Protein AF-0000000074038961 (afdb_homodimer)

Foldseek 3Di:
DLLPDDPVPFDFFQAFDDFPCVVCVVVVNFDAPVNDDDPLEWEKDFQFDQFLKWFWDDKDQPQLVPQPFWQFKDFQVNDPWFFADFWRQHGLADDTMAHAGLATGMMTIGRDPVSRVVRSVRMDIDIGHDAWFADQVQQQDLPHDELGQCLVVIDGDPLAFDADHSGQFNGKFKAWFDDQVVLQVQFQWKWKAKFKEFWFFQQFPFFWKKKWFQAPPRQIEIETLAQFFVQQLVRLCVRVVHDSLRYKYKYTAHRGQQFQRWHHDNGVVQHVNNVSSHRGIYMYGDDLLSSQAHGAIAWIKMKMKMWGAHLVLETREIEIEMETEFESDCHCVRLLQLQCQQCVQFQFFYRTYIYITTYGYTSYGGHGAGQLSNQQRSLLQNQLVLLVSCVVSVHDSLVSDLVGGQDQQGAGSQGDGDHLQQDDQNVQQVVQCVVVVNPDQDPVNVVVCVVVVWFKFKDKTKGKGFQSDDQFFKFKKKWFADLQRAIEIFGSRADNQLSLQVLLLSLLCRLLQADSVSYHYDHMDMPNPGIDGDTNGRLCCQFRSSQNSSQQSVQLVVLQLVLFCVVLVHDSVQWDDHNFFIARNVCRVSTDGSSCPQAFHADPVGDTDRGHGMGMGMGGRPDFDRADRHNRHTRRGSHMKMKMKMWMKIANLQQLDIATAEIEIEIAFQGRRHPVSVVVLLQVLLQQLLFSQEFAHWDADSRNRTDQSDCVRGPGDDPVRDHNYYHYYYRHSFNPSGSSRGGGCNSVSNGCSNSRVQNRLCRGHVQHDRYDHSYSVSSNCSSVPPDDSPTPTDSPDVDDPDPPDDPCPVVPD/DLLPDDPVPFDFFQAFDDFPCPPCVVVVNFDAPVNDDDPQEWEKDFQWDQFLKWFWPDKDQPQLVPQPFWQDKDFQVNDPWFFADFWRQHGLADDTMAHAGLATGMMTIGRDPVSNVVRSVRMDIDIGHDAWFADQVQQQDLPHDELGQCLVVIDGDPLAFDQDHSGQFNGKFKAWFDDQVVLQVQFQWKWKAKFKEFWFFQQFPFFWKKKWFQAPPRQIEIETLAQFFVQQLVRLCVRVVHDSVRYKYKYTAHRGQQFQRWHHDNGVVQHVNNVSSHRGIYMYGDDLLSSQAHGAIAWIKMKMKMWGAHLVLETREIEIEMETEFESDCHCVRLLQLQCQQCVQFQFFYRTYIYITTYGYTSYGGHGAGQLSNQQRSLLQNQLSLLVSCVVSVHDSLVSDLVGGQDQQGAGSQGDGDHLQQDDQNVQQVVQCVVVVNPDQDPVNVVVCVVVVWFKFKDKTKGKGFQSDDQFFKFKKKWFADLQRAIEIFGSRADNQLSLQVLLLSLLCRLLQADSVSYHYDHMDMPNPGIDGDTNGRLCCQFRSSQNSSQQSVQLVVLQLVLFCVVLVHDSVQWDDHNFFIAGNVCRVSTDGSSCPQAWHADPVGDTDRGHGMGMGMGGRPDFDRADRHNRHTRRGSHMKMKMKMWMKIANLQQLDIATAEMEIEIAFQGRRHPVSVVVLLQVLLQQLLFSQEFAHWDADSRNRTDQSDCVRGPGDDPVRDHNYYHYYYDHSFNPSGNSRGGGCNSVSNGCSNSRVQNRLCRGHVQHDRYDHSYSVSSNCSSVDDPDSPTPTDRPDPDDPDDPPDPDDPDPD

Structure (mmCIF, N/CA/C/O backbone):
data_AF-0000000074038961-model_v1
#
loop_
_entity.id
_entity.type
_entity.pdbx_description
1 polymer 'Xanthine dehydrogenase, molybdenum binding subunit apoprotein'
#
loop_
_atom_site.group_PDB
_atom_site.id
_atom_site.type_symbol
_atom_site.label_atom_id
_atom_site.label_alt_id
_atom_site.label_comp_id
_atom_site.label_asym_id
_atom_site.label_entity_id
_atom_site.label_seq_id
_atom_site.pdbx_PDB_ins_code
_atom_site.Cartn_x
_atom_site.Cartn_y
_atom_site.Cartn_z
_atom_site.occupancy
_atom_site.B_iso_or_equiv
_atom_site.auth_seq_id
_atom_site.auth_comp_id
_atom_site.auth_asym_id
_atom_site.auth_atom_id
_atom_site.pdbx_PDB_model_num
ATOM 1 N N . MET A 1 1 ? 8.289 2.66 32.719 1 78 1 MET A N 1
ATOM 2 C CA . MET A 1 1 ? 7.66 3.51 31.719 1 78 1 MET A CA 1
ATOM 3 C C . MET A 1 1 ? 8.703 4.117 30.781 1 78 1 MET A C 1
ATOM 5 O O . MET A 1 1 ? 9.805 4.461 31.234 1 78 1 MET A O 1
ATOM 9 N N . LEU A 1 2 ? 8.438 4.18 29.656 1 80.19 2 LEU A N 1
ATOM 10 C CA . LEU A 1 2 ? 9.422 4.543 28.656 1 80.19 2 LEU A CA 1
ATOM 11 C C . LEU A 1 2 ? 9.938 5.961 28.875 1 80.19 2 LEU A C 1
ATOM 13 O O . LEU A 1 2 ? 11.07 6.281 28.516 1 80.19 2 LEU A O 1
ATOM 17 N N . ASP A 1 3 ? 9.164 6.785 29.484 1 74.69 3 ASP A N 1
ATOM 18 C CA . ASP A 1 3 ? 9.516 8.18 29.734 1 74.69 3 ASP A CA 1
ATOM 19 C C . ASP A 1 3 ? 10.578 8.289 30.828 1 74.69 3 ASP A C 1
ATOM 21 O O . ASP A 1 3 ? 11.203 9.336 31 1 74.69 3 ASP A O 1
ATOM 25 N N . GLN A 1 4 ? 10.852 7.25 31.547 1 74.88 4 GLN A N 1
ATOM 26 C CA . GLN A 1 4 ? 11.766 7.27 32.688 1 74.88 4 GLN A CA 1
ATOM 27 C C . GLN A 1 4 ? 13.117 6.66 32.312 1 74.88 4 GLN A C 1
ATOM 29 O O . GLN A 1 4 ? 14.062 6.699 33.094 1 74.88 4 GLN A O 1
ATOM 34 N N . ILE A 1 5 ? 13.242 6.219 31.094 1 82.38 5 ILE A N 1
ATOM 35 C CA . ILE A 1 5 ? 14.508 5.613 30.688 1 82.38 5 ILE A CA 1
ATOM 36 C C . ILE A 1 5 ? 15.562 6.699 30.516 1 82.38 5 ILE A C 1
ATOM 38 O O . ILE A 1 5 ? 15.367 7.656 29.75 1 82.38 5 ILE A O 1
ATOM 42 N N . PRO A 1 6 ? 16.656 6.574 31.172 1 83.06 6 PRO A N 1
ATOM 43 C CA . PRO A 1 6 ? 17.719 7.578 31.016 1 83.06 6 PRO A CA 1
ATOM 44 C C . PRO A 1 6 ? 18.266 7.645 29.594 1 83.06 6 PRO A C 1
ATOM 46 O O . PRO A 1 6 ? 18.406 6.609 28.938 1 83.06 6 PRO A O 1
ATOM 49 N N . ALA A 1 7 ? 18.547 8.828 29.203 1 83.88 7 ALA A N 1
ATOM 50 C CA . ALA A 1 7 ? 19.031 9.078 27.844 1 83.88 7 ALA A CA 1
ATOM 51 C C . ALA A 1 7 ? 20.234 8.203 27.516 1 83.88 7 ALA A C 1
ATOM 53 O O . ALA A 1 7 ? 20.406 7.754 26.375 1 83.88 7 ALA A O 1
ATOM 54 N N . GLN A 1 8 ? 21.062 7.949 28.484 1 85.56 8 GLN A N 1
ATOM 55 C CA . GLN A 1 8 ? 22.312 7.219 28.266 1 85.56 8 GLN A CA 1
ATOM 56 C C . GLN A 1 8 ? 22.047 5.75 27.953 1 85.56 8 GLN A C 1
ATOM 58 O O . GLN A 1 8 ? 22.875 5.074 27.344 1 85.56 8 GLN A O 1
ATOM 63 N N . ASP A 1 9 ? 20.844 5.297 28.25 1 89.25 9 ASP A N 1
ATOM 64 C CA . ASP A 1 9 ? 20.5 3.893 28.062 1 89.25 9 ASP A CA 1
ATOM 65 C C . ASP A 1 9 ? 19.812 3.676 26.719 1 89.25 9 ASP A C 1
ATOM 67 O O . ASP A 1 9 ? 19.547 2.535 26.328 1 89.25 9 ASP A O 1
ATOM 71 N N . LEU A 1 10 ? 19.547 4.754 26.031 1 93.25 10 LEU A N 1
ATOM 72 C CA . LEU A 1 10 ? 18.891 4.668 24.734 1 93.25 10 LEU A CA 1
ATOM 73 C C . LEU A 1 10 ? 19.922 4.668 23.609 1 93.25 10 LEU A C 1
ATOM 75 O O . LEU A 1 10 ? 20.906 5.41 23.656 1 93.25 10 LEU A O 1
ATOM 79 N N . LYS A 1 11 ? 19.703 3.861 22.656 1 94.25 11 LYS A N 1
ATOM 80 C CA . LYS A 1 11 ? 20.688 3.676 21.609 1 94.25 11 LYS A CA 1
ATOM 81 C C . LYS A 1 11 ? 20.422 4.605 20.438 1 94.25 11 LYS A C 1
ATOM 83 O O . LYS A 1 11 ? 21.359 5.102 19.797 1 94.25 11 LYS A O 1
ATOM 88 N N . TYR A 1 12 ? 19.172 4.77 20.156 1 96 12 TYR A N 1
ATOM 89 C CA . TYR A 1 12 ? 18.844 5.531 18.953 1 96 12 TYR A CA 1
ATOM 90 C C . TYR A 1 12 ? 18.062 6.789 19.312 1 96 12 TYR A C 1
ATOM 92 O O . TYR A 1 12 ? 18.297 7.855 18.734 1 96 12 TYR A O 1
ATOM 100 N N . VAL A 1 13 ? 17.125 6.656 20.234 1 95.94 13 VAL A N 1
ATOM 101 C CA . VAL A 1 13 ? 16.359 7.812 20.688 1 95.94 13 VAL A CA 1
ATOM 102 C C . VAL A 1 13 ? 17.281 8.789 21.406 1 95.94 13 VAL A C 1
ATOM 104 O O . VAL A 1 13 ? 18.062 8.398 22.281 1 95.94 13 VAL A O 1
ATOM 107 N N . GLY A 1 14 ? 17.234 10.039 21.016 1 95.31 14 GLY A N 1
ATOM 108 C CA . GLY A 1 14 ? 18.078 11.047 21.625 1 95.31 14 GLY A CA 1
ATOM 109 C C . GLY A 1 14 ? 19.422 11.203 20.938 1 95.31 14 GLY A C 1
ATOM 110 O O . GLY A 1 14 ? 20.266 11.992 21.359 1 95.31 14 GLY A O 1
ATOM 111 N N . ARG A 1 15 ? 19.562 10.461 19.828 1 96.06 15 ARG A N 1
ATOM 112 C CA . ARG A 1 15 ? 20.812 10.516 19.078 1 96.06 15 ARG A CA 1
ATOM 113 C C . ARG A 1 15 ? 20.609 11.18 17.719 1 96.06 15 ARG A C 1
ATOM 115 O O . ARG A 1 15 ? 19.578 10.961 17.078 1 96.06 15 ARG A O 1
ATOM 122 N N . GLU A 1 16 ? 21.625 11.961 17.375 1 95.44 16 GLU A N 1
ATOM 123 C CA . GLU A 1 16 ? 21.562 12.578 16.047 1 95.44 16 GLU A CA 1
ATOM 124 C C . GLU A 1 16 ? 21.625 11.523 14.945 1 95.44 16 GLU A C 1
ATOM 126 O O . GLU A 1 16 ? 22.516 10.672 14.945 1 95.44 16 GLU A O 1
ATOM 131 N N . THR A 1 17 ? 20.625 11.539 14.164 1 94.44 17 THR A N 1
ATOM 132 C CA . THR A 1 17 ? 20.5 10.594 13.055 1 94.44 17 THR A CA 1
ATOM 133 C C . THR A 1 17 ? 20.141 11.32 11.766 1 94.44 17 THR A C 1
ATOM 135 O O . THR A 1 17 ? 19.266 12.188 11.758 1 94.44 17 THR A O 1
ATOM 138 N N . ALA A 1 18 ? 20.859 10.953 10.719 1 93 18 ALA A N 1
ATOM 139 C CA . ALA A 1 18 ? 20.578 11.555 9.422 1 93 18 ALA A CA 1
ATOM 140 C C . ALA A 1 18 ? 19.172 11.18 8.938 1 93 18 ALA A C 1
ATOM 142 O O . ALA A 1 18 ? 18.703 10.062 9.172 1 93 18 ALA A O 1
ATOM 143 N N . ARG A 1 19 ? 18.625 12.102 8.188 1 93.06 19 ARG A N 1
ATOM 144 C CA . ARG A 1 19 ? 17.297 11.844 7.656 1 93.06 19 ARG A CA 1
ATOM 145 C C . ARG A 1 19 ? 17.312 10.664 6.684 1 93.06 19 ARG A C 1
ATOM 147 O O . ARG A 1 19 ? 18.141 10.617 5.773 1 93.06 19 ARG A O 1
ATOM 154 N N . ILE A 1 20 ? 16.359 9.828 6.828 1 90.75 20 ILE A N 1
ATOM 155 C CA . ILE A 1 20 ? 16.344 8.594 6.047 1 90.75 20 ILE A CA 1
ATOM 156 C C . ILE A 1 20 ? 15.812 8.883 4.645 1 90.75 20 ILE A C 1
ATOM 158 O O . ILE A 1 20 ? 16.094 8.133 3.703 1 90.75 20 ILE A O 1
ATOM 162 N N . ASP A 1 21 ? 15.109 9.977 4.438 1 88.19 21 ASP A N 1
ATOM 163 C CA . ASP A 1 21 ? 14.539 10.312 3.135 1 88.19 21 ASP A CA 1
ATOM 164 C C . ASP A 1 21 ? 15.406 11.352 2.414 1 88.19 21 ASP A C 1
ATOM 166 O O . ASP A 1 21 ? 14.969 11.945 1.426 1 88.19 21 ASP A O 1
ATOM 170 N N . ALA A 1 22 ? 16.562 11.617 2.861 1 89.06 22 ALA A N 1
ATOM 171 C CA . ALA A 1 22 ? 17.406 12.688 2.338 1 89.06 22 ALA A CA 1
ATOM 172 C C . ALA A 1 22 ? 17.984 12.312 0.975 1 89.06 22 ALA A C 1
ATOM 174 O O . ALA A 1 22 ? 18.047 13.148 0.07 1 89.06 22 ALA A O 1
ATOM 175 N N . VAL A 1 23 ? 18.344 11.102 0.801 1 85.12 23 VAL A N 1
ATOM 176 C CA . VAL A 1 23 ? 19.094 10.703 -0.384 1 85.12 23 VAL A CA 1
ATOM 177 C C . VAL A 1 23 ? 18.203 10.836 -1.624 1 85.12 23 VAL A C 1
ATOM 179 O O . VAL A 1 23 ? 18.641 11.383 -2.645 1 85.12 23 VAL A O 1
ATOM 182 N N . GLU A 1 24 ? 17.016 10.367 -1.546 1 86.12 24 GLU A N 1
ATOM 183 C CA . GLU A 1 24 ? 16.125 10.461 -2.691 1 86.12 24 GLU A CA 1
ATOM 184 C C . GLU A 1 24 ? 15.844 11.914 -3.061 1 86.12 24 GLU A C 1
ATOM 186 O O . GLU A 1 24 ? 15.758 12.258 -4.242 1 86.12 24 GLU A O 1
ATOM 191 N N . LYS A 1 25 ? 15.75 12.711 -2.131 1 88.75 25 LYS A N 1
ATOM 192 C CA . LYS A 1 25 ? 15.477 14.125 -2.363 1 88.75 25 LYS A CA 1
ATOM 193 C C . LYS A 1 25 ? 16.688 14.836 -2.955 1 88.75 25 LYS A C 1
ATOM 195 O O . LYS A 1 25 ? 16.562 15.594 -3.918 1 88.75 25 LYS A O 1
ATOM 200 N N . LEU A 1 26 ? 17.875 14.516 -2.457 1 88.94 26 LEU A N 1
ATOM 201 C CA . LEU A 1 26 ? 19.094 15.203 -2.846 1 88.94 26 LEU A CA 1
ATOM 202 C C . LEU A 1 26 ? 19.547 14.766 -4.234 1 88.94 26 LEU A C 1
ATOM 204 O O . LEU A 1 26 ? 20.266 15.5 -4.914 1 88.94 26 LEU A O 1
ATOM 208 N N . THR A 1 27 ? 19.047 13.617 -4.613 1 86 27 THR A N 1
ATOM 209 C CA . THR A 1 27 ? 19.484 13.102 -5.91 1 86 27 THR A CA 1
ATOM 210 C C . THR A 1 27 ? 18.422 13.359 -6.973 1 86 27 THR A C 1
ATOM 212 O O . THR A 1 27 ? 18.578 12.945 -8.125 1 86 27 THR A O 1
ATOM 215 N N . GLY A 1 28 ? 17.359 14 -6.613 1 83.38 28 GLY A N 1
ATOM 216 C CA . GLY A 1 28 ? 16.297 14.336 -7.555 1 83.38 28 GLY A CA 1
ATOM 217 C C . GLY A 1 28 ? 15.398 13.156 -7.879 1 83.38 28 GLY A C 1
ATOM 218 O O . GLY A 1 28 ? 14.617 13.211 -8.828 1 83.38 28 GLY A O 1
ATOM 219 N N . ARG A 1 29 ? 15.43 12.141 -7.066 1 82.62 29 ARG A N 1
ATOM 220 C CA . ARG A 1 29 ? 14.664 10.93 -7.344 1 82.62 29 ARG A CA 1
ATOM 221 C C . ARG A 1 29 ? 13.312 10.961 -6.645 1 82.62 29 ARG A C 1
ATOM 223 O O . ARG A 1 29 ? 12.422 10.164 -6.961 1 82.62 29 ARG A O 1
ATOM 230 N N . ALA A 1 30 ? 13.188 11.766 -5.684 1 88.12 30 ALA A N 1
ATOM 231 C CA . ALA A 1 30 ? 11.891 11.914 -5.031 1 88.12 30 ALA A CA 1
ATOM 232 C C . ALA A 1 30 ? 10.82 12.344 -6.027 1 88.12 30 ALA A C 1
ATOM 234 O O . ALA A 1 30 ? 11.039 13.25 -6.832 1 88.12 30 ALA A O 1
ATOM 235 N N . THR A 1 31 ? 9.742 11.664 -6 1 88.75 31 THR A N 1
ATOM 236 C CA . THR A 1 31 ? 8.664 11.953 -6.934 1 88.75 31 THR A CA 1
ATOM 237 C C . THR A 1 31 ? 7.582 12.797 -6.262 1 88.75 31 THR A C 1
ATOM 239 O O . THR A 1 31 ? 7.117 12.469 -5.168 1 88.75 31 THR A O 1
ATOM 242 N N . TYR A 1 32 ? 7.262 13.836 -6.941 1 94.06 32 TYR A N 1
ATOM 243 C CA . TYR A 1 32 ? 6.16 14.703 -6.547 1 94.06 32 TYR A CA 1
ATOM 244 C C . TYR A 1 32 ? 5.012 14.609 -7.547 1 94.06 32 TYR A C 1
ATOM 246 O O . TYR A 1 32 ? 5.191 14.141 -8.672 1 94.06 32 TYR A O 1
ATOM 254 N N . VAL A 1 33 ? 3.816 14.977 -7.137 1 95.56 33 VAL A N 1
ATOM 255 C CA . VAL A 1 33 ? 2.662 14.883 -8.023 1 95.56 33 VAL A CA 1
ATOM 256 C C . VAL A 1 33 ? 2.91 15.719 -9.281 1 95.56 33 VAL A C 1
ATOM 258 O O . VAL A 1 33 ? 2.484 15.344 -10.375 1 95.56 33 VAL A O 1
ATOM 261 N N . SER A 1 34 ? 3.6 16.797 -9.109 1 93.81 34 SER A N 1
ATOM 262 C CA . SER A 1 34 ? 3.908 17.672 -10.234 1 93.81 34 SER A CA 1
ATOM 263 C C . SER A 1 34 ? 4.699 16.938 -11.312 1 93.81 34 SER A C 1
ATOM 265 O O . SER A 1 34 ? 4.605 17.266 -12.492 1 93.81 34 SER A O 1
ATOM 267 N N . ASP A 1 35 ? 5.422 15.875 -10.945 1 89.19 35 ASP A N 1
ATOM 268 C CA . ASP A 1 35 ? 6.273 15.117 -11.852 1 89.19 35 ASP A CA 1
ATOM 269 C C . ASP A 1 35 ? 5.496 13.977 -12.516 1 89.19 35 ASP A C 1
ATOM 271 O O . ASP A 1 35 ? 5.953 13.398 -13.5 1 89.19 35 ASP A O 1
ATOM 275 N N . MET A 1 36 ? 4.371 13.672 -12.055 1 90 36 MET A N 1
ATOM 276 C CA . MET A 1 36 ? 3.658 12.445 -12.422 1 90 36 MET A CA 1
ATOM 277 C C . MET A 1 36 ? 2.861 12.641 -13.703 1 90 36 MET A C 1
ATOM 279 O O . MET A 1 36 ? 2.436 13.758 -14.016 1 90 36 MET A O 1
ATOM 283 N N . ALA A 1 37 ? 2.736 11.57 -14.43 1 87 37 ALA A N 1
ATOM 284 C CA . ALA A 1 37 ? 1.872 11.469 -15.602 1 87 37 ALA A CA 1
ATOM 285 C C . ALA A 1 37 ? 1.105 10.148 -15.609 1 87 37 ALA A C 1
ATOM 287 O O . ALA A 1 37 ? 1.649 9.109 -15.234 1 87 37 ALA A O 1
ATOM 288 N N . VAL A 1 38 ? -0.115 10.211 -15.852 1 85.94 38 VAL A N 1
ATOM 289 C CA . VAL A 1 38 ? -0.987 9.047 -15.961 1 85.94 38 VAL A CA 1
ATOM 290 C C . VAL A 1 38 ? -1.472 8.898 -17.406 1 85.94 38 VAL A C 1
ATOM 292 O O . VAL A 1 38 ? -1.73 9.891 -18.078 1 85.94 38 VAL A O 1
ATOM 295 N N . PRO A 1 39 ? -1.58 7.676 -17.875 1 83 39 PRO A N 1
ATOM 296 C CA . PRO A 1 39 ? -2.033 7.484 -19.25 1 83 39 PRO A CA 1
ATOM 297 C C . PRO A 1 39 ? -3.373 8.156 -19.531 1 83 39 PRO A C 1
ATOM 299 O O . PRO A 1 39 ? -4.316 8.008 -18.75 1 83 39 PRO A O 1
ATOM 302 N N . GLY A 1 40 ? -3.438 8.922 -20.609 1 88.81 40 GLY A N 1
ATOM 303 C CA . GLY A 1 40 ? -4.676 9.562 -21.016 1 88.81 40 GLY A CA 1
ATOM 304 C C . GLY A 1 40 ? -4.965 10.836 -20.234 1 88.81 40 GLY A C 1
ATOM 305 O O . GLY A 1 40 ? -6.066 11.383 -20.312 1 88.81 40 GLY A O 1
ATOM 306 N N . MET A 1 41 ? -3.979 11.297 -19.594 1 94.25 41 MET A N 1
ATOM 307 C CA . MET A 1 41 ? -4.152 12.422 -18.688 1 94.25 41 MET A CA 1
ATOM 308 C C . MET A 1 41 ? -4.422 13.711 -19.453 1 94.25 41 MET A C 1
ATOM 310 O O . MET A 1 41 ? -3.809 13.953 -20.5 1 94.25 41 MET A O 1
ATOM 314 N N . LEU A 1 42 ? -5.379 14.547 -18.984 1 98.31 42 LEU A N 1
ATOM 315 C CA . LEU A 1 42 ? -5.688 15.891 -19.453 1 98.31 42 LEU A CA 1
ATOM 316 C C . LEU A 1 42 ? -5.102 16.953 -18.531 1 98.31 42 LEU A C 1
ATOM 318 O O . LEU A 1 42 ? -4.648 16.625 -17.422 1 98.31 42 LEU A O 1
ATOM 322 N N . PHE A 1 43 ? -5.117 18.172 -19.047 1 98.56 43 PHE A N 1
ATOM 323 C CA . PHE A 1 43 ? -4.617 19.297 -18.281 1 98.56 43 PHE A CA 1
ATOM 324 C C . PHE A 1 43 ? -5.723 20.312 -18.031 1 98.56 43 PHE A C 1
ATOM 326 O O . PHE A 1 43 ? -6.539 20.578 -18.922 1 98.56 43 PHE A O 1
ATOM 333 N N . ALA A 1 44 ? -5.684 20.844 -16.812 1 98.81 44 ALA A N 1
ATOM 334 C CA . ALA A 1 44 ? -6.762 21.766 -16.438 1 98.81 44 ALA A CA 1
ATOM 335 C C . ALA A 1 44 ? -6.223 23.172 -16.203 1 98.81 44 ALA A C 1
ATOM 337 O O . ALA A 1 44 ? -5.062 23.344 -15.812 1 98.81 44 ALA A O 1
ATOM 338 N N . ARG A 1 45 ? -7.098 24.141 -16.422 1 98.75 45 ARG A N 1
ATOM 339 C CA . ARG A 1 45 ? -6.902 25.547 -16.062 1 98.75 45 ARG A CA 1
ATOM 340 C C . ARG A 1 45 ? -8.195 26.156 -15.531 1 98.75 45 ARG A C 1
ATOM 342 O O . ARG A 1 45 ? -9.281 25.641 -15.805 1 98.75 45 ARG A O 1
ATOM 349 N N . VAL A 1 46 ? -8.016 27.219 -14.758 1 98.62 46 VAL A N 1
ATOM 350 C CA . VAL A 1 46 ? -9.148 27.844 -14.078 1 98.62 46 VAL A CA 1
ATOM 351 C C . VAL A 1 46 ? -9.273 29.297 -14.492 1 98.62 46 VAL A C 1
ATOM 353 O O . VAL A 1 46 ? -8.266 30 -14.625 1 98.62 46 VAL A O 1
ATOM 356 N N . LYS A 1 47 ? -10.5 29.719 -14.797 1 98.5 47 LYS A N 1
ATOM 357 C CA . LYS A 1 47 ? -10.82 31.141 -14.93 1 98.5 47 LYS A CA 1
ATOM 358 C C . LYS A 1 47 ? -11.219 31.75 -13.578 1 98.5 47 LYS A C 1
ATOM 360 O O . LYS A 1 47 ? -12.18 31.281 -12.953 1 98.5 47 LYS A O 1
ATOM 365 N N . THR A 1 48 ? -10.516 32.75 -13.125 1 98.06 48 THR A N 1
ATOM 366 C CA . THR A 1 48 ? -10.734 33.312 -11.805 1 98.06 48 THR A CA 1
ATOM 367 C C . THR A 1 48 ? -11.367 34.719 -11.914 1 98.06 48 THR A C 1
ATOM 369 O O . THR A 1 48 ? -11.289 35.344 -12.961 1 98.06 48 THR A O 1
ATOM 372 N N . SER A 1 49 ? -11.938 35.125 -10.867 1 98.19 49 SER A N 1
ATOM 373 C CA . SER A 1 49 ? -12.578 36.438 -10.82 1 98.19 49 SER A CA 1
ATOM 374 C C . SER A 1 49 ? -11.539 37.562 -10.711 1 98.19 49 SER A C 1
ATOM 376 O O . SER A 1 49 ? -10.609 37.469 -9.906 1 98.19 49 SER A O 1
ATOM 378 N N . PRO A 1 50 ? -11.758 38.625 -11.469 1 97.12 50 PRO A N 1
ATOM 379 C CA . PRO A 1 50 ? -10.914 39.812 -11.281 1 97.12 50 PRO A CA 1
ATOM 380 C C . PRO A 1 50 ? -11.461 40.75 -10.211 1 97.12 50 PRO A C 1
ATOM 382 O O . PRO A 1 50 ? -10.891 41.812 -9.977 1 97.12 50 PRO A O 1
ATOM 385 N N . HIS A 1 51 ? -12.602 40.438 -9.578 1 97.94 51 HIS A N 1
ATOM 386 C CA . HIS A 1 51 ? -13.258 41.281 -8.609 1 97.94 51 HIS A CA 1
ATOM 387 C C . HIS A 1 51 ? -13.32 40.625 -7.234 1 97.94 51 HIS A C 1
ATOM 389 O O . HIS A 1 51 ? -13.406 39.406 -7.133 1 97.94 51 HIS A O 1
ATOM 395 N N . ALA A 1 52 ? -13.312 41.438 -6.207 1 98.19 52 ALA A N 1
ATOM 396 C CA . ALA A 1 52 ? -13.43 40.969 -4.836 1 98.19 52 ALA A CA 1
ATOM 397 C C . ALA A 1 52 ? -14.867 40.562 -4.52 1 98.19 52 ALA A C 1
ATOM 399 O O . ALA A 1 52 ? -15.109 39.688 -3.699 1 98.19 52 ALA A O 1
ATOM 400 N N . ARG A 1 53 ? -15.797 41.281 -5.09 1 98.44 53 ARG A N 1
ATOM 401 C CA . ARG A 1 53 ? -17.219 40.969 -4.926 1 98.44 53 ARG A CA 1
ATOM 402 C C . ARG A 1 53 ? -18 41.375 -6.172 1 98.44 53 ARG A C 1
ATOM 404 O O . ARG A 1 53 ? -17.906 42.5 -6.645 1 98.44 53 ARG A O 1
ATOM 411 N N . ALA A 1 54 ? -18.75 40.438 -6.699 1 98.62 54 ALA A N 1
ATOM 412 C CA . ALA A 1 54 ? -19.562 40.719 -7.875 1 98.62 54 ALA A CA 1
ATOM 413 C C . ALA A 1 54 ? -20.625 39.625 -8.07 1 98.62 54 ALA A C 1
ATOM 415 O O . ALA A 1 54 ? -20.391 38.469 -7.754 1 98.62 54 ALA A O 1
ATOM 416 N N . LYS A 1 55 ? -21.719 40 -8.609 1 98.38 55 LYS A N 1
ATOM 417 C CA . LYS A 1 55 ? -22.688 39 -9.102 1 98.38 55 LYS A CA 1
ATOM 418 C C . LYS A 1 55 ? -22.312 38.531 -10.492 1 98.38 55 LYS A C 1
ATOM 420 O O . LYS A 1 55 ? -21.875 39.312 -11.344 1 98.38 55 LYS A O 1
ATOM 425 N N . ILE A 1 56 ? -22.469 37.281 -10.664 1 98.31 56 ILE A N 1
ATOM 426 C CA . ILE A 1 56 ? -22.281 36.688 -11.984 1 98.31 56 ILE A CA 1
ATOM 427 C C . ILE A 1 56 ? -23.578 36.75 -12.781 1 98.31 56 ILE A C 1
ATOM 429 O O . ILE A 1 56 ? -24.531 36.062 -12.461 1 98.31 56 ILE A O 1
ATOM 433 N N . LEU A 1 57 ? -23.578 37.5 -13.836 1 98.06 57 LEU A N 1
ATOM 434 C CA . LEU A 1 57 ? -24.797 37.656 -14.633 1 98.06 57 LEU A CA 1
ATOM 435 C C . LEU A 1 57 ? -24.906 36.562 -15.688 1 98.06 57 LEU A C 1
ATOM 437 O O . LEU A 1 57 ? -25.984 36.031 -15.906 1 98.06 57 LEU A O 1
ATOM 441 N N . SER A 1 58 ? -23.812 36.344 -16.328 1 97.5 58 SER A N 1
ATOM 442 C CA . SER A 1 58 ? -23.781 35.281 -17.344 1 97.5 58 SER A CA 1
ATOM 443 C C . SER A 1 58 ? -22.359 34.781 -17.594 1 97.5 58 SER A C 1
ATOM 445 O O . SER A 1 58 ? -21.406 35.531 -17.375 1 97.5 58 SER A O 1
ATOM 447 N N . ILE A 1 59 ? -22.281 33.562 -17.969 1 98.25 59 ILE A N 1
ATOM 448 C CA . ILE A 1 59 ? -21.031 32.938 -18.406 1 98.25 59 ILE A CA 1
ATOM 449 C C . ILE A 1 59 ? -21.219 32.312 -19.781 1 98.25 59 ILE A C 1
ATOM 451 O O . ILE A 1 59 ? -22.047 31.422 -19.953 1 98.25 59 ILE A O 1
ATOM 455 N N . ASP A 1 60 ? -20.5 32.781 -20.75 1 98.31 60 ASP A N 1
ATOM 456 C CA . ASP A 1 60 ? -20.516 32.188 -22.094 1 98.31 60 ASP A CA 1
ATOM 457 C C . ASP A 1 60 ? -19.281 31.312 -22.328 1 98.31 60 ASP A C 1
ATOM 459 O O . ASP A 1 60 ? -18.172 31.828 -22.406 1 98.31 60 ASP A O 1
ATOM 463 N N . THR A 1 61 ? -19.531 30.031 -22.453 1 98.44 61 THR A N 1
ATOM 464 C CA . THR A 1 61 ? -18.422 29.094 -22.609 1 98.44 61 THR A CA 1
ATOM 465 C C . THR A 1 61 ? -18.359 28.578 -24.047 1 98.44 61 THR A C 1
ATOM 467 O O . THR A 1 61 ? -17.594 27.656 -24.344 1 98.44 61 THR A O 1
ATOM 470 N N . SER A 1 62 ? -19.078 29.078 -24.953 1 98.31 62 SER A N 1
ATOM 471 C CA . SER A 1 62 ? -19.219 28.547 -26.297 1 98.31 62 SER A CA 1
ATOM 472 C C . SER A 1 62 ? -17.891 28.594 -27.062 1 98.31 62 SER A C 1
ATOM 474 O O . SER A 1 62 ? -17.5 27.609 -27.703 1 98.31 62 SER A O 1
ATOM 476 N N . ALA A 1 63 ? -17.234 29.672 -26.938 1 98.38 63 ALA A N 1
ATOM 477 C CA . ALA A 1 63 ? -15.961 29.828 -27.609 1 98.38 63 ALA A CA 1
ATOM 478 C C . ALA A 1 63 ? -14.938 28.828 -27.078 1 98.38 63 ALA A C 1
ATOM 480 O O . ALA A 1 63 ? -14.117 28.297 -27.844 1 98.38 63 ALA A O 1
ATOM 481 N N . ALA A 1 64 ? -14.922 28.625 -25.797 1 98.62 64 ALA A N 1
ATOM 482 C CA . ALA A 1 64 ? -14 27.672 -25.172 1 98.62 64 ALA A CA 1
ATOM 483 C C . ALA A 1 64 ? -14.289 26.25 -25.641 1 98.62 64 ALA A C 1
ATOM 485 O O . ALA A 1 64 ? -13.367 25.5 -25.969 1 98.62 64 ALA A O 1
ATOM 486 N N . ARG A 1 65 ? -15.523 25.844 -25.688 1 98.25 65 ARG A N 1
ATOM 487 C CA . ARG A 1 65 ? -15.938 24.5 -26.047 1 98.25 65 ARG A CA 1
ATOM 488 C C . ARG A 1 65 ? -15.609 24.203 -27.516 1 98.25 65 ARG A C 1
ATOM 490 O O . ARG A 1 65 ? -15.398 23.047 -27.875 1 98.25 65 ARG A O 1
ATOM 497 N N . ALA A 1 66 ? -15.523 25.234 -28.312 1 98 66 ALA A N 1
ATOM 498 C CA . ALA A 1 66 ? -15.312 25.078 -29.75 1 98 66 ALA A CA 1
ATOM 499 C C . ALA A 1 66 ? -13.836 24.844 -30.062 1 98 66 ALA A C 1
ATOM 501 O O . ALA A 1 66 ? -13.484 24.422 -31.156 1 98 66 ALA A O 1
ATOM 502 N N . ILE A 1 67 ? -13.008 25.031 -29.156 1 98.5 67 ILE A N 1
ATOM 503 C CA . ILE A 1 67 ? -11.57 24.891 -29.375 1 98.5 67 ILE A CA 1
ATOM 504 C C . ILE A 1 67 ? -11.211 23.406 -29.453 1 98.5 67 ILE A C 1
ATOM 506 O O . ILE A 1 67 ? -11.531 22.641 -28.547 1 98.5 67 ILE A O 1
ATOM 510 N N . PRO A 1 68 ? -10.57 23 -30.547 1 98.25 68 PRO A N 1
ATOM 511 C CA . PRO A 1 68 ? -10.156 21.609 -30.656 1 98.25 68 PRO A CA 1
ATOM 512 C C . PRO A 1 68 ? -9.25 21.172 -29.5 1 98.25 68 PRO A C 1
ATOM 514 O O . PRO A 1 68 ? -8.312 21.891 -29.156 1 98.25 68 PRO A O 1
ATOM 517 N N . GLY A 1 69 ? -9.562 20.062 -28.875 1 98.38 69 GLY A N 1
ATOM 518 C CA . GLY A 1 69 ? -8.75 19.531 -27.797 1 98.38 69 GLY A CA 1
ATOM 519 C C . GLY A 1 69 ? -9.359 19.766 -26.422 1 98.38 69 GLY A C 1
ATOM 520 O O . GLY A 1 69 ? -8.945 19.156 -25.438 1 98.38 69 GLY A O 1
ATOM 521 N N . VAL A 1 70 ? -10.336 20.625 -26.391 1 98.81 70 VAL A N 1
ATOM 522 C CA . VAL A 1 70 ? -11.062 20.812 -25.141 1 98.81 70 VAL A CA 1
ATOM 523 C C . VAL A 1 70 ? -11.977 19.609 -24.891 1 98.81 70 VAL A C 1
ATOM 525 O O . VAL A 1 70 ? -12.711 19.188 -25.781 1 98.81 70 VAL A O 1
ATOM 528 N N . ARG A 1 71 ? -11.883 19.062 -23.656 1 98.62 71 ARG A N 1
ATOM 529 C CA . ARG A 1 71 ? -12.633 17.844 -23.359 1 98.62 71 ARG A CA 1
ATOM 530 C C . ARG A 1 71 ? -13.742 18.109 -22.344 1 98.62 71 ARG A C 1
ATOM 532 O O . ARG A 1 71 ? -14.727 17.375 -22.281 1 98.62 71 ARG A O 1
ATOM 539 N N . ALA A 1 72 ? -13.602 19.172 -21.547 1 98.62 72 ALA A N 1
ATOM 540 C CA . ALA A 1 72 ? -14.625 19.516 -20.562 1 98.62 72 ALA A CA 1
ATOM 541 C C . ALA A 1 72 ? -14.555 21 -20.203 1 98.62 72 ALA A C 1
ATOM 543 O O . ALA A 1 72 ? -13.461 21.578 -20.125 1 98.62 72 ALA A O 1
ATOM 544 N N . VAL A 1 73 ? -15.625 21.656 -20.047 1 98.75 73 VAL A N 1
ATOM 545 C CA . VAL A 1 73 ? -15.812 22.984 -19.469 1 98.75 73 VAL A CA 1
ATOM 546 C C . VAL A 1 73 ? -16.875 22.938 -18.391 1 98.75 73 VAL A C 1
ATOM 548 O O . VAL A 1 73 ? -17.984 22.438 -18.609 1 98.75 73 VAL A O 1
ATOM 551 N N . VAL A 1 74 ? -16.5 23.375 -17.188 1 98.38 74 VAL A N 1
ATOM 552 C CA . VAL A 1 74 ? -17.438 23.312 -16.078 1 98.38 74 VAL A CA 1
ATOM 553 C C . VAL A 1 74 ? -17.578 24.703 -15.445 1 98.38 74 VAL A C 1
ATOM 555 O O . VAL A 1 74 ? -16.625 25.469 -15.383 1 98.38 74 VAL A O 1
ATOM 558 N N . THR A 1 75 ? -18.797 25.047 -15.07 1 98.25 75 THR A N 1
ATOM 559 C CA . THR A 1 75 ? -19.109 26.266 -14.328 1 98.25 75 THR A CA 1
ATOM 560 C C . THR A 1 75 ? -19.812 25.938 -13.016 1 98.25 75 THR A C 1
ATOM 562 O O . THR A 1 75 ? -20.141 24.781 -12.75 1 98.25 75 THR A O 1
ATOM 565 N N . GLY A 1 76 ? -19.984 26.984 -12.195 1 96.75 76 GLY A N 1
ATOM 566 C CA . GLY A 1 76 ? -20.609 26.781 -10.898 1 96.75 76 GLY A CA 1
ATOM 567 C C . GLY A 1 76 ? -22.031 26.266 -11 1 96.75 76 GLY A C 1
ATOM 568 O O . GLY A 1 76 ? -22.5 25.531 -10.117 1 96.75 76 GLY A O 1
ATOM 569 N N . LYS A 1 77 ? -22.719 26.531 -11.977 1 93.25 77 LYS A N 1
ATOM 570 C CA . LYS A 1 77 ? -24.109 26.125 -12.164 1 93.25 77 LYS A CA 1
ATOM 571 C C . LYS A 1 77 ? -24.219 24.609 -12.328 1 93.25 77 LYS A C 1
ATOM 573 O O . LYS A 1 77 ? -25.281 24.016 -12.047 1 93.25 77 LYS A O 1
ATOM 578 N N . ASP A 1 78 ? -23.141 24.016 -12.664 1 88.75 78 ASP A N 1
ATOM 579 C CA . ASP A 1 78 ? -23.109 22.578 -12.922 1 88.75 78 ASP A CA 1
ATOM 580 C C . ASP A 1 78 ? -22.859 21.797 -11.641 1 88.75 78 ASP A C 1
ATOM 582 O O . ASP A 1 78 ? -22.953 20.562 -11.633 1 88.75 78 ASP A O 1
ATOM 586 N N . LEU A 1 79 ? -22.578 22.547 -10.648 1 93.5 79 LEU A N 1
ATOM 587 C CA . LEU A 1 79 ? -22.031 21.875 -9.477 1 93.5 79 LEU A CA 1
ATOM 588 C C . LEU A 1 79 ? -22.875 22.156 -8.234 1 93.5 79 LEU A C 1
ATOM 590 O O . LEU A 1 79 ? -22.891 23.281 -7.738 1 93.5 79 LEU A O 1
ATOM 594 N N . GLU A 1 80 ? -23.594 21.219 -7.789 1 89.81 80 GLU A N 1
ATOM 595 C CA . GLU A 1 80 ? -24.359 21.375 -6.547 1 89.81 80 GLU A CA 1
ATOM 596 C C . GLU A 1 80 ? -23.641 20.688 -5.383 1 89.81 80 GLU A C 1
ATOM 598 O O . GLU A 1 80 ? -24.188 19.766 -4.77 1 89.81 80 GLU A O 1
ATOM 603 N N . TYR A 1 81 ? -22.453 21.062 -5.09 1 93.19 81 TYR A N 1
ATOM 604 C CA . TYR A 1 81 ? -21.625 20.547 -4.012 1 93.19 81 TYR A CA 1
ATOM 605 C C . TYR A 1 81 ? -21.047 21.688 -3.182 1 93.19 81 TYR A C 1
ATOM 607 O O . TYR A 1 81 ? -20.719 22.75 -3.717 1 93.19 81 TYR A O 1
ATOM 615 N N . LYS A 1 82 ? -20.953 21.516 -1.909 1 94.38 82 LYS A N 1
ATOM 616 C CA . LYS A 1 82 ? -20.266 22.438 -1.014 1 94.38 82 LYS A CA 1
ATOM 617 C C . LYS A 1 82 ? -19.125 21.734 -0.281 1 94.38 82 LYS A C 1
ATOM 619 O O . LYS A 1 82 ? -19.203 20.547 0.025 1 94.38 82 LYS A O 1
ATOM 624 N N . LEU A 1 83 ? -18.156 22.531 -0.107 1 95.81 83 LEU A N 1
ATOM 625 C CA . LEU A 1 83 ? -16.969 22.031 0.583 1 95.81 83 LEU A CA 1
ATOM 626 C C . LEU A 1 83 ? -16.812 22.703 1.947 1 95.81 83 LEU A C 1
ATOM 628 O O . LEU A 1 83 ? -17.297 23.812 2.16 1 95.81 83 LEU A O 1
ATOM 632 N N . GLY A 1 84 ? -16.125 21.984 2.826 1 94.5 84 GLY A N 1
ATOM 633 C CA . GLY A 1 84 ? -15.758 22.516 4.129 1 94.5 84 GLY A CA 1
ATOM 634 C C . GLY A 1 84 ? -15.523 21.453 5.176 1 94.5 84 GLY A C 1
ATOM 635 O O . GLY A 1 84 ? -16.219 20.422 5.188 1 94.5 84 GLY A O 1
ATOM 636 N N . LEU A 1 85 ? -14.609 21.688 6.051 1 91.06 85 LEU A N 1
ATOM 637 C CA . LEU A 1 85 ? -14.305 20.75 7.133 1 91.06 85 LEU A CA 1
ATOM 638 C C . LEU A 1 85 ? -15.109 21.094 8.383 1 91.06 85 LEU A C 1
ATOM 640 O O . LEU A 1 85 ? -15.82 20.234 8.914 1 91.06 85 LEU A O 1
ATOM 644 N N . TYR A 1 86 ? -15.125 22.344 8.766 1 94.56 86 TYR A N 1
ATOM 645 C CA . TYR A 1 86 ? -15.773 22.766 10.008 1 94.56 86 TYR A CA 1
ATOM 646 C C . TYR A 1 86 ? -17.109 23.438 9.734 1 94.56 86 TYR A C 1
ATOM 648 O O . TYR A 1 86 ? -18.062 23.266 10.484 1 94.56 86 TYR A O 1
ATOM 656 N N . VAL A 1 87 ? -17.125 24.266 8.695 1 96.69 87 VAL A N 1
ATOM 657 C CA . VAL A 1 87 ? -18.312 24.891 8.117 1 96.69 87 VAL A CA 1
ATOM 658 C C . VAL A 1 87 ? -18.344 24.625 6.613 1 96.69 87 VAL A C 1
ATOM 660 O O . VAL A 1 87 ? -17.375 24.891 5.906 1 96.69 87 VAL A O 1
ATOM 663 N N . VAL A 1 88 ? -19.453 24.094 6.152 1 97.25 88 VAL A N 1
ATOM 664 C CA . VAL A 1 88 ? -19.562 23.719 4.746 1 97.25 88 VAL A CA 1
ATOM 665 C C . VAL A 1 88 ? -20.109 24.891 3.938 1 97.25 88 VAL A C 1
ATOM 667 O O . VAL A 1 88 ? -21.281 24.875 3.535 1 97.25 88 VAL A O 1
ATOM 670 N N . ASP A 1 89 ? -19.25 25.828 3.619 1 97.44 89 ASP A N 1
ATOM 671 C CA . ASP A 1 89 ? -19.719 27.094 3.086 1 97.44 89 ASP A CA 1
ATOM 672 C C . ASP A 1 89 ? -19.094 27.391 1.726 1 97.44 89 ASP A C 1
ATOM 674 O O . ASP A 1 89 ? -19.391 28.422 1.109 1 97.44 89 ASP A O 1
ATOM 678 N N . LYS A 1 90 ? -18.297 26.547 1.183 1 97 90 LYS A N 1
ATOM 679 C CA . LYS A 1 90 ? -17.5 26.891 0.003 1 97 90 LYS A CA 1
ATOM 680 C C . LYS A 1 90 ? -18 26.141 -1.229 1 97 90 LYS A C 1
ATOM 682 O O . LYS A 1 90 ? -18.141 24.922 -1.196 1 97 90 LYS A O 1
ATOM 687 N N . ASP A 1 91 ? -18.203 26.891 -2.227 1 96.44 91 ASP A N 1
ATOM 688 C CA . ASP A 1 91 ? -18.5 26.281 -3.52 1 96.44 91 ASP A CA 1
ATOM 689 C C . ASP A 1 91 ? -17.219 25.859 -4.234 1 96.44 91 ASP A C 1
ATOM 691 O O . ASP A 1 91 ? -16.156 26.469 -4.031 1 96.44 91 ASP A O 1
ATOM 695 N N . ILE A 1 92 ? -17.328 24.875 -5.078 1 97.56 92 ILE A N 1
ATOM 696 C CA . ILE A 1 92 ? -16.188 24.469 -5.879 1 97.56 92 ILE A CA 1
ATOM 697 C C . ILE A 1 92 ? -15.852 25.562 -6.895 1 97.56 92 ILE A C 1
ATOM 699 O O . ILE A 1 92 ? -14.688 25.922 -7.066 1 97.56 92 ILE A O 1
ATOM 703 N N . LEU A 1 93 ? -16.844 26 -7.586 1 98.25 93 LEU A N 1
ATOM 704 C CA . LEU A 1 93 ? -16.844 27.156 -8.461 1 98.25 93 LEU A CA 1
ATOM 705 C C . LEU A 1 93 ? -17.938 28.141 -8.07 1 98.25 93 LEU A C 1
ATOM 707 O O . LEU A 1 93 ? -19.047 27.734 -7.699 1 98.25 93 LEU A O 1
ATOM 711 N N . ALA A 1 94 ? -17.531 29.422 -8.141 1 97.81 94 ALA A N 1
ATOM 712 C CA . ALA A 1 94 ? -18.516 30.422 -7.793 1 97.81 94 ALA A CA 1
ATOM 713 C C . ALA A 1 94 ? -19.797 30.25 -8.625 1 97.81 94 ALA A C 1
ATOM 715 O O . ALA A 1 94 ? -19.719 29.984 -9.828 1 97.81 94 ALA A O 1
ATOM 716 N N . ARG A 1 95 ? -20.906 30.391 -8.016 1 95 95 ARG A N 1
ATOM 717 C CA . ARG A 1 95 ? -22.172 30.125 -8.695 1 95 95 ARG A CA 1
ATOM 718 C C . ARG A 1 95 ? -22.906 31.422 -9 1 95 95 ARG A C 1
ATOM 720 O O . ARG A 1 95 ? -22.938 31.875 -10.156 1 95 95 ARG A O 1
ATOM 727 N N . ASP A 1 96 ? -23.344 32.125 -8.023 1 94.5 96 ASP A N 1
ATOM 728 C CA . ASP A 1 96 ? -24.125 33.344 -8.203 1 94.5 96 ASP A CA 1
ATOM 729 C C . ASP A 1 96 ? -23.297 34.594 -7.91 1 94.5 96 ASP A C 1
ATOM 731 O O . ASP A 1 96 ? -23.516 35.656 -8.523 1 94.5 96 ASP A O 1
ATOM 735 N N . GLU A 1 97 ? -22.453 34.469 -7.039 1 96.56 97 GLU A N 1
ATOM 736 C CA . GLU A 1 97 ? -21.625 35.594 -6.598 1 96.56 97 GLU A CA 1
ATOM 737 C C . GLU A 1 97 ? -20.172 35.125 -6.363 1 96.56 97 GLU A C 1
ATOM 739 O O . GLU A 1 97 ? -19.938 34.031 -5.883 1 96.56 97 GLU A O 1
ATOM 744 N N . VAL A 1 98 ? -19.297 36.031 -6.863 1 98 98 VAL A N 1
ATOM 745 C CA . VAL A 1 98 ? -17.906 35.844 -6.449 1 98 98 VAL A CA 1
ATOM 746 C C . VAL A 1 98 ? -17.672 36.562 -5.129 1 98 98 VAL A C 1
ATOM 748 O O . VAL A 1 98 ? -18.203 37.656 -4.898 1 98 98 VAL A O 1
ATOM 751 N N . ARG A 1 99 ? -16.797 36 -4.305 1 98.31 99 ARG A N 1
ATOM 752 C CA . ARG A 1 99 ? -16.656 36.5 -2.943 1 98.31 99 ARG A CA 1
ATOM 753 C C . ARG A 1 99 ? -15.234 36.969 -2.668 1 98.31 99 ARG A C 1
ATOM 755 O O . ARG A 1 99 ? -14.945 37.469 -1.586 1 98.31 99 ARG A O 1
ATOM 762 N N . HIS A 1 100 ? -14.312 36.812 -3.508 1 98.19 100 HIS A N 1
ATOM 763 C CA . HIS A 1 100 ? -12.977 37.375 -3.387 1 98.19 100 HIS A CA 1
ATOM 764 C C . HIS A 1 100 ? -12.281 37.438 -4.742 1 98.19 100 HIS A C 1
ATOM 766 O O . HIS A 1 100 ? -12.656 36.719 -5.672 1 98.19 100 HIS A O 1
ATOM 772 N N . PHE A 1 101 ? -11.289 38.312 -4.836 1 97.69 101 PHE A N 1
ATOM 773 C CA . PHE A 1 101 ? -10.406 38.344 -6 1 97.69 101 PHE A CA 1
ATOM 774 C C . PHE A 1 101 ? -9.68 37.031 -6.188 1 97.69 101 PHE A C 1
ATOM 776 O O . PHE A 1 101 ? -9.133 36.469 -5.234 1 97.69 101 PHE A O 1
ATOM 783 N N . GLY A 1 102 ? -9.703 36.5 -7.371 1 97.69 102 GLY A N 1
ATOM 784 C CA . GLY A 1 102 ? -8.992 35.25 -7.656 1 97.69 102 GLY A CA 1
ATOM 785 C C . GLY A 1 102 ? -9.852 34.031 -7.469 1 97.69 102 GLY A C 1
ATOM 786 O O . GLY A 1 102 ? -9.398 32.906 -7.711 1 97.69 102 GLY A O 1
ATOM 787 N N . GLU A 1 103 ? -11.109 34.188 -7.102 1 98.06 103 GLU A N 1
ATOM 788 C CA . GLU A 1 103 ? -11.984 33.031 -6.898 1 98.06 103 GLU A CA 1
ATOM 789 C C . GLU A 1 103 ? -12.273 32.312 -8.211 1 98.06 103 GLU A C 1
ATOM 791 O O . GLU A 1 103 ? -12.453 32.969 -9.25 1 98.06 103 GLU A O 1
ATOM 796 N N . ALA A 1 104 ? -12.336 30.984 -8.18 1 98.38 104 ALA A N 1
ATOM 797 C CA . ALA A 1 104 ? -12.586 30.172 -9.375 1 98.38 104 ALA A CA 1
ATOM 798 C C . ALA A 1 104 ? -14.031 30.328 -9.844 1 98.38 104 ALA A C 1
ATOM 800 O O . ALA A 1 104 ? -14.969 30.203 -9.047 1 98.38 104 ALA A O 1
ATOM 801 N N . VAL A 1 105 ? -14.211 30.578 -11.125 1 98.56 105 VAL A N 1
ATOM 802 C CA . VAL A 1 105 ? -15.547 30.797 -11.656 1 98.56 105 VAL A CA 1
ATOM 803 C C . VAL A 1 105 ? -15.875 29.734 -12.703 1 98.56 105 VAL A C 1
ATOM 805 O O . VAL A 1 105 ? -17.016 29.297 -12.805 1 98.56 105 VAL A O 1
ATOM 808 N N . ALA A 1 106 ? -14.93 29.344 -13.461 1 98.69 106 ALA A N 1
ATOM 809 C CA . ALA A 1 106 ? -15.031 28.297 -14.469 1 98.69 106 ALA A CA 1
ATOM 810 C C . ALA A 1 106 ? -13.711 27.547 -14.617 1 98.69 106 ALA A C 1
ATOM 812 O O . ALA A 1 106 ? -12.664 28.016 -14.172 1 98.69 106 ALA A O 1
ATOM 813 N N . ALA A 1 107 ? -13.773 26.328 -15.188 1 98.75 107 ALA A N 1
ATOM 814 C CA . ALA A 1 107 ? -12.562 25.531 -15.383 1 98.75 107 ALA A CA 1
ATOM 815 C C . ALA A 1 107 ? -12.672 24.688 -16.641 1 98.75 107 ALA A C 1
ATOM 817 O O . ALA A 1 107 ? -13.766 24.344 -17.078 1 98.75 107 ALA A O 1
ATOM 818 N N . VAL A 1 108 ? -11.516 24.422 -17.203 1 98.81 108 VAL A N 1
ATOM 819 C CA . VAL A 1 108 ? -11.43 23.672 -18.469 1 98.81 108 VAL A CA 1
ATOM 820 C C . VAL A 1 108 ? -10.422 22.531 -18.328 1 98.81 108 VAL A C 1
ATOM 822 O O . VAL A 1 108 ? -9.391 22.688 -17.656 1 98.81 108 VAL A O 1
ATOM 825 N N . ALA A 1 109 ? -10.719 21.344 -18.875 1 98.88 109 ALA A N 1
ATOM 826 C CA . ALA A 1 109 ? -9.758 20.266 -19.094 1 98.88 109 ALA A CA 1
ATOM 827 C C . ALA A 1 109 ? -9.523 20.031 -20.578 1 98.88 109 ALA A C 1
ATOM 829 O O . ALA A 1 109 ? -10.477 19.984 -21.359 1 98.88 109 ALA A O 1
ATOM 830 N N . ALA A 1 110 ? -8.273 19.969 -20.969 1 98.88 110 ALA A N 1
ATOM 831 C CA . ALA A 1 110 ? -7.938 19.844 -22.375 1 98.88 110 ALA A CA 1
ATOM 832 C C . ALA A 1 110 ? -6.758 18.891 -22.578 1 98.88 110 ALA A C 1
ATOM 834 O O . ALA A 1 110 ? -6.125 18.469 -21.609 1 98.88 110 ALA A O 1
ATOM 835 N N . ASP A 1 111 ? -6.461 18.641 -23.828 1 98.25 111 ASP A N 1
ATOM 836 C CA . ASP A 1 111 ? -5.422 17.688 -24.188 1 98.25 111 ASP A CA 1
ATOM 837 C C . ASP A 1 111 ? -4.039 18.219 -23.828 1 98.25 111 ASP A C 1
ATOM 839 O O . ASP A 1 111 ? -3.127 17.438 -23.531 1 98.25 111 ASP A O 1
ATOM 843 N N . THR A 1 112 ? -3.932 19.5 -23.922 1 97.69 112 THR A N 1
ATOM 844 C CA . THR A 1 112 ? -2.662 20.125 -23.547 1 97.69 112 THR A CA 1
ATOM 845 C C . THR A 1 112 ? -2.887 21.312 -22.625 1 97.69 112 THR A C 1
ATOM 847 O O . THR A 1 112 ? -3.986 21.875 -22.578 1 97.69 112 THR A O 1
ATOM 850 N N . LEU A 1 113 ? -1.82 21.609 -21.953 1 97.62 113 LEU A N 1
ATOM 851 C CA . LEU A 1 113 ? -1.878 22.75 -21.047 1 97.62 113 LEU A CA 1
ATOM 852 C C . LEU A 1 113 ? -2.131 24.047 -21.828 1 97.62 113 LEU A C 1
ATOM 854 O O . LEU A 1 113 ? -2.879 24.906 -21.375 1 97.62 113 LEU A O 1
ATOM 858 N N . GLU A 1 114 ? -1.542 24.172 -22.969 1 98.12 114 GLU A N 1
ATOM 859 C CA . GLU A 1 114 ? -1.692 25.344 -23.812 1 98.12 114 GLU A CA 1
ATOM 860 C C . GLU A 1 114 ? -3.135 25.516 -24.281 1 98.12 114 GLU A C 1
ATOM 862 O O . GLU A 1 114 ? -3.678 26.609 -24.281 1 98.12 114 GLU A O 1
ATOM 867 N N . THR A 1 115 ? -3.678 24.391 -24.641 1 98.56 115 THR A N 1
ATOM 868 C CA . THR A 1 115 ? -5.062 24.422 -25.094 1 98.56 115 THR A CA 1
ATOM 869 C C . THR A 1 115 ? -6 24.812 -23.953 1 98.56 115 THR A C 1
ATOM 871 O O . THR A 1 115 ? -6.949 25.562 -24.141 1 98.56 115 THR A O 1
ATOM 874 N N . ALA A 1 116 ? -5.777 24.266 -22.781 1 98.75 116 ALA A N 1
ATOM 875 C CA . ALA A 1 116 ? -6.586 24.609 -21.625 1 98.75 116 ALA A CA 1
ATOM 876 C C . ALA A 1 116 ? -6.5 26.109 -21.312 1 98.75 116 ALA A C 1
ATOM 878 O O . ALA A 1 116 ? -7.508 26.734 -20.984 1 98.75 116 ALA A O 1
ATOM 879 N N . GLN A 1 117 ? -5.289 26.609 -21.422 1 98.25 117 GLN A N 1
ATOM 880 C CA . GLN A 1 117 ? -5.074 28.031 -21.156 1 98.25 117 GLN A CA 1
ATOM 881 C C . GLN A 1 117 ? -5.828 28.891 -22.156 1 98.25 117 GLN A C 1
ATOM 883 O O . GLN A 1 117 ? -6.492 29.859 -21.781 1 98.25 117 GLN A O 1
ATOM 888 N N . LYS A 1 118 ? -5.723 28.562 -23.391 1 98.44 118 LYS A N 1
ATOM 889 C CA . LYS A 1 118 ? -6.441 29.281 -24.422 1 98.44 118 LYS A CA 1
ATOM 890 C C . LYS A 1 118 ? -7.949 29.234 -24.203 1 98.44 118 LYS A C 1
ATOM 892 O O . LYS A 1 118 ? -8.648 30.219 -24.422 1 98.44 118 LYS A O 1
ATOM 897 N N . ALA A 1 119 ? -8.375 28.156 -23.781 1 98.81 119 ALA A N 1
ATOM 898 C CA . ALA A 1 119 ? -9.805 27.938 -23.594 1 98.81 119 ALA A CA 1
ATOM 899 C C . ALA A 1 119 ? -10.328 28.797 -22.438 1 98.81 119 ALA A C 1
ATOM 901 O O . ALA A 1 119 ? -11.398 29.391 -22.531 1 98.81 119 ALA A O 1
ATOM 902 N N . VAL A 1 120 ? -9.68 28.844 -21.328 1 98.25 120 VAL A N 1
ATOM 903 C CA . VAL A 1 120 ? -10.156 29.625 -20.203 1 98.25 120 VAL A CA 1
ATOM 904 C C . VAL A 1 120 ? -10.195 31.109 -20.562 1 98.25 120 VAL A C 1
ATOM 906 O O . VAL A 1 120 ? -11 31.859 -20.031 1 98.25 120 VAL A O 1
ATOM 909 N N . GLU A 1 121 ? -9.273 31.547 -21.375 1 98 121 GLU A N 1
ATOM 910 C CA . GLU A 1 121 ? -9.219 32.938 -21.797 1 98 121 GLU A CA 1
ATOM 911 C C . GLU A 1 121 ? -10.391 33.281 -22.734 1 98 121 GLU A C 1
ATOM 913 O O . GLU A 1 121 ? -10.828 34.406 -22.797 1 98 121 GLU A O 1
ATOM 918 N N . ALA A 1 122 ? -10.875 32.281 -23.328 1 98.5 122 ALA A N 1
ATOM 919 C CA . ALA A 1 122 ? -11.953 32.469 -24.297 1 98.5 122 ALA A CA 1
ATOM 920 C C . ALA A 1 122 ? -13.305 32.562 -23.594 1 98.5 122 ALA A C 1
ATOM 922 O O . ALA A 1 122 ? -14.305 32.969 -24.203 1 98.5 122 ALA A O 1
ATOM 923 N N . ILE A 1 123 ? -13.383 32.219 -22.391 1 98.69 123 ILE A N 1
ATOM 924 C CA . ILE A 1 123 ? -14.633 32.281 -21.641 1 98.69 123 ILE A CA 1
ATOM 925 C C . ILE A 1 123 ? -14.977 33.719 -21.312 1 98.69 123 ILE A C 1
ATOM 927 O O . ILE A 1 123 ? -14.133 34.469 -20.812 1 98.69 123 ILE A O 1
ATOM 931 N N . GLN A 1 124 ? -16.172 34.094 -21.594 1 98.38 124 GLN A N 1
ATOM 932 C CA . GLN A 1 124 ? -16.625 35.438 -21.312 1 98.38 124 GLN A CA 1
ATOM 933 C C . GLN A 1 124 ? -17.609 35.469 -20.141 1 98.38 124 GLN A C 1
ATOM 935 O O . GLN A 1 124 ? -18.562 34.688 -20.109 1 98.38 124 GLN A O 1
ATOM 940 N N . ILE A 1 125 ? -17.344 36.344 -19.188 1 98.38 125 ILE A N 1
ATOM 941 C CA . ILE A 1 125 ? -18.203 36.438 -18.016 1 98.38 125 ILE A CA 1
ATOM 942 C C . ILE A 1 125 ? -18.688 37.875 -17.844 1 98.38 125 ILE A C 1
ATOM 944 O O . ILE A 1 125 ? -17.891 38.812 -17.891 1 98.38 125 ILE A O 1
ATOM 948 N N . ASP A 1 126 ? -19.984 38.031 -17.672 1 98.12 126 ASP A N 1
ATOM 949 C CA . ASP A 1 126 ? -20.562 39.344 -17.344 1 98.12 126 ASP A CA 1
ATOM 950 C C . ASP A 1 126 ? -20.797 39.469 -15.844 1 98.12 126 ASP A C 1
ATOM 952 O O . ASP A 1 126 ? -21.453 38.594 -15.234 1 98.12 126 ASP A O 1
ATOM 956 N N . TYR A 1 127 ? -20.203 40.594 -15.25 1 98.31 127 TYR A N 1
ATOM 957 C CA . TYR A 1 127 ? -20.312 40.812 -13.805 1 98.31 127 TYR A CA 1
ATOM 958 C C . TYR A 1 127 ? -21.094 42.062 -13.484 1 98.31 127 TYR A C 1
ATOM 960 O O . TYR A 1 127 ? -21.078 43.031 -14.25 1 98.31 127 TYR A O 1
ATOM 968 N N . GLU A 1 128 ? -21.828 42.094 -12.438 1 98.56 128 GLU A N 1
ATOM 969 C CA . GLU A 1 128 ? -22.219 43.281 -11.695 1 98.56 128 GLU A CA 1
ATOM 970 C C . GLU A 1 128 ? -21.344 43.469 -10.453 1 98.56 128 GLU A C 1
ATOM 972 O O . GLU A 1 128 ? -21.531 42.781 -9.445 1 98.56 128 GLU A O 1
ATOM 977 N N . VAL A 1 129 ? -20.438 44.375 -10.57 1 98.12 129 VAL A N 1
ATOM 978 C CA . VAL A 1 129 ? -19.453 44.562 -9.5 1 98.12 129 VAL A CA 1
ATOM 979 C C . VAL A 1 129 ? -20.125 45.188 -8.297 1 98.12 129 VAL A C 1
ATOM 981 O O . VAL A 1 129 ? -20.859 46.188 -8.438 1 98.12 129 VAL A O 1
ATOM 984 N N . LEU A 1 130 ? -19.922 44.688 -7.137 1 97.94 130 LEU A N 1
ATOM 985 C CA . LEU A 1 130 ? -20.516 45.156 -5.891 1 97.94 130 LEU A CA 1
ATOM 986 C C . LEU A 1 130 ? -19.438 45.688 -4.953 1 97.94 130 LEU A C 1
ATOM 988 O O . LEU A 1 130 ? -18.25 45.438 -5.141 1 97.94 130 LEU A O 1
ATOM 992 N N . GLU A 1 131 ? -19.891 46.531 -3.977 1 94.94 131 GLU A N 1
ATOM 993 C CA . GLU A 1 131 ? -18.938 47.031 -2.98 1 94.94 131 GLU A CA 1
ATOM 994 C C . GLU A 1 131 ? -18.5 45.938 -2.033 1 94.94 131 GLU A C 1
ATOM 996 O O . GLU A 1 131 ? -19.328 45.281 -1.391 1 94.94 131 GLU A O 1
ATOM 1001 N N . PRO A 1 132 ? -17.219 45.688 -1.923 1 97.19 132 PRO A N 1
ATOM 1002 C CA . PRO A 1 132 ? -16.734 44.625 -1.042 1 97.19 132 PRO A CA 1
ATOM 1003 C C . PRO A 1 132 ? -16.625 45.062 0.414 1 97.19 132 PRO A C 1
ATOM 1005 O O . PRO A 1 132 ? -16.531 46.281 0.691 1 97.19 132 PRO A O 1
ATOM 1008 N N . VAL A 1 133 ? -16.734 44.156 1.335 1 97.38 133 VAL A N 1
ATOM 1009 C CA . VAL A 1 133 ? -16.375 44.375 2.736 1 97.38 133 VAL A CA 1
ATOM 1010 C C . VAL A 1 133 ? -14.977 43.812 2.996 1 97.38 133 VAL A C 1
ATOM 1012 O O . VAL A 1 133 ? -14.734 42.625 2.898 1 97.38 133 VAL A O 1
ATOM 1015 N N . LEU A 1 134 ? -14.062 44.688 3.363 1 96.56 134 LEU A N 1
ATOM 1016 C CA . LEU A 1 134 ? -12.664 44.281 3.324 1 96.56 134 LEU A CA 1
ATOM 1017 C C . LEU A 1 134 ? -12.055 44.281 4.723 1 96.56 134 LEU A C 1
ATOM 1019 O O . LEU A 1 134 ? -10.977 43.719 4.941 1 96.56 134 LEU A O 1
ATOM 1023 N N . HIS A 1 135 ? -12.719 44.844 5.684 1 94.88 135 HIS A N 1
ATOM 1024 C CA . HIS A 1 135 ? -12.195 44.906 7.043 1 94.88 135 HIS A CA 1
ATOM 1025 C C . HIS A 1 135 ? -13.156 44.25 8.031 1 94.88 135 HIS A C 1
ATOM 1027 O O . HIS A 1 135 ? -14.367 44.469 7.973 1 94.88 135 HIS A O 1
ATOM 1033 N N . PRO A 1 136 ? -12.633 43.469 8.953 1 96.25 136 PRO A N 1
ATOM 1034 C CA . PRO A 1 136 ? -13.5 42.781 9.898 1 96.25 136 PRO A CA 1
ATOM 1035 C C . PRO A 1 136 ? -14.383 43.719 10.703 1 96.25 136 PRO A C 1
ATOM 1037 O O . PRO A 1 136 ? -15.562 43.406 10.945 1 96.25 136 PRO A O 1
ATOM 1040 N N . LYS A 1 137 ? -13.906 44.812 11.156 1 93.12 137 LYS A N 1
ATOM 1041 C CA . LYS A 1 137 ? -14.695 45.75 11.953 1 93.12 137 LYS A CA 1
ATOM 1042 C C . LYS A 1 137 ? -15.859 46.312 11.141 1 93.12 137 LYS A C 1
ATOM 1044 O O . LYS A 1 137 ? -16.938 46.531 11.68 1 93.12 137 LYS A O 1
ATOM 1049 N N . ASP A 1 138 ? -15.57 46.562 9.852 1 95.12 138 ASP A N 1
ATOM 1050 C CA . ASP A 1 138 ? -16.641 47 8.969 1 95.12 138 ASP A CA 1
ATOM 1051 C C . ASP A 1 138 ? -17.656 45.875 8.734 1 95.12 138 ASP A C 1
ATOM 1053 O O . ASP A 1 138 ? -18.859 46.156 8.641 1 95.12 138 ASP A O 1
ATOM 1057 N N . ALA A 1 139 ? -17.188 44.719 8.648 1 97.69 139 ALA A N 1
ATOM 1058 C CA . ALA A 1 139 ? -18.031 43.562 8.406 1 97.69 139 ALA A CA 1
ATOM 1059 C C . ALA A 1 139 ? -18.953 43.312 9.586 1 97.69 139 ALA A C 1
ATOM 1061 O O . ALA A 1 139 ? -20.031 42.719 9.422 1 97.69 139 ALA A O 1
ATOM 1062 N N . LEU A 1 140 ? -18.609 43.688 10.766 1 97.19 140 LEU A N 1
ATOM 1063 C CA . LEU A 1 140 ? -19.359 43.406 11.977 1 97.19 140 LEU A CA 1
ATOM 1064 C C . LEU A 1 140 ? -20.453 44.469 12.195 1 97.19 140 LEU A C 1
ATOM 1066 O O . LEU A 1 140 ? -21.328 44.281 13.047 1 97.19 140 LEU A O 1
ATOM 1070 N N . LYS A 1 141 ? -20.438 45.5 11.391 1 96.19 141 LYS A N 1
ATOM 1071 C CA . LYS A 1 141 ? -21.484 46.5 11.508 1 96.19 141 LYS A CA 1
ATOM 1072 C C . LYS A 1 141 ? -22.844 45.938 11.148 1 96.19 141 LYS A C 1
ATOM 1074 O O . LYS A 1 141 ? -22.938 45 10.344 1 96.19 141 LYS A O 1
ATOM 1079 N N . GLU A 1 142 ? -23.891 46.469 11.703 1 92.56 142 GLU A N 1
ATOM 1080 C CA . GLU A 1 142 ? -25.25 45.938 11.539 1 92.56 142 GLU A CA 1
ATOM 1081 C C . GLU A 1 142 ? -25.703 46.031 10.086 1 92.56 142 GLU A C 1
ATOM 1083 O O . GLU A 1 142 ? -26.422 45.156 9.594 1 92.56 142 GLU A O 1
ATOM 1088 N N . ASP A 1 143 ? -25.266 47.062 9.391 1 92.5 143 ASP A N 1
ATOM 1089 C CA . ASP A 1 143 ? -25.734 47.281 8.023 1 92.5 143 ASP A CA 1
ATOM 1090 C C . ASP A 1 143 ? -24.703 46.781 7.012 1 92.5 143 ASP A C 1
ATOM 1092 O O . ASP A 1 143 ? -24.812 47.062 5.816 1 92.5 143 ASP A O 1
ATOM 1096 N N . ALA A 1 144 ? -23.75 46 7.488 1 95.88 144 ALA A N 1
ATOM 1097 C CA . ALA A 1 144 ? -22.734 45.531 6.57 1 95.88 144 ALA A CA 1
ATOM 1098 C C . ALA A 1 144 ? -23.297 44.5 5.59 1 95.88 144 ALA A C 1
ATOM 1100 O O . ALA A 1 144 ? -24.125 43.688 5.965 1 95.88 144 ALA A O 1
ATOM 1101 N N . PRO A 1 145 ? -22.891 44.625 4.34 1 96.25 145 PRO A N 1
ATOM 1102 C CA . PRO A 1 145 ? -23.297 43.562 3.424 1 96.25 145 PRO A CA 1
ATOM 1103 C C . PRO A 1 145 ? -22.844 42.188 3.902 1 96.25 145 PRO A C 1
ATOM 1105 O O . PRO A 1 145 ? -21.734 42.031 4.434 1 96.25 145 PRO A O 1
ATOM 1108 N N . LEU A 1 146 ? -23.719 41.156 3.711 1 97.5 146 LEU A N 1
ATOM 1109 C CA . LEU A 1 146 ? -23.406 39.812 4.137 1 97.5 146 LEU A CA 1
ATOM 1110 C C . LEU A 1 146 ? -22.594 39.094 3.07 1 97.5 146 LEU A C 1
ATOM 1112 O O . LEU A 1 146 ? -23 39 1.912 1 97.5 146 LEU A O 1
ATOM 1116 N N . VAL A 1 147 ? -21.5 38.562 3.469 1 98.12 147 VAL A N 1
ATOM 1117 C CA . VAL A 1 147 ? -20.688 37.75 2.578 1 98.12 147 VAL A CA 1
ATOM 1118 C C . VAL A 1 147 ? -21.375 36.406 2.33 1 98.12 147 VAL A C 1
ATOM 1120 O O . VAL A 1 147 ? -21.328 35.875 1.22 1 98.12 147 VAL A O 1
ATOM 1123 N N . HIS A 1 148 ? -22 35.844 3.387 1 97.88 148 HIS A N 1
ATOM 1124 C CA . HIS A 1 148 ? -22.766 34.594 3.311 1 97.88 148 HIS A CA 1
ATOM 1125 C C . HIS A 1 148 ? -24.188 34.812 3.826 1 97.88 148 HIS A C 1
ATOM 1127 O O . HIS A 1 148 ? -24.484 34.469 4.98 1 97.88 148 HIS A O 1
ATOM 1133 N N . PRO A 1 149 ? -25.047 35.188 3 1 96.62 149 PRO A N 1
ATOM 1134 C CA . PRO A 1 149 ? -26.438 35.344 3.438 1 96.62 149 PRO A CA 1
ATOM 1135 C C . PRO A 1 149 ? -27.062 34.031 3.902 1 96.62 149 PRO A C 1
ATOM 1137 O O . PRO A 1 149 ? -28.016 34.062 4.699 1 96.62 149 PRO A O 1
ATOM 1140 N N . ASP A 1 150 ? -26.5 32.938 3.514 1 95.94 150 ASP A N 1
ATOM 1141 C CA . ASP A 1 150 ? -27.078 31.641 3.811 1 95.94 150 ASP A CA 1
ATOM 1142 C C . ASP A 1 150 ? -26.359 30.969 4.984 1 95.94 150 ASP A C 1
ATOM 1144 O O . ASP A 1 150 ? -26.469 29.766 5.164 1 95.94 150 ASP A O 1
ATOM 1148 N N . LEU A 1 151 ? -25.625 31.656 5.742 1 96.94 151 LEU A N 1
ATOM 1149 C CA . LEU A 1 151 ? -24.828 31.109 6.828 1 96.94 151 LEU A CA 1
ATOM 1150 C C . LEU A 1 151 ? -25.672 30.203 7.727 1 96.94 151 LEU A C 1
ATOM 1152 O O . LEU A 1 151 ? -25.188 29.203 8.242 1 96.94 151 LEU A O 1
ATOM 1156 N N . GLY A 1 152 ? -26.875 30.453 7.891 1 96.25 152 GLY A N 1
ATOM 1157 C CA . GLY A 1 152 ? -27.766 29.688 8.758 1 96.25 152 GLY A CA 1
ATOM 1158 C C . GLY A 1 152 ? -28.109 28.328 8.195 1 96.25 152 GLY A C 1
ATOM 1159 O O . GLY A 1 152 ? -28.578 27.453 8.93 1 96.25 152 GLY A O 1
ATOM 1160 N N . SER A 1 153 ? -27.844 28.109 7 1 96.44 153 SER A N 1
ATOM 1161 C CA . SER A 1 153 ? -28.266 26.875 6.348 1 96.44 153 SER A CA 1
ATOM 1162 C C . SER A 1 153 ? -27.078 25.922 6.172 1 96.44 153 SER A C 1
ATOM 1164 O O . SER A 1 153 ? -27.266 24.766 5.816 1 96.44 153 SER A O 1
ATOM 1166 N N . TYR A 1 154 ? -25.891 26.422 6.441 1 96.62 154 TYR A N 1
ATOM 1167 C CA . TYR A 1 154 ? -24.703 25.609 6.219 1 96.62 154 TYR A CA 1
ATOM 1168 C C . TYR A 1 154 ? -24.578 24.547 7.305 1 96.62 154 TYR A C 1
ATOM 1170 O O . TYR A 1 154 ? -24.891 24.797 8.469 1 96.62 154 TYR A O 1
ATOM 1178 N N . SER A 1 155 ? -24.156 23.312 6.867 1 95.94 155 SER A N 1
ATOM 1179 C CA . SER A 1 155 ? -23.75 22.312 7.848 1 95.94 155 SER A CA 1
ATOM 1180 C C . SER A 1 155 ? -22.453 22.719 8.539 1 95.94 155 SER A C 1
ATOM 1182 O O . SER A 1 155 ? -21.578 23.328 7.918 1 95.94 155 SER A O 1
ATOM 1184 N N . TYR A 1 156 ? -22.281 22.422 9.812 1 95.38 156 TYR A N 1
ATOM 1185 C CA . TYR A 1 156 ? -21.062 22.719 10.562 1 95.38 156 TYR A CA 1
ATOM 1186 C C . TYR A 1 156 ? -20.922 21.781 11.758 1 95.38 156 TYR A C 1
ATOM 1188 O O . TYR A 1 156 ? -21.859 21.047 12.094 1 95.38 156 TYR A O 1
ATOM 1196 N N . MET A 1 157 ? -19.766 21.734 12.344 1 92.94 157 MET A N 1
ATOM 1197 C CA . MET A 1 157 ? -19.516 20.938 13.539 1 92.94 157 MET A CA 1
ATOM 1198 C C . MET A 1 157 ? -20.078 21.625 14.773 1 92.94 157 MET A C 1
ATOM 1200 O O . MET A 1 157 ? -19.359 22.344 15.477 1 92.94 157 MET A O 1
ATOM 1204 N N . GLU A 1 158 ? -21.172 21.172 15.211 1 91.62 158 GLU A N 1
ATOM 1205 C CA . GLU A 1 158 ? -21.953 21.859 16.234 1 91.62 158 GLU A CA 1
ATOM 1206 C C . GLU A 1 158 ? -21.266 21.781 17.594 1 91.62 158 GLU A C 1
ATOM 1208 O O . GLU A 1 158 ? -21.391 22.688 18.422 1 91.62 158 GLU A O 1
ATOM 1213 N N . ALA A 1 159 ? -20.516 20.766 17.797 1 88 159 ALA A N 1
ATOM 1214 C CA . ALA A 1 159 ? -19.875 20.547 19.094 1 88 159 ALA A CA 1
ATOM 1215 C C . ALA A 1 159 ? -18.797 21.578 19.344 1 88 159 ALA A C 1
ATOM 1217 O O . ALA A 1 159 ? -18.469 21.875 20.5 1 88 159 ALA A O 1
ATOM 1218 N N . ALA A 1 160 ? -18.391 22.266 18.281 1 92.12 160 ALA A N 1
ATOM 1219 C CA . ALA A 1 160 ? -17.172 23.047 18.453 1 92.12 160 ALA A CA 1
ATOM 1220 C C . ALA A 1 160 ? -17.406 24.5 18.062 1 92.12 160 ALA A C 1
ATOM 1222 O O . ALA A 1 160 ? -16.75 25.406 18.578 1 92.12 160 ALA A O 1
ATOM 1223 N N . PHE A 1 161 ? -18.359 24.719 17.172 1 95.81 161 PHE A N 1
ATOM 1224 C CA . PHE A 1 161 ? -18.438 26.062 16.578 1 95.81 161 PHE A CA 1
ATOM 1225 C C . PHE A 1 161 ? -19.828 26.641 16.719 1 95.81 161 PHE A C 1
ATOM 1227 O O . PHE A 1 161 ? -20.797 25.906 16.969 1 95.81 161 PHE A O 1
ATOM 1234 N N . THR A 1 162 ? -19.859 28 16.625 1 96.56 162 THR A N 1
ATOM 1235 C CA . THR A 1 162 ? -21.109 28.734 16.812 1 96.56 162 THR A CA 1
ATOM 1236 C C . THR A 1 162 ? -21.25 29.844 15.766 1 96.56 162 THR A C 1
ATOM 1238 O O . THR A 1 162 ? -21.125 31.016 16.094 1 96.56 162 THR A O 1
ATOM 1241 N N . PRO A 1 163 ? -21.562 29.484 14.547 1 97.25 163 PRO A N 1
ATOM 1242 C CA . PRO A 1 163 ? -21.844 30.516 13.57 1 97.25 163 PRO A CA 1
ATOM 1243 C C . PRO A 1 163 ? -23.078 31.359 13.938 1 97.25 163 PRO A C 1
ATOM 1245 O O . PRO A 1 163 ? -24 30.859 14.578 1 97.25 163 PRO A O 1
ATOM 1248 N N . LYS A 1 164 ? -23.062 32.656 13.531 1 97.81 164 LYS A N 1
ATOM 1249 C CA . LYS A 1 164 ? -24.188 33.562 13.812 1 97.81 164 LYS A CA 1
ATOM 1250 C C . LYS A 1 164 ? -24.922 33.938 12.531 1 97.81 164 LYS A C 1
ATOM 1252 O O . LYS A 1 164 ? -24.562 34.938 11.891 1 97.81 164 LYS A O 1
ATOM 1257 N N . PRO A 1 165 ? -25.984 33.281 12.242 1 97 165 PRO A N 1
ATOM 1258 C CA . PRO A 1 165 ? -26.75 33.625 11.031 1 97 165 PRO A CA 1
ATOM 1259 C C . PRO A 1 165 ? -27.172 35.062 10.984 1 97 165 PRO A C 1
ATOM 1261 O O . PRO A 1 165 ? -27.484 35.656 12.023 1 97 165 PRO A O 1
ATOM 1264 N N . GLY A 1 166 ? -27.219 35.594 9.797 1 96.75 166 GLY A N 1
ATOM 1265 C CA . GLY A 1 166 ? -27.625 37 9.602 1 96.75 166 GLY A CA 1
ATOM 1266 C C . GLY A 1 166 ? -26.516 37.969 9.875 1 96.75 166 GLY A C 1
ATOM 1267 O O . GLY A 1 166 ? -26.719 39.188 9.82 1 96.75 166 GLY A O 1
ATOM 1268 N N . THR A 1 167 ? -25.328 37.5 10.156 1 97.94 167 THR A N 1
ATOM 1269 C CA . THR A 1 167 ? -24.141 38.312 10.344 1 97.94 167 THR A CA 1
ATOM 1270 C C . THR A 1 167 ? -22.969 37.75 9.531 1 97.94 167 THR A C 1
ATOM 1272 O O . THR A 1 167 ? -23.109 36.75 8.859 1 97.94 167 THR A O 1
ATOM 1275 N N . ASN A 1 168 ? -21.844 38.438 9.609 1 98.56 168 ASN A N 1
ATOM 1276 C CA . ASN A 1 168 ? -20.625 37.938 8.977 1 98.56 168 ASN A CA 1
ATOM 1277 C C . ASN A 1 168 ? -19.734 37.188 9.961 1 98.56 168 ASN A C 1
ATOM 1279 O O . ASN A 1 168 ? -18.531 37.062 9.742 1 98.56 168 ASN A O 1
ATOM 1283 N N . ILE A 1 169 ? -20.312 36.688 11.07 1 98.69 169 ILE A N 1
ATOM 1284 C CA . ILE A 1 169 ? -19.562 35.938 12.078 1 98.69 169 ILE A CA 1
ATOM 1285 C C . ILE A 1 169 ? -19.672 34.438 11.812 1 98.69 169 ILE A C 1
ATOM 1287 O O . ILE A 1 169 ? -20.703 33.812 12.117 1 98.69 169 ILE A O 1
ATOM 1291 N N . ALA A 1 170 ? -18.609 33.875 11.336 1 98.38 170 ALA A N 1
ATOM 1292 C CA . ALA A 1 170 ? -18.562 32.438 11.047 1 98.38 170 ALA A CA 1
ATOM 1293 C C . ALA A 1 170 ? -18.453 31.641 12.336 1 98.38 170 ALA A C 1
ATOM 1295 O O . ALA A 1 170 ? -18.828 30.469 12.367 1 98.38 170 ALA A O 1
ATOM 1296 N N . ASN A 1 171 ? -17.875 32.219 13.375 1 98.06 171 ASN A N 1
ATOM 1297 C CA . ASN A 1 171 ? -17.719 31.562 14.672 1 98.06 171 ASN A CA 1
ATOM 1298 C C . ASN A 1 171 ? -17.469 32.594 15.781 1 98.06 171 ASN A C 1
ATOM 1300 O O . ASN A 1 171 ? -16.828 33.625 15.547 1 98.06 171 ASN A O 1
ATOM 1304 N N . HIS A 1 172 ? -18.031 32.406 16.906 1 98 172 HIS A N 1
ATOM 1305 C CA . HIS A 1 172 ? -17.75 33.156 18.125 1 98 172 HIS A CA 1
ATOM 1306 C C . HIS A 1 172 ? -17.297 32.25 19.25 1 98 172 HIS A C 1
ATOM 1308 O O . HIS A 1 172 ? -18.094 31.438 19.766 1 98 172 HIS A O 1
ATOM 1314 N N . THR A 1 173 ? -16.031 32.312 19.562 1 97.62 173 THR A N 1
ATOM 1315 C CA . THR A 1 173 ? -15.477 31.578 20.703 1 97.62 173 THR A CA 1
ATOM 1316 C C . THR A 1 173 ? -15.461 32.469 21.953 1 97.62 173 THR A C 1
ATOM 1318 O O . THR A 1 173 ? -14.914 33.562 21.938 1 97.62 173 THR A O 1
ATOM 1321 N N . ARG A 1 174 ? -15.977 31.859 23 1 97.19 174 ARG A N 1
ATOM 1322 C CA . ARG A 1 174 ? -16.078 32.594 24.266 1 97.19 174 ARG A CA 1
ATOM 1323 C C . ARG A 1 174 ? -15.367 31.859 25.391 1 97.19 174 ARG A C 1
ATOM 1325 O O . ARG A 1 174 ? -15.383 30.641 25.453 1 97.19 174 ARG A O 1
ATOM 1332 N N . LEU A 1 175 ? -14.781 32.625 26.234 1 98.19 175 LEU A N 1
ATOM 1333 C CA . LEU A 1 175 ? -14.188 32.094 27.453 1 98.19 175 LEU A CA 1
ATOM 1334 C C . LEU A 1 175 ? -14.406 33.031 28.625 1 98.19 175 LEU A C 1
ATOM 1336 O O . LEU A 1 175 ? -14.258 34.25 28.5 1 98.19 175 LEU A O 1
ATOM 1340 N N . ARG A 1 176 ? -14.906 32.469 29.781 1 98.25 176 ARG A N 1
ATOM 1341 C CA . ARG A 1 176 ? -15.094 33.219 31.031 1 98.25 176 ARG A CA 1
ATOM 1342 C C . ARG A 1 176 ? -14.461 32.469 32.188 1 98.25 176 ARG A C 1
ATOM 1344 O O . ARG A 1 176 ? -14.711 31.266 32.406 1 98.25 176 ARG A O 1
ATOM 1351 N N . LYS A 1 177 ? -13.586 33.125 32.812 1 98 177 LYS A N 1
ATOM 1352 C CA . LYS A 1 177 ? -12.945 32.625 34.031 1 98 177 LYS A CA 1
ATOM 1353 C C . LYS A 1 177 ? -12.961 33.656 35.125 1 98 177 LYS A C 1
ATOM 1355 O O . LYS A 1 177 ? -12.562 34.812 34.906 1 98 177 LYS A O 1
ATOM 1360 N N . GLY A 1 178 ? -13.414 33.312 36.312 1 97.69 178 GLY A N 1
ATOM 1361 C CA . GLY A 1 178 ? -13.422 34.219 37.438 1 97.69 178 GLY A CA 1
ATOM 1362 C C . GLY A 1 178 ? -14.375 35.406 37.25 1 97.69 178 GLY A C 1
ATOM 1363 O O . GLY A 1 178 ? -15.43 35.25 36.625 1 97.69 178 GLY A O 1
ATOM 1364 N N . ASP A 1 179 ? -14.031 36.5 38.031 1 97.75 179 ASP A N 1
ATOM 1365 C CA . ASP A 1 179 ? -14.836 37.719 38 1 97.75 179 ASP A CA 1
ATOM 1366 C C . ASP A 1 179 ? -14.047 38.906 37.469 1 97.75 179 ASP A C 1
ATOM 1368 O O . ASP A 1 179 ? -13.32 39.562 38.219 1 97.75 179 ASP A O 1
ATOM 1372 N N . LEU A 1 180 ? -14.297 39.188 36.219 1 97.44 180 LEU A N 1
ATOM 1373 C CA . LEU A 1 180 ? -13.523 40.188 35.5 1 97.44 180 LEU A CA 1
ATOM 1374 C C . LEU A 1 180 ? -13.664 41.562 36.188 1 97.44 180 LEU A C 1
ATOM 1376 O O . LEU A 1 180 ? -12.672 42.25 36.344 1 97.44 180 LEU A O 1
ATOM 1380 N N . GLU A 1 181 ? -14.812 41.938 36.562 1 96.88 181 GLU A N 1
ATOM 1381 C CA . GLU A 1 181 ? -15.07 43.25 37.156 1 96.88 181 GLU A CA 1
ATOM 1382 C C . GLU A 1 181 ? -14.344 43.375 38.5 1 96.88 181 GLU A C 1
ATOM 1384 O O . GLU A 1 181 ? -13.734 44.406 38.781 1 96.88 181 GLU A O 1
ATOM 1389 N N . ARG A 1 182 ? -14.422 42.406 39.219 1 97.31 182 ARG A N 1
ATOM 1390 C CA . ARG A 1 182 ? -13.711 42.406 40.469 1 97.31 182 ARG A CA 1
ATOM 1391 C C . ARG A 1 182 ? -12.203 42.469 40.281 1 97.31 182 ARG A C 1
ATOM 1393 O O . ARG A 1 182 ? -11.492 43.156 41.031 1 97.31 182 ARG A O 1
ATOM 1400 N N . GLY A 1 183 ? -11.742 41.75 39.312 1 97 183 GLY A N 1
ATOM 1401 C CA . GLY A 1 183 ? -10.32 41.781 38.969 1 97 183 GLY A CA 1
ATOM 1402 C C . GLY A 1 183 ? -9.82 43.156 38.594 1 97 183 GLY A C 1
ATOM 1403 O O . GLY A 1 183 ? -8.758 43.594 39.031 1 97 183 GLY A O 1
ATOM 1404 N N . PHE A 1 184 ? -10.617 43.844 37.781 1 96.69 184 PHE A N 1
ATOM 1405 C CA . PHE A 1 184 ? -10.234 45.188 37.344 1 96.69 184 PHE A CA 1
ATOM 1406 C C . PHE A 1 184 ? -10.328 46.156 38.531 1 96.69 184 PHE A C 1
ATOM 1408 O O . PHE A 1 184 ? -9.484 47.031 38.656 1 96.69 184 PHE A O 1
ATOM 1415 N N . ALA A 1 185 ? -11.336 45.969 39.375 1 96.38 185 ALA A N 1
ATOM 1416 C CA . ALA A 1 185 ? -11.539 46.875 40.531 1 96.38 185 ALA A CA 1
ATOM 1417 C C . ALA A 1 185 ? -10.383 46.75 41.5 1 96.38 185 ALA A C 1
ATOM 1419 O O . ALA A 1 185 ? -10.016 47.719 42.156 1 96.38 185 ALA A O 1
ATOM 1420 N N . SER A 1 186 ? -9.766 45.688 41.531 1 95.94 186 SER A N 1
ATOM 1421 C CA . SER A 1 186 ? -8.695 45.438 42.469 1 95.94 186 SER A CA 1
ATOM 1422 C C . SER A 1 186 ? -7.332 45.781 41.875 1 95.94 186 SER A C 1
ATOM 1424 O O . SER A 1 186 ? -6.305 45.625 42.531 1 95.94 186 SER A O 1
ATOM 1426 N N . SER A 1 187 ? -7.234 46.281 40.719 1 96.31 187 SER A N 1
ATOM 1427 C CA . SER A 1 187 ? -5.98 46.5 40 1 96.31 187 SER A CA 1
ATOM 1428 C C . SER A 1 187 ? -5.434 47.906 40.281 1 96.31 187 SER A C 1
ATOM 1430 O O . SER A 1 187 ? -6.195 48.875 40.375 1 96.31 187 SER A O 1
ATOM 1432 N N . GLU A 1 188 ? -4.121 48 40.406 1 95.19 188 GLU A N 1
ATOM 1433 C CA . GLU A 1 188 ? -3.426 49.25 40.531 1 95.19 188 GLU A CA 1
ATOM 1434 C C . GLU A 1 188 ? -3.252 49.938 39.188 1 95.19 188 GLU A C 1
ATOM 1436 O O . GLU A 1 188 ? -3.309 51.156 39.094 1 95.19 188 GLU A O 1
ATOM 1441 N N . TRP A 1 189 ? -2.973 49.188 38.125 1 93.81 189 TRP A N 1
ATOM 1442 C CA . TRP A 1 189 ? -2.797 49.656 36.781 1 93.81 189 TRP A CA 1
ATOM 1443 C C . TRP A 1 189 ? -3.723 48.938 35.812 1 93.81 189 TRP A C 1
ATOM 1445 O O . TRP A 1 189 ? -4.023 47.75 36 1 93.81 189 TRP A O 1
ATOM 1455 N N . ILE A 1 190 ? -4.242 49.625 34.812 1 95.12 190 ILE A N 1
ATOM 1456 C CA . ILE A 1 190 ? -4.973 49.031 33.719 1 95.12 190 ILE A CA 1
ATOM 1457 C C . ILE A 1 190 ? -4.332 49.438 32.406 1 95.12 190 ILE A C 1
ATOM 1459 O O . ILE A 1 190 ? -4.18 50.656 32.125 1 95.12 190 ILE A O 1
ATOM 1463 N N . ILE A 1 191 ? -3.891 48.5 31.609 1 93.44 191 ILE A N 1
ATOM 1464 C CA . ILE A 1 191 ? -3.285 48.75 30.312 1 93.44 191 ILE A CA 1
ATOM 1465 C C . ILE A 1 191 ? -4.188 48.188 29.219 1 93.44 191 ILE A C 1
ATOM 1467 O O . ILE A 1 191 ? -4.578 47 29.25 1 93.44 191 ILE A O 1
ATOM 1471 N N . ASP A 1 192 ? -4.688 48.969 28.266 1 94.06 192 ASP A N 1
ATOM 1472 C CA . ASP A 1 192 ? -5.578 48.625 27.172 1 94.06 192 ASP A CA 1
ATOM 1473 C C . ASP A 1 192 ? -4.945 49 25.828 1 94.06 192 ASP A C 1
ATOM 1475 O O . ASP A 1 192 ? -4.676 50.156 25.547 1 94.06 192 ASP A O 1
ATOM 1479 N N . ARG A 1 193 ? -4.625 47.906 25 1 92.88 193 ARG A N 1
ATOM 1480 C CA . ARG A 1 193 ? -3.963 48.125 23.703 1 92.88 193 ARG A CA 1
ATOM 1481 C C . ARG A 1 193 ? -4.531 47.219 22.641 1 92.88 193 ARG A C 1
ATOM 1483 O O . ARG A 1 193 ? -5.145 46.188 22.953 1 92.88 193 ARG A O 1
ATOM 1490 N N . GLU A 1 194 ? -4.316 47.656 21.391 1 94.44 194 GLU A N 1
ATOM 1491 C CA . GLU A 1 194 ? -4.711 46.844 20.234 1 94.44 194 GLU A CA 1
ATOM 1492 C C . GLU A 1 194 ? -3.514 46.562 19.328 1 94.44 194 GLU A C 1
ATOM 1494 O O . GLU A 1 194 ? -2.662 47.438 19.125 1 94.44 194 GLU A O 1
ATOM 1499 N N . TYR A 1 195 ? -3.441 45.344 18.844 1 95.19 195 TYR A N 1
ATOM 1500 C CA . TYR A 1 195 ? -2.361 44.875 17.984 1 95.19 195 TYR A CA 1
ATOM 1501 C C . TYR A 1 195 ? -2.912 44.281 16.703 1 95.19 195 TYR A C 1
ATOM 1503 O O . TYR A 1 195 ? -3.947 43.594 16.719 1 95.19 195 TYR A O 1
ATOM 1511 N N . THR A 1 196 ? -2.18 44.5 15.547 1 94.88 196 THR A N 1
ATOM 1512 C CA . THR A 1 196 ? -2.678 43.969 14.273 1 94.88 196 THR A CA 1
ATOM 1513 C C . THR A 1 196 ? -1.569 43.25 13.508 1 94.88 196 THR A C 1
ATOM 1515 O O . THR A 1 196 ? -0.385 43.531 13.719 1 94.88 196 THR A O 1
ATOM 1518 N N . ASN A 1 197 ? -1.917 42.344 12.734 1 93.88 197 ASN A N 1
ATOM 1519 C CA . ASN A 1 197 ? -1.04 41.719 11.758 1 93.88 197 ASN A CA 1
ATOM 1520 C C . ASN A 1 197 ? -1.798 41.312 10.492 1 93.88 197 ASN A C 1
ATOM 1522 O O . ASN A 1 197 ? -3.01 41.094 10.523 1 93.88 197 ASN A O 1
ATOM 1526 N N . PRO A 1 198 ? -1.148 41.188 9.352 1 95 198 PRO A N 1
ATOM 1527 C CA . PRO A 1 198 ? -1.796 40.938 8.062 1 95 198 PRO A CA 1
ATOM 1528 C C . PRO A 1 198 ? -1.926 39.469 7.75 1 95 198 PRO A C 1
ATOM 1530 O O . PRO A 1 198 ? -1.411 38.625 8.5 1 95 198 PRO A O 1
ATOM 1533 N N . SER A 1 199 ? -2.662 39.188 6.598 1 96.19 199 SER A N 1
ATOM 1534 C CA . SER A 1 199 ? -2.631 37.844 6.012 1 96.19 199 SER A CA 1
ATOM 1535 C C . SER A 1 199 ? -1.283 37.562 5.355 1 96.19 199 SER A C 1
ATOM 1537 O O . SER A 1 199 ? -0.605 38.469 4.895 1 96.19 199 SER A O 1
ATOM 1539 N N . VAL A 1 200 ? -0.908 36.312 5.387 1 96.38 200 VAL A N 1
ATOM 1540 C CA . VAL A 1 200 ? 0.388 35.906 4.852 1 96.38 200 VAL A CA 1
ATOM 1541 C C . VAL A 1 200 ? 0.24 34.625 4.055 1 96.38 200 VAL A C 1
ATOM 1543 O O . VAL A 1 200 ? -0.521 33.719 4.441 1 96.38 200 VAL A O 1
ATOM 1546 N N . GLN A 1 201 ? 0.95 34.5 2.943 1 96.56 201 GLN A N 1
ATOM 1547 C CA . GLN A 1 201 ? 0.921 33.312 2.121 1 96.56 201 GLN A CA 1
ATOM 1548 C C . GLN A 1 201 ? 1.904 32.25 2.643 1 96.56 201 GLN A C 1
ATOM 1550 O O . GLN A 1 201 ? 2.955 32.594 3.188 1 96.56 201 GLN A O 1
ATOM 1555 N N . HIS A 1 202 ? 1.601 30.938 2.426 1 96.19 202 HIS A N 1
ATOM 1556 C CA . HIS A 1 202 ? 2.441 29.828 2.855 1 96.19 202 HIS A CA 1
ATOM 1557 C C . HIS A 1 202 ? 3.701 29.734 2.004 1 96.19 202 HIS A C 1
ATOM 1559 O O . HIS A 1 202 ? 4.75 29.297 2.486 1 96.19 202 HIS A O 1
ATOM 1565 N N . VAL A 1 203 ? 3.627 29.906 0.761 1 94.88 203 VAL A N 1
ATOM 1566 C CA . VAL A 1 203 ? 4.668 29.922 -0.262 1 94.88 203 VAL A CA 1
ATOM 1567 C C . VAL A 1 203 ? 5.352 28.562 -0.325 1 94.88 203 VAL A C 1
ATOM 1569 O O . VAL A 1 203 ? 6.578 28.469 -0.228 1 94.88 203 VAL A O 1
ATOM 1572 N N . PRO A 1 204 ? 4.617 27.469 -0.407 1 94.88 204 PRO A N 1
ATOM 1573 C CA . PRO A 1 204 ? 5.27 26.172 -0.594 1 94.88 204 PRO A CA 1
ATOM 1574 C C . PRO A 1 204 ? 6.035 26.078 -1.911 1 94.88 204 PRO A C 1
ATOM 1576 O O . PRO A 1 204 ? 5.613 26.656 -2.918 1 94.88 204 PRO A O 1
ATOM 1579 N N . MET A 1 205 ? 7.09 25.312 -1.909 1 93.88 205 MET A N 1
ATOM 1580 C CA . MET A 1 205 ? 7.859 25.156 -3.143 1 93.88 205 MET A CA 1
ATOM 1581 C C . MET A 1 205 ? 7.035 24.469 -4.219 1 93.88 205 MET A C 1
ATOM 1583 O O . MET A 1 205 ? 7.02 24.891 -5.371 1 93.88 205 MET A O 1
ATOM 1587 N N . GLU A 1 206 ? 6.422 23.359 -3.818 1 96 206 GLU A N 1
ATOM 1588 C CA . GLU A 1 206 ? 5.449 22.719 -4.707 1 96 206 GLU A CA 1
ATOM 1589 C C . GLU A 1 206 ? 4.062 23.328 -4.531 1 96 206 GLU A C 1
ATOM 1591 O O . GLU A 1 206 ? 3.436 23.172 -3.482 1 96 206 GLU A O 1
ATOM 1596 N N . THR A 1 207 ? 3.643 24.031 -5.57 1 97.19 207 THR A N 1
ATOM 1597 C CA . THR A 1 207 ? 2.297 24.578 -5.48 1 97.19 207 THR A CA 1
ATOM 1598 C C . THR A 1 207 ? 1.253 23.469 -5.422 1 97.19 207 THR A C 1
ATOM 1600 O O . THR A 1 207 ? 1.58 22.297 -5.59 1 97.19 207 THR A O 1
ATOM 1603 N N . HIS A 1 208 ? 0.05 23.812 -5.086 1 98.25 208 HIS A N 1
ATOM 1604 C CA . HIS A 1 208 ? -1.006 22.812 -5.07 1 98.25 208 HIS A CA 1
ATOM 1605 C C . HIS A 1 208 ? -1.134 22.125 -6.426 1 98.25 208 HIS A C 1
ATOM 1607 O O . HIS A 1 208 ? -1.166 22.797 -7.465 1 98.25 208 HIS A O 1
ATOM 1613 N N . VAL A 1 209 ? -1.114 20.859 -6.355 1 98.44 209 VAL A N 1
ATOM 1614 C CA . VAL A 1 209 ? -1.271 20.078 -7.57 1 98.44 209 VAL A CA 1
ATOM 1615 C C . VAL A 1 209 ? -2.041 18.797 -7.258 1 98.44 209 VAL A C 1
ATOM 1617 O O . VAL A 1 209 ? -1.855 18.188 -6.195 1 98.44 209 VAL A O 1
ATOM 1620 N N . ALA A 1 210 ? -2.928 18.359 -8.164 1 98.5 210 ALA A N 1
ATOM 1621 C CA . ALA A 1 210 ? -3.691 17.125 -8.031 1 98.5 210 ALA A CA 1
ATOM 1622 C C . ALA A 1 210 ? -3.943 16.484 -9.398 1 98.5 210 ALA A C 1
ATOM 1624 O O . ALA A 1 210 ? -4.062 17.188 -10.406 1 98.5 210 ALA A O 1
ATOM 1625 N N . ILE A 1 211 ? -3.922 15.234 -9.438 1 98.19 211 ILE A N 1
ATOM 1626 C CA . ILE A 1 211 ? -4.445 14.414 -10.523 1 98.19 211 ILE A CA 1
ATOM 1627 C C . ILE A 1 211 ? -5.629 13.586 -10.023 1 98.19 211 ILE A C 1
ATOM 1629 O O . ILE A 1 211 ? -5.516 12.883 -9.016 1 98.19 211 ILE A O 1
ATOM 1633 N N . VAL A 1 212 ? -6.77 13.711 -10.68 1 98.62 212 VAL A N 1
ATOM 1634 C CA . VAL A 1 212 ? -7.938 12.953 -10.242 1 98.62 212 VAL A CA 1
ATOM 1635 C C . VAL A 1 212 ? -8.562 12.234 -11.438 1 98.62 212 VAL A C 1
ATOM 1637 O O . VAL A 1 212 ? -8.641 12.797 -12.531 1 98.62 212 VAL A O 1
ATOM 1640 N N . GLN A 1 213 ? -8.898 11.016 -11.234 1 97.12 213 GLN A N 1
ATOM 1641 C CA . GLN A 1 213 ? -9.664 10.227 -12.195 1 97.12 213 GLN A CA 1
ATOM 1642 C C . GLN A 1 213 ? -10.961 9.719 -11.57 1 97.12 213 GLN A C 1
ATOM 1644 O O . GLN A 1 213 ? -10.938 8.922 -10.633 1 97.12 213 GLN A O 1
ATOM 1649 N N . TRP A 1 214 ? -12.039 10.211 -11.969 1 97.31 214 TRP A N 1
ATOM 1650 C CA . TRP A 1 214 ? -13.359 9.734 -11.57 1 97.31 214 TRP A CA 1
ATOM 1651 C C . TRP A 1 214 ? -13.953 8.82 -12.633 1 97.31 214 TRP A C 1
ATOM 1653 O O . TRP A 1 214 ? -14.578 9.281 -13.586 1 97.31 214 TRP A O 1
ATOM 1663 N N . SER A 1 215 ? -13.82 7.551 -12.367 1 92.5 215 SER A N 1
ATOM 1664 C CA . SER A 1 215 ? -14.141 6.547 -13.375 1 92.5 215 SER A CA 1
ATOM 1665 C C . SER A 1 215 ? -15.555 6.004 -13.18 1 92.5 215 SER A C 1
ATOM 1667 O O . SER A 1 215 ? -16.266 6.41 -12.25 1 92.5 215 SER A O 1
ATOM 1669 N N . ALA A 1 216 ? -15.945 5.07 -14.164 1 89.31 216 ALA A N 1
ATOM 1670 C CA . ALA A 1 216 ? -17.234 4.406 -14.102 1 89.31 216 ALA A CA 1
ATOM 1671 C C . ALA A 1 216 ? -17.438 3.697 -12.766 1 89.31 216 ALA A C 1
ATOM 1673 O O . ALA A 1 216 ? -16.484 3.162 -12.195 1 89.31 216 ALA A O 1
ATOM 1674 N N . GLY A 1 217 ? -18.641 3.756 -12.25 1 88.19 217 GLY A N 1
ATOM 1675 C CA . GLY A 1 217 ? -18.953 3.141 -10.969 1 88.19 217 GLY A CA 1
ATOM 1676 C C . GLY A 1 217 ? -18.547 3.992 -9.789 1 88.19 217 GLY A C 1
ATOM 1677 O O . GLY A 1 217 ? -18.391 3.482 -8.672 1 88.19 217 GLY A O 1
ATOM 1678 N N . ASP A 1 218 ? -18.281 5.188 -10.047 1 93.88 218 ASP A N 1
ATOM 1679 C CA . ASP A 1 218 ? -17.906 6.164 -9.031 1 93.88 218 ASP A CA 1
ATOM 1680 C C . ASP A 1 218 ? -16.641 5.734 -8.305 1 93.88 218 ASP A C 1
ATOM 1682 O O . ASP A 1 218 ? -16.531 5.867 -7.082 1 93.88 218 ASP A O 1
ATOM 1686 N N . GLN A 1 219 ? -15.797 5.117 -9.055 1 93.38 219 GLN A N 1
ATOM 1687 C CA . GLN A 1 219 ? -14.461 4.848 -8.539 1 93.38 219 GLN A CA 1
ATOM 1688 C C . GLN A 1 219 ? -13.539 6.043 -8.766 1 93.38 219 GLN A C 1
ATOM 1690 O O . GLN A 1 219 ? -13.297 6.441 -9.906 1 93.38 219 GLN A O 1
ATOM 1695 N N . VAL A 1 220 ? -12.992 6.582 -7.664 1 97.19 220 VAL A N 1
ATOM 1696 C CA . VAL A 1 220 ? -12.211 7.812 -7.773 1 97.19 220 VAL A CA 1
ATOM 1697 C C . VAL A 1 220 ? -10.781 7.566 -7.289 1 97.19 220 VAL A C 1
ATOM 1699 O O . VAL A 1 220 ? -10.578 7.055 -6.188 1 97.19 220 VAL A O 1
ATOM 1702 N N . GLN A 1 221 ? -9.836 7.883 -8.117 1 96.19 221 GLN A N 1
ATOM 1703 C CA . GLN A 1 221 ? -8.414 7.883 -7.77 1 96.19 221 GLN A CA 1
ATOM 1704 C C . GLN A 1 221 ? -7.871 9.305 -7.684 1 96.19 221 GLN A C 1
ATOM 1706 O O . GLN A 1 221 ? -8.031 10.094 -8.617 1 96.19 221 GLN A O 1
ATOM 1711 N N . ILE A 1 222 ? -7.211 9.586 -6.609 1 98.38 222 ILE A N 1
ATOM 1712 C CA . ILE A 1 222 ? -6.688 10.93 -6.383 1 98.38 222 ILE A CA 1
ATOM 1713 C C . ILE A 1 222 ? -5.191 10.852 -6.074 1 98.38 222 ILE A C 1
ATOM 1715 O O . ILE A 1 222 ? -4.777 10.148 -5.152 1 98.38 222 ILE A O 1
ATOM 1719 N N . TRP A 1 223 ? -4.359 11.477 -6.855 1 97.62 223 TRP A N 1
ATOM 1720 C CA . TRP A 1 223 ? -3 11.859 -6.488 1 97.62 223 TRP A CA 1
ATOM 1721 C C . TRP A 1 223 ? -2.928 13.328 -6.098 1 97.62 223 TRP A C 1
ATOM 1723 O O . TRP A 1 223 ? -3.35 14.203 -6.863 1 97.62 223 TRP A O 1
ATOM 1733 N N . SER A 1 224 ? -2.438 13.602 -4.922 1 98.25 224 SER A N 1
ATOM 1734 C CA . SER A 1 224 ? -2.512 14.984 -4.441 1 98.25 224 SER A CA 1
ATOM 1735 C C . SER A 1 224 ? -1.257 15.367 -3.664 1 98.25 224 SER A C 1
ATOM 1737 O O . SER A 1 224 ? -0.581 14.5 -3.104 1 98.25 224 SER A O 1
ATOM 1739 N N . SER A 1 225 ? -0.955 16.672 -3.676 1 97.69 225 SER A N 1
ATOM 1740 C CA . SER A 1 225 ? 0.109 17.219 -2.84 1 97.69 225 SER A CA 1
ATOM 1741 C C . SER A 1 225 ? -0.411 17.594 -1.453 1 97.69 225 SER A C 1
ATOM 1743 O O . SER A 1 225 ? 0.224 18.359 -0.728 1 97.69 225 SER A O 1
ATOM 1745 N N . ALA A 1 226 ? -1.545 17.062 -1.068 1 96.69 226 ALA A N 1
ATOM 1746 C CA . ALA A 1 226 ? -2.129 17.297 0.248 1 96.69 226 ALA A CA 1
ATOM 1747 C C . ALA A 1 226 ? -1.259 16.703 1.353 1 96.69 226 ALA A C 1
ATOM 1749 O O . ALA A 1 226 ? -0.502 15.766 1.115 1 96.69 226 ALA A O 1
ATOM 1750 N N . GLN A 1 227 ? -1.41 17.266 2.533 1 95.19 227 GLN A N 1
ATOM 1751 C CA . GLN A 1 227 ? -0.55 16.797 3.613 1 95.19 227 GLN A CA 1
ATOM 1752 C C . GLN A 1 227 ? -1.29 15.82 4.516 1 95.19 227 GLN A C 1
ATOM 1754 O O . GLN A 1 227 ? -0.693 15.227 5.418 1 95.19 227 GLN A O 1
ATOM 1759 N N . SER A 1 228 ? -2.617 15.562 4.281 1 96.75 228 SER A N 1
ATOM 1760 C CA . SER A 1 228 ? -3.406 14.633 5.09 1 96.75 228 SER A CA 1
ATOM 1761 C C . SER A 1 228 ? -4.27 13.734 4.211 1 96.75 228 SER A C 1
ATOM 1763 O O . SER A 1 228 ? -5.438 14.039 3.957 1 96.75 228 SER A O 1
ATOM 1765 N N . PRO A 1 229 ? -3.836 12.547 3.92 1 97.12 229 PRO A N 1
ATOM 1766 C CA . PRO A 1 229 ? -4.527 11.703 2.939 1 97.12 229 PRO A CA 1
ATOM 1767 C C . PRO A 1 229 ? -5.922 11.289 3.4 1 97.12 229 PRO A C 1
ATOM 1769 O O . PRO A 1 229 ? -6.883 11.391 2.635 1 97.12 229 PRO A O 1
ATOM 1772 N N . PHE A 1 230 ? -6.086 10.852 4.645 1 97.69 230 PHE A N 1
ATOM 1773 C CA . PHE A 1 230 ? -7.363 10.32 5.105 1 97.69 230 PHE A CA 1
ATOM 1774 C C . PHE A 1 230 ? -8.367 11.445 5.328 1 97.69 230 PHE A C 1
ATOM 1776 O O . PHE A 1 230 ? -9.57 11.258 5.105 1 97.69 230 PHE A O 1
ATOM 1783 N N . THR A 1 231 ? -7.898 12.594 5.738 1 97.31 231 THR A N 1
ATOM 1784 C CA . THR A 1 231 ? -8.805 13.734 5.855 1 97.31 231 THR A CA 1
ATOM 1785 C C . THR A 1 231 ? -9.297 14.18 4.484 1 97.31 231 THR A C 1
ATOM 1787 O O . THR A 1 231 ? -10.484 14.461 4.309 1 97.31 231 THR A O 1
ATOM 1790 N N . LEU A 1 232 ? -8.398 14.258 3.566 1 97.88 232 LEU A N 1
ATOM 1791 C CA . LEU A 1 232 ? -8.805 14.578 2.205 1 97.88 232 LEU A CA 1
ATOM 1792 C C . LEU A 1 232 ? -9.875 13.594 1.717 1 97.88 232 LEU A C 1
ATOM 1794 O O . LEU A 1 232 ? -10.914 14.008 1.196 1 97.88 232 LEU A O 1
ATOM 1798 N N . ARG A 1 233 ? -9.586 12.32 1.898 1 98.19 233 ARG A N 1
ATOM 1799 C CA . ARG A 1 233 ? -10.539 11.305 1.457 1 98.19 233 ARG A CA 1
ATOM 1800 C C . ARG A 1 233 ? -11.891 11.492 2.137 1 98.19 233 ARG A C 1
ATOM 1802 O O . ARG A 1 233 ? -12.93 11.414 1.487 1 98.19 233 ARG A O 1
ATOM 1809 N N . ASN A 1 234 ? -11.883 11.656 3.412 1 97.56 234 ASN A N 1
ATOM 1810 C CA . ASN A 1 234 ? -13.109 11.789 4.188 1 97.56 234 ASN A CA 1
ATOM 1811 C C . ASN A 1 234 ? -13.938 12.984 3.725 1 97.56 234 ASN A C 1
ATOM 1813 O O . ASN A 1 234 ? -15.141 12.859 3.5 1 97.56 234 ASN A O 1
ATOM 1817 N N . LEU A 1 235 ? -13.297 14.133 3.596 1 97.38 235 LEU A N 1
ATOM 1818 C CA . LEU A 1 235 ? -14 15.344 3.182 1 97.38 235 LEU A CA 1
ATOM 1819 C C . LEU A 1 235 ? -14.523 15.203 1.756 1 97.38 235 LEU A C 1
ATOM 1821 O O . LEU A 1 235 ? -15.617 15.688 1.441 1 97.38 235 LEU A O 1
ATOM 1825 N N . PHE A 1 236 ? -13.727 14.594 0.92 1 98 236 PHE A N 1
ATOM 1826 C CA . PHE A 1 236 ? -14.148 14.328 -0.45 1 98 236 PHE A CA 1
ATOM 1827 C C . PHE A 1 236 ? -15.406 13.469 -0.472 1 98 236 PHE A C 1
ATOM 1829 O O . PHE A 1 236 ? -16.359 13.773 -1.185 1 98 236 PHE A O 1
ATOM 1836 N N . CYS A 1 237 ? -15.414 12.391 0.31 1 98 237 CYS A N 1
ATOM 1837 C CA . CYS A 1 237 ? -16.547 11.469 0.382 1 98 237 CYS A CA 1
ATOM 1838 C C . CYS A 1 237 ? -17.781 12.172 0.913 1 98 237 CYS A C 1
ATOM 1840 O O . CYS A 1 237 ? -18.891 11.953 0.405 1 98 237 CYS A O 1
ATOM 1842 N N . ILE A 1 238 ? -17.625 12.969 1.873 1 96.25 238 ILE A N 1
ATOM 1843 C CA . ILE A 1 238 ? -18.75 13.711 2.434 1 96.25 238 ILE A CA 1
ATOM 1844 C C . ILE A 1 238 ? -19.312 14.672 1.385 1 96.25 238 ILE A C 1
ATOM 1846 O O . ILE A 1 238 ? -20.516 14.742 1.179 1 96.25 238 ILE A O 1
ATOM 1850 N N . ALA A 1 239 ? -18.469 15.359 0.713 1 96.62 239 ALA A N 1
ATOM 1851 C CA . ALA A 1 239 ? -18.891 16.375 -0.253 1 96.62 239 ALA A CA 1
ATOM 1852 C C . ALA A 1 239 ? -19.672 15.75 -1.399 1 96.62 239 ALA A C 1
ATOM 1854 O O . ALA A 1 239 ? -20.672 16.312 -1.852 1 96.62 239 ALA A O 1
ATOM 1855 N N . PHE A 1 240 ? -19.203 14.617 -1.874 1 97.38 240 PHE A N 1
ATOM 1856 C CA . PHE A 1 240 ? -19.797 14.047 -3.076 1 97.38 240 PHE A CA 1
ATOM 1857 C C . PHE A 1 240 ? -20.75 12.914 -2.721 1 97.38 240 PHE A C 1
ATOM 1859 O O . PHE A 1 240 ? -21.391 12.336 -3.602 1 97.38 240 PHE A O 1
ATOM 1866 N N . GLY A 1 241 ? -20.891 12.594 -1.437 1 96.56 241 GLY A N 1
ATOM 1867 C CA . GLY A 1 241 ? -21.766 11.516 -1.014 1 96.56 241 GLY A CA 1
ATOM 1868 C C . GLY A 1 241 ? -21.312 10.156 -1.504 1 96.56 241 GLY A C 1
ATOM 1869 O O . GLY A 1 241 ? -22.125 9.352 -1.961 1 96.56 241 GLY A O 1
ATOM 1870 N N . LEU A 1 242 ? -20.031 9.891 -1.457 1 97.31 242 LEU A N 1
ATOM 1871 C CA . LEU A 1 242 ? -19.453 8.625 -1.918 1 97.31 242 LEU A CA 1
ATOM 1872 C C . LEU A 1 242 ? -19.031 7.762 -0.738 1 97.31 242 LEU A C 1
ATOM 1874 O O . LEU A 1 242 ? -18.562 8.273 0.281 1 97.31 242 LEU A O 1
ATOM 1878 N N . PRO A 1 243 ? -19.188 6.402 -0.879 1 96.88 243 PRO A N 1
ATOM 1879 C CA . PRO A 1 243 ? -18.594 5.543 0.143 1 96.88 243 PRO A CA 1
ATOM 1880 C C . PRO A 1 243 ? -17.062 5.621 0.156 1 96.88 243 PRO A C 1
ATOM 1882 O O . PRO A 1 243 ? -16.438 5.727 -0.902 1 96.88 243 PRO A O 1
ATOM 1885 N N . HIS A 1 244 ? -16.453 5.504 1.312 1 97.38 244 HIS A N 1
ATOM 1886 C CA . HIS A 1 244 ? -15.016 5.637 1.475 1 97.38 244 HIS A CA 1
ATOM 1887 C C . HIS A 1 244 ? -14.273 4.59 0.651 1 97.38 244 HIS A C 1
ATOM 1889 O O . HIS A 1 244 ? -13.195 4.867 0.117 1 97.38 244 HIS A O 1
ATOM 1895 N N . ARG A 1 245 ? -14.789 3.49 0.527 1 94.38 245 ARG A N 1
ATOM 1896 C CA . ARG A 1 245 ? -14.109 2.41 -0.186 1 94.38 245 ARG A CA 1
ATOM 1897 C C . ARG A 1 245 ? -13.945 2.75 -1.663 1 94.38 245 ARG A C 1
ATOM 1899 O O . ARG A 1 245 ? -13.141 2.125 -2.361 1 94.38 245 ARG A O 1
ATOM 1906 N N . ASN A 1 246 ? -14.727 3.703 -2.225 1 95.94 246 ASN A N 1
ATOM 1907 C CA . ASN A 1 246 ? -14.695 4.055 -3.641 1 95.94 246 ASN A CA 1
ATOM 1908 C C . ASN A 1 246 ? -13.625 5.102 -3.936 1 95.94 246 ASN A C 1
ATOM 1910 O O . ASN A 1 246 ? -13.32 5.375 -5.098 1 95.94 246 ASN A O 1
ATOM 1914 N N . VAL A 1 247 ? -13.086 5.672 -2.898 1 97.94 247 VAL A N 1
ATOM 1915 C CA . VAL A 1 247 ? -12.164 6.793 -3.074 1 97.94 247 VAL A CA 1
ATOM 1916 C C . VAL A 1 247 ? -10.781 6.414 -2.549 1 97.94 247 VAL A C 1
ATOM 1918 O O . VAL A 1 247 ? -10.633 6.055 -1.379 1 97.94 247 VAL A O 1
ATOM 1921 N N . ARG A 1 248 ? -9.844 6.438 -3.43 1 97.06 248 ARG A N 1
ATOM 1922 C CA . ARG A 1 248 ? -8.445 6.145 -3.1 1 97.06 248 ARG A CA 1
ATOM 1923 C C . ARG A 1 248 ? -7.582 7.391 -3.232 1 97.06 248 ARG A C 1
ATOM 1925 O O . ARG A 1 248 ? -7.562 8.031 -4.285 1 97.06 248 ARG A O 1
ATOM 1932 N N . VAL A 1 249 ? -6.895 7.746 -2.166 1 98.25 249 VAL A N 1
ATOM 1933 C CA . VAL A 1 249 ? -6 8.898 -2.172 1 98.25 249 VAL A CA 1
ATOM 1934 C C . VAL A 1 249 ? -4.551 8.43 -2.041 1 98.25 249 VAL A C 1
ATOM 1936 O O . VAL A 1 249 ? -4.23 7.629 -1.158 1 98.25 249 VAL A O 1
ATOM 1939 N N . GLN A 1 250 ? -3.734 8.891 -2.934 1 96.44 250 GLN A N 1
ATOM 1940 C CA . GLN A 1 250 ? -2.303 8.617 -2.922 1 96.44 250 GLN A CA 1
ATOM 1941 C C . GLN A 1 250 ? -1.491 9.898 -2.811 1 96.44 250 GLN A C 1
ATOM 1943 O O . GLN A 1 250 ? -1.665 10.82 -3.611 1 96.44 250 GLN A O 1
ATOM 1948 N N . ILE A 1 251 ? -0.619 9.953 -1.83 1 96.62 251 ILE A N 1
ATOM 1949 C CA . ILE A 1 251 ? 0.241 11.109 -1.602 1 96.62 251 ILE A CA 1
ATOM 1950 C C . ILE A 1 251 ? 1.706 10.672 -1.636 1 96.62 251 ILE A C 1
ATOM 1952 O O . ILE A 1 251 ? 2.189 10.023 -0.706 1 96.62 251 ILE A O 1
ATOM 1956 N N . PRO A 1 252 ? 2.451 11.094 -2.693 1 94 252 PRO A N 1
ATOM 1957 C CA . PRO A 1 252 ? 3.9 10.883 -2.674 1 94 252 PRO A CA 1
ATOM 1958 C C . PRO A 1 252 ? 4.633 11.875 -1.774 1 94 252 PRO A C 1
ATOM 1960 O O . PRO A 1 252 ? 4.156 12.188 -0.681 1 94 252 PRO A O 1
ATOM 1963 N N . TYR A 1 253 ? 5.801 12.359 -2.18 1 93.88 253 TYR A N 1
ATOM 1964 C CA . TYR A 1 253 ? 6.461 13.43 -1.446 1 93.88 253 TYR A CA 1
ATOM 1965 C C . TYR A 1 253 ? 5.715 14.75 -1.62 1 93.88 253 TYR A C 1
ATOM 1967 O O . TYR A 1 253 ? 5.078 14.977 -2.65 1 93.88 253 TYR A O 1
ATOM 1975 N N . VAL A 1 254 ? 5.742 15.508 -0.632 1 96.06 254 VAL A N 1
ATOM 1976 C CA . VAL A 1 254 ? 5.102 16.812 -0.656 1 96.06 254 VAL A CA 1
ATOM 1977 C C . VAL A 1 254 ? 6.16 17.922 -0.537 1 96.06 254 VAL A C 1
ATOM 1979 O O . VAL A 1 254 ? 6.988 17.891 0.376 1 96.06 254 VAL A O 1
ATOM 1982 N N . GLY A 1 255 ? 6.082 18.875 -1.478 1 94.5 255 GLY A N 1
ATOM 1983 C CA . GLY A 1 255 ? 7.039 19.969 -1.479 1 94.5 255 GLY A CA 1
ATOM 1984 C C . GLY A 1 255 ? 6.598 21.141 -0.637 1 94.5 255 GLY A C 1
ATOM 1985 O O . GLY A 1 255 ? 6.391 22.234 -1.159 1 94.5 255 GLY A O 1
ATOM 1986 N N . GLY A 1 256 ? 6.348 20.891 0.58 1 93.69 256 GLY A N 1
ATOM 1987 C CA . GLY A 1 256 ? 5.938 21.953 1.489 1 93.69 256 GLY A CA 1
ATOM 1988 C C . GLY A 1 256 ? 4.434 22.062 1.63 1 93.69 256 GLY A C 1
ATOM 1989 O O . GLY A 1 256 ? 3.691 21.797 0.682 1 93.69 256 GLY A O 1
ATOM 1990 N N . GLY A 1 257 ? 3.951 22.516 2.734 1 93.06 257 GLY A N 1
ATOM 1991 C CA . GLY A 1 257 ? 2.547 22.766 3.018 1 93.06 257 GLY A CA 1
ATOM 1992 C C . GLY A 1 257 ? 2.332 23.766 4.125 1 93.06 257 GLY A C 1
ATOM 1993 O O . GLY A 1 257 ? 1.581 24.734 3.959 1 93.06 257 GLY A O 1
ATOM 1994 N N . PHE A 1 258 ? 2.93 23.562 5.25 1 93.75 258 PHE A N 1
ATOM 1995 C CA . PHE A 1 258 ? 2.932 24.469 6.387 1 93.75 258 PHE A CA 1
ATOM 1996 C C . PHE A 1 258 ? 1.513 24.719 6.879 1 93.75 258 PHE A C 1
ATOM 1998 O O . PHE A 1 258 ? 1.195 25.828 7.34 1 93.75 258 PHE A O 1
ATOM 2005 N N . GLY A 1 259 ? 0.645 23.844 6.59 1 95.06 259 GLY A N 1
ATOM 2006 C CA . GLY A 1 259 ? -0.751 23.969 6.98 1 95.06 259 GLY A CA 1
ATOM 2007 C C . GLY A 1 259 ? -1.674 24.281 5.82 1 95.06 259 GLY A C 1
ATOM 2008 O O . GLY A 1 259 ? -2.871 24 5.879 1 95.06 259 GLY A O 1
ATOM 2009 N N . GLY A 1 260 ? -1.129 24.828 4.805 1 96.44 260 GLY A N 1
ATOM 2010 C CA . GLY A 1 260 ? -1.909 25.281 3.66 1 96.44 260 GLY A CA 1
ATOM 2011 C C . GLY A 1 260 ? -2.5 24.141 2.857 1 96.44 260 GLY A C 1
ATOM 2012 O O . GLY A 1 260 ? -3.43 24.344 2.072 1 96.44 260 GLY A O 1
ATOM 2013 N N . LYS A 1 261 ? -2.008 22.906 3.072 1 96.81 261 LYS A N 1
ATOM 2014 C CA . LYS A 1 261 ? -2.463 21.734 2.336 1 96.81 261 LYS A CA 1
ATOM 2015 C C . LYS A 1 261 ? -3.088 20.703 3.273 1 96.81 261 LYS A C 1
ATOM 2017 O O . LYS A 1 261 ? -3.082 19.516 2.982 1 96.81 261 LYS A O 1
ATOM 2022 N N . ALA A 1 262 ? -3.615 21.125 4.387 1 93.88 262 ALA A N 1
ATOM 2023 C CA . ALA A 1 262 ? -4.098 20.25 5.445 1 93.88 262 ALA A CA 1
ATOM 2024 C C . ALA A 1 262 ? -5.441 19.625 5.074 1 93.88 262 ALA A C 1
ATOM 2026 O O . ALA A 1 262 ? -5.707 18.469 5.402 1 93.88 262 ALA A O 1
ATOM 2027 N N . GLY A 1 263 ? -6.277 20.375 4.453 1 92.44 263 GLY A N 1
ATOM 2028 C CA . GLY A 1 263 ? -7.625 19.906 4.164 1 92.44 263 GLY A CA 1
ATOM 2029 C C . GLY A 1 263 ? -7.836 19.562 2.705 1 92.44 263 GLY A C 1
ATOM 2030 O O . GLY A 1 263 ? -6.992 18.906 2.088 1 92.44 263 GLY A O 1
ATOM 2031 N N . ILE A 1 264 ? -9.047 19.844 2.246 1 93.06 264 ILE A N 1
ATOM 2032 C CA . ILE A 1 264 ? -9.438 19.594 0.862 1 93.06 264 ILE A CA 1
ATOM 2033 C C . ILE A 1 264 ? -9.195 20.859 0.025 1 93.06 264 ILE A C 1
ATOM 2035 O O . ILE A 1 264 ? -9.484 21.969 0.465 1 93.06 264 ILE A O 1
ATOM 2039 N N . GLY A 1 265 ? -8.484 20.734 -1.04 1 94.69 265 GLY A N 1
ATOM 2040 C CA . GLY A 1 265 ? -8.102 21.859 -1.874 1 94.69 265 GLY A CA 1
ATOM 2041 C C . GLY A 1 265 ? -8.719 21.812 -3.26 1 94.69 265 GLY A C 1
ATOM 2042 O O . GLY A 1 265 ? -9.938 21.906 -3.408 1 94.69 265 GLY A O 1
ATOM 2043 N N . ILE A 1 266 ? -7.895 21.578 -4.191 1 97.75 266 ILE A N 1
ATOM 2044 C CA . ILE A 1 266 ? -8.312 21.672 -5.586 1 97.75 266 ILE A CA 1
ATOM 2045 C C . ILE A 1 266 ? -8.859 20.328 -6.066 1 97.75 266 ILE A C 1
ATOM 2047 O O . ILE A 1 266 ? -9.445 20.25 -7.145 1 97.75 266 ILE A O 1
ATOM 2051 N N . GLU A 1 267 ? -8.789 19.297 -5.277 1 98.44 267 GLU A N 1
ATOM 2052 C CA . GLU A 1 267 ? -9.078 17.922 -5.691 1 98.44 267 GLU A CA 1
ATOM 2053 C C . GLU A 1 267 ? -10.523 17.781 -6.172 1 98.44 267 GLU A C 1
ATOM 2055 O O . GLU A 1 267 ? -10.781 17.172 -7.203 1 98.44 267 GLU A O 1
ATOM 2060 N N . PRO A 1 268 ? -11.516 18.391 -5.488 1 98.44 268 PRO A N 1
ATOM 2061 C CA . PRO A 1 268 ? -12.891 18.281 -5.973 1 98.44 268 PRO A CA 1
ATOM 2062 C C . PRO A 1 268 ? -13.094 18.906 -7.352 1 98.44 268 PRO A C 1
ATOM 2064 O O . PRO A 1 268 ? -13.836 18.375 -8.18 1 98.44 268 PRO A O 1
ATOM 2067 N N . LEU A 1 269 ? -12.43 20.031 -7.586 1 98.38 269 LEU A N 1
ATOM 2068 C CA . LEU A 1 269 ? -12.523 20.672 -8.891 1 98.38 269 LEU A CA 1
ATOM 2069 C C . LEU A 1 269 ? -11.969 19.781 -9.984 1 98.38 269 LEU A C 1
ATOM 2071 O O . LEU A 1 269 ? -12.578 19.641 -11.047 1 98.38 269 LEU A O 1
ATOM 2075 N N . VAL A 1 270 ? -10.852 19.188 -9.688 1 98.75 270 VAL A N 1
ATOM 2076 C CA . VAL A 1 270 ? -10.203 18.312 -10.648 1 98.75 270 VAL A CA 1
ATOM 2077 C C . VAL A 1 270 ? -11.078 17.078 -10.883 1 98.75 270 VAL A C 1
ATOM 2079 O O . VAL A 1 270 ? -11.172 16.578 -12.008 1 98.75 270 VAL A O 1
ATOM 2082 N N . ALA A 1 271 ? -11.734 16.625 -9.883 1 98.62 271 ALA A N 1
ATOM 2083 C CA . ALA A 1 271 ? -12.617 15.461 -9.961 1 98.62 271 ALA A CA 1
ATOM 2084 C C . ALA A 1 271 ? -13.805 15.734 -10.883 1 98.62 271 ALA A C 1
ATOM 2086 O O . ALA A 1 271 ? -14.156 14.898 -11.719 1 98.62 271 ALA A O 1
ATOM 2087 N N . VAL A 1 272 ? -14.453 16.891 -10.734 1 98.31 272 VAL A N 1
ATOM 2088 C CA . VAL A 1 272 ? -15.625 17.188 -11.547 1 98.31 272 VAL A CA 1
ATOM 2089 C C . VAL A 1 272 ? -15.211 17.375 -13.008 1 98.31 272 VAL A C 1
ATOM 2091 O O . VAL A 1 272 ? -15.992 17.094 -13.922 1 98.31 272 VAL A O 1
ATOM 2094 N N . LEU A 1 273 ? -14.023 17.875 -13.242 1 98.69 273 LEU A N 1
ATOM 2095 C CA . LEU A 1 273 ? -13.5 17.969 -14.594 1 98.69 273 LEU A CA 1
ATOM 2096 C C . LEU A 1 273 ? -13.281 16.594 -15.195 1 98.69 273 LEU A C 1
ATOM 2098 O O . LEU A 1 273 ? -13.578 16.359 -16.359 1 98.69 273 LEU A O 1
ATOM 2102 N N . SER A 1 274 ? -12.711 15.672 -14.398 1 98.38 274 SER A N 1
ATOM 2103 C CA . SER A 1 274 ? -12.516 14.297 -14.844 1 98.38 274 SER A CA 1
ATOM 2104 C C . SER A 1 274 ? -13.836 13.648 -15.234 1 98.38 274 SER A C 1
ATOM 2106 O O . SER A 1 274 ? -13.945 13.047 -16.312 1 98.38 274 SER A O 1
ATOM 2108 N N . ARG A 1 275 ? -14.805 13.742 -14.344 1 97.12 275 ARG A N 1
ATOM 2109 C CA . ARG A 1 275 ? -16.125 13.18 -14.609 1 97.12 275 ARG A CA 1
ATOM 2110 C C . ARG A 1 275 ? -16.719 13.758 -15.883 1 97.12 275 ARG A C 1
ATOM 2112 O O . ARG A 1 275 ? -17.25 13.023 -16.719 1 97.12 275 ARG A O 1
ATOM 2119 N N . ALA A 1 276 ? -16.594 15.055 -16.094 1 97.75 276 ALA A N 1
ATOM 2120 C CA . ALA A 1 276 ? -17.141 15.742 -17.266 1 97.75 276 ALA A CA 1
ATOM 2121 C C . ALA A 1 276 ? -16.391 15.328 -18.531 1 97.75 276 ALA A C 1
ATOM 2123 O O . ALA A 1 276 ? -16.953 15.352 -19.625 1 97.75 276 ALA A O 1
ATOM 2124 N N . ALA A 1 277 ? -15.18 14.953 -18.375 1 97.75 277 ALA A N 1
ATOM 2125 C CA . ALA A 1 277 ? -14.352 14.555 -19.516 1 97.75 277 ALA A CA 1
ATOM 2126 C C . ALA A 1 277 ? -14.477 13.055 -19.781 1 97.75 277 ALA A C 1
ATOM 2128 O O . ALA A 1 277 ? -13.633 12.469 -20.469 1 97.75 277 ALA A O 1
ATOM 2129 N N . GLY A 1 278 ? -15.422 12.406 -19.219 1 94.75 278 GLY A N 1
ATOM 2130 C CA . GLY A 1 278 ? -15.68 11 -19.484 1 94.75 278 GLY A CA 1
ATOM 2131 C C . GLY A 1 278 ? -14.852 10.07 -18.609 1 94.75 278 GLY A C 1
ATOM 2132 O O . GLY A 1 278 ? -14.617 8.922 -18.984 1 94.75 278 GLY A O 1
ATOM 2133 N N . GLY A 1 279 ? -14.336 10.578 -17.547 1 95.19 279 GLY A N 1
ATOM 2134 C CA . GLY A 1 279 ? -13.633 9.734 -16.594 1 95.19 279 GLY A CA 1
ATOM 2135 C C . GLY A 1 279 ? -12.141 9.664 -16.844 1 95.19 279 GLY A C 1
ATOM 2136 O O . GLY A 1 279 ? -11.445 8.828 -16.266 1 95.19 279 GLY A O 1
ATOM 2137 N N . ARG A 1 280 ? -11.602 10.5 -17.703 1 95.38 280 ARG A N 1
ATOM 2138 C CA . ARG A 1 280 ? -10.164 10.555 -17.938 1 95.38 280 ARG A CA 1
ATOM 2139 C C . ARG A 1 280 ? -9.445 11.25 -16.797 1 95.38 280 ARG A C 1
ATOM 2141 O O . ARG A 1 280 ? -10.008 12.133 -16.141 1 95.38 280 ARG A O 1
ATOM 2148 N N . PRO A 1 281 ? -8.219 10.828 -16.5 1 96.25 281 PRO A N 1
ATOM 2149 C CA . PRO A 1 281 ? -7.469 11.562 -15.484 1 96.25 281 PRO A CA 1
ATOM 2150 C C . PRO A 1 281 ? -7.207 13.016 -15.875 1 96.25 281 PRO A C 1
ATOM 2152 O O . PRO A 1 281 ? -6.922 13.297 -17.047 1 96.25 281 PRO A O 1
ATOM 2155 N N . VAL A 1 282 ? -7.348 13.922 -14.961 1 98.62 282 VAL A N 1
ATOM 2156 C CA . VAL A 1 282 ? -7.109 15.344 -15.172 1 98.62 282 VAL A CA 1
ATOM 2157 C C . VAL A 1 282 ? -6.078 15.852 -14.164 1 98.62 282 VAL A C 1
ATOM 2159 O O . VAL A 1 282 ? -6.133 15.492 -12.984 1 98.62 282 VAL A O 1
ATOM 2162 N N . LYS A 1 283 ? -5.109 16.594 -14.648 1 98.12 283 LYS A N 1
ATOM 2163 C CA . LYS A 1 283 ? -4.109 17.219 -13.789 1 98.12 283 LYS A CA 1
ATOM 2164 C C . LYS A 1 283 ? -4.301 18.734 -13.734 1 98.12 283 LYS A C 1
ATOM 2166 O O . LYS A 1 283 ? -4.418 19.391 -14.773 1 98.12 283 LYS A O 1
ATOM 2171 N N . LEU A 1 284 ? -4.352 19.312 -12.492 1 98.75 284 LEU A N 1
ATOM 2172 C CA . LEU A 1 284 ? -4.328 20.75 -12.25 1 98.75 284 LEU A CA 1
ATOM 2173 C C . LEU A 1 284 ? -3.158 21.125 -11.344 1 98.75 284 LEU A C 1
ATOM 2175 O O . LEU A 1 284 ? -3.029 20.609 -10.234 1 98.75 284 LEU A O 1
ATOM 2179 N N . THR A 1 285 ? -2.305 21.969 -11.828 1 98 285 THR A N 1
ATOM 2180 C CA . THR A 1 285 ? -1.213 22.562 -11.07 1 98 285 THR A CA 1
ATOM 2181 C C . THR A 1 285 ? -1.428 24.078 -10.906 1 98 285 THR A C 1
ATOM 2183 O O . THR A 1 285 ? -1.444 24.812 -11.891 1 98 285 THR A O 1
ATOM 2186 N N . ALA A 1 286 ? -1.552 24.5 -9.711 1 97.88 286 ALA A N 1
ATOM 2187 C CA . ALA A 1 286 ? -1.709 25.922 -9.469 1 97.88 286 ALA A CA 1
ATOM 2188 C C . ALA A 1 286 ? -0.432 26.688 -9.82 1 97.88 286 ALA A C 1
ATOM 2190 O O . ALA A 1 286 ? 0.673 26.219 -9.539 1 97.88 286 ALA A O 1
ATOM 2191 N N . THR A 1 287 ? -0.646 27.828 -10.492 1 96.38 287 THR A N 1
ATOM 2192 C CA . THR A 1 287 ? 0.491 28.719 -10.68 1 96.38 287 THR A CA 1
ATOM 2193 C C . THR A 1 287 ? 0.853 29.422 -9.367 1 96.38 287 THR A C 1
ATOM 2195 O O . THR A 1 287 ? 0.088 29.375 -8.406 1 96.38 287 THR A O 1
ATOM 2198 N N . ARG A 1 288 ? 1.989 30.016 -9.336 1 95.31 288 ARG A N 1
ATOM 2199 C CA . ARG A 1 288 ? 2.395 30.766 -8.148 1 95.31 288 ARG A CA 1
ATOM 2200 C C . ARG A 1 288 ? 1.412 31.891 -7.848 1 95.31 288 ARG A C 1
ATOM 2202 O O . ARG A 1 288 ? 1.087 32.125 -6.684 1 95.31 288 ARG A O 1
ATOM 2209 N N . GLU A 1 289 ? 0.976 32.531 -8.828 1 95.31 289 GLU A N 1
ATOM 2210 C CA . GLU A 1 289 ? -0.006 33.594 -8.664 1 95.31 289 GLU A CA 1
ATOM 2211 C C . GLU A 1 289 ? -1.313 33.062 -8.086 1 95.31 289 GLU A C 1
ATOM 2213 O O . GLU A 1 289 ? -1.922 33.688 -7.223 1 95.31 289 GLU A O 1
ATOM 2218 N N . GLU A 1 290 ? -1.676 31.906 -8.578 1 96 290 GLU A N 1
ATOM 2219 C CA . GLU A 1 290 ? -2.896 31.281 -8.094 1 96 290 GLU A CA 1
ATOM 2220 C C . GLU A 1 290 ? -2.748 30.844 -6.637 1 96 290 GLU A C 1
ATOM 2222 O O . GLU A 1 290 ? -3.719 30.844 -5.879 1 96 290 GLU A O 1
ATOM 2227 N N . GLU A 1 291 ? -1.57 30.516 -6.238 1 95.94 291 GLU A N 1
ATOM 2228 C CA . GLU A 1 291 ? -1.311 30.188 -4.84 1 95.94 291 GLU A CA 1
ATOM 2229 C C . GLU A 1 291 ? -1.654 31.375 -3.93 1 95.94 291 GLU A C 1
ATOM 2231 O O . GLU A 1 291 ? -2.049 31.172 -2.777 1 95.94 291 GLU A O 1
ATOM 2236 N N . PHE A 1 292 ? -1.518 32.562 -4.43 1 95.94 292 PHE A N 1
ATOM 2237 C CA . PHE A 1 292 ? -1.738 33.781 -3.635 1 95.94 292 PHE A CA 1
ATOM 2238 C C . PHE A 1 292 ? -3.211 34.156 -3.646 1 95.94 292 PHE A C 1
ATOM 2240 O O . PHE A 1 292 ? -3.705 34.75 -2.689 1 95.94 292 PHE A O 1
ATOM 2247 N N . SER A 1 293 ? -3.871 33.844 -4.711 1 95.31 293 SER A N 1
ATOM 2248 C CA . SER A 1 293 ? -5.176 34.469 -4.898 1 95.31 293 SER A CA 1
ATOM 2249 C C . SER A 1 293 ? -6.297 33.438 -4.844 1 95.31 293 SER A C 1
ATOM 2251 O O . SER A 1 293 ? -7.352 33.688 -4.254 1 95.31 293 SER A O 1
ATOM 2253 N N . LEU A 1 294 ? -6.098 32.312 -5.445 1 96.12 294 LEU A N 1
ATOM 2254 C CA . LEU A 1 294 ? -7.082 31.234 -5.52 1 96.12 294 LEU A CA 1
ATOM 2255 C C . LEU A 1 294 ? -7.047 30.375 -4.262 1 96.12 294 LEU A C 1
ATOM 2257 O O . LEU A 1 294 ? -8.086 29.938 -3.771 1 96.12 294 LEU A O 1
ATOM 2261 N N . LEU A 1 295 ? -5.902 30.125 -3.764 1 96.62 295 LEU A N 1
ATOM 2262 C CA . LEU A 1 295 ? -5.711 29.203 -2.65 1 96.62 295 LEU A CA 1
ATOM 2263 C C . LEU A 1 295 ? -5.582 29.969 -1.332 1 96.62 295 LEU A C 1
ATOM 2265 O O . LEU A 1 295 ? -5.395 31.188 -1.328 1 96.62 295 LEU A O 1
ATOM 2269 N N . PRO A 1 296 ? -5.688 29.219 -0.232 1 95.88 296 PRO A N 1
ATOM 2270 C CA . PRO A 1 296 ? -5.832 29.922 1.049 1 95.88 296 PRO A CA 1
ATOM 2271 C C . PRO A 1 296 ? -4.512 30.484 1.564 1 95.88 296 PRO A C 1
ATOM 2273 O O . PRO A 1 296 ? -3.441 30.109 1.075 1 95.88 296 PRO A O 1
ATOM 2276 N N . CYS A 1 297 ? -4.688 31.391 2.49 1 97.06 297 CYS A N 1
ATOM 2277 C CA . CYS A 1 297 ? -3.574 32.031 3.174 1 97.06 297 CYS A CA 1
ATOM 2278 C C . CYS A 1 297 ? -3.758 31.984 4.688 1 97.06 297 CYS A C 1
ATOM 2280 O O . CYS A 1 297 ? -4.684 31.344 5.184 1 97.06 297 CYS A O 1
ATOM 2282 N N . ARG A 1 298 ? -2.811 32.5 5.41 1 97.44 298 ARG A N 1
ATOM 2283 C CA . ARG A 1 298 ? -2.961 32.688 6.848 1 97.44 298 ARG A CA 1
ATOM 2284 C C . ARG A 1 298 ? -3.877 33.875 7.152 1 97.44 298 ARG A C 1
ATOM 2286 O O . ARG A 1 298 ? -3.797 34.938 6.496 1 97.44 298 ARG A O 1
ATOM 2293 N N . SER A 1 299 ? -4.672 33.812 8.156 1 97.5 299 SER A N 1
ATOM 2294 C CA . SER A 1 299 ? -5.656 34.844 8.492 1 97.5 299 SER A CA 1
ATOM 2295 C C . SER A 1 299 ? -4.992 36.062 9.156 1 97.5 299 SER A C 1
ATOM 2297 O O . SER A 1 299 ? -4.016 35.906 9.898 1 97.5 299 SER A O 1
ATOM 2299 N N . GLN A 1 300 ? -5.562 37.188 8.906 1 97.12 300 GLN A N 1
ATOM 2300 C CA . GLN A 1 300 ? -5.227 38.438 9.602 1 97.12 300 GLN A CA 1
ATOM 2301 C C . GLN A 1 300 ? -5.902 38.5 10.969 1 97.12 300 GLN A C 1
ATOM 2303 O O . GLN A 1 300 ? -7 37.969 11.148 1 97.12 300 GLN A O 1
ATOM 2308 N N . LEU A 1 301 ? -5.211 39.188 11.922 1 98 301 LEU A N 1
ATOM 2309 C CA . LEU A 1 301 ? -5.773 39.312 13.266 1 98 301 LEU A CA 1
ATOM 2310 C C . LEU A 1 301 ? -5.676 40.75 13.781 1 98 301 LEU A C 1
ATOM 2312 O O . LEU A 1 301 ? -4.656 41.406 13.586 1 98 301 LEU A O 1
ATOM 2316 N N . THR A 1 302 ? -6.766 41.219 14.336 1 97.06 302 THR A N 1
ATOM 2317 C CA . THR A 1 302 ? -6.77 42.344 15.281 1 97.06 302 THR A CA 1
ATOM 2318 C C . THR A 1 302 ? -7.023 41.844 16.703 1 97.06 302 THR A C 1
ATOM 2320 O O . THR A 1 302 ? -8.023 41.156 16.953 1 97.06 302 THR A O 1
ATOM 2323 N N . TYR A 1 303 ? -6.137 42.156 17.609 1 97.12 303 TYR A N 1
ATOM 2324 C CA . TYR A 1 303 ? -6.184 41.625 18.984 1 97.12 303 TYR A CA 1
ATOM 2325 C C . TYR A 1 303 ? -6.156 42.781 19.984 1 97.12 303 TYR A C 1
ATOM 2327 O O . TYR A 1 303 ? -5.168 43.5 20.094 1 97.12 303 TYR A O 1
ATOM 2335 N N . ARG A 1 304 ? -7.234 42.969 20.688 1 96.94 304 ARG A N 1
ATOM 2336 C CA . ARG A 1 304 ? -7.301 43.969 21.766 1 96.94 304 ARG A CA 1
ATOM 2337 C C . ARG A 1 304 ? -7.141 43.281 23.125 1 96.94 304 ARG A C 1
ATOM 2339 O O . ARG A 1 304 ? -7.832 42.312 23.438 1 96.94 304 ARG A O 1
ATOM 2346 N N . ILE A 1 305 ? -6.258 43.844 23.922 1 97.5 305 ILE A N 1
ATOM 2347 C CA . ILE A 1 305 ? -5.984 43.281 25.25 1 97.5 305 ILE A CA 1
ATOM 2348 C C . ILE A 1 305 ? -6.059 44.375 26.297 1 97.5 305 ILE A C 1
ATOM 2350 O O . ILE A 1 305 ? -5.41 45.406 26.172 1 97.5 305 ILE A O 1
ATOM 2354 N N . LYS A 1 306 ? -6.906 44.156 27.25 1 97.12 306 LYS A N 1
ATOM 2355 C CA . LYS A 1 306 ? -6.992 45 28.453 1 97.12 306 LYS A CA 1
ATOM 2356 C C . LYS A 1 306 ? -6.59 44.219 29.703 1 97.12 306 LYS A C 1
ATOM 2358 O O . LYS A 1 306 ? -7.164 43.156 29.984 1 97.12 306 LYS A O 1
ATOM 2363 N N . THR A 1 307 ? -5.535 44.719 30.422 1 97.69 307 THR A N 1
ATOM 2364 C CA . THR A 1 307 ? -4.992 43.938 31.547 1 97.69 307 THR A CA 1
ATOM 2365 C C . THR A 1 307 ? -4.973 44.781 32.812 1 97.69 307 THR A C 1
ATOM 2367 O O . THR A 1 307 ? -4.602 45.969 32.781 1 97.69 307 THR A O 1
ATOM 2370 N N . GLY A 1 308 ? -5.453 44.219 33.938 1 97.62 308 GLY A N 1
ATOM 2371 C CA . GLY A 1 308 ? -5.332 44.781 35.25 1 97.62 308 GLY A CA 1
ATOM 2372 C C . GLY A 1 308 ? -4.195 44.188 36.062 1 97.62 308 GLY A C 1
ATOM 2373 O O . GLY A 1 308 ? -4.039 42.938 36.094 1 97.62 308 GLY A O 1
ATOM 2374 N N . ILE A 1 309 ? -3.377 45.062 36.688 1 97.31 309 ILE A N 1
ATOM 2375 C CA . ILE A 1 309 ? -2.162 44.656 37.375 1 97.31 309 ILE A CA 1
ATOM 2376 C C . ILE A 1 309 ? -2.199 45.094 38.812 1 97.31 309 ILE A C 1
ATOM 2378 O O . ILE A 1 309 ? -2.629 46.219 39.125 1 97.31 309 ILE A O 1
ATOM 2382 N N . SER A 1 310 ? -1.714 44.25 39.688 1 96.88 310 SER A N 1
ATOM 2383 C CA . SER A 1 310 ? -1.594 44.594 41.094 1 96.88 310 SER A CA 1
ATOM 2384 C C . SER A 1 310 ? -0.372 45.469 41.344 1 96.88 310 SER A C 1
ATOM 2386 O O . SER A 1 310 ? 0.469 45.625 40.438 1 96.88 310 SER A O 1
ATOM 2388 N N . ARG A 1 311 ? -0.257 45.938 42.562 1 94.06 311 ARG A N 1
ATOM 2389 C CA . ARG A 1 311 ? 0.881 46.781 42.969 1 94.06 311 ARG A CA 1
ATOM 2390 C C . ARG A 1 311 ? 2.18 45.969 42.906 1 94.06 311 ARG A C 1
ATOM 2392 O O . ARG A 1 311 ? 3.236 46.5 42.594 1 94.06 311 ARG A O 1
ATOM 2399 N N . GLU A 1 312 ? 2.041 44.656 43.094 1 95.75 312 GLU A N 1
ATOM 2400 C CA . GLU A 1 312 ? 3.215 43.781 43.156 1 95.75 312 GLU A CA 1
ATOM 2401 C C . GLU A 1 312 ? 3.557 43.25 41.75 1 95.75 312 GLU A C 1
ATOM 2403 O O . GLU A 1 312 ? 4.52 42.5 41.594 1 95.75 312 GLU A O 1
ATOM 2408 N N . GLY A 1 313 ? 2.771 43.562 40.781 1 96.75 313 GLY A N 1
ATOM 2409 C CA . GLY A 1 313 ? 3.074 43.156 39.406 1 96.75 313 GLY A CA 1
ATOM 2410 C C . GLY A 1 313 ? 2.412 41.844 39.031 1 96.75 313 GLY A C 1
ATOM 2411 O O . GLY A 1 313 ? 2.863 41.188 38.094 1 96.75 313 GLY A O 1
ATOM 2412 N N . LYS A 1 314 ? 1.375 41.5 39.719 1 98 314 LYS A N 1
ATOM 2413 C CA . LYS A 1 314 ? 0.613 40.312 39.375 1 98 314 LYS A CA 1
ATOM 2414 C C . LYS A 1 314 ? -0.56 40.656 38.469 1 98 314 LYS A C 1
ATOM 2416 O O . LYS A 1 314 ? -1.221 41.688 38.656 1 98 314 LYS A O 1
ATOM 2421 N N . ILE A 1 315 ? -0.797 39.812 37.5 1 98.25 315 ILE A N 1
ATOM 2422 C CA . ILE A 1 315 ? -1.974 39.969 36.656 1 98.25 315 ILE A CA 1
ATOM 2423 C C . ILE A 1 315 ? -3.227 39.562 37.406 1 98.25 315 ILE A C 1
ATOM 2425 O O . ILE A 1 315 ? -3.303 38.469 37.969 1 98.25 315 ILE A O 1
ATOM 2429 N N . LEU A 1 316 ? -4.191 40.469 37.438 1 98.06 316 LEU A N 1
ATOM 2430 C CA . LEU A 1 316 ? -5.41 40.219 38.188 1 98.06 316 LEU A CA 1
ATOM 2431 C C . LEU A 1 316 ? -6.59 39.969 37.25 1 98.06 316 LEU A C 1
ATOM 2433 O O . LEU A 1 316 ? -7.516 39.219 37.594 1 98.06 316 LEU A O 1
ATOM 2437 N N . ALA A 1 317 ? -6.543 40.594 36.156 1 98.12 317 ALA A N 1
ATOM 2438 C CA . ALA A 1 317 ? -7.629 40.5 35.188 1 98.12 317 ALA A CA 1
ATOM 2439 C C . ALA A 1 317 ? -7.133 40.75 33.75 1 98.12 317 ALA A C 1
ATOM 2441 O O . ALA A 1 317 ? -6.23 41.594 33.562 1 98.12 317 ALA A O 1
ATOM 2442 N N . GLN A 1 318 ? -7.754 40.125 32.875 1 98.31 318 GLN A N 1
ATOM 2443 C CA . GLN A 1 318 ? -7.426 40.375 31.469 1 98.31 318 GLN A CA 1
ATOM 2444 C C . GLN A 1 318 ? -8.648 40.156 30.578 1 98.31 318 GLN A C 1
ATOM 2446 O O . GLN A 1 318 ? -9.305 39.125 30.641 1 98.31 318 GLN A O 1
ATOM 2451 N N . GLN A 1 319 ? -9.055 41.156 29.859 1 98.31 319 GLN A N 1
ATOM 2452 C CA . GLN A 1 319 ? -10.094 41.125 28.828 1 98.31 319 GLN A CA 1
ATOM 2453 C C . GLN A 1 319 ? -9.484 41.125 27.438 1 98.31 319 GLN A C 1
ATOM 2455 O O . GLN A 1 319 ? -8.68 42 27.094 1 98.31 319 GLN A O 1
ATOM 2460 N N . MET A 1 320 ? -9.867 40.094 26.688 1 98.5 320 MET A N 1
ATOM 2461 C CA . MET A 1 320 ? -9.242 39.875 25.391 1 98.5 320 MET A CA 1
ATOM 2462 C C . MET A 1 320 ? -10.289 39.75 24.297 1 98.5 320 MET A C 1
ATOM 2464 O O . MET A 1 320 ? -11.242 38.969 24.422 1 98.5 320 MET A O 1
ATOM 2468 N N . THR A 1 321 ? -10.156 40.5 23.266 1 98.25 321 THR A N 1
ATOM 2469 C CA . THR A 1 321 ? -11.031 40.438 22.094 1 98.25 321 THR A CA 1
ATOM 2470 C C . THR A 1 321 ? -10.219 40.25 20.812 1 98.25 321 THR A C 1
ATOM 2472 O O . THR A 1 321 ? -9.297 41 20.547 1 98.25 321 THR A O 1
ATOM 2475 N N . MET A 1 322 ? -10.586 39.219 20.078 1 98.38 322 MET A N 1
ATOM 2476 C CA . MET A 1 322 ? -9.906 38.875 18.828 1 98.38 322 MET A CA 1
ATOM 2477 C C . MET A 1 322 ? -10.859 38.969 17.641 1 98.38 322 MET A C 1
ATOM 2479 O O . MET A 1 322 ? -11.992 38.5 17.719 1 98.38 322 MET A O 1
ATOM 2483 N N . TYR A 1 323 ? -10.43 39.625 16.578 1 98.31 323 TYR A N 1
ATOM 2484 C CA . TYR A 1 323 ? -11.133 39.625 15.305 1 98.31 323 TYR A CA 1
ATOM 2485 C C . TYR A 1 323 ? -10.289 39 14.219 1 98.31 323 TYR A C 1
ATOM 2487 O O . TYR A 1 323 ? -9.398 39.625 13.648 1 98.31 323 TYR A O 1
ATOM 2495 N N . TRP A 1 324 ? -10.625 37.781 13.906 1 98.56 324 TRP A N 1
ATOM 2496 C CA . TRP A 1 324 ? -9.93 37.031 12.867 1 98.56 324 TRP A CA 1
ATOM 2497 C C . TRP A 1 324 ? -10.602 37.188 11.516 1 98.56 324 TRP A C 1
ATOM 2499 O O . TRP A 1 324 ? -11.812 36.969 11.375 1 98.56 324 TRP A O 1
ATOM 2509 N N . ASP A 1 325 ? -9.82 37.594 10.539 1 98.38 325 ASP A N 1
ATOM 2510 C CA . ASP A 1 325 ? -10.305 37.719 9.164 1 98.38 325 ASP A CA 1
ATOM 2511 C C . ASP A 1 325 ? -10.234 36.406 8.422 1 98.38 325 ASP A C 1
ATOM 2513 O O . ASP A 1 325 ? -9.164 35.969 7.98 1 98.38 325 ASP A O 1
ATOM 2517 N N . SER A 1 326 ? -11.336 35.812 8.234 1 97.81 326 SER A N 1
ATOM 2518 C CA . SER A 1 326 ? -11.336 34.5 7.578 1 97.81 326 SER A CA 1
ATOM 2519 C C . SER A 1 326 ? -11.352 34.656 6.059 1 97.81 326 SER A C 1
ATOM 2521 O O . SER A 1 326 ? -11.109 33.688 5.332 1 97.81 326 SER A O 1
ATOM 2523 N N . GLY A 1 327 ? -11.555 35.844 5.602 1 98.19 327 GLY A N 1
ATOM 2524 C CA . GLY A 1 327 ? -11.82 36 4.176 1 98.19 327 GLY A CA 1
ATOM 2525 C C . GLY A 1 327 ? -13.156 35.406 3.756 1 98.19 327 GLY A C 1
ATOM 2526 O O . GLY A 1 327 ? -14.117 35.438 4.531 1 98.19 327 GLY A O 1
ATOM 2527 N N . ALA A 1 328 ? -13.203 35 2.559 1 98.19 328 ALA A N 1
ATOM 2528 C CA . ALA A 1 328 ? -14.469 34.656 1.904 1 98.19 328 ALA A CA 1
ATOM 2529 C C . ALA A 1 328 ? -15.062 33.375 2.479 1 98.19 328 ALA A C 1
ATOM 2531 O O . ALA A 1 328 ? -16.266 33.156 2.371 1 98.19 328 ALA A O 1
ATOM 2532 N N . TYR A 1 329 ? -14.312 32.531 3.08 1 97.94 329 TYR A N 1
ATOM 2533 C CA . TYR A 1 329 ? -14.781 31.25 3.557 1 97.94 329 TYR A CA 1
ATOM 2534 C C . TYR A 1 329 ? -14.172 30.906 4.914 1 97.94 329 TYR A C 1
ATOM 2536 O O . TYR A 1 329 ? -13.109 31.438 5.27 1 97.94 329 TYR A O 1
ATOM 2544 N N . ALA A 1 330 ? -14.82 30.031 5.668 1 97.25 330 ALA A N 1
ATOM 2545 C CA . ALA A 1 330 ? -14.414 29.703 7.031 1 97.25 330 ALA A CA 1
ATOM 2546 C C . ALA A 1 330 ? -13.148 28.859 7.039 1 97.25 330 ALA A C 1
ATOM 2548 O O . ALA A 1 330 ? -12.18 29.172 7.73 1 97.25 330 ALA A O 1
ATOM 2549 N N . ASP A 1 331 ? -13.25 27.734 6.191 1 96.31 331 ASP A N 1
ATOM 2550 C CA . ASP A 1 331 ? -12.148 26.766 6.16 1 96.31 331 ASP A CA 1
ATOM 2551 C C . ASP A 1 331 ? -11.609 26.5 7.562 1 96.31 331 ASP A C 1
ATOM 2553 O O . ASP A 1 331 ? -12.375 26.172 8.477 1 96.31 331 ASP A O 1
ATOM 2557 N N . TYR A 1 332 ? -10.32 26.609 7.84 1 96.81 332 TYR A N 1
ATOM 2558 C CA . TYR A 1 332 ? -9.75 26.328 9.148 1 96.81 332 TYR A CA 1
ATOM 2559 C C . TYR A 1 332 ? -9.805 27.547 10.055 1 96.81 332 TYR A C 1
ATOM 2561 O O . TYR A 1 332 ? -9.523 27.469 11.25 1 96.81 332 TYR A O 1
ATOM 2569 N N . ALA A 1 333 ? -10.203 28.672 9.586 1 97.56 333 ALA A N 1
ATOM 2570 C CA . ALA A 1 333 ? -10.141 29.906 10.359 1 97.56 333 ALA A CA 1
ATOM 2571 C C . ALA A 1 333 ? -10.984 29.812 11.625 1 97.56 333 ALA A C 1
ATOM 2573 O O . ALA A 1 333 ? -10.633 30.375 12.664 1 97.56 333 ALA A O 1
ATOM 2574 N N . VAL A 1 334 ? -12.062 29.078 11.547 1 97.62 334 VAL A N 1
ATOM 2575 C CA . VAL A 1 334 ? -12.914 28.922 12.719 1 97.62 334 VAL A CA 1
ATOM 2576 C C . VAL A 1 334 ? -12.172 28.141 13.805 1 97.62 334 VAL A C 1
ATOM 2578 O O . VAL A 1 334 ? -12.422 28.344 14.992 1 97.62 334 VAL A O 1
ATOM 2581 N N . ASN A 1 335 ? -11.406 27.219 13.391 1 97.19 335 ASN A N 1
ATOM 2582 C CA . ASN A 1 335 ? -10.633 26.453 14.375 1 97.19 335 ASN A CA 1
ATOM 2583 C C . ASN A 1 335 ? -9.43 27.25 14.875 1 97.19 335 ASN A C 1
ATOM 2585 O O . ASN A 1 335 ? -9.016 27.094 16.031 1 97.19 335 ASN A O 1
ATOM 2589 N N . VAL A 1 336 ? -8.875 28.016 14.023 1 97.69 336 VAL A N 1
ATOM 2590 C CA . VAL A 1 336 ? -7.828 28.953 14.445 1 97.69 336 VAL A CA 1
ATOM 2591 C C . VAL A 1 336 ? -8.359 29.875 15.539 1 97.69 336 VAL A C 1
ATOM 2593 O O . VAL A 1 336 ? -7.684 30.109 16.547 1 97.69 336 VAL A O 1
ATOM 2596 N N . THR A 1 337 ? -9.531 30.359 15.32 1 97.88 337 THR A N 1
ATOM 2597 C CA . THR A 1 337 ? -10.188 31.234 16.297 1 97.88 337 THR A CA 1
ATOM 2598 C C . THR A 1 337 ? -10.406 30.5 17.609 1 97.88 337 THR A C 1
ATOM 2600 O O . THR A 1 337 ? -10.164 31.062 18.688 1 97.88 337 THR A O 1
ATOM 2603 N N . ARG A 1 338 ? -10.828 29.312 17.5 1 97.06 338 ARG A N 1
ATOM 2604 C CA . ARG A 1 338 ? -11.07 28.5 18.688 1 97.06 338 ARG A CA 1
ATOM 2605 C C . ARG A 1 338 ? -9.766 28.234 19.453 1 97.06 338 ARG A C 1
ATOM 2607 O O . ARG A 1 338 ? -9.711 28.422 20.672 1 97.06 338 ARG A O 1
ATOM 2614 N N . ALA A 1 339 ? -8.781 27.859 18.781 1 96.81 339 ALA A N 1
ATOM 2615 C CA . ALA A 1 339 ? -7.484 27.531 19.375 1 96.81 339 ALA A CA 1
ATOM 2616 C C . ALA A 1 339 ? -6.867 28.766 20.031 1 96.81 339 ALA A C 1
ATOM 2618 O O . ALA A 1 339 ? -6.281 28.688 21.109 1 96.81 339 ALA A O 1
ATOM 2619 N N . SER A 1 340 ? -6.945 29.859 19.328 1 97.25 340 SER A N 1
ATOM 2620 C CA . SER A 1 340 ? -6.426 31.109 19.875 1 97.25 340 SER A CA 1
ATOM 2621 C C . SER A 1 340 ? -7.227 31.547 21.094 1 97.25 340 SER A C 1
ATOM 2623 O O . SER A 1 340 ? -6.668 32.094 22.047 1 97.25 340 SER A O 1
ATOM 2625 N N . GLY A 1 341 ? -8.477 31.234 21.062 1 96.88 341 GLY A N 1
ATOM 2626 C CA . GLY A 1 341 ? -9.328 31.594 22.188 1 96.88 341 GLY A CA 1
ATOM 2627 C C . GLY A 1 341 ? -8.945 30.906 23.484 1 96.88 341 GLY A C 1
ATOM 2628 O O . GLY A 1 341 ? -8.758 31.562 24.5 1 96.88 341 GLY A O 1
ATOM 2629 N N . TYR A 1 342 ? -8.789 29.609 23.438 1 96.38 342 TYR A N 1
ATOM 2630 C CA . TYR A 1 342 ? -8.531 28.891 24.672 1 96.38 342 TYR A CA 1
ATOM 2631 C C . TYR A 1 342 ? -7.062 29.016 25.078 1 96.38 342 TYR A C 1
ATOM 2633 O O . TYR A 1 342 ? -6.691 28.672 26.203 1 96.38 342 TYR A O 1
ATOM 2641 N N . SER A 1 343 ? -6.246 29.625 24.219 1 97.25 343 SER A N 1
ATOM 2642 C CA . SER A 1 343 ? -4.828 29.828 24.516 1 97.25 343 SER A CA 1
ATOM 2643 C C . SER A 1 343 ? -4.504 31.297 24.703 1 97.25 343 SER A C 1
ATOM 2645 O O . SER A 1 343 ? -3.338 31.672 24.844 1 97.25 343 SER A O 1
ATOM 2647 N N . ALA A 1 344 ? -5.402 32.125 24.75 1 97.19 344 ALA A N 1
ATOM 2648 C CA . ALA A 1 344 ? -5.277 33.562 24.562 1 97.19 344 ALA A CA 1
ATOM 2649 C C . ALA A 1 344 ? -4.355 34.156 25.625 1 97.19 344 ALA A C 1
ATOM 2651 O O . ALA A 1 344 ? -3.666 35.156 25.359 1 97.19 344 ALA A O 1
ATOM 2652 N N . GLY A 1 345 ? -4.32 33.625 26.766 1 94.06 345 GLY A N 1
ATOM 2653 C CA . GLY A 1 345 ? -3.572 34.188 27.875 1 94.06 345 GLY A CA 1
ATOM 2654 C C . GLY A 1 345 ? -2.107 33.812 27.859 1 94.06 345 GLY A C 1
ATOM 2655 O O . GLY A 1 345 ? -1.329 34.281 28.688 1 94.06 345 GLY A O 1
ATOM 2656 N N . GLY A 1 346 ? -1.706 32.969 26.906 1 96.81 346 GLY A N 1
ATOM 2657 C CA . GLY A 1 346 ? -0.325 32.5 26.891 1 96.81 346 GLY A CA 1
ATOM 2658 C C . GLY A 1 346 ? 0.033 31.656 28.094 1 96.81 346 GLY A C 1
ATOM 2659 O O . GLY A 1 346 ? -0.838 31.016 28.688 1 96.81 346 GLY A O 1
ATOM 2660 N N . PRO A 1 347 ? 1.344 31.578 28.297 1 98.06 347 PRO A N 1
ATOM 2661 C CA . PRO A 1 347 ? 1.785 30.75 29.422 1 98.06 347 PRO A CA 1
ATOM 2662 C C . PRO A 1 347 ? 1.717 31.469 30.766 1 98.06 347 PRO A C 1
ATOM 2664 O O . PRO A 1 347 ? 2.613 31.328 31.594 1 98.06 347 PRO A O 1
ATOM 2667 N N . TYR A 1 348 ? 0.676 32.25 30.984 1 98.56 348 TYR A N 1
ATOM 2668 C CA . TYR A 1 348 ? 0.589 33.062 32.188 1 98.56 348 TYR A CA 1
ATOM 2669 C C . TYR A 1 348 ? -0.675 32.75 32.969 1 98.56 348 TYR A C 1
ATOM 2671 O O . TYR A 1 348 ? -1.695 32.375 32.406 1 98.56 348 TYR A O 1
ATOM 2679 N N . GLU A 1 349 ? -0.529 32.906 34.25 1 97.44 349 GLU A N 1
ATOM 2680 C CA . GLU A 1 349 ? -1.662 32.688 35.156 1 97.44 349 GLU A CA 1
ATOM 2681 C C . GLU A 1 349 ? -2.555 33.938 35.219 1 97.44 349 GLU A C 1
ATOM 2683 O O . GLU A 1 349 ? -2.102 35.031 35.594 1 97.44 349 GLU A O 1
ATOM 2688 N N . ILE A 1 350 ? -3.787 33.812 34.875 1 98.12 350 ILE A N 1
ATOM 2689 C CA . ILE A 1 350 ? -4.785 34.875 34.875 1 98.12 350 ILE A CA 1
ATOM 2690 C C . ILE A 1 350 ? -6.02 34.438 35.656 1 98.12 350 ILE A C 1
ATOM 2692 O O . ILE A 1 350 ? -6.84 33.656 35.156 1 98.12 350 ILE A O 1
ATOM 2696 N N . PRO A 1 351 ? -6.238 34.938 36.781 1 97.56 351 PRO A N 1
ATOM 2697 C CA . PRO A 1 351 ? -7.336 34.438 37.625 1 97.56 351 PRO A CA 1
ATOM 2698 C C . PRO A 1 351 ? -8.711 34.875 37.094 1 97.56 351 PRO A C 1
ATOM 2700 O O . PRO A 1 351 ? -9.688 34.125 37.281 1 97.56 351 PRO A O 1
ATOM 2703 N N . ASN A 1 352 ? -8.828 36.094 36.531 1 98.06 352 ASN A N 1
ATOM 2704 C CA . ASN A 1 352 ? -10.07 36.625 36 1 98.06 352 ASN A CA 1
ATOM 2705 C C . ASN A 1 352 ? -9.914 37 34.531 1 98.06 352 ASN A C 1
ATOM 2707 O O . ASN A 1 352 ? -9.188 37.969 34.188 1 98.06 352 ASN A O 1
ATOM 2711 N N . ALA A 1 353 ? -10.633 36.281 33.719 1 98.25 353 ALA A N 1
ATOM 2712 C CA . ALA A 1 353 ? -10.391 36.5 32.281 1 98.25 353 ALA A CA 1
ATOM 2713 C C . ALA A 1 353 ? -11.695 36.438 31.5 1 98.25 353 ALA A C 1
ATOM 2715 O O . ALA A 1 353 ? -12.625 35.719 31.875 1 98.25 353 ALA A O 1
ATOM 2716 N N . ALA A 1 354 ? -11.758 37.156 30.453 1 98.5 354 ALA A N 1
ATOM 2717 C CA . ALA A 1 354 ? -12.797 37.094 29.438 1 98.5 354 ALA A CA 1
ATOM 2718 C C . ALA A 1 354 ? -12.195 37.156 28.031 1 98.5 354 ALA A C 1
ATOM 2720 O O . ALA A 1 354 ? -11.391 38.062 27.75 1 98.5 354 ALA A O 1
ATOM 2721 N N . VAL A 1 355 ? -12.539 36.188 27.25 1 98.56 355 VAL A N 1
ATOM 2722 C CA . VAL A 1 355 ? -12.094 36.156 25.859 1 98.56 355 VAL A CA 1
ATOM 2723 C C . VAL A 1 355 ? -13.297 36.125 24.938 1 98.56 355 VAL A C 1
ATOM 2725 O O . VAL A 1 355 ? -14.219 35.344 25.125 1 98.56 355 VAL A O 1
ATOM 2728 N N . ASP A 1 356 ? -13.352 37 24 1 98.44 356 ASP A N 1
ATOM 2729 C CA . ASP A 1 356 ? -14.25 36.938 22.844 1 98.44 356 ASP A CA 1
ATOM 2730 C C . ASP A 1 356 ? -13.461 36.938 21.547 1 98.44 356 ASP A C 1
ATOM 2732 O O . ASP A 1 356 ? -12.867 37.969 21.172 1 98.44 356 ASP A O 1
ATOM 2736 N N . ALA A 1 357 ? -13.469 35.844 20.906 1 98.38 357 ALA A N 1
ATOM 2737 C CA . ALA A 1 357 ? -12.773 35.688 19.641 1 98.38 357 ALA A CA 1
ATOM 2738 C C . ALA A 1 357 ? -13.758 35.469 18.5 1 98.38 357 ALA A C 1
ATOM 2740 O O . ALA A 1 357 ? -14.562 34.531 18.547 1 98.38 357 ALA A O 1
ATOM 2741 N N . TYR A 1 358 ? -13.688 36.281 17.469 1 98.44 358 TYR A N 1
ATOM 2742 C CA . TYR A 1 358 ? -14.633 36.219 16.359 1 98.44 358 TYR A CA 1
ATOM 2743 C C . TYR A 1 358 ? -13.922 35.844 15.062 1 98.44 358 TYR A C 1
ATOM 2745 O O . TYR A 1 358 ? -12.852 36.375 14.758 1 98.44 358 TYR A O 1
ATOM 2753 N N . THR A 1 359 ? -14.516 34.844 14.383 1 98.69 359 THR A N 1
ATOM 2754 C CA . THR A 1 359 ? -14.156 34.625 12.984 1 98.69 359 THR A CA 1
ATOM 2755 C C . THR A 1 359 ? -15.078 35.438 12.062 1 98.69 359 THR A C 1
ATOM 2757 O O . THR A 1 359 ? -16.281 35.188 12.031 1 98.69 359 THR A O 1
ATOM 2760 N N . VAL A 1 360 ? -14.469 36.312 11.273 1 98.81 360 VAL A N 1
ATOM 2761 C CA . VAL A 1 360 ? -15.289 37.25 10.523 1 98.81 360 VAL A CA 1
ATOM 2762 C C . VAL A 1 360 ? -15.062 37.031 9.023 1 98.81 360 VAL A C 1
ATOM 2764 O O . VAL A 1 360 ? -13.922 37.062 8.555 1 98.81 360 VAL A O 1
ATOM 2767 N N . TYR A 1 361 ? -16.172 36.875 8.258 1 98.62 361 TYR A N 1
ATOM 2768 C CA . TYR A 1 361 ? -16.109 36.812 6.805 1 98.62 361 TYR A CA 1
ATOM 2769 C C . TYR A 1 361 ? -15.797 38.156 6.199 1 98.62 361 TYR A C 1
ATOM 2771 O O . TYR A 1 361 ? -16.312 39.188 6.66 1 98.62 361 TYR A O 1
ATOM 2779 N N . THR A 1 362 ? -14.945 38.219 5.25 1 98.56 362 THR A N 1
ATOM 2780 C CA . THR A 1 362 ? -14.688 39.375 4.395 1 98.56 362 THR A CA 1
ATOM 2781 C C . THR A 1 362 ? -14.555 38.938 2.936 1 98.56 362 THR A C 1
ATOM 2783 O O . THR A 1 362 ? -14.641 37.75 2.623 1 98.56 362 THR A O 1
ATOM 2786 N N . ASN A 1 363 ? -14.461 39.906 2.031 1 98.44 363 ASN A N 1
ATOM 2787 C CA . ASN A 1 363 ? -14.297 39.594 0.614 1 98.44 363 ASN A CA 1
ATOM 2788 C C . ASN A 1 363 ? -12.82 39.562 0.218 1 98.44 363 ASN A C 1
ATOM 2790 O O . ASN A 1 363 ? -12.414 40.219 -0.733 1 98.44 363 ASN A O 1
ATOM 2794 N N . LYS A 1 364 ? -12.047 38.781 0.895 1 98 364 LYS A N 1
ATOM 2795 C CA . LYS A 1 364 ? -10.633 38.531 0.646 1 98 364 LYS A CA 1
ATOM 2796 C C . LYS A 1 364 ? -10.375 37.031 0.485 1 98 364 LYS A C 1
ATOM 2798 O O . LYS A 1 364 ? -11.227 36.219 0.816 1 98 364 LYS A O 1
ATOM 2803 N N . PRO A 1 365 ? -9.195 36.719 -0.139 1 96.75 365 PRO A N 1
ATOM 2804 C CA . PRO A 1 365 ? -8.836 35.312 -0.093 1 96.75 365 PRO A CA 1
ATOM 2805 C C . PRO A 1 365 ? -8.922 34.719 1.314 1 96.75 365 PRO A C 1
ATOM 2807 O O . PRO A 1 365 ? -8.617 35.406 2.293 1 96.75 365 PRO A O 1
ATOM 2810 N N . PHE A 1 366 ? -9.328 33.469 1.435 1 96.94 366 PHE A N 1
ATOM 2811 C CA . PHE A 1 366 ? -9.766 32.938 2.717 1 96.94 366 PHE A CA 1
ATOM 2812 C C . PHE A 1 366 ? -8.594 32.344 3.488 1 96.94 366 PHE A C 1
ATOM 2814 O O . PHE A 1 366 ? -7.594 31.953 2.893 1 96.94 366 PHE A O 1
ATOM 2821 N N . GLY A 1 367 ? -8.75 32.375 4.781 1 96.69 367 GLY A N 1
ATOM 2822 C CA . GLY A 1 367 ? -7.727 31.875 5.684 1 96.69 367 GLY A CA 1
ATOM 2823 C C . GLY A 1 367 ? -7.844 30.391 5.949 1 96.69 367 GLY A C 1
ATOM 2824 O O . GLY A 1 367 ? -8.945 29.859 6.016 1 96.69 367 GLY A O 1
ATOM 2825 N N . THR A 1 368 ? -6.695 29.719 6.09 1 97.12 368 THR A N 1
ATOM 2826 C CA . THR A 1 368 ? -6.613 28.297 6.457 1 97.12 368 THR A CA 1
ATOM 2827 C C . THR A 1 368 ? -5.562 28.078 7.539 1 97.12 368 THR A C 1
ATOM 2829 O O . THR A 1 368 ? -5.133 29.031 8.195 1 97.12 368 THR A O 1
ATOM 2832 N N . ALA A 1 369 ? -5.289 26.797 7.812 1 96.94 369 ALA A N 1
ATOM 2833 C CA . ALA A 1 369 ? -4.254 26.469 8.789 1 96.94 369 ALA A CA 1
ATOM 2834 C C . ALA A 1 369 ? -2.889 26.984 8.344 1 96.94 369 ALA A C 1
ATOM 2836 O O . ALA A 1 369 ? -2.566 26.938 7.148 1 96.94 369 ALA A O 1
ATOM 2837 N N . TYR A 1 370 ? -2.146 27.469 9.203 1 97.38 370 TYR A N 1
ATOM 2838 C CA . TYR A 1 370 ? -0.763 27.906 9.039 1 97.38 370 TYR A CA 1
ATOM 2839 C C . TYR A 1 370 ? 0.087 27.469 10.227 1 97.38 370 TYR A C 1
ATOM 2841 O O . TYR A 1 370 ? -0.406 27.375 11.352 1 97.38 370 TYR A O 1
ATOM 2849 N N . ARG A 1 371 ? 1.343 27.141 9.953 1 95.38 371 ARG A N 1
ATOM 2850 C CA . ARG A 1 371 ? 2.236 26.781 11.055 1 95.38 371 ARG A CA 1
ATOM 2851 C C . ARG A 1 371 ? 2.076 27.734 12.227 1 95.38 371 ARG A C 1
ATOM 2853 O O . ARG A 1 371 ? 2.15 28.953 12.062 1 95.38 371 ARG A O 1
ATOM 2860 N N . GLY A 1 372 ? 1.866 27.172 13.398 1 95.94 372 GLY A N 1
ATOM 2861 C CA . GLY A 1 372 ? 1.539 27.969 14.578 1 95.94 372 GLY A CA 1
ATOM 2862 C C . GLY A 1 372 ? 0.054 28 14.883 1 95.94 372 GLY A C 1
ATOM 2863 O O . GLY A 1 372 ? -0.343 27.984 16.047 1 95.94 372 GLY A O 1
ATOM 2864 N N . PHE A 1 373 ? -0.741 28.062 13.859 1 96.81 373 PHE A N 1
ATOM 2865 C CA . PHE A 1 373 ? -2.188 27.891 13.93 1 96.81 373 PHE A CA 1
ATOM 2866 C C . PHE A 1 373 ? -2.82 28.969 14.797 1 96.81 373 PHE A C 1
ATOM 2868 O O . PHE A 1 373 ? -3.557 28.656 15.742 1 96.81 373 PHE A O 1
ATOM 2875 N N . GLY A 1 374 ? -2.498 30.172 14.469 1 97.5 374 GLY A N 1
ATOM 2876 C CA . GLY A 1 374 ? -3.049 31.312 15.164 1 97.5 374 GLY A CA 1
ATOM 2877 C C . GLY A 1 374 ? -2.133 31.859 16.25 1 97.5 374 GLY A C 1
ATOM 2878 O O . GLY A 1 374 ? -2.195 33.031 16.594 1 97.5 374 GLY A O 1
ATOM 2879 N N . HIS A 1 375 ? -1.256 31.047 16.703 1 98.19 375 HIS A N 1
ATOM 2880 C CA . HIS A 1 375 ? -0.413 31.406 17.844 1 98.19 375 HIS A CA 1
ATOM 2881 C C . HIS A 1 375 ? 0.654 32.406 17.422 1 98.19 375 HIS A C 1
ATOM 2883 O O . HIS A 1 375 ? 1.064 33.25 18.219 1 98.19 375 HIS A O 1
ATOM 2889 N N . VAL A 1 376 ? 1.055 32.375 16.219 1 97.38 376 VAL A N 1
ATOM 2890 C CA . VAL A 1 376 ? 2.016 33.344 15.727 1 97.38 376 VAL A CA 1
ATOM 2891 C C . VAL A 1 376 ? 1.39 34.75 15.766 1 97.38 376 VAL A C 1
ATOM 2893 O O . VAL A 1 376 ? 2.025 35.719 16.203 1 97.38 376 VAL A O 1
ATOM 2896 N N . GLU A 1 377 ? 0.198 34.781 15.391 1 97.31 377 GLU A N 1
ATOM 2897 C CA . GLU A 1 377 ? -0.522 36.031 15.258 1 97.31 377 GLU A CA 1
ATOM 2898 C C . GLU A 1 377 ? -0.85 36.625 16.625 1 97.31 377 GLU A C 1
ATOM 2900 O O . GLU A 1 377 ? -0.527 37.812 16.891 1 97.31 377 GLU A O 1
ATOM 2905 N N . PHE A 1 378 ? -1.481 35.875 17.484 1 97.88 378 PHE A N 1
ATOM 2906 C CA . PHE A 1 378 ? -1.945 36.5 18.719 1 97.88 378 PHE A CA 1
ATOM 2907 C C . PHE A 1 378 ? -0.802 36.656 19.719 1 97.88 378 PHE A C 1
ATOM 2909 O O . PHE A 1 378 ? -0.831 37.531 20.578 1 97.88 378 PHE A O 1
ATOM 2916 N N . PHE A 1 379 ? 0.279 35.844 19.625 1 98.56 379 PHE A N 1
ATOM 2917 C CA . PHE A 1 379 ? 1.425 36 20.516 1 98.56 379 PHE A CA 1
ATOM 2918 C C . PHE A 1 379 ? 2.205 37.25 20.172 1 98.56 379 PHE A C 1
ATOM 2920 O O . PHE A 1 379 ? 2.922 37.812 21.016 1 98.56 379 PHE A O 1
ATOM 2927 N N . TRP A 1 380 ? 2.121 37.688 18.922 1 97.38 380 TRP A N 1
ATOM 2928 C CA . TRP A 1 380 ? 2.633 39.031 18.609 1 97.38 380 TRP A CA 1
ATOM 2929 C C . TRP A 1 380 ? 2.059 40.062 19.562 1 97.38 380 TRP A C 1
ATOM 2931 O O . TRP A 1 380 ? 2.805 40.781 20.219 1 97.38 380 TRP A O 1
ATOM 2941 N N . GLY A 1 381 ? 0.751 40.094 19.641 1 97.12 381 GLY A N 1
ATOM 2942 C CA . GLY A 1 381 ? 0.082 41.062 20.516 1 97.12 381 GLY A CA 1
ATOM 2943 C C . GLY A 1 381 ? 0.337 40.781 21.984 1 97.12 381 GLY A C 1
ATOM 2944 O O . GLY A 1 381 ? 0.638 41.719 22.75 1 97.12 381 GLY A O 1
ATOM 2945 N N . LEU A 1 382 ? 0.267 39.562 22.391 1 98.19 382 LEU A N 1
ATOM 2946 C CA . LEU A 1 382 ? 0.353 39.188 23.797 1 98.19 382 LEU A CA 1
ATOM 2947 C C . LEU A 1 382 ? 1.729 39.531 24.359 1 98.19 382 LEU A C 1
ATOM 2949 O O . LEU A 1 382 ? 1.835 40.188 25.406 1 98.19 382 LEU A O 1
ATOM 2953 N N . GLU A 1 383 ? 2.752 39.125 23.703 1 98.44 383 GLU A N 1
ATOM 2954 C CA . GLU A 1 383 ? 4.098 39.281 24.25 1 98.44 383 GLU A CA 1
ATOM 2955 C C . GLU A 1 383 ? 4.59 40.719 24.078 1 98.44 383 GLU A C 1
ATOM 2957 O O . GLU A 1 383 ? 5.43 41.188 24.859 1 98.44 383 GLU A O 1
ATOM 2962 N N . ARG A 1 384 ? 4.051 41.469 23.078 1 96.62 384 ARG A N 1
ATOM 2963 C CA . ARG A 1 384 ? 4.242 42.938 23.062 1 96.62 384 ARG A CA 1
ATOM 2964 C C . ARG A 1 384 ? 3.59 43.594 24.266 1 96.62 384 ARG A C 1
ATOM 2966 O O . ARG A 1 384 ? 4.199 44.438 24.922 1 96.62 384 ARG A O 1
ATOM 2973 N N . HIS A 1 385 ? 2.42 43.125 24.5 1 96.69 385 HIS A N 1
ATOM 2974 C CA . HIS A 1 385 ? 1.623 43.656 25.594 1 96.69 385 HIS A CA 1
ATOM 2975 C C . HIS A 1 385 ? 2.32 43.438 26.938 1 96.69 385 HIS A C 1
ATOM 2977 O O . HIS A 1 385 ? 2.33 44.344 27.766 1 96.69 385 HIS A O 1
ATOM 2983 N N . MET A 1 386 ? 2.904 42.344 27.141 1 97.5 386 MET A N 1
ATOM 2984 C CA . MET A 1 386 ? 3.613 42.031 28.375 1 97.5 386 MET A CA 1
ATOM 2985 C C . MET A 1 386 ? 4.758 43.031 28.609 1 97.5 386 MET A C 1
ATOM 2987 O O . MET A 1 386 ? 4.98 43.469 29.734 1 97.5 386 MET A O 1
ATOM 2991 N N . ASP A 1 387 ? 5.512 43.312 27.578 1 96.5 387 ASP A N 1
ATOM 2992 C CA . ASP A 1 387 ? 6.605 44.25 27.688 1 96.5 387 ASP A CA 1
ATOM 2993 C C . ASP A 1 387 ? 6.078 45.656 28 1 96.5 387 ASP A C 1
ATOM 2995 O O . ASP A 1 387 ? 6.652 46.375 28.812 1 96.5 387 ASP A O 1
ATOM 2999 N N . LEU A 1 388 ? 5.012 46 27.359 1 93.56 388 LEU A N 1
ATOM 3000 C CA . LEU A 1 388 ? 4.434 47.344 27.578 1 93.56 388 LEU A CA 1
ATOM 3001 C C . LEU A 1 388 ? 3.896 47.469 29 1 93.56 388 LEU A C 1
ATOM 3003 O O . LEU A 1 388 ? 4.008 48.531 29.609 1 93.56 388 LEU A O 1
ATOM 3007 N N . ILE A 1 389 ? 3.332 46.438 29.5 1 95.06 389 ILE A N 1
ATOM 3008 C CA . ILE A 1 389 ? 2.883 46.438 30.891 1 95.06 389 ILE A CA 1
ATOM 3009 C C . ILE A 1 389 ? 4.074 46.656 31.828 1 95.06 389 ILE A C 1
ATOM 3011 O O . ILE A 1 389 ? 4.031 47.531 32.719 1 95.06 389 ILE A O 1
ATOM 3015 N N . ALA A 1 390 ? 5.105 45.812 31.641 1 96.31 390 ALA A N 1
ATOM 3016 C CA . ALA A 1 390 ? 6.293 45.906 32.5 1 96.31 390 ALA A CA 1
ATOM 3017 C C . ALA A 1 390 ? 6.852 47.344 32.5 1 96.31 390 ALA A C 1
ATOM 3019 O O . ALA A 1 390 ? 7.23 47.875 33.531 1 96.31 390 ALA A O 1
ATOM 3020 N N . GLN A 1 391 ? 6.949 47.938 31.375 1 92.38 391 GLN A N 1
ATOM 3021 C CA . GLN A 1 391 ? 7.426 49.312 31.25 1 92.38 391 GLN A CA 1
ATOM 3022 C C . GLN A 1 391 ? 6.535 50.281 32.031 1 92.38 391 GLN A C 1
ATOM 3024 O O . GLN A 1 391 ? 7.035 51.156 32.719 1 92.38 391 GLN A O 1
ATOM 3029 N N . ALA A 1 392 ? 5.27 50.125 31.859 1 90.31 392 ALA A N 1
ATOM 3030 C CA . ALA A 1 392 ? 4.309 51.031 32.469 1 90.31 392 ALA A CA 1
ATOM 3031 C C . ALA A 1 392 ? 4.406 50.969 34 1 90.31 392 ALA A C 1
ATOM 3033 O O . ALA A 1 392 ? 4.207 52 34.656 1 90.31 392 ALA A O 1
ATOM 3034 N N . ILE A 1 393 ? 4.734 49.875 34.5 1 93 393 ILE A N 1
ATOM 3035 C CA . ILE A 1 393 ? 4.711 49.75 35.969 1 93 393 ILE A CA 1
ATOM 3036 C C . ILE A 1 393 ? 6.133 49.812 36.531 1 93 393 ILE A C 1
ATOM 3038 O O . ILE A 1 393 ? 6.348 49.656 37.719 1 93 393 ILE A O 1
ATOM 3042 N N . GLY A 1 394 ? 7.105 49.938 35.656 1 93.75 394 GLY A N 1
ATOM 3043 C CA . GLY A 1 394 ? 8.492 50.094 36.062 1 93.75 394 GLY A CA 1
ATOM 3044 C C . GLY A 1 394 ? 9.141 48.781 36.5 1 93.75 394 GLY A C 1
ATOM 3045 O O . GLY A 1 394 ? 9.953 48.781 37.406 1 93.75 394 GLY A O 1
ATOM 3046 N N . MET A 1 395 ? 8.727 47.719 35.906 1 95.94 395 MET A N 1
ATOM 3047 C CA . MET A 1 395 ? 9.305 46.406 36.219 1 95.94 395 MET A CA 1
ATOM 3048 C C . MET A 1 395 ? 10.102 45.906 35 1 95.94 395 MET A C 1
ATOM 3050 O O . MET A 1 395 ? 9.812 46.25 33.875 1 95.94 395 MET A O 1
ATOM 3054 N N . ASP A 1 396 ? 11.078 45.031 35.344 1 96.94 396 ASP A N 1
ATOM 3055 C CA . ASP A 1 396 ? 11.789 44.375 34.25 1 96.94 396 ASP A CA 1
ATOM 3056 C C . ASP A 1 396 ? 10.875 43.375 33.531 1 96.94 396 ASP A C 1
ATOM 3058 O O . ASP A 1 396 ? 10.148 42.625 34.156 1 96.94 396 ASP A O 1
ATOM 3062 N N . PRO A 1 397 ? 10.938 43.469 32.25 1 97.81 397 PRO A N 1
ATOM 3063 C CA . PRO A 1 397 ? 10.008 42.625 31.484 1 97.81 397 PRO A CA 1
ATOM 3064 C C . PRO A 1 397 ? 10.195 41.156 31.766 1 97.81 397 PRO A C 1
ATOM 3066 O O . PRO A 1 397 ? 9.219 40.406 31.797 1 97.81 397 PRO A O 1
ATOM 3069 N N . LEU A 1 398 ? 11.414 40.625 31.859 1 98.44 398 LEU A N 1
ATOM 3070 C CA . LEU A 1 398 ? 11.656 39.219 32.188 1 98.44 398 LEU A CA 1
ATOM 3071 C C . LEU A 1 398 ? 11.148 38.906 33.594 1 98.44 398 LEU A C 1
ATOM 3073 O O . LEU A 1 398 ? 10.531 37.844 33.781 1 98.44 398 LEU A O 1
ATOM 3077 N N . GLU A 1 399 ? 11.445 39.75 34.5 1 97.88 399 GLU A N 1
ATOM 3078 C CA . GLU A 1 399 ? 10.961 39.562 35.875 1 97.88 399 GLU A CA 1
ATOM 3079 C C . GLU A 1 399 ? 9.438 39.531 35.906 1 97.88 399 GLU A C 1
ATOM 3081 O O . GLU A 1 399 ? 8.859 38.688 36.625 1 97.88 399 GLU A O 1
ATOM 3086 N N . PHE A 1 400 ? 8.828 40.438 35.25 1 97.81 400 PHE A N 1
ATOM 3087 C CA . PHE A 1 400 ? 7.371 40.5 35.188 1 97.81 400 PHE A CA 1
ATOM 3088 C C . PHE A 1 400 ? 6.805 39.188 34.688 1 97.81 400 PHE A C 1
ATOM 3090 O O . PHE A 1 400 ? 5.832 38.656 35.219 1 97.81 400 PHE A O 1
ATOM 3097 N N . ARG A 1 401 ? 7.391 38.625 33.562 1 98.62 401 ARG A N 1
ATOM 3098 C CA . ARG A 1 401 ? 6.953 37.344 33 1 98.62 401 ARG A CA 1
ATOM 3099 C C . ARG A 1 401 ? 7.117 36.219 34 1 98.62 401 ARG A C 1
ATOM 3101 O O . ARG A 1 401 ? 6.172 35.469 34.281 1 98.62 401 ARG A O 1
ATOM 3108 N N . LEU A 1 402 ? 8.32 36.094 34.562 1 98.38 402 LEU A N 1
ATOM 3109 C CA . LEU A 1 402 ? 8.625 35 35.5 1 98.38 402 LEU A CA 1
ATOM 3110 C C . LEU A 1 402 ? 7.695 35.031 36.688 1 98.38 402 LEU A C 1
ATOM 3112 O O . LEU A 1 402 ? 7.348 34 37.25 1 98.38 402 LEU A O 1
ATOM 3116 N N . LYS A 1 403 ? 7.273 36.188 37.031 1 97.88 403 LYS A N 1
ATOM 3117 C CA . LYS A 1 403 ? 6.371 36.375 38.188 1 97.88 403 LYS A CA 1
ATOM 3118 C C . LYS A 1 403 ? 4.98 35.812 37.875 1 97.88 403 LYS A C 1
ATOM 3120 O O . LYS A 1 403 ? 4.223 35.469 38.781 1 97.88 403 LYS A O 1
ATOM 3125 N N . ASN A 1 404 ? 4.582 35.812 36.656 1 98.44 404 ASN A N 1
ATOM 3126 C CA . ASN A 1 404 ? 3.191 35.531 36.312 1 98.44 404 ASN A CA 1
ATOM 3127 C C . ASN A 1 404 ? 3.047 34.25 35.531 1 98.44 404 ASN A C 1
ATOM 3129 O O . ASN A 1 404 ? 1.938 33.875 35.156 1 98.44 404 ASN A O 1
ATOM 3133 N N . THR A 1 405 ? 4.121 33.469 35.312 1 98.25 405 THR A N 1
ATOM 3134 C CA . THR A 1 405 ? 4.07 32.25 34.5 1 98.25 405 THR A CA 1
ATOM 3135 C C . THR A 1 405 ? 3.225 31.188 35.188 1 98.25 405 THR A C 1
ATOM 3137 O O . THR A 1 405 ? 3.053 31.219 36.406 1 98.25 405 THR A O 1
ATOM 3140 N N . LEU A 1 406 ? 2.717 30.266 34.344 1 96.81 406 LEU A N 1
ATOM 3141 C CA . LEU A 1 406 ? 2.088 29.062 34.844 1 96.81 406 LEU A CA 1
ATOM 3142 C C . LEU A 1 406 ? 3.119 28.141 35.5 1 96.81 406 LEU A C 1
ATOM 3144 O O . LEU A 1 406 ? 4.234 28 35 1 96.81 406 LEU A O 1
ATOM 3148 N N . LYS A 1 407 ? 2.795 27.625 36.594 1 94.75 407 LYS A N 1
ATOM 3149 C CA . LYS A 1 407 ? 3.635 26.734 37.375 1 94.75 407 LYS A CA 1
ATOM 3150 C C . LYS A 1 407 ? 2.812 25.594 37.969 1 94.75 407 LYS A C 1
ATOM 3152 O O . LYS A 1 407 ? 1.581 25.641 37.969 1 94.75 407 LYS A O 1
ATOM 3157 N N . PRO A 1 408 ? 3.586 24.484 38.344 1 94.69 408 PRO A N 1
ATOM 3158 C CA . PRO A 1 408 ? 2.801 23.438 39 1 94.69 408 PRO A CA 1
ATOM 3159 C C . PRO A 1 408 ? 1.859 23.984 40.062 1 94.69 408 PRO A C 1
ATOM 3161 O O . PRO A 1 408 ? 2.287 24.75 40.938 1 94.69 408 PRO A O 1
ATOM 3164 N N . GLY A 1 409 ? 0.599 23.641 39.938 1 95.31 409 GLY A N 1
ATOM 3165 C CA . GLY A 1 409 ? -0.425 24.172 40.812 1 95.31 409 GLY A CA 1
ATOM 3166 C C . GLY A 1 409 ? -1.281 25.234 40.188 1 95.31 409 GLY A C 1
ATOM 3167 O O . GLY A 1 409 ? -2.414 25.469 40.594 1 95.31 409 GLY A O 1
ATOM 3168 N N . SER A 1 410 ? -0.768 25.906 39.125 1 96.31 410 SER A N 1
ATOM 3169 C CA . SER A 1 410 ? -1.528 26.906 38.375 1 96.31 410 SER A CA 1
ATOM 3170 C C . SER A 1 410 ? -2.678 26.266 37.625 1 96.31 410 SER A C 1
ATOM 3172 O O . SER A 1 410 ? -2.715 25.031 37.469 1 96.31 410 SER A O 1
ATOM 3174 N N . VAL A 1 411 ? -3.66 27.109 37.281 1 96.25 411 VAL A N 1
ATOM 3175 C CA . VAL A 1 411 ? -4.801 26.688 36.469 1 96.25 411 VAL A CA 1
ATOM 3176 C C . VAL A 1 411 ? -4.867 27.531 35.188 1 96.25 411 VAL A C 1
ATOM 3178 O O . VAL A 1 411 ? -4.793 28.766 35.25 1 96.25 411 VAL A O 1
ATOM 3181 N N . THR A 1 412 ? -4.957 26.859 34.125 1 96.31 412 THR A N 1
ATOM 3182 C CA . THR A 1 412 ? -5.004 27.547 32.844 1 96.31 412 THR A CA 1
ATOM 3183 C C . THR A 1 412 ? -6.32 28.312 32.688 1 96.31 412 THR A C 1
ATOM 3185 O O . THR A 1 412 ? -7.207 28.203 33.531 1 96.31 412 THR A O 1
ATOM 3188 N N . LEU A 1 413 ? -6.414 29.016 31.516 1 96.62 413 LEU A N 1
ATOM 3189 C CA . LEU A 1 413 ? -7.617 29.766 31.188 1 96.62 413 LEU A CA 1
ATOM 3190 C C . LEU A 1 413 ? -8.836 28.844 31.141 1 96.62 413 LEU A C 1
ATOM 3192 O O . LEU A 1 413 ? -9.945 29.266 31.453 1 96.62 413 LEU A O 1
ATOM 3196 N N . THR A 1 414 ? -8.625 27.594 30.75 1 96.88 414 THR A N 1
ATOM 3197 C CA . THR A 1 414 ? -9.734 26.672 30.5 1 96.88 414 THR A CA 1
ATOM 3198 C C . THR A 1 414 ? -9.969 25.781 31.703 1 96.88 414 THR A C 1
ATOM 3200 O O . THR A 1 414 ? -10.781 24.844 31.641 1 96.88 414 THR A O 1
ATOM 3203 N N . GLY A 1 415 ? -9.188 25.922 32.688 1 95.19 415 GLY A N 1
ATOM 3204 C CA . GLY A 1 415 ? -9.438 25.188 33.906 1 95.19 415 GLY A CA 1
ATOM 3205 C C . GLY A 1 415 ? -8.531 23.984 34.094 1 95.19 415 GLY A C 1
ATOM 3206 O O . GLY A 1 415 ? -8.719 23.188 35 1 95.19 415 GLY A O 1
ATOM 3207 N N . GLU A 1 416 ? -7.547 23.844 33.312 1 94.25 416 GLU A N 1
ATOM 3208 C CA . GLU A 1 416 ? -6.617 22.734 33.406 1 94.25 416 GLU A CA 1
ATOM 3209 C C . GLU A 1 416 ? -5.562 23 34.5 1 94.25 416 GLU A C 1
ATOM 3211 O O . GLU A 1 416 ? -5.008 24.094 34.562 1 94.25 416 GLU A O 1
ATOM 3216 N N . LYS A 1 417 ? -5.285 21.969 35.188 1 94 417 LYS A N 1
ATOM 3217 C CA . LYS A 1 417 ? -4.254 22.094 36.219 1 94 417 LYS A CA 1
ATOM 3218 C C . LYS A 1 417 ? -2.869 21.797 35.656 1 94 417 LYS A C 1
ATOM 3220 O O . LYS A 1 417 ? -2.672 20.797 35 1 94 417 LYS A O 1
ATOM 3225 N N . ILE A 1 418 ? -1.997 22.703 35.938 1 95.12 418 ILE A N 1
ATOM 3226 C CA . ILE A 1 418 ? -0.606 22.516 35.531 1 95.12 418 ILE A CA 1
ATOM 3227 C C . ILE A 1 418 ? 0.119 21.672 36.562 1 95.12 418 ILE A C 1
ATOM 3229 O O . ILE A 1 418 ? -0.021 21.891 37.781 1 95.12 418 ILE A O 1
ATOM 3233 N N . THR A 1 419 ? 0.846 20.656 36.094 1 92.81 419 THR A N 1
ATOM 3234 C CA . THR A 1 419 ? 1.613 19.781 36.969 1 92.81 419 THR A CA 1
ATOM 3235 C C . THR A 1 419 ? 3.1 19.844 36.625 1 92.81 419 THR A C 1
ATOM 3237 O O . THR A 1 419 ? 3.506 20.578 35.719 1 92.81 419 THR A O 1
ATOM 3240 N N . SER A 1 420 ? 3.883 19.078 37.406 1 89.38 420 SER A N 1
ATOM 3241 C CA . SER A 1 420 ? 5.328 19.062 37.219 1 89.38 420 SER A CA 1
ATOM 3242 C C . SER A 1 420 ? 5.688 18.406 35.875 1 89.38 420 SER A C 1
ATOM 3244 O O . SER A 1 420 ? 6.812 18.562 35.375 1 89.38 420 SER A O 1
ATOM 3246 N N . HIS A 1 421 ? 4.727 17.797 35.25 1 88.31 421 HIS A N 1
ATOM 3247 C CA . HIS A 1 421 ? 5.004 17.109 34 1 88.31 421 HIS A CA 1
ATOM 3248 C C . HIS A 1 421 ? 4.469 17.891 32.812 1 88.31 421 HIS A C 1
ATOM 3250 O O . HIS A 1 421 ? 4.637 17.469 31.656 1 88.31 421 HIS A O 1
ATOM 3256 N N . THR A 1 422 ? 3.828 19 33 1 90.5 422 THR A N 1
ATOM 3257 C CA . THR A 1 422 ? 3.23 19.797 31.906 1 90.5 422 THR A CA 1
ATOM 3258 C C . THR A 1 422 ? 4.301 20.562 31.141 1 90.5 422 THR A C 1
ATOM 3260 O O . THR A 1 422 ? 4.082 20.969 30 1 90.5 422 THR A O 1
ATOM 3263 N N . GLY A 1 423 ? 5.504 20.641 31.578 1 91.88 423 GLY A N 1
ATOM 3264 C CA . GLY A 1 423 ? 6.562 21.453 31 1 91.88 423 GLY A CA 1
ATOM 3265 C C . GLY A 1 423 ? 7.043 22.562 31.906 1 91.88 423 GLY A C 1
ATOM 3266 O O . GLY A 1 423 ? 6.523 22.719 33.031 1 91.88 423 GLY A O 1
ATOM 3267 N N . ASP A 1 424 ? 8.062 23.281 31.359 1 95.31 424 ASP A N 1
ATOM 3268 C CA . ASP A 1 424 ? 8.703 24.266 32.219 1 95.31 424 ASP A CA 1
ATOM 3269 C C . ASP A 1 424 ? 8.977 25.562 31.469 1 95.31 424 ASP A C 1
ATOM 3271 O O . ASP A 1 424 ? 10.078 25.766 30.938 1 95.31 424 ASP A O 1
ATOM 3275 N N . ILE A 1 425 ? 8.023 26.469 31.547 1 97.88 425 ILE A N 1
ATOM 3276 C CA . ILE A 1 425 ? 8.148 27.734 30.844 1 97.88 425 ILE A CA 1
ATOM 3277 C C . ILE A 1 425 ? 9.203 28.609 31.531 1 97.88 425 ILE A C 1
ATOM 3279 O O . ILE A 1 425 ? 9.922 29.359 30.875 1 97.88 425 ILE A O 1
ATOM 3283 N N . ASP A 1 426 ? 9.398 28.5 32.812 1 97.94 426 ASP A N 1
ATOM 3284 C CA . ASP A 1 426 ? 10.422 29.266 33.531 1 97.94 426 ASP A CA 1
ATOM 3285 C C . ASP A 1 426 ? 11.82 28.906 33.062 1 97.94 426 ASP A C 1
ATOM 3287 O O . ASP A 1 426 ? 12.641 29.797 32.812 1 97.94 426 ASP A O 1
ATOM 3291 N N . LYS A 1 427 ? 11.961 27.641 32.906 1 97.88 427 LYS A N 1
ATOM 3292 C CA . LYS A 1 427 ? 13.266 27.203 32.406 1 97.88 427 LYS A CA 1
ATOM 3293 C C . LYS A 1 427 ? 13.523 27.656 30.984 1 97.88 427 LYS A C 1
ATOM 3295 O O . LYS A 1 427 ? 14.656 27.984 30.625 1 97.88 427 LYS A O 1
ATOM 3300 N N . CYS A 1 428 ? 12.539 27.688 30.188 1 98.56 428 CYS A N 1
ATOM 3301 C CA . CYS A 1 428 ? 12.68 28.156 28.812 1 98.56 428 CYS A CA 1
ATOM 3302 C C . CYS A 1 428 ? 13.07 29.625 28.781 1 98.56 428 CYS A C 1
ATOM 3304 O O . CYS A 1 428 ? 14.008 30.016 28.078 1 98.56 428 CYS A O 1
ATOM 3306 N N . LEU A 1 429 ? 12.391 30.438 29.578 1 98.75 429 LEU A N 1
ATOM 3307 C CA . LEU A 1 429 ? 12.641 31.875 29.625 1 98.75 429 LEU A CA 1
ATOM 3308 C C . LEU A 1 429 ? 14.039 32.156 30.156 1 98.75 429 LEU A C 1
ATOM 3310 O O . LEU A 1 429 ? 14.773 32.969 29.594 1 98.75 429 LEU A O 1
ATOM 3314 N N . THR A 1 430 ? 14.359 31.516 31.219 1 98.56 430 THR A N 1
ATOM 3315 C CA . THR A 1 430 ? 15.633 31.766 31.875 1 98.56 430 THR A CA 1
ATOM 3316 C C . THR A 1 430 ? 16.797 31.328 30.984 1 98.56 430 THR A C 1
ATOM 3318 O O . THR A 1 430 ? 17.812 32.031 30.891 1 98.56 430 THR A O 1
ATOM 3321 N N . LYS A 1 431 ? 16.609 30.203 30.375 1 98.62 431 LYS A N 1
ATOM 3322 C CA . LYS A 1 431 ? 17.656 29.719 29.484 1 98.62 431 LYS A CA 1
ATOM 3323 C C . LYS A 1 431 ? 17.828 30.641 28.281 1 98.62 431 LYS A C 1
ATOM 3325 O O . LYS A 1 431 ? 18.953 30.906 27.844 1 98.62 431 LYS A O 1
ATOM 3330 N N . ALA A 1 432 ? 16.75 31.078 27.688 1 98.75 432 ALA A N 1
ATOM 3331 C CA . ALA A 1 432 ? 16.828 32.031 26.578 1 98.75 432 ALA A CA 1
ATOM 3332 C C . ALA A 1 432 ? 17.531 33.312 27.016 1 98.75 432 ALA A C 1
ATOM 3334 O O . ALA A 1 432 ? 18.344 33.875 26.266 1 98.75 432 ALA A O 1
ATOM 3335 N N . ALA A 1 433 ? 17.25 33.812 28.172 1 98.69 433 ALA A N 1
ATOM 3336 C CA . ALA A 1 433 ? 17.875 35 28.703 1 98.69 433 ALA A CA 1
ATOM 3337 C C . ALA A 1 433 ? 19.375 34.812 28.875 1 98.69 433 ALA A C 1
ATOM 3339 O O . ALA A 1 433 ? 20.156 35.719 28.531 1 98.69 433 ALA A O 1
ATOM 3340 N N . GLU A 1 434 ? 19.688 33.688 29.422 1 98.38 434 GLU A N 1
ATOM 3341 C CA . GLU A 1 434 ? 21.094 33.375 29.609 1 98.38 434 GLU A CA 1
ATOM 3342 C C . GLU A 1 434 ? 21.844 33.344 28.281 1 98.38 434 GLU A C 1
ATOM 3344 O O . GLU A 1 434 ? 22.953 33.875 28.188 1 98.38 434 GLU A O 1
ATOM 3349 N N . MET A 1 435 ? 21.25 32.844 27.312 1 98.06 435 MET A N 1
ATOM 3350 C CA . MET A 1 435 ? 21.891 32.625 26.016 1 98.06 435 MET A CA 1
ATOM 3351 C C . MET A 1 435 ? 22.141 33.938 25.297 1 98.06 435 MET A C 1
ATOM 3353 O O . MET A 1 435 ? 23.031 34.031 24.453 1 98.06 435 MET A O 1
ATOM 3357 N N . ILE A 1 436 ? 21.422 35 25.641 1 97.88 436 ILE A N 1
ATOM 3358 C CA . ILE A 1 436 ? 21.656 36.281 25 1 97.88 436 ILE A CA 1
ATOM 3359 C C . ILE A 1 436 ? 22.281 37.25 26 1 97.88 436 ILE A C 1
ATOM 3361 O O . ILE A 1 436 ? 22.375 38.438 25.75 1 97.88 436 ILE A O 1
ATOM 3365 N N . ARG A 1 437 ? 22.609 36.781 27.188 1 97.06 437 ARG A N 1
ATOM 3366 C CA . ARG A 1 437 ? 23.156 37.625 28.234 1 97.06 437 ARG A CA 1
ATOM 3367 C C . ARG A 1 437 ? 22.234 38.812 28.516 1 97.06 437 ARG A C 1
ATOM 3369 O O . ARG A 1 437 ? 22.688 39.969 28.5 1 97.06 437 ARG A O 1
ATOM 3376 N N . TYR A 1 438 ? 21.094 38.469 28.781 1 97.44 438 TYR A N 1
ATOM 3377 C CA . TYR A 1 438 ? 20.062 39.469 29 1 97.44 438 TYR A CA 1
ATOM 3378 C C . TYR A 1 438 ? 20.453 40.406 30.141 1 97.44 438 TYR A C 1
ATOM 3380 O O . TYR A 1 438 ? 20.969 39.969 31.172 1 97.44 438 TYR A O 1
ATOM 3388 N N . GLY A 1 439 ? 20.266 41.688 29.953 1 92.12 439 GLY A N 1
ATOM 3389 C CA . GLY A 1 439 ? 20.531 42.688 30.969 1 92.12 439 GLY A CA 1
ATOM 3390 C C . GLY A 1 439 ? 21.953 43.219 30.906 1 92.12 439 GLY A C 1
ATOM 3391 O O . GLY A 1 439 ? 22.281 44.188 31.578 1 92.12 439 GLY A O 1
ATOM 3392 N N . GLU A 1 440 ? 22.688 42.594 30.078 1 93.81 440 GLU A N 1
ATOM 3393 C CA . GLU A 1 440 ? 24.062 43.031 29.938 1 93.81 440 GLU A CA 1
ATOM 3394 C C . GLU A 1 440 ? 24.406 43.312 28.469 1 93.81 440 GLU A C 1
ATOM 3396 O O . GLU A 1 440 ? 23.938 42.625 27.578 1 93.81 440 GLU A O 1
ATOM 3401 N N . VAL A 1 441 ? 25.156 44.375 28.297 1 93.31 441 VAL A N 1
ATOM 3402 C CA . VAL A 1 441 ? 25.719 44.656 26.984 1 93.31 441 VAL A CA 1
ATOM 3403 C C . VAL A 1 441 ? 27.172 44.219 26.938 1 93.31 441 VAL A C 1
ATOM 3405 O O . VAL A 1 441 ? 27.984 44.688 27.734 1 93.31 441 VAL A O 1
ATOM 3408 N N . SER A 1 442 ? 27.453 43.375 26.094 1 93.94 442 SER A N 1
ATOM 3409 C CA . SER A 1 442 ? 28.812 42.875 26 1 93.94 442 SER A CA 1
ATOM 3410 C C . SER A 1 442 ? 29.766 43.906 25.422 1 93.94 442 SER A C 1
ATOM 3412 O O . SER A 1 442 ? 29.312 44.844 24.75 1 93.94 442 SER A O 1
ATOM 3414 N N . PRO A 1 443 ? 31.078 43.656 25.672 1 94.06 443 PRO A N 1
ATOM 3415 C CA . PRO A 1 443 ? 32.062 44.594 25.062 1 94.06 443 PRO A CA 1
ATOM 3416 C C . PRO A 1 443 ? 31.969 44.594 23.531 1 94.06 443 PRO A C 1
ATOM 3418 O O . PRO A 1 443 ? 32.125 45.656 22.922 1 94.06 443 PRO A O 1
ATOM 3421 N N . GLU A 1 444 ? 31.703 43.531 23.078 1 93.94 444 GLU A N 1
ATOM 3422 C CA . GLU A 1 444 ? 31.578 43.438 21.641 1 93.94 444 GLU A CA 1
ATOM 3423 C C . GLU A 1 444 ? 30.375 44.219 21.125 1 93.94 444 GLU A C 1
ATOM 3425 O O . GLU A 1 444 ? 30.453 44.875 20.094 1 93.94 444 GLU A O 1
ATOM 3430 N N . GLU A 1 445 ? 29.359 44.125 21.828 1 94.56 445 GLU A N 1
ATOM 3431 C CA . GLU A 1 445 ? 28.156 44.844 21.484 1 94.56 445 GLU A CA 1
ATOM 3432 C C . GLU A 1 445 ? 28.359 46.344 21.656 1 94.56 445 GLU A C 1
ATOM 3434 O O . GLU A 1 445 ? 27.875 47.156 20.828 1 94.56 445 GLU A O 1
ATOM 3439 N N . GLU A 1 446 ? 29.031 46.75 22.625 1 94.06 446 GLU A N 1
ATOM 3440 C CA . GLU A 1 446 ? 29.359 48.156 22.859 1 94.06 446 GLU A CA 1
ATOM 3441 C C . GLU A 1 446 ? 30.234 48.688 21.734 1 94.06 446 GLU A C 1
ATOM 3443 O O . GLU A 1 446 ? 30.031 49.812 21.281 1 94.06 446 GLU A O 1
ATOM 3448 N N . ALA A 1 447 ? 31.141 47.906 21.453 1 95.75 447 ALA A N 1
ATOM 3449 C CA . ALA A 1 447 ? 32.031 48.281 20.359 1 95.75 447 ALA A CA 1
ATOM 3450 C C . ALA A 1 447 ? 31.266 48.469 19.062 1 95.75 447 ALA A C 1
ATOM 3452 O O . ALA A 1 447 ? 31.547 49.375 18.281 1 95.75 447 ALA A O 1
ATOM 3453 N N . LEU A 1 448 ? 30.406 47.562 18.875 1 94.19 448 LEU A N 1
ATOM 3454 C CA . LEU A 1 448 ? 29.578 47.656 17.672 1 94.19 448 LEU A CA 1
ATOM 3455 C C . LEU A 1 448 ? 28.734 48.906 17.688 1 94.19 448 LEU A C 1
ATOM 3457 O O . LEU A 1 448 ? 28.609 49.594 16.672 1 94.19 448 LEU A O 1
ATOM 3461 N N . ALA A 1 449 ? 28.094 49.156 18.766 1 94 449 ALA A N 1
ATOM 3462 C CA . ALA A 1 449 ? 27.266 50.344 18.922 1 94 449 ALA A CA 1
ATOM 3463 C C . ALA A 1 449 ? 28.078 51.625 18.688 1 94 449 ALA A C 1
ATOM 3465 O O . ALA A 1 449 ? 27.609 52.531 18.016 1 94 449 ALA A O 1
ATOM 3466 N N . ALA A 1 450 ? 29.281 51.656 19.188 1 94.5 450 ALA A N 1
ATOM 3467 C CA . ALA A 1 450 ? 30.141 52.812 19.062 1 94.5 450 ALA A CA 1
ATOM 3468 C C . ALA A 1 450 ? 30.562 53.031 17.609 1 94.5 450 ALA A C 1
ATOM 3470 O O . ALA A 1 450 ? 30.625 54.188 17.141 1 94.5 450 ALA A O 1
ATOM 3471 N N . ARG A 1 451 ? 30.875 52.031 17.031 1 94.88 451 ARG A N 1
ATOM 3472 C CA . ARG A 1 451 ? 31.391 52.125 15.672 1 94.88 451 ARG A CA 1
ATOM 3473 C C . ARG A 1 451 ? 30.266 52.438 14.68 1 94.88 451 ARG A C 1
ATOM 3475 O O . ARG A 1 451 ? 30.484 53.125 13.695 1 94.88 451 ARG A O 1
ATOM 3482 N N . SER A 1 452 ? 29.156 51.875 14.922 1 93.88 452 SER A N 1
ATOM 3483 C CA . SER A 1 452 ? 28.078 51.969 13.945 1 93.88 452 SER A CA 1
ATOM 3484 C C . SER A 1 452 ? 27.125 53.125 14.258 1 93.88 452 SER A C 1
ATOM 3486 O O . SER A 1 452 ? 26.359 53.562 13.398 1 93.88 452 SER A O 1
ATOM 3488 N N . GLY A 1 453 ? 27.094 53.562 15.484 1 94.75 453 GLY A N 1
ATOM 3489 C CA . GLY A 1 453 ? 26.109 54.562 15.922 1 94.75 453 GLY A CA 1
ATOM 3490 C C . GLY A 1 453 ? 24.766 53.938 16.234 1 94.75 453 GLY A C 1
ATOM 3491 O O . GLY A 1 453 ? 23.828 54.656 16.641 1 94.75 453 GLY A O 1
ATOM 3492 N N . LYS A 1 454 ? 24.625 52.656 16.094 1 96.62 454 LYS A N 1
ATOM 3493 C CA . LYS A 1 454 ? 23.359 51.969 16.391 1 96.62 454 LYS A CA 1
ATOM 3494 C C . LYS A 1 454 ? 23.219 51.688 17.875 1 96.62 454 LYS A C 1
ATOM 3496 O O . LYS A 1 454 ? 24.203 51.688 18.609 1 96.62 454 LYS A O 1
ATOM 3501 N N . LYS A 1 455 ? 22 51.469 18.281 1 97.06 455 LYS A N 1
ATOM 3502 C CA . LYS A 1 455 ? 21.703 51.125 19.672 1 97.06 455 LYS A CA 1
ATOM 3503 C C . LYS A 1 455 ? 21.328 49.656 19.797 1 97.06 455 LYS A C 1
ATOM 3505 O O . LYS A 1 455 ? 20.641 49.094 18.938 1 97.06 455 LYS A O 1
ATOM 3510 N N . ILE A 1 456 ? 21.828 49.062 20.891 1 97.62 456 ILE A N 1
ATOM 3511 C CA . ILE A 1 456 ? 21.609 47.656 21.109 1 97.62 456 ILE A CA 1
ATOM 3512 C C . ILE A 1 456 ? 20.359 47.438 21.969 1 97.62 456 ILE A C 1
ATOM 3514 O O . ILE A 1 456 ? 20.141 48.156 22.953 1 97.62 456 ILE A O 1
ATOM 3518 N N . GLY A 1 457 ? 19.484 46.531 21.516 1 97.75 457 GLY A N 1
ATOM 3519 C CA . GLY A 1 457 ? 18.328 46.094 22.281 1 97.75 457 GLY A CA 1
ATOM 3520 C C . GLY A 1 457 ? 18.234 44.594 22.438 1 97.75 457 GLY A C 1
ATOM 3521 O O . GLY A 1 457 ? 18.547 43.844 21.5 1 97.75 457 GLY A O 1
ATOM 3522 N N . LYS A 1 458 ? 17.844 44.156 23.672 1 98.25 458 LYS A N 1
ATOM 3523 C CA . LYS A 1 458 ? 17.641 42.75 23.953 1 98.25 458 LYS A CA 1
ATOM 3524 C C . LYS A 1 458 ? 16.234 42.5 24.5 1 98.25 458 LYS A C 1
ATOM 3526 O O . LYS A 1 458 ? 15.688 43.312 25.234 1 98.25 458 LYS A O 1
ATOM 3531 N N . ALA A 1 459 ? 15.68 41.375 24.094 1 98.38 459 ALA A N 1
ATOM 3532 C CA . ALA A 1 459 ? 14.352 41 24.594 1 98.38 459 ALA A CA 1
ATOM 3533 C C . ALA A 1 459 ? 14.227 39.5 24.75 1 98.38 459 ALA A C 1
ATOM 3535 O O . ALA A 1 459 ? 14.906 38.719 24.062 1 98.38 459 ALA A O 1
ATOM 3536 N N . VAL A 1 460 ? 13.438 39.031 25.703 1 98.69 460 VAL A N 1
ATOM 3537 C CA . VAL A 1 460 ? 13.055 37.625 25.938 1 98.69 460 VAL A CA 1
ATOM 3538 C C . VAL A 1 460 ? 11.539 37.5 25.953 1 98.69 460 VAL A C 1
ATOM 3540 O O . VAL A 1 460 ? 10.852 38.312 26.578 1 98.69 460 VAL A O 1
ATOM 3543 N N . VAL A 1 461 ? 11.023 36.594 25.219 1 98.75 461 VAL A N 1
ATOM 3544 C CA . VAL A 1 461 ? 9.578 36.375 25.141 1 98.75 461 VAL A CA 1
ATOM 3545 C C . VAL A 1 461 ? 9.266 34.906 25.359 1 98.75 461 VAL A C 1
ATOM 3547 O O . VAL A 1 461 ? 10.133 34.031 25.188 1 98.75 461 VAL A O 1
ATOM 3550 N N . GLY A 1 462 ? 8.055 34.594 25.844 1 98.5 462 GLY A N 1
ATOM 3551 C CA . GLY A 1 462 ? 7.598 33.25 26.062 1 98.5 462 GLY A CA 1
ATOM 3552 C C . GLY A 1 462 ? 6.527 32.812 25.078 1 98.5 462 GLY A C 1
ATOM 3553 O O . GLY A 1 462 ? 6 33.625 24.312 1 98.5 462 GLY A O 1
ATOM 3554 N N . LEU A 1 463 ? 6.281 31.484 25.047 1 98.38 463 LEU A N 1
ATOM 3555 C CA . LEU A 1 463 ? 5.227 30.938 24.203 1 98.38 463 LEU A CA 1
ATOM 3556 C C . LEU A 1 463 ? 4.738 29.594 24.75 1 98.38 463 LEU A C 1
ATOM 3558 O O . LEU A 1 463 ? 5.422 28.969 25.547 1 98.38 463 LEU A O 1
ATOM 3562 N N . HIS A 1 464 ? 3.572 29.203 24.359 1 96.56 464 HIS A N 1
ATOM 3563 C CA . HIS A 1 464 ? 3.059 27.859 24.562 1 96.56 464 HIS A CA 1
ATOM 3564 C C . HIS A 1 464 ? 2.021 27.484 23.516 1 96.56 464 HIS A C 1
ATOM 3566 O O . HIS A 1 464 ? 1.432 28.359 22.875 1 96.56 464 HIS A O 1
ATOM 3572 N N . LYS A 1 465 ? 1.848 26.297 23.266 1 97 465 LYS A N 1
ATOM 3573 C CA . LYS A 1 465 ? 0.814 25.766 22.391 1 97 465 LYS A CA 1
ATOM 3574 C C . LYS A 1 465 ? 0.548 24.297 22.688 1 97 465 LYS A C 1
ATOM 3576 O O . LYS A 1 465 ? 1.473 23.531 23 1 97 465 LYS A O 1
ATOM 3581 N N . ALA A 1 466 ? -0.686 23.969 22.672 1 95.12 466 ALA A N 1
ATOM 3582 C CA . ALA A 1 466 ? -1.108 22.562 22.656 1 95.12 466 ALA A CA 1
ATOM 3583 C C . ALA A 1 466 ? -1.625 22.156 21.281 1 95.12 466 ALA A C 1
ATOM 3585 O O . ALA A 1 466 ? -1.992 23.016 20.469 1 95.12 466 ALA A O 1
ATOM 3586 N N . PRO A 1 467 ? -1.622 20.859 21 1 93.69 467 PRO A N 1
ATOM 3587 C CA . PRO A 1 467 ? -2.223 20.438 19.734 1 93.69 467 PRO A CA 1
ATOM 3588 C C . PRO A 1 467 ? -3.678 20.875 19.594 1 93.69 467 PRO A C 1
ATOM 3590 O O . PRO A 1 467 ? -4.504 20.578 20.453 1 93.69 467 PRO A O 1
ATOM 3593 N N . ALA A 1 468 ? -3.949 21.625 18.594 1 93.44 468 ALA A N 1
ATOM 3594 C CA . ALA A 1 468 ? -5.32 22.016 18.266 1 93.44 468 ALA A CA 1
ATOM 3595 C C . ALA A 1 468 ? -6.012 20.938 17.438 1 93.44 468 ALA A C 1
ATOM 3597 O O . ALA A 1 468 ? -5.898 20.922 16.219 1 93.44 468 ALA A O 1
ATOM 3598 N N . MET A 1 469 ? -6.676 20.047 18.125 1 91.31 469 MET A N 1
ATOM 3599 C CA . MET A 1 469 ? -7.234 18.859 17.484 1 91.31 469 MET A CA 1
ATOM 3600 C C . MET A 1 469 ? -8.508 18.406 18.188 1 91.31 469 MET A C 1
ATOM 3602 O O . MET A 1 469 ? -8.766 18.797 19.328 1 91.31 469 MET A O 1
ATOM 3606 N N . PRO A 1 470 ? -9.336 17.703 17.438 1 91.12 470 PRO A N 1
ATOM 3607 C CA . PRO A 1 470 ? -10.492 17.109 18.125 1 91.12 470 PRO A CA 1
ATOM 3608 C C . PRO A 1 470 ? -10.094 16 19.094 1 91.12 470 PRO A C 1
ATOM 3610 O O . PRO A 1 470 ? -9.016 15.414 18.969 1 91.12 470 PRO A O 1
ATOM 3613 N N . PRO A 1 471 ? -11.008 15.781 20.016 1 90.06 471 PRO A N 1
ATOM 3614 C CA . PRO A 1 471 ? -10.672 14.797 21.062 1 90.06 471 PRO A CA 1
ATOM 3615 C C . PRO A 1 471 ? -10.594 13.375 20.516 1 90.06 471 PRO A C 1
ATOM 3617 O O . PRO A 1 471 ? -10.07 12.484 21.203 1 90.06 471 PRO A O 1
ATOM 3620 N N . PHE A 1 472 ? -11.055 13.133 19.297 1 90.12 472 PHE A N 1
ATOM 3621 C CA . PHE A 1 472 ? -11.094 11.773 18.781 1 90.12 472 PHE A CA 1
ATOM 3622 C C . PHE A 1 472 ? -9.922 11.523 17.828 1 90.12 472 PHE A C 1
ATOM 3624 O O . PHE A 1 472 ? -9.938 10.57 17.047 1 90.12 472 PHE A O 1
ATOM 3631 N N . THR A 1 473 ? -8.914 12.359 17.844 1 95.25 473 THR A N 1
ATOM 3632 C CA . THR A 1 473 ? -7.758 12.203 16.969 1 95.25 473 THR A CA 1
ATOM 3633 C C . THR A 1 473 ? -7.059 10.875 17.234 1 95.25 473 THR A C 1
ATOM 3635 O O . THR A 1 473 ? -6.695 10.578 18.375 1 95.25 473 THR A O 1
ATOM 3638 N N . ALA A 1 474 ? -6.902 10.109 16.172 1 97.12 474 ALA A N 1
ATOM 3639 C CA . ALA A 1 474 ? -6.332 8.773 16.328 1 97.12 474 ALA A CA 1
ATOM 3640 C C . ALA A 1 474 ? -5.422 8.422 15.164 1 97.12 474 ALA A C 1
ATOM 3642 O O . ALA A 1 474 ? -5.445 9.094 14.125 1 97.12 474 ALA A O 1
ATOM 3643 N N . THR A 1 475 ? -4.578 7.418 15.359 1 97.38 475 THR A N 1
ATOM 3644 C CA . THR A 1 475 ? -3.67 6.926 14.328 1 97.38 475 THR A CA 1
ATOM 3645 C C . THR A 1 475 ? -3.363 5.449 14.539 1 97.38 475 THR A C 1
ATOM 3647 O O . THR A 1 475 ? -3.613 4.902 15.617 1 97.38 475 THR A O 1
ATOM 3650 N N . THR A 1 476 ? -2.973 4.805 13.469 1 98.12 476 THR A N 1
ATOM 3651 C CA . THR A 1 476 ? -2.521 3.42 13.5 1 98.12 476 THR A CA 1
ATOM 3652 C C . THR A 1 476 ? -1.197 3.264 12.758 1 98.12 476 THR A C 1
ATOM 3654 O O . THR A 1 476 ? -0.955 3.945 11.758 1 98.12 476 THR A O 1
ATOM 3657 N N . VAL A 1 477 ? -0.313 2.439 13.312 1 98.25 477 VAL A N 1
ATOM 3658 C CA . VAL A 1 477 ? 0.921 2.027 12.648 1 98.25 477 VAL A CA 1
ATOM 3659 C C . VAL A 1 477 ? 0.942 0.509 12.5 1 98.25 477 VAL A C 1
ATOM 3661 O O . VAL A 1 477 ? 0.512 -0.219 13.398 1 98.25 477 VAL A O 1
ATOM 3664 N N . ILE A 1 478 ? 1.316 0.036 11.305 1 98.69 478 ILE A N 1
ATOM 3665 C CA . ILE A 1 478 ? 1.489 -1.391 11.055 1 98.69 478 ILE A CA 1
ATOM 3666 C C . ILE A 1 478 ? 2.955 -1.686 10.742 1 98.69 478 ILE A C 1
ATOM 3668 O O . ILE A 1 478 ? 3.568 -1.011 9.914 1 98.69 478 ILE A O 1
ATOM 3672 N N . ILE A 1 479 ? 3.559 -2.652 11.461 1 98.62 479 ILE A N 1
ATOM 3673 C CA . ILE A 1 479 ? 4.918 -3.109 11.195 1 98.62 479 ILE A CA 1
ATOM 3674 C C . ILE A 1 479 ? 4.891 -4.547 10.68 1 98.62 479 ILE A C 1
ATOM 3676 O O . ILE A 1 479 ? 4.258 -5.418 11.281 1 98.62 479 ILE A O 1
ATOM 3680 N N . LYS A 1 480 ? 5.531 -4.793 9.562 1 98.56 480 LYS A N 1
ATOM 3681 C CA . LYS A 1 480 ? 5.676 -6.125 8.977 1 98.56 480 LYS A CA 1
ATOM 3682 C C . LYS A 1 480 ? 7.133 -6.57 8.977 1 98.56 480 LYS A C 1
ATOM 3684 O O . LYS A 1 480 ? 8.023 -5.793 8.625 1 98.56 480 LYS A O 1
ATOM 3689 N N . MET A 1 481 ? 7.387 -7.754 9.359 1 98.31 481 MET A N 1
ATOM 3690 C CA . MET A 1 481 ? 8.75 -8.281 9.281 1 98.31 481 MET A CA 1
ATOM 3691 C C . MET A 1 481 ? 9.008 -8.898 7.91 1 98.31 481 MET A C 1
ATOM 3693 O O . MET A 1 481 ? 8.188 -9.672 7.406 1 98.31 481 MET A O 1
ATOM 3697 N N . ASN A 1 482 ? 10.125 -8.469 7.309 1 97.94 482 ASN A N 1
ATOM 3698 C CA . ASN A 1 482 ? 10.555 -9.023 6.027 1 97.94 482 ASN A CA 1
ATOM 3699 C C . ASN A 1 482 ? 11.25 -10.367 6.203 1 97.94 482 ASN A C 1
ATOM 3701 O O . ASN A 1 482 ? 11.664 -10.719 7.309 1 97.94 482 ASN A O 1
ATOM 3705 N N . GLU A 1 483 ? 11.422 -11.039 5.148 1 96.5 483 GLU A N 1
ATOM 3706 C CA . GLU A 1 483 ? 11.961 -12.398 5.152 1 96.5 483 GLU A CA 1
ATOM 3707 C C . GLU A 1 483 ? 13.359 -12.43 5.777 1 96.5 483 GLU A C 1
ATOM 3709 O O . GLU A 1 483 ? 13.758 -13.438 6.359 1 96.5 483 GLU A O 1
ATOM 3714 N N . ASP A 1 484 ? 14.078 -11.367 5.75 1 96.88 484 ASP A N 1
ATOM 3715 C CA . ASP A 1 484 ? 15.445 -11.359 6.254 1 96.88 484 ASP A CA 1
ATOM 3716 C C . ASP A 1 484 ? 15.5 -10.867 7.699 1 96.88 484 ASP A C 1
ATOM 3718 O O . ASP A 1 484 ? 16.578 -10.648 8.25 1 96.88 484 ASP A O 1
ATOM 3722 N N . GLY A 1 485 ? 14.391 -10.633 8.305 1 97.19 485 GLY A N 1
ATOM 3723 C CA . GLY A 1 485 ? 14.344 -10.203 9.688 1 97.19 485 GLY A CA 1
ATOM 3724 C C . GLY A 1 485 ? 14.297 -8.695 9.852 1 97.19 485 GLY A C 1
ATOM 3725 O O . GLY A 1 485 ? 14.109 -8.188 10.961 1 97.19 485 GLY A O 1
ATOM 3726 N N . SER A 1 486 ? 14.445 -7.961 8.781 1 97.75 486 SER A N 1
ATOM 3727 C CA . SER A 1 486 ? 14.203 -6.523 8.82 1 97.75 486 SER A CA 1
ATOM 3728 C C . SER A 1 486 ? 12.711 -6.211 8.891 1 97.75 486 SER A C 1
ATOM 3730 O O . SER A 1 486 ? 11.883 -7.102 8.719 1 97.75 486 SER A O 1
ATOM 3732 N N . VAL A 1 487 ? 12.438 -4.957 9.211 1 98.19 487 VAL A N 1
ATOM 3733 C CA . VAL A 1 487 ? 11.023 -4.621 9.328 1 98.19 487 VAL A CA 1
ATOM 3734 C C . VAL A 1 487 ? 10.703 -3.412 8.453 1 98.19 487 VAL A C 1
ATOM 3736 O O . VAL A 1 487 ? 11.57 -2.578 8.188 1 98.19 487 VAL A O 1
ATOM 3739 N N . THR A 1 488 ? 9.469 -3.369 7.941 1 98.19 488 THR A N 1
ATOM 3740 C CA . THR A 1 488 ? 8.891 -2.227 7.242 1 98.19 488 THR A CA 1
ATOM 3741 C C . THR A 1 488 ? 7.676 -1.695 7.988 1 98.19 488 THR A C 1
ATOM 3743 O O . THR A 1 488 ? 6.742 -2.447 8.281 1 98.19 488 THR A O 1
ATOM 3746 N N . ALA A 1 489 ? 7.711 -0.419 8.258 1 98.19 489 ALA A N 1
ATOM 3747 C CA . ALA A 1 489 ? 6.605 0.226 8.961 1 98.19 489 ALA A CA 1
ATOM 3748 C C . ALA A 1 489 ? 5.773 1.081 8.008 1 98.19 489 ALA A C 1
ATOM 3750 O O . ALA A 1 489 ? 6.324 1.801 7.172 1 98.19 489 ALA A O 1
ATOM 3751 N N . ASN A 1 490 ? 4.441 0.914 8.125 1 97.75 490 ASN A N 1
ATOM 3752 C CA . ASN A 1 490 ? 3.496 1.742 7.383 1 97.75 490 ASN A CA 1
ATOM 3753 C C . ASN A 1 490 ? 2.807 2.756 8.289 1 97.75 490 ASN A C 1
ATOM 3755 O O . ASN A 1 490 ? 2.227 2.387 9.312 1 97.75 490 ASN A O 1
ATOM 3759 N N . ILE A 1 491 ? 2.93 3.982 7.914 1 96 491 ILE A N 1
ATOM 3760 C CA . ILE A 1 491 ? 2.277 5.094 8.594 1 96 491 ILE A CA 1
ATOM 3761 C C . ILE A 1 491 ? 1.67 6.047 7.566 1 96 491 ILE A C 1
ATOM 3763 O O . ILE A 1 491 ? 2.072 6.047 6.402 1 96 491 ILE A O 1
ATOM 3767 N N . SER A 1 492 ? 0.644 6.836 7.957 1 96.38 492 SER A N 1
ATOM 3768 C CA . SER A 1 492 ? 0.033 7.762 7.012 1 96.38 492 SER A CA 1
ATOM 3769 C C . SER A 1 492 ? 0.228 9.211 7.453 1 96.38 492 SER A C 1
ATOM 3771 O O . SER A 1 492 ? -0.396 10.125 6.906 1 96.38 492 SER A O 1
ATOM 3773 N N . LEU A 1 493 ? 1.065 9.352 8.508 1 95.5 493 LEU A N 1
ATOM 3774 C CA . LEU A 1 493 ? 1.596 10.68 8.805 1 95.5 493 LEU A CA 1
ATOM 3775 C C . LEU A 1 493 ? 2.572 11.125 7.719 1 95.5 493 LEU A C 1
ATOM 3777 O O . LEU A 1 493 ? 3.518 10.406 7.395 1 95.5 493 LEU A O 1
ATOM 3781 N N . ILE A 1 494 ? 2.35 12.336 7.16 1 95.56 494 ILE A N 1
ATOM 3782 C CA . ILE A 1 494 ? 3.166 12.781 6.039 1 95.56 494 ILE A CA 1
ATOM 3783 C C . ILE A 1 494 ? 4.324 13.633 6.551 1 95.56 494 ILE A C 1
ATOM 3785 O O . ILE A 1 494 ? 4.125 14.547 7.355 1 95.56 494 ILE A O 1
ATOM 3789 N N . ASP A 1 495 ? 5.516 13.273 6.109 1 93.81 495 ASP A N 1
ATOM 3790 C CA . ASP A 1 495 ? 6.699 14.078 6.383 1 93.81 495 ASP A CA 1
ATOM 3791 C C . ASP A 1 495 ? 7.051 14.961 5.188 1 93.81 495 ASP A C 1
ATOM 3793 O O . ASP A 1 495 ? 7.402 14.461 4.121 1 93.81 495 ASP A O 1
ATOM 3797 N N . TYR A 1 496 ? 6.922 16.203 5.293 1 91.31 496 TYR A N 1
ATOM 3798 C CA . TYR A 1 496 ? 7.32 17.125 4.23 1 91.31 496 TYR A CA 1
ATOM 3799 C C . TYR A 1 496 ? 8.344 18.141 4.734 1 91.31 496 TYR A C 1
ATOM 3801 O O . TYR A 1 496 ? 8.289 19.312 4.367 1 91.31 496 TYR A O 1
ATOM 3809 N N . GLY A 1 497 ? 9.18 17.672 5.727 1 89.06 497 GLY A N 1
ATOM 3810 C CA . GLY A 1 497 ? 10.289 18.484 6.203 1 89.06 497 GLY A CA 1
ATOM 3811 C C . GLY A 1 497 ? 10.5 18.391 7.703 1 89.06 497 GLY A C 1
ATOM 3812 O O . GLY A 1 497 ? 11.539 18.812 8.219 1 89.06 497 GLY A O 1
ATOM 3813 N N . GLN A 1 498 ? 9.68 17.719 8.438 1 90.06 498 GLN A N 1
ATOM 3814 C CA . GLN A 1 498 ? 9.766 17.734 9.898 1 90.06 498 GLN A CA 1
ATOM 3815 C C . GLN A 1 498 ? 10.648 16.594 10.414 1 90.06 498 GLN A C 1
ATOM 3817 O O . GLN A 1 498 ? 11.039 16.594 11.578 1 90.06 498 GLN A O 1
ATOM 3822 N N . GLY A 1 499 ? 10.922 15.609 9.602 1 91.62 499 GLY A N 1
ATOM 3823 C CA . GLY A 1 499 ? 11.812 14.547 10.031 1 91.62 499 GLY A CA 1
ATOM 3824 C C . GLY A 1 499 ? 11.109 13.453 10.82 1 91.62 499 GLY A C 1
ATOM 3825 O O . GLY A 1 499 ? 11.75 12.688 11.539 1 91.62 499 GLY A O 1
ATOM 3826 N N . THR A 1 500 ? 9.883 13.297 10.656 1 91.88 500 THR A N 1
ATOM 3827 C CA . THR A 1 500 ? 9.086 12.375 11.469 1 91.88 500 THR A CA 1
ATOM 3828 C C . THR A 1 500 ? 9.383 10.93 11.086 1 91.88 500 THR A C 1
ATOM 3830 O O . THR A 1 500 ? 9.359 10.039 11.938 1 91.88 500 THR A O 1
ATOM 3833 N N . TYR A 1 501 ? 9.688 10.656 9.828 1 95.06 501 TYR A N 1
ATOM 3834 C CA . TYR A 1 501 ? 9.992 9.289 9.422 1 95.06 501 TYR A CA 1
ATOM 3835 C C . TYR A 1 501 ? 11.219 8.758 10.156 1 95.06 501 TYR A C 1
ATOM 3837 O O . TYR A 1 501 ? 11.227 7.625 10.633 1 95.06 501 TYR A O 1
ATOM 3845 N N . THR A 1 502 ? 12.211 9.633 10.234 1 96.38 502 THR A N 1
ATOM 3846 C CA . THR A 1 502 ? 13.438 9.25 10.922 1 96.38 502 THR A CA 1
ATOM 3847 C C . THR A 1 502 ? 13.18 9.039 12.414 1 96.38 502 THR A C 1
ATOM 3849 O O . THR A 1 502 ? 13.656 8.07 13 1 96.38 502 THR A O 1
ATOM 3852 N N . ALA A 1 503 ? 12.438 9.922 13.008 1 96.75 503 ALA A N 1
ATOM 3853 C CA . ALA A 1 503 ? 12.141 9.82 14.438 1 96.75 503 ALA A CA 1
ATOM 3854 C C . ALA A 1 503 ? 11.367 8.539 14.742 1 96.75 503 ALA A C 1
ATOM 3856 O O . ALA A 1 503 ? 11.656 7.855 15.727 1 96.75 503 ALA A O 1
ATOM 3857 N N . VAL A 1 504 ? 10.398 8.211 13.953 1 97 504 VAL A N 1
ATOM 3858 C CA . VAL A 1 504 ? 9.602 7.008 14.148 1 97 504 VAL A CA 1
ATOM 3859 C C . VAL A 1 504 ? 10.477 5.77 13.977 1 97 504 VAL A C 1
ATOM 3861 O O . VAL A 1 504 ? 10.367 4.809 14.742 1 97 504 VAL A O 1
ATOM 3864 N N . ALA A 1 505 ? 11.305 5.812 12.938 1 97.81 505 ALA A N 1
ATOM 3865 C CA . ALA A 1 505 ? 12.242 4.711 12.75 1 97.81 505 ALA A CA 1
ATOM 3866 C C . ALA A 1 505 ? 13.125 4.516 13.984 1 97.81 505 ALA A C 1
ATOM 3868 O O . ALA A 1 505 ? 13.391 3.385 14.391 1 97.81 505 ALA A O 1
ATOM 3869 N N . GLN A 1 506 ? 13.602 5.617 14.562 1 97.94 506 GLN A N 1
ATOM 3870 C CA . GLN A 1 506 ? 14.422 5.559 15.766 1 97.94 506 GLN A CA 1
ATOM 3871 C C . GLN A 1 506 ? 13.656 4.918 16.922 1 97.94 506 GLN A C 1
ATOM 3873 O O . GLN A 1 506 ? 14.211 4.102 17.656 1 97.94 506 GLN A O 1
ATOM 3878 N N . MET A 1 507 ? 12.43 5.258 17.094 1 97.69 507 MET A N 1
ATOM 3879 C CA . MET A 1 507 ? 11.609 4.707 18.172 1 97.69 507 MET A CA 1
ATOM 3880 C C . MET A 1 507 ? 11.367 3.219 17.969 1 97.69 507 MET A C 1
ATOM 3882 O O . MET A 1 507 ? 11.414 2.438 18.906 1 97.69 507 MET A O 1
ATOM 3886 N N . ILE A 1 508 ? 11.086 2.811 16.703 1 98.38 508 ILE A N 1
ATOM 3887 C CA . ILE A 1 508 ? 10.867 1.402 16.375 1 98.38 508 ILE A CA 1
ATOM 3888 C C . ILE A 1 508 ? 12.148 0.608 16.656 1 98.38 508 ILE A C 1
ATOM 3890 O O . ILE A 1 508 ? 12.102 -0.449 17.297 1 98.38 508 ILE A O 1
ATOM 3894 N N . ALA A 1 509 ? 13.258 1.111 16.156 1 98.19 509 ALA A N 1
ATOM 3895 C CA . ALA A 1 509 ? 14.539 0.45 16.375 1 98.19 509 ALA A CA 1
ATOM 3896 C C . ALA A 1 509 ? 14.82 0.281 17.875 1 98.19 509 ALA A C 1
ATOM 3898 O O . ALA A 1 509 ? 15.258 -0.783 18.312 1 98.19 509 ALA A O 1
ATOM 3899 N N . GLU A 1 510 ? 14.602 1.396 18.625 1 97.5 510 GLU A N 1
ATOM 3900 C CA . GLU A 1 510 ? 14.82 1.374 20.078 1 97.5 510 GLU A CA 1
ATOM 3901 C C . GLU A 1 510 ? 13.961 0.311 20.75 1 97.5 510 GLU A C 1
ATOM 3903 O O . GLU A 1 510 ? 14.453 -0.473 21.562 1 97.5 510 GLU A O 1
ATOM 3908 N N . ARG A 1 511 ? 12.695 0.212 20.406 1 96.94 511 ARG A N 1
ATOM 3909 C CA . ARG A 1 511 ? 11.758 -0.665 21.094 1 96.94 511 ARG A CA 1
ATOM 3910 C C . ARG A 1 511 ? 11.992 -2.125 20.719 1 96.94 511 ARG A C 1
ATOM 3912 O O . ARG A 1 511 ? 11.859 -3.016 21.562 1 96.94 511 ARG A O 1
ATOM 3919 N N . LEU A 1 512 ? 12.297 -2.344 19.469 1 97.62 512 LEU A N 1
ATOM 3920 C CA . LEU A 1 512 ? 12.539 -3.705 19 1 97.62 512 LEU A CA 1
ATOM 3921 C C . LEU A 1 512 ? 13.922 -4.188 19.438 1 97.62 512 LEU A C 1
ATOM 3923 O O . LEU A 1 512 ? 14.18 -5.395 19.469 1 97.62 512 LEU A O 1
ATOM 3927 N N . GLY A 1 513 ? 14.797 -3.236 19.688 1 96.88 513 GLY A N 1
ATOM 3928 C CA . GLY A 1 513 ? 16.188 -3.59 19.906 1 96.88 513 GLY A CA 1
ATOM 3929 C C . GLY A 1 513 ? 16.922 -3.947 18.625 1 96.88 513 GLY A C 1
ATOM 3930 O O . GLY A 1 513 ? 17.797 -4.809 18.625 1 96.88 513 GLY A O 1
ATOM 3931 N N . PHE A 1 514 ? 16.5 -3.436 17.531 1 97.38 514 PHE A N 1
ATOM 3932 C CA . PHE A 1 514 ? 17.109 -3.682 16.219 1 97.38 514 PHE A CA 1
ATOM 3933 C C . PHE A 1 514 ? 18.062 -2.562 15.852 1 97.38 514 PHE A C 1
ATOM 3935 O O . PHE A 1 514 ? 17.906 -1.423 16.297 1 97.38 514 PHE A O 1
ATOM 3942 N N . PRO A 1 515 ? 19.109 -2.895 15.031 1 97.06 515 PRO A N 1
ATOM 3943 C CA . PRO A 1 515 ? 19.812 -1.789 14.383 1 97.06 515 PRO A CA 1
ATOM 3944 C C . PRO A 1 515 ? 18.891 -0.932 13.516 1 97.06 515 PRO A C 1
ATOM 3946 O O . PRO A 1 515 ? 17.984 -1.457 12.859 1 97.06 515 PRO A O 1
ATOM 3949 N N . LEU A 1 516 ? 19.141 0.411 13.508 1 96.56 516 LEU A N 1
ATOM 3950 C CA . LEU A 1 516 ? 18.312 1.355 12.766 1 96.56 516 LEU A CA 1
ATOM 3951 C C . LEU A 1 516 ? 18.25 0.976 11.289 1 96.56 516 LEU A C 1
ATOM 3953 O O . LEU A 1 516 ? 17.219 1.176 10.633 1 96.56 516 LEU A O 1
ATOM 3957 N N . GLU A 1 517 ? 19.281 0.382 10.797 1 94.88 517 GLU A N 1
ATOM 3958 C CA . GLU A 1 517 ? 19.391 0.029 9.383 1 94.88 517 GLU A CA 1
ATOM 3959 C C . GLU A 1 517 ? 18.406 -1.089 9.016 1 94.88 517 GLU A C 1
ATOM 3961 O O . GLU A 1 517 ? 18.156 -1.331 7.84 1 94.88 517 GLU A O 1
ATOM 3966 N N . ARG A 1 518 ? 17.875 -1.793 9.992 1 96.75 518 ARG A N 1
ATOM 3967 C CA . ARG A 1 518 ? 16.938 -2.879 9.734 1 96.75 518 ARG A CA 1
ATOM 3968 C C . ARG A 1 518 ? 15.492 -2.373 9.75 1 96.75 518 ARG A C 1
ATOM 3970 O O . ARG A 1 518 ? 14.555 -3.154 9.586 1 96.75 518 ARG A O 1
ATOM 3977 N N . VAL A 1 519 ? 15.336 -1.097 9.961 1 97.5 519 VAL A N 1
ATOM 3978 C CA . VAL A 1 519 ? 14 -0.514 10.039 1 97.5 519 VAL A CA 1
ATOM 3979 C C . VAL A 1 519 ? 13.758 0.385 8.828 1 97.5 519 VAL A C 1
ATOM 3981 O O . VAL A 1 519 ? 14.508 1.333 8.586 1 97.5 519 VAL A O 1
ATOM 3984 N N . LYS A 1 520 ? 12.727 0.031 8.086 1 96.81 520 LYS A N 1
ATOM 3985 C CA . LYS A 1 520 ? 12.273 0.875 6.984 1 96.81 520 LYS A CA 1
ATOM 3986 C C . LYS A 1 5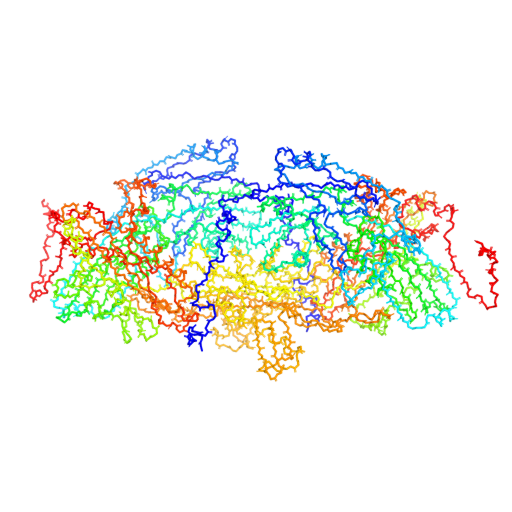20 ? 10.906 1.485 7.285 1 96.81 520 LYS A C 1
ATOM 3988 O O . LYS A 1 520 ? 10.023 0.811 7.812 1 96.81 520 LYS A O 1
ATOM 3993 N N . VAL A 1 521 ? 10.797 2.779 7.051 1 96 521 VAL A N 1
ATOM 3994 C CA . VAL A 1 521 ? 9.492 3.436 7.035 1 96 521 VAL A CA 1
ATOM 3995 C C . VAL A 1 521 ? 9.086 3.742 5.598 1 96 521 VAL A C 1
ATOM 3997 O O . VAL A 1 521 ? 9.812 4.422 4.871 1 96 521 VAL A O 1
ATOM 4000 N N . ALA A 1 522 ? 7.938 3.209 5.215 1 92.88 522 ALA A N 1
ATOM 4001 C CA . ALA A 1 522 ? 7.449 3.506 3.869 1 92.88 522 ALA A CA 1
ATOM 4002 C C . ALA A 1 522 ? 6.953 4.945 3.771 1 92.88 522 ALA A C 1
ATOM 4004 O O . ALA A 1 522 ? 6.145 5.387 4.59 1 92.88 522 ALA A O 1
ATOM 4005 N N . PHE A 1 523 ? 7.375 5.703 2.781 1 86 523 PHE A N 1
ATOM 4006 C CA . PHE A 1 523 ? 7.18 7.148 2.754 1 86 523 PHE A CA 1
ATOM 4007 C C . PHE A 1 523 ? 5.883 7.504 2.035 1 86 523 PHE A C 1
ATOM 4009 O O . PHE A 1 523 ? 5.18 8.43 2.436 1 86 523 PHE A O 1
ATOM 4016 N N . GLU A 1 524 ? 5.469 6.945 1.019 1 89.06 524 GLU A N 1
ATOM 4017 C CA . GLU A 1 524 ? 4.238 7.27 0.301 1 89.06 524 GLU A CA 1
ATOM 4018 C C . GLU A 1 524 ? 3.01 6.773 1.057 1 89.06 524 GLU A C 1
ATOM 4020 O O . GLU A 1 524 ? 3.1 5.828 1.842 1 89.06 524 GLU A O 1
ATOM 4025 N N . SER A 1 525 ? 2.006 7.527 0.935 1 93.62 525 SER A N 1
ATOM 4026 C CA . SER A 1 525 ? 0.773 7.09 1.582 1 93.62 525 SER A CA 1
ATOM 4027 C C . SER A 1 525 ? -0.293 6.727 0.555 1 93.62 525 SER A C 1
ATOM 4029 O O . SER A 1 525 ? -0.425 7.391 -0.474 1 93.62 525 SER A O 1
ATOM 4031 N N . ASP A 1 526 ? -1.013 5.691 0.856 1 96.44 526 ASP A N 1
ATOM 4032 C CA . ASP A 1 526 ? -2.107 5.148 0.056 1 96.44 526 ASP A CA 1
ATOM 4033 C C . ASP A 1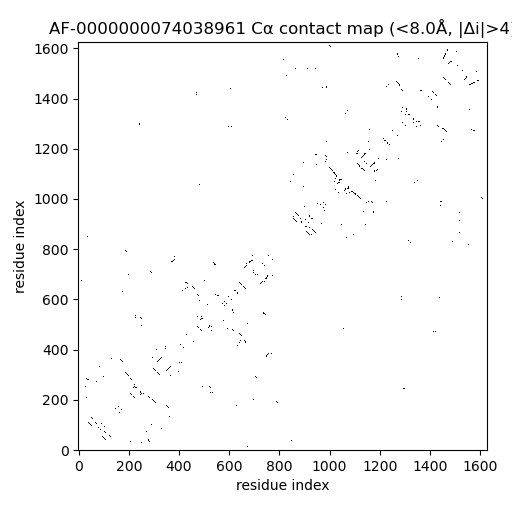 526 ? -3.262 4.691 0.943 1 96.44 526 ASP A C 1
ATOM 4035 O O . ASP A 1 526 ? -3.133 3.713 1.684 1 96.44 526 ASP A O 1
ATOM 4039 N N . THR A 1 527 ? -4.395 5.316 0.76 1 97.38 527 THR A N 1
ATOM 4040 C CA . THR A 1 527 ? -5.488 5.082 1.695 1 97.38 527 THR A CA 1
ATOM 4041 C C . THR A 1 527 ? -6.07 3.684 1.513 1 97.38 527 THR A C 1
ATOM 4043 O O . THR A 1 527 ? -6.781 3.182 2.385 1 97.38 527 THR A O 1
ATOM 4046 N N . ASP A 1 528 ? -5.809 3.039 0.426 1 95.56 528 ASP A N 1
ATOM 4047 C CA . ASP A 1 528 ? -6.281 1.673 0.232 1 95.56 528 ASP A CA 1
ATOM 4048 C C . ASP A 1 528 ? -5.363 0.669 0.922 1 95.56 528 ASP A C 1
ATOM 4050 O O . ASP A 1 528 ? -5.738 -0.486 1.13 1 95.56 528 ASP A O 1
ATOM 4054 N N . ARG A 1 529 ? -4.172 1.136 1.311 1 95.5 529 ARG A N 1
ATOM 4055 C CA . ARG A 1 529 ? -3.191 0.145 1.739 1 95.5 529 ARG A CA 1
ATOM 4056 C C . ARG A 1 529 ? -2.623 0.493 3.111 1 95.5 529 ARG A C 1
ATOM 4058 O O . ARG A 1 529 ? -2.338 -0.396 3.914 1 95.5 529 ARG A O 1
ATOM 4065 N N . ASP A 1 530 ? -2.469 1.681 3.346 1 96.75 530 ASP A N 1
ATOM 4066 C CA . ASP A 1 530 ? -1.82 2.125 4.574 1 96.75 530 ASP A CA 1
ATOM 4067 C C . ASP A 1 530 ? -2.846 2.348 5.688 1 96.75 530 ASP A C 1
ATOM 4069 O O . ASP A 1 530 ? -4.039 2.496 5.414 1 96.75 530 ASP A O 1
ATOM 4073 N N . PRO A 1 531 ? -2.373 2.318 6.934 1 97.25 531 PRO A N 1
ATOM 4074 C CA . PRO A 1 531 ? -3.291 2.48 8.062 1 97.25 531 PRO A CA 1
ATOM 4075 C C . PRO A 1 531 ? -3.723 3.93 8.273 1 97.25 531 PRO A C 1
ATOM 4077 O O . PRO A 1 531 ? -3.033 4.852 7.832 1 97.25 531 PRO A O 1
ATOM 4080 N N . TYR A 1 532 ? -4.75 4.082 9.039 1 97.62 532 TYR A N 1
ATOM 4081 C CA . TYR A 1 532 ? -5.406 5.363 9.258 1 97.62 532 TYR A CA 1
ATOM 4082 C C . TYR A 1 532 ? -4.5 6.312 10.039 1 97.62 532 TYR A C 1
ATOM 4084 O O . TYR A 1 532 ? -3.807 5.895 10.969 1 97.62 532 TYR A O 1
ATOM 4092 N N . ASP A 1 533 ? -4.512 7.578 9.625 1 97.44 533 ASP A N 1
ATOM 4093 C CA . ASP A 1 533 ? -4.039 8.734 10.383 1 97.44 533 ASP A CA 1
ATOM 4094 C C . ASP A 1 533 ? -4.984 9.922 10.219 1 97.44 533 ASP A C 1
ATOM 4096 O O . ASP A 1 533 ? -5.43 10.219 9.109 1 97.44 533 ASP A O 1
ATOM 4100 N N . TRP A 1 534 ? -5.227 10.57 11.273 1 96.12 534 TRP A N 1
ATOM 4101 C CA . TRP A 1 534 ? -6.176 11.672 11.219 1 96.12 534 TRP A CA 1
ATOM 4102 C C . TRP A 1 534 ? -5.668 12.781 10.297 1 96.12 534 TRP A C 1
ATOM 4104 O O . TRP A 1 534 ? -6.266 13.055 9.258 1 96.12 534 TRP A O 1
ATOM 4114 N N . GLN A 1 535 ? -4.531 13.438 10.688 1 95.56 535 GLN A N 1
ATOM 4115 C CA . GLN A 1 535 ? -3.986 14.539 9.898 1 95.56 535 GLN A CA 1
ATOM 4116 C C . GLN A 1 535 ? -2.535 14.82 10.273 1 95.56 535 GLN A C 1
ATOM 4118 O O . GLN A 1 535 ? -2.109 14.523 11.391 1 95.56 535 GLN A O 1
ATOM 4123 N N . THR A 1 536 ? -1.852 15.359 9.344 1 94.75 536 THR A N 1
ATOM 4124 C CA . THR A 1 536 ? -0.542 15.93 9.656 1 94.75 536 THR A CA 1
ATOM 4125 C C . THR A 1 536 ? -0.662 17.406 10.023 1 94.75 536 THR A C 1
ATOM 4127 O O . THR A 1 536 ? -0.465 18.281 9.18 1 94.75 536 THR A O 1
ATOM 4130 N N . VAL A 1 537 ? -1.029 17.625 11.305 1 93.38 537 VAL A N 1
ATOM 4131 C CA . VAL A 1 537 ? -1.268 18.953 11.844 1 93.38 537 VAL A CA 1
ATOM 4132 C C . VAL A 1 537 ? -1.041 18.938 13.352 1 93.38 537 VAL A C 1
ATOM 4134 O O . VAL A 1 537 ? -0.718 17.906 13.938 1 93.38 537 VAL A O 1
ATOM 4137 N N . ALA A 1 538 ? -0.984 20.094 13.977 1 92.38 538 ALA A N 1
ATOM 4138 C CA . ALA A 1 538 ? -1.218 20.328 15.398 1 92.38 538 ALA A CA 1
ATOM 4139 C C . ALA A 1 538 ? -0.013 19.906 16.219 1 92.38 538 ALA A C 1
ATOM 4141 O O . ALA A 1 538 ? -0.114 19.75 17.453 1 92.38 538 ALA A O 1
ATOM 4142 N N . SER A 1 539 ? 1.079 19.562 15.578 1 91.5 539 SER A N 1
ATOM 4143 C CA . SER A 1 539 ? 2.246 19.062 16.297 1 91.5 539 SER A CA 1
ATOM 4144 C C . SER A 1 539 ? 1.911 17.797 17.094 1 91.5 539 SER A C 1
ATOM 4146 O O . SER A 1 539 ? 2.451 17.578 18.188 1 91.5 539 SER A O 1
ATOM 4148 N N . LYS A 1 540 ? 1.021 17.031 16.594 1 93.06 540 LYS A N 1
ATOM 4149 C CA . LYS A 1 540 ? 0.586 15.82 17.281 1 93.06 540 LYS A CA 1
ATOM 4150 C C . LYS A 1 540 ? 1.287 14.594 16.719 1 93.06 540 LYS A C 1
ATOM 4152 O O . LYS A 1 540 ? 1.302 13.531 17.344 1 93.06 540 LYS A O 1
ATOM 4157 N N . GLY A 1 541 ? 1.867 14.75 15.594 1 92.75 541 GLY A N 1
ATOM 4158 C CA . GLY A 1 541 ? 2.314 13.609 14.82 1 92.75 541 GLY A CA 1
ATOM 4159 C C . GLY A 1 541 ? 3.285 12.711 15.57 1 92.75 541 GLY A C 1
ATOM 4160 O O . GLY A 1 541 ? 3.057 11.508 15.703 1 92.75 541 GLY A O 1
ATOM 4161 N N . LEU A 1 542 ? 4.312 13.328 16.047 1 92.12 542 LEU A N 1
ATOM 4162 C CA . LEU A 1 542 ? 5.324 12.555 16.75 1 92.12 542 LEU A CA 1
ATOM 4163 C C . LEU A 1 542 ? 4.73 11.867 17.969 1 92.12 542 LEU A C 1
ATOM 4165 O O . LEU A 1 542 ? 5.074 10.727 18.281 1 92.12 542 LEU A O 1
ATOM 4169 N N . LEU A 1 543 ? 3.855 12.547 18.641 1 93.12 543 LEU A N 1
ATOM 4170 C CA . LEU A 1 543 ? 3.264 12.016 19.859 1 93.12 543 LEU A CA 1
ATOM 4171 C C . LEU A 1 543 ? 2.379 10.805 19.562 1 93.12 543 LEU A C 1
ATOM 4173 O O . LEU A 1 543 ? 2.557 9.734 20.141 1 93.12 543 LEU A O 1
ATOM 4177 N N . LEU A 1 544 ? 1.45 10.977 18.672 1 95.75 544 LEU A N 1
ATOM 4178 C CA . LEU A 1 544 ? 0.468 9.922 18.438 1 95.75 544 LEU A CA 1
ATOM 4179 C C . LEU A 1 544 ? 1.073 8.797 17.594 1 95.75 544 LEU A C 1
ATOM 4181 O O . LEU A 1 544 ? 0.948 7.625 17.953 1 95.75 544 LEU A O 1
ATOM 4185 N N . SER A 1 545 ? 1.761 9.109 16.547 1 96.31 545 SER A N 1
ATOM 4186 C CA . SER A 1 545 ? 2.354 8.086 15.695 1 96.31 545 SER A CA 1
ATOM 4187 C C . SER A 1 545 ? 3.523 7.398 16.391 1 96.31 545 SER A C 1
ATOM 4189 O O . SER A 1 545 ? 3.773 6.211 16.172 1 96.31 545 SER A O 1
ATOM 4191 N N . GLY A 1 546 ? 4.262 8.203 17.203 1 96.94 546 GLY A N 1
ATOM 4192 C CA . GLY A 1 546 ? 5.312 7.574 17.984 1 96.94 546 GLY A CA 1
ATOM 4193 C C . GLY A 1 546 ? 4.797 6.516 18.938 1 96.94 546 GLY A C 1
ATOM 4194 O O . GLY A 1 546 ? 5.352 5.414 19.016 1 96.94 546 GLY A O 1
ATOM 4195 N N . ASN A 1 547 ? 3.736 6.824 19.672 1 97.5 547 ASN A N 1
ATOM 4196 C CA . ASN A 1 547 ? 3.125 5.852 20.562 1 97.5 547 ASN A CA 1
ATOM 4197 C C . ASN A 1 547 ? 2.555 4.66 19.812 1 97.5 547 ASN A C 1
ATOM 4199 O O . ASN A 1 547 ? 2.693 3.518 20.234 1 97.5 547 ASN A O 1
ATOM 4203 N N . ALA A 1 548 ? 1.881 4.934 18.703 1 98.25 548 ALA A N 1
ATOM 4204 C CA . ALA A 1 548 ? 1.35 3.852 17.891 1 98.25 548 ALA A CA 1
ATOM 4205 C C . ALA A 1 548 ? 2.469 2.941 17.391 1 98.25 548 ALA A C 1
ATOM 4207 O O . ALA A 1 548 ? 2.299 1.724 17.312 1 98.25 548 ALA A O 1
ATOM 4208 N N . ALA A 1 549 ? 3.582 3.535 17.016 1 98.25 549 ALA A N 1
ATOM 4209 C CA . ALA A 1 549 ? 4.73 2.768 16.531 1 98.25 549 ALA A CA 1
ATOM 4210 C C . ALA A 1 549 ? 5.285 1.875 17.641 1 98.25 549 ALA A C 1
ATOM 4212 O O . ALA A 1 549 ? 5.66 0.728 17.391 1 98.25 549 ALA A O 1
ATOM 4213 N N . ILE A 1 550 ? 5.418 2.408 18.844 1 98.12 550 ILE A N 1
ATOM 4214 C CA . ILE A 1 550 ? 5.887 1.634 19.984 1 98.12 550 ILE A CA 1
ATOM 4215 C C . ILE A 1 550 ? 4.945 0.459 20.234 1 98.12 550 ILE A C 1
ATOM 4217 O O . ILE A 1 550 ? 5.395 -0.675 20.422 1 98.12 550 ILE A O 1
ATOM 4221 N N . LEU A 1 551 ? 3.621 0.737 20.188 1 98.31 551 LEU A N 1
ATOM 4222 C CA . LEU A 1 551 ? 2.631 -0.312 20.406 1 98.31 551 LEU A CA 1
ATOM 4223 C C . LEU A 1 551 ? 2.699 -1.358 19.297 1 98.31 551 LEU A C 1
ATOM 4225 O O . LEU A 1 551 ? 2.527 -2.553 19.562 1 98.31 551 LEU A O 1
ATOM 4229 N N . ALA A 1 552 ? 2.904 -0.936 18.094 1 98.69 552 ALA A N 1
ATOM 4230 C CA . ALA A 1 552 ? 3.055 -1.865 16.969 1 98.69 552 ALA A CA 1
ATOM 4231 C C . ALA A 1 552 ? 4.281 -2.756 17.156 1 98.69 552 ALA A C 1
ATOM 4233 O O . ALA A 1 552 ? 4.234 -3.953 16.875 1 98.69 552 ALA A O 1
ATOM 4234 N N . ALA A 1 553 ? 5.41 -2.152 17.547 1 98.38 553 ALA A N 1
ATOM 4235 C CA . ALA A 1 553 ? 6.629 -2.912 17.812 1 98.38 553 ALA A CA 1
ATOM 4236 C C . ALA A 1 553 ? 6.402 -3.951 18.906 1 98.38 553 ALA A C 1
ATOM 4238 O O . ALA A 1 553 ? 6.852 -5.094 18.781 1 98.38 553 ALA A O 1
ATOM 4239 N N . GLU A 1 554 ? 5.723 -3.559 19.969 1 98.19 554 GLU A N 1
ATOM 4240 C CA . GLU A 1 554 ? 5.422 -4.469 21.062 1 98.19 554 GLU A CA 1
ATOM 4241 C C . GLU A 1 554 ? 4.523 -5.613 20.594 1 98.19 554 GLU A C 1
ATOM 4243 O O . GLU A 1 554 ? 4.715 -6.762 21 1 98.19 554 GLU A O 1
ATOM 4248 N N . ASP A 1 555 ? 3.52 -5.242 19.812 1 98.44 555 ASP A N 1
ATOM 4249 C CA . ASP A 1 555 ? 2.635 -6.258 19.25 1 98.44 555 ASP A CA 1
ATOM 4250 C C . ASP A 1 555 ? 3.412 -7.242 18.375 1 98.44 555 ASP A C 1
ATOM 4252 O O . ASP A 1 555 ? 3.178 -8.453 18.438 1 98.44 555 ASP A O 1
ATOM 4256 N N . LEU A 1 556 ? 4.281 -6.762 17.531 1 98.44 556 LEU A N 1
ATOM 4257 C CA . LEU A 1 556 ? 5.137 -7.602 16.703 1 98.44 556 LEU A CA 1
ATOM 4258 C C . LEU A 1 556 ? 5.953 -8.562 17.562 1 98.44 556 LEU A C 1
ATOM 4260 O O . LEU A 1 556 ? 6.039 -9.75 17.266 1 98.44 556 LEU A O 1
ATOM 4264 N N . LEU A 1 557 ? 6.598 -8.039 18.641 1 98.12 557 LEU A N 1
ATOM 4265 C CA . LEU A 1 557 ? 7.414 -8.852 19.547 1 98.12 557 LEU A CA 1
ATOM 4266 C C . LEU A 1 557 ? 6.562 -9.898 20.25 1 98.12 557 LEU A C 1
ATOM 4268 O O . LEU A 1 557 ? 6.996 -11.039 20.422 1 98.12 557 LEU A O 1
ATOM 4272 N N . ARG A 1 558 ? 5.395 -9.484 20.672 1 97.75 558 ARG A N 1
ATOM 4273 C CA . ARG A 1 558 ? 4.508 -10.438 21.328 1 97.75 558 ARG A CA 1
ATOM 4274 C C . ARG A 1 558 ? 4.23 -11.641 20.422 1 97.75 558 ARG A C 1
ATOM 4276 O O . ARG A 1 558 ? 4.277 -12.781 20.875 1 97.75 558 ARG A O 1
ATOM 4283 N N . ASN A 1 559 ? 3.914 -11.406 19.172 1 97.56 559 ASN A N 1
ATOM 4284 C CA . ASN A 1 559 ? 3.67 -12.477 18.203 1 97.56 559 ASN A CA 1
ATOM 4285 C C . ASN A 1 559 ? 4.914 -13.328 17.984 1 97.56 559 ASN A C 1
ATOM 4287 O O . ASN A 1 559 ? 4.828 -14.555 17.906 1 97.56 559 ASN A O 1
ATOM 4291 N N . ALA A 1 560 ? 6.047 -12.688 17.859 1 98.12 560 ALA A N 1
ATOM 4292 C CA . ALA A 1 560 ? 7.312 -13.398 17.688 1 98.12 560 ALA A CA 1
ATOM 4293 C C . ALA A 1 560 ? 7.629 -14.273 18.891 1 98.12 560 ALA A C 1
ATOM 4295 O O . ALA A 1 560 ? 8.094 -15.406 18.734 1 98.12 560 ALA A O 1
ATOM 4296 N N . TYR A 1 561 ? 7.422 -13.727 20.125 1 98 561 TYR A N 1
ATOM 4297 C CA . TYR A 1 561 ? 7.676 -14.461 21.359 1 98 561 TYR A CA 1
ATOM 4298 C C . TYR A 1 561 ? 6.785 -15.695 21.453 1 98 561 TYR A C 1
ATOM 4300 O O . TYR A 1 561 ? 7.23 -16.766 21.875 1 98 561 TYR A O 1
ATOM 4308 N N . ASN A 1 562 ? 5.527 -15.531 21.094 1 97.69 562 ASN A N 1
ATOM 4309 C CA . ASN A 1 562 ? 4.609 -16.656 21.109 1 97.69 562 ASN A CA 1
ATOM 4310 C C . ASN A 1 562 ? 5.078 -17.781 20.172 1 97.69 562 ASN A C 1
ATOM 4312 O O . ASN A 1 562 ? 5.031 -18.953 20.531 1 97.69 562 ASN A O 1
ATOM 4316 N N . ASP A 1 563 ? 5.461 -17.422 19 1 97.31 563 ASP A N 1
ATOM 4317 C CA . ASP A 1 563 ? 5.98 -18.422 18.062 1 97.31 563 ASP A CA 1
ATOM 4318 C C . ASP A 1 563 ? 7.266 -19.047 18.594 1 97.31 563 ASP A C 1
ATOM 4320 O O . ASP A 1 563 ? 7.441 -20.266 18.531 1 97.31 563 ASP A O 1
ATOM 4324 N N . ALA A 1 564 ? 8.172 -18.203 19.078 1 97.88 564 ALA A N 1
ATOM 4325 C CA . ALA A 1 564 ? 9.453 -18.688 19.594 1 97.88 564 ALA A CA 1
ATOM 4326 C C . ALA A 1 564 ? 9.25 -19.641 20.766 1 97.88 564 ALA A C 1
ATOM 4328 O O . ALA A 1 564 ? 10.008 -20.609 20.938 1 97.88 564 ALA A O 1
ATOM 4329 N N . ALA A 1 565 ? 8.289 -19.328 21.625 1 97.81 565 ALA A N 1
ATOM 4330 C CA . ALA A 1 565 ? 7.996 -20.188 22.781 1 97.81 565 ALA A CA 1
ATOM 4331 C C . ALA A 1 565 ? 7.656 -21.609 22.344 1 97.81 565 ALA A C 1
ATOM 4333 O O . ALA A 1 565 ? 8.078 -22.578 22.984 1 97.81 565 ALA A O 1
ATOM 4334 N N . GLN A 1 566 ? 6.887 -21.734 21.312 1 96 566 GLN A N 1
ATOM 4335 C CA . GLN A 1 566 ? 6.535 -23.047 20.781 1 96 566 GLN A CA 1
ATOM 4336 C C . GLN A 1 566 ? 7.758 -23.75 20.188 1 96 566 GLN A C 1
ATOM 4338 O O . GLN A 1 566 ? 7.973 -24.938 20.422 1 96 566 GLN A O 1
ATOM 4343 N N . VAL A 1 567 ? 8.578 -22.984 19.5 1 96.25 567 VAL A N 1
ATOM 4344 C CA . VAL A 1 567 ? 9.75 -23.531 18.828 1 96.25 567 VAL A CA 1
ATOM 4345 C C . VAL A 1 567 ? 10.766 -24.016 19.859 1 96.25 567 VAL A C 1
ATOM 4347 O O . VAL A 1 567 ? 11.352 -25.078 19.719 1 96.25 567 VAL A O 1
ATOM 4350 N N . LEU A 1 568 ? 10.977 -23.234 20.891 1 96.19 568 LEU A N 1
ATOM 4351 C CA . LEU A 1 568 ? 12.016 -23.484 21.875 1 96.19 568 LEU A CA 1
ATOM 4352 C C . LEU A 1 568 ? 11.477 -24.297 23.047 1 96.19 568 LEU A C 1
ATOM 4354 O O . LEU A 1 568 ? 12.219 -24.656 23.953 1 96.19 568 LEU A O 1
ATOM 4358 N N . ARG A 1 569 ? 10.172 -24.547 23.016 1 95 569 ARG A N 1
ATOM 4359 C CA . ARG A 1 569 ? 9.508 -25.297 24.078 1 95 569 ARG A CA 1
ATOM 4360 C C . ARG A 1 569 ? 9.75 -24.656 25.438 1 95 569 ARG A C 1
ATOM 4362 O O . ARG A 1 569 ? 10.18 -25.312 26.375 1 95 569 ARG A O 1
ATOM 4369 N N . ALA A 1 570 ? 9.484 -23.375 25.484 1 95.06 570 ALA A N 1
ATOM 4370 C CA . ALA A 1 570 ? 9.695 -22.594 26.688 1 95.06 570 ALA A CA 1
ATOM 4371 C C . ALA A 1 570 ? 8.5 -21.688 26.969 1 95.06 570 ALA A C 1
ATOM 4373 O O . ALA A 1 570 ? 7.711 -21.391 26.062 1 95.06 570 ALA A O 1
ATOM 4374 N N . ASN A 1 571 ? 8.383 -21.359 28.188 1 94 571 ASN A N 1
ATOM 4375 C CA . ASN A 1 571 ? 7.391 -20.344 28.5 1 94 571 ASN A CA 1
ATOM 4376 C C . ASN A 1 571 ? 7.816 -18.969 28 1 94 571 ASN A C 1
ATOM 4378 O O . ASN A 1 571 ? 8.992 -18.609 28.062 1 94 571 ASN A O 1
ATOM 4382 N N . VAL A 1 572 ? 6.836 -18.25 27.562 1 96.38 572 VAL A N 1
ATOM 4383 C CA . VAL A 1 572 ? 7.098 -16.922 27.016 1 96.38 572 VAL A CA 1
ATOM 4384 C C . VAL A 1 572 ? 7.855 -16.094 28.047 1 96.38 572 VAL A C 1
ATOM 4386 O O . VAL A 1 572 ? 8.758 -15.32 27.688 1 96.38 572 VAL A O 1
ATOM 4389 N N . ILE A 1 573 ? 7.566 -16.141 29.312 1 94.12 573 ILE A N 1
ATOM 4390 C CA . ILE A 1 573 ? 8.125 -15.32 30.375 1 94.12 573 ILE A CA 1
ATOM 4391 C C . ILE A 1 573 ? 9.602 -15.648 30.578 1 94.12 573 ILE A C 1
ATOM 4393 O O . ILE A 1 573 ? 10.352 -14.859 31.141 1 94.12 573 ILE A O 1
ATOM 4397 N N . ASP A 1 574 ? 10.047 -16.766 30.094 1 95.06 574 ASP A N 1
ATOM 4398 C CA . ASP A 1 574 ? 11.43 -17.219 30.25 1 95.06 574 ASP A CA 1
ATOM 4399 C C . ASP A 1 574 ? 12.273 -16.812 29.047 1 95.06 574 ASP A C 1
ATOM 4401 O O . ASP A 1 574 ? 13.453 -17.172 28.953 1 95.06 574 ASP A O 1
ATOM 4405 N N . LEU A 1 575 ? 11.648 -16.094 28.156 1 96.88 575 LEU A N 1
ATOM 4406 C CA . LEU A 1 575 ? 12.344 -15.727 26.938 1 96.88 575 LEU A CA 1
ATOM 4407 C C . LEU A 1 575 ? 12.852 -14.289 27 1 96.88 575 LEU A C 1
ATOM 4409 O O . LEU A 1 575 ? 12.367 -13.492 27.797 1 96.88 575 LEU A O 1
ATOM 4413 N N . ASP A 1 576 ? 13.922 -14 26.25 1 96.38 576 ASP A N 1
ATOM 4414 C CA . ASP A 1 576 ? 14.43 -12.664 25.953 1 96.38 576 ASP A CA 1
ATOM 4415 C C . ASP A 1 576 ? 14.945 -12.578 24.516 1 96.38 576 ASP A C 1
ATOM 4417 O O . ASP A 1 576 ? 14.883 -13.562 23.766 1 96.38 576 ASP A O 1
ATOM 4421 N N . HIS A 1 577 ? 15.266 -11.352 24.078 1 97.62 577 HIS A N 1
ATOM 4422 C CA . HIS A 1 577 ? 15.719 -11.242 22.688 1 97.62 577 HIS A CA 1
ATOM 4423 C C . HIS A 1 577 ? 16.844 -10.227 22.562 1 97.62 577 HIS A C 1
ATOM 4425 O O . HIS A 1 577 ? 17.047 -9.398 23.453 1 97.62 577 HIS A O 1
ATOM 4431 N N . ASP A 1 578 ? 17.656 -10.336 21.547 1 95.81 578 ASP A N 1
ATOM 4432 C CA . ASP A 1 578 ? 18.547 -9.32 21.016 1 95.81 578 ASP A CA 1
ATOM 4433 C C . ASP A 1 578 ? 18.234 -9.031 19.547 1 95.81 578 ASP A C 1
ATOM 4435 O O . ASP A 1 578 ? 17.125 -9.297 19.078 1 95.81 578 ASP A O 1
ATOM 4439 N N . SER A 1 579 ? 19.109 -8.367 18.859 1 94.69 579 SER A N 1
ATOM 4440 C CA . SER A 1 579 ? 18.828 -7.926 17.5 1 94.69 579 SER A CA 1
ATOM 4441 C C . SER A 1 579 ? 18.75 -9.109 16.531 1 94.69 579 SER A C 1
ATOM 4443 O O . SER A 1 579 ? 18.234 -8.992 15.43 1 94.69 579 SER A O 1
ATOM 4445 N N . GLU A 1 580 ? 19.25 -10.211 16.969 1 96 580 GLU A N 1
ATOM 4446 C CA . GLU A 1 580 ? 19.344 -11.344 16.062 1 96 580 GLU A CA 1
ATOM 4447 C C . GLU A 1 580 ? 18.156 -12.289 16.219 1 96 580 GLU A C 1
ATOM 4449 O O . GLU A 1 580 ? 17.766 -12.969 15.266 1 96 580 GLU A O 1
ATOM 4454 N N . GLY A 1 581 ? 17.781 -12.43 17.484 1 97.69 581 GLY A N 1
ATOM 4455 C CA . GLY A 1 581 ? 16.688 -13.359 17.672 1 97.69 581 GLY A CA 1
ATOM 4456 C C . GLY A 1 581 ? 16.25 -13.484 19.125 1 97.69 581 GLY A C 1
ATOM 4457 O O . GLY A 1 581 ? 16.609 -12.656 19.969 1 97.69 581 GLY A O 1
ATOM 4458 N N . ILE A 1 582 ? 15.39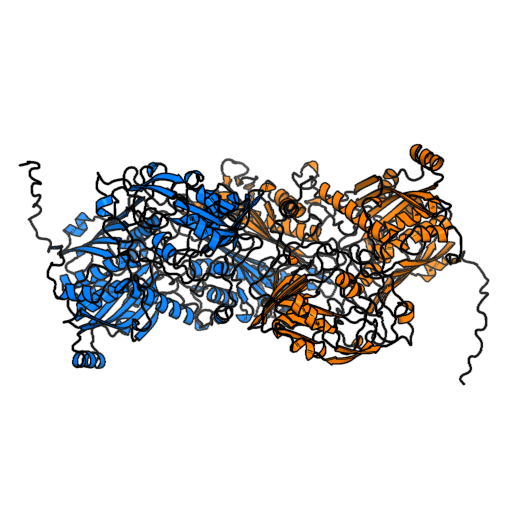1 -14.469 19.406 1 98.19 582 ILE A N 1
ATOM 4459 C CA . ILE A 1 582 ? 14.82 -14.75 20.719 1 98.19 582 ILE A CA 1
ATOM 4460 C C . ILE A 1 582 ? 15.477 -15.992 21.312 1 98.19 582 ILE A C 1
ATOM 4462 O O . ILE A 1 582 ? 15.773 -16.953 20.594 1 98.19 582 ILE A O 1
ATOM 4466 N N . PHE A 1 583 ? 15.75 -15.898 22.625 1 97.19 583 PHE A N 1
ATOM 4467 C CA . PHE A 1 583 ? 16.453 -17 23.266 1 97.19 583 PHE A CA 1
ATOM 4468 C C . PHE A 1 583 ? 15.93 -17.234 24.672 1 97.19 583 PHE A C 1
ATOM 4470 O O . PHE A 1 583 ? 15.203 -16.391 25.219 1 97.19 583 PHE A O 1
ATOM 4477 N N . VAL A 1 584 ? 16.219 -18.422 25.188 1 94.62 584 VAL A N 1
ATOM 4478 C CA . VAL A 1 584 ? 15.914 -18.734 26.578 1 94.62 584 VAL A CA 1
ATOM 4479 C C . VAL A 1 584 ? 16.906 -18.031 27.5 1 94.62 584 VAL A C 1
ATOM 4481 O O . VAL A 1 584 ? 18.109 -18.234 27.391 1 94.62 584 VAL A O 1
ATOM 4484 N N . ARG A 1 585 ? 16.438 -17.266 28.375 1 93.12 585 ARG A N 1
ATOM 4485 C CA . ARG A 1 585 ? 17.234 -16.359 29.188 1 93.12 585 ARG A CA 1
ATOM 4486 C C . ARG A 1 585 ? 18.359 -17.109 29.906 1 93.12 585 ARG A C 1
ATOM 4488 O O . ARG A 1 585 ? 19.484 -16.641 29.953 1 93.12 585 ARG A O 1
ATOM 4495 N N . HIS A 1 586 ? 18.062 -18.234 30.438 1 93.62 586 HIS A N 1
ATOM 4496 C CA . HIS A 1 586 ? 19.047 -18.953 31.25 1 93.62 586 HIS A CA 1
ATOM 4497 C C . HIS A 1 586 ? 19.891 -19.891 30.406 1 93.62 586 HIS A C 1
ATOM 4499 O O . HIS A 1 586 ? 20.812 -20.531 30.922 1 93.62 586 HIS A O 1
ATOM 4505 N N . ARG A 1 587 ? 19.531 -20.031 29.125 1 94 587 ARG A N 1
ATOM 4506 C CA . ARG A 1 587 ? 20.266 -20.844 28.141 1 94 587 ARG A CA 1
ATOM 4507 C C . ARG A 1 587 ? 20.281 -20.156 26.781 1 94 587 ARG A C 1
ATOM 4509 O O . ARG A 1 587 ? 19.672 -20.656 25.828 1 94 587 ARG A O 1
ATOM 4516 N N . GLU A 1 588 ? 21.062 -19.234 26.609 1 91.62 588 GLU A N 1
ATOM 4517 C CA . GLU A 1 588 ? 21.031 -18.344 25.453 1 91.62 588 GLU A CA 1
ATOM 4518 C C . GLU A 1 588 ? 21.359 -19.094 24.156 1 91.62 588 GLU A C 1
ATOM 4520 O O . GLU A 1 588 ? 21.016 -18.641 23.078 1 91.62 588 GLU A O 1
ATOM 4525 N N . GLU A 1 589 ? 22.031 -20.156 24.312 1 93.75 589 GLU A N 1
ATOM 4526 C CA . GLU A 1 589 ? 22.375 -20.953 23.125 1 93.75 589 GLU A CA 1
ATOM 4527 C C . GLU A 1 589 ? 21.125 -21.562 22.5 1 93.75 589 GLU A C 1
ATOM 4529 O O . GLU A 1 589 ? 21.141 -21.906 21.312 1 93.75 589 GLU A O 1
ATOM 4534 N N . GLU A 1 590 ? 20.141 -21.766 23.312 1 95.5 590 GLU A N 1
ATOM 4535 C CA . GLU A 1 590 ? 18.828 -22.156 22.781 1 95.5 590 GLU A CA 1
ATOM 4536 C C . GLU A 1 590 ? 18.078 -20.953 22.219 1 95.5 590 GLU A C 1
ATOM 4538 O O . GLU A 1 590 ? 17.391 -20.25 22.953 1 95.5 590 GLU A O 1
ATOM 4543 N N . ARG A 1 591 ? 18.219 -20.766 20.953 1 97.12 591 ARG A N 1
ATOM 4544 C CA . ARG A 1 591 ? 17.672 -19.547 20.359 1 97.12 591 ARG A CA 1
ATOM 4545 C C . ARG A 1 591 ? 17.125 -19.812 18.969 1 97.12 591 ARG A C 1
ATOM 4547 O O . ARG A 1 591 ? 17.438 -20.844 18.359 1 97.12 591 ARG A O 1
ATOM 4554 N N . VAL A 1 592 ? 16.281 -19 18.516 1 97.75 592 VAL A N 1
ATOM 4555 C CA . VAL A 1 592 ? 15.75 -18.938 17.156 1 97.75 592 VAL A CA 1
ATOM 4556 C C . VAL A 1 592 ? 15.859 -17.516 16.609 1 97.75 592 VAL A C 1
ATOM 4558 O O . VAL A 1 592 ? 15.617 -16.547 17.344 1 97.75 592 VAL A O 1
ATOM 4561 N N . SER A 1 593 ? 16.328 -17.344 15.406 1 97.88 593 SER A N 1
ATOM 4562 C CA . SER A 1 593 ? 16.562 -16.016 14.836 1 97.88 593 SER A CA 1
ATOM 4563 C C . SER A 1 593 ? 15.258 -15.398 14.336 1 97.88 593 SER A C 1
ATOM 4565 O O . SER A 1 593 ? 14.297 -16.109 14.055 1 97.88 593 SER A O 1
ATOM 4567 N N . PHE A 1 594 ? 15.242 -14.039 14.258 1 97.75 594 PHE A N 1
ATOM 4568 C CA . PHE A 1 594 ? 14.094 -13.352 13.672 1 97.75 594 PHE A CA 1
ATOM 4569 C C . PHE A 1 594 ? 13.914 -13.75 12.211 1 97.75 594 PHE A C 1
ATOM 4571 O O . PHE A 1 594 ? 12.789 -13.82 11.719 1 97.75 594 PHE A O 1
ATOM 4578 N N . ARG A 1 595 ? 14.992 -13.984 11.523 1 96.44 595 ARG A N 1
ATOM 4579 C CA . ARG A 1 595 ? 14.938 -14.445 10.141 1 96.44 595 ARG A CA 1
ATOM 4580 C C . ARG A 1 595 ? 14.156 -15.75 10.031 1 96.44 595 ARG A C 1
ATOM 4582 O O . ARG A 1 595 ? 13.359 -15.93 9.109 1 96.44 595 ARG A O 1
ATOM 4589 N N . GLN A 1 596 ? 14.344 -16.641 10.945 1 96.62 596 GLN A N 1
ATOM 4590 C CA . GLN A 1 596 ? 13.688 -17.953 10.945 1 96.62 596 GLN A CA 1
ATOM 4591 C C . GLN A 1 596 ? 12.211 -17.812 11.312 1 96.62 596 GLN A C 1
ATOM 4593 O O . GLN A 1 596 ? 11.398 -18.656 10.914 1 96.62 596 GLN A O 1
ATOM 4598 N N . LEU A 1 597 ? 11.867 -16.766 12 1 97.31 597 LEU A N 1
ATOM 4599 C CA . LEU A 1 597 ? 10.508 -16.578 12.492 1 97.31 597 LEU A CA 1
ATOM 4600 C C . LEU A 1 597 ? 9.703 -15.703 11.547 1 97.31 597 LEU A C 1
ATOM 4602 O O . LEU A 1 597 ? 8.469 -15.672 11.617 1 97.31 597 LEU A O 1
ATOM 4606 N N . ALA A 1 598 ? 10.352 -14.969 10.68 1 97.38 598 ALA A N 1
ATOM 4607 C CA . ALA A 1 598 ? 9.789 -13.844 9.938 1 97.38 598 ALA A CA 1
ATOM 4608 C C . ALA A 1 598 ? 8.5 -14.242 9.234 1 97.38 598 ALA A C 1
ATOM 4610 O O . ALA A 1 598 ? 7.508 -13.508 9.266 1 97.38 598 ALA A O 1
ATOM 4611 N N . ILE A 1 599 ? 8.5 -15.422 8.594 1 95.25 599 ILE A N 1
ATOM 4612 C CA . ILE A 1 599 ? 7.348 -15.844 7.812 1 95.25 599 ILE A CA 1
ATOM 4613 C C . ILE A 1 599 ? 6.781 -17.141 8.398 1 95.25 599 ILE A C 1
ATOM 4615 O O . ILE A 1 599 ? 6.102 -17.891 7.695 1 95.25 599 ILE A O 1
ATOM 4619 N N . GLY A 1 600 ? 7.043 -17.406 9.625 1 94.19 600 GLY A N 1
ATOM 4620 C CA . GLY A 1 600 ? 6.789 -18.688 10.281 1 94.19 600 GLY A CA 1
ATOM 4621 C C . GLY A 1 600 ? 8.039 -19.531 10.445 1 94.19 600 GLY A C 1
ATOM 4622 O O . GLY A 1 600 ? 9.102 -19.188 9.922 1 94.19 600 GLY A O 1
ATOM 4623 N N . TYR A 1 601 ? 7.914 -20.594 11.289 1 96.06 601 TYR A N 1
ATOM 4624 C CA . TYR A 1 601 ? 9.062 -21.453 11.562 1 96.06 601 TYR A CA 1
ATOM 4625 C C . TYR A 1 601 ? 8.852 -22.828 10.961 1 96.06 601 TYR A C 1
ATOM 4627 O O . TYR A 1 601 ? 7.801 -23.453 11.148 1 96.06 601 TYR A O 1
ATOM 4635 N N . ALA A 1 602 ? 9.805 -23.25 10.211 1 93.81 602 ALA A N 1
ATOM 4636 C CA . ALA A 1 602 ? 9.82 -24.609 9.664 1 93.81 602 ALA A CA 1
ATOM 4637 C C . ALA A 1 602 ? 10.742 -25.516 10.469 1 93.81 602 ALA A C 1
ATOM 4639 O O . ALA A 1 602 ? 11.938 -25.25 10.602 1 93.81 602 ALA A O 1
ATOM 4640 N N . TYR A 1 603 ? 10.195 -26.578 10.93 1 93.94 603 TYR A N 1
ATOM 4641 C CA . TYR A 1 603 ? 10.992 -27.594 11.617 1 93.94 603 TYR A CA 1
ATOM 4642 C C . TYR A 1 603 ? 11.828 -28.391 10.633 1 93.94 603 TYR A C 1
ATOM 4644 O O . TYR A 1 603 ? 11.531 -28.422 9.438 1 93.94 603 TYR A O 1
ATOM 4652 N N . PRO A 1 604 ? 12.859 -29.062 11.133 1 90.25 604 PRO A N 1
ATOM 4653 C CA . PRO A 1 604 ? 13.734 -29.844 10.242 1 90.25 604 PRO A CA 1
ATOM 4654 C C . PRO A 1 604 ? 12.984 -30.906 9.461 1 90.25 604 PRO A C 1
ATOM 4656 O O . PRO A 1 604 ? 13.391 -31.266 8.344 1 90.25 604 PRO A O 1
ATOM 4659 N N . ASN A 1 605 ? 11.914 -31.406 10.016 1 91.31 605 ASN A N 1
ATOM 4660 C CA . ASN A 1 605 ? 11.164 -32.438 9.336 1 91.31 605 ASN A CA 1
ATOM 4661 C C . ASN A 1 605 ? 10.18 -31.875 8.328 1 91.31 605 ASN A C 1
ATOM 4663 O O . ASN A 1 605 ? 9.477 -32.625 7.645 1 91.31 605 ASN A O 1
ATOM 4667 N N . GLY A 1 606 ? 10.031 -30.547 8.312 1 91.12 606 GLY A N 1
ATOM 4668 C CA . GLY A 1 606 ? 9.164 -29.906 7.34 1 91.12 606 GLY A CA 1
ATOM 4669 C C . GLY A 1 606 ? 7.914 -29.312 7.961 1 91.12 606 GLY A C 1
ATOM 4670 O O . GLY A 1 606 ? 7.27 -28.438 7.359 1 91.12 606 GLY A O 1
ATOM 4671 N N . ASN A 1 607 ? 7.535 -29.719 9.156 1 93 607 ASN A N 1
ATOM 4672 C CA . ASN A 1 607 ? 6.406 -29.094 9.828 1 93 607 ASN A CA 1
ATOM 4673 C C . ASN A 1 607 ? 6.629 -27.594 10.039 1 93 607 ASN A C 1
ATOM 4675 O O . ASN A 1 607 ? 7.766 -27.156 10.227 1 93 607 ASN A O 1
ATOM 4679 N N . ALA A 1 608 ? 5.523 -26.891 9.898 1 95.06 608 ALA A N 1
ATOM 4680 C CA . ALA A 1 608 ? 5.676 -25.453 10.102 1 95.06 608 ALA A CA 1
ATOM 4681 C C . ALA A 1 608 ? 4.598 -24.922 11.031 1 95.06 608 ALA A C 1
ATOM 4683 O O . ALA A 1 608 ? 3.5 -25.469 11.117 1 95.06 608 ALA A O 1
ATOM 4684 N N . ILE A 1 609 ? 4.902 -23.844 11.773 1 95.38 609 ILE A N 1
ATOM 4685 C CA . ILE A 1 609 ? 3.965 -23.203 12.688 1 95.38 609 ILE A CA 1
ATOM 4686 C C . ILE A 1 609 ? 4.09 -21.672 12.57 1 95.38 609 ILE A C 1
ATOM 4688 O O . ILE A 1 609 ? 5.031 -21.172 11.953 1 95.38 609 ILE A O 1
ATOM 4692 N N . GLY A 1 610 ? 3.086 -21.031 13.141 1 95.31 610 GLY A N 1
ATOM 4693 C CA . GLY A 1 610 ? 3.1 -19.578 13.156 1 95.31 610 GLY A CA 1
ATOM 4694 C C . GLY A 1 610 ? 2.613 -18.953 11.859 1 95.31 610 GLY A C 1
ATOM 4695 O O . GLY A 1 610 ? 1.515 -19.266 11.391 1 95.31 610 GLY A O 1
ATOM 4696 N N . GLY A 1 611 ? 3.426 -18.141 11.219 1 95.81 611 GLY A N 1
ATOM 4697 C CA . GLY A 1 611 ? 3.123 -17.375 10.023 1 95.81 611 GLY A CA 1
ATOM 4698 C C . GLY A 1 611 ? 3.832 -16.031 10 1 95.81 611 GLY A C 1
ATOM 4699 O O . GLY A 1 611 ? 4.566 -15.688 10.93 1 95.81 611 GLY A O 1
ATOM 4700 N N . PRO A 1 612 ? 3.582 -15.289 8.891 1 97.94 612 PRO A N 1
ATOM 4701 C CA . PRO A 1 612 ? 4.297 -14.016 8.766 1 97.94 612 PRO A CA 1
ATOM 4702 C C . PRO A 1 612 ? 4.008 -13.062 9.922 1 97.94 612 PRO A C 1
ATOM 4704 O O . PRO A 1 612 ? 2.85 -12.883 10.312 1 97.94 612 PRO A O 1
ATOM 4707 N N . LEU A 1 613 ? 5.051 -12.461 10.469 1 98.25 613 LEU A N 1
ATOM 4708 C CA . LEU A 1 613 ? 4.938 -11.609 11.648 1 98.25 613 LEU A CA 1
ATOM 4709 C C . LEU A 1 613 ? 4.488 -10.203 11.266 1 98.25 613 LEU A C 1
ATOM 4711 O O . LEU A 1 613 ? 5.094 -9.57 10.398 1 98.25 613 LEU A O 1
ATOM 4715 N N . VAL A 1 614 ? 3.414 -9.742 11.867 1 98.5 614 VAL A N 1
ATOM 4716 C CA . VAL A 1 614 ? 2.854 -8.406 11.703 1 98.5 614 VAL A CA 1
ATOM 4717 C C . VAL A 1 614 ? 2.492 -7.82 13.07 1 98.5 614 VAL A C 1
ATOM 4719 O O . VAL A 1 614 ? 2.004 -8.539 13.945 1 98.5 614 VAL A O 1
ATOM 4722 N N . GLY A 1 615 ? 2.895 -6.586 13.312 1 98.69 615 GLY A N 1
ATOM 4723 C CA . GLY A 1 615 ? 2.484 -5.852 14.492 1 98.69 615 GLY A CA 1
ATOM 4724 C C . GLY A 1 615 ? 1.611 -4.652 14.18 1 98.69 615 GLY A C 1
ATOM 4725 O O . GLY A 1 615 ? 1.842 -3.953 13.188 1 98.69 615 GLY A O 1
ATOM 4726 N N . VAL A 1 616 ? 0.535 -4.441 15.008 1 98.62 616 VAL A N 1
ATOM 4727 C CA . VAL A 1 616 ? -0.377 -3.314 14.844 1 98.62 616 VAL A CA 1
ATOM 4728 C C . VAL A 1 616 ? -0.397 -2.477 16.109 1 98.62 616 VAL A C 1
ATOM 4730 O O . VAL A 1 616 ? -0.47 -3.02 17.219 1 98.62 616 VAL A O 1
ATOM 4733 N N . GLY A 1 617 ? -0.212 -1.175 15.945 1 98.56 617 GLY A N 1
ATOM 4734 C CA . GLY A 1 617 ? -0.373 -0.235 17.047 1 98.56 617 GLY A CA 1
ATOM 4735 C C . GLY A 1 617 ? -1.441 0.81 16.781 1 98.56 617 GLY A C 1
ATOM 4736 O O . GLY A 1 617 ? -1.366 1.55 15.797 1 98.56 617 GLY A O 1
ATOM 4737 N N . ARG A 1 618 ? -2.463 0.845 17.656 1 97.5 618 ARG A N 1
ATOM 4738 C CA . ARG A 1 618 ? -3.518 1.853 17.625 1 97.5 618 ARG A CA 1
ATOM 4739 C C . ARG A 1 618 ? -3.367 2.832 18.797 1 97.5 618 ARG A C 1
ATOM 4741 O O . ARG A 1 618 ? -3.102 2.426 19.922 1 97.5 618 ARG A O 1
ATOM 4748 N N . TYR A 1 619 ? -3.453 4.09 18.469 1 97.06 619 TYR A N 1
ATOM 4749 C CA . TYR A 1 619 ? -3.354 5.105 19.5 1 97.06 619 TYR A CA 1
ATOM 4750 C C . TYR A 1 619 ? -4.367 6.223 19.281 1 97.06 619 TYR A C 1
ATOM 4752 O O . TYR A 1 619 ? -4.562 6.672 18.141 1 97.06 619 TYR A O 1
ATOM 4760 N N . ILE A 1 620 ? -5.047 6.625 20.312 1 96.12 620 ILE A N 1
ATOM 4761 C CA . ILE A 1 620 ? -6.047 7.688 20.266 1 96.12 620 ILE A CA 1
ATOM 4762 C C . ILE A 1 620 ? -5.793 8.68 21.406 1 96.12 620 ILE A C 1
ATOM 4764 O O . ILE A 1 620 ? -5.332 8.289 22.484 1 96.12 620 ILE A O 1
ATOM 4768 N N . ALA A 1 621 ? -6.027 9.977 21.094 1 93.81 621 ALA A N 1
ATOM 4769 C CA . ALA A 1 621 ? -5.887 10.992 22.141 1 93.81 621 ALA A CA 1
ATOM 4770 C C . ALA A 1 621 ? -6.871 10.742 23.266 1 93.81 621 ALA A C 1
ATOM 4772 O O . ALA A 1 621 ? -8.062 10.508 23.031 1 93.81 621 ALA A O 1
ATOM 4773 N N . GLN A 1 622 ? -6.371 10.773 24.516 1 91.12 622 GLN A N 1
ATOM 4774 C CA . GLN A 1 622 ? -7.242 10.508 25.656 1 91.12 622 GLN A CA 1
ATOM 4775 C C . GLN A 1 622 ? -7.215 11.664 26.641 1 91.12 622 GLN A C 1
ATOM 4777 O O . GLN A 1 622 ? -6.211 12.367 26.766 1 91.12 622 GLN A O 1
ATOM 4782 N N . GLY A 1 623 ? -8.336 11.883 27.281 1 90 623 GLY A N 1
ATOM 4783 C CA . GLY A 1 623 ? -8.414 12.836 28.375 1 90 623 GLY A CA 1
ATOM 4784 C C . GLY A 1 623 ? -8.914 14.203 27.953 1 90 623 GLY A C 1
ATOM 4785 O O . GLY A 1 623 ? -9.133 15.078 28.797 1 90 623 GLY A O 1
ATOM 4786 N N . LEU A 1 624 ? -9.156 14.367 26.719 1 94.19 624 LEU A N 1
ATOM 4787 C CA . LEU A 1 624 ? -9.648 15.648 26.219 1 94.19 624 LEU A CA 1
ATOM 4788 C C . LEU A 1 624 ? -11.172 15.734 26.344 1 94.19 624 LEU A C 1
ATOM 4790 O O . LEU A 1 624 ? -11.852 14.711 26.453 1 94.19 624 LEU A O 1
ATOM 4794 N N . THR A 1 625 ? -11.695 17.016 26.422 1 94.75 625 THR A N 1
ATOM 4795 C CA . THR A 1 625 ? -13.141 17.25 26.453 1 94.75 625 THR A CA 1
ATOM 4796 C C . THR A 1 625 ? -13.523 18.344 25.469 1 94.75 625 THR A C 1
ATOM 4798 O O . THR A 1 625 ? -12.672 19.141 25.047 1 94.75 625 THR A O 1
ATOM 4801 N N . HIS A 1 626 ? -14.789 18.344 25.125 1 94.12 626 HIS A N 1
ATOM 4802 C CA . HIS A 1 626 ? -15.32 19.531 24.469 1 94.12 626 HIS A CA 1
ATOM 4803 C C . HIS A 1 626 ? -15.328 20.719 25.422 1 94.12 626 HIS A C 1
ATOM 4805 O O . HIS A 1 626 ? -15.469 20.547 26.641 1 94.12 626 HIS A O 1
ATOM 4811 N N . LEU A 1 627 ? -15.141 21.859 24.844 1 95.94 627 LEU A N 1
ATOM 4812 C CA . LEU A 1 627 ? -15.203 23.062 25.656 1 95.94 627 LEU A CA 1
ATOM 4813 C C . LEU A 1 627 ? -16.641 23.562 25.781 1 95.94 627 LEU A C 1
ATOM 4815 O O . LEU A 1 627 ? -17.406 23.5 24.828 1 95.94 627 LEU A O 1
ATOM 4819 N N . ASN A 1 628 ? -16.938 24.016 27.031 1 95.88 628 ASN A N 1
ATOM 4820 C CA . ASN A 1 628 ? -18.234 24.656 27.203 1 95.88 628 ASN A CA 1
ATOM 4821 C C . ASN A 1 628 ? -18.359 25.891 26.312 1 95.88 628 ASN A C 1
ATOM 4823 O O . ASN A 1 628 ? -17.531 26.812 26.375 1 95.88 628 ASN A O 1
ATOM 4827 N N . LYS A 1 629 ? -19.359 26.016 25.562 1 93.75 629 LYS A N 1
ATOM 4828 C CA . LYS A 1 629 ? -19.484 27.062 24.547 1 93.75 629 LYS A CA 1
ATOM 4829 C C . LYS A 1 629 ? -19.688 28.422 25.188 1 93.75 629 LYS A C 1
ATOM 4831 O O . LYS A 1 629 ? -19.328 29.453 24.609 1 93.75 629 LYS A O 1
ATOM 4836 N N . GLU A 1 630 ? -20.219 28.469 26.406 1 94.44 630 GLU A N 1
ATOM 4837 C CA . GLU A 1 630 ? -20.516 29.719 27.078 1 94.44 630 GLU A CA 1
ATOM 4838 C C . GLU A 1 630 ? -19.328 30.188 27.922 1 94.44 630 GLU A C 1
ATOM 4840 O O . GLU A 1 630 ? -19.062 31.391 28.016 1 94.44 630 GLU A O 1
ATOM 4845 N N . THR A 1 631 ? -18.641 29.234 28.516 1 96.38 631 THR A N 1
ATOM 4846 C CA . THR A 1 631 ? -17.609 29.625 29.469 1 96.38 631 THR A CA 1
ATOM 4847 C C . THR A 1 631 ? -16.219 29.297 28.938 1 96.38 631 THR A C 1
ATOM 4849 O O . THR A 1 631 ? -15.219 29.797 29.453 1 96.38 631 THR A O 1
ATOM 4852 N N . GLY A 1 632 ? -16.188 28.469 27.953 1 96.44 632 GLY A N 1
ATOM 4853 C CA . GLY A 1 632 ? -14.898 28.078 27.406 1 96.44 632 GLY A CA 1
ATOM 4854 C C . GLY A 1 632 ? -14.141 27.109 28.297 1 96.44 632 GLY A C 1
ATOM 4855 O O . GLY A 1 632 ? -12.992 26.766 28.031 1 96.44 632 GLY A O 1
ATOM 4856 N N . GLN A 1 633 ? -14.742 26.609 29.344 1 96.56 633 GLN A N 1
ATOM 4857 C CA . GLN A 1 633 ? -14.086 25.703 30.281 1 96.56 633 GLN A CA 1
ATOM 4858 C C . GLN A 1 633 ? -14.047 24.281 29.734 1 96.56 633 GLN A C 1
ATOM 4860 O O . GLN A 1 633 ? -14.977 23.844 29.047 1 96.56 633 GLN A O 1
ATOM 4865 N N . GLY A 1 634 ? -12.984 23.531 30 1 95.56 634 GLY A N 1
ATOM 4866 C CA . GLY A 1 634 ? -12.766 22.156 29.562 1 95.56 634 GLY A CA 1
ATOM 4867 C C . GLY A 1 634 ? -11.297 21.797 29.422 1 95.56 634 GLY A C 1
ATOM 4868 O O . GLY A 1 634 ? -10.43 22.5 29.953 1 95.56 634 GLY A O 1
ATOM 4869 N N . LEU A 1 635 ? -11.016 20.641 28.828 1 95 635 LEU A N 1
ATOM 4870 C CA . LEU A 1 635 ? -9.656 20.125 28.688 1 95 635 LEU A CA 1
ATOM 4871 C C . LEU A 1 635 ? -9.273 20.031 27.219 1 95 635 LEU A C 1
ATOM 4873 O O . LEU A 1 635 ? -9.305 18.938 26.625 1 95 635 LEU A O 1
ATOM 4877 N N . PRO A 1 636 ? -8.844 21.078 26.656 1 93.44 636 PRO A N 1
ATOM 4878 C CA . PRO A 1 636 ? -8.523 21.062 25.219 1 93.44 636 PRO A CA 1
ATOM 4879 C C . PRO A 1 636 ? -7.121 20.531 24.938 1 93.44 636 PRO A C 1
ATOM 4881 O O . PRO A 1 636 ? -6.809 20.188 23.797 1 93.44 636 PRO A O 1
ATOM 4884 N N . ALA A 1 637 ? -6.234 20.5 25.891 1 91.62 637 ALA A N 1
ATOM 4885 C CA . ALA A 1 637 ? -4.82 20.25 25.625 1 91.62 637 ALA A CA 1
ATOM 4886 C C . ALA A 1 637 ? -4.422 18.828 26.047 1 91.62 637 ALA A C 1
ATOM 4888 O O . ALA A 1 637 ? -4.586 18.453 27.203 1 91.62 637 ALA A O 1
ATOM 4889 N N . LEU A 1 638 ? -3.965 18.078 25.062 1 88.44 638 LEU A N 1
ATOM 4890 C CA . LEU A 1 638 ? -3.299 16.844 25.438 1 88.44 638 LEU A CA 1
ATOM 4891 C C . LEU A 1 638 ? -2.074 17.109 26.297 1 88.44 638 LEU A C 1
ATOM 4893 O O . LEU A 1 638 ? -1.835 16.406 27.281 1 88.44 638 LEU A O 1
ATOM 4897 N N . ASP A 1 639 ? -1.297 18.156 25.875 1 85.56 639 ASP A N 1
ATOM 4898 C CA . ASP A 1 639 ? -0.221 18.75 26.672 1 85.56 639 ASP A CA 1
ATOM 4899 C C . ASP A 1 639 ? 0.146 20.141 26.156 1 85.56 639 ASP A C 1
ATOM 4901 O O . ASP A 1 639 ? -0.06 20.453 24.984 1 85.56 639 ASP A O 1
ATOM 4905 N N . TRP A 1 640 ? 0.588 20.891 27.062 1 93.5 640 TRP A N 1
ATOM 4906 C CA . TRP A 1 640 ? 1.112 22.203 26.688 1 93.5 640 TRP A CA 1
ATOM 4907 C C . TRP A 1 640 ? 2.615 22.141 26.438 1 93.5 640 TRP A C 1
ATOM 4909 O O . TRP A 1 640 ? 3.365 21.609 27.266 1 93.5 640 TRP A O 1
ATOM 4919 N N . THR A 1 641 ? 3.016 22.562 25.297 1 96.12 641 THR A N 1
ATOM 4920 C CA . THR A 1 641 ? 4.43 22.703 24.984 1 96.12 641 THR A CA 1
ATOM 4921 C C . THR A 1 641 ? 4.863 24.172 25.109 1 96.12 641 THR A C 1
ATOM 4923 O O . THR A 1 641 ? 4.207 25.062 24.578 1 96.12 641 THR A O 1
ATOM 4926 N N . TYR A 1 642 ? 5.969 24.375 25.828 1 97.75 642 TYR A N 1
ATOM 4927 C CA . TYR A 1 642 ? 6.434 25.719 26.125 1 97.75 642 TYR A CA 1
ATOM 4928 C C . TYR A 1 642 ? 7.719 26.031 25.359 1 97.75 642 TYR A C 1
ATOM 4930 O O . TYR A 1 642 ? 8.453 25.125 24.969 1 97.75 642 TYR A O 1
ATOM 4938 N N . GLY A 1 643 ? 7.941 27.312 25.156 1 98.38 643 GLY A N 1
ATOM 4939 C CA . GLY A 1 643 ? 9.195 27.797 24.578 1 98.38 643 GLY A CA 1
ATOM 4940 C C . GLY A 1 643 ? 9.445 29.266 24.828 1 98.38 643 GLY A C 1
ATOM 4941 O O . GLY A 1 643 ? 8.625 29.938 25.453 1 98.38 643 GLY A O 1
ATOM 4942 N N . ALA A 1 644 ? 10.625 29.688 24.406 1 98.81 644 ALA A N 1
ATOM 4943 C CA . ALA A 1 644 ? 11.039 31.078 24.531 1 98.81 644 ALA A CA 1
ATOM 4944 C C . ALA A 1 644 ? 12.047 31.453 23.453 1 98.81 644 ALA A C 1
ATOM 4946 O O . ALA A 1 644 ? 12.766 30.594 22.938 1 98.81 644 ALA A O 1
ATOM 4947 N N . HIS A 1 645 ? 12 32.688 23.156 1 98.75 645 HIS A N 1
ATOM 4948 C CA . HIS A 1 645 ? 13.031 33.281 22.297 1 98.75 645 HIS A CA 1
ATOM 4949 C C . HIS A 1 645 ? 13.766 34.406 23.016 1 98.75 645 HIS A C 1
ATOM 4951 O O . HIS A 1 645 ? 13.148 35.188 23.75 1 98.75 645 HIS A O 1
ATOM 4957 N N . GLY A 1 646 ? 15.094 34.438 22.891 1 98.69 646 GLY A N 1
ATOM 4958 C CA . GLY A 1 646 ? 15.914 35.625 23.141 1 98.69 646 GLY A CA 1
ATOM 4959 C C . GLY A 1 646 ? 16.469 36.25 21.875 1 98.69 646 GLY A C 1
ATOM 4960 O O . GLY A 1 646 ? 16.844 35.531 20.938 1 98.69 646 GLY A O 1
ATOM 4961 N N . MET A 1 647 ? 16.453 37.625 21.891 1 98.5 647 MET A N 1
ATOM 4962 C CA . MET A 1 647 ? 16.891 38.281 20.672 1 98.5 647 MET A CA 1
ATOM 4963 C C . MET A 1 647 ? 17.734 39.5 20.984 1 98.5 647 MET A C 1
ATOM 4965 O O . MET A 1 647 ? 17.469 40.219 21.953 1 98.5 647 MET A O 1
ATOM 4969 N N . ILE A 1 648 ? 18.812 39.688 20.203 1 98.31 648 ILE A N 1
ATOM 4970 C CA . ILE A 1 648 ? 19.641 40.906 20.219 1 98.31 648 ILE A CA 1
ATOM 4971 C C . ILE A 1 648 ? 19.516 41.625 18.891 1 98.31 648 ILE A C 1
ATOM 4973 O O . ILE A 1 648 ? 19.734 41.031 17.828 1 98.31 648 ILE A O 1
ATOM 4977 N N . VAL A 1 649 ? 19.219 42.938 18.984 1 97.69 649 VAL A N 1
ATOM 4978 C CA . VAL A 1 649 ? 19.125 43.719 17.766 1 97.69 649 VAL A CA 1
ATOM 4979 C C . VAL A 1 649 ? 19.984 45 17.891 1 97.69 649 VAL A C 1
ATOM 4981 O O . VAL A 1 649 ? 20.297 45.438 19 1 97.69 649 VAL A O 1
ATOM 4984 N N . ALA A 1 650 ? 20.438 45.438 16.766 1 97.44 650 ALA A N 1
ATOM 4985 C CA . ALA A 1 650 ? 21.047 46.75 16.641 1 97.44 650 ALA A CA 1
ATOM 4986 C C . ALA A 1 650 ? 20.203 47.688 15.758 1 97.44 650 ALA A C 1
ATOM 4988 O O . ALA A 1 650 ? 19.859 47.312 14.625 1 97.44 650 ALA A O 1
ATOM 4989 N N . VAL A 1 651 ? 19.812 48.875 16.344 1 97.38 651 VAL A N 1
ATOM 4990 C CA . VAL A 1 651 ? 18.875 49.75 15.633 1 97.38 651 VAL A CA 1
ATOM 4991 C C . VAL A 1 651 ? 19.531 51.094 15.391 1 97.38 651 VAL A C 1
ATOM 4993 O O . VAL A 1 651 ? 20.141 51.688 16.297 1 97.38 651 VAL A O 1
ATOM 4996 N N . ASP A 1 652 ? 19.453 51.594 14.125 1 96.94 652 ASP A N 1
ATOM 4997 C CA . ASP A 1 652 ? 19.844 52.969 13.812 1 96.94 652 ASP A CA 1
ATOM 4998 C C . ASP A 1 652 ? 18.75 53.938 14.227 1 96.94 652 ASP A C 1
ATOM 5000 O O . ASP A 1 652 ? 17.672 53.969 13.633 1 96.94 652 ASP A O 1
ATOM 5004 N N . PRO A 1 653 ? 19.031 54.719 15.156 1 92.69 653 PRO A N 1
ATOM 5005 C CA . PRO A 1 653 ? 17.984 55.594 15.688 1 92.69 653 PRO A CA 1
ATOM 5006 C C . PRO A 1 653 ? 17.562 56.688 14.711 1 92.69 653 PRO A C 1
ATOM 5008 O O . PRO A 1 653 ? 16.531 57.344 14.906 1 92.69 653 PRO A O 1
ATOM 5011 N N . GLU A 1 654 ? 18.297 56.906 13.656 1 92.56 654 GLU A N 1
ATOM 5012 C CA . GLU A 1 654 ? 17.969 57.938 12.68 1 92.56 654 GLU A CA 1
ATOM 5013 C C . GLU A 1 654 ? 17.188 57.375 11.5 1 92.56 654 GLU A C 1
ATOM 5015 O O . GLU A 1 654 ? 16.234 58 11.023 1 92.56 654 GLU A O 1
ATOM 5020 N N . THR A 1 655 ? 17.562 56.25 11.094 1 93.56 655 THR A N 1
ATOM 5021 C CA . THR A 1 655 ? 16.984 55.719 9.859 1 93.56 655 THR A CA 1
ATOM 5022 C C . THR A 1 655 ? 15.914 54.688 10.156 1 93.56 655 THR A C 1
ATOM 5024 O O . THR A 1 655 ? 15.102 54.344 9.289 1 93.56 655 THR A O 1
ATOM 5027 N N . GLY A 1 656 ? 15.945 54.125 11.336 1 93.12 656 GLY A N 1
ATOM 5028 C CA . GLY A 1 656 ? 15.031 53.062 11.672 1 93.12 656 GLY A CA 1
ATOM 5029 C C . GLY A 1 656 ? 15.508 51.688 11.18 1 93.12 656 GLY A C 1
ATOM 5030 O O . GLY A 1 656 ? 14.906 50.656 11.5 1 93.12 656 GLY A O 1
ATOM 5031 N N . GLU A 1 657 ? 16.656 51.688 10.453 1 95.12 657 GLU A N 1
ATOM 5032 C CA . GLU A 1 657 ? 17.234 50.406 10.016 1 95.12 657 GLU A CA 1
ATOM 5033 C C . GLU A 1 657 ? 17.75 49.594 11.195 1 95.12 657 GLU A C 1
ATOM 5035 O O . GLU A 1 657 ? 18.281 50.156 12.156 1 95.12 657 GLU A O 1
ATOM 5040 N N . TYR A 1 658 ? 17.531 48.25 11.086 1 95.81 658 TYR A N 1
ATOM 5041 C CA . TYR A 1 658 ? 18.016 47.438 12.188 1 95.81 658 TYR A CA 1
ATOM 5042 C C . TYR A 1 658 ? 18.625 46.125 11.672 1 95.81 658 TYR A C 1
ATOM 5044 O O . TYR A 1 658 ? 18.359 45.719 10.531 1 95.81 658 TYR A O 1
ATOM 5052 N N . ASP A 1 659 ? 19.484 45.5 12.469 1 95 659 ASP A N 1
ATOM 5053 C CA . ASP A 1 659 ? 20.078 44.188 12.258 1 95 659 ASP A CA 1
ATOM 5054 C C . ASP A 1 659 ? 19.734 43.25 13.414 1 95 659 ASP A C 1
ATOM 5056 O O . ASP A 1 659 ? 19.797 43.625 14.578 1 95 659 ASP A O 1
ATOM 5060 N N . VAL A 1 660 ? 19.25 42.062 13.055 1 97 660 VAL A N 1
ATOM 5061 C CA . VAL A 1 660 ? 19.109 41.031 14.07 1 97 660 VAL A CA 1
ATOM 5062 C C . VAL A 1 660 ? 20.453 40.344 14.297 1 97 660 VAL A C 1
ATOM 5064 O O . VAL A 1 660 ? 20.922 39.594 13.438 1 97 660 VAL A O 1
ATOM 5067 N N . LEU A 1 661 ? 21.016 40.5 15.445 1 96.69 661 LEU A N 1
ATOM 5068 C CA . LEU A 1 661 ? 22.375 40.031 15.711 1 96.69 661 LEU A CA 1
ATOM 5069 C C . LEU A 1 661 ? 22.359 38.594 16.172 1 96.69 661 LEU A C 1
ATOM 5071 O O . LEU A 1 661 ? 23.203 37.781 15.75 1 96.69 661 LEU A O 1
ATOM 5075 N N . LYS A 1 662 ? 21.453 38.312 17.047 1 97.56 662 LYS A N 1
ATOM 5076 C CA . LYS A 1 662 ? 21.406 36.969 17.625 1 97.56 662 LYS A CA 1
ATOM 5077 C C . LYS A 1 662 ? 19.969 36.594 17.984 1 97.56 662 LYS A C 1
ATOM 5079 O O . LYS A 1 662 ? 19.203 37.406 18.469 1 97.56 662 LYS A O 1
ATOM 5084 N N . VAL A 1 663 ? 19.625 35.344 17.703 1 98.19 663 VAL A N 1
ATOM 5085 C CA . VAL A 1 663 ? 18.375 34.75 18.188 1 98.19 663 VAL A CA 1
ATOM 5086 C C . VAL A 1 663 ? 18.672 33.469 18.922 1 98.19 663 VAL A C 1
ATOM 5088 O O . VAL A 1 663 ? 19.406 32.594 18.422 1 98.19 663 VAL A O 1
ATOM 5091 N N . ALA A 1 664 ? 18.234 33.375 20.109 1 98.44 664 ALA A N 1
ATOM 5092 C CA . ALA A 1 664 ? 18.25 32.125 20.891 1 98.44 664 ALA A CA 1
ATOM 5093 C C . ALA A 1 664 ? 16.844 31.562 21.062 1 98.44 664 ALA A C 1
ATOM 5095 O O . ALA A 1 664 ? 15.938 32.25 21.516 1 98.44 664 ALA A O 1
ATOM 5096 N N . SER A 1 665 ? 16.688 30.328 20.594 1 98.44 665 SER A N 1
ATOM 5097 C CA . SER A 1 665 ? 15.383 29.672 20.703 1 98.44 665 SER A CA 1
ATOM 5098 C C . SER A 1 665 ? 15.453 28.453 21.609 1 98.44 665 SER A C 1
ATOM 5100 O O . SER A 1 665 ? 16.312 27.594 21.438 1 98.44 665 SER A O 1
ATOM 5102 N N . VAL A 1 666 ? 14.547 28.406 22.578 1 98.62 666 VAL A N 1
ATOM 5103 C CA . VAL A 1 666 ? 14.5 27.344 23.578 1 98.62 666 VAL A CA 1
ATOM 5104 C C . VAL A 1 666 ? 13.102 26.719 23.609 1 98.62 666 VAL A C 1
ATOM 5106 O O . VAL A 1 666 ? 12.102 27.438 23.672 1 98.62 666 VAL A O 1
ATOM 5109 N N . PHE A 1 667 ? 13.039 25.391 23.547 1 98.25 667 PHE A N 1
ATOM 5110 C CA . PHE A 1 667 ? 11.758 24.703 23.609 1 98.25 667 PHE A CA 1
ATOM 5111 C C . PHE A 1 667 ? 11.82 23.516 24.562 1 98.25 667 PHE A C 1
ATOM 5113 O O . PHE A 1 667 ? 12.828 22.812 24.625 1 98.25 667 PHE A O 1
ATOM 5120 N N . ASP A 1 668 ? 10.742 23.375 25.328 1 97.44 668 ASP A N 1
ATOM 5121 C CA . ASP A 1 668 ? 10.602 22.141 26.109 1 97.44 668 ASP A CA 1
ATOM 5122 C C . ASP A 1 668 ? 10.016 21.016 25.266 1 97.44 668 ASP A C 1
ATOM 5124 O O . ASP A 1 668 ? 8.789 20.859 25.203 1 97.44 668 ASP A O 1
ATOM 5128 N N . ALA A 1 669 ? 10.852 20.203 24.797 1 95.06 669 ALA A N 1
ATOM 5129 C CA . ALA A 1 669 ? 10.445 19.156 23.875 1 95.06 669 ALA A CA 1
ATOM 5130 C C . ALA A 1 669 ? 10.195 17.844 24.609 1 95.06 669 ALA A C 1
ATOM 5132 O O . ALA A 1 669 ? 9.961 16.797 23.984 1 95.06 669 ALA A O 1
ATOM 5133 N N . GLY A 1 670 ? 10.125 17.938 25.906 1 94.06 670 GLY A N 1
ATOM 5134 C CA . GLY A 1 670 ? 10.203 16.672 26.625 1 94.06 670 GLY A CA 1
ATOM 5135 C C . GLY A 1 670 ? 11.508 15.938 26.406 1 94.06 670 GLY A C 1
ATOM 5136 O O . GLY A 1 670 ? 12.578 16.453 26.734 1 94.06 670 GLY A O 1
ATOM 5137 N N . ARG A 1 671 ? 11.414 14.844 25.688 1 93.94 671 ARG A N 1
ATOM 5138 C CA . ARG A 1 671 ? 12.617 14.188 25.203 1 93.94 671 ARG A CA 1
ATOM 5139 C C . ARG A 1 671 ? 12.883 14.516 23.734 1 93.94 671 ARG A C 1
ATOM 5141 O O . ARG A 1 671 ? 12 14.336 22.891 1 93.94 671 ARG A O 1
ATOM 5148 N N . VAL A 1 672 ? 14.031 15.039 23.516 1 95.56 672 VAL A N 1
ATOM 5149 C CA . VAL A 1 672 ? 14.422 15.25 22.125 1 95.56 672 VAL A CA 1
ATOM 5150 C C . VAL A 1 672 ? 14.766 13.914 21.484 1 95.56 672 VAL A C 1
ATOM 5152 O O . VAL A 1 672 ? 15.719 13.242 21.891 1 95.56 672 VAL A O 1
ATOM 5155 N N . ILE A 1 673 ? 14.039 13.562 20.438 1 96.12 673 ILE A N 1
ATOM 5156 C CA . ILE A 1 673 ? 14.219 12.258 19.812 1 96.12 673 ILE A CA 1
ATOM 5157 C C . ILE A 1 673 ? 15.422 12.289 18.891 1 96.12 673 ILE A C 1
ATOM 5159 O O . ILE A 1 673 ? 16.219 11.352 18.859 1 96.12 673 ILE A O 1
ATOM 5163 N N . ASN A 1 674 ? 15.531 13.281 18.094 1 96.44 674 ASN A N 1
ATOM 5164 C CA . ASN A 1 674 ? 16.641 13.523 17.172 1 96.44 674 ASN A CA 1
ATOM 5165 C C . ASN A 1 674 ? 17.141 14.969 17.266 1 96.44 674 ASN A C 1
ATOM 5167 O O . ASN A 1 674 ? 16.578 15.859 16.625 1 96.44 674 ASN A O 1
ATOM 5171 N N . PRO A 1 675 ? 18.25 15.172 17.922 1 96.12 675 PRO A N 1
ATOM 5172 C CA . PRO A 1 675 ? 18.75 16.531 18.156 1 96.12 675 PRO A CA 1
ATOM 5173 C C . PRO A 1 675 ? 18.984 17.297 16.859 1 96.12 675 PRO A C 1
ATOM 5175 O O . PRO A 1 675 ? 18.734 18.5 16.812 1 96.12 675 PRO A O 1
ATOM 5178 N N . GLY A 1 676 ? 19.469 16.609 15.883 1 95.19 676 GLY A N 1
ATOM 5179 C CA . GLY A 1 676 ? 19.672 17.266 14.609 1 95.19 676 GLY A CA 1
ATOM 5180 C C . GLY A 1 676 ? 18.375 17.766 13.992 1 95.19 676 GLY A C 1
ATOM 5181 O O . GLY A 1 676 ? 18.297 18.891 13.508 1 95.19 676 GLY A O 1
ATOM 5182 N N . ALA A 1 677 ? 17.422 16.938 13.945 1 94.31 677 ALA A N 1
ATOM 5183 C CA . ALA A 1 677 ? 16.109 17.297 13.406 1 94.31 677 ALA A CA 1
ATOM 5184 C C . ALA A 1 677 ? 15.469 18.391 14.25 1 94.31 677 ALA A C 1
ATOM 5186 O O . ALA A 1 677 ? 14.812 19.297 13.711 1 94.31 677 ALA A O 1
ATOM 5187 N N . PHE A 1 678 ? 15.625 18.266 15.555 1 95.75 678 PHE A N 1
ATOM 5188 C CA . PHE A 1 678 ? 15.109 19.281 16.469 1 95.75 678 PHE A CA 1
ATOM 5189 C C . PHE A 1 678 ? 15.711 20.641 16.156 1 95.75 678 PHE A C 1
ATOM 5191 O O . PHE A 1 678 ? 14.984 21.641 16.031 1 95.75 678 PHE A O 1
ATOM 5198 N N . ARG A 1 679 ? 16.953 20.703 15.961 1 95.94 679 ARG A N 1
ATOM 5199 C CA . ARG A 1 679 ? 17.641 21.953 15.633 1 95.94 679 ARG A CA 1
ATOM 5200 C C . ARG A 1 679 ? 17.172 22.516 14.305 1 95.94 679 ARG A C 1
ATOM 5202 O O . ARG A 1 679 ? 16.906 23.703 14.18 1 95.94 679 ARG A O 1
ATOM 5209 N N . GLY A 1 680 ? 17.109 21.609 13.359 1 94.25 680 GLY A N 1
ATOM 5210 C CA . GLY A 1 680 ? 16.625 22.031 12.055 1 94.25 680 GLY A CA 1
ATOM 5211 C C . GLY A 1 680 ? 15.242 22.656 12.102 1 94.25 680 GLY A C 1
ATOM 5212 O O . GLY A 1 680 ? 15 23.688 11.469 1 94.25 680 GLY A O 1
ATOM 5213 N N . GLN A 1 681 ? 14.367 22.094 12.82 1 94.25 681 GLN A N 1
ATOM 5214 C CA . GLN A 1 681 ? 13 22.594 12.953 1 94.25 681 GLN A CA 1
ATOM 5215 C C . GLN A 1 681 ? 12.977 23.906 13.711 1 94.25 681 GLN A C 1
ATOM 5217 O O . GLN A 1 681 ? 12.219 24.812 13.367 1 94.25 681 GLN A O 1
ATOM 5222 N N . ALA A 1 682 ? 13.742 24 14.75 1 96 682 ALA A N 1
ATOM 5223 C CA . ALA A 1 682 ? 13.82 25.219 15.555 1 96 682 ALA A CA 1
ATOM 5224 C C . ALA A 1 682 ? 14.305 26.406 14.719 1 96 682 ALA A C 1
ATOM 5226 O O . ALA A 1 682 ? 13.734 27.484 14.781 1 96 682 ALA A O 1
ATOM 5227 N N . ILE A 1 683 ? 15.328 26.172 13.93 1 95.38 683 ILE A N 1
ATOM 5228 C CA . ILE A 1 683 ? 15.914 27.219 13.102 1 95.38 683 ILE A CA 1
ATOM 5229 C C . ILE A 1 683 ? 14.953 27.578 11.977 1 95.38 683 ILE A C 1
ATOM 5231 O O . ILE A 1 683 ? 14.68 28.766 11.734 1 95.38 683 ILE A O 1
ATOM 5235 N N . GLY A 1 684 ? 14.469 26.547 11.297 1 93.81 684 GLY A N 1
ATOM 5236 C CA . GLY A 1 684 ? 13.57 26.781 10.18 1 93.81 684 GLY A CA 1
ATOM 5237 C C . GLY A 1 684 ? 12.312 27.547 10.57 1 93.81 684 GLY A C 1
ATOM 5238 O O . GLY A 1 684 ? 11.898 28.469 9.867 1 93.81 684 GLY A O 1
ATOM 5239 N N . GLY A 1 685 ? 11.664 27.109 11.672 1 95.12 685 GLY A N 1
ATOM 5240 C CA . GLY A 1 685 ? 10.469 27.797 12.141 1 95.12 685 GLY A CA 1
ATOM 5241 C C . GLY A 1 685 ? 10.742 29.234 12.578 1 95.12 685 GLY A C 1
ATOM 5242 O O . GLY A 1 685 ? 9.93 30.125 12.32 1 95.12 685 GLY A O 1
ATOM 5243 N N . MET A 1 686 ? 11.836 29.438 13.242 1 96.12 686 MET A N 1
ATOM 5244 C CA . MET A 1 686 ? 12.219 30.766 13.68 1 96.12 686 MET A CA 1
ATOM 5245 C C . MET A 1 686 ? 12.445 31.688 12.477 1 96.12 686 MET A C 1
ATOM 5247 O O . MET A 1 686 ? 12.008 32.844 12.484 1 96.12 686 MET A O 1
ATOM 5251 N N . LEU A 1 687 ? 13.062 31.203 11.43 1 95.56 687 LEU A N 1
ATOM 5252 C CA . LEU A 1 687 ? 13.312 31.984 10.234 1 95.56 687 LEU A CA 1
ATOM 5253 C C . LEU A 1 687 ? 12.008 32.344 9.531 1 95.56 687 LEU A C 1
ATOM 5255 O O . LEU A 1 687 ? 11.852 33.469 9.023 1 95.56 687 LEU A O 1
ATOM 5259 N N . GLN A 1 688 ? 11.141 31.422 9.5 1 95.19 688 GLN A N 1
ATOM 5260 C CA . GLN A 1 688 ? 9.82 31.719 8.953 1 95.19 688 GLN A CA 1
ATOM 5261 C C . GLN A 1 688 ? 9.117 32.781 9.781 1 95.19 688 GLN A C 1
ATOM 5263 O O . GLN A 1 688 ? 8.414 33.656 9.234 1 95.19 688 GLN A O 1
ATOM 5268 N N . GLY A 1 689 ? 9.266 32.688 11.102 1 96.19 689 GLY A N 1
ATOM 5269 C CA . GLY A 1 689 ? 8.734 33.719 11.984 1 96.19 689 GLY A CA 1
ATOM 5270 C C . GLY A 1 689 ? 9.32 35.094 11.719 1 96.19 689 GLY A C 1
ATOM 5271 O O . GLY A 1 689 ? 8.609 36.094 11.789 1 96.19 689 GLY A O 1
ATOM 5272 N N . LEU A 1 690 ? 10.586 35.156 11.438 1 95.56 690 LEU A N 1
ATOM 5273 C CA . LEU A 1 690 ? 11.234 36.406 11.094 1 95.56 690 LEU A CA 1
ATOM 5274 C C . LEU A 1 690 ? 10.688 36.969 9.789 1 95.56 690 LEU A C 1
ATOM 5276 O O . LEU A 1 690 ? 10.562 38.188 9.625 1 95.56 690 LEU A O 1
ATOM 5280 N N . GLY A 1 691 ? 10.445 36.031 8.875 1 94.5 691 GLY A N 1
ATOM 5281 C CA . GLY A 1 691 ? 9.875 36.469 7.613 1 94.5 691 GLY A CA 1
ATOM 5282 C C . GLY A 1 691 ? 8.555 37.219 7.77 1 94.5 691 GLY A C 1
ATOM 5283 O O . GLY A 1 691 ? 8.367 38.281 7.199 1 94.5 691 GLY A O 1
ATOM 5284 N N . THR A 1 692 ? 7.684 36.688 8.547 1 94.25 692 THR A N 1
ATOM 5285 C CA . THR A 1 692 ? 6.383 37.312 8.75 1 94.25 692 THR A CA 1
ATOM 5286 C C . THR A 1 692 ? 6.527 38.594 9.555 1 94.25 692 THR A C 1
ATOM 5288 O O . THR A 1 692 ? 5.719 39.531 9.414 1 94.25 692 THR A O 1
ATOM 5291 N N . ALA A 1 693 ? 7.496 38.656 10.406 1 95.31 693 ALA A N 1
ATOM 5292 C CA . ALA A 1 693 ? 7.73 39.812 11.242 1 95.31 693 ALA A CA 1
ATOM 5293 C C . ALA A 1 693 ? 8.266 41 10.414 1 95.31 693 ALA A C 1
ATOM 5295 O O . ALA A 1 693 ? 7.926 42.156 10.672 1 95.31 693 ALA A O 1
ATOM 5296 N N . THR A 1 694 ? 9 40.719 9.391 1 93.44 694 THR A N 1
ATOM 5297 C CA . THR A 1 694 ? 9.805 41.781 8.805 1 93.44 694 THR A CA 1
ATOM 5298 C C . THR A 1 694 ? 9.219 42.219 7.465 1 93.44 694 THR A C 1
ATOM 5300 O O . THR A 1 694 ? 9.328 43.406 7.098 1 93.44 694 THR A O 1
ATOM 5303 N N . VAL A 1 695 ? 8.688 41.219 6.688 1 90.75 695 VAL A N 1
ATOM 5304 C CA . VAL A 1 695 ? 8.477 41.656 5.32 1 90.75 695 VAL A CA 1
ATOM 5305 C C . VAL A 1 695 ? 7.18 41.062 4.77 1 90.75 695 VAL A C 1
ATOM 5307 O O . VAL A 1 695 ? 6.578 41.625 3.852 1 90.75 695 VAL A O 1
ATOM 5310 N N . GLU A 1 696 ? 6.707 40.062 5.219 1 93.19 696 GLU A N 1
ATOM 5311 C CA . GLU A 1 696 ? 5.598 39.344 4.578 1 93.19 696 GLU A CA 1
ATOM 5312 C C . GLU A 1 696 ? 4.262 40 4.902 1 93.19 696 GLU A C 1
ATOM 5314 O O . GLU A 1 696 ? 4.078 40.531 5.996 1 93.19 696 GLU A O 1
ATOM 5319 N N . GLY A 1 697 ? 3.277 39.938 3.885 1 94.06 697 GLY A N 1
ATOM 5320 C CA . GLY A 1 697 ? 1.929 40.438 4.102 1 94.06 697 GLY A CA 1
ATOM 5321 C C . GLY A 1 697 ? 1.212 40.781 2.812 1 94.06 697 GLY A C 1
ATOM 5322 O O . GLY A 1 697 ? 1.828 41.281 1.871 1 94.06 697 GLY A O 1
ATOM 5323 N N . TYR A 1 698 ? -0.078 40.531 2.838 1 94.94 698 TYR A N 1
ATOM 5324 C CA . TYR A 1 698 ? -0.913 40.875 1.691 1 94.94 698 TYR A CA 1
ATOM 5325 C C . TYR A 1 698 ? -1.228 42.375 1.667 1 94.94 698 TYR A C 1
ATOM 5327 O O . TYR A 1 698 ? -1.427 42.969 2.717 1 94.94 698 TYR A O 1
ATOM 5335 N N . ILE A 1 699 ? -1.245 42.906 0.482 1 93.81 699 ILE A N 1
ATOM 5336 C CA . ILE A 1 699 ? -1.61 44.312 0.261 1 93.81 699 ILE A CA 1
ATOM 5337 C C . ILE A 1 699 ? -2.785 44.375 -0.71 1 93.81 699 ILE A C 1
ATOM 5339 O O . ILE A 1 699 ? -2.744 43.781 -1.795 1 93.81 699 ILE A O 1
ATOM 5343 N N . TYR A 1 700 ? -3.84 45.094 -0.254 1 94.88 700 TYR A N 1
ATOM 5344 C CA . TYR A 1 700 ? -5.043 45.219 -1.072 1 94.88 700 TYR A CA 1
ATOM 5345 C C . TYR A 1 700 ? -5.289 46.688 -1.452 1 94.88 700 TYR A C 1
ATOM 5347 O O . TYR A 1 700 ? -4.887 47.594 -0.729 1 94.88 700 TYR A O 1
ATOM 5355 N N . ASP A 1 701 ? -5.914 46.906 -2.582 1 94.69 701 ASP A N 1
ATOM 5356 C CA . ASP A 1 701 ? -6.465 48.219 -2.852 1 94.69 701 ASP A CA 1
ATOM 5357 C C . ASP A 1 701 ? -7.875 48.375 -2.287 1 94.69 701 ASP A C 1
ATOM 5359 O O . ASP A 1 701 ? -8.375 47.438 -1.619 1 94.69 701 ASP A O 1
ATOM 5363 N N . GLN A 1 702 ? -8.461 49.438 -2.514 1 93.06 702 GLN A N 1
ATOM 5364 C CA . GLN A 1 702 ? -9.75 49.75 -1.901 1 93.06 702 GLN A CA 1
ATOM 5365 C C . GLN A 1 702 ? -10.867 48.938 -2.541 1 93.06 702 GLN A C 1
ATOM 5367 O O . GLN A 1 702 ? -11.969 48.844 -1.992 1 93.06 702 GLN A O 1
ATOM 5372 N N . LYS A 1 703 ? -10.523 48.312 -3.662 1 94.81 703 LYS A N 1
ATOM 5373 C CA . LYS A 1 703 ? -11.516 47.5 -4.352 1 94.81 703 LYS A CA 1
ATOM 5374 C C . LYS A 1 703 ? -11.336 46.031 -4.012 1 94.81 703 LYS A C 1
ATOM 5376 O O . LYS A 1 703 ? -12.086 45.156 -4.504 1 94.81 703 LYS A O 1
ATOM 5381 N N . GLY A 1 704 ? -10.414 45.75 -3.18 1 95.12 704 GLY A N 1
ATOM 5382 C CA . GLY A 1 704 ? -10.211 44.375 -2.736 1 95.12 704 GLY A CA 1
ATOM 5383 C C . GLY A 1 704 ? -9.32 43.562 -3.664 1 95.12 704 GLY A C 1
ATOM 5384 O O . GLY A 1 704 ? -9.203 42.344 -3.527 1 95.12 704 GLY A O 1
ATOM 5385 N N . HIS A 1 705 ? -8.656 44.281 -4.566 1 95.25 705 HIS A N 1
ATOM 5386 C CA . HIS A 1 705 ? -7.68 43.625 -5.422 1 95.25 705 HIS A CA 1
ATOM 5387 C C . HIS A 1 705 ? -6.379 43.344 -4.676 1 95.25 705 HIS A C 1
ATOM 5389 O O . HIS A 1 705 ? -5.84 44.25 -4.02 1 95.25 705 HIS A O 1
ATOM 5395 N N . LEU A 1 706 ? -5.988 42.094 -4.754 1 94.75 706 LEU A N 1
ATOM 5396 C CA . LEU A 1 706 ? -4.68 41.781 -4.195 1 94.75 706 LEU A CA 1
ATOM 5397 C C . LEU A 1 706 ? -3.562 42.344 -5.074 1 94.75 706 LEU A C 1
ATOM 5399 O O . LEU A 1 706 ? -3.439 41.969 -6.242 1 94.75 706 LEU A O 1
ATOM 5403 N N . LEU A 1 707 ? -2.664 43.094 -4.539 1 93.88 707 LEU A N 1
ATOM 5404 C CA . LEU A 1 707 ? -1.719 43.875 -5.328 1 93.88 707 LEU A CA 1
ATOM 5405 C C . LEU A 1 707 ? -0.375 43.156 -5.43 1 93.88 707 LEU A C 1
ATOM 5407 O O . LEU A 1 707 ? 0.433 43.469 -6.309 1 93.88 707 LEU A O 1
ATOM 5411 N N . ASN A 1 708 ? -0.099 42.25 -4.594 1 92.88 708 ASN A N 1
ATOM 5412 C CA . ASN A 1 708 ? 1.227 41.625 -4.574 1 92.88 708 ASN A CA 1
ATOM 5413 C C . ASN A 1 708 ? 1.146 40.094 -4.617 1 92.88 708 ASN A C 1
ATOM 5415 O O . ASN A 1 708 ? 1.735 39.438 -3.779 1 92.88 708 ASN A O 1
ATOM 5419 N N . PRO A 1 709 ? 0.556 39.594 -5.699 1 92.56 709 PRO A N 1
ATOM 5420 C CA . PRO A 1 709 ? 0.39 38.125 -5.824 1 92.56 709 PRO A CA 1
ATOM 5421 C C . PRO A 1 709 ? 1.591 37.469 -6.48 1 92.56 709 PRO A C 1
ATOM 5423 O O . PRO A 1 709 ? 1.421 36.625 -7.375 1 92.56 709 PRO A O 1
ATOM 5426 N N . SER A 1 710 ? 2.857 37.875 -6.035 1 91.5 710 SER A N 1
ATOM 5427 C CA . SER A 1 710 ? 4.082 37.312 -6.59 1 91.5 710 SER A CA 1
ATOM 5428 C C . SER A 1 710 ? 5.246 37.469 -5.617 1 91.5 710 SER A C 1
ATOM 5430 O O . SER A 1 710 ? 5.184 38.25 -4.672 1 91.5 710 SER A O 1
ATOM 5432 N N . PHE A 1 711 ? 6.355 36.781 -6.016 1 89.75 711 PHE A N 1
ATOM 5433 C CA . PHE A 1 711 ? 7.555 36.844 -5.188 1 89.75 711 PHE A CA 1
ATOM 5434 C C . PHE A 1 711 ? 8.266 38.188 -5.367 1 89.75 711 PHE A C 1
ATOM 5436 O O . PHE A 1 711 ? 9.102 38.562 -4.543 1 89.75 711 PHE A O 1
ATOM 5443 N N . THR A 1 712 ? 7.949 38.781 -6.418 1 85.38 712 THR A N 1
ATOM 5444 C CA . THR A 1 712 ? 8.555 40.094 -6.652 1 85.38 712 THR A CA 1
ATOM 5445 C C . THR A 1 712 ? 7.996 41.125 -5.684 1 85.38 712 THR A C 1
ATOM 5447 O O . THR A 1 712 ? 8.742 41.969 -5.156 1 85.38 712 THR A O 1
ATOM 5450 N N . ASP A 1 713 ? 6.738 41 -5.465 1 86.44 713 ASP A N 1
ATOM 5451 C CA . ASP A 1 713 ? 6.07 42.031 -4.688 1 86.44 713 ASP A CA 1
ATOM 5452 C C . ASP A 1 713 ? 5.793 41.562 -3.264 1 86.44 713 ASP A C 1
ATOM 5454 O O . ASP A 1 713 ? 5.68 42.375 -2.344 1 86.44 713 ASP A O 1
ATOM 5458 N N . ASN A 1 714 ? 5.527 40.375 -3.127 1 88.69 714 ASN A N 1
ATOM 5459 C CA . ASN A 1 714 ? 5.402 39.75 -1.818 1 88.69 714 ASN A CA 1
ATOM 5460 C C . ASN A 1 714 ? 6.664 38.969 -1.445 1 88.69 714 ASN A C 1
ATOM 5462 O O . ASN A 1 714 ? 6.707 37.75 -1.574 1 88.69 714 ASN A O 1
ATOM 5466 N N . LYS A 1 715 ? 7.539 39.625 -0.781 1 86.69 715 LYS A N 1
ATOM 5467 C CA . LYS A 1 715 ? 8.891 39.125 -0.581 1 86.69 715 LYS A CA 1
ATOM 5468 C C . LYS A 1 715 ? 8.953 38.188 0.622 1 86.69 715 LYS A C 1
ATOM 5470 O O . LYS A 1 715 ? 8.117 38.25 1.521 1 86.69 715 LYS A O 1
ATOM 5475 N N . ILE A 1 716 ? 9.906 37.312 0.523 1 87.69 716 ILE A N 1
ATOM 5476 C CA . ILE A 1 716 ? 10.305 36.469 1.66 1 87.69 716 ILE A CA 1
ATOM 5477 C C . ILE A 1 716 ? 11.781 36.719 1.975 1 87.69 716 ILE A C 1
ATOM 5479 O O . ILE A 1 716 ? 12.539 37.188 1.12 1 87.69 716 ILE A O 1
ATOM 5483 N N . PRO A 1 717 ? 12.164 36.406 3.199 1 88.06 717 PRO A N 1
ATOM 5484 C CA . PRO A 1 717 ? 13.562 36.656 3.547 1 88.06 717 PRO A CA 1
ATOM 5485 C C . PRO A 1 717 ? 14.539 35.875 2.668 1 88.06 717 PRO A C 1
ATOM 5487 O O . PRO A 1 717 ? 14.242 34.75 2.262 1 88.06 717 PRO A O 1
ATOM 5490 N N . THR A 1 718 ? 15.664 36.531 2.396 1 87.31 718 THR A N 1
ATOM 5491 C CA . THR A 1 718 ? 16.766 35.875 1.71 1 87.31 718 THR A CA 1
ATOM 5492 C C . THR A 1 718 ? 17.891 35.531 2.693 1 87.31 718 THR A C 1
ATOM 5494 O O . THR A 1 718 ? 17.781 35.812 3.885 1 87.31 718 THR A O 1
ATOM 5497 N N . SER A 1 719 ? 18.922 34.906 2.234 1 84.75 719 SER A N 1
ATOM 5498 C CA . SER A 1 719 ? 20.047 34.562 3.068 1 84.75 719 SER A CA 1
ATOM 5499 C C . SER A 1 719 ? 20.703 35.781 3.689 1 84.75 719 SER A C 1
ATOM 5501 O O . SER A 1 719 ? 21.375 35.688 4.719 1 84.75 719 SER A O 1
ATOM 5503 N N . ARG A 1 720 ? 20.469 36.875 3.146 1 82.44 720 ARG A N 1
ATOM 5504 C CA . ARG A 1 720 ? 21.062 38.125 3.637 1 82.44 720 ARG A CA 1
ATOM 5505 C C . ARG A 1 720 ? 20.266 38.688 4.797 1 82.44 720 ARG A C 1
ATOM 5507 O O . ARG A 1 720 ? 20.75 39.562 5.523 1 82.44 720 ARG A O 1
ATOM 5514 N N . ASP A 1 721 ? 19.125 38.188 5.012 1 83.56 721 ASP A N 1
ATOM 5515 C CA . ASP A 1 721 ? 18.234 38.688 6.051 1 83.56 721 ASP A CA 1
ATOM 5516 C C . ASP A 1 721 ? 18.344 37.875 7.328 1 83.56 721 ASP A C 1
ATOM 5518 O O . ASP A 1 721 ? 17.688 38.156 8.32 1 83.56 721 ASP A O 1
ATOM 5522 N N . LEU A 1 722 ? 19.219 36.969 7.348 1 86.81 722 LEU A N 1
ATOM 5523 C CA . LEU A 1 722 ? 19.312 36.031 8.461 1 86.81 722 LEU A CA 1
ATOM 5524 C C . LEU A 1 722 ? 20.109 36.625 9.617 1 86.81 722 LEU A C 1
ATOM 5526 O O . LEU A 1 722 ? 20.984 37.469 9.398 1 86.81 722 LEU A O 1
ATOM 5530 N N . PRO A 1 723 ? 19.703 36.188 10.82 1 89.44 723 PRO A N 1
ATOM 5531 C CA . PRO A 1 723 ? 20.516 36.625 11.961 1 89.44 723 PRO A CA 1
ATOM 5532 C C . PRO A 1 723 ? 21.984 36.188 11.828 1 89.44 723 PRO A C 1
ATOM 5534 O O . PRO A 1 723 ? 22.281 35.188 11.211 1 89.44 723 PRO A O 1
ATOM 5537 N N . LEU A 1 724 ? 22.75 36.875 12.477 1 84.5 724 LEU A N 1
ATOM 5538 C CA . LEU A 1 724 ? 24.188 36.562 12.43 1 84.5 724 LEU A CA 1
ATOM 5539 C C . LEU A 1 724 ? 24.5 35.312 13.25 1 84.5 724 LEU A C 1
ATOM 5541 O O . LEU A 1 724 ? 25.406 34.562 12.891 1 84.5 724 LEU A O 1
ATOM 5545 N N . GLU A 1 725 ? 23.812 35.25 14.312 1 93.12 725 GLU A N 1
ATOM 5546 C CA . GLU A 1 725 ? 24 34.094 15.188 1 93.12 725 GLU A CA 1
ATOM 5547 C C . GLU A 1 725 ? 22.656 33.469 15.594 1 93.12 725 GLU A C 1
ATOM 5549 O O . GLU A 1 725 ? 21.719 34.219 15.945 1 93.12 725 GLU A O 1
ATOM 5554 N N . VAL A 1 726 ? 22.562 32.125 15.461 1 96.31 726 VAL A N 1
ATOM 5555 C CA . VAL A 1 726 ? 21.375 31.406 15.875 1 96.31 726 VAL A CA 1
ATOM 5556 C C . VAL A 1 726 ? 21.75 30.25 16.797 1 96.31 726 VAL A C 1
ATOM 5558 O O . VAL A 1 726 ? 22.672 29.484 16.5 1 96.31 726 VAL A O 1
ATOM 5561 N N . GLU A 1 727 ? 21.156 30.188 17.906 1 96.75 727 GLU A N 1
ATOM 5562 C CA . GLU A 1 727 ? 21.359 29.109 18.875 1 96.75 727 GLU A CA 1
ATOM 5563 C C . GLU A 1 727 ? 20.031 28.484 19.297 1 96.75 727 GLU A C 1
ATOM 5565 O O . GLU A 1 727 ? 19.016 29.188 19.391 1 96.75 727 GLU A O 1
ATOM 5570 N N . THR A 1 728 ? 20.047 27.219 19.5 1 97.38 728 THR A N 1
ATOM 5571 C CA . THR A 1 728 ? 18.859 26.5 19.953 1 97.38 728 THR A CA 1
ATOM 5572 C C . THR A 1 728 ? 19.172 25.625 21.172 1 97.38 728 THR A C 1
ATOM 5574 O O . THR A 1 728 ? 20.312 25.188 21.344 1 97.38 728 THR A O 1
ATOM 5577 N N . PHE A 1 729 ? 18.219 25.375 22 1 97.19 729 PHE A N 1
ATOM 5578 C CA . PHE A 1 729 ? 18.359 24.5 23.156 1 97.19 729 PHE A CA 1
ATOM 5579 C C . PHE A 1 729 ? 17.047 23.781 23.453 1 97.19 729 PHE A C 1
ATOM 5581 O O . PHE A 1 729 ? 15.977 24.375 23.359 1 97.19 729 PHE A O 1
ATOM 5588 N N . GLY A 1 730 ? 17.188 22.484 23.734 1 96.38 730 GLY A N 1
ATOM 5589 C CA . GLY A 1 730 ? 16.031 21.719 24.141 1 96.38 730 GLY A CA 1
ATOM 5590 C C . GLY A 1 730 ? 15.977 21.469 25.641 1 96.38 730 GLY A C 1
ATOM 5591 O O . GLY A 1 730 ? 16.859 20.828 26.203 1 96.38 730 GLY A O 1
ATOM 5592 N N . VAL A 1 731 ? 14.914 22.078 26.25 1 95.75 731 VAL A N 1
ATOM 5593 C CA . VAL A 1 731 ? 14.586 21.703 27.625 1 95.75 731 VAL A CA 1
ATOM 5594 C C . VAL A 1 731 ? 13.891 20.344 27.641 1 95.75 731 VAL A C 1
ATOM 5596 O O . VAL A 1 731 ? 13.039 20.078 26.797 1 95.75 731 VAL A O 1
ATOM 5599 N N . GLU A 1 732 ? 14.273 19.484 28.578 1 94.12 732 GLU A N 1
ATOM 5600 C CA . GLU A 1 732 ? 13.695 18.141 28.594 1 94.12 732 GLU A CA 1
ATOM 5601 C C . GLU A 1 732 ? 12.953 17.875 29.906 1 94.12 732 GLU A C 1
ATOM 5603 O O . GLU A 1 732 ? 13.547 17.391 30.875 1 94.12 732 GLU A O 1
ATOM 5608 N N . CYS A 1 733 ? 11.742 18.203 29.922 1 93.06 733 CYS A N 1
ATOM 5609 C CA . CYS A 1 733 ? 10.766 17.766 30.922 1 93.06 733 CYS A CA 1
ATOM 5610 C C . CYS A 1 733 ? 9.836 16.703 30.344 1 93.06 733 CYS A C 1
ATOM 5612 O O . CYS A 1 733 ? 8.781 17.016 29.797 1 93.06 733 CYS A O 1
ATOM 5614 N N . PRO A 1 734 ? 10.172 15.453 30.578 1 91.44 734 PRO A N 1
ATOM 5615 C CA . PRO A 1 734 ? 9.492 14.367 29.859 1 91.44 734 PRO A CA 1
ATOM 5616 C C . PRO A 1 734 ? 7.977 14.398 30.062 1 91.44 734 PRO A C 1
ATOM 5618 O O . PRO A 1 734 ? 7.504 14.578 31.188 1 91.44 734 PRO A O 1
ATOM 5621 N N . GLN A 1 735 ? 7.281 14.297 28.984 1 91.44 735 GLN A N 1
ATOM 5622 C CA . GLN A 1 735 ? 5.836 14.109 29.047 1 91.44 735 GLN A CA 1
ATOM 5623 C C . GLN A 1 735 ? 5.477 12.656 29.359 1 91.44 735 GLN A C 1
ATOM 5625 O O . GLN A 1 735 ? 5.969 11.734 28.703 1 91.44 735 GLN A O 1
ATOM 5630 N N . LEU A 1 736 ? 4.559 12.398 30.281 1 89.19 736 LEU A N 1
ATOM 5631 C CA . LEU A 1 736 ? 4.277 11.055 30.781 1 89.19 736 LEU A CA 1
ATOM 5632 C C . LEU A 1 736 ? 3.713 10.164 29.688 1 89.19 736 LEU A C 1
ATOM 5634 O O . LEU A 1 736 ? 4.074 8.992 29.578 1 89.19 736 LEU A O 1
ATOM 5638 N N . ASP A 1 737 ? 2.842 10.703 28.844 1 90.25 737 ASP A N 1
ATOM 5639 C CA . ASP A 1 737 ? 2.207 9.891 27.812 1 90.25 737 ASP A CA 1
ATOM 5640 C C . ASP A 1 737 ? 2.9 10.07 26.469 1 90.25 737 ASP A C 1
ATOM 5642 O O . ASP A 1 737 ? 2.383 9.641 25.422 1 90.25 737 ASP A O 1
ATOM 5646 N N . GLY A 1 738 ? 4.023 10.758 26.469 1 93.75 738 GLY A N 1
ATOM 5647 C CA . GLY A 1 738 ? 4.793 10.93 25.25 1 93.75 738 GLY A CA 1
ATOM 5648 C C . GLY A 1 738 ? 5.695 9.742 24.938 1 93.75 738 GLY A C 1
ATOM 5649 O O . GLY A 1 738 ? 6.219 9.109 25.859 1 93.75 738 GLY A O 1
ATOM 5650 N N . PRO A 1 739 ? 5.812 9.391 23.656 1 95.94 739 PRO A N 1
ATOM 5651 C CA . PRO A 1 739 ? 6.766 8.32 23.312 1 95.94 739 PRO A CA 1
ATOM 5652 C C . PRO A 1 739 ? 8.18 8.633 23.797 1 95.94 739 PRO A C 1
ATOM 5654 O O . PRO A 1 739 ? 8.82 9.562 23.297 1 95.94 739 PRO A O 1
ATOM 5657 N N . TYR A 1 740 ? 8.664 7.902 24.766 1 95.19 740 TYR A N 1
ATOM 5658 C CA . TYR A 1 740 ? 9.938 8.094 25.453 1 95.19 740 TYR A CA 1
ATOM 5659 C C . TYR A 1 740 ? 10 9.461 26.125 1 95.19 740 TYR A C 1
ATOM 5661 O O . TYR A 1 740 ? 11.078 10.008 26.344 1 95.19 740 TYR A O 1
ATOM 5669 N N . GLY A 1 741 ? 8.836 10.117 26.297 1 94.12 741 GLY A N 1
ATOM 5670 C CA . GLY A 1 741 ? 8.742 11.398 27 1 94.12 741 GLY A CA 1
ATOM 5671 C C . GLY A 1 741 ? 8.719 12.586 26.062 1 94.12 741 GLY A C 1
ATOM 5672 O O . GLY A 1 741 ? 8.75 13.734 26.5 1 94.12 741 GLY A O 1
ATOM 5673 N N . ALA A 1 742 ? 8.586 12.359 24.828 1 94 742 ALA A N 1
ATOM 5674 C CA . ALA A 1 742 ? 8.727 13.422 23.828 1 94 742 ALA A CA 1
ATOM 5675 C C . ALA A 1 742 ? 7.441 14.242 23.719 1 94 742 ALA A C 1
ATOM 5677 O O . ALA A 1 742 ? 6.352 13.734 24 1 94 742 ALA A O 1
ATOM 5678 N N . ARG A 1 743 ? 7.633 15.539 23.312 1 92.69 743 ARG A N 1
ATOM 5679 C CA . ARG A 1 743 ? 6.57 16.453 22.906 1 92.69 743 ARG A CA 1
ATOM 5680 C C . ARG A 1 743 ? 6.797 16.969 21.484 1 92.69 743 ARG A C 1
ATOM 5682 O O . ARG A 1 743 ? 7.941 17.078 21.031 1 92.69 743 ARG A O 1
ATOM 5689 N N . GLY A 1 744 ? 5.672 17.281 20.859 1 91.88 744 GLY A N 1
ATOM 5690 C CA . GLY A 1 744 ? 5.809 17.906 19.547 1 91.88 744 GLY A CA 1
ATOM 5691 C C . GLY A 1 744 ? 6.246 19.344 19.625 1 91.88 744 GLY A C 1
ATOM 5692 O O . GLY A 1 744 ? 5.832 20.094 20.516 1 91.88 744 GLY A O 1
ATOM 5693 N N . VAL A 1 745 ? 7.113 19.75 18.672 1 93 745 VAL A N 1
ATOM 5694 C CA . VAL A 1 745 ? 7.59 21.141 18.672 1 93 745 VAL A CA 1
ATOM 5695 C C . VAL A 1 745 ? 7.559 21.703 17.266 1 93 745 VAL A C 1
ATOM 5697 O O . VAL A 1 745 ? 8.164 22.734 16.984 1 93 745 VAL A O 1
ATOM 5700 N N . GLY A 1 746 ? 6.887 21.047 16.375 1 91 746 GLY A N 1
ATOM 5701 C CA . GLY A 1 746 ? 6.898 21.422 14.969 1 91 746 GLY A CA 1
ATOM 5702 C C . GLY A 1 746 ? 6.379 22.828 14.727 1 91 746 GLY A C 1
ATOM 5703 O O . GLY A 1 746 ? 6.922 23.562 13.898 1 91 746 GLY A O 1
ATOM 5704 N N . GLU A 1 747 ? 5.398 23.25 15.445 1 93.44 747 GLU A N 1
ATOM 5705 C CA . GLU A 1 747 ? 4.754 24.547 15.219 1 93.44 747 GLU A CA 1
ATOM 5706 C C . GLU A 1 747 ? 5.32 25.609 16.141 1 93.44 747 GLU A C 1
ATOM 5708 O O . GLU A 1 747 ? 5.266 26.812 15.836 1 93.44 747 GLU A O 1
ATOM 5713 N N . HIS A 1 748 ? 5.973 25.344 17.203 1 96.69 748 HIS A N 1
ATOM 5714 C CA . HIS A 1 748 ? 6.352 26.234 18.281 1 96.69 748 HIS A CA 1
ATOM 5715 C C . HIS A 1 748 ? 7.48 27.172 17.875 1 96.69 748 HIS A C 1
ATOM 5717 O O . HIS A 1 748 ? 7.566 28.297 18.344 1 96.69 748 HIS A O 1
ATOM 5723 N N . SER A 1 749 ? 8.266 26.75 16.969 1 95.56 749 SER A N 1
ATOM 5724 C CA . SER A 1 749 ? 9.5 27.453 16.625 1 95.56 749 SER A CA 1
ATOM 5725 C C . SER A 1 749 ? 9.203 28.797 15.961 1 95.56 749 SER A C 1
ATOM 5727 O O . SER A 1 749 ? 10.023 29.703 16 1 95.56 749 SER A O 1
ATOM 5729 N N . MET A 1 750 ? 8.016 28.922 15.445 1 96.62 750 MET A N 1
ATOM 5730 C CA . MET A 1 750 ? 7.645 30.141 14.727 1 96.62 750 MET A CA 1
ATOM 5731 C C . MET A 1 750 ? 6.961 31.141 15.664 1 96.62 750 MET A C 1
ATOM 5733 O O . MET A 1 750 ? 6.902 32.344 15.367 1 96.62 750 MET A O 1
ATOM 5737 N N . ILE A 1 751 ? 6.551 30.734 16.781 1 98.19 751 ILE A N 1
ATOM 5738 C CA . ILE A 1 751 ? 5.684 31.5 17.672 1 98.19 751 ILE A CA 1
ATOM 5739 C C . ILE A 1 751 ? 6.508 32.531 18.438 1 98.19 751 ILE A C 1
ATOM 5741 O O . ILE A 1 751 ? 7.594 32.188 18.938 1 98.19 751 ILE A O 1
ATOM 5745 N N . SER A 1 752 ? 6.09 33.812 18.562 1 98.5 752 SER A N 1
ATOM 5746 C CA . SER A 1 752 ? 6.574 34.906 19.406 1 98.5 752 SER A CA 1
ATOM 5747 C C . SER A 1 752 ? 7.84 35.531 18.828 1 98.5 752 SER A C 1
ATOM 5749 O O . SER A 1 752 ? 8.43 36.406 19.438 1 98.5 752 SER A O 1
ATOM 5751 N N . VAL A 1 753 ? 8.258 35.094 17.703 1 98.19 753 VAL A N 1
ATOM 5752 C CA . VAL A 1 753 ? 9.469 35.656 17.094 1 98.19 753 VAL A CA 1
ATOM 5753 C C . VAL A 1 753 ? 9.266 37.125 16.797 1 98.19 753 VAL A C 1
ATOM 5755 O O . VAL A 1 753 ? 10.141 37.969 17.094 1 98.19 753 VAL A O 1
ATOM 5758 N N . ALA A 1 754 ? 8.156 37.469 16.234 1 97.69 754 ALA A N 1
ATOM 5759 C CA . ALA A 1 754 ? 7.848 38.875 15.906 1 97.69 754 ALA A CA 1
ATOM 5760 C C . ALA A 1 754 ? 7.836 39.719 17.156 1 97.69 754 ALA A C 1
ATOM 5762 O O . ALA A 1 754 ? 8.281 40.875 17.125 1 97.69 754 ALA A O 1
ATOM 5763 N N . ALA A 1 755 ? 7.27 39.219 18.234 1 98.38 755 ALA A N 1
ATOM 5764 C CA . ALA A 1 755 ? 7.219 39.969 19.484 1 98.38 755 ALA A CA 1
ATOM 5765 C C . ALA A 1 755 ? 8.625 40.188 20.047 1 98.38 755 ALA A C 1
ATOM 5767 O O . ALA A 1 755 ? 8.922 41.281 20.578 1 98.38 755 ALA A O 1
ATOM 5768 N N . ALA A 1 756 ? 9.445 39.125 19.969 1 98.62 756 ALA A N 1
ATOM 5769 C CA . ALA A 1 756 ? 10.836 39.281 20.406 1 98.62 756 ALA A CA 1
ATOM 5770 C C . ALA A 1 756 ? 11.516 40.406 19.641 1 98.62 756 ALA A C 1
ATOM 5772 O O . ALA A 1 756 ? 12.227 41.219 20.234 1 98.62 756 ALA A O 1
ATOM 5773 N N . LEU A 1 757 ? 11.305 40.469 18.375 1 98 757 LEU A N 1
ATOM 5774 C CA . LEU A 1 757 ? 11.898 41.5 17.547 1 98 757 LEU A CA 1
ATOM 5775 C C . LEU A 1 757 ? 11.367 42.875 17.922 1 98 757 LEU A C 1
ATOM 5777 O O . LEU A 1 757 ? 12.141 43.812 18.109 1 98 757 LEU A O 1
ATOM 5781 N N . GLY A 1 758 ? 10.023 43 17.969 1 97.5 758 GLY A N 1
ATOM 5782 C CA . GLY A 1 758 ? 9.422 44.281 18.328 1 97.5 758 GLY A CA 1
ATOM 5783 C C . GLY A 1 758 ? 9.898 44.812 19.672 1 97.5 758 GLY A C 1
ATOM 5784 O O . GLY A 1 758 ? 10.172 46 19.828 1 97.5 758 GLY A O 1
ATOM 5785 N N . ASN A 1 759 ? 9.953 43.969 20.672 1 98.31 759 ASN A N 1
ATOM 5786 C CA . ASN A 1 759 ? 10.406 44.344 22 1 98.31 759 ASN A CA 1
ATOM 5787 C C . ASN A 1 759 ? 11.875 44.781 22 1 98.31 759 ASN A C 1
ATOM 5789 O O . ASN A 1 759 ? 12.242 45.75 22.672 1 98.31 759 ASN A O 1
ATOM 5793 N N . ALA A 1 760 ? 12.711 44.031 21.281 1 98.19 760 ALA A N 1
ATOM 5794 C CA . ALA A 1 760 ? 14.133 44.344 21.203 1 98.19 760 ALA A CA 1
ATOM 5795 C C . ALA A 1 760 ? 14.336 45.688 20.516 1 98.19 760 ALA A C 1
ATOM 5797 O O . ALA A 1 760 ? 15.188 46.5 20.938 1 98.19 760 ALA A O 1
ATOM 5798 N N . ILE A 1 761 ? 13.617 45.938 19.469 1 97 761 ILE A N 1
ATOM 5799 C CA . ILE A 1 761 ? 13.711 47.219 18.75 1 97 761 ILE A CA 1
ATOM 5800 C C . ILE A 1 761 ? 13.32 48.375 19.672 1 97 761 ILE A C 1
ATOM 5802 O O . ILE A 1 761 ? 14 49.375 19.719 1 97 761 ILE A O 1
ATOM 5806 N N . GLN A 1 762 ? 12.227 48.219 20.391 1 95.5 762 GLN A N 1
ATOM 5807 C CA . GLN A 1 762 ? 11.781 49.281 21.297 1 95.5 762 GLN A CA 1
ATOM 5808 C C . GLN A 1 762 ? 12.805 49.531 22.391 1 95.5 762 GLN A C 1
ATOM 5810 O O . GLN A 1 762 ? 13.039 50.656 22.797 1 95.5 762 GLN A O 1
ATOM 5815 N N . ARG A 1 763 ? 13.391 48.5 22.922 1 95.81 763 ARG A N 1
ATOM 5816 C CA . ARG A 1 763 ? 14.414 48.625 23.969 1 95.81 763 ARG A CA 1
ATOM 5817 C C . ARG A 1 763 ? 15.617 49.406 23.453 1 95.81 763 ARG A C 1
ATOM 5819 O O . ARG A 1 763 ? 16.234 50.188 24.203 1 95.81 763 ARG A O 1
ATOM 5826 N N . ALA A 1 764 ? 15.93 49.188 22.25 1 96.06 764 ALA A N 1
ATOM 5827 C CA . ALA A 1 764 ? 17.109 49.812 21.641 1 96.06 764 ALA A CA 1
ATOM 5828 C C . ALA A 1 764 ? 16.828 51.281 21.312 1 96.06 764 ALA A C 1
ATOM 5830 O O . ALA A 1 764 ? 17.688 52.125 21.484 1 96.06 764 ALA A O 1
ATOM 5831 N N . SER A 1 765 ? 15.633 51.562 20.859 1 93.81 765 SER A N 1
ATOM 5832 C CA . SER A 1 765 ? 15.445 52.844 20.172 1 93.81 765 SER A CA 1
ATOM 5833 C C . SER A 1 765 ? 14.273 53.625 20.766 1 93.81 765 SER A C 1
ATOM 5835 O O . SER A 1 765 ? 14.133 54.812 20.516 1 93.81 765 SER A O 1
ATOM 5837 N N . GLY A 1 766 ? 13.359 52.875 21.422 1 91.25 766 GLY A N 1
ATOM 5838 C CA . GLY A 1 766 ? 12.156 53.531 21.938 1 91.25 766 GLY A CA 1
ATOM 5839 C C . GLY A 1 766 ? 10.992 53.469 20.969 1 91.25 766 GLY A C 1
ATOM 5840 O O . GLY A 1 766 ? 9.867 53.812 21.312 1 91.25 766 GLY A O 1
ATOM 5841 N N . ALA A 1 767 ? 11.211 52.938 19.812 1 91.81 767 ALA A N 1
ATOM 5842 C CA . ALA A 1 767 ? 10.141 52.844 18.828 1 91.81 767 ALA A CA 1
ATOM 5843 C C . ALA A 1 767 ? 9.047 51.875 19.297 1 91.81 767 ALA A C 1
ATOM 5845 O O . ALA A 1 767 ? 9.297 50.688 19.484 1 91.81 767 ALA A O 1
ATOM 5846 N N . GLU A 1 768 ? 7.902 52.375 19.484 1 89.75 768 GLU A N 1
ATOM 5847 C CA . GLU A 1 768 ? 6.77 51.562 19.875 1 89.75 768 GLU A CA 1
ATOM 5848 C C . GLU A 1 768 ? 5.984 51.062 18.656 1 89.75 768 GLU A C 1
ATOM 5850 O O . GLU A 1 768 ? 5.398 51.875 17.938 1 89.75 768 GLU A O 1
ATOM 5855 N N . LEU A 1 769 ? 6.004 49.812 18.453 1 91.12 769 LEU A N 1
ATOM 5856 C CA . LEU A 1 769 ? 5.344 49.219 17.297 1 91.12 769 LEU A CA 1
ATOM 5857 C C . LEU A 1 769 ? 4.18 48.344 17.734 1 91.12 769 LEU A C 1
ATOM 5859 O O . LEU A 1 769 ? 4.32 47.531 18.672 1 91.12 769 LEU A O 1
ATOM 5863 N N . THR A 1 770 ? 2.969 48.438 17.078 1 91.88 770 THR A N 1
ATOM 5864 C CA . THR A 1 770 ? 1.797 47.656 17.453 1 91.88 770 THR A CA 1
ATOM 5865 C C . THR A 1 770 ? 1.188 46.969 16.219 1 91.88 770 THR A C 1
ATOM 5867 O O . THR A 1 770 ? 0.05 46.5 16.266 1 91.88 770 THR A O 1
ATOM 5870 N N . HIS A 1 771 ? 1.894 47 15.156 1 91.94 771 HIS A N 1
ATOM 5871 C CA . HIS A 1 771 ? 1.467 46.312 13.945 1 91.94 771 HIS A CA 1
ATOM 5872 C C . HIS A 1 771 ? 2.617 45.5 13.328 1 91.94 771 HIS A C 1
ATOM 5874 O O . HIS A 1 771 ? 3.785 45.781 13.625 1 91.94 771 HIS A O 1
ATOM 5880 N N . MET A 1 772 ? 2.287 44.562 12.539 1 91.56 772 MET A N 1
ATOM 5881 C CA . MET A 1 772 ? 3.23 43.844 11.672 1 91.56 772 MET A CA 1
ATOM 5882 C C . MET A 1 772 ? 2.959 44.188 10.203 1 91.56 772 MET A C 1
ATOM 5884 O O . MET A 1 772 ? 1.826 44.5 9.828 1 91.56 772 MET A O 1
ATOM 5888 N N . PRO A 1 773 ? 3.867 44.094 9.383 1 92.56 773 PRO A N 1
ATOM 5889 C CA . PRO A 1 773 ? 5.277 43.781 9.617 1 92.56 773 PRO A CA 1
ATOM 5890 C C . PRO A 1 773 ? 6.062 44.969 10.188 1 92.56 773 PRO A C 1
ATOM 5892 O O . PRO A 1 773 ? 5.559 46.094 10.211 1 92.56 773 PRO A O 1
ATOM 5895 N N . LEU A 1 774 ? 7.191 44.625 10.641 1 94.19 774 LEU A N 1
ATOM 5896 C CA . LEU A 1 774 ? 8.109 45.625 11.195 1 94.19 774 LEU A CA 1
ATOM 5897 C C . LEU A 1 774 ? 9.172 46 10.172 1 94.19 774 LEU A C 1
ATOM 5899 O O . LEU A 1 774 ? 10.352 45.719 10.367 1 94.19 774 LEU A O 1
ATOM 5903 N N . ARG A 1 775 ? 8.789 46.75 9.141 1 91.5 775 ARG A N 1
ATOM 5904 C CA . ARG A 1 775 ? 9.734 47.219 8.133 1 91.5 775 ARG A CA 1
ATOM 5905 C C . ARG A 1 775 ? 10.57 48.375 8.656 1 91.5 775 ARG A C 1
ATOM 5907 O O . ARG A 1 775 ? 10.156 49.094 9.578 1 91.5 775 ARG A O 1
ATOM 5914 N N . PHE A 1 776 ? 11.711 48.562 7.98 1 91.94 776 PHE A N 1
ATOM 5915 C CA . PHE A 1 776 ? 12.562 49.688 8.375 1 91.94 776 PHE A CA 1
ATOM 5916 C C . PHE A 1 776 ? 11.773 50.969 8.406 1 91.94 776 PHE A C 1
ATOM 5918 O O . PHE A 1 776 ? 11.938 51.781 9.312 1 91.94 776 PHE A O 1
ATOM 5925 N N . GLU A 1 777 ? 10.961 51.094 7.457 1 90.62 777 GLU A N 1
ATOM 5926 C CA . GLU A 1 777 ? 10.141 52.312 7.367 1 90.62 777 GLU A CA 1
ATOM 5927 C C . GLU A 1 777 ? 9.172 52.406 8.539 1 90.62 777 GLU A C 1
ATOM 5929 O O . GLU A 1 777 ? 8.891 53.5 9.031 1 90.62 777 GLU A O 1
ATOM 5934 N N . ASP A 1 778 ? 8.602 51.312 8.984 1 91 778 ASP A N 1
ATOM 5935 C CA . ASP A 1 778 ? 7.699 51.312 10.133 1 91 778 ASP A CA 1
ATOM 5936 C C . ASP A 1 778 ? 8.422 51.75 11.406 1 91 778 ASP A C 1
ATOM 5938 O O . ASP A 1 778 ? 7.859 52.469 12.227 1 91 778 ASP A O 1
ATOM 5942 N N . VAL A 1 779 ? 9.594 51.281 11.594 1 93.44 779 VAL A N 1
ATOM 5943 C CA . VAL A 1 779 ? 10.406 51.656 12.742 1 93.44 779 VAL A CA 1
ATOM 5944 C C . VAL A 1 779 ? 10.719 53.156 12.703 1 93.44 779 VAL A C 1
ATOM 5946 O O . VAL A 1 779 ? 10.609 53.844 13.711 1 93.44 779 VAL A O 1
ATOM 5949 N N . TRP A 1 780 ? 11.125 53.562 11.523 1 93.06 780 TRP A N 1
ATOM 5950 C CA . TRP A 1 780 ? 11.414 54.969 11.344 1 93.06 780 TRP A CA 1
ATOM 5951 C C . TRP A 1 780 ? 10.203 55.844 11.688 1 93.06 780 TRP A C 1
ATOM 5953 O O . TRP A 1 780 ? 10.328 56.875 12.352 1 93.06 780 TRP A O 1
ATOM 5963 N N . ARG A 1 781 ? 9.117 55.375 11.25 1 90.31 781 ARG A N 1
ATOM 5964 C CA . ARG A 1 781 ? 7.887 56.125 11.523 1 90.31 781 ARG A CA 1
ATOM 5965 C C . ARG A 1 781 ? 7.582 56.156 13.023 1 90.31 781 ARG A C 1
ATOM 5967 O O . ARG A 1 781 ? 7.113 57.156 13.547 1 90.31 781 ARG A O 1
ATOM 5974 N N . ALA A 1 782 ? 7.797 55.062 13.688 1 90.44 782 ALA A N 1
ATOM 5975 C CA . ALA A 1 782 ? 7.555 54.969 15.125 1 90.44 782 ALA A CA 1
ATOM 5976 C C . ALA A 1 782 ? 8.508 55.875 15.898 1 90.44 782 ALA A C 1
ATOM 5978 O O . ALA A 1 782 ? 8.133 56.438 16.938 1 90.44 782 ALA A O 1
ATOM 5979 N N . LEU A 1 783 ? 9.688 56 15.406 1 90.25 783 LEU A N 1
ATOM 5980 C CA . LEU A 1 783 ? 10.688 56.844 16.047 1 90.25 783 LEU A CA 1
ATOM 5981 C C . LEU A 1 783 ? 10.336 58.312 15.883 1 90.25 783 LEU A C 1
ATOM 5983 O O . LEU A 1 783 ? 10.648 59.125 16.75 1 90.25 783 LEU A O 1
ATOM 5987 N N . ASN A 1 784 ? 9.766 58.562 14.773 1 82.94 784 ASN A N 1
ATOM 5988 C CA . ASN A 1 784 ? 9.453 59.969 14.461 1 82.94 784 ASN A CA 1
ATOM 5989 C C . ASN A 1 784 ? 7.992 60.281 14.758 1 82.94 784 ASN A C 1
ATOM 5991 O O . ASN A 1 784 ? 7.496 61.344 14.375 1 82.94 784 ASN A O 1
ATOM 5995 N N . ARG A 1 785 ? 7.477 59.344 15.516 1 63.59 785 ARG A N 1
ATOM 5996 C CA . ARG A 1 785 ? 6.082 59.25 15.938 1 63.59 785 ARG A CA 1
ATOM 5997 C C . ARG A 1 785 ? 5.402 60.594 15.977 1 63.59 785 ARG A C 1
ATOM 5999 O O . ARG A 1 785 ? 5.656 61.406 16.875 1 63.59 785 ARG A O 1
ATOM 6006 N N . LYS A 1 786 ? 5 60.938 14.891 1 53.19 786 LYS A N 1
ATOM 6007 C CA . LYS A 1 786 ? 3.904 61.906 14.766 1 53.19 786 LYS A CA 1
ATOM 6008 C C . LYS A 1 786 ? 2.67 61.438 15.531 1 53.19 786 LYS A C 1
ATOM 6010 O O . LYS A 1 786 ? 2.035 62.219 16.25 1 53.19 786 LYS A O 1
ATOM 6015 N N . GLU A 1 787 ? 1.726 60.375 15.172 1 48.53 787 GLU A N 1
ATOM 6016 C CA . GLU A 1 787 ? 0.485 60.062 15.875 1 48.53 787 GLU A CA 1
ATOM 6017 C C . GLU A 1 787 ? 0.717 59.031 16.984 1 48.53 787 GLU A C 1
ATOM 6019 O O . GLU A 1 787 ? 1.405 58.031 16.766 1 48.53 787 GLU A O 1
ATOM 6024 N N . PRO A 1 788 ? 0.505 59.531 18.266 1 41.06 788 PRO A N 1
ATOM 6025 C CA . PRO A 1 788 ? 0.729 58.781 19.516 1 41.06 788 PRO A CA 1
ATOM 6026 C C . PRO A 1 788 ? 0.108 57.375 19.484 1 41.06 788 PRO A C 1
ATOM 6028 O O . PRO A 1 788 ? -0.922 57.188 18.844 1 41.06 788 PRO A O 1
ATOM 6031 N N . VAL A 1 789 ? 0.827 56.375 19.844 1 40.62 789 VAL A N 1
ATOM 6032 C CA . VAL A 1 789 ? 0.25 55.094 20.281 1 40.62 789 VAL A CA 1
ATOM 6033 C C . VAL A 1 789 ? -0.871 55.375 21.281 1 40.62 789 VAL A C 1
ATOM 6035 O O . VAL A 1 789 ? -0.659 56 22.297 1 40.62 789 VAL A O 1
ATOM 6038 N N . ASP A 1 790 ? -2.035 55.406 20.906 1 36.03 790 ASP A N 1
ATOM 6039 C CA . ASP A 1 790 ? -3.166 55.562 21.812 1 36.03 790 ASP A CA 1
ATOM 6040 C C . ASP A 1 790 ? -2.998 54.688 23.062 1 36.03 790 ASP A C 1
ATOM 6042 O O . ASP A 1 790 ? -3.178 53.469 23 1 36.03 790 ASP A O 1
ATOM 6046 N N . ASN A 1 791 ? -1.984 54.906 23.859 1 38.22 791 ASN A N 1
ATOM 6047 C CA . ASN A 1 791 ? -1.737 54.188 25.125 1 38.22 791 ASN A CA 1
ATOM 6048 C C . ASN A 1 791 ? -2.855 54.438 26.125 1 38.22 791 ASN A C 1
ATOM 6050 O O . ASN A 1 791 ? -3.162 55.594 26.453 1 38.22 791 ASN A O 1
ATOM 6054 N N . TRP A 1 792 ? -3.926 53.688 26.141 1 44.56 792 TRP A N 1
ATOM 6055 C CA . TRP A 1 792 ? -4.906 53.781 27.219 1 44.56 792 TRP A CA 1
ATOM 6056 C C . TRP A 1 792 ? -4.344 53.219 28.516 1 44.56 792 TRP A C 1
ATOM 6058 O O . TRP A 1 792 ? -4.715 52.125 28.953 1 44.56 792 TRP A O 1
ATOM 6068 N N . ILE A 1 793 ? -3.104 53.562 28.828 1 37.25 793 ILE A N 1
ATOM 6069 C CA . ILE A 1 793 ? -2.652 53.188 30.172 1 37.25 793 ILE A CA 1
ATOM 6070 C C . ILE A 1 793 ? -3.305 54.125 31.203 1 37.25 793 ILE A C 1
ATOM 6072 O O . ILE A 1 793 ? -3.135 55.344 31.156 1 37.25 793 ILE A O 1
ATOM 6076 N N . THR A 1 794 ? -4.543 53.906 31.75 1 36.41 794 THR A N 1
ATOM 6077 C CA . THR A 1 794 ? -5.113 54.719 32.812 1 36.41 794 THR A CA 1
ATOM 6078 C C . THR A 1 794 ? -4.73 54.188 34.188 1 36.41 794 THR A C 1
ATOM 6080 O O . THR A 1 794 ? -4.633 52.969 34.375 1 36.41 794 THR A O 1
ATOM 6083 N N . LYS A 1 795 ? -4 54.875 34.906 1 37.81 795 LYS A N 1
ATOM 6084 C CA . LYS A 1 795 ? -4.02 54.562 36.312 1 37.81 795 LYS A CA 1
ATOM 6085 C C . LYS A 1 795 ? -5.453 54.469 36.844 1 37.81 795 LYS A C 1
ATOM 6087 O O . LYS A 1 795 ? -6.336 55.188 36.406 1 37.81 795 LYS A O 1
ATOM 6092 N N . SER A 1 796 ? -5.984 53.406 37.25 1 32.66 796 SER A N 1
ATOM 6093 C CA . SER A 1 796 ? -7.312 53.438 37.844 1 32.66 796 SER A CA 1
ATOM 6094 C C . SER A 1 796 ? -7.551 54.719 38.656 1 32.66 796 SER A C 1
ATOM 6096 O O . SER A 1 796 ? -6.863 54.969 39.625 1 32.66 796 SER A O 1
ATOM 6098 N N . PRO A 1 797 ? -8.055 55.844 38.094 1 30.56 797 PRO A N 1
ATOM 6099 C CA . PRO A 1 797 ? -8.586 56.844 39.031 1 30.56 797 PRO A CA 1
ATOM 6100 C C . PRO A 1 797 ? -9.523 56.219 40.062 1 30.56 797 PRO A C 1
ATOM 6102 O O . PRO A 1 797 ? -10.102 55.156 39.844 1 30.56 797 PRO A O 1
ATOM 6105 N N . ARG A 1 798 ? -9.703 56.562 41.562 1 31.17 798 ARG A N 1
ATOM 6106 C CA . ARG A 1 798 ? -10.922 56.375 42.312 1 31.17 798 ARG A CA 1
ATOM 6107 C C . ARG A 1 798 ? -12.164 56.719 41.5 1 31.17 798 ARG A C 1
ATOM 6109 O O . ARG A 1 798 ? -13.109 55.938 41.438 1 31.17 798 ARG A O 1
ATOM 6116 N N . GLY A 1 799 ? -12.641 58.062 41.375 1 24.88 799 GLY A N 1
ATOM 6117 C CA . GLY A 1 799 ? -13.961 58.531 40.969 1 24.88 799 GLY A CA 1
ATOM 6118 C C . GLY A 1 799 ? -14.25 58.312 39.5 1 24.88 799 GLY A C 1
ATOM 6119 O O . GLY A 1 799 ? -15.328 57.844 39.125 1 24.88 799 GLY A O 1
ATOM 6120 N N . SER A 1 800 ? -13.711 59.062 38.5 1 22.89 800 SER A N 1
ATOM 6121 C CA . SER A 1 800 ? -14.562 59.594 37.438 1 22.89 800 SER A CA 1
ATOM 6122 C C . SER A 1 800 ? -14.883 58.5 36.406 1 22.89 800 SER A C 1
ATOM 6124 O O . SER A 1 800 ? -13.977 57.906 35.812 1 22.89 800 SER A O 1
ATOM 6126 N N . CYS A 1 801 ? -15.961 57.688 36.531 1 23.69 801 CYS A N 1
ATOM 6127 C CA . CYS A 1 801 ? -16.609 56.875 35.531 1 23.69 801 CYS A CA 1
ATOM 6128 C C . CYS A 1 801 ? -16.844 57.688 34.25 1 23.69 801 CYS A C 1
ATOM 6130 O O . CYS A 1 801 ? -16.797 57.156 33.156 1 23.69 801 CYS A O 1
ATOM 6132 N N . LYS A 1 802 ? -17.516 58.969 34.188 1 25.84 802 LYS A N 1
ATOM 6133 C CA . LYS A 1 802 ? -18.75 59.125 33.406 1 25.84 802 LYS A CA 1
ATOM 6134 C C . LYS A 1 802 ? -18.438 59.531 31.969 1 25.84 802 LYS A C 1
ATOM 6136 O O . LYS A 1 802 ? -19.344 59.844 31.188 1 25.84 802 LYS A O 1
ATOM 6141 N N . SER A 1 803 ? -17.469 59.75 31.312 1 21.83 803 SER A N 1
ATOM 6142 C CA . SER A 1 803 ? -17.734 60.562 30.125 1 21.83 803 SER A CA 1
ATOM 6143 C C . SER A 1 803 ? -18.531 59.781 29.094 1 21.83 803 SER A C 1
ATOM 6145 O O . SER A 1 803 ? -18.031 58.812 28.516 1 21.83 803 SER A O 1
ATOM 6147 N N . ALA A 1 804 ? -19.938 59.531 29.203 1 24.06 804 ALA A N 1
ATOM 6148 C CA . ALA A 1 804 ? -20.875 59.156 28.156 1 24.06 804 ALA A CA 1
ATOM 6149 C C . ALA A 1 804 ? -20.984 60.25 27.109 1 24.06 804 ALA A C 1
ATOM 6151 O O . ALA A 1 804 ? -22.016 60.938 27 1 24.06 804 ALA A O 1
ATOM 6152 N N . PRO A 1 805 ? -20.078 60.969 26.469 1 24.19 805 PRO A N 1
ATOM 6153 C CA . PRO A 1 805 ? -20.797 62.031 25.781 1 24.19 805 PRO A CA 1
ATOM 6154 C C . PRO A 1 805 ? -21.938 61.531 24.906 1 24.19 805 PRO A C 1
ATOM 6156 O O . PRO A 1 805 ? -22.016 60.312 24.625 1 24.19 805 PRO A O 1
ATOM 6159 N N . GLU A 1 806 ? -22.953 62.5 24.531 1 22.2 806 GLU A N 1
ATOM 6160 C CA . GLU A 1 806 ? -24.031 62.719 23.562 1 22.2 806 GLU A CA 1
ATOM 6161 C C . GLU A 1 806 ? -23.547 62.5 22.141 1 22.2 806 GLU A C 1
ATOM 6163 O O . GLU A 1 806 ? -22.547 63.125 21.719 1 22.2 806 GLU A O 1
ATOM 6168 N N . ILE A 1 807 ? -23.594 61.375 21.422 1 21.28 807 ILE A N 1
ATOM 6169 C CA . ILE A 1 807 ? -24 61.344 20.016 1 21.28 807 ILE A CA 1
ATOM 6170 C C . ILE A 1 807 ? -25.156 62.312 19.781 1 21.28 807 ILE A C 1
ATOM 6172 O O . ILE A 1 807 ? -26.25 62.125 20.328 1 21.28 807 ILE A O 1
ATOM 6176 N N . GLY A 1 808 ? -24.922 63.625 19.703 1 20.34 808 GLY A N 1
ATOM 6177 C CA . GLY A 1 808 ? -25.672 64.625 18.969 1 20.34 808 GLY A CA 1
ATOM 6178 C C . GLY A 1 808 ? -26.219 64.125 17.656 1 20.34 808 GLY A C 1
ATOM 6179 O O . GLY A 1 808 ? -25.844 63.062 17.188 1 20.34 808 GLY A O 1
ATOM 6180 N N . LYS A 1 809 ? -26.688 65.188 16.734 1 23.42 809 LYS A N 1
ATOM 6181 C CA . LYS A 1 809 ? -27.797 65.438 15.812 1 23.42 809 LYS A CA 1
ATOM 6182 C C . LYS A 1 809 ? -27.5 64.812 14.445 1 23.42 809 LYS A C 1
ATOM 6184 O O . LYS A 1 809 ? -26.516 65.188 13.797 1 23.42 809 LYS A O 1
ATOM 6189 N N . TYR A 1 810 ? -27.516 63.938 14 1 20.2 810 TYR A N 1
ATOM 6190 C CA . TYR A 1 810 ? -28.531 63.875 12.938 1 20.2 810 TYR A CA 1
ATOM 6191 C C . TYR A 1 810 ? -29.938 64 13.516 1 20.2 810 TYR A C 1
ATOM 6193 O O . TYR A 1 810 ? -30.328 63.188 14.352 1 20.2 810 TYR A O 1
ATOM 6201 N N . GLN A 1 811 ? -30.203 65.125 14.766 1 17.08 811 GLN A N 1
ATOM 6202 C CA . GLN A 1 811 ? -29.859 66.438 15.398 1 17.08 811 GLN A CA 1
ATOM 6203 C C . GLN A 1 811 ? -28.391 66.438 15.844 1 17.08 811 GLN A C 1
ATOM 6205 O O . GLN A 1 811 ? -27.828 67.5 16.125 1 17.08 811 GLN A O 1
ATOM 6210 N N . CYS A 1 812 ? -28.781 66.312 15.133 1 17.89 812 CYS A N 1
ATOM 6211 C CA . CYS A 1 812 ? -29.547 66.438 13.898 1 17.89 812 CYS A CA 1
ATOM 6212 C C . CYS A 1 812 ? -29.469 67.875 13.352 1 17.89 812 CYS A C 1
ATOM 6214 O O . CYS A 1 812 ? -30.016 68.125 12.281 1 17.89 812 CYS A O 1
ATOM 6216 N N . ASP A 1 813 ? -28.781 68.812 13.922 1 19.31 813 ASP A N 1
ATOM 6217 C CA . ASP A 1 813 ? -28.625 69.812 12.852 1 19.31 813 ASP A CA 1
ATOM 6218 C C . ASP A 1 813 ? -27.469 69.375 11.922 1 19.31 813 ASP A C 1
ATOM 6220 O O . ASP A 1 813 ? -26.438 68.938 12.383 1 19.31 813 ASP A O 1
ATOM 6224 N N . MET B 1 1 ? -17.703 -25.266 13.531 1 78.56 1 MET B N 1
ATOM 6225 C CA . MET B 1 1 ? -16.656 -25.125 12.523 1 78.56 1 MET B CA 1
ATOM 6226 C C . MET B 1 1 ? -17.234 -24.625 11.203 1 78.56 1 MET B C 1
ATOM 6228 O O . MET B 1 1 ? -18.344 -25 10.82 1 78.56 1 MET B O 1
ATOM 6232 N N . LEU B 1 2 ? -16.594 -23.844 10.609 1 80.44 2 LEU B N 1
ATOM 6233 C CA . LEU B 1 2 ? -17.125 -23.141 9.445 1 80.44 2 LEU B CA 1
ATOM 6234 C C . LEU B 1 2 ? -17.453 -24.125 8.32 1 80.44 2 LEU B C 1
ATOM 6236 O O . LEU B 1 2 ? -18.344 -23.859 7.508 1 80.44 2 LEU B O 1
ATOM 6240 N N . ASP B 1 3 ? -16.797 -25.219 8.297 1 76.19 3 ASP B N 1
ATOM 6241 C CA . ASP B 1 3 ? -16.984 -26.234 7.254 1 76.19 3 ASP B CA 1
ATOM 6242 C C . ASP B 1 3 ? -18.312 -26.969 7.426 1 76.19 3 ASP B C 1
ATOM 6244 O O . ASP B 1 3 ? -18.766 -27.641 6.508 1 76.19 3 ASP B O 1
ATOM 6248 N N . GLN B 1 4 ? -18.969 -26.812 8.523 1 75.25 4 GLN B N 1
ATOM 6249 C CA . GLN B 1 4 ? -20.188 -27.547 8.836 1 75.25 4 GLN B CA 1
ATOM 6250 C C . GLN B 1 4 ? -21.422 -26.672 8.648 1 75.25 4 GLN B C 1
ATOM 6252 O O . GLN B 1 4 ? -22.547 -27.141 8.75 1 75.25 4 GLN B O 1
ATOM 6257 N N . ILE B 1 5 ? -21.219 -25.438 8.273 1 83.12 5 ILE B N 1
ATOM 6258 C CA . ILE B 1 5 ? -22.359 -24.547 8.094 1 83.12 5 ILE B CA 1
ATOM 6259 C C . ILE B 1 5 ? -23.109 -24.922 6.82 1 83.12 5 ILE B C 1
ATOM 6261 O O . ILE B 1 5 ? -22.516 -24.969 5.734 1 83.12 5 ILE B O 1
ATOM 6265 N N . PRO B 1 6 ? -24.359 -25.172 6.922 1 83.5 6 PRO B N 1
ATOM 6266 C CA . PRO B 1 6 ? -25.125 -25.516 5.723 1 83.5 6 PRO B CA 1
ATOM 6267 C C . PRO B 1 6 ? -25.156 -24.375 4.699 1 83.5 6 PRO B C 1
ATOM 6269 O O . PRO B 1 6 ? -25.25 -23.203 5.074 1 83.5 6 PRO B O 1
ATOM 6272 N N . ALA B 1 7 ? -25.109 -24.781 3.484 1 84.25 7 ALA B N 1
ATOM 6273 C CA . ALA B 1 7 ? -25.078 -23.828 2.379 1 84.25 7 ALA B CA 1
ATOM 6274 C C . ALA B 1 7 ? -26.234 -22.828 2.477 1 84.25 7 ALA B C 1
ATOM 6276 O O . ALA B 1 7 ? -26.078 -21.656 2.135 1 84.25 7 ALA B O 1
ATOM 6277 N N . GLN B 1 8 ? -27.359 -23.281 2.941 1 85.88 8 GLN B N 1
ATOM 6278 C CA . GLN B 1 8 ? -28.578 -22.453 2.975 1 85.88 8 GLN B CA 1
ATOM 6279 C C . GLN B 1 8 ? -28.453 -21.344 4.004 1 85.88 8 GLN B C 1
ATOM 6281 O O . GLN B 1 8 ? -29.141 -20.328 3.914 1 85.88 8 GLN B O 1
ATOM 6286 N N . ASP B 1 9 ? -27.5 -21.469 4.898 1 89.44 9 ASP B N 1
ATOM 6287 C CA . ASP B 1 9 ? -27.344 -20.5 5.977 1 89.44 9 ASP B CA 1
ATOM 6288 C C . ASP B 1 9 ? -26.281 -19.453 5.621 1 89.44 9 ASP B C 1
ATOM 6290 O O . ASP B 1 9 ? -26.094 -18.484 6.363 1 89.44 9 ASP B O 1
ATOM 6294 N N . LEU B 1 10 ? -25.641 -19.656 4.504 1 93.38 10 LEU B N 1
ATOM 6295 C CA . LEU B 1 10 ? -24.625 -18.703 4.055 1 93.38 10 LEU B CA 1
ATOM 6296 C C . LEU B 1 10 ? -25.203 -17.688 3.094 1 93.38 10 LEU B C 1
ATOM 6298 O O . LEU B 1 10 ? -26.031 -18.031 2.236 1 93.38 10 LEU B O 1
ATOM 6302 N N . LYS B 1 11 ? -24.812 -16.484 3.26 1 94.31 11 LYS B N 1
ATOM 6303 C CA . LYS B 1 11 ? -25.422 -15.406 2.488 1 94.31 11 LYS B CA 1
ATOM 6304 C C . LYS B 1 11 ? -24.641 -15.133 1.211 1 94.31 11 LYS B C 1
ATOM 6306 O O . LYS B 1 11 ? -25.219 -14.812 0.173 1 94.31 11 LYS B O 1
ATOM 6311 N N . TYR B 1 12 ? -23.359 -15.227 1.347 1 96.06 12 TYR B N 1
ATOM 6312 C CA . TYR B 1 12 ? -22.531 -14.836 0.209 1 96.06 12 TYR B CA 1
ATOM 6313 C C . TYR B 1 12 ? -21.719 -16.031 -0.297 1 96.06 12 TYR B C 1
ATOM 6315 O O . TYR B 1 12 ? -21.562 -16.203 -1.507 1 96.06 12 TYR B O 1
ATOM 6323 N N . VAL B 1 13 ? -21.172 -16.797 0.622 1 96 13 VAL B N 1
ATOM 6324 C CA . VAL B 1 13 ? -20.422 -18 0.245 1 96 13 VAL B CA 1
ATOM 6325 C C . VAL B 1 13 ? -21.375 -19 -0.413 1 96 13 VAL B C 1
ATOM 6327 O O . VAL B 1 13 ? -22.453 -19.281 0.113 1 96 13 VAL B O 1
ATOM 6330 N N . GLY B 1 14 ? -21 -19.5 -1.566 1 95.31 14 GLY B N 1
ATOM 6331 C CA . GLY B 1 14 ? -21.812 -20.453 -2.283 1 95.31 14 GLY B CA 1
ATOM 6332 C C . GLY B 1 14 ? -22.812 -19.797 -3.227 1 95.31 14 GLY B C 1
ATOM 6333 O O . GLY B 1 14 ? -23.609 -20.484 -3.869 1 95.31 14 GLY B O 1
ATOM 6334 N N . ARG B 1 15 ? -22.703 -18.484 -3.312 1 96.06 15 ARG B N 1
ATOM 6335 C CA . ARG B 1 15 ? -23.609 -17.734 -4.184 1 96.06 15 ARG B CA 1
ATOM 6336 C C . ARG B 1 15 ? -22.859 -17.156 -5.375 1 96.06 15 ARG B C 1
ATOM 6338 O O . ARG B 1 15 ? -21.734 -16.688 -5.234 1 96.06 15 ARG B O 1
ATOM 6345 N N . GLU B 1 16 ? -23.578 -17.203 -6.504 1 95.44 16 GLU B N 1
ATOM 6346 C CA . GLU B 1 16 ? -22.969 -16.594 -7.684 1 95.44 16 GLU B CA 1
ATOM 6347 C C . GLU B 1 16 ? -22.828 -15.086 -7.523 1 95.44 16 GLU B C 1
ATOM 6349 O O . GLU B 1 16 ? -23.797 -14.406 -7.18 1 95.44 16 GLU B O 1
ATOM 6354 N N . THR B 1 17 ? -21.641 -14.648 -7.633 1 94.56 17 THR B N 1
ATOM 6355 C CA . THR B 1 17 ? -21.312 -13.234 -7.484 1 94.56 17 THR B CA 1
ATOM 6356 C C . THR B 1 17 ? -20.438 -12.758 -8.648 1 94.56 17 THR B C 1
ATOM 6358 O O . THR B 1 17 ? -19.469 -13.43 -9.016 1 94.56 17 THR B O 1
ATOM 6361 N N . ALA B 1 18 ? -20.828 -11.625 -9.18 1 93.12 18 ALA B N 1
ATOM 6362 C CA . ALA B 1 18 ? -20.031 -11.055 -10.266 1 93.12 18 ALA B CA 1
ATOM 6363 C C . ALA B 1 18 ? -18.641 -10.672 -9.789 1 93.12 18 ALA B C 1
ATOM 6365 O O . ALA B 1 18 ? -18.469 -10.219 -8.656 1 93.12 18 ALA B O 1
ATOM 6366 N N . ARG B 1 19 ? -17.734 -10.773 -10.734 1 93.25 19 ARG B N 1
ATOM 6367 C CA . ARG B 1 19 ? -16.359 -10.422 -10.391 1 93.25 19 ARG B CA 1
ATOM 6368 C C . ARG B 1 19 ? -16.25 -8.945 -10.039 1 93.25 19 ARG B C 1
ATOM 6370 O O . ARG B 1 19 ? -16.734 -8.078 -10.773 1 93.25 19 ARG B O 1
ATOM 6377 N N . ILE B 1 20 ? -15.539 -8.68 -9 1 91 20 ILE B N 1
ATOM 6378 C CA . ILE B 1 20 ? -15.469 -7.312 -8.492 1 91 20 ILE B CA 1
ATOM 6379 C C . ILE B 1 20 ? -14.461 -6.508 -9.312 1 91 20 ILE B C 1
ATOM 6381 O O . ILE B 1 20 ? -14.523 -5.277 -9.344 1 91 20 ILE B O 1
ATOM 6385 N N . ASP B 1 21 ? -13.562 -7.152 -10.023 1 88.38 21 ASP B N 1
ATOM 6386 C CA . ASP B 1 21 ? -12.555 -6.465 -10.828 1 88.38 21 ASP B CA 1
ATOM 6387 C C . ASP B 1 21 ? -12.953 -6.426 -12.297 1 88.38 21 ASP B C 1
ATOM 6389 O O . ASP B 1 21 ? -12.125 -6.117 -13.164 1 88.38 21 ASP B O 1
ATOM 6393 N N . ALA B 1 22 ? -14.148 -6.738 -12.641 1 89.38 22 ALA B N 1
ATOM 6394 C CA . ALA B 1 22 ? -14.594 -6.875 -14.031 1 89.38 22 ALA B CA 1
ATOM 6395 C C . ALA B 1 22 ? -14.734 -5.508 -14.695 1 89.38 22 ALA B C 1
ATOM 6397 O O . ALA B 1 22 ? -14.359 -5.332 -15.852 1 89.38 22 ALA B O 1
ATOM 6398 N N . VAL B 1 23 ? -15.195 -4.555 -13.969 1 85.44 23 VAL B N 1
ATOM 6399 C CA . VAL B 1 23 ? -15.57 -3.281 -14.578 1 85.44 23 VAL B CA 1
ATOM 6400 C C . VAL B 1 23 ? -14.32 -2.562 -15.086 1 85.44 23 VAL B C 1
ATOM 6402 O O . VAL B 1 23 ? -14.305 -2.059 -16.203 1 85.44 23 VAL B O 1
ATOM 6405 N N . GLU B 1 24 ? -13.312 -2.52 -14.297 1 86.31 24 GLU B N 1
ATOM 6406 C CA . GLU B 1 24 ? -12.086 -1.847 -14.711 1 86.31 24 GLU B CA 1
ATOM 6407 C C . GLU B 1 24 ? -11.477 -2.523 -15.938 1 86.31 24 GLU B C 1
ATOM 6409 O O . GLU B 1 24 ? -10.945 -1.852 -16.828 1 86.31 24 GLU B O 1
ATOM 6414 N N . LYS B 1 25 ? -11.578 -3.742 -15.992 1 88.88 25 LYS B N 1
ATOM 6415 C CA . LYS B 1 25 ? -11.016 -4.496 -17.109 1 88.88 25 LYS B CA 1
ATOM 6416 C C . LYS B 1 25 ? -11.844 -4.289 -18.375 1 88.88 25 LYS B C 1
ATOM 6418 O O . LYS B 1 25 ? -11.289 -4.055 -19.453 1 88.88 25 LYS B O 1
ATOM 6423 N N . LEU B 1 26 ? -13.156 -4.289 -18.25 1 89.06 26 LEU B N 1
ATOM 6424 C CA . LEU B 1 26 ? -14.055 -4.223 -19.391 1 89.06 26 LEU B CA 1
ATOM 6425 C C . LEU B 1 26 ? -14.086 -2.818 -19.984 1 89.06 26 LEU B C 1
ATOM 6427 O O . LEU B 1 26 ? -14.422 -2.639 -21.156 1 89.06 26 LEU B O 1
ATOM 6431 N N . THR B 1 27 ? -13.688 -1.889 -19.141 1 85.94 27 THR B N 1
ATOM 6432 C CA . THR B 1 27 ? -13.742 -0.508 -19.609 1 85.94 27 THR B CA 1
ATOM 6433 C C . THR B 1 27 ? -12.359 -0.03 -20.047 1 85.94 27 THR B C 1
ATOM 6435 O O . THR B 1 27 ? -12.195 1.13 -20.422 1 85.94 27 THR B O 1
ATOM 6438 N N . GLY B 1 28 ? -11.383 -0.879 -20 1 83.44 28 GLY B N 1
ATOM 6439 C CA . GLY B 1 28 ? -10.039 -0.539 -20.422 1 83.44 28 GLY B CA 1
ATOM 6440 C C . GLY B 1 28 ? -9.281 0.298 -19.406 1 83.44 28 GLY B C 1
ATOM 6441 O O . GLY B 1 28 ? -8.227 0.854 -19.719 1 83.44 28 GLY B O 1
ATOM 6442 N N . ARG B 1 29 ? -9.742 0.325 -18.188 1 82.75 29 ARG B N 1
ATOM 6443 C CA . ARG B 1 29 ? -9.133 1.173 -17.172 1 82.75 29 ARG B CA 1
ATOM 6444 C C . ARG B 1 29 ? -8.094 0.399 -16.359 1 82.75 29 ARG B C 1
ATOM 6446 O O . ARG B 1 29 ? -7.293 0.994 -15.641 1 82.75 29 ARG B O 1
ATOM 6453 N N . ALA B 1 30 ? -8.164 -0.863 -16.406 1 88.31 30 ALA B N 1
ATOM 6454 C CA . ALA B 1 30 ? -7.152 -1.661 -15.719 1 88.31 30 ALA B CA 1
ATOM 6455 C C . ALA B 1 30 ? -5.754 -1.339 -16.25 1 88.31 30 ALA B C 1
ATOM 6457 O O . ALA B 1 30 ? -5.543 -1.263 -17.453 1 88.31 30 ALA B O 1
ATOM 6458 N N . THR B 1 31 ? -4.867 -1.108 -15.367 1 88.75 31 THR B N 1
ATOM 6459 C CA . THR B 1 31 ? -3.506 -0.752 -15.75 1 88.75 31 THR B CA 1
ATOM 6460 C C . THR B 1 31 ? -2.584 -1.966 -15.664 1 88.75 31 THR B C 1
ATOM 6462 O O . THR B 1 31 ? -2.566 -2.668 -14.648 1 88.75 31 THR B O 1
ATOM 6465 N N . TYR B 1 32 ? -1.907 -2.148 -16.734 1 94 32 TYR B N 1
ATOM 6466 C CA . TYR B 1 32 ? -0.868 -3.17 -16.797 1 94 32 TYR B CA 1
ATOM 6467 C C . TYR B 1 32 ? 0.514 -2.535 -16.906 1 94 32 TYR B C 1
ATOM 6469 O O . TYR B 1 32 ? 0.637 -1.349 -17.219 1 94 32 TYR B O 1
ATOM 6477 N N . VAL B 1 33 ? 1.543 -3.268 -16.562 1 95.56 33 VAL B N 1
ATOM 6478 C CA . VAL B 1 33 ? 2.895 -2.719 -16.609 1 95.56 33 VAL B CA 1
ATOM 6479 C C . VAL B 1 33 ? 3.215 -2.242 -18.031 1 95.56 33 VAL B C 1
ATOM 6481 O O . VAL B 1 33 ? 3.908 -1.239 -18.203 1 95.56 33 VAL B O 1
ATOM 6484 N N . SER B 1 34 ? 2.689 -2.926 -18.984 1 93.88 34 SER B N 1
ATOM 6485 C CA . SER B 1 34 ? 2.916 -2.566 -20.375 1 93.88 34 SER B CA 1
ATOM 6486 C C . SER B 1 34 ? 2.41 -1.159 -20.672 1 93.88 34 SER B C 1
ATOM 6488 O O . SER B 1 34 ? 2.936 -0.479 -21.562 1 93.88 34 SER B O 1
ATOM 6490 N N . ASP B 1 35 ? 1.45 -0.667 -19.906 1 89.31 35 ASP B N 1
ATOM 6491 C CA . ASP B 1 35 ? 0.828 0.639 -20.094 1 89.31 35 ASP B CA 1
ATOM 6492 C C . ASP B 1 35 ? 1.588 1.729 -19.344 1 89.31 35 ASP B C 1
ATOM 6494 O O . ASP B 1 35 ? 1.387 2.92 -19.594 1 89.31 35 ASP B O 1
ATOM 6498 N N . MET B 1 36 ? 2.445 1.4 -18.484 1 90.12 36 MET B N 1
ATOM 6499 C CA . MET B 1 36 ? 3.031 2.33 -17.531 1 90.12 36 MET B CA 1
ATOM 6500 C C . MET B 1 36 ? 4.223 3.061 -18.141 1 90.12 36 MET B C 1
ATOM 6502 O O . MET B 1 36 ? 4.898 2.529 -19.016 1 90.12 36 MET B O 1
ATOM 6506 N N . ALA B 1 37 ? 4.402 4.262 -17.688 1 87.06 37 ALA B N 1
ATOM 6507 C CA . ALA B 1 37 ? 5.578 5.082 -17.969 1 87.06 37 ALA B CA 1
ATOM 6508 C C . ALA B 1 37 ? 6.078 5.789 -16.719 1 87.06 37 ALA B C 1
ATOM 6510 O O . ALA B 1 37 ? 5.281 6.25 -15.898 1 87.06 37 ALA B O 1
ATOM 6511 N N . VAL B 1 38 ? 7.305 5.73 -16.5 1 85.94 38 VAL B N 1
ATOM 6512 C CA . VAL B 1 38 ? 7.961 6.398 -15.375 1 85.94 38 VAL B CA 1
ATOM 6513 C C . VAL B 1 38 ? 8.859 7.516 -15.898 1 85.94 38 VAL B C 1
ATOM 6515 O O . VAL B 1 38 ? 9.484 7.379 -16.953 1 85.94 38 VAL B O 1
ATOM 6518 N N . PRO B 1 39 ? 8.914 8.633 -15.195 1 82.81 39 PRO B N 1
ATOM 6519 C CA . PRO B 1 39 ? 9.758 9.734 -15.664 1 82.81 39 PRO B CA 1
ATOM 6520 C C . PRO B 1 39 ? 11.211 9.312 -15.891 1 82.81 39 PRO B C 1
ATOM 6522 O O . PRO B 1 39 ? 11.805 8.648 -15.039 1 82.81 39 PRO B O 1
ATOM 6525 N N . GLY B 1 40 ? 11.742 9.633 -17.047 1 88.69 40 GLY B N 1
ATOM 6526 C CA . GLY B 1 40 ? 13.133 9.344 -17.359 1 88.69 40 GLY B CA 1
ATOM 6527 C C . GLY B 1 40 ? 13.352 7.91 -17.797 1 88.69 40 GLY B C 1
ATOM 6528 O O . GLY B 1 40 ? 14.492 7.453 -17.891 1 88.69 40 GLY B O 1
ATOM 6529 N N . MET B 1 41 ? 12.305 7.301 -18.125 1 94.19 41 MET B N 1
ATOM 6530 C CA . MET B 1 41 ? 12.344 5.871 -18.422 1 94.19 41 MET B CA 1
ATOM 6531 C C . MET B 1 41 ? 13.062 5.609 -19.75 1 94.19 41 MET B C 1
ATOM 6533 O O . MET B 1 41 ? 12.875 6.352 -20.703 1 94.19 41 MET B O 1
ATOM 6537 N N . LEU B 1 42 ? 13.93 4.559 -19.812 1 98.31 42 LEU B N 1
ATOM 6538 C CA . LEU B 1 42 ? 14.594 4.035 -21 1 98.31 42 LEU B CA 1
ATOM 6539 C C . LEU B 1 42 ? 13.914 2.754 -21.469 1 98.31 42 LEU B C 1
ATOM 6541 O O . LEU B 1 42 ? 13.086 2.182 -20.766 1 98.31 42 LEU B O 1
ATOM 6545 N N . PHE B 1 43 ? 14.289 2.398 -22.703 1 98.56 43 PHE B N 1
ATOM 6546 C CA . PHE B 1 43 ? 13.75 1.181 -23.297 1 98.56 43 PHE B CA 1
ATOM 6547 C C . PHE B 1 43 ? 14.867 0.176 -23.562 1 98.56 43 PHE B C 1
ATOM 6549 O O . PHE B 1 43 ? 15.961 0.553 -24 1 98.56 43 PHE B O 1
ATOM 6556 N N . ALA B 1 44 ? 14.508 -1.08 -23.297 1 98.81 44 ALA B N 1
ATOM 6557 C CA . ALA B 1 44 ? 15.539 -2.107 -23.438 1 98.81 44 ALA B CA 1
ATOM 6558 C C . ALA B 1 44 ? 15.188 -3.088 -24.547 1 98.81 44 ALA B C 1
ATOM 6560 O O . ALA B 1 44 ? 14.008 -3.299 -24.844 1 98.81 44 ALA B O 1
ATOM 6561 N N . ARG B 1 45 ? 16.234 -3.652 -25.125 1 98.75 45 ARG B N 1
ATOM 6562 C CA . ARG B 1 45 ? 16.156 -4.773 -26.062 1 98.75 45 ARG B CA 1
ATOM 6563 C C . ARG B 1 45 ? 17.281 -5.77 -25.812 1 98.75 45 ARG B C 1
ATOM 6565 O O . ARG B 1 45 ? 18.312 -5.426 -25.203 1 98.75 45 ARG B O 1
ATOM 6572 N N . VAL B 1 46 ? 17.031 -7.004 -26.266 1 98.62 46 VAL B N 1
ATOM 6573 C CA . VAL B 1 46 ? 17.969 -8.094 -25.969 1 98.62 46 VAL B CA 1
ATOM 6574 C C . VAL B 1 46 ? 18.453 -8.711 -27.281 1 98.62 46 VAL B C 1
ATOM 6576 O O . VAL B 1 46 ? 17.672 -8.883 -28.219 1 98.62 46 VAL B O 1
ATOM 6579 N N . LYS B 1 47 ? 19.781 -8.938 -27.375 1 98.5 47 LYS B N 1
ATOM 6580 C CA . LYS B 1 47 ? 20.344 -9.773 -28.422 1 98.5 47 LYS B CA 1
ATOM 6581 C C . LYS B 1 47 ? 20.375 -11.242 -28 1 98.5 47 LYS B C 1
ATOM 6583 O O . LYS B 1 47 ? 20.984 -11.594 -26.984 1 98.5 47 LYS B O 1
ATOM 6588 N N . THR B 1 48 ? 19.719 -12.117 -28.75 1 98.06 48 THR B N 1
ATOM 6589 C CA . THR B 1 48 ? 19.578 -13.516 -28.391 1 98.06 48 THR B CA 1
ATOM 6590 C C . THR B 1 48 ? 20.422 -14.406 -29.297 1 98.06 48 THR B C 1
ATOM 6592 O O . THR B 1 48 ? 20.797 -13.992 -30.391 1 98.06 48 THR B O 1
ATOM 6595 N N . SER B 1 49 ? 20.688 -15.562 -28.844 1 98.25 49 SER B N 1
ATOM 6596 C CA . SER B 1 49 ? 21.469 -16.516 -29.609 1 98.25 49 SER B CA 1
ATOM 6597 C C . SER B 1 49 ? 20.656 -17.141 -30.734 1 98.25 49 SER B C 1
ATOM 6599 O O . SER B 1 49 ? 19.516 -17.547 -30.531 1 98.25 49 SER B O 1
ATOM 6601 N N . PRO B 1 50 ? 21.281 -17.25 -31.906 1 97.12 50 PRO B N 1
ATOM 6602 C CA . PRO B 1 50 ? 20.625 -18 -32.969 1 97.12 50 PRO B CA 1
ATOM 6603 C C . PRO B 1 50 ? 20.938 -19.5 -32.938 1 97.12 50 PRO B C 1
ATOM 6605 O O . PRO B 1 50 ? 20.5 -20.266 -33.812 1 97.12 50 PRO B O 1
ATOM 6608 N N . HIS B 1 51 ? 21.734 -19.953 -31.953 1 97.94 51 HIS B N 1
ATOM 6609 C CA . HIS B 1 51 ? 22.172 -21.344 -31.844 1 97.94 51 HIS B CA 1
ATOM 6610 C C . HIS B 1 51 ? 21.672 -21.984 -30.562 1 97.94 51 HIS B C 1
ATOM 6612 O O . HIS B 1 51 ? 21.516 -21.312 -29.547 1 97.94 51 HIS B O 1
ATOM 6618 N N . ALA B 1 52 ? 21.453 -23.281 -30.625 1 98.19 52 ALA B N 1
ATOM 6619 C CA . ALA B 1 52 ? 21.047 -24.047 -29.453 1 98.19 52 ALA B CA 1
ATOM 6620 C C . ALA B 1 52 ? 22.203 -24.266 -28.5 1 98.19 52 ALA B C 1
ATOM 6622 O O . ALA B 1 52 ? 22.016 -24.375 -27.281 1 98.19 52 ALA B O 1
ATOM 6623 N N . ARG B 1 53 ? 23.375 -24.438 -29.047 1 98.44 53 ARG B N 1
ATOM 6624 C CA . ARG B 1 53 ? 24.594 -24.594 -28.266 1 98.44 53 ARG B CA 1
ATOM 6625 C C . ARG B 1 53 ? 25.797 -24.016 -29 1 98.44 53 ARG B C 1
ATOM 6627 O O . ARG B 1 53 ? 26.047 -24.359 -30.156 1 98.44 53 ARG B O 1
ATOM 6634 N N . ALA B 1 54 ? 26.516 -23.141 -28.328 1 98.62 54 ALA B N 1
ATOM 6635 C CA . ALA B 1 54 ? 27.703 -22.547 -28.938 1 98.62 54 ALA B CA 1
ATOM 6636 C C . ALA B 1 54 ? 28.578 -21.891 -27.859 1 98.62 54 ALA B C 1
ATOM 6638 O O . ALA B 1 54 ? 28.078 -21.375 -26.875 1 98.62 54 ALA B O 1
ATOM 6639 N N . LYS B 1 55 ? 29.828 -21.891 -28.062 1 98.38 55 LYS B N 1
ATOM 6640 C CA . LYS B 1 55 ? 30.75 -21.062 -27.281 1 98.38 55 LYS B CA 1
ATOM 6641 C C . LYS B 1 55 ? 30.781 -19.625 -27.797 1 98.38 55 LYS B C 1
ATOM 6643 O O . LYS B 1 55 ? 30.781 -19.391 -29.016 1 98.38 55 LYS B O 1
ATOM 6648 N N . ILE B 1 56 ? 30.766 -18.734 -26.891 1 98.31 56 ILE B N 1
ATOM 6649 C CA . ILE B 1 56 ? 30.922 -17.328 -27.25 1 98.31 56 ILE B CA 1
ATOM 6650 C C . ILE B 1 56 ? 32.406 -16.984 -27.312 1 98.31 56 ILE B C 1
ATOM 6652 O O . ILE B 1 56 ? 33.094 -16.938 -26.281 1 98.31 56 ILE B O 1
ATOM 6656 N N . LEU B 1 57 ? 32.875 -16.625 -28.453 1 98.06 57 LEU B N 1
ATOM 6657 C CA . LEU B 1 57 ? 34.281 -16.328 -28.641 1 98.06 57 LEU B CA 1
ATOM 6658 C C . LEU B 1 57 ? 34.562 -14.852 -28.344 1 98.06 57 LEU B C 1
ATOM 6660 O O . LEU B 1 57 ? 35.562 -14.516 -27.688 1 98.06 57 LEU B O 1
ATOM 6664 N N . SER B 1 58 ? 33.719 -14.031 -28.875 1 97.5 58 SER B N 1
ATOM 6665 C CA . SER B 1 58 ? 33.844 -12.602 -28.641 1 97.5 58 SER B CA 1
ATOM 6666 C C . SER B 1 58 ? 32.531 -11.875 -28.891 1 97.5 58 SER B C 1
ATOM 6668 O O . SER B 1 58 ? 31.688 -12.352 -29.656 1 97.5 58 SER B O 1
ATOM 6670 N N . ILE B 1 59 ? 32.375 -10.805 -28.188 1 98.25 59 ILE B N 1
ATOM 6671 C CA . ILE B 1 59 ? 31.25 -9.891 -28.359 1 98.25 59 ILE B CA 1
ATOM 6672 C C . ILE B 1 59 ? 31.781 -8.477 -28.578 1 98.25 59 ILE B C 1
ATOM 6674 O O . ILE B 1 59 ? 32.469 -7.922 -27.719 1 98.25 59 ILE B O 1
ATOM 6678 N N . ASP B 1 60 ? 31.516 -7.898 -29.703 1 98.31 60 ASP B N 1
ATOM 6679 C CA . ASP B 1 60 ? 31.875 -6.516 -30 1 98.31 60 ASP B CA 1
ATOM 6680 C C . ASP B 1 60 ? 30.656 -5.598 -29.875 1 98.31 60 ASP B C 1
ATOM 6682 O O . ASP B 1 60 ? 29.734 -5.672 -30.688 1 98.31 60 ASP B O 1
ATOM 6686 N N . THR B 1 61 ? 30.734 -4.734 -28.891 1 98.38 61 THR B N 1
ATOM 6687 C CA . THR B 1 61 ? 29.609 -3.848 -28.625 1 98.38 61 THR B CA 1
ATOM 6688 C C . THR B 1 61 ? 29.922 -2.42 -29.062 1 98.38 61 THR B C 1
ATOM 6690 O O . THR B 1 61 ? 29.172 -1.492 -28.766 1 98.38 61 THR B O 1
ATOM 6693 N N . SER B 1 62 ? 30.984 -2.156 -29.703 1 98.31 62 SER B N 1
ATOM 6694 C CA . SER B 1 62 ? 31.469 -0.814 -30 1 98.31 62 SER B CA 1
ATOM 6695 C C . SER B 1 62 ? 30.484 -0.056 -30.891 1 98.31 62 SER B C 1
ATOM 6697 O O . SER B 1 62 ? 30.172 1.108 -30.625 1 98.31 62 SER B O 1
ATOM 6699 N N . ALA B 1 63 ? 30.016 -0.731 -31.875 1 98.38 63 ALA B N 1
ATOM 6700 C CA . ALA B 1 63 ? 29.078 -0.09 -32.781 1 98.38 63 ALA B CA 1
ATOM 6701 C C . ALA B 1 63 ? 27.781 0.289 -32.062 1 98.38 63 ALA B C 1
ATOM 6703 O O . ALA B 1 63 ? 27.188 1.333 -32.344 1 98.38 63 ALA B O 1
ATOM 6704 N N . ALA B 1 64 ? 27.312 -0.556 -31.203 1 98.62 64 ALA B N 1
ATOM 6705 C CA . ALA B 1 64 ? 26.109 -0.288 -30.438 1 98.62 64 ALA B CA 1
ATOM 6706 C C . ALA B 1 64 ? 26.297 0.912 -29.516 1 98.62 64 ALA B C 1
ATOM 6708 O O . ALA B 1 64 ? 25.422 1.782 -29.422 1 98.62 64 ALA B O 1
ATOM 6709 N N . ARG B 1 65 ? 27.391 0.992 -28.828 1 98.25 65 ARG B N 1
ATOM 6710 C CA . ARG B 1 65 ? 27.672 2.047 -27.859 1 98.25 65 ARG B CA 1
ATOM 6711 C C . ARG B 1 65 ? 27.812 3.4 -28.547 1 98.25 65 ARG B C 1
ATOM 6713 O O . ARG B 1 65 ? 27.547 4.441 -27.938 1 98.25 65 ARG B O 1
ATOM 6720 N N . ALA B 1 66 ? 28.156 3.377 -29.797 1 98 66 ALA B N 1
ATOM 6721 C CA . ALA B 1 66 ? 28.391 4.605 -30.547 1 98 66 ALA B CA 1
ATOM 6722 C C . ALA B 1 66 ? 27.094 5.223 -31.047 1 98 66 ALA B C 1
ATOM 6724 O O . ALA B 1 66 ? 27.062 6.391 -31.438 1 98 66 ALA B O 1
ATOM 6725 N N . ILE B 1 67 ? 26.062 4.543 -30.953 1 98.44 67 ILE B N 1
ATOM 6726 C CA . ILE B 1 67 ? 24.781 5.039 -31.438 1 98.44 67 ILE B CA 1
ATOM 6727 C C . ILE B 1 67 ? 24.219 6.078 -30.453 1 98.44 67 ILE B C 1
ATOM 6729 O O . ILE B 1 67 ? 24.094 5.812 -29.266 1 98.44 67 ILE B O 1
ATOM 6733 N N . PRO B 1 68 ? 23.922 7.277 -30.984 1 98.25 68 PRO B N 1
ATOM 6734 C CA . PRO B 1 68 ? 23.344 8.297 -30.109 1 98.25 68 PRO B CA 1
ATOM 6735 C C . PRO B 1 68 ? 22.047 7.828 -29.438 1 98.25 68 PRO B C 1
ATOM 6737 O O . PRO B 1 68 ? 21.172 7.262 -30.109 1 98.25 68 PRO B O 1
ATOM 6740 N N . GLY B 1 69 ? 21.953 7.996 -28.125 1 98.38 69 GLY B N 1
ATOM 6741 C CA . GLY B 1 69 ? 20.75 7.621 -27.391 1 98.38 69 GLY B CA 1
ATOM 6742 C C . GLY B 1 69 ? 20.922 6.332 -26.609 1 98.38 69 GLY B C 1
ATOM 6743 O O . GLY B 1 69 ? 20.109 6.027 -25.734 1 98.38 69 GLY B O 1
ATOM 6744 N N . VAL B 1 70 ? 21.953 5.609 -26.938 1 98.81 70 VAL B N 1
ATOM 6745 C CA . VAL B 1 70 ? 22.25 4.422 -26.141 1 98.81 70 VAL B CA 1
ATOM 6746 C C . VAL B 1 70 ? 22.828 4.836 -24.781 1 98.81 70 VAL B C 1
ATOM 6748 O O . VAL B 1 70 ? 23.734 5.66 -24.719 1 98.81 70 VAL B O 1
ATOM 6751 N N . ARG B 1 71 ? 22.25 4.254 -23.719 1 98.62 71 ARG B N 1
ATOM 6752 C CA . ARG B 1 71 ? 22.641 4.668 -22.375 1 98.62 71 ARG B CA 1
ATOM 6753 C C . ARG B 1 71 ? 23.391 3.551 -21.656 1 98.62 71 ARG B C 1
ATOM 6755 O O . ARG B 1 71 ? 24.172 3.809 -20.734 1 98.62 71 ARG B O 1
ATOM 6762 N N . ALA B 1 72 ? 23.156 2.303 -22.047 1 98.62 72 ALA B N 1
ATOM 6763 C CA . ALA B 1 72 ? 23.844 1.168 -21.438 1 98.62 72 ALA B CA 1
ATOM 6764 C C . ALA B 1 72 ? 23.906 -0.02 -22.406 1 98.62 72 ALA B C 1
ATOM 6766 O O . ALA B 1 72 ? 22.953 -0.261 -23.156 1 98.62 72 ALA B O 1
ATOM 6767 N N . VAL B 1 73 ? 24.969 -0.711 -22.453 1 98.69 73 VAL B N 1
ATOM 6768 C CA . VAL B 1 73 ? 25.156 -2.012 -23.094 1 98.69 73 VAL B CA 1
ATOM 6769 C C . VAL B 1 73 ? 25.781 -2.98 -22.094 1 98.69 73 VAL B C 1
ATOM 6771 O O . VAL B 1 73 ? 26.812 -2.676 -21.484 1 98.69 73 VAL B O 1
ATOM 6774 N N . VAL B 1 74 ? 25.109 -4.105 -21.891 1 98.38 74 VAL B N 1
ATOM 6775 C CA . VAL B 1 74 ? 25.594 -5.07 -20.906 1 98.38 74 VAL B CA 1
ATOM 6776 C C . VAL B 1 74 ? 25.766 -6.438 -21.578 1 98.38 74 VAL B C 1
ATOM 6778 O O . VAL B 1 74 ? 24.969 -6.812 -22.438 1 98.38 74 VAL B O 1
ATOM 6781 N N . THR B 1 75 ? 26.812 -7.145 -21.219 1 98.25 75 THR B N 1
ATOM 6782 C CA . THR B 1 75 ? 27.062 -8.516 -21.641 1 98.25 75 THR B CA 1
ATOM 6783 C C . THR B 1 75 ? 27.234 -9.43 -20.422 1 98.25 75 THR B C 1
ATOM 6785 O O . THR B 1 75 ? 27.266 -8.953 -19.297 1 98.25 75 THR B O 1
ATOM 6788 N N . GLY B 1 76 ? 27.297 -10.734 -20.719 1 96.75 76 GLY B N 1
ATOM 6789 C CA . GLY B 1 76 ? 27.406 -11.703 -19.641 1 96.75 76 GLY B CA 1
ATOM 6790 C C . GLY B 1 76 ? 28.688 -11.539 -18.828 1 96.75 76 GLY B C 1
ATOM 6791 O O . GLY B 1 76 ? 28.719 -11.836 -17.641 1 96.75 76 GLY B O 1
ATOM 6792 N N . LYS B 1 77 ? 29.688 -11.07 -19.359 1 93.12 77 LYS B N 1
ATOM 6793 C CA . LYS B 1 77 ? 30.984 -10.906 -18.703 1 93.12 77 LYS B CA 1
ATOM 6794 C C . LYS B 1 77 ? 30.906 -9.852 -17.594 1 93.12 77 LYS B C 1
ATOM 6796 O O . LYS B 1 77 ? 31.688 -9.883 -16.641 1 93.12 77 LYS B O 1
ATOM 6801 N N . ASP B 1 78 ? 29.906 -9.055 -17.672 1 88.62 78 ASP B N 1
ATOM 6802 C CA . ASP B 1 78 ? 29.734 -7.953 -16.734 1 88.62 78 ASP B CA 1
ATOM 6803 C C . ASP B 1 78 ? 28.953 -8.391 -15.508 1 88.62 78 ASP B C 1
ATOM 6805 O O . ASP B 1 78 ? 28.844 -7.645 -14.539 1 88.62 78 ASP B O 1
ATOM 6809 N N . LEU B 1 79 ? 28.484 -9.578 -15.625 1 93.5 79 LEU B N 1
ATOM 6810 C CA . LEU B 1 79 ? 27.484 -9.961 -14.633 1 93.5 79 LEU B CA 1
ATOM 6811 C C . LEU B 1 79 ? 27.906 -11.219 -13.883 1 93.5 79 LEU B C 1
ATOM 6813 O O . LEU B 1 79 ? 27.969 -12.305 -14.461 1 93.5 79 LEU B O 1
ATOM 6817 N N . GLU B 1 80 ? 28.266 -11.086 -12.672 1 89.75 80 GLU B N 1
ATOM 6818 C CA . GLU B 1 80 ? 28.594 -12.242 -11.852 1 89.75 80 GLU B CA 1
ATOM 6819 C C . GLU B 1 80 ? 27.438 -12.602 -10.922 1 89.75 80 GLU B C 1
ATOM 6821 O O . GLU B 1 80 ? 27.594 -12.594 -9.695 1 89.75 80 GLU B O 1
ATOM 6826 N N . TYR B 1 81 ? 26.297 -12.852 -11.43 1 93.25 81 TYR B N 1
ATOM 6827 C CA . TYR B 1 81 ? 25.078 -13.219 -10.719 1 93.25 81 TYR B CA 1
ATOM 6828 C C . TYR B 1 81 ? 24.453 -14.469 -11.312 1 93.25 81 TYR B C 1
ATOM 6830 O O . TYR B 1 81 ? 24.5 -14.672 -12.531 1 93.25 81 TYR B O 1
ATOM 6838 N N . LYS B 1 82 ? 23.922 -15.32 -10.5 1 94.38 82 LYS B N 1
ATOM 6839 C CA . LYS B 1 82 ? 23.141 -16.469 -10.938 1 94.38 82 LYS B CA 1
ATOM 6840 C C . LYS B 1 82 ? 21.719 -16.406 -10.375 1 94.38 82 LYS B C 1
ATOM 6842 O O . LYS B 1 82 ? 21.5 -15.906 -9.266 1 94.38 82 LYS B O 1
ATOM 6847 N N . LEU B 1 83 ? 20.891 -16.891 -11.195 1 95.88 83 LEU B N 1
ATOM 6848 C CA . LEU B 1 83 ? 19.484 -16.906 -10.82 1 95.88 83 LEU B CA 1
ATOM 6849 C C . LEU B 1 83 ? 19 -18.344 -10.617 1 95.88 83 LEU B C 1
ATOM 6851 O O . LEU B 1 83 ? 19.562 -19.281 -11.188 1 95.88 83 LEU B O 1
ATOM 6855 N N . GLY B 1 84 ? 17.938 -18.453 -9.812 1 94.56 84 GLY B N 1
ATOM 6856 C CA . GLY B 1 84 ? 17.266 -19.734 -9.617 1 94.56 84 GLY B CA 1
ATOM 6857 C C . GLY B 1 84 ? 16.531 -19.828 -8.289 1 94.56 84 GLY B C 1
ATOM 6858 O O . GLY B 1 84 ? 17.016 -19.312 -7.277 1 94.56 84 GLY B O 1
ATOM 6859 N N . LEU B 1 85 ? 15.438 -20.5 -8.289 1 91.12 85 LEU B N 1
ATOM 6860 C CA . LEU B 1 85 ? 14.648 -20.688 -7.074 1 91.12 85 LEU B CA 1
ATOM 6861 C C . LEU B 1 85 ? 15.047 -21.984 -6.367 1 91.12 85 LEU B C 1
ATOM 6863 O O . LEU B 1 85 ? 15.391 -21.969 -5.184 1 91.12 85 LEU B O 1
ATOM 6867 N N . TYR B 1 86 ? 15.141 -23.062 -7.113 1 94.62 86 TYR B N 1
ATOM 6868 C CA . TYR B 1 86 ? 15.398 -24.375 -6.531 1 94.62 86 TYR B CA 1
ATOM 6869 C C . TYR B 1 86 ? 16.844 -24.812 -6.77 1 94.62 86 TYR B C 1
ATOM 6871 O O . TYR B 1 86 ? 17.453 -25.438 -5.906 1 94.62 86 TYR B O 1
ATOM 6879 N N . VAL B 1 87 ? 17.328 -24.531 -7.965 1 96.69 87 VAL B N 1
ATOM 6880 C CA . VAL B 1 87 ? 18.734 -24.672 -8.367 1 96.69 87 VAL B CA 1
ATOM 6881 C C . VAL B 1 87 ? 19.219 -23.359 -9 1 96.69 87 VAL B C 1
ATOM 6883 O O . VAL B 1 87 ? 18.578 -22.828 -9.914 1 96.69 87 VAL B O 1
ATOM 6886 N N . VAL B 1 88 ? 20.297 -22.859 -8.484 1 97.31 88 VAL B N 1
ATOM 6887 C CA . VAL B 1 88 ? 20.797 -21.562 -8.945 1 97.31 88 VAL B CA 1
ATOM 6888 C C . VAL B 1 88 ? 21.766 -21.75 -10.109 1 97.31 88 VAL B C 1
ATOM 6890 O O . VAL B 1 88 ? 22.984 -21.609 -9.938 1 97.31 88 VAL B O 1
ATOM 6893 N N . ASP B 1 89 ? 21.219 -21.969 -11.273 1 97.44 89 ASP B N 1
ATOM 6894 C CA . ASP B 1 89 ? 22.047 -22.438 -12.383 1 97.44 89 ASP B CA 1
ATOM 6895 C C . ASP B 1 89 ? 21.953 -21.484 -13.57 1 97.44 89 ASP B C 1
ATOM 6897 O O . ASP B 1 89 ? 22.594 -21.703 -14.602 1 97.44 89 ASP B O 1
ATOM 6901 N N . LYS B 1 90 ? 21.25 -20.406 -13.492 1 97 90 LYS B N 1
ATOM 6902 C CA . LYS B 1 90 ? 20.953 -19.594 -14.672 1 97 90 LYS B CA 1
ATOM 6903 C C . LYS B 1 90 ? 21.703 -18.266 -14.625 1 97 90 LYS B C 1
ATOM 6905 O O . LYS B 1 90 ? 21.625 -17.547 -13.625 1 97 90 LYS B O 1
ATOM 6910 N N . ASP B 1 91 ? 22.344 -18 -15.68 1 96.44 91 ASP B N 1
ATOM 6911 C CA . ASP B 1 91 ? 22.938 -16.688 -15.836 1 96.44 91 ASP B CA 1
ATOM 6912 C C . ASP B 1 91 ? 21.922 -15.664 -16.328 1 96.44 91 ASP B C 1
ATOM 6914 O O . ASP B 1 91 ? 20.969 -16.031 -17.031 1 96.44 91 ASP B O 1
ATOM 6918 N N . ILE B 1 92 ? 22.156 -14.43 -16.016 1 97.62 92 ILE B N 1
ATOM 6919 C CA . ILE B 1 92 ? 21.281 -13.383 -16.531 1 97.62 92 ILE B CA 1
ATOM 6920 C C . ILE B 1 92 ? 21.484 -13.234 -18.031 1 97.62 92 ILE B C 1
ATOM 6922 O O . ILE B 1 92 ? 20.5 -13.141 -18.781 1 97.62 92 ILE B O 1
ATOM 6926 N N . LEU B 1 93 ? 22.703 -13.133 -18.422 1 98.25 93 LEU B N 1
ATOM 6927 C CA . LEU B 1 93 ? 23.172 -13.188 -19.797 1 98.25 93 LEU B CA 1
ATOM 6928 C C . LEU B 1 93 ? 24.219 -14.281 -19.969 1 98.25 93 LEU B C 1
ATOM 6930 O O . LEU B 1 93 ? 25.062 -14.484 -19.094 1 98.25 93 LEU B O 1
ATOM 6934 N N . ALA B 1 94 ? 24.062 -14.961 -21.125 1 97.75 94 ALA B N 1
ATOM 6935 C CA . ALA B 1 94 ? 25.047 -16.016 -21.375 1 97.75 94 ALA B CA 1
ATOM 6936 C C . ALA B 1 94 ? 26.469 -15.477 -21.281 1 97.75 94 ALA B C 1
ATOM 6938 O O . ALA B 1 94 ? 26.75 -14.375 -21.766 1 97.75 94 ALA B O 1
ATOM 6939 N N . ARG B 1 95 ? 27.328 -16.203 -20.672 1 95 95 ARG B N 1
ATOM 6940 C CA . ARG B 1 95 ? 28.688 -15.727 -20.438 1 95 95 ARG B CA 1
ATOM 6941 C C . ARG B 1 95 ? 29.672 -16.422 -21.359 1 95 95 ARG B C 1
ATOM 6943 O O . ARG B 1 95 ? 30.156 -15.836 -22.328 1 95 95 ARG B O 1
ATOM 6950 N N . ASP B 1 96 ? 29.875 -17.688 -21.219 1 94.44 96 ASP B N 1
ATOM 6951 C CA . ASP B 1 96 ? 30.859 -18.438 -21.984 1 94.44 96 ASP B CA 1
ATOM 6952 C C . ASP B 1 96 ? 30.188 -19.297 -23.047 1 94.44 96 ASP B C 1
ATOM 6954 O O . ASP B 1 96 ? 30.766 -19.531 -24.109 1 94.44 96 ASP B O 1
ATOM 6958 N N . GLU B 1 97 ? 29.094 -19.734 -22.734 1 96.56 97 GLU B N 1
ATOM 6959 C CA . GLU B 1 97 ? 28.359 -20.641 -23.625 1 96.56 97 GLU B CA 1
ATOM 6960 C C . GLU B 1 97 ? 26.875 -20.312 -23.625 1 96.56 97 GLU B C 1
ATOM 6962 O O . GLU B 1 97 ? 26.297 -19.953 -22.594 1 96.56 97 GLU B O 1
ATOM 6967 N N . VAL B 1 98 ? 26.359 -20.344 -24.875 1 98 98 VAL B N 1
ATOM 6968 C CA . VAL B 1 98 ? 24.906 -20.328 -24.969 1 98 98 VAL B CA 1
ATOM 6969 C C . VAL B 1 98 ? 24.359 -21.75 -24.875 1 98 98 VAL B C 1
ATOM 6971 O O . VAL B 1 98 ? 24.969 -22.688 -25.391 1 98 98 VAL B O 1
ATOM 6974 N N . ARG B 1 99 ? 23.188 -21.875 -24.25 1 98.25 99 ARG B N 1
ATOM 6975 C CA . ARG B 1 99 ? 22.703 -23.219 -23.938 1 98.25 99 ARG B CA 1
ATOM 6976 C C . ARG B 1 99 ? 21.359 -23.484 -24.609 1 98.25 99 ARG B C 1
ATOM 6978 O O . ARG B 1 99 ? 20.812 -24.594 -24.484 1 98.25 99 ARG B O 1
ATOM 6985 N N . HIS B 1 100 ? 20.75 -22.594 -25.25 1 98.19 100 HIS B N 1
ATOM 6986 C CA . HIS B 1 100 ? 19.562 -22.828 -26.047 1 98.19 100 HIS B CA 1
ATOM 6987 C C . HIS B 1 100 ? 19.359 -21.734 -27.078 1 98.19 100 HIS B C 1
ATOM 6989 O O . HIS B 1 100 ? 19.906 -20.625 -26.938 1 98.19 100 HIS B O 1
ATOM 6995 N N . PHE B 1 101 ? 18.609 -22.031 -28.125 1 97.69 101 PHE B N 1
ATOM 6996 C CA . PHE B 1 101 ? 18.188 -21.031 -29.094 1 97.69 101 PHE B CA 1
ATOM 6997 C C . PHE B 1 101 ? 17.359 -19.938 -28.438 1 97.69 101 PHE B C 1
ATOM 6999 O O . PHE B 1 101 ? 16.438 -20.234 -27.656 1 97.69 101 PHE B O 1
ATOM 7006 N N . GLY B 1 102 ? 17.672 -18.719 -28.672 1 97.69 102 GLY B N 1
ATOM 7007 C CA . GLY B 1 102 ? 16.906 -17.609 -28.125 1 97.69 102 GLY B CA 1
ATOM 7008 C C . GLY B 1 102 ? 17.453 -17.109 -26.797 1 97.69 102 GLY B C 1
ATOM 7009 O O . GLY B 1 102 ? 16.922 -16.156 -26.219 1 97.69 102 GLY B O 1
ATOM 7010 N N . GLU B 1 103 ? 18.531 -17.688 -26.297 1 98.06 103 GLU B N 1
ATOM 7011 C CA . GLU B 1 103 ? 19.078 -17.266 -25.016 1 98.06 103 GLU B CA 1
ATOM 7012 C C . GLU B 1 103 ? 19.672 -15.859 -25.109 1 98.06 103 GLU B C 1
ATOM 7014 O O . GLU B 1 103 ? 20.281 -15.508 -26.109 1 98.06 103 GLU B O 1
ATOM 7019 N N . ALA B 1 104 ? 19.5 -15.062 -24.062 1 98.38 104 ALA B N 1
ATOM 7020 C CA . ALA B 1 104 ? 20 -13.688 -24.016 1 98.38 104 ALA B CA 1
ATOM 7021 C C . ALA B 1 104 ? 21.531 -13.656 -23.922 1 98.38 104 ALA B C 1
ATOM 7023 O O . ALA B 1 104 ? 22.109 -14.336 -23.078 1 98.38 104 ALA B O 1
ATOM 7024 N N . VAL B 1 105 ? 22.141 -12.867 -24.75 1 98.56 105 VAL B N 1
ATOM 7025 C CA . VAL B 1 105 ? 23.609 -12.82 -24.781 1 98.56 105 VAL B CA 1
ATOM 7026 C C . VAL B 1 105 ? 24.078 -11.406 -24.453 1 98.56 105 VAL B C 1
ATOM 7028 O O . VAL B 1 105 ? 25.109 -11.234 -23.781 1 98.56 105 VAL B O 1
ATOM 7031 N N . ALA B 1 106 ? 23.375 -10.438 -24.875 1 98.69 106 ALA B N 1
ATOM 7032 C CA . ALA B 1 106 ? 23.641 -9.023 -24.609 1 98.69 106 ALA B CA 1
ATOM 7033 C C . ALA B 1 106 ? 22.344 -8.227 -24.547 1 98.69 106 ALA B C 1
ATOM 7035 O O . ALA B 1 106 ? 21.297 -8.695 -25.016 1 98.69 106 ALA B O 1
ATOM 7036 N N . ALA B 1 107 ? 22.391 -7.051 -23.922 1 98.75 107 ALA B N 1
ATOM 7037 C CA . ALA B 1 107 ? 21.203 -6.207 -23.812 1 98.75 107 ALA B CA 1
ATOM 7038 C C . ALA B 1 107 ? 21.578 -4.727 -23.844 1 98.75 107 ALA B C 1
ATOM 7040 O O . ALA B 1 107 ? 22.688 -4.355 -23.469 1 98.75 107 ALA B O 1
ATOM 7041 N N . VAL B 1 108 ? 20.641 -3.941 -24.328 1 98.81 108 VAL B N 1
ATOM 7042 C CA . VAL B 1 108 ? 20.859 -2.508 -24.484 1 98.81 108 VAL B CA 1
ATOM 7043 C C . VAL B 1 108 ? 19.688 -1.74 -23.875 1 98.81 108 VAL B C 1
ATOM 7045 O O . VAL B 1 108 ? 18.531 -2.176 -23.953 1 98.81 108 VAL B O 1
ATOM 7048 N N . ALA B 1 109 ? 19.953 -0.637 -23.172 1 98.88 109 ALA B N 1
ATOM 7049 C CA . ALA B 1 109 ? 18.969 0.364 -22.797 1 98.88 109 ALA B CA 1
ATOM 7050 C C . ALA B 1 109 ? 19.203 1.681 -23.531 1 98.88 109 ALA B C 1
ATOM 7052 O O . ALA B 1 109 ? 20.328 2.162 -23.609 1 98.88 109 ALA B O 1
ATOM 7053 N N . ALA B 1 110 ? 18.141 2.219 -24.094 1 98.88 110 ALA B N 1
ATOM 7054 C CA . ALA B 1 110 ? 18.266 3.434 -24.891 1 98.88 110 ALA B CA 1
ATOM 7055 C C . ALA B 1 110 ? 17.078 4.367 -24.672 1 98.88 110 ALA B C 1
ATOM 7057 O O . ALA B 1 110 ? 16.109 3.99 -24.016 1 98.88 110 ALA B O 1
ATOM 7058 N N . ASP B 1 111 ? 17.188 5.516 -25.266 1 98.25 111 ASP B N 1
ATOM 7059 C CA . ASP B 1 111 ? 16.172 6.559 -25.094 1 98.25 111 ASP B CA 1
ATOM 7060 C C . ASP B 1 111 ? 14.852 6.172 -25.734 1 98.25 111 ASP B C 1
ATOM 7062 O O . ASP B 1 111 ? 13.789 6.586 -25.281 1 98.25 111 ASP B O 1
ATOM 7066 N N . THR B 1 112 ? 15 5.461 -26.812 1 97.75 112 THR B N 1
ATOM 7067 C CA . THR B 1 112 ? 13.797 5 -27.5 1 97.75 112 THR B CA 1
ATOM 7068 C C . THR B 1 112 ? 13.898 3.514 -27.828 1 97.75 112 THR B C 1
ATOM 7070 O O . THR B 1 112 ? 14.992 2.951 -27.859 1 97.75 112 THR B O 1
ATOM 7073 N N . LEU B 1 113 ? 12.727 2.986 -28.016 1 97.69 113 LEU B N 1
ATOM 7074 C CA . LEU B 1 113 ? 12.672 1.573 -28.375 1 97.69 113 LEU B CA 1
ATOM 7075 C C . LEU B 1 113 ? 13.367 1.32 -29.703 1 97.69 113 LEU B C 1
ATOM 7077 O O . LEU B 1 113 ? 14.055 0.309 -29.859 1 97.69 113 LEU B O 1
ATOM 7081 N N . GLU B 1 114 ? 13.219 2.211 -30.625 1 98.19 114 GLU B N 1
ATOM 7082 C CA . GLU B 1 114 ? 13.828 2.098 -31.953 1 98.19 114 GLU B CA 1
ATOM 7083 C C . GLU B 1 114 ? 15.352 2.123 -31.859 1 98.19 114 GLU B C 1
ATOM 7085 O O . GLU B 1 114 ? 16.031 1.337 -32.531 1 98.19 114 GLU B O 1
ATOM 7090 N N . THR B 1 115 ? 15.789 2.996 -31.016 1 98.56 115 THR B N 1
ATOM 7091 C CA . THR B 1 115 ? 17.234 3.102 -30.828 1 98.56 115 THR B CA 1
ATOM 7092 C C . THR B 1 115 ? 17.797 1.837 -30.188 1 98.56 115 THR B C 1
ATOM 7094 O O . THR B 1 115 ? 18.859 1.359 -30.562 1 98.56 115 THR B O 1
ATOM 7097 N N . ALA B 1 116 ? 17.109 1.321 -29.203 1 98.75 116 ALA B N 1
ATOM 7098 C CA . ALA B 1 116 ? 17.531 0.086 -28.547 1 98.75 116 ALA B CA 1
ATOM 7099 C C . ALA B 1 116 ? 17.594 -1.068 -29.547 1 98.75 116 ALA B C 1
ATOM 7101 O O . ALA B 1 116 ? 18.531 -1.874 -29.516 1 98.75 116 ALA B O 1
ATOM 7102 N N . GLN B 1 117 ? 16.594 -1.104 -30.391 1 98.25 117 GLN B N 1
ATOM 7103 C CA . GLN B 1 117 ? 16.531 -2.158 -31.406 1 98.25 117 GLN B CA 1
ATOM 7104 C C . GLN B 1 117 ? 17.703 -2.055 -32.375 1 98.25 117 GLN B C 1
ATOM 7106 O O . GLN B 1 117 ? 18.344 -3.059 -32.688 1 98.25 117 GLN B O 1
ATOM 7111 N N . LYS B 1 118 ? 17.953 -0.895 -32.844 1 98.44 118 LYS B N 1
ATOM 7112 C CA . LYS B 1 118 ? 19.078 -0.665 -33.719 1 98.44 118 LYS B CA 1
ATOM 7113 C C . LYS B 1 118 ? 20.391 -1.047 -33.062 1 98.44 118 LYS B C 1
ATOM 7115 O O . LYS B 1 118 ? 21.281 -1.612 -33.719 1 98.44 118 LYS B O 1
ATOM 7120 N N . ALA B 1 119 ? 20.484 -0.76 -31.859 1 98.81 119 ALA B N 1
ATOM 7121 C CA . ALA B 1 119 ? 21.719 -1.008 -31.125 1 98.81 119 ALA B CA 1
ATOM 7122 C C . ALA B 1 119 ? 21.969 -2.504 -30.953 1 98.81 119 ALA B C 1
ATOM 7124 O O . ALA B 1 119 ? 23.094 -2.977 -31.125 1 98.81 119 ALA B O 1
ATOM 7125 N N . VAL B 1 120 ? 21 -3.262 -30.609 1 98.25 120 VAL B N 1
ATOM 7126 C CA . VAL B 1 120 ? 21.203 -4.691 -30.406 1 98.25 120 VAL B CA 1
ATOM 7127 C C . VAL B 1 120 ? 21.594 -5.344 -31.734 1 98.25 120 VAL B C 1
ATOM 7129 O O . VAL B 1 120 ? 22.297 -6.355 -31.75 1 98.25 120 VAL B O 1
ATOM 7132 N N . GLU B 1 121 ? 21.078 -4.867 -32.812 1 98 121 GLU B N 1
ATOM 7133 C CA . GLU B 1 121 ? 21.391 -5.398 -34.156 1 98 121 GLU B CA 1
ATOM 7134 C C . GLU B 1 121 ? 22.844 -5.086 -34.531 1 98 121 GLU B C 1
ATOM 7136 O O . GLU B 1 121 ? 23.453 -5.824 -35.312 1 98 121 GLU B O 1
ATOM 7141 N N . ALA B 1 122 ? 23.344 -4.086 -33.938 1 98.5 122 ALA B N 1
ATOM 7142 C CA . ALA B 1 122 ? 24.688 -3.641 -34.281 1 98.5 122 ALA B CA 1
ATOM 7143 C C . ALA B 1 122 ? 25.734 -4.441 -33.5 1 98.5 122 ALA B C 1
ATOM 7145 O O . ALA B 1 122 ? 26.922 -4.395 -33.812 1 98.5 122 ALA B O 1
ATOM 7146 N N . ILE B 1 123 ? 25.344 -5.16 -32.531 1 98.69 123 ILE B N 1
ATOM 7147 C CA . ILE B 1 123 ? 26.266 -5.969 -31.766 1 98.69 123 ILE B CA 1
ATOM 7148 C C . ILE B 1 123 ? 26.719 -7.18 -32.594 1 98.69 123 ILE B C 1
ATOM 7150 O O . ILE B 1 123 ? 25.875 -7.898 -33.125 1 98.69 123 ILE B O 1
ATOM 7154 N N . GLN B 1 124 ? 27.984 -7.395 -32.625 1 98.38 124 GLN B N 1
ATOM 7155 C CA . GLN B 1 124 ? 28.531 -8.539 -33.344 1 98.38 124 GLN B CA 1
ATOM 7156 C C . GLN B 1 124 ? 29.078 -9.594 -32.375 1 98.38 124 GLN B C 1
ATOM 7158 O O . GLN B 1 124 ? 29.828 -9.273 -31.453 1 98.38 124 GLN B O 1
ATOM 7163 N N . ILE B 1 125 ? 28.656 -10.836 -32.625 1 98.38 125 ILE B N 1
ATOM 7164 C CA . ILE B 1 125 ? 29.078 -11.938 -31.766 1 98.38 125 ILE B CA 1
ATOM 7165 C C . ILE B 1 125 ? 29.703 -13.039 -32.594 1 98.38 125 ILE B C 1
ATOM 7167 O O . ILE B 1 125 ? 29.125 -13.469 -33.594 1 98.38 125 ILE B O 1
ATOM 7171 N N . ASP B 1 126 ? 30.875 -13.469 -32.219 1 98.12 126 ASP B N 1
ATOM 7172 C CA . ASP B 1 126 ? 31.516 -14.625 -32.812 1 98.12 126 ASP B CA 1
ATOM 7173 C C . ASP B 1 126 ? 31.266 -15.891 -31.984 1 98.12 126 ASP B C 1
ATOM 7175 O O . ASP B 1 126 ? 31.547 -15.922 -30.797 1 98.12 126 ASP B O 1
ATOM 7179 N N . TYR B 1 127 ? 30.703 -16.969 -32.75 1 98.31 127 TYR B N 1
ATOM 7180 C CA . TYR B 1 127 ? 30.359 -18.219 -32.062 1 98.31 127 TYR B CA 1
ATOM 7181 C C . TYR B 1 127 ? 31.188 -19.375 -32.594 1 98.31 127 TYR B C 1
ATOM 7183 O O . TYR B 1 127 ? 31.594 -19.391 -33.75 1 98.31 127 TYR B O 1
ATOM 7191 N N . GLU B 1 128 ? 31.531 -20.297 -31.766 1 98.56 128 GLU B N 1
ATOM 7192 C CA . GLU B 1 128 ? 31.844 -21.672 -32.125 1 98.56 128 GLU B CA 1
ATOM 7193 C C . GLU B 1 128 ? 30.641 -22.594 -31.891 1 98.56 128 GLU B C 1
ATOM 7195 O O . GLU B 1 128 ? 30.375 -22.969 -30.734 1 98.56 128 GLU B O 1
ATOM 7200 N N . VAL B 1 129 ? 29.984 -22.922 -32.938 1 98.12 129 VAL B N 1
ATOM 7201 C CA . VAL B 1 129 ? 28.766 -23.703 -32.812 1 98.12 129 VAL B CA 1
ATOM 7202 C C . VAL B 1 129 ? 29.094 -25.141 -32.406 1 98.12 129 VAL B C 1
ATOM 7204 O O . VAL B 1 129 ? 29.969 -25.766 -33 1 98.12 129 VAL B O 1
ATOM 7207 N N . LEU B 1 130 ? 28.438 -25.656 -31.422 1 97.94 130 LEU B N 1
ATOM 7208 C CA . LEU B 1 130 ? 28.656 -27 -30.906 1 97.94 130 LEU B CA 1
ATOM 7209 C C . LEU B 1 130 ? 27.438 -27.875 -31.156 1 97.94 130 LEU B C 1
ATOM 7211 O O . LEU B 1 130 ? 26.344 -27.375 -31.438 1 97.94 130 LEU B O 1
ATOM 7215 N N . GLU B 1 131 ? 27.672 -29.219 -31.094 1 94.94 131 GLU B N 1
ATOM 7216 C CA . GLU B 1 131 ? 26.547 -30.141 -31.234 1 94.94 131 GLU B CA 1
ATOM 7217 C C . GLU B 1 131 ? 25.641 -30.109 -30.016 1 94.94 131 GLU B C 1
ATOM 7219 O O . GLU B 1 131 ? 26.094 -30.328 -28.891 1 94.94 131 GLU B O 1
ATOM 7224 N N . PRO B 1 132 ? 24.375 -29.844 -30.203 1 97.19 132 PRO B N 1
ATOM 7225 C CA . PRO B 1 132 ? 23.469 -29.766 -29.047 1 97.19 132 PRO B CA 1
ATOM 7226 C C . PRO B 1 132 ? 22.953 -31.141 -28.625 1 97.19 132 PRO B C 1
ATOM 7228 O O . PRO B 1 132 ? 22.969 -32.094 -29.406 1 97.19 132 PRO B O 1
ATOM 7231 N N . VAL B 1 133 ? 22.594 -31.281 -27.375 1 97.31 133 VAL B N 1
ATOM 7232 C CA . VAL B 1 133 ? 21.828 -32.438 -26.859 1 97.31 133 VAL B CA 1
ATOM 7233 C C . VAL B 1 133 ? 20.359 -32.062 -26.766 1 97.31 133 VAL B C 1
ATOM 7235 O O . VAL B 1 133 ? 19.969 -31.203 -25.969 1 97.31 133 VAL B O 1
ATOM 7238 N N . LEU B 1 134 ? 19.531 -32.719 -27.531 1 96.5 134 LEU B N 1
ATOM 7239 C CA . LEU B 1 134 ? 18.172 -32.219 -27.703 1 96.5 134 LEU B CA 1
ATOM 7240 C C . LEU B 1 134 ? 17.141 -33.188 -27.125 1 96.5 134 LEU B C 1
ATOM 7242 O O . LEU B 1 134 ? 15.977 -32.844 -26.938 1 96.5 134 LEU B O 1
ATOM 7246 N N . HIS B 1 135 ? 17.547 -34.375 -26.781 1 94.88 135 HIS B N 1
ATOM 7247 C CA . HIS B 1 135 ? 16.625 -35.375 -26.25 1 94.88 135 HIS B CA 1
ATOM 7248 C C . HIS B 1 135 ? 17.094 -35.875 -24.891 1 94.88 135 HIS B C 1
ATOM 7250 O O . HIS B 1 135 ? 18.266 -36.188 -24.703 1 94.88 135 HIS B O 1
ATOM 7256 N N . PRO B 1 136 ? 16.172 -36.031 -23.969 1 96.19 136 PRO B N 1
ATOM 7257 C CA . PRO B 1 136 ? 16.547 -36.438 -22.609 1 96.19 136 PRO B CA 1
ATOM 7258 C C . PRO B 1 136 ? 17.266 -37.781 -22.594 1 96.19 136 PRO B C 1
ATOM 7260 O O . PRO B 1 136 ? 18.234 -37.969 -21.844 1 96.19 136 PRO B O 1
ATOM 7263 N N . LYS B 1 137 ? 16.844 -38.719 -23.328 1 93.06 137 LYS B N 1
ATOM 7264 C CA . LYS B 1 137 ? 17.484 -40.062 -23.344 1 93.06 137 LYS B CA 1
ATOM 7265 C C . LYS B 1 137 ? 18.922 -39.969 -23.844 1 93.06 137 LYS B C 1
ATOM 7267 O O . LYS B 1 137 ? 19.797 -40.688 -23.359 1 93.06 137 LYS B O 1
ATOM 7272 N N . ASP B 1 138 ? 19.109 -39.094 -24.859 1 95.12 138 ASP B N 1
ATOM 7273 C CA . ASP B 1 138 ? 20.469 -38.875 -25.328 1 95.12 138 ASP B CA 1
ATOM 7274 C C . ASP B 1 138 ? 21.312 -38.156 -24.281 1 95.12 138 ASP B C 1
ATOM 7276 O O . ASP B 1 138 ? 22.5 -38.438 -24.141 1 95.12 138 ASP B O 1
ATOM 7280 N N . ALA B 1 139 ? 20.719 -37.281 -23.594 1 97.75 139 ALA B N 1
ATOM 7281 C CA . ALA B 1 139 ? 21.391 -36.5 -22.562 1 97.75 139 ALA B CA 1
ATOM 7282 C C . ALA B 1 139 ? 21.828 -37.406 -21.406 1 97.75 139 ALA B C 1
ATOM 7284 O O . ALA B 1 139 ? 22.781 -37.062 -20.688 1 97.75 139 ALA B O 1
ATOM 7285 N N . LEU B 1 140 ? 21.172 -38.5 -21.172 1 97.19 140 LEU B N 1
ATOM 7286 C CA . LEU B 1 140 ? 21.438 -39.344 -20.031 1 97.19 140 LEU B CA 1
ATOM 7287 C C . LEU B 1 140 ? 22.547 -40.344 -20.344 1 97.19 140 LEU B C 1
ATOM 7289 O O . LEU B 1 140 ? 23.047 -41.031 -19.453 1 97.19 140 LEU B O 1
ATOM 7293 N N . LYS B 1 141 ? 22.953 -40.375 -21.594 1 96.19 141 LYS B N 1
ATOM 7294 C CA . LYS B 1 141 ? 24.047 -41.281 -21.953 1 96.19 141 LYS B CA 1
ATOM 7295 C C . LYS B 1 141 ? 25.344 -40.875 -21.266 1 96.19 141 LYS B C 1
ATOM 7297 O O . LYS B 1 141 ? 25.547 -39.688 -20.984 1 96.19 141 LYS B O 1
ATOM 7302 N N . GLU B 1 142 ? 26.219 -41.781 -21.031 1 92.62 142 GLU B N 1
ATOM 7303 C CA . GLU B 1 142 ? 27.469 -41.562 -20.281 1 92.62 142 GLU B CA 1
ATOM 7304 C C . GLU B 1 142 ? 28.375 -40.562 -21.016 1 92.62 142 GLU B C 1
ATOM 7306 O O . GLU B 1 142 ? 29.062 -39.781 -20.391 1 92.62 142 GLU B O 1
ATOM 7311 N N . ASP B 1 143 ? 28.359 -40.625 -22.312 1 92.38 143 ASP B N 1
ATOM 7312 C CA . ASP B 1 143 ? 29.281 -39.781 -23.094 1 92.38 143 ASP B CA 1
ATOM 7313 C C . ASP B 1 143 ? 28.562 -38.531 -23.625 1 92.38 143 ASP B C 1
ATOM 7315 O O . ASP B 1 143 ? 29.109 -37.812 -24.469 1 92.38 143 ASP B O 1
ATOM 7319 N N . ALA B 1 144 ? 27.406 -38.281 -23.062 1 95.81 144 ALA B N 1
ATOM 7320 C CA . ALA B 1 144 ? 26.672 -37.094 -23.547 1 95.81 144 ALA B CA 1
ATOM 7321 C C . ALA B 1 144 ? 27.359 -35.812 -23.125 1 95.81 144 ALA B C 1
ATOM 7323 O O . ALA B 1 144 ? 27.891 -35.688 -22.016 1 95.81 144 ALA B O 1
ATOM 7324 N N . PRO B 1 145 ? 27.422 -34.844 -24.047 1 96.19 145 PRO B N 1
ATOM 7325 C CA . PRO B 1 145 ? 27.906 -33.531 -23.609 1 96.19 145 PRO B CA 1
ATOM 7326 C C . PRO B 1 145 ? 27.109 -32.969 -22.438 1 96.19 145 PRO B C 1
ATOM 7328 O O . PRO B 1 145 ? 25.891 -33.125 -22.391 1 96.19 145 PRO B O 1
ATOM 7331 N N . LEU B 1 146 ? 27.828 -32.344 -21.484 1 97.44 146 LEU B N 1
ATOM 7332 C CA . LEU B 1 146 ? 27.172 -31.766 -20.312 1 97.44 146 LEU B CA 1
ATOM 7333 C C . LEU B 1 146 ? 26.656 -30.375 -20.625 1 97.44 146 LEU B C 1
ATOM 7335 O O . LEU B 1 146 ? 27.422 -29.5 -21.062 1 97.44 146 LEU B O 1
ATOM 7339 N N . VAL B 1 147 ? 25.438 -30.172 -20.359 1 98.12 147 VAL B N 1
ATOM 7340 C CA . VAL B 1 147 ? 24.828 -28.859 -20.484 1 98.12 147 VAL B CA 1
ATOM 7341 C C . VAL B 1 147 ? 25.344 -27.938 -19.375 1 98.12 147 VAL B C 1
ATOM 7343 O O . VAL B 1 147 ? 25.578 -26.75 -19.609 1 98.12 147 VAL B O 1
ATOM 7346 N N . HIS B 1 148 ? 25.484 -28.484 -18.141 1 97.88 148 HIS B N 1
ATOM 7347 C CA . HIS B 1 148 ? 26.031 -27.781 -17 1 97.88 148 HIS B CA 1
ATOM 7348 C C . HIS B 1 148 ? 27.219 -28.531 -16.391 1 97.88 148 HIS B C 1
ATOM 7350 O O . HIS B 1 148 ? 27.062 -29.266 -15.414 1 97.88 148 HIS B O 1
ATOM 7356 N N . PRO B 1 149 ? 28.344 -28.281 -16.875 1 96.56 149 PRO B N 1
ATOM 7357 C CA . PRO B 1 149 ? 29.516 -28.938 -16.297 1 96.56 149 PRO B CA 1
ATOM 7358 C C . PRO B 1 149 ? 29.75 -28.578 -14.836 1 96.56 149 PRO B C 1
ATOM 7360 O O . PRO B 1 149 ? 30.359 -29.359 -14.094 1 96.56 149 PRO B O 1
ATOM 7363 N N . ASP B 1 150 ? 29.156 -27.5 -14.398 1 95.88 150 ASP B N 1
ATOM 7364 C CA . ASP B 1 150 ? 29.391 -27.016 -13.047 1 95.88 150 ASP B CA 1
ATOM 7365 C C . ASP B 1 150 ? 28.234 -27.375 -12.117 1 95.88 150 ASP B C 1
ATOM 7367 O O . ASP B 1 150 ? 28.062 -26.781 -11.055 1 95.88 150 ASP B O 1
ATOM 7371 N N . LEU B 1 151 ? 27.406 -28.266 -12.461 1 96.94 151 LEU B N 1
ATOM 7372 C CA . LEU B 1 151 ? 26.203 -28.625 -11.695 1 96.94 151 LEU B CA 1
ATOM 7373 C C . LEU B 1 151 ? 26.562 -28.891 -10.234 1 96.94 151 LEU B C 1
ATOM 7375 O O . LEU B 1 151 ? 25.781 -28.578 -9.336 1 96.94 151 LEU B O 1
ATOM 7379 N N . GLY B 1 152 ? 27.656 -29.344 -9.938 1 96.19 152 GLY B N 1
ATOM 7380 C CA . GLY B 1 152 ? 28.078 -29.672 -8.586 1 96.19 152 GLY B CA 1
ATOM 7381 C C . GLY B 1 152 ? 28.375 -28.453 -7.734 1 96.19 152 GLY B C 1
ATOM 7382 O O . GLY B 1 152 ? 28.422 -28.547 -6.508 1 96.19 152 GLY B O 1
ATOM 7383 N N . SER B 1 153 ? 28.484 -27.375 -8.32 1 96.44 153 SER B N 1
ATOM 7384 C CA . SER B 1 153 ? 28.875 -26.156 -7.609 1 96.44 153 SER B CA 1
ATOM 7385 C C . SER B 1 153 ? 27.688 -25.25 -7.367 1 96.44 153 SER B C 1
ATOM 7387 O O . SER B 1 153 ? 27.781 -24.281 -6.605 1 96.44 153 SER B O 1
ATOM 7389 N N . TYR B 1 154 ? 26.578 -25.578 -7.992 1 96.62 154 TYR B N 1
ATOM 7390 C CA . TYR B 1 154 ? 25.406 -24.688 -7.871 1 96.62 154 TYR B CA 1
ATOM 7391 C C . TYR B 1 154 ? 24.766 -24.828 -6.5 1 96.62 154 TYR B C 1
ATOM 7393 O O . TYR B 1 154 ? 24.719 -25.938 -5.941 1 96.62 154 TYR B O 1
ATOM 7401 N N . SER B 1 155 ? 24.328 -23.672 -5.934 1 95.94 155 SER B N 1
ATOM 7402 C CA . SER B 1 155 ? 23.453 -23.719 -4.762 1 95.94 155 SER B CA 1
ATOM 7403 C C . SER B 1 155 ? 22.094 -24.297 -5.117 1 95.94 155 SER B C 1
ATOM 7405 O O . SER B 1 155 ? 21.578 -24.062 -6.215 1 95.94 155 SER B O 1
ATOM 7407 N N . TYR B 1 156 ? 21.469 -25.062 -4.227 1 95.44 156 TYR B N 1
ATOM 7408 C CA . TYR B 1 156 ? 20.141 -25.609 -4.441 1 95.44 156 TYR B CA 1
ATOM 7409 C C . TYR B 1 156 ? 19.453 -25.922 -3.113 1 95.44 156 TYR B C 1
ATOM 7411 O O . TYR B 1 156 ? 20.094 -25.875 -2.057 1 95.44 156 TYR B O 1
ATOM 7419 N N . MET B 1 157 ? 18.188 -26.141 -3.133 1 92.94 157 MET B N 1
ATOM 7420 C CA . MET B 1 157 ? 17.422 -26.516 -1.944 1 92.94 157 MET B CA 1
ATOM 7421 C C . MET B 1 157 ? 17.656 -27.984 -1.596 1 92.94 157 MET B C 1
ATOM 7423 O O . MET B 1 157 ? 16.875 -28.859 -1.994 1 92.94 157 MET B O 1
ATOM 7427 N N . GLU B 1 158 ? 18.469 -28.219 -0.658 1 91.44 158 GLU B N 1
ATOM 7428 C CA . GLU B 1 158 ? 18.969 -29.547 -0.353 1 91.44 158 GLU B CA 1
ATOM 7429 C C . GLU B 1 158 ? 17.859 -30.422 0.245 1 91.44 158 GLU B C 1
ATOM 7431 O O . GLU B 1 158 ? 17.844 -31.641 0.045 1 91.44 158 GLU B O 1
ATOM 7436 N N . ALA B 1 159 ? 16.938 -29.828 0.877 1 87.94 159 ALA B N 1
ATOM 7437 C CA . ALA B 1 159 ? 15.883 -30.578 1.559 1 87.94 159 ALA B CA 1
ATOM 7438 C C . ALA B 1 159 ? 14.953 -31.25 0.554 1 87.94 159 ALA B C 1
ATOM 7440 O O . ALA B 1 159 ? 14.336 -32.281 0.859 1 87.94 159 ALA B O 1
ATOM 7441 N N . ALA B 1 160 ? 15.031 -30.797 -0.69 1 92.06 160 ALA B N 1
ATOM 7442 C CA . ALA B 1 160 ? 13.977 -31.234 -1.592 1 92.06 160 ALA B CA 1
ATOM 7443 C C . ALA B 1 160 ? 14.555 -31.875 -2.848 1 92.06 160 ALA B C 1
ATOM 7445 O O . ALA B 1 160 ? 13.914 -32.719 -3.467 1 92.06 160 ALA B O 1
ATOM 7446 N N . PHE B 1 161 ? 15.766 -31.484 -3.205 1 95.81 161 PHE B N 1
ATOM 7447 C CA . PHE B 1 161 ? 16.234 -31.875 -4.523 1 95.81 161 PHE B CA 1
ATOM 7448 C C . PHE B 1 161 ? 17.594 -32.562 -4.43 1 95.81 161 PHE B C 1
ATOM 7450 O O . PHE B 1 161 ? 18.281 -32.469 -3.418 1 95.81 161 PHE B O 1
ATOM 7457 N N . THR B 1 162 ? 17.875 -33.344 -5.516 1 96.56 162 THR B N 1
ATOM 7458 C CA . THR B 1 162 ? 19.094 -34.156 -5.559 1 96.56 162 THR B CA 1
ATOM 7459 C C . THR B 1 162 ? 19.734 -34.062 -6.938 1 96.56 162 THR B C 1
ATOM 7461 O O . THR B 1 162 ? 19.703 -35.031 -7.703 1 96.56 162 THR B O 1
ATOM 7464 N N . PRO B 1 163 ? 20.359 -32.969 -7.238 1 97.25 163 PRO B N 1
ATOM 7465 C CA . PRO B 1 163 ? 21.125 -32.906 -8.484 1 97.25 163 PRO B CA 1
ATOM 7466 C C . PRO B 1 163 ? 22.281 -33.938 -8.516 1 97.25 163 PRO B C 1
ATOM 7468 O O . PRO B 1 163 ? 22.859 -34.25 -7.469 1 97.25 163 PRO B O 1
ATOM 7471 N N . LYS B 1 164 ? 22.641 -34.406 -9.742 1 97.81 164 LYS B N 1
ATOM 7472 C CA . LYS B 1 164 ? 23.734 -35.375 -9.898 1 97.81 164 LYS B CA 1
ATOM 7473 C C . LYS B 1 164 ? 24.891 -34.75 -10.672 1 97.81 164 LYS B C 1
ATOM 7475 O O . LYS B 1 164 ? 24.938 -34.844 -11.906 1 97.81 164 LYS B O 1
ATOM 7480 N N . PRO B 1 165 ? 25.875 -34.281 -9.953 1 97 165 PRO B N 1
ATOM 7481 C CA . PRO B 1 165 ? 27.031 -33.688 -10.633 1 97 165 PRO B CA 1
ATOM 7482 C C . PRO B 1 165 ? 27.672 -34.656 -11.641 1 97 165 PRO B C 1
ATOM 7484 O O . PRO B 1 165 ? 27.719 -35.844 -11.414 1 97 165 PRO B O 1
ATOM 7487 N N . GLY B 1 166 ? 28.203 -34.062 -12.695 1 96.62 166 GLY B N 1
ATOM 7488 C CA . GLY B 1 166 ? 28.859 -34.844 -13.727 1 96.62 166 GLY B CA 1
ATOM 7489 C C . GLY B 1 166 ? 27.891 -35.5 -14.695 1 96.62 166 GLY B C 1
ATOM 7490 O O . GLY B 1 166 ? 28.312 -36.25 -15.578 1 96.62 166 GLY B O 1
ATOM 7491 N N . THR B 1 167 ? 26.625 -35.219 -14.57 1 97.94 167 THR B N 1
ATOM 7492 C CA . THR B 1 167 ? 25.594 -35.688 -15.484 1 97.94 167 THR B CA 1
ATOM 7493 C C . THR B 1 167 ? 24.672 -34.531 -15.883 1 97.94 167 THR B C 1
ATOM 7495 O O . THR B 1 167 ? 24.875 -33.406 -15.445 1 97.94 167 THR B O 1
ATOM 7498 N N . ASN B 1 168 ? 23.688 -34.844 -16.719 1 98.56 168 ASN B N 1
ATOM 7499 C CA . ASN B 1 168 ? 22.688 -33.844 -17.109 1 98.56 168 ASN B CA 1
ATOM 7500 C C . ASN B 1 168 ? 21.422 -34 -16.266 1 98.56 168 ASN B C 1
ATOM 7502 O O . ASN B 1 168 ? 20.344 -33.562 -16.688 1 98.56 168 ASN B O 1
ATOM 7506 N N . ILE B 1 169 ? 21.516 -34.594 -15.07 1 98.62 169 ILE B N 1
ATOM 7507 C CA . ILE B 1 169 ? 20.359 -34.781 -14.188 1 98.62 169 ILE B CA 1
ATOM 7508 C C . ILE B 1 169 ? 20.312 -33.656 -13.156 1 98.62 169 ILE B C 1
ATOM 7510 O O . ILE B 1 169 ? 21.062 -33.688 -12.18 1 98.62 169 ILE B O 1
ATOM 7514 N N . ALA B 1 170 ? 19.391 -32.781 -13.352 1 98.38 170 ALA B N 1
ATOM 7515 C CA . ALA B 1 170 ? 19.219 -31.672 -12.43 1 98.38 170 ALA B CA 1
ATOM 7516 C C . ALA B 1 170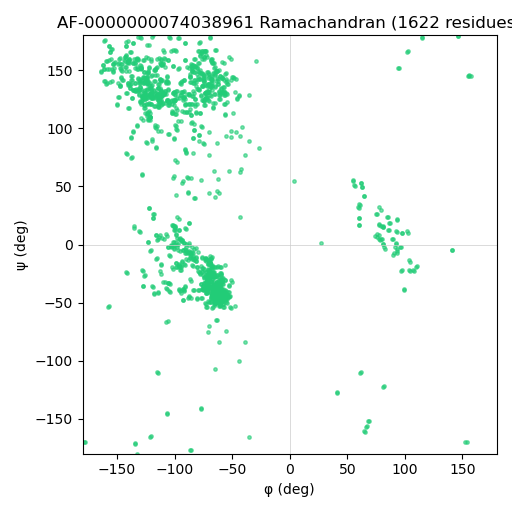 ? 18.547 -32.125 -11.133 1 98.38 170 ALA B C 1
ATOM 7518 O O . ALA B 1 170 ? 18.703 -31.469 -10.094 1 98.38 170 ALA B O 1
ATOM 7519 N N . ASN B 1 171 ? 17.766 -33.188 -11.18 1 98.06 171 ASN B N 1
ATOM 7520 C CA . ASN B 1 171 ? 17.094 -33.75 -10.016 1 98.06 171 ASN B CA 1
ATOM 7521 C C . ASN B 1 171 ? 16.656 -35.188 -10.258 1 98.06 171 ASN B C 1
ATOM 7523 O O . ASN B 1 171 ? 16.312 -35.562 -11.383 1 98.06 171 ASN B O 1
ATOM 7527 N N . HIS B 1 172 ? 16.781 -36 -9.312 1 98 172 HIS B N 1
ATOM 7528 C CA . HIS B 1 172 ? 16.25 -37.375 -9.305 1 98 172 HIS B CA 1
ATOM 7529 C C . HIS B 1 172 ? 15.312 -37.594 -8.125 1 98 172 HIS B C 1
ATOM 7531 O O . HIS B 1 172 ? 15.75 -37.625 -6.973 1 98 172 HIS B O 1
ATOM 7537 N N . THR B 1 173 ? 14.039 -37.688 -8.422 1 97.62 173 THR B N 1
ATOM 7538 C CA . THR B 1 173 ? 13.031 -38 -7.422 1 97.62 173 THR B CA 1
ATOM 7539 C C . THR B 1 173 ? 12.758 -39.5 -7.406 1 97.62 173 THR B C 1
ATOM 7541 O O . THR B 1 173 ? 12.438 -40.094 -8.438 1 97.62 173 THR B O 1
ATOM 7544 N N . ARG B 1 174 ? 12.789 -40 -6.184 1 97.12 174 ARG B N 1
ATOM 7545 C CA . ARG B 1 174 ? 12.586 -41.438 -6.02 1 97.12 174 ARG B CA 1
ATOM 7546 C C . ARG B 1 174 ? 11.43 -41.75 -5.07 1 97.12 174 ARG B C 1
ATOM 7548 O O . ARG B 1 174 ? 11.227 -41 -4.094 1 97.12 174 ARG B O 1
ATOM 7555 N N . LEU B 1 175 ? 10.734 -42.781 -5.375 1 98.19 175 LEU B N 1
ATOM 7556 C CA . LEU B 1 175 ? 9.695 -43.25 -4.48 1 98.19 175 LEU B CA 1
ATOM 7557 C C . LEU B 1 175 ? 9.672 -44.781 -4.465 1 98.19 175 LEU B C 1
ATOM 7559 O O . LEU B 1 175 ? 9.773 -45.438 -5.516 1 98.19 175 LEU B O 1
ATOM 7563 N N . ARG B 1 176 ? 9.664 -45.406 -3.246 1 98.25 176 ARG B N 1
ATOM 7564 C CA . ARG B 1 176 ? 9.555 -46.844 -3.037 1 98.25 176 ARG B CA 1
ATOM 7565 C C . ARG B 1 176 ? 8.461 -47.156 -2.023 1 98.25 176 ARG B C 1
ATOM 7567 O O . ARG B 1 176 ? 8.438 -46.625 -0.926 1 98.25 176 ARG B O 1
ATOM 7574 N N . LYS B 1 177 ? 7.547 -47.906 -2.484 1 98 177 LYS B N 1
ATOM 7575 C CA . LYS B 1 177 ? 6.473 -48.438 -1.635 1 98 177 LYS B CA 1
ATOM 7576 C C . LYS B 1 177 ? 6.293 -49.938 -1.814 1 98 177 LYS B C 1
ATOM 7578 O O . LYS B 1 177 ? 6.172 -50.406 -2.941 1 98 177 LYS B O 1
ATOM 7583 N N . GLY B 1 178 ? 6.27 -50.688 -0.736 1 97.62 178 GLY B N 1
ATOM 7584 C CA . GLY B 1 178 ? 6.051 -52.125 -0.802 1 97.62 178 GLY B CA 1
ATOM 7585 C C . GLY B 1 178 ? 7.184 -52.875 -1.482 1 97.62 178 GLY B C 1
ATOM 7586 O O . GLY B 1 178 ? 8.344 -52.469 -1.377 1 97.62 178 GLY B O 1
ATOM 7587 N N . ASP B 1 179 ? 6.785 -54.094 -2.016 1 97.75 179 ASP B N 1
ATOM 7588 C CA . ASP B 1 179 ? 7.742 -54.969 -2.684 1 97.75 179 ASP B CA 1
ATOM 7589 C C . ASP B 1 179 ? 7.375 -55.156 -4.152 1 97.75 179 ASP B C 1
ATOM 7591 O O . ASP B 1 179 ? 6.562 -56 -4.488 1 97.75 179 ASP B O 1
ATOM 7595 N N . LEU B 1 180 ? 8.062 -54.438 -4.961 1 97.5 180 LEU B N 1
ATOM 7596 C CA . LEU B 1 180 ? 7.746 -54.375 -6.387 1 97.5 180 LEU B CA 1
ATOM 7597 C C . LEU B 1 180 ? 7.879 -55.75 -7.016 1 97.5 180 LEU B C 1
ATOM 7599 O O . LEU B 1 180 ? 7.016 -56.188 -7.785 1 97.5 180 LEU B O 1
ATOM 7603 N N . GLU B 1 181 ? 8.891 -56.469 -6.727 1 96.94 181 GLU B N 1
ATOM 7604 C CA . GLU B 1 181 ? 9.148 -57.781 -7.301 1 96.94 181 GLU B CA 1
ATOM 7605 C C . GLU B 1 181 ? 8.055 -58.781 -6.91 1 96.94 181 GLU B C 1
ATOM 7607 O O . GLU B 1 181 ? 7.566 -59.531 -7.75 1 96.94 181 GLU B O 1
ATOM 7612 N N . ARG B 1 182 ? 7.734 -58.75 -5.746 1 97.31 182 ARG B N 1
ATOM 7613 C CA . ARG B 1 182 ? 6.656 -59.625 -5.277 1 97.31 182 ARG B CA 1
ATOM 7614 C C . ARG B 1 182 ? 5.332 -59.25 -5.945 1 97.31 182 ARG B C 1
ATOM 7616 O O . ARG B 1 182 ? 4.527 -60.125 -6.262 1 97.31 182 ARG B O 1
ATOM 7623 N N . GLY B 1 183 ? 5.105 -57.969 -6.078 1 97.06 183 GLY B N 1
ATOM 7624 C CA . GLY B 1 183 ? 3.895 -57.531 -6.738 1 97.06 183 GLY B CA 1
ATOM 7625 C C . GLY B 1 183 ? 3.783 -58 -8.172 1 97.06 183 GLY B C 1
ATOM 7626 O O . GLY B 1 183 ? 2.719 -58.438 -8.602 1 97.06 183 GLY B O 1
ATOM 7627 N N . PHE B 1 184 ? 4.895 -57.938 -8.891 1 96.81 184 PHE B N 1
ATOM 7628 C CA . PHE B 1 184 ? 4.887 -58.375 -10.281 1 96.81 184 PHE B CA 1
ATOM 7629 C C . PHE B 1 184 ? 4.754 -59.906 -10.344 1 96.81 184 PHE B C 1
ATOM 7631 O O . PHE B 1 184 ? 4.051 -60.438 -11.211 1 96.81 184 PHE B O 1
ATOM 7638 N N . ALA B 1 185 ? 5.383 -60.625 -9.398 1 96.56 185 ALA B N 1
ATOM 7639 C CA . ALA B 1 185 ? 5.336 -62.062 -9.375 1 96.56 185 ALA B CA 1
ATOM 7640 C C . ALA B 1 185 ? 3.916 -62.562 -9.117 1 96.56 185 ALA B C 1
ATOM 7642 O O . ALA B 1 185 ? 3.521 -63.625 -9.617 1 96.56 185 ALA B O 1
ATOM 7643 N N . SER B 1 186 ? 3.178 -61.812 -8.484 1 96 186 SER B N 1
ATOM 7644 C CA . SER B 1 186 ? 1.823 -62.219 -8.109 1 96 186 SER B CA 1
ATOM 7645 C C . SER B 1 186 ? 0.807 -61.75 -9.148 1 96 186 SER B C 1
ATOM 7647 O O . SER B 1 186 ? -0.392 -62 -9 1 96 186 SER B O 1
ATOM 7649 N N . SER B 1 187 ? 1.175 -61.156 -10.227 1 96.5 187 SER B N 1
ATOM 7650 C CA . SER B 1 187 ? 0.273 -60.562 -11.203 1 96.5 187 SER B CA 1
ATOM 7651 C C . SER B 1 187 ? -0.099 -61.562 -12.297 1 96.5 187 SER B C 1
ATOM 7653 O O . SER B 1 187 ? 0.737 -62.344 -12.727 1 96.5 187 SER B O 1
ATOM 7655 N N . GLU B 1 188 ? -1.339 -61.5 -12.711 1 95.31 188 GLU B N 1
ATOM 7656 C CA . GLU B 1 188 ? -1.825 -62.281 -13.836 1 95.31 188 GLU B CA 1
ATOM 7657 C C . GLU B 1 188 ? -1.431 -61.656 -15.164 1 95.31 188 GLU B C 1
ATOM 7659 O O . GLU B 1 188 ? -1.142 -62.375 -16.141 1 95.31 188 GLU B O 1
ATOM 7664 N N . TRP B 1 189 ? -1.477 -60.312 -15.266 1 94.19 189 TRP B N 1
ATOM 7665 C CA . TRP B 1 189 ? -1.114 -59.562 -16.453 1 94.19 189 TRP B CA 1
ATOM 7666 C C . TRP B 1 189 ? -0.06 -58.5 -16.125 1 94.19 189 TRP B C 1
ATOM 7668 O O . TRP B 1 189 ? -0.037 -57.969 -15.008 1 94.19 189 TRP B O 1
ATOM 7678 N N . ILE B 1 190 ? 0.86 -58.281 -17.031 1 95.31 190 ILE B N 1
ATOM 7679 C CA . ILE B 1 190 ? 1.807 -57.188 -16.953 1 95.31 190 ILE B CA 1
ATOM 7680 C C . ILE B 1 190 ? 1.717 -56.344 -18.219 1 95.31 190 ILE B C 1
ATOM 7682 O O . ILE B 1 190 ? 1.861 -56.844 -19.344 1 95.31 190 ILE B O 1
ATOM 7686 N N . ILE B 1 191 ? 1.41 -55.062 -18.078 1 93.75 191 ILE B N 1
ATOM 7687 C CA . ILE B 1 191 ? 1.313 -54.125 -19.188 1 93.75 191 ILE B CA 1
ATOM 7688 C C . ILE B 1 191 ? 2.42 -53.062 -19.078 1 93.75 191 ILE B C 1
ATOM 7690 O O . ILE B 1 191 ? 2.578 -52.438 -18.031 1 93.75 191 ILE B O 1
ATOM 7694 N N . ASP B 1 192 ? 3.32 -52.938 -20.047 1 94.25 192 ASP B N 1
ATOM 7695 C CA . ASP B 1 192 ? 4.457 -52.031 -20.109 1 94.25 192 ASP B CA 1
ATOM 7696 C C . ASP B 1 192 ? 4.367 -51.125 -21.344 1 94.25 192 ASP B C 1
ATOM 7698 O O . ASP B 1 192 ? 4.402 -51.594 -22.469 1 94.25 192 ASP B O 1
ATOM 7702 N N . ARG B 1 193 ? 4.164 -49.75 -21.078 1 93.38 193 ARG B N 1
ATOM 7703 C CA . ARG B 1 193 ? 4.004 -48.812 -22.172 1 93.38 193 ARG B CA 1
ATOM 7704 C C . ARG B 1 193 ? 4.734 -47.5 -21.875 1 93.38 193 ARG B C 1
ATOM 7706 O O . ARG B 1 193 ? 5.043 -47.219 -20.719 1 93.38 193 ARG B O 1
ATOM 7713 N N . GLU B 1 194 ? 5.02 -46.812 -22.969 1 94.81 194 GLU B N 1
ATOM 7714 C CA . GLU B 1 194 ? 5.641 -45.469 -22.875 1 94.81 194 GLU B CA 1
ATOM 7715 C C . GLU B 1 194 ? 4.777 -44.406 -23.547 1 94.81 194 GLU B C 1
ATOM 7717 O O . GLU B 1 194 ? 4.191 -44.656 -24.609 1 94.81 194 GLU B O 1
ATOM 7722 N N . TYR B 1 195 ? 4.68 -43.281 -22.922 1 95.5 195 TYR B N 1
ATOM 7723 C CA . TYR B 1 195 ? 3.881 -42.156 -23.391 1 95.5 195 TYR B CA 1
ATOM 7724 C C . TYR B 1 195 ? 4.719 -40.875 -23.469 1 95.5 195 TYR B C 1
ATOM 7726 O O . TYR B 1 195 ? 5.57 -40.625 -22.609 1 95.5 195 TYR B O 1
ATOM 7734 N N . THR B 1 196 ? 4.449 -40 -24.5 1 95.06 196 THR B N 1
ATOM 7735 C CA . THR B 1 196 ? 5.246 -38.781 -24.656 1 95.06 196 THR B CA 1
ATOM 7736 C C . THR B 1 196 ? 4.355 -37.594 -24.906 1 95.06 196 THR B C 1
ATOM 7738 O O . THR B 1 196 ? 3.223 -37.719 -25.375 1 95.06 196 THR B O 1
ATOM 7741 N N . ASN B 1 197 ? 4.781 -36.469 -24.531 1 94 197 ASN B N 1
ATOM 7742 C CA . ASN B 1 197 ? 4.184 -35.188 -24.875 1 94 197 ASN B CA 1
ATOM 7743 C C . ASN B 1 197 ? 5.242 -34.094 -25.031 1 94 197 ASN B C 1
ATOM 7745 O O . ASN B 1 197 ? 6.324 -34.188 -24.453 1 94 197 ASN B O 1
ATOM 7749 N N . PRO B 1 198 ? 4.988 -33.031 -25.781 1 95 198 PRO B N 1
ATOM 7750 C CA . PRO B 1 198 ? 5.973 -32 -26.094 1 95 198 PRO B CA 1
ATOM 7751 C C . PRO B 1 198 ? 5.957 -30.859 -25.078 1 95 198 PRO B C 1
ATOM 7753 O O . PRO B 1 198 ? 5.094 -30.812 -24.203 1 95 198 PRO B O 1
ATOM 7756 N N . SER B 1 199 ? 6.98 -29.922 -25.266 1 96.19 199 SER B N 1
ATOM 7757 C CA . SER B 1 199 ? 6.926 -28.641 -24.594 1 96.19 199 SER B CA 1
ATOM 7758 C C . SER B 1 199 ? 5.844 -27.75 -25.188 1 96.19 199 SER B C 1
ATOM 7760 O O . SER B 1 199 ? 5.516 -27.859 -26.359 1 96.19 199 SER B O 1
ATOM 7762 N N . VAL B 1 200 ? 5.281 -26.922 -24.328 1 96.38 200 VAL B N 1
ATOM 7763 C CA . VAL B 1 200 ? 4.188 -26.047 -24.75 1 96.38 200 VAL B CA 1
ATOM 7764 C C . VAL B 1 200 ? 4.375 -24.656 -24.156 1 96.38 200 VAL B C 1
ATOM 7766 O O . VAL B 1 200 ? 4.816 -24.516 -23.016 1 96.38 200 VAL B O 1
ATOM 7769 N N . GLN B 1 201 ? 4.059 -23.641 -24.938 1 96.56 201 GLN B N 1
ATOM 7770 C CA . GLN B 1 201 ? 4.16 -22.266 -24.453 1 96.56 201 GLN B CA 1
ATOM 7771 C C . GLN B 1 201 ? 2.908 -21.844 -23.688 1 96.56 201 GLN B C 1
ATOM 7773 O O . GLN B 1 201 ? 1.808 -22.312 -23.984 1 96.56 201 GLN B O 1
ATOM 7778 N N . HIS B 1 202 ? 3.049 -20.906 -22.719 1 96.25 202 HIS B N 1
ATOM 7779 C CA . HIS B 1 202 ? 1.946 -20.406 -21.906 1 96.25 202 HIS B CA 1
ATOM 7780 C C . HIS B 1 202 ? 1.035 -19.5 -22.719 1 96.25 202 HIS B C 1
ATOM 7782 O O . HIS B 1 202 ? -0.17 -19.422 -22.469 1 96.25 202 HIS B O 1
ATOM 7788 N N . VAL B 1 203 ? 1.543 -18.672 -23.516 1 94.88 203 VAL B N 1
ATOM 7789 C CA . VAL B 1 203 ? 0.91 -17.734 -24.438 1 94.88 203 VAL B CA 1
ATOM 7790 C C . VAL B 1 203 ? 0.074 -16.719 -23.656 1 94.88 203 VAL B C 1
ATOM 7792 O O . VAL B 1 203 ? -1.114 -16.547 -23.938 1 94.88 203 VAL B O 1
ATOM 7795 N N . PRO B 1 204 ? 0.606 -16.094 -22.641 1 94.81 204 PRO B N 1
ATOM 7796 C CA . PRO B 1 204 ? -0.149 -15.031 -21.953 1 94.81 204 PRO B CA 1
ATOM 7797 C C . PRO B 1 204 ? -0.45 -13.844 -22.875 1 94.81 204 PRO B C 1
ATOM 7799 O O . PRO B 1 204 ? 0.362 -13.508 -23.734 1 94.81 204 PRO B O 1
ATOM 7802 N N . MET B 1 205 ? -1.553 -13.188 -22.625 1 93.88 205 MET B N 1
ATOM 7803 C CA . MET B 1 205 ? -1.891 -12.031 -23.453 1 93.88 205 MET B CA 1
ATOM 7804 C C . MET B 1 205 ? -0.884 -10.906 -23.25 1 93.88 205 MET B C 1
ATOM 7806 O O . MET B 1 205 ? -0.425 -10.297 -24.219 1 93.88 205 MET B O 1
ATOM 7810 N N . GLU B 1 206 ? -0.62 -10.617 -21.969 1 96.06 206 GLU B N 1
ATOM 7811 C CA . GLU B 1 206 ? 0.475 -9.703 -21.656 1 96.06 206 GLU B CA 1
ATOM 7812 C C . GLU B 1 206 ? 1.807 -10.445 -21.578 1 96.06 206 GLU B C 1
ATOM 7814 O O . GLU B 1 206 ? 2.02 -11.242 -20.656 1 96.06 206 GLU B O 1
ATOM 7819 N N . THR B 1 207 ? 2.654 -10.156 -22.547 1 97.19 207 THR B N 1
ATOM 7820 C CA . THR B 1 207 ? 3.965 -10.789 -22.484 1 97.19 207 THR B CA 1
ATOM 7821 C C . THR B 1 207 ? 4.738 -10.305 -21.25 1 97.19 207 THR B C 1
ATOM 7823 O O . THR B 1 207 ? 4.301 -9.391 -20.562 1 97.19 207 THR B O 1
ATOM 7826 N N . HIS B 1 208 ? 5.809 -10.969 -20.938 1 98.25 208 HIS B N 1
ATOM 7827 C CA . HIS B 1 208 ? 6.621 -10.523 -19.812 1 98.25 208 HIS B CA 1
ATOM 7828 C C . HIS B 1 208 ? 7.074 -9.078 -20 1 98.25 208 HIS B C 1
ATOM 7830 O O . HIS B 1 208 ? 7.559 -8.711 -21.078 1 98.25 208 HIS B O 1
ATOM 7836 N N . VAL B 1 209 ? 6.828 -8.344 -19.016 1 98.44 209 VAL B N 1
ATOM 7837 C CA . VAL B 1 209 ? 7.25 -6.949 -19.031 1 98.44 209 VAL B CA 1
ATOM 7838 C C . VAL B 1 209 ? 7.66 -6.508 -17.625 1 98.44 209 VAL B C 1
ATOM 7840 O O . VAL B 1 209 ? 7.043 -6.914 -16.641 1 98.44 209 VAL B O 1
ATOM 7843 N N . ALA B 1 210 ? 8.719 -5.688 -17.516 1 98.56 210 ALA B N 1
ATOM 7844 C CA . ALA B 1 210 ? 9.188 -5.137 -16.234 1 98.56 210 ALA B CA 1
ATOM 7845 C C . ALA B 1 210 ? 9.766 -3.74 -16.422 1 98.56 210 ALA B C 1
ATOM 7847 O O . ALA B 1 210 ? 10.32 -3.428 -17.484 1 98.56 210 ALA B O 1
ATOM 7848 N N . ILE B 1 211 ? 9.555 -2.918 -15.5 1 98.25 211 ILE B N 1
ATOM 7849 C CA . ILE B 1 211 ? 10.266 -1.658 -15.305 1 98.25 211 ILE B CA 1
ATOM 7850 C C . ILE B 1 211 ? 11.062 -1.713 -14.008 1 98.25 211 ILE B C 1
ATOM 7852 O O . ILE B 1 211 ? 10.516 -2.021 -12.945 1 98.25 211 ILE B O 1
ATOM 7856 N N . VAL B 1 212 ? 12.367 -1.474 -14.086 1 98.62 212 VAL B N 1
ATOM 7857 C CA . VAL B 1 212 ? 13.188 -1.516 -12.883 1 98.62 212 VAL B CA 1
ATOM 7858 C C . VAL B 1 212 ? 14.047 -0.256 -12.797 1 98.62 212 VAL B C 1
ATOM 7860 O O . VAL B 1 212 ? 14.57 0.213 -13.805 1 98.62 212 VAL B O 1
ATOM 7863 N N . GLN B 1 213 ? 14.086 0.299 -11.648 1 97.12 213 GLN B N 1
ATOM 7864 C CA . GLN B 1 213 ? 14.984 1.401 -11.328 1 97.12 213 GLN B CA 1
ATOM 7865 C C . GLN B 1 213 ? 15.906 1.039 -10.164 1 97.12 213 GLN B C 1
ATOM 7867 O O . GLN B 1 213 ? 15.445 0.83 -9.039 1 97.12 213 GLN B O 1
ATOM 7872 N N . TRP B 1 214 ? 17.125 0.856 -10.406 1 97.31 214 TRP B N 1
ATOM 7873 C CA . TRP B 1 214 ? 18.141 0.635 -9.391 1 97.31 214 TRP B CA 1
ATOM 7874 C C . TRP B 1 214 ? 18.891 1.926 -9.078 1 97.31 214 TRP B C 1
ATOM 7876 O O . TRP B 1 214 ? 19.875 2.258 -9.758 1 97.31 214 TRP B O 1
ATOM 7886 N N . SER B 1 215 ? 18.469 2.539 -8.016 1 92.44 215 SER B N 1
ATOM 7887 C CA . SER B 1 215 ? 18.938 3.885 -7.699 1 92.44 215 SER B CA 1
ATOM 7888 C C . SER B 1 215 ? 20.109 3.848 -6.707 1 92.44 215 SER B C 1
ATOM 7890 O O . SER B 1 215 ? 20.516 2.773 -6.273 1 92.44 215 SER B O 1
ATOM 7892 N N . ALA B 1 216 ? 20.625 5.117 -6.402 1 89.31 216 ALA B N 1
ATOM 7893 C CA . ALA B 1 216 ? 21.703 5.281 -5.434 1 89.31 216 ALA B CA 1
ATOM 7894 C C . ALA B 1 216 ? 21.328 4.66 -4.09 1 89.31 216 ALA B C 1
ATOM 7896 O O . ALA B 1 216 ? 20.172 4.699 -3.682 1 89.31 216 ALA B O 1
ATOM 7897 N N . GLY B 1 217 ? 22.312 4.047 -3.445 1 88.19 217 GLY B N 1
ATOM 7898 C CA . GLY B 1 217 ? 22.094 3.396 -2.164 1 88.19 217 GLY B CA 1
ATOM 7899 C C . GLY B 1 217 ? 21.453 2.025 -2.293 1 88.19 217 GLY B C 1
ATOM 7900 O O . GLY B 1 217 ? 20.859 1.518 -1.342 1 88.19 217 GLY B O 1
ATOM 7901 N N . ASP B 1 218 ? 21.484 1.525 -3.441 1 93.88 218 ASP B N 1
ATOM 7902 C CA . ASP B 1 218 ? 20.969 0.199 -3.75 1 93.88 218 ASP B CA 1
ATOM 7903 C C . ASP B 1 218 ? 19.469 0.116 -3.439 1 93.88 218 ASP B C 1
ATOM 7905 O O . ASP B 1 218 ? 19 -0.888 -2.902 1 93.88 218 ASP B O 1
ATOM 7909 N N . GLN B 1 219 ? 18.844 1.208 -3.656 1 93.31 219 GLN B N 1
ATOM 7910 C CA . GLN B 1 219 ? 17.375 1.197 -3.607 1 93.31 219 GLN B CA 1
ATOM 7911 C C . GLN B 1 219 ? 16.781 0.768 -4.945 1 93.31 219 GLN B C 1
ATOM 7913 O O . GLN B 1 219 ? 17 1.424 -5.969 1 93.31 219 GLN B O 1
ATOM 7918 N N . VAL B 1 220 ? 16 -0.314 -4.93 1 97.19 220 VAL B N 1
ATOM 7919 C CA . VAL B 1 220 ? 15.516 -0.875 -6.184 1 97.19 220 VAL B CA 1
ATOM 7920 C C . VAL B 1 220 ? 13.992 -0.859 -6.195 1 97.19 220 VAL B C 1
ATOM 7922 O O . VAL B 1 220 ? 13.352 -1.345 -5.258 1 97.19 220 VAL B O 1
ATOM 7925 N N . GLN B 1 221 ? 13.43 -0.275 -7.211 1 96.19 221 GLN B N 1
ATOM 7926 C CA . GLN B 1 221 ? 11.992 -0.314 -7.48 1 96.19 221 GLN B CA 1
ATOM 7927 C C . GLN B 1 221 ? 11.688 -1.179 -8.695 1 96.19 221 GLN B C 1
ATOM 7929 O O . GLN B 1 221 ? 12.266 -0.98 -9.766 1 96.19 221 GLN B O 1
ATOM 7934 N N . ILE B 1 222 ? 10.766 -2.07 -8.531 1 98.38 222 ILE B N 1
ATOM 7935 C CA . ILE B 1 222 ? 10.422 -2.998 -9.602 1 98.38 222 ILE B CA 1
ATOM 7936 C C . ILE B 1 222 ? 8.914 -2.945 -9.867 1 98.38 222 ILE B C 1
ATOM 7938 O O . ILE B 1 222 ? 8.117 -3.145 -8.953 1 98.38 222 ILE B O 1
ATOM 7942 N N . TRP B 1 223 ? 8.5 -2.611 -11.047 1 97.62 223 TRP B N 1
ATOM 7943 C CA . TRP B 1 223 ? 7.176 -2.906 -11.578 1 97.62 223 TRP B CA 1
ATOM 7944 C C . TRP B 1 223 ? 7.219 -4.113 -12.508 1 97.62 223 TRP B C 1
ATOM 7946 O O . TRP B 1 223 ? 8 -4.141 -13.469 1 97.62 223 TRP B O 1
ATOM 7956 N N . SER B 1 224 ? 6.414 -5.098 -12.227 1 98.25 224 SER B N 1
ATOM 7957 C CA . SER B 1 224 ? 6.547 -6.336 -12.984 1 98.25 224 SER B CA 1
ATOM 7958 C C . SER B 1 224 ? 5.184 -6.965 -13.258 1 98.25 224 SER B C 1
ATOM 7960 O O . SER B 1 224 ? 4.23 -6.738 -12.508 1 98.25 224 SER B O 1
ATOM 7962 N N . SER B 1 225 ? 5.117 -7.738 -14.367 1 97.69 225 SER B N 1
ATOM 7963 C CA . SER B 1 225 ? 3.941 -8.547 -14.672 1 97.69 225 SER B CA 1
ATOM 7964 C C . SER B 1 225 ? 4.027 -9.914 -14.008 1 97.69 225 SER B C 1
ATOM 7966 O O . SER B 1 225 ? 3.324 -10.852 -14.406 1 97.69 225 SER B O 1
ATOM 7968 N N . ALA B 1 226 ? 4.863 -10.062 -13.016 1 96.69 226 ALA B N 1
ATOM 7969 C CA . ALA B 1 226 ? 5.02 -11.312 -12.281 1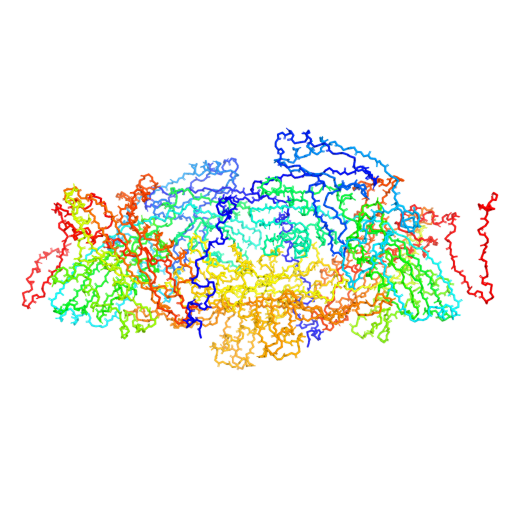 96.69 226 ALA B CA 1
ATOM 7970 C C . ALA B 1 226 ? 3.752 -11.648 -11.5 1 96.69 226 ALA B C 1
ATOM 7972 O O . ALA B 1 226 ? 2.973 -10.758 -11.148 1 96.69 226 ALA B O 1
ATOM 7973 N N . GLN B 1 227 ? 3.598 -12.93 -11.219 1 95.12 227 GLN B N 1
ATOM 7974 C CA . GLN B 1 227 ? 2.367 -13.32 -10.539 1 95.12 227 GLN B CA 1
ATOM 7975 C C . GLN B 1 227 ? 2.602 -13.516 -9.047 1 95.12 227 GLN B C 1
ATOM 7977 O O . GLN B 1 227 ? 1.656 -13.734 -8.289 1 95.12 227 GLN B O 1
ATOM 7982 N N . SER B 1 228 ? 3.877 -13.383 -8.539 1 96.75 228 SER B N 1
ATOM 7983 C CA . SER B 1 228 ? 4.199 -13.547 -7.129 1 96.75 228 SER B CA 1
ATOM 7984 C C . SER B 1 228 ? 5.148 -12.453 -6.645 1 96.75 228 SER B C 1
ATOM 7986 O O . SER B 1 228 ? 6.367 -12.641 -6.637 1 96.75 228 SER B O 1
ATOM 7988 N N . PRO B 1 229 ? 4.645 -11.422 -6.047 1 97.12 229 PRO B N 1
ATOM 7989 C CA . PRO B 1 229 ? 5.473 -10.258 -5.727 1 97.12 229 PRO B CA 1
ATOM 7990 C C . PRO B 1 229 ? 6.551 -10.57 -4.691 1 97.12 229 PRO B C 1
ATOM 7992 O O . PRO B 1 229 ? 7.715 -10.203 -4.879 1 97.12 229 PRO B O 1
ATOM 7995 N N . PHE B 1 230 ? 6.227 -11.266 -3.611 1 97.69 230 PHE B N 1
ATOM 7996 C CA . PHE B 1 230 ? 7.176 -11.492 -2.527 1 97.69 230 PHE B CA 1
ATOM 7997 C C . PHE B 1 230 ? 8.219 -12.523 -2.93 1 97.69 230 PHE B C 1
ATOM 7999 O O . PHE B 1 230 ? 9.375 -12.438 -2.52 1 97.69 230 PHE B O 1
ATOM 8006 N N . THR B 1 231 ? 7.832 -13.477 -3.734 1 97.31 231 THR B N 1
ATOM 8007 C CA . THR B 1 231 ? 8.812 -14.43 -4.242 1 97.31 231 THR B CA 1
ATOM 8008 C C . THR B 1 231 ? 9.805 -13.734 -5.18 1 97.31 231 THR B C 1
ATOM 8010 O O . THR B 1 231 ? 11.008 -13.977 -5.105 1 97.31 231 THR B O 1
ATOM 8013 N N . LEU B 1 232 ? 9.273 -12.945 -6.043 1 97.88 232 LEU B N 1
ATOM 8014 C CA . LEU B 1 232 ? 10.156 -12.164 -6.91 1 97.88 232 LEU B CA 1
ATOM 8015 C C . LEU B 1 232 ? 11.148 -11.359 -6.086 1 97.88 232 LEU B C 1
ATOM 8017 O O . LEU B 1 232 ? 12.352 -11.383 -6.352 1 97.88 232 LEU B O 1
ATOM 8021 N N . ARG B 1 233 ? 10.617 -10.648 -5.109 1 98.19 233 ARG B N 1
ATOM 8022 C CA . ARG B 1 233 ? 11.484 -9.836 -4.27 1 98.19 233 ARG B CA 1
ATOM 8023 C C . ARG B 1 233 ? 12.547 -10.688 -3.588 1 98.19 233 ARG B C 1
ATOM 8025 O O . ARG B 1 233 ? 13.719 -10.312 -3.547 1 98.19 233 ARG B O 1
ATOM 8032 N N . ASN B 1 234 ? 12.156 -11.758 -3.01 1 97.56 234 ASN B N 1
ATOM 8033 C CA . ASN B 1 234 ? 13.062 -12.633 -2.275 1 97.56 234 ASN B CA 1
ATOM 8034 C C . ASN B 1 234 ? 14.18 -13.164 -3.172 1 97.56 234 ASN B C 1
ATOM 8036 O O . ASN B 1 234 ? 15.352 -13.109 -2.807 1 97.56 234 ASN B O 1
ATOM 8040 N N . LEU B 1 235 ? 13.812 -13.68 -4.328 1 97.38 235 LEU B N 1
ATOM 8041 C CA . LEU B 1 235 ? 14.797 -14.234 -5.254 1 97.38 235 LEU B CA 1
ATOM 8042 C C . LEU B 1 235 ? 15.734 -13.148 -5.77 1 97.38 235 LEU B C 1
ATOM 8044 O O . LEU B 1 235 ? 16.922 -13.383 -5.953 1 97.38 235 LEU B O 1
ATOM 8048 N N . PHE B 1 236 ? 15.164 -11.992 -6.027 1 98 236 PHE B N 1
ATOM 8049 C CA . PHE B 1 236 ? 15.961 -10.852 -6.449 1 98 236 PHE B CA 1
ATOM 8050 C C . PHE B 1 236 ? 17 -10.5 -5.391 1 98 236 PHE B C 1
ATOM 8052 O O . PHE B 1 236 ? 18.172 -10.305 -5.711 1 98 236 PHE B O 1
ATOM 8059 N N . CYS B 1 237 ? 16.578 -10.422 -4.129 1 98 237 CYS B N 1
ATOM 8060 C CA . CYS B 1 237 ? 17.453 -10.078 -3.016 1 98 237 CYS B CA 1
ATOM 8061 C C . CYS B 1 237 ? 18.547 -11.125 -2.848 1 98 237 CYS B C 1
ATOM 8063 O O . CYS B 1 237 ? 19.703 -10.781 -2.604 1 98 237 CYS B O 1
ATOM 8065 N N . ILE B 1 238 ? 18.219 -12.336 -2.982 1 96.31 238 ILE B N 1
ATOM 8066 C CA . ILE B 1 238 ? 19.203 -13.414 -2.869 1 96.31 238 ILE B CA 1
ATOM 8067 C C . ILE B 1 238 ? 20.219 -13.305 -4 1 96.31 238 ILE B C 1
ATOM 8069 O O . ILE B 1 238 ? 21.422 -13.383 -3.766 1 96.31 238 ILE B O 1
ATOM 8073 N N . ALA B 1 239 ? 19.781 -13.086 -5.172 1 96.69 239 ALA B N 1
ATOM 8074 C CA . ALA B 1 239 ? 20.641 -13.047 -6.344 1 96.69 239 ALA B CA 1
ATOM 8075 C C . ALA B 1 239 ? 21.656 -11.914 -6.246 1 96.69 239 ALA B C 1
ATOM 8077 O O . ALA B 1 239 ? 22.828 -12.078 -6.598 1 96.69 239 ALA B O 1
ATOM 8078 N N . PHE B 1 240 ? 21.172 -10.766 -5.805 1 97.44 240 PHE B N 1
ATOM 8079 C CA . PHE B 1 240 ? 22.031 -9.586 -5.84 1 97.44 240 PHE B CA 1
ATOM 8080 C C . PHE B 1 240 ? 22.625 -9.297 -4.465 1 97.44 240 PHE B C 1
ATOM 8082 O O . PHE B 1 240 ? 23.422 -8.375 -4.305 1 97.44 240 PHE B O 1
ATOM 8089 N N . GLY B 1 241 ? 22.297 -10.102 -3.457 1 96.62 241 GLY B N 1
ATOM 8090 C CA . GLY B 1 241 ? 22.797 -9.891 -2.109 1 96.62 241 GLY B CA 1
ATOM 8091 C C . GLY B 1 241 ? 22.312 -8.594 -1.49 1 96.62 241 GLY B C 1
ATOM 8092 O O . GLY B 1 241 ? 23.078 -7.875 -0.858 1 96.62 241 GLY B O 1
ATOM 8093 N N . LEU B 1 242 ? 21.047 -8.258 -1.689 1 97.31 242 LEU B N 1
ATOM 8094 C CA . LEU B 1 242 ? 20.469 -7.027 -1.168 1 97.31 242 LEU B CA 1
ATOM 8095 C C . LEU B 1 242 ? 19.531 -7.316 0.007 1 97.31 242 LEU B C 1
ATOM 8097 O O . LEU B 1 242 ? 18.859 -8.344 0.022 1 97.31 242 LEU B O 1
ATOM 8101 N N . PRO B 1 243 ? 19.516 -6.387 1.015 1 96.94 243 PRO B N 1
ATOM 8102 C CA . PRO B 1 243 ? 18.484 -6.535 2.041 1 96.94 243 PRO B CA 1
ATOM 8103 C C . PRO B 1 243 ? 17.078 -6.344 1.488 1 96.94 243 PRO B C 1
ATOM 8105 O O . PRO B 1 243 ? 16.859 -5.5 0.615 1 96.94 243 PRO B O 1
ATOM 8108 N N . HIS B 1 244 ? 16.109 -7.051 2.027 1 97.44 244 HIS B N 1
ATOM 8109 C CA . HIS B 1 244 ? 14.734 -7.02 1.545 1 97.44 244 HIS B CA 1
ATOM 8110 C C . HIS B 1 244 ? 14.141 -5.617 1.641 1 97.44 244 HIS B C 1
ATOM 8112 O O . HIS B 1 244 ? 13.359 -5.207 0.78 1 97.44 244 HIS B O 1
ATOM 8118 N N . ARG B 1 245 ? 14.492 -4.918 2.578 1 94.38 245 ARG B N 1
ATOM 8119 C CA . ARG B 1 245 ? 13.922 -3.588 2.783 1 94.38 245 ARG B CA 1
ATOM 8120 C C . ARG B 1 245 ? 14.312 -2.648 1.646 1 94.38 245 ARG B C 1
ATOM 8122 O O . ARG B 1 245 ? 13.695 -1.594 1.469 1 94.38 245 ARG B O 1
ATOM 8129 N N . ASN B 1 246 ? 15.375 -2.945 0.865 1 95.94 246 ASN B N 1
ATOM 8130 C CA . ASN B 1 246 ? 15.875 -2.08 -0.2 1 95.94 246 ASN B CA 1
ATOM 8131 C C . ASN B 1 246 ? 15.141 -2.338 -1.516 1 95.94 246 ASN B C 1
ATOM 8133 O O . ASN B 1 246 ? 15.281 -1.571 -2.471 1 95.94 246 ASN B O 1
ATOM 8137 N N . VAL B 1 247 ? 14.383 -3.396 -1.552 1 97.94 247 VAL B N 1
ATOM 8138 C CA . VAL B 1 247 ? 13.766 -3.812 -2.807 1 97.94 247 VAL B CA 1
ATOM 8139 C C . VAL B 1 247 ? 12.25 -3.756 -2.68 1 97.94 247 VAL B C 1
ATOM 8141 O O . VAL B 1 247 ? 11.664 -4.402 -1.804 1 97.94 247 VAL B O 1
ATOM 8144 N N . ARG B 1 248 ? 11.664 -2.947 -3.492 1 97.06 248 ARG B N 1
ATOM 8145 C CA . ARG B 1 248 ? 10.219 -2.795 -3.545 1 97.06 248 ARG B CA 1
ATOM 8146 C C . ARG B 1 248 ? 9.656 -3.336 -4.855 1 97.06 248 ARG B C 1
ATOM 8148 O O . ARG B 1 248 ? 10.094 -2.936 -5.938 1 97.06 248 ARG B O 1
ATOM 8155 N N . VAL B 1 249 ? 8.711 -4.258 -4.762 1 98.25 249 VAL B N 1
ATOM 8156 C CA . VAL B 1 249 ? 8.062 -4.828 -5.938 1 98.25 249 VAL B CA 1
ATOM 8157 C C . VAL B 1 249 ? 6.598 -4.402 -5.98 1 98.25 249 VAL B C 1
ATOM 8159 O O . VAL B 1 249 ? 5.879 -4.523 -4.988 1 98.25 249 VAL B O 1
ATOM 8162 N N . GLN B 1 250 ? 6.211 -3.883 -7.105 1 96.44 250 GLN B N 1
ATOM 8163 C CA . GLN B 1 250 ? 4.828 -3.484 -7.355 1 96.44 250 GLN B CA 1
ATOM 8164 C C . GLN B 1 250 ? 4.242 -4.246 -8.539 1 96.44 250 GLN B C 1
ATOM 8166 O O . GLN B 1 250 ? 4.816 -4.242 -9.633 1 96.44 250 GLN B O 1
ATOM 8171 N N . ILE B 1 251 ? 3.113 -4.871 -8.32 1 96.69 251 ILE B N 1
ATOM 8172 C CA . ILE B 1 251 ? 2.426 -5.633 -9.359 1 96.69 251 ILE B CA 1
ATOM 8173 C C . ILE B 1 251 ? 1.003 -5.102 -9.523 1 96.69 251 ILE B C 1
ATOM 8175 O O . ILE B 1 251 ? 0.144 -5.328 -8.672 1 96.69 251 ILE B O 1
ATOM 8179 N N . PRO B 1 252 ? 0.725 -4.438 -10.688 1 94.06 252 PRO B N 1
ATOM 8180 C CA . PRO B 1 252 ? -0.666 -4.09 -10.992 1 94.06 252 PRO B CA 1
ATOM 8181 C C . PRO B 1 252 ? -1.477 -5.281 -11.492 1 94.06 252 PRO B C 1
ATOM 8183 O O . PRO B 1 252 ? -1.331 -6.395 -10.977 1 94.06 252 PRO B O 1
ATOM 8186 N N . TYR B 1 253 ? -2.357 -5.086 -12.461 1 93.94 253 TYR B N 1
ATOM 8187 C CA . TYR B 1 253 ? -3.037 -6.211 -13.094 1 93.94 253 TYR B CA 1
ATOM 8188 C C . TYR B 1 253 ? -2.072 -7.02 -13.953 1 93.94 253 TYR B C 1
ATOM 8190 O O . TYR B 1 253 ? -1.106 -6.473 -14.492 1 93.94 253 TYR B O 1
ATOM 8198 N N . VAL B 1 254 ? -2.303 -8.25 -13.992 1 96.12 254 VAL B N 1
ATOM 8199 C CA . VAL B 1 254 ? -1.484 -9.148 -14.789 1 96.12 254 VAL B CA 1
ATOM 8200 C C . VAL B 1 254 ? -2.33 -9.766 -15.906 1 96.12 254 VAL B C 1
ATOM 8202 O O . VAL B 1 254 ? -3.406 -10.305 -15.648 1 96.12 254 VAL B O 1
ATOM 8205 N N . GLY B 1 255 ? -1.796 -9.656 -17.125 1 94.56 255 GLY B N 1
ATOM 8206 C CA . GLY B 1 255 ? -2.508 -10.195 -18.281 1 94.56 255 GLY B CA 1
ATOM 8207 C C . GLY B 1 255 ? -2.166 -11.648 -18.562 1 94.56 255 GLY B C 1
ATOM 8208 O O . GLY B 1 255 ? -1.607 -11.961 -19.609 1 94.56 255 GLY B O 1
ATOM 8209 N N . GLY B 1 256 ? -2.395 -12.461 -17.625 1 93.69 256 GLY B N 1
ATOM 8210 C CA . GLY B 1 256 ? -2.137 -13.883 -17.797 1 93.69 256 GLY B CA 1
ATOM 8211 C C . GLY B 1 256 ? -0.761 -14.297 -17.312 1 93.69 256 GLY B C 1
ATOM 8212 O O . GLY B 1 256 ? 0.19 -13.516 -17.375 1 93.69 256 GLY B O 1
ATOM 8213 N N . GLY B 1 257 ? -0.601 -15.508 -16.891 1 93 257 GLY B N 1
ATOM 8214 C CA . GLY B 1 257 ? 0.654 -16.094 -16.453 1 93 257 GLY B CA 1
ATOM 8215 C C . GLY B 1 257 ? 0.657 -17.609 -16.531 1 93 257 GLY B C 1
ATOM 8216 O O . GLY B 1 257 ? 1.562 -18.203 -17.125 1 93 257 GLY B O 1
ATOM 8217 N N . PHE B 1 258 ? -0.308 -18.25 -15.93 1 93.75 258 PHE B N 1
ATOM 8218 C CA . PHE B 1 258 ? -0.533 -19.688 -16 1 93.75 258 PHE B CA 1
ATOM 8219 C C . PHE B 1 258 ? 0.667 -20.453 -15.453 1 93.75 258 PHE B C 1
ATOM 8221 O O . PHE B 1 258 ? 0.993 -21.531 -15.938 1 93.75 258 PHE B O 1
ATOM 8228 N N . GLY B 1 259 ? 1.423 -19.828 -14.656 1 95.12 259 GLY B N 1
ATOM 8229 C CA . GLY B 1 259 ? 2.611 -20.422 -14.07 1 95.12 259 GLY B CA 1
ATOM 8230 C C . GLY B 1 259 ? 3.902 -19.875 -14.656 1 95.12 259 GLY B C 1
ATOM 8231 O O . GLY B 1 259 ? 4.957 -19.938 -14.016 1 95.12 259 GLY B O 1
ATOM 8232 N N . GLY B 1 260 ? 3.814 -19.344 -15.812 1 96.5 260 GLY B N 1
ATOM 8233 C CA . GLY B 1 260 ? 4.988 -18.875 -16.531 1 96.5 260 GLY B CA 1
ATOM 8234 C C . GLY B 1 260 ? 5.617 -17.641 -15.922 1 96.5 260 GLY B C 1
ATOM 8235 O O . GLY B 1 260 ? 6.77 -17.312 -16.219 1 96.5 260 GLY B O 1
ATOM 8236 N N . LYS B 1 261 ? 4.891 -16.969 -15.031 1 96.81 261 LYS B N 1
ATOM 8237 C CA . LYS B 1 261 ? 5.367 -15.742 -14.398 1 96.81 261 LYS B CA 1
ATOM 8238 C C . LYS B 1 261 ? 5.477 -15.914 -12.883 1 96.81 261 LYS B C 1
ATOM 8240 O O . LYS B 1 261 ? 5.371 -14.938 -12.133 1 96.81 261 LYS B O 1
ATOM 8245 N N . ALA B 1 262 ? 5.672 -17.109 -12.414 1 93.81 262 ALA B N 1
ATOM 8246 C CA . ALA B 1 262 ? 5.637 -17.453 -10.992 1 93.81 262 ALA B CA 1
ATOM 8247 C C . ALA B 1 262 ? 6.91 -16.984 -10.289 1 93.81 262 ALA B C 1
ATOM 8249 O O . ALA B 1 262 ? 6.867 -16.547 -9.133 1 93.81 262 ALA B O 1
ATOM 8250 N N . GLY B 1 263 ? 8.008 -17.109 -10.93 1 92.38 263 GLY B N 1
ATOM 8251 C CA . GLY B 1 263 ? 9.281 -16.828 -10.297 1 92.38 263 GLY B CA 1
ATOM 8252 C C . GLY B 1 263 ? 9.906 -15.523 -10.773 1 92.38 263 GLY B C 1
ATOM 8253 O O . GLY B 1 263 ? 9.211 -14.523 -10.938 1 92.38 263 GLY B O 1
ATOM 8254 N N . ILE B 1 264 ? 11.227 -15.539 -10.828 1 93.19 264 ILE B N 1
ATOM 8255 C CA . ILE B 1 264 ? 12.008 -14.398 -11.281 1 93.19 264 ILE B CA 1
ATOM 8256 C C . ILE B 1 264 ? 12.258 -14.508 -12.789 1 93.19 264 ILE B C 1
ATOM 8258 O O . ILE B 1 264 ? 12.555 -15.586 -13.297 1 93.19 264 ILE B O 1
ATOM 8262 N N . GLY B 1 265 ? 11.938 -13.5 -13.516 1 94.75 265 GLY B N 1
ATOM 8263 C CA . GLY B 1 265 ? 12.039 -13.508 -14.969 1 94.75 265 GLY B CA 1
ATOM 8264 C C . GLY B 1 265 ? 13.055 -12.516 -15.5 1 94.75 265 GLY B C 1
ATOM 8265 O O . GLY B 1 265 ? 14.258 -12.664 -15.258 1 94.75 265 GLY B O 1
ATOM 8266 N N . ILE B 1 266 ? 12.555 -11.516 -16.109 1 97.75 266 ILE B N 1
ATOM 8267 C CA . ILE B 1 266 ? 13.422 -10.586 -16.828 1 97.75 266 ILE B CA 1
ATOM 8268 C C . ILE B 1 266 ? 13.867 -9.461 -15.883 1 97.75 266 ILE B C 1
ATOM 8270 O O . ILE B 1 266 ? 14.75 -8.68 -16.219 1 97.75 266 ILE B O 1
ATOM 8274 N N . GLU B 1 267 ? 13.367 -9.414 -14.68 1 98.44 267 GLU B N 1
ATOM 8275 C CA . GLU B 1 267 ? 13.555 -8.289 -13.766 1 98.44 267 GLU B CA 1
ATOM 8276 C C . GLU B 1 267 ? 15.031 -8.062 -13.453 1 98.44 267 GLU B C 1
ATOM 8278 O O . GLU B 1 267 ? 15.508 -6.93 -13.469 1 98.44 267 GLU B O 1
ATOM 8283 N N . PRO B 1 268 ? 15.828 -9.125 -13.219 1 98.44 268 PRO B N 1
ATOM 8284 C CA . PRO B 1 268 ? 17.25 -8.906 -12.945 1 98.44 268 PRO B CA 1
ATOM 8285 C C . PRO B 1 268 ? 17.984 -8.273 -14.125 1 98.44 268 PRO B C 1
ATOM 8287 O O . PRO B 1 268 ? 18.859 -7.434 -13.93 1 98.44 268 PRO B O 1
ATOM 8290 N N . LEU B 1 269 ? 17.625 -8.688 -15.32 1 98.38 269 LEU B N 1
ATOM 8291 C CA . LEU B 1 269 ? 18.25 -8.117 -16.516 1 98.38 269 LEU B CA 1
ATOM 8292 C C . LEU B 1 269 ? 17.953 -6.629 -16.625 1 98.38 269 LEU B C 1
ATOM 8294 O O . LEU B 1 269 ? 18.844 -5.832 -16.906 1 98.38 269 LEU B O 1
ATOM 8298 N N . VAL B 1 270 ? 16.719 -6.32 -16.375 1 98.75 270 VAL B N 1
ATOM 8299 C CA . VAL B 1 270 ? 16.297 -4.926 -16.453 1 98.75 270 VAL B CA 1
ATOM 8300 C C . VAL B 1 270 ? 16.984 -4.117 -15.352 1 98.75 270 VAL B C 1
ATOM 8302 O O . VAL B 1 270 ? 17.359 -2.963 -15.562 1 98.75 270 VAL B O 1
ATOM 8305 N N . ALA B 1 271 ? 17.188 -4.695 -14.242 1 98.62 271 ALA B N 1
ATOM 8306 C CA . ALA B 1 271 ? 17.859 -4.055 -13.109 1 98.62 271 ALA B CA 1
ATOM 8307 C C . ALA B 1 271 ? 19.297 -3.711 -13.438 1 98.62 271 ALA B C 1
ATOM 8309 O O . ALA B 1 271 ? 19.766 -2.607 -13.148 1 98.62 271 ALA B O 1
ATOM 8310 N N . VAL B 1 272 ? 20.047 -4.648 -14.023 1 98.31 272 VAL B N 1
ATOM 8311 C CA . VAL B 1 272 ? 21.453 -4.402 -14.312 1 98.31 272 VAL B CA 1
ATOM 8312 C C . VAL B 1 272 ? 21.578 -3.34 -15.406 1 98.31 272 VAL B C 1
ATOM 8314 O O . VAL B 1 272 ? 22.562 -2.594 -15.445 1 98.31 272 VAL B O 1
ATOM 8317 N N . LEU B 1 273 ? 20.625 -3.291 -16.312 1 98.69 273 LEU B N 1
ATOM 8318 C CA . LEU B 1 273 ? 20.609 -2.23 -17.312 1 98.69 273 LEU B CA 1
ATOM 8319 C C . LEU B 1 273 ? 20.359 -0.873 -16.656 1 98.69 273 LEU B C 1
ATOM 8321 O O . LEU B 1 273 ? 20.984 0.12 -17.047 1 98.69 273 LEU B O 1
ATOM 8325 N N . SER B 1 274 ? 19.438 -0.818 -15.711 1 98.38 274 SER B N 1
ATOM 8326 C CA . SER B 1 274 ? 19.172 0.413 -14.969 1 98.38 274 SER B CA 1
ATOM 8327 C C . SER B 1 274 ? 20.422 0.91 -14.258 1 98.38 274 SER B C 1
ATOM 8329 O O . SER B 1 274 ? 20.781 2.086 -14.359 1 98.38 274 SER B O 1
ATOM 8331 N N . ARG B 1 275 ? 21.047 0.016 -13.516 1 97.12 275 ARG B N 1
ATOM 8332 C CA . ARG B 1 275 ? 22.266 0.362 -12.797 1 97.12 275 ARG B CA 1
ATOM 8333 C C . ARG B 1 275 ? 23.344 0.877 -13.75 1 97.12 275 ARG B C 1
ATOM 8335 O O . ARG B 1 275 ? 23.984 1.891 -13.484 1 97.12 275 ARG B O 1
ATOM 8342 N N . ALA B 1 276 ? 23.5 0.247 -14.898 1 97.75 276 ALA B N 1
ATOM 8343 C CA . ALA B 1 276 ? 24.5 0.626 -15.898 1 97.75 276 ALA B CA 1
ATOM 8344 C C . ALA B 1 276 ? 24.156 1.973 -16.531 1 97.75 276 ALA B C 1
ATOM 8346 O O . ALA B 1 276 ? 25.047 2.701 -16.969 1 97.75 276 ALA B O 1
ATOM 8347 N N . ALA B 1 277 ? 22.906 2.285 -16.547 1 97.75 277 ALA B N 1
ATOM 8348 C CA . ALA B 1 277 ? 22.453 3.537 -17.156 1 97.75 277 ALA B CA 1
ATOM 8349 C C . ALA B 1 277 ? 22.406 4.656 -16.125 1 97.75 277 ALA B C 1
ATOM 8351 O O . ALA B 1 277 ? 21.75 5.672 -16.328 1 97.75 277 ALA B O 1
ATOM 8352 N N . GLY B 1 278 ? 23 4.477 -14.992 1 94.75 278 GLY B N 1
ATOM 8353 C CA . GLY B 1 278 ? 23.094 5.52 -13.984 1 94.75 278 GLY B CA 1
ATOM 8354 C C . GLY B 1 278 ? 21.891 5.562 -13.055 1 94.75 278 GLY B C 1
ATOM 8355 O O . GLY B 1 278 ? 21.609 6.598 -12.461 1 94.75 278 GLY B O 1
ATOM 8356 N N . GLY B 1 279 ? 21.156 4.504 -13.023 1 95.19 279 GLY B N 1
ATOM 8357 C CA . GLY B 1 279 ? 20.047 4.414 -12.078 1 95.19 279 GLY B CA 1
ATOM 8358 C C . GLY B 1 279 ? 18.734 4.898 -12.656 1 95.19 279 GLY B C 1
ATOM 8359 O O . GLY B 1 279 ? 17.766 5.098 -11.922 1 95.19 279 GLY B O 1
ATOM 8360 N N . ARG B 1 280 ? 18.641 5.113 -13.961 1 95.31 280 ARG B N 1
ATOM 8361 C CA . ARG B 1 280 ? 17.391 5.496 -14.602 1 95.31 280 ARG B CA 1
ATOM 8362 C C . ARG B 1 280 ? 16.453 4.297 -14.734 1 95.31 280 ARG B C 1
ATOM 8364 O O . ARG B 1 280 ? 16.906 3.158 -14.859 1 95.31 280 ARG B O 1
ATOM 8371 N N . PRO B 1 281 ? 15.148 4.539 -14.648 1 96.25 281 PRO B N 1
ATOM 8372 C CA . PRO B 1 281 ? 14.242 3.418 -14.891 1 96.25 281 PRO B CA 1
ATOM 8373 C C . PRO B 1 281 ? 14.359 2.854 -16.297 1 96.25 281 PRO B C 1
ATOM 8375 O O . PRO B 1 281 ? 14.523 3.611 -17.266 1 96.25 281 PRO B O 1
ATOM 8378 N N . VAL B 1 282 ? 14.336 1.567 -16.438 1 98.62 282 VAL B N 1
ATOM 8379 C CA . VAL B 1 282 ? 14.414 0.878 -17.719 1 98.62 282 VAL B CA 1
ATOM 8380 C C . VAL B 1 282 ? 13.203 -0.045 -17.875 1 98.62 282 VAL B C 1
ATOM 8382 O O . VAL B 1 282 ? 12.812 -0.732 -16.938 1 98.62 282 VAL B O 1
ATOM 8385 N N . LYS B 1 283 ? 12.586 0.017 -19.047 1 98.19 283 LYS B N 1
ATOM 8386 C CA . LYS B 1 283 ? 11.469 -0.871 -19.375 1 98.19 283 LYS B CA 1
ATOM 8387 C C . LYS B 1 283 ? 11.875 -1.891 -20.438 1 98.19 283 LYS B C 1
ATOM 8389 O O . LYS B 1 283 ? 12.43 -1.527 -21.469 1 98.19 283 LYS B O 1
ATOM 8394 N N . LEU B 1 284 ? 11.602 -3.201 -20.156 1 98.75 284 LEU B N 1
ATOM 8395 C CA . LEU B 1 284 ? 11.734 -4.281 -21.125 1 98.75 284 LEU B CA 1
ATOM 8396 C C . LEU B 1 284 ? 10.414 -5.02 -21.297 1 98.75 284 LEU B C 1
ATOM 8398 O O . LEU B 1 284 ? 9.844 -5.523 -20.328 1 98.75 284 LEU B O 1
ATOM 8402 N N . THR B 1 285 ? 9.914 -5.051 -22.5 1 98 285 THR B N 1
ATOM 8403 C CA . THR B 1 285 ? 8.75 -5.828 -22.891 1 98 285 THR B CA 1
ATOM 8404 C C . THR B 1 285 ? 9.133 -6.926 -23.875 1 98 285 THR B C 1
ATOM 8406 O O . THR B 1 285 ? 9.594 -6.637 -24.984 1 98 285 THR B O 1
ATOM 8409 N N . ALA B 1 286 ? 8.914 -8.125 -23.5 1 97.88 286 ALA B N 1
ATOM 8410 C CA . ALA B 1 286 ? 9.219 -9.227 -24.406 1 97.88 286 ALA B CA 1
ATOM 8411 C C . ALA B 1 286 ? 8.266 -9.227 -25.594 1 97.88 286 ALA B C 1
ATOM 8413 O O . ALA B 1 286 ? 7.066 -8.961 -25.438 1 97.88 286 ALA B O 1
ATOM 8414 N N . THR B 1 287 ? 8.875 -9.469 -26.766 1 96.38 287 THR B N 1
ATOM 8415 C CA . THR B 1 287 ? 8.016 -9.703 -27.938 1 96.38 287 THR B CA 1
ATOM 8416 C C . THR B 1 287 ? 7.363 -11.086 -27.859 1 96.38 287 THR B C 1
ATOM 8418 O O . THR B 1 287 ? 7.754 -11.914 -27.031 1 96.38 287 THR B O 1
ATOM 8421 N N . ARG B 1 288 ? 6.398 -11.297 -28.672 1 95.38 288 ARG B N 1
ATOM 8422 C CA . ARG B 1 288 ? 5.75 -12.602 -28.703 1 95.38 288 ARG B CA 1
ATOM 8423 C C . ARG B 1 288 ? 6.746 -13.695 -29.078 1 95.38 288 ARG B C 1
ATOM 8425 O O . ARG B 1 288 ? 6.707 -14.789 -28.516 1 95.38 288 ARG B O 1
ATOM 8432 N N . GLU B 1 289 ? 7.578 -13.406 -29.953 1 95.31 289 GLU B N 1
ATOM 8433 C CA . GLU B 1 289 ? 8.609 -14.359 -30.359 1 95.31 289 GLU B CA 1
ATOM 8434 C C . GLU B 1 289 ? 9.547 -14.664 -29.203 1 95.31 289 GLU B C 1
ATOM 8436 O O . GLU B 1 289 ? 9.938 -15.82 -29 1 95.31 289 GLU B O 1
ATOM 8441 N N . GLU B 1 290 ? 9.859 -13.641 -28.484 1 96.06 290 GLU B N 1
ATOM 8442 C CA . GLU B 1 290 ? 10.734 -13.82 -27.328 1 96.06 290 GLU B CA 1
ATOM 8443 C C . GLU B 1 290 ? 10.047 -14.625 -26.234 1 96.06 290 GLU B C 1
ATOM 8445 O O . GLU B 1 290 ? 10.703 -15.359 -25.484 1 96.06 290 GLU B O 1
ATOM 8450 N N . GLU B 1 291 ? 8.773 -14.531 -26.156 1 95.94 291 GLU B N 1
ATOM 8451 C CA . GLU B 1 291 ? 8.016 -15.359 -25.219 1 95.94 291 GLU B CA 1
ATOM 8452 C C . GLU B 1 291 ? 8.227 -16.844 -25.484 1 95.94 291 GLU B C 1
ATOM 8454 O O . GLU B 1 291 ? 8.18 -17.672 -24.578 1 95.94 291 GLU B O 1
ATOM 8459 N N . PHE B 1 292 ? 8.461 -17.188 -26.734 1 95.88 292 PHE B N 1
ATOM 8460 C CA . PHE B 1 292 ? 8.602 -18.578 -27.125 1 95.88 292 PHE B CA 1
ATOM 8461 C C . PHE B 1 292 ? 10.039 -19.047 -26.953 1 95.88 292 PHE B C 1
ATOM 8463 O O . PHE B 1 292 ? 10.281 -20.234 -26.719 1 95.88 292 PHE B O 1
ATOM 8470 N N . SER B 1 293 ? 10.945 -18.156 -27.094 1 95.31 293 SER B N 1
ATOM 8471 C CA . SER B 1 293 ? 12.32 -18.609 -27.25 1 95.31 293 SER B CA 1
ATOM 8472 C C . SER B 1 293 ? 13.18 -18.188 -26.078 1 95.31 293 SER B C 1
ATOM 8474 O O . SER B 1 293 ? 14.016 -18.969 -25.594 1 95.31 293 SER B O 1
ATOM 8476 N N . LEU B 1 294 ? 13.008 -16.984 -25.594 1 96.25 294 LEU B N 1
ATOM 8477 C CA . LEU B 1 294 ? 13.781 -16.406 -24.5 1 96.25 294 LEU B CA 1
ATOM 8478 C C . LEU B 1 294 ? 13.195 -16.828 -23.156 1 96.25 294 LEU B C 1
ATOM 8480 O O . LEU B 1 294 ? 13.938 -17.094 -22.203 1 96.25 294 LEU B O 1
ATOM 8484 N N . LEU B 1 295 ? 11.93 -16.875 -23.078 1 96.62 295 LEU B N 1
ATOM 8485 C CA . LEU B 1 295 ? 11.242 -17.125 -21.812 1 96.62 295 LEU B CA 1
ATOM 8486 C C . LEU B 1 295 ? 10.812 -18.578 -21.688 1 96.62 295 LEU B C 1
ATOM 8488 O O . LEU B 1 295 ? 10.836 -19.312 -22.688 1 96.62 295 LEU B O 1
ATOM 8492 N N . PRO B 1 296 ? 10.422 -18.969 -20.484 1 95.94 296 PRO B N 1
ATOM 8493 C CA . PRO B 1 296 ? 10.25 -20.406 -20.25 1 95.94 296 PRO B CA 1
ATOM 8494 C C . PRO B 1 296 ? 8.938 -20.938 -20.828 1 95.94 296 PRO B C 1
ATOM 8496 O O . PRO B 1 296 ? 8.047 -20.172 -21.172 1 95.94 296 PRO B O 1
ATOM 8499 N N . CYS B 1 297 ? 8.953 -22.25 -20.953 1 97.06 297 CYS B N 1
ATOM 8500 C CA . CYS B 1 297 ? 7.801 -23 -21.438 1 97.06 297 CYS B CA 1
ATOM 8501 C C . CYS B 1 297 ? 7.461 -24.156 -20.484 1 97.06 297 CYS B C 1
ATOM 8503 O O . CYS B 1 297 ? 8.047 -24.266 -19.406 1 97.06 297 CYS B O 1
ATOM 8505 N N . ARG B 1 298 ? 6.422 -24.875 -20.797 1 97.44 298 ARG B N 1
ATOM 8506 C CA . ARG B 1 298 ? 6.121 -26.125 -20.094 1 97.44 298 ARG B CA 1
ATOM 8507 C C . ARG B 1 298 ? 7.062 -27.234 -20.531 1 97.44 298 ARG B C 1
ATOM 8509 O O . ARG B 1 298 ? 7.379 -27.375 -21.703 1 97.44 298 ARG B O 1
ATOM 8516 N N . SER B 1 299 ? 7.469 -28.094 -19.656 1 97.56 299 SER B N 1
ATOM 8517 C CA . SER B 1 299 ? 8.438 -29.156 -19.922 1 97.56 299 SER B CA 1
ATOM 8518 C C . SER B 1 299 ? 7.797 -30.312 -20.688 1 97.56 299 SER B C 1
ATOM 8520 O O . SER B 1 299 ? 6.621 -30.625 -20.484 1 97.56 299 SER B O 1
ATOM 8522 N N . GLN B 1 300 ? 8.586 -30.922 -21.531 1 97.06 300 GLN B N 1
ATOM 8523 C CA . GLN B 1 300 ? 8.242 -32.188 -22.188 1 97.06 300 GLN B CA 1
ATOM 8524 C C . GLN B 1 300 ? 8.43 -33.375 -21.25 1 97.06 300 GLN B C 1
ATOM 8526 O O . GLN B 1 300 ? 9.305 -33.344 -20.375 1 97.06 300 GLN B O 1
ATOM 8531 N N . LEU B 1 301 ? 7.598 -34.406 -21.484 1 98.06 301 LEU B N 1
ATOM 8532 C CA . LEU B 1 301 ? 7.699 -35.594 -20.641 1 98.06 301 LEU B CA 1
ATOM 8533 C C . LEU B 1 301 ? 7.668 -36.875 -21.469 1 98.06 301 LEU B C 1
ATOM 8535 O O . LEU B 1 301 ? 6.891 -36.969 -22.422 1 98.06 301 LEU B O 1
ATOM 8539 N N . THR B 1 302 ? 8.586 -37.781 -21.172 1 97.25 302 THR B N 1
ATOM 8540 C CA . THR B 1 302 ? 8.453 -39.188 -21.5 1 97.25 302 THR B CA 1
ATOM 8541 C C . THR B 1 302 ? 8.148 -40.031 -20.25 1 97.25 302 THR B C 1
ATOM 8543 O O . THR B 1 302 ? 8.883 -39.969 -19.266 1 97.25 302 THR B O 1
ATOM 8546 N N . TYR B 1 303 ? 7.066 -40.75 -20.281 1 97.38 303 TYR B N 1
ATOM 8547 C CA . TYR B 1 303 ? 6.574 -41.5 -19.125 1 97.38 303 TYR B CA 1
ATOM 8548 C C . TYR B 1 303 ? 6.402 -42.969 -19.438 1 97.38 303 TYR B C 1
ATOM 8550 O O . TYR B 1 303 ? 5.562 -43.344 -20.266 1 97.38 303 TYR B O 1
ATOM 8558 N N . ARG B 1 304 ? 7.207 -43.812 -18.828 1 97.12 304 ARG B N 1
ATOM 8559 C CA . ARG B 1 304 ? 7.07 -45.25 -18.969 1 97.12 304 ARG B CA 1
ATOM 8560 C C . ARG B 1 304 ? 6.371 -45.844 -17.75 1 97.12 304 ARG B C 1
ATOM 8562 O O . ARG B 1 304 ? 6.758 -45.594 -16.609 1 97.12 304 ARG B O 1
ATOM 8569 N N . ILE B 1 305 ? 5.367 -46.656 -18.016 1 97.56 305 ILE B N 1
ATOM 8570 C CA . ILE B 1 305 ? 4.59 -47.281 -16.938 1 97.56 305 ILE B CA 1
ATOM 8571 C C . ILE B 1 305 ? 4.492 -48.781 -17.172 1 97.56 305 ILE B C 1
ATOM 8573 O O . ILE B 1 305 ? 4.09 -49.219 -18.25 1 97.56 305 ILE B O 1
ATOM 8577 N N . LYS B 1 306 ? 4.949 -49.531 -16.203 1 97.25 306 LYS B N 1
ATOM 8578 C CA . LYS B 1 306 ? 4.766 -50.969 -16.141 1 97.25 306 LYS B CA 1
ATOM 8579 C C . LYS B 1 306 ? 3.854 -51.344 -14.984 1 97.25 306 LYS B C 1
ATOM 8581 O O . LYS B 1 306 ? 4.125 -51 -13.828 1 97.25 306 LYS B O 1
ATOM 8586 N N . THR B 1 307 ? 2.711 -52.062 -15.312 1 97.81 307 THR B N 1
ATOM 8587 C CA . THR B 1 307 ? 1.715 -52.344 -14.281 1 97.81 307 THR B CA 1
ATOM 8588 C C . THR B 1 307 ? 1.411 -53.812 -14.219 1 97.81 307 THR B C 1
ATOM 8590 O O . THR B 1 307 ? 1.258 -54.469 -15.258 1 97.81 307 THR B O 1
ATOM 8593 N N . GLY B 1 308 ? 1.407 -54.406 -13 1 97.75 308 GLY B N 1
ATOM 8594 C CA . GLY B 1 308 ? 0.948 -55.75 -12.734 1 97.75 308 GLY B CA 1
ATOM 8595 C C . GLY B 1 308 ? -0.471 -55.812 -12.203 1 97.75 308 GLY B C 1
ATOM 8596 O O . GLY B 1 308 ? -0.832 -55.031 -11.305 1 97.75 308 GLY B O 1
ATOM 8597 N N . ILE B 1 309 ? -1.295 -56.719 -12.797 1 97.44 309 ILE B N 1
ATOM 8598 C CA . ILE B 1 309 ? -2.719 -56.781 -12.492 1 97.44 309 ILE B CA 1
ATOM 8599 C C . ILE B 1 309 ? -3.086 -58.188 -12.031 1 97.44 309 ILE B C 1
ATOM 8601 O O . ILE B 1 309 ? -2.596 -59.156 -12.578 1 97.44 309 ILE B O 1
ATOM 8605 N N . SER B 1 310 ? -3.955 -58.188 -11.047 1 96.94 310 SER B N 1
ATOM 8606 C CA . SER B 1 310 ? -4.469 -59.469 -10.578 1 96.94 310 SER B CA 1
ATOM 8607 C C . SER B 1 310 ? -5.539 -60.031 -11.523 1 96.94 310 SER B C 1
ATOM 8609 O O . SER B 1 310 ? -6 -59.312 -12.422 1 96.94 310 SER B O 1
ATOM 8611 N N . ARG B 1 311 ? -5.973 -61.25 -11.234 1 94.25 311 ARG B N 1
ATOM 8612 C CA . ARG B 1 311 ? -7.023 -61.875 -12.023 1 94.25 311 ARG B CA 1
ATOM 8613 C C . ARG B 1 311 ? -8.344 -61.125 -11.875 1 94.25 311 ARG B C 1
ATOM 8615 O O . ARG B 1 311 ? -9.133 -61.062 -12.82 1 94.25 311 ARG B O 1
ATOM 8622 N N . GLU B 1 312 ? -8.508 -60.469 -10.703 1 95.81 312 GLU B N 1
ATOM 8623 C CA . GLU B 1 312 ? -9.75 -59.781 -10.414 1 95.81 312 GLU B CA 1
ATOM 8624 C C . GLU B 1 312 ? -9.695 -58.312 -10.891 1 95.81 312 GLU B C 1
ATOM 8626 O O . GLU B 1 312 ? -10.664 -57.562 -10.719 1 95.81 312 GLU B O 1
ATOM 8631 N N . GLY B 1 313 ? -8.602 -57.906 -11.406 1 96.81 313 GLY B N 1
ATOM 8632 C CA . GLY B 1 313 ? -8.5 -56.562 -11.953 1 96.81 313 GLY B CA 1
ATOM 8633 C C . GLY B 1 313 ? -7.965 -55.531 -10.961 1 96.81 313 GLY B C 1
ATOM 8634 O O . GLY B 1 313 ? -8.195 -54.344 -11.109 1 96.81 313 GLY B O 1
ATOM 8635 N N . LYS B 1 314 ? -7.285 -56.031 -9.961 1 98 314 LYS B N 1
ATOM 8636 C CA . LYS B 1 314 ? -6.656 -55.125 -8.992 1 98 314 LYS B CA 1
ATOM 8637 C C . LYS B 1 314 ? -5.211 -54.844 -9.375 1 98 314 LYS B C 1
ATOM 8639 O O . LYS B 1 314 ? -4.488 -55.719 -9.836 1 98 314 LYS B O 1
ATOM 8644 N N . ILE B 1 315 ? -4.809 -53.625 -9.195 1 98.25 315 ILE B N 1
ATOM 8645 C CA . ILE B 1 315 ? -3.408 -53.25 -9.398 1 98.25 315 ILE B CA 1
ATOM 8646 C C . ILE B 1 315 ? -2.562 -53.812 -8.25 1 98.25 315 ILE B C 1
ATOM 8648 O O . ILE B 1 315 ? -2.846 -53.531 -7.078 1 98.25 315 ILE B O 1
ATOM 8652 N N . LEU B 1 316 ? -1.515 -54.531 -8.609 1 98.12 316 LEU B N 1
ATOM 8653 C CA . LEU B 1 316 ? -0.674 -55.125 -7.582 1 98.12 316 LEU B CA 1
ATOM 8654 C C . LEU B 1 316 ? 0.69 -54.438 -7.523 1 98.12 316 LEU B C 1
ATOM 8656 O O . LEU B 1 316 ? 1.321 -54.406 -6.465 1 98.12 316 LEU B O 1
ATOM 8660 N N . ALA B 1 317 ? 1.108 -54 -8.656 1 98.19 317 ALA B N 1
ATOM 8661 C CA . ALA B 1 317 ? 2.418 -53.375 -8.742 1 98.19 317 ALA B CA 1
ATOM 8662 C C . ALA B 1 317 ? 2.469 -52.375 -9.906 1 98.19 317 ALA B C 1
ATOM 8664 O O . ALA B 1 317 ? 1.823 -52.594 -10.938 1 98.19 317 ALA B O 1
ATOM 8665 N N . GLN B 1 318 ? 3.238 -51.406 -9.711 1 98.31 318 GLN B N 1
ATOM 8666 C CA . GLN B 1 318 ? 3.432 -50.438 -10.781 1 98.31 318 GLN B CA 1
ATOM 8667 C C . GLN B 1 318 ? 4.828 -49.812 -10.727 1 98.31 318 GLN B C 1
ATOM 8669 O O . GLN B 1 318 ? 5.25 -49.312 -9.688 1 98.31 318 GLN B O 1
ATOM 8674 N N . GLN B 1 319 ? 5.609 -49.969 -11.75 1 98.38 319 GLN B N 1
ATOM 8675 C CA . GLN B 1 319 ? 6.902 -49.312 -11.945 1 98.38 319 GLN B CA 1
ATOM 8676 C C . GLN B 1 319 ? 6.793 -48.156 -12.922 1 98.38 319 GLN B C 1
ATOM 8678 O O . GLN B 1 319 ? 6.305 -48.312 -14.039 1 98.38 319 GLN B O 1
ATOM 8683 N N . MET B 1 320 ? 7.227 -47 -12.43 1 98.5 320 MET B N 1
ATOM 8684 C CA . MET B 1 320 ? 7.035 -45.781 -13.188 1 98.5 320 MET B CA 1
ATOM 8685 C C . MET B 1 320 ? 8.352 -45.031 -13.352 1 98.5 320 MET B C 1
ATOM 8687 O O . MET B 1 320 ? 9.07 -44.812 -12.375 1 98.5 320 MET B O 1
ATOM 8691 N N . THR B 1 321 ? 8.695 -44.688 -14.562 1 98.25 321 THR B N 1
ATOM 8692 C CA . THR B 1 321 ? 9.883 -43.906 -14.867 1 98.25 321 THR B CA 1
ATOM 8693 C C . THR B 1 321 ? 9.516 -42.656 -15.695 1 98.25 321 THR B C 1
ATOM 8695 O O . THR B 1 321 ? 8.867 -42.781 -16.734 1 98.25 321 THR B O 1
ATOM 8698 N N . MET B 1 322 ? 9.93 -41.5 -15.188 1 98.44 322 MET B N 1
ATOM 8699 C CA . MET B 1 322 ? 9.648 -40.25 -15.867 1 98.44 322 MET B CA 1
ATOM 8700 C C . MET B 1 322 ? 10.945 -39.562 -16.266 1 98.44 322 MET B C 1
ATOM 8702 O O . MET B 1 322 ? 11.891 -39.5 -15.484 1 98.44 322 MET B O 1
ATOM 8706 N N . TYR B 1 323 ? 11.008 -39.094 -17.516 1 98.38 323 TYR B N 1
ATOM 8707 C CA . TYR B 1 323 ? 12.078 -38.219 -18 1 98.38 323 TYR B CA 1
ATOM 8708 C C . TYR B 1 323 ? 11.539 -36.844 -18.391 1 98.38 323 TYR B C 1
ATOM 8710 O O . TYR B 1 323 ? 11.008 -36.656 -19.484 1 98.38 323 TYR B O 1
ATOM 8718 N N . TRP B 1 324 ? 11.758 -35.906 -17.516 1 98.56 324 TRP B N 1
ATOM 8719 C CA . TRP B 1 324 ? 11.328 -34.531 -17.75 1 98.56 324 TRP B CA 1
ATOM 8720 C C . TRP B 1 324 ? 12.43 -33.719 -18.422 1 98.56 324 TRP B C 1
ATOM 8722 O O . TRP B 1 324 ? 13.562 -33.688 -17.938 1 98.56 324 TRP B O 1
ATOM 8732 N N . ASP B 1 325 ? 12.086 -33.094 -19.516 1 98.38 325 ASP B N 1
ATOM 8733 C CA . ASP B 1 325 ? 13.008 -32.219 -20.219 1 98.38 325 ASP B CA 1
ATOM 8734 C C . ASP B 1 325 ? 12.977 -30.797 -19.641 1 98.38 325 ASP B C 1
ATOM 8736 O O . ASP B 1 325 ? 12.055 -30.016 -19.922 1 98.38 325 ASP B O 1
ATOM 8740 N N . SER B 1 326 ? 13.961 -30.469 -18.922 1 97.81 326 SER B N 1
ATOM 8741 C CA . SER B 1 326 ? 13.969 -29.141 -18.297 1 97.81 326 SER B CA 1
ATOM 8742 C C . SER B 1 326 ? 14.5 -28.078 -19.25 1 97.81 326 SER B C 1
ATOM 8744 O O . SER B 1 326 ? 14.367 -26.891 -19 1 97.81 326 SER B O 1
ATOM 8746 N N . GLY B 1 327 ? 15.039 -28.516 -20.359 1 98.19 327 GLY B N 1
ATOM 8747 C CA . GLY B 1 327 ? 15.773 -27.562 -21.172 1 98.19 327 GLY B CA 1
ATOM 8748 C C . GLY B 1 327 ? 17.062 -27.094 -20.516 1 98.19 327 GLY B C 1
ATOM 8749 O O . GLY B 1 327 ? 17.703 -27.844 -19.781 1 98.19 327 GLY B O 1
ATOM 8750 N N . ALA B 1 328 ? 17.438 -25.922 -20.859 1 98.19 328 ALA B N 1
ATOM 8751 C CA . ALA B 1 328 ? 18.781 -25.422 -20.547 1 98.19 328 ALA B CA 1
ATOM 8752 C C . ALA B 1 328 ? 18.938 -25.156 -19.062 1 98.19 328 ALA B C 1
ATOM 8754 O O . ALA B 1 328 ? 20.047 -25.109 -18.547 1 98.19 328 ALA B O 1
ATOM 8755 N N . TYR B 1 329 ? 17.891 -24.969 -18.328 1 97.88 329 TYR B N 1
ATOM 8756 C CA . TYR B 1 329 ? 17.969 -24.594 -16.922 1 97.88 329 TYR B CA 1
ATOM 8757 C C . TYR B 1 329 ? 16.906 -25.328 -16.109 1 97.88 329 TYR B C 1
ATOM 8759 O O . TYR B 1 329 ? 15.875 -25.75 -16.656 1 97.88 329 TYR B O 1
ATOM 8767 N N . ALA B 1 330 ? 17.125 -25.453 -14.797 1 97.25 330 ALA B N 1
ATOM 8768 C CA . ALA B 1 330 ? 16.234 -26.234 -13.93 1 97.25 330 ALA B CA 1
ATOM 8769 C C . ALA B 1 330 ? 14.922 -25.5 -13.688 1 97.25 330 ALA B C 1
ATOM 8771 O O . ALA B 1 330 ? 13.844 -26.078 -13.875 1 97.25 330 ALA B O 1
ATOM 8772 N N . ASP B 1 331 ? 15.102 -24.172 -13.281 1 96.44 331 ASP B N 1
ATOM 8773 C CA . ASP B 1 331 ? 13.938 -23.359 -12.922 1 96.44 331 ASP B CA 1
ATOM 8774 C C . ASP B 1 331 ? 12.93 -24.172 -12.117 1 96.44 331 ASP B C 1
ATOM 8776 O O . ASP B 1 331 ? 13.297 -24.812 -11.117 1 96.44 331 ASP B O 1
ATOM 8780 N N . TYR B 1 332 ? 11.656 -24.25 -12.477 1 96.81 332 TYR B N 1
ATOM 8781 C CA . TYR B 1 332 ? 10.648 -24.984 -11.711 1 96.81 332 TYR B CA 1
ATOM 8782 C C . TYR B 1 332 ? 10.602 -26.438 -12.133 1 96.81 332 TYR B C 1
ATOM 8784 O O . TYR B 1 332 ? 9.938 -27.266 -11.492 1 96.81 332 TYR B O 1
ATOM 8792 N N . ALA B 1 333 ? 11.305 -26.859 -13.109 1 97.56 333 ALA B N 1
ATOM 8793 C CA . ALA B 1 333 ? 11.195 -28.203 -13.648 1 97.56 333 ALA B CA 1
ATOM 8794 C C . ALA B 1 333 ? 11.547 -29.25 -12.586 1 97.56 333 ALA B C 1
ATOM 8796 O O . ALA B 1 333 ? 10.969 -30.344 -12.562 1 97.56 333 ALA B O 1
ATOM 8797 N N . VAL B 1 334 ? 12.461 -28.891 -11.719 1 97.62 334 VAL B N 1
ATOM 8798 C CA . VAL B 1 334 ? 12.852 -29.828 -10.672 1 97.62 334 VAL B CA 1
ATOM 8799 C C . VAL B 1 334 ? 11.672 -30.062 -9.719 1 97.62 334 VAL B C 1
ATOM 8801 O O . VAL B 1 334 ? 11.539 -31.141 -9.133 1 97.62 334 VAL B O 1
ATOM 8804 N N . ASN B 1 335 ? 10.945 -29.047 -9.492 1 97.12 335 ASN B N 1
ATOM 8805 C CA . ASN B 1 335 ? 9.781 -29.203 -8.617 1 97.12 335 ASN B CA 1
ATOM 8806 C C . ASN B 1 335 ? 8.625 -29.891 -9.336 1 97.12 335 ASN B C 1
ATOM 8808 O O . ASN B 1 335 ? 7.84 -30.609 -8.719 1 97.12 335 ASN B O 1
ATOM 8812 N N . VAL B 1 336 ? 8.508 -29.625 -10.586 1 97.69 336 VAL B N 1
ATOM 8813 C CA . VAL B 1 336 ? 7.543 -30.359 -11.398 1 97.69 336 VAL B CA 1
ATOM 8814 C C . VAL B 1 336 ? 7.828 -31.859 -11.32 1 97.69 336 VAL B C 1
ATOM 8816 O O . VAL B 1 336 ? 6.91 -32.656 -11.164 1 97.69 336 VAL B O 1
ATOM 8819 N N . THR B 1 337 ? 9.07 -32.188 -11.43 1 97.88 337 THR B N 1
ATOM 8820 C CA . THR B 1 337 ? 9.5 -33.562 -11.344 1 97.88 337 THR B CA 1
ATOM 8821 C C . THR B 1 337 ? 9.156 -34.156 -9.984 1 97.88 337 THR B C 1
ATOM 8823 O O . THR B 1 337 ? 8.664 -35.281 -9.891 1 97.88 337 THR B O 1
ATOM 8826 N N . ARG B 1 338 ? 9.398 -33.406 -8.992 1 97 338 ARG B N 1
ATOM 8827 C CA . ARG B 1 338 ? 9.094 -33.844 -7.633 1 97 338 ARG B CA 1
ATOM 8828 C C . ARG B 1 338 ? 7.598 -34.062 -7.441 1 97 338 ARG B C 1
ATOM 8830 O O . ARG B 1 338 ? 7.176 -35.094 -6.918 1 97 338 ARG B O 1
ATOM 8837 N N . ALA B 1 339 ? 6.836 -33.125 -7.844 1 96.81 339 ALA B N 1
ATOM 8838 C CA . ALA B 1 339 ? 5.383 -33.188 -7.691 1 96.81 339 ALA B CA 1
ATOM 8839 C C . ALA B 1 339 ? 4.797 -34.375 -8.477 1 96.81 339 ALA B C 1
ATOM 8841 O O . ALA B 1 339 ? 3.887 -35.062 -8 1 96.81 339 ALA B O 1
ATOM 8842 N N . SER B 1 340 ? 5.273 -34.5 -9.68 1 97.25 340 SER B N 1
ATOM 8843 C CA . SER B 1 340 ? 4.812 -35.625 -10.5 1 97.25 340 SER B CA 1
ATOM 8844 C C . SER B 1 340 ? 5.227 -36.969 -9.891 1 97.25 340 SER B C 1
ATOM 8846 O O . SER B 1 340 ? 4.488 -37.938 -9.977 1 97.25 340 SER B O 1
ATOM 8848 N N . GLY B 1 341 ? 6.348 -36.938 -9.25 1 96.81 341 GLY B N 1
ATOM 8849 C CA . GLY B 1 341 ? 6.836 -38.156 -8.625 1 96.81 341 GLY B CA 1
ATOM 8850 C C . GLY B 1 341 ? 5.938 -38.656 -7.5 1 96.81 341 GLY B C 1
ATOM 8851 O O . GLY B 1 341 ? 5.531 -39.812 -7.492 1 96.81 341 GLY B O 1
ATOM 8852 N N . TYR B 1 342 ? 5.598 -37.781 -6.598 1 96.31 342 TYR B N 1
ATOM 8853 C CA . TYR B 1 342 ? 4.836 -38.25 -5.445 1 96.31 342 TYR B CA 1
ATOM 8854 C C . TYR B 1 342 ? 3.355 -38.375 -5.789 1 96.31 342 TYR B C 1
ATOM 8856 O O . TYR B 1 342 ? 2.584 -38.969 -5.023 1 96.31 342 TYR B O 1
ATOM 8864 N N . SER B 1 343 ? 2.977 -38 -7.004 1 97.25 343 SER B N 1
ATOM 8865 C CA . SER B 1 343 ? 1.596 -38.094 -7.461 1 97.25 343 SER B CA 1
ATOM 8866 C C . SER B 1 343 ? 1.469 -39.125 -8.586 1 97.25 343 SER B C 1
ATOM 8868 O O . SER B 1 343 ? 0.399 -39.281 -9.18 1 97.25 343 SER B O 1
ATOM 8870 N N . ALA B 1 344 ? 2.416 -39.812 -8.891 1 97.19 344 ALA B N 1
ATOM 8871 C CA . ALA B 1 344 ? 2.592 -40.562 -10.133 1 97.19 344 ALA B CA 1
ATOM 8872 C C . ALA B 1 344 ? 1.489 -41.594 -10.312 1 97.19 344 ALA B C 1
ATOM 8874 O O . ALA B 1 344 ? 1.093 -41.906 -11.438 1 97.19 344 ALA B O 1
ATOM 8875 N N . GLY B 1 345 ? 0.994 -42.125 -9.273 1 94.06 345 GLY B N 1
ATOM 8876 C CA . GLY B 1 345 ? 0.029 -43.219 -9.336 1 94.06 345 GLY B CA 1
ATOM 8877 C C . GLY B 1 345 ? -1.398 -42.719 -9.516 1 94.06 345 GLY B C 1
ATOM 8878 O O . GLY B 1 345 ? -2.318 -43.531 -9.664 1 94.06 345 GLY B O 1
ATOM 8879 N N . GLY B 1 346 ? -1.599 -41.406 -9.555 1 96.88 346 GLY B N 1
ATOM 8880 C CA . GLY B 1 346 ? -2.955 -40.906 -9.672 1 96.88 346 GLY B CA 1
ATOM 8881 C C . GLY B 1 346 ? -3.818 -41.219 -8.461 1 96.88 346 GLY B C 1
ATOM 8882 O O . GLY B 1 346 ? -3.307 -41.406 -7.359 1 96.88 346 GLY B O 1
ATOM 8883 N N . PRO B 1 347 ? -5.121 -41.125 -8.719 1 98.06 347 PRO B N 1
ATOM 8884 C CA . PRO B 1 347 ? -6.035 -41.375 -7.605 1 98.06 347 PRO B CA 1
ATOM 8885 C C . PRO B 1 347 ? -6.297 -42.875 -7.391 1 98.06 347 PRO B C 1
ATOM 8887 O O . PRO B 1 347 ? -7.43 -43.25 -7.113 1 98.06 347 PRO B O 1
ATOM 8890 N N . TYR B 1 348 ? -5.277 -43.688 -7.512 1 98.56 348 TYR B N 1
ATOM 8891 C CA . TYR B 1 348 ? -5.457 -45.125 -7.449 1 98.56 348 TYR B CA 1
ATOM 8892 C C . TYR B 1 348 ? -4.594 -45.75 -6.352 1 98.56 348 TYR B C 1
ATOM 8894 O O . TYR B 1 348 ? -3.518 -45.219 -6.043 1 98.56 348 TYR B O 1
ATOM 8902 N N . GLU B 1 349 ? -5.121 -46.781 -5.816 1 97.5 349 GLU B N 1
ATOM 8903 C CA . GLU B 1 349 ? -4.398 -47.531 -4.785 1 97.5 349 GLU B CA 1
ATOM 8904 C C . GLU B 1 349 ? -3.385 -48.469 -5.398 1 97.5 349 GLU B C 1
ATOM 8906 O O . GLU B 1 349 ? -3.754 -49.375 -6.164 1 97.5 349 GLU B O 1
ATOM 8911 N N . ILE B 1 350 ? -2.146 -48.344 -5.082 1 98.12 350 ILE B N 1
ATOM 8912 C CA . ILE B 1 350 ? -1.042 -49.188 -5.562 1 98.12 350 ILE B CA 1
ATOM 8913 C C . ILE B 1 350 ? -0.224 -49.688 -4.379 1 98.12 350 ILE B C 1
ATOM 8915 O O . ILE B 1 350 ? 0.57 -48.938 -3.799 1 98.12 350 ILE B O 1
ATOM 8919 N N . PRO B 1 351 ? -0.307 -50.906 -4.07 1 97.56 351 PRO B N 1
ATOM 8920 C CA . PRO B 1 351 ? 0.359 -51.406 -2.867 1 97.56 351 PRO B CA 1
ATOM 8921 C C . PRO B 1 351 ? 1.876 -51.5 -3.023 1 97.56 351 PRO B C 1
ATOM 8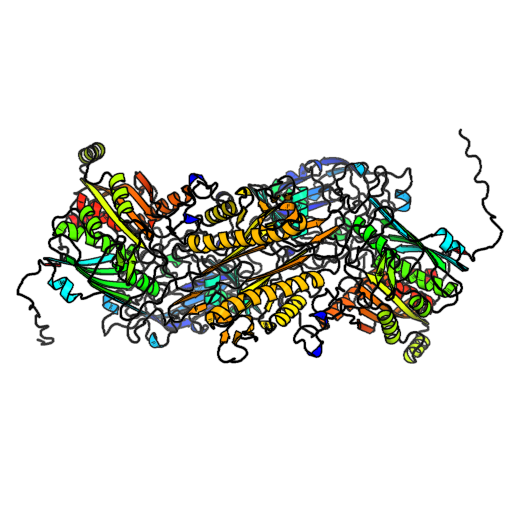923 O O . PRO B 1 351 ? 2.609 -51.312 -2.047 1 97.56 351 PRO B O 1
ATOM 8926 N N . ASN B 1 352 ? 2.375 -51.844 -4.25 1 98.06 352 ASN B N 1
ATOM 8927 C CA . ASN B 1 352 ? 3.801 -51.969 -4.547 1 98.06 352 ASN B CA 1
ATOM 8928 C C . ASN B 1 352 ? 4.203 -51.062 -5.711 1 98.06 352 ASN B C 1
ATOM 8930 O O . ASN B 1 352 ? 3.779 -51.281 -6.848 1 98.06 352 ASN B O 1
ATOM 8934 N N . ALA B 1 353 ? 5.012 -50.094 -5.355 1 98.31 353 ALA B N 1
ATOM 8935 C CA . ALA B 1 353 ? 5.297 -49.094 -6.391 1 98.31 353 ALA B CA 1
ATOM 8936 C C . ALA B 1 353 ? 6.762 -48.688 -6.355 1 98.31 353 ALA B C 1
ATOM 8938 O O . ALA B 1 353 ? 7.383 -48.656 -5.289 1 98.31 353 ALA B O 1
ATOM 8939 N N . ALA B 1 354 ? 7.281 -48.344 -7.484 1 98.5 354 ALA B N 1
ATOM 8940 C CA . ALA B 1 354 ? 8.57 -47.688 -7.648 1 98.5 354 ALA B CA 1
ATOM 8941 C C . ALA B 1 354 ? 8.484 -46.562 -8.688 1 98.5 354 ALA B C 1
ATOM 8943 O O . ALA B 1 354 ? 7.98 -46.781 -9.789 1 98.5 354 ALA B O 1
ATOM 8944 N N . VAL B 1 355 ? 8.906 -45.406 -8.25 1 98.56 355 VAL B N 1
ATOM 8945 C CA . VAL B 1 355 ? 8.938 -44.281 -9.164 1 98.56 355 VAL B CA 1
ATOM 8946 C C . VAL B 1 355 ? 10.359 -43.719 -9.25 1 98.56 355 VAL B C 1
ATOM 8948 O O . VAL B 1 355 ? 11.016 -43.531 -8.227 1 98.56 355 VAL B O 1
ATOM 8951 N N . ASP B 1 356 ? 10.852 -43.562 -10.414 1 98.44 356 ASP B N 1
ATOM 8952 C CA . ASP B 1 356 ? 12.055 -42.781 -10.719 1 98.44 356 ASP B CA 1
ATOM 8953 C C . ASP B 1 356 ? 11.75 -41.656 -11.711 1 98.44 356 ASP B C 1
ATOM 8955 O O . ASP B 1 356 ? 11.484 -41.938 -12.883 1 98.44 356 ASP B O 1
ATOM 8959 N N . ALA B 1 357 ? 11.797 -40.5 -11.203 1 98.44 357 ALA B N 1
ATOM 8960 C CA . ALA B 1 357 ? 11.547 -39.344 -12.047 1 98.44 357 ALA B CA 1
ATOM 8961 C C . ALA B 1 357 ? 12.797 -38.469 -12.172 1 98.44 357 ALA B C 1
ATOM 8963 O O . ALA B 1 357 ? 13.367 -38.031 -11.164 1 98.44 357 ALA B O 1
ATOM 8964 N N . TYR B 1 358 ? 13.211 -38.188 -13.398 1 98.44 358 TYR B N 1
ATOM 8965 C CA . TYR B 1 358 ? 14.438 -37.469 -13.664 1 98.44 358 TYR B CA 1
ATOM 8966 C C . TYR B 1 358 ? 14.141 -36.125 -14.32 1 98.44 358 TYR B C 1
ATOM 8968 O O . TYR B 1 358 ? 13.344 -36.031 -15.258 1 98.44 358 TYR B O 1
ATOM 8976 N N . THR B 1 359 ? 14.75 -35.062 -13.75 1 98.69 359 THR B N 1
ATOM 8977 C CA . THR B 1 359 ? 14.836 -33.812 -14.477 1 98.69 359 THR B CA 1
ATOM 8978 C C . THR B 1 359 ? 16.125 -33.75 -15.289 1 98.69 359 THR B C 1
ATOM 8980 O O . THR B 1 359 ? 17.219 -33.75 -14.727 1 98.69 359 THR B O 1
ATOM 8983 N N . VAL B 1 360 ? 15.961 -33.594 -16.594 1 98.81 360 VAL B N 1
ATOM 8984 C CA . VAL B 1 360 ? 17.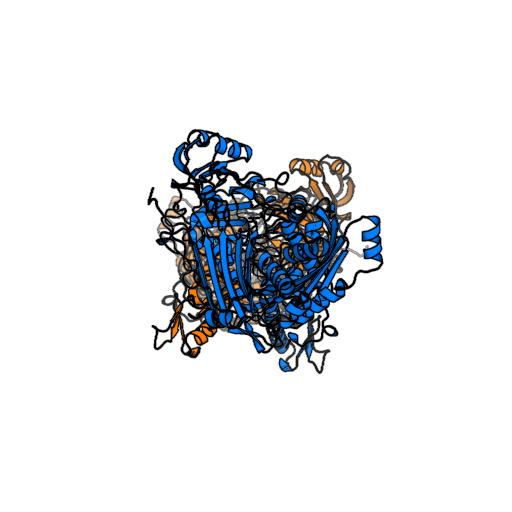125 -33.75 -17.469 1 98.81 360 VAL B CA 1
ATOM 8985 C C . VAL B 1 360 ? 17.375 -32.438 -18.219 1 98.81 360 VAL B C 1
ATOM 8987 O O . VAL B 1 360 ? 16.469 -31.906 -18.859 1 98.81 360 VAL B O 1
ATOM 8990 N N . TYR B 1 361 ? 18.625 -31.938 -18.156 1 98.69 361 TYR B N 1
ATOM 8991 C CA . TYR B 1 361 ? 19.031 -30.766 -18.922 1 98.69 361 TYR B CA 1
ATOM 8992 C C . TYR B 1 361 ? 19.172 -31.109 -20.406 1 98.69 361 TYR B C 1
ATOM 8994 O O . TYR B 1 361 ? 19.656 -32.188 -20.75 1 98.69 361 TYR B O 1
ATOM 9002 N N . THR B 1 362 ? 18.703 -30.281 -21.266 1 98.5 362 THR B N 1
ATOM 9003 C CA . THR B 1 362 ? 18.922 -30.297 -22.703 1 98.5 362 THR B CA 1
ATOM 9004 C C . THR B 1 362 ? 19.219 -28.891 -23.219 1 98.5 362 THR B C 1
ATOM 9006 O O . THR B 1 362 ? 19.203 -27.938 -22.453 1 98.5 362 THR B O 1
ATOM 9009 N N . ASN B 1 363 ? 19.562 -28.797 -24.484 1 98.44 363 ASN B N 1
ATOM 9010 C CA . ASN B 1 363 ? 19.828 -27.5 -25.094 1 98.44 363 ASN B CA 1
ATOM 9011 C C . ASN B 1 363 ? 18.578 -26.922 -25.781 1 98.44 363 ASN B C 1
ATOM 9013 O O . ASN B 1 363 ? 18.625 -26.562 -26.953 1 98.44 363 ASN B O 1
ATOM 9017 N N . LYS B 1 364 ? 17.516 -26.844 -25.062 1 98 364 LYS B N 1
ATOM 9018 C CA . LYS B 1 364 ? 16.234 -26.266 -25.453 1 98 364 LYS B CA 1
ATOM 9019 C C . LYS B 1 364 ? 15.805 -25.156 -24.5 1 98 364 LYS B C 1
ATOM 9021 O O . LYS B 1 364 ? 16.359 -25.031 -23.406 1 98 364 LYS B O 1
ATOM 9026 N N . PRO B 1 365 ? 14.867 -24.312 -25 1 96.75 365 PRO B N 1
ATOM 9027 C CA . PRO B 1 365 ? 14.281 -23.406 -24 1 96.75 365 PRO B CA 1
ATOM 9028 C C . PRO B 1 365 ? 13.805 -24.125 -22.75 1 96.75 365 PRO B C 1
ATOM 9030 O O . PRO B 1 365 ? 13.312 -25.25 -22.828 1 96.75 365 PRO B O 1
ATOM 9033 N N . PHE B 1 366 ? 13.953 -23.5 -21.594 1 96.94 366 PHE B N 1
ATOM 9034 C CA . PHE B 1 366 ? 13.852 -24.203 -20.328 1 96.94 366 PHE B CA 1
ATOM 9035 C C . PHE B 1 366 ? 12.406 -24.25 -19.844 1 96.94 366 PHE B C 1
ATOM 9037 O O . PHE B 1 366 ? 11.609 -23.375 -20.188 1 96.94 366 PHE B O 1
ATOM 9044 N N . GLY B 1 367 ? 12.133 -25.281 -19.094 1 96.75 367 GLY B N 1
ATOM 9045 C CA . GLY B 1 367 ? 10.805 -25.484 -18.531 1 96.75 367 GLY B CA 1
ATOM 9046 C C . GLY B 1 367 ? 10.586 -24.781 -17.219 1 96.75 367 GLY B C 1
ATOM 9047 O O . GLY B 1 367 ? 11.508 -24.672 -16.406 1 96.75 367 GLY B O 1
ATOM 9048 N N . THR B 1 368 ? 9.359 -24.281 -17 1 97.12 368 THR B N 1
ATOM 9049 C CA . THR B 1 368 ? 8.938 -23.656 -15.742 1 97.12 368 THR B CA 1
ATOM 9050 C C . THR B 1 368 ? 7.57 -24.188 -15.32 1 97.12 368 THR B C 1
ATOM 9052 O O . THR B 1 368 ? 7.109 -25.203 -15.82 1 97.12 368 THR B O 1
ATOM 9055 N N . ALA B 1 369 ? 7.02 -23.531 -14.281 1 97 369 ALA B N 1
ATOM 9056 C CA . ALA B 1 369 ? 5.684 -23.922 -13.828 1 97 369 ALA B CA 1
ATOM 9057 C C . ALA B 1 369 ? 4.641 -23.672 -14.914 1 97 369 ALA B C 1
ATOM 9059 O O . ALA B 1 369 ? 4.727 -22.688 -15.648 1 97 369 ALA B O 1
ATOM 9060 N N . TYR B 1 370 ? 3.746 -24.516 -15.055 1 97.38 370 TYR B N 1
ATOM 9061 C CA . TYR B 1 370 ? 2.584 -24.453 -15.93 1 97.38 370 TYR B CA 1
ATOM 9062 C C . TYR B 1 370 ? 1.331 -24.938 -15.219 1 97.38 370 TYR B C 1
ATOM 9064 O O . TYR B 1 370 ? 1.403 -25.828 -14.367 1 97.38 370 TYR B O 1
ATOM 9072 N N . ARG B 1 371 ? 0.202 -24.328 -15.539 1 95.38 371 ARG B N 1
ATOM 9073 C CA . ARG B 1 371 ? -1.049 -24.797 -14.953 1 95.38 371 ARG B CA 1
ATOM 9074 C C . ARG B 1 371 ? -1.13 -26.328 -14.969 1 95.38 371 ARG B C 1
ATOM 9076 O O . ARG B 1 371 ? -0.946 -26.953 -16.016 1 95.38 371 ARG B O 1
ATOM 9083 N N . GLY B 1 372 ? -1.411 -26.891 -13.82 1 95.88 372 GLY B N 1
ATOM 9084 C CA . GLY B 1 372 ? -1.366 -28.344 -13.664 1 95.88 372 GLY B CA 1
ATOM 9085 C C . GLY B 1 372 ? -0.081 -28.828 -13.023 1 95.88 372 GLY B C 1
ATOM 9086 O O . GLY B 1 372 ? -0.095 -29.781 -12.242 1 95.88 372 GLY B O 1
ATOM 9087 N N . PHE B 1 373 ? 1.003 -28.219 -13.383 1 96.81 373 PHE B N 1
ATOM 9088 C CA . PHE B 1 373 ? 2.299 -28.391 -12.734 1 96.81 373 PHE B CA 1
ATOM 9089 C C . PHE B 1 373 ? 2.775 -29.828 -12.859 1 96.81 373 PHE B C 1
ATOM 9091 O O . PHE B 1 373 ? 3.104 -30.469 -11.859 1 96.81 373 PHE B O 1
ATOM 9098 N N . GLY B 1 374 ? 2.781 -30.281 -14.07 1 97.44 374 GLY B N 1
ATOM 9099 C CA . GLY B 1 374 ? 3.25 -31.625 -14.383 1 97.44 374 GLY B CA 1
ATOM 9100 C C . GLY B 1 374 ? 2.127 -32.625 -14.492 1 97.44 374 GLY B C 1
ATOM 9101 O O . GLY B 1 374 ? 2.264 -33.656 -15.18 1 97.44 374 GLY B O 1
ATOM 9102 N N . HIS B 1 375 ? 1.031 -32.344 -13.898 1 98.25 375 HIS B N 1
ATOM 9103 C CA . HIS B 1 375 ? -0.066 -33.281 -13.836 1 98.25 375 HIS B CA 1
ATOM 9104 C C . HIS B 1 375 ? -0.757 -33.438 -15.188 1 98.25 375 HIS B C 1
ATOM 9106 O O . HIS B 1 375 ? -1.264 -34.5 -15.523 1 98.25 375 HIS B O 1
ATOM 9112 N N . VAL B 1 376 ? -0.745 -32.406 -15.945 1 97.31 376 VAL B N 1
ATOM 9113 C CA . VAL B 1 376 ? -1.319 -32.5 -17.281 1 97.31 376 VAL B CA 1
ATOM 9114 C C . VAL B 1 376 ? -0.523 -33.5 -18.125 1 97.31 376 VAL B C 1
ATOM 9116 O O . VAL B 1 376 ? -1.103 -34.344 -18.828 1 97.31 376 VAL B O 1
ATOM 9119 N N . GLU B 1 377 ? 0.717 -33.438 -17.969 1 97.38 377 GLU B N 1
ATOM 9120 C CA . GLU B 1 377 ? 1.636 -34.219 -18.766 1 97.38 377 GLU B CA 1
ATOM 9121 C C . GLU B 1 377 ? 1.589 -35.688 -18.359 1 97.38 377 GLU B C 1
ATOM 9123 O O . GLU B 1 377 ? 1.389 -36.562 -19.203 1 97.38 377 GLU B O 1
ATOM 9128 N N . PHE B 1 378 ? 1.767 -36 -17.078 1 97.88 378 PHE B N 1
ATOM 9129 C CA . PHE B 1 378 ? 1.896 -37.406 -16.734 1 97.88 378 PHE B CA 1
ATOM 9130 C C . PHE B 1 378 ? 0.53 -38.062 -16.672 1 97.88 378 PHE B C 1
ATOM 9132 O O . PHE B 1 378 ? 0.418 -39.281 -16.859 1 97.88 378 PHE B O 1
ATOM 9139 N N . PHE B 1 379 ? -0.582 -37.312 -16.453 1 98.56 379 PHE B N 1
ATOM 9140 C CA . PHE B 1 379 ? -1.913 -37.906 -16.453 1 98.56 379 PHE B CA 1
ATOM 9141 C C . PHE B 1 379 ? -2.322 -38.312 -17.859 1 98.56 379 PHE B C 1
ATOM 9143 O O . PHE B 1 379 ? -3.18 -39.188 -18.047 1 98.56 379 PHE B O 1
ATOM 9150 N N . TRP B 1 380 ? -1.765 -37.656 -18.859 1 97.44 380 TRP B N 1
ATOM 9151 C CA . TRP B 1 380 ? -1.928 -38.156 -20.219 1 97.44 380 TRP B CA 1
ATOM 9152 C C . TRP B 1 380 ? -1.54 -39.625 -20.297 1 97.44 380 TRP B C 1
ATOM 9154 O O . TRP B 1 380 ? -2.334 -40.469 -20.734 1 97.44 380 TRP B O 1
ATOM 9164 N N . GLY B 1 381 ? -0.342 -39.906 -19.844 1 97.31 381 GLY B N 1
ATOM 9165 C CA . GLY B 1 381 ? 0.146 -41.281 -19.875 1 97.31 381 GLY B CA 1
ATOM 9166 C C . GLY B 1 381 ? -0.616 -42.219 -18.938 1 97.31 381 GLY B C 1
ATOM 9167 O O . GLY B 1 381 ? -1.001 -43.312 -19.328 1 97.31 381 GLY B O 1
ATOM 9168 N N . LEU B 1 382 ? -0.875 -41.75 -17.766 1 98.19 382 LEU B N 1
ATOM 9169 C CA . LEU B 1 382 ? -1.478 -42.594 -16.719 1 98.19 382 LEU B CA 1
ATOM 9170 C C . LEU B 1 382 ? -2.891 -43 -17.109 1 98.19 382 LEU B C 1
ATOM 9172 O O . LEU B 1 382 ? -3.229 -44.188 -17.062 1 98.19 382 LEU B O 1
ATOM 9176 N N . GLU B 1 383 ? -3.697 -42.094 -17.5 1 98.38 383 GLU B N 1
ATOM 9177 C CA . GLU B 1 383 ? -5.102 -42.406 -17.766 1 98.38 383 GLU B CA 1
ATOM 9178 C C . GLU B 1 383 ? -5.27 -43.094 -19.109 1 98.38 383 GLU B C 1
ATOM 9180 O O . GLU B 1 383 ? -6.23 -43.844 -19.312 1 98.38 383 GLU B O 1
ATOM 9185 N N . ARG B 1 384 ? -4.32 -42.875 -20.078 1 96.69 384 ARG B N 1
ATOM 9186 C CA . ARG B 1 384 ? -4.254 -43.75 -21.25 1 96.69 384 ARG B CA 1
ATOM 9187 C C . ARG B 1 384 ? -3.938 -45.188 -20.875 1 96.69 384 ARG B C 1
ATOM 9189 O O . ARG B 1 384 ? -4.582 -46.125 -21.359 1 96.69 384 ARG B O 1
ATOM 9196 N N . HIS B 1 385 ? -2.994 -45.25 -20 1 96.81 385 HIS B N 1
ATOM 9197 C CA . HIS B 1 385 ? -2.523 -46.531 -19.547 1 96.81 385 HIS B CA 1
ATOM 9198 C C . HIS B 1 385 ? -3.645 -47.312 -18.875 1 96.81 385 HIS B C 1
ATOM 9200 O O . HIS B 1 385 ? -3.789 -48.531 -19.109 1 96.81 385 HIS B O 1
ATOM 9206 N N . MET B 1 386 ? -4.438 -46.688 -18.109 1 97.62 386 MET B N 1
ATOM 9207 C CA . MET B 1 386 ? -5.555 -47.344 -17.422 1 97.62 386 MET B CA 1
ATOM 9208 C C . MET B 1 386 ? -6.535 -47.938 -18.422 1 97.62 386 MET B C 1
ATOM 9210 O O . MET B 1 386 ? -7.035 -49.062 -18.219 1 97.62 386 MET B O 1
ATOM 9214 N N . ASP B 1 387 ? -6.859 -47.219 -19.453 1 96.62 387 ASP B N 1
ATOM 9215 C CA . ASP B 1 387 ? -7.762 -47.719 -20.484 1 96.62 387 ASP B CA 1
ATOM 9216 C C . ASP B 1 387 ? -7.145 -48.906 -21.203 1 96.62 387 ASP B C 1
ATOM 9218 O O . ASP B 1 387 ? -7.832 -49.906 -21.5 1 96.62 387 ASP B O 1
ATOM 9222 N N . LEU B 1 388 ? -5.887 -48.812 -21.484 1 93.88 388 LEU B N 1
ATOM 9223 C CA . LEU B 1 388 ? -5.207 -49.906 -22.188 1 93.88 388 LEU B CA 1
ATOM 9224 C C . LEU B 1 388 ? -5.152 -51.156 -21.328 1 93.88 388 LEU B C 1
ATOM 9226 O O . LEU B 1 388 ? -5.293 -52.281 -21.828 1 93.88 388 LEU B O 1
ATOM 9230 N N . ILE B 1 389 ? -4.957 -51 -20.078 1 95.25 389 ILE B N 1
ATOM 9231 C CA . ILE B 1 389 ? -4.988 -52.125 -19.156 1 95.25 389 ILE B CA 1
ATOM 9232 C C . ILE B 1 389 ? -6.367 -52.781 -19.188 1 95.25 389 ILE B C 1
ATOM 9234 O O . ILE B 1 389 ? -6.48 -54 -19.344 1 95.25 389 ILE B O 1
ATOM 9238 N N . ALA B 1 390 ? -7.414 -51.969 -18.984 1 96.5 390 ALA B N 1
ATOM 9239 C CA . ALA B 1 390 ? -8.781 -52.469 -18.969 1 96.5 390 ALA B CA 1
ATOM 9240 C C . ALA B 1 390 ? -9.078 -53.281 -20.25 1 96.5 390 ALA B C 1
ATOM 9242 O O . ALA B 1 390 ? -9.68 -54.344 -20.188 1 96.5 390 ALA B O 1
ATOM 9243 N N . GLN B 1 391 ? -8.695 -52.781 -21.359 1 92.56 391 GLN B N 1
ATOM 9244 C CA . GLN B 1 391 ? -8.875 -53.469 -22.641 1 92.56 391 GLN B CA 1
ATOM 9245 C C . GLN B 1 391 ? -8.141 -54.812 -22.656 1 92.56 391 GLN B C 1
ATOM 9247 O O . GLN B 1 391 ? -8.695 -55.812 -23.094 1 92.56 391 GLN B O 1
ATOM 9252 N N . ALA B 1 392 ? -6.941 -54.781 -22.188 1 90.5 392 ALA B N 1
ATOM 9253 C CA . ALA B 1 392 ? -6.098 -55.969 -22.234 1 90.5 392 ALA B CA 1
ATOM 9254 C C . ALA B 1 392 ? -6.695 -57.094 -21.391 1 90.5 392 ALA B C 1
ATOM 9256 O O . ALA B 1 392 ? -6.566 -58.281 -21.719 1 90.5 392 ALA B O 1
ATOM 9257 N N . ILE B 1 393 ? -7.34 -56.75 -20.359 1 93.19 393 ILE B N 1
ATOM 9258 C CA . ILE B 1 393 ? -7.816 -57.781 -19.438 1 93.19 393 ILE B CA 1
ATOM 9259 C C . ILE B 1 393 ? -9.312 -58 -19.656 1 93.19 393 ILE B C 1
ATOM 9261 O O . ILE B 1 393 ? -9.93 -58.812 -18.938 1 93.19 393 ILE B O 1
ATOM 9265 N N . GLY B 1 394 ? -9.922 -57.25 -20.547 1 93.88 394 GLY B N 1
ATOM 9266 C CA . GLY B 1 394 ? -11.32 -57.438 -20.906 1 93.88 394 GLY B CA 1
ATOM 9267 C C . GLY B 1 394 ? -12.273 -56.844 -19.891 1 93.88 394 GLY B C 1
ATOM 9268 O O . GLY B 1 394 ? -13.336 -57.438 -19.625 1 93.88 394 GLY B O 1
ATOM 9269 N N . MET B 1 395 ? -11.883 -55.844 -19.25 1 96.06 395 MET B N 1
ATOM 9270 C CA . MET B 1 395 ? -12.727 -55.125 -18.281 1 96.06 395 MET B CA 1
ATOM 9271 C C . MET B 1 395 ? -13.148 -53.781 -18.812 1 96.06 395 MET B C 1
ATOM 9273 O O . MET B 1 395 ? -12.438 -53.156 -19.609 1 96.06 395 MET B O 1
ATOM 9277 N N . ASP B 1 396 ? -14.312 -53.312 -18.312 1 97 396 ASP B N 1
ATOM 9278 C CA . ASP B 1 396 ? -14.727 -51.938 -18.625 1 97 396 ASP B CA 1
ATOM 9279 C C . ASP B 1 396 ? -13.797 -50.938 -17.969 1 97 396 ASP B C 1
ATOM 9281 O O . ASP B 1 396 ? -13.453 -51.062 -16.797 1 97 396 ASP B O 1
ATOM 9285 N N . PRO B 1 397 ? -13.406 -50 -18.781 1 97.81 397 PRO B N 1
ATOM 9286 C CA . PRO B 1 397 ? -12.43 -49.031 -18.25 1 97.81 397 PRO B CA 1
ATOM 9287 C C . PRO B 1 397 ? -12.938 -48.312 -17.016 1 97.81 397 PRO B C 1
ATOM 9289 O O . PRO B 1 397 ? -12.164 -48 -16.094 1 97.81 397 PRO B O 1
ATOM 9292 N N . LEU B 1 398 ? -14.195 -47.875 -16.969 1 98.44 398 LEU B N 1
ATOM 9293 C CA . LEU B 1 398 ? -14.75 -47.188 -15.805 1 98.44 398 LEU B CA 1
ATOM 9294 C C . LEU B 1 398 ? -14.797 -48.125 -14.602 1 98.44 398 LEU B C 1
ATOM 9296 O O . LEU B 1 398 ? -14.453 -47.75 -13.484 1 98.44 398 LEU B O 1
ATOM 9300 N N . GLU B 1 399 ? -15.227 -49.344 -14.844 1 97.88 399 GLU B N 1
ATOM 9301 C CA . GLU B 1 399 ? -15.258 -50.344 -13.781 1 97.88 399 GLU B CA 1
ATOM 9302 C C . GLU B 1 399 ? -13.859 -50.562 -13.227 1 97.88 399 GLU B C 1
ATOM 9304 O O . GLU B 1 399 ? -13.68 -50.688 -12.008 1 97.88 399 GLU B O 1
ATOM 9309 N N . PHE B 1 400 ? -12.93 -50.75 -14.086 1 97.88 400 PHE B N 1
ATOM 9310 C CA . PHE B 1 400 ? -11.547 -50.969 -13.688 1 97.88 400 PHE B CA 1
ATOM 9311 C C . PHE B 1 400 ? -11.062 -49.844 -12.781 1 97.88 400 PHE B C 1
ATOM 9313 O O . PHE B 1 400 ? -10.422 -50.094 -11.758 1 97.88 400 PHE B O 1
ATOM 9320 N N . ARG B 1 401 ? -11.328 -48.531 -13.172 1 98.62 401 ARG B N 1
ATOM 9321 C CA . ARG B 1 401 ? -10.945 -47.406 -12.367 1 98.62 401 ARG B CA 1
ATOM 9322 C C . ARG B 1 401 ? -11.609 -47.438 -10.992 1 98.62 401 ARG B C 1
ATOM 9324 O O . ARG B 1 401 ? -10.938 -47.344 -9.969 1 98.62 401 ARG B O 1
ATOM 9331 N N . LEU B 1 402 ? -12.93 -47.594 -10.984 1 98.38 402 LEU B N 1
ATOM 9332 C CA . LEU B 1 402 ? -13.695 -47.562 -9.742 1 98.38 402 LEU B CA 1
ATOM 9333 C C . LEU B 1 402 ? -13.219 -48.656 -8.789 1 98.38 402 LEU B C 1
ATOM 9335 O O . LEU B 1 402 ? -13.242 -48.469 -7.574 1 98.38 402 LEU B O 1
ATOM 9339 N N . LYS B 1 403 ? -12.758 -49.719 -9.344 1 97.88 403 LYS B N 1
ATOM 9340 C CA . LYS B 1 403 ? -12.266 -50.844 -8.547 1 97.88 403 LYS B CA 1
ATOM 9341 C C . LYS B 1 403 ? -10.953 -50.469 -7.852 1 97.88 403 LYS B C 1
ATOM 9343 O O . LYS B 1 403 ? -10.602 -51.062 -6.828 1 97.88 403 LYS B O 1
ATOM 9348 N N . ASN B 1 404 ? -10.195 -49.625 -8.359 1 98.5 404 ASN B N 1
ATOM 9349 C CA . ASN B 1 404 ? -8.828 -49.406 -7.902 1 98.5 404 ASN B CA 1
ATOM 9350 C C . ASN B 1 404 ? -8.648 -48 -7.301 1 98.5 404 ASN B C 1
ATOM 9352 O O . ASN B 1 404 ? -7.551 -47.656 -6.855 1 98.5 404 ASN B O 1
ATOM 9356 N N . THR B 1 405 ? -9.703 -47.188 -7.18 1 98.25 405 THR B N 1
ATOM 9357 C CA . THR B 1 405 ? -9.586 -45.844 -6.691 1 98.25 405 THR B CA 1
ATOM 9358 C C . THR B 1 405 ? -9.195 -45.812 -5.215 1 98.25 405 THR B C 1
ATOM 9360 O O . THR B 1 405 ? -9.43 -46.781 -4.496 1 98.25 405 THR B O 1
ATOM 9363 N N . LEU B 1 406 ? -8.586 -44.656 -4.812 1 96.88 406 LEU B N 1
ATOM 9364 C CA . LEU B 1 406 ? -8.359 -44.406 -3.396 1 96.88 406 LEU B CA 1
ATOM 9365 C C . LEU B 1 406 ? -9.688 -44.156 -2.674 1 96.88 406 LEU B C 1
ATOM 9367 O O . LEU B 1 406 ? -10.586 -43.5 -3.205 1 96.88 406 LEU B O 1
ATOM 9371 N N . LYS B 1 407 ? -9.828 -44.719 -1.574 1 94.75 407 LYS B N 1
ATOM 9372 C CA . LYS B 1 407 ? -11.008 -44.625 -0.727 1 94.75 407 LYS B CA 1
ATOM 9373 C C . LYS B 1 407 ? -10.625 -44.5 0.745 1 94.75 407 LYS B C 1
ATOM 9375 O O . LYS B 1 407 ? -9.477 -44.75 1.113 1 94.75 407 LYS B O 1
ATOM 9380 N N . PRO B 1 408 ? -11.648 -43.969 1.554 1 94.69 408 PRO B N 1
ATOM 9381 C CA . PRO B 1 408 ? -11.305 -43.969 2.977 1 94.69 408 PRO B CA 1
ATOM 9382 C C . PRO B 1 408 ? -10.688 -45.281 3.453 1 94.69 408 PRO B C 1
ATOM 9384 O O . PRO B 1 408 ? -11.25 -46.344 3.213 1 94.69 408 PRO B O 1
ATOM 9387 N N . GLY B 1 409 ? -9.516 -45.156 4.055 1 95.38 409 GLY B N 1
ATOM 9388 C CA . GLY B 1 409 ? -8.773 -46.312 4.48 1 95.38 409 GLY B CA 1
ATOM 9389 C C . GLY B 1 409 ? -7.59 -46.625 3.584 1 95.38 409 GLY B C 1
ATOM 9390 O O . GLY B 1 409 ? -6.637 -47.281 4.012 1 95.38 409 GLY B O 1
ATOM 9391 N N . SER B 1 410 ? -7.625 -46.156 2.322 1 96.38 410 SER B N 1
ATOM 9392 C CA . SER B 1 410 ? -6.512 -46.344 1.396 1 96.38 410 SER B CA 1
ATOM 9393 C C . SER B 1 410 ? -5.293 -45.531 1.836 1 96.38 410 SER B C 1
ATOM 9395 O O . SER B 1 410 ? -5.398 -44.656 2.693 1 96.38 410 SER B O 1
ATOM 9397 N N . VAL B 1 411 ? -4.129 -45.969 1.321 1 96.31 411 VAL B N 1
ATOM 9398 C CA . VAL B 1 411 ? -2.869 -45.281 1.567 1 96.31 411 VAL B CA 1
ATOM 9399 C C . VAL B 1 411 ? -2.256 -44.844 0.24 1 96.31 411 VAL B C 1
ATOM 9401 O O . VAL B 1 411 ? -2.137 -45.625 -0.692 1 96.31 411 VAL B O 1
ATOM 9404 N N . THR B 1 412 ? -1.925 -43.625 0.178 1 96.38 412 THR B N 1
ATOM 9405 C CA . THR B 1 412 ? -1.35 -43.062 -1.047 1 96.38 412 THR B CA 1
ATOM 9406 C C . THR B 1 412 ? 0.053 -43.625 -1.279 1 96.38 412 THR B C 1
ATOM 9408 O O . THR B 1 412 ? 0.585 -44.344 -0.439 1 96.38 412 THR B O 1
ATOM 9411 N N . LEU B 1 413 ? 0.638 -43.188 -2.43 1 96.56 413 LEU B N 1
ATOM 9412 C CA . LEU B 1 413 ? 1.989 -43.594 -2.795 1 96.56 413 LEU B CA 1
ATOM 9413 C C . LEU B 1 413 ? 2.99 -43.188 -1.721 1 96.56 413 LEU B C 1
ATOM 9415 O O . LEU B 1 413 ? 3.986 -43.875 -1.498 1 96.56 413 LEU B O 1
ATOM 9419 N N . THR B 1 414 ? 2.719 -42.062 -1.051 1 96.88 414 THR B N 1
ATOM 9420 C CA . THR B 1 414 ? 3.688 -41.5 -0.125 1 96.88 414 THR B CA 1
ATOM 9421 C C . THR B 1 414 ? 3.365 -41.906 1.312 1 96.88 414 THR B C 1
ATOM 9423 O O . THR B 1 414 ? 3.99 -41.406 2.254 1 96.88 414 THR B O 1
ATOM 9426 N N . GLY B 1 415 ? 2.346 -42.625 1.488 1 95.19 415 GLY B N 1
ATOM 9427 C CA . GLY B 1 415 ? 2.057 -43.125 2.816 1 95.19 415 GLY B CA 1
ATOM 9428 C C . GLY B 1 415 ? 0.96 -42.344 3.531 1 95.19 415 GLY B C 1
ATOM 9429 O O . GLY B 1 415 ? 0.706 -42.594 4.715 1 95.19 415 GLY B O 1
ATOM 9430 N N . GLU B 1 416 ? 0.274 -41.531 2.881 1 94.31 416 GLU B N 1
ATOM 9431 C CA . GLU B 1 416 ? -0.811 -40.75 3.492 1 94.31 416 GLU B CA 1
ATOM 9432 C C . GLU B 1 416 ? -2.102 -41.562 3.537 1 94.31 416 GLU B C 1
ATOM 9434 O O . GLU B 1 416 ? -2.463 -42.219 2.557 1 94.31 416 GLU B O 1
ATOM 9439 N N . LYS B 1 417 ? -2.768 -41.438 4.625 1 94.06 417 LYS B N 1
ATOM 9440 C CA . LYS B 1 417 ? -4.039 -42.125 4.762 1 94.06 417 LYS B CA 1
ATOM 9441 C C . LYS B 1 417 ? -5.191 -41.281 4.215 1 94.06 417 LYS B C 1
ATOM 9443 O O . LYS B 1 417 ? -5.32 -40.125 4.555 1 94.06 417 LYS B O 1
ATOM 9448 N N . ILE B 1 418 ? -5.949 -41.906 3.393 1 95.19 418 ILE B N 1
ATOM 9449 C CA . ILE B 1 418 ? -7.145 -41.281 2.857 1 95.19 418 ILE B CA 1
ATOM 9450 C C . ILE B 1 418 ? -8.297 -41.438 3.846 1 95.19 418 ILE B C 1
ATOM 9452 O O . ILE B 1 418 ? -8.523 -42.5 4.387 1 95.19 418 ILE B O 1
ATOM 9456 N N . THR B 1 419 ? -8.969 -40.312 4.129 1 92.88 419 THR B N 1
ATOM 9457 C CA . THR B 1 419 ? -10.117 -40.312 5.031 1 92.88 419 THR B CA 1
ATOM 9458 C C . THR B 1 419 ? -11.375 -39.844 4.309 1 92.88 419 THR B C 1
ATOM 9460 O O . THR B 1 419 ? -11.336 -39.531 3.113 1 92.88 419 THR B O 1
ATOM 9463 N N . SER B 1 420 ? -12.492 -39.812 5.062 1 89.31 420 SER B N 1
ATOM 9464 C CA . SER B 1 420 ? -13.766 -39.438 4.48 1 89.31 420 SER B CA 1
ATOM 9465 C C . SER B 1 420 ? -13.766 -37.938 4.121 1 89.31 420 SER B C 1
ATOM 9467 O O . SER B 1 420 ? -14.625 -37.469 3.363 1 89.31 420 SER B O 1
ATOM 9469 N N . HIS B 1 421 ? -12.766 -37.25 4.555 1 88.31 421 HIS B N 1
ATOM 9470 C CA . HIS B 1 421 ? -12.727 -35.812 4.301 1 88.31 421 HIS B CA 1
ATOM 9471 C C . HIS B 1 421 ? -11.711 -35.469 3.215 1 88.31 421 HIS B C 1
ATOM 9473 O O . HIS B 1 421 ? -11.562 -34.312 2.84 1 88.31 421 HIS B O 1
ATOM 9479 N N . THR B 1 422 ? -11 -36.406 2.68 1 90.62 422 THR B N 1
ATOM 9480 C CA . THR B 1 422 ? -9.961 -36.188 1.681 1 90.62 422 THR B CA 1
ATOM 9481 C C . THR B 1 422 ? -10.578 -35.906 0.314 1 90.62 422 THR B C 1
ATOM 9483 O O . THR B 1 422 ? -9.938 -35.281 -0.548 1 90.62 422 THR B O 1
ATOM 9486 N N . GLY B 1 423 ? -11.828 -36.094 0.086 1 91.88 423 GLY B N 1
ATOM 9487 C CA . GLY B 1 423 ? -12.492 -36 -1.204 1 91.88 423 GLY B CA 1
ATOM 9488 C C . GLY B 1 423 ? -13.062 -37.312 -1.703 1 91.88 423 GLY B C 1
ATOM 9489 O O . GLY B 1 423 ? -12.922 -38.344 -1.044 1 91.88 423 GLY B O 1
ATOM 9490 N N . ASP B 1 424 ? -13.711 -37.156 -2.902 1 95.38 424 ASP B N 1
ATOM 9491 C CA . ASP B 1 424 ? -14.438 -38.344 -3.385 1 95.38 424 ASP B CA 1
ATOM 9492 C C . ASP B 1 424 ? -14.227 -38.531 -4.887 1 95.38 424 ASP B C 1
ATOM 9494 O O . ASP B 1 424 ? -15.047 -38.094 -5.691 1 95.38 424 ASP B O 1
ATOM 9498 N N . ILE B 1 425 ? -13.227 -39.312 -5.211 1 97.88 425 ILE B N 1
ATOM 9499 C CA . ILE B 1 425 ? -12.906 -39.562 -6.613 1 97.88 425 ILE B CA 1
ATOM 9500 C C . ILE B 1 425 ? -13.977 -40.438 -7.238 1 97.88 425 ILE B C 1
ATOM 9502 O O . ILE B 1 425 ? -14.297 -40.281 -8.422 1 97.88 425 ILE B O 1
ATOM 9506 N N . ASP B 1 426 ? -14.602 -41.344 -6.512 1 97.94 426 ASP B N 1
ATOM 9507 C CA . ASP B 1 426 ? -15.656 -42.188 -7.027 1 97.94 426 ASP B CA 1
ATOM 9508 C C . ASP B 1 426 ? -16.859 -41.375 -7.496 1 97.94 426 ASP B C 1
ATOM 9510 O O . ASP B 1 426 ? -17.391 -41.594 -8.578 1 97.94 426 ASP B O 1
ATOM 9514 N N . LYS B 1 427 ? -17.141 -40.438 -6.66 1 97.88 427 LYS B N 1
ATOM 9515 C CA . LYS B 1 427 ? -18.281 -39.594 -7.016 1 97.88 427 LYS B CA 1
ATOM 9516 C C . LYS B 1 427 ? -17.969 -38.75 -8.25 1 97.88 427 LYS B C 1
ATOM 9518 O O . LYS B 1 427 ? -18.844 -38.5 -9.07 1 97.88 427 LYS B O 1
ATOM 9523 N N . CYS B 1 428 ? -16.781 -38.312 -8.383 1 98.56 428 CYS B N 1
ATOM 9524 C CA . CYS B 1 428 ? -16.391 -37.531 -9.555 1 98.56 428 CYS B CA 1
ATOM 9525 C C . CYS B 1 428 ? -16.5 -38.375 -10.828 1 98.56 428 CYS B C 1
ATOM 9527 O O . CYS B 1 428 ? -17.078 -37.906 -11.82 1 98.56 428 CYS B O 1
ATOM 9529 N N . LEU B 1 429 ? -16 -39.562 -10.773 1 98.75 429 LEU B N 1
ATOM 9530 C CA . LEU B 1 429 ? -16.016 -40.469 -11.93 1 98.75 429 LEU B CA 1
ATOM 9531 C C . LEU B 1 429 ? -17.453 -40.844 -12.305 1 98.75 429 LEU B C 1
ATOM 9533 O O . LEU B 1 429 ? -17.812 -40.781 -13.484 1 98.75 429 LEU B O 1
ATOM 9537 N N . THR B 1 430 ? -18.203 -41.188 -11.336 1 98.56 430 THR B N 1
ATOM 9538 C CA . THR B 1 430 ? -19.562 -41.656 -11.594 1 98.56 430 THR B CA 1
ATOM 9539 C C . THR B 1 430 ? -20.422 -40.5 -12.133 1 98.56 430 THR B C 1
ATOM 9541 O O . THR B 1 430 ? -21.219 -40.719 -13.039 1 98.56 430 THR B O 1
ATOM 9544 N N . LYS B 1 431 ? -20.234 -39.375 -11.547 1 98.62 431 LYS B N 1
ATOM 9545 C CA . LYS B 1 431 ? -20.984 -38.219 -12.016 1 98.62 431 LYS B CA 1
ATOM 9546 C C . LYS B 1 431 ? -20.609 -37.844 -13.445 1 98.62 431 LYS B C 1
ATOM 9548 O O . LYS B 1 431 ? -21.469 -37.5 -14.266 1 98.62 431 LYS B O 1
ATOM 9553 N N . ALA B 1 432 ? -19.344 -37.844 -13.75 1 98.75 432 ALA B N 1
ATOM 9554 C CA . ALA B 1 432 ? -18.891 -37.594 -15.117 1 98.75 432 ALA B CA 1
ATOM 9555 C C . ALA B 1 432 ? -19.484 -38.594 -16.094 1 98.75 432 ALA B C 1
ATOM 9557 O O . ALA B 1 432 ? -19.906 -38.25 -17.188 1 98.75 432 ALA B O 1
ATOM 9558 N N . ALA B 1 433 ? -19.516 -39.812 -15.727 1 98.69 433 ALA B N 1
ATOM 9559 C CA . ALA B 1 433 ? -20.078 -40.906 -16.547 1 98.69 433 ALA B CA 1
ATOM 9560 C C . ALA B 1 433 ? -21.562 -40.656 -16.812 1 98.69 433 ALA B C 1
ATOM 9562 O O . ALA B 1 433 ? -22.031 -40.844 -17.938 1 98.69 433 ALA B O 1
ATOM 9563 N N . GLU B 1 434 ? -22.203 -40.344 -15.742 1 98.38 434 GLU B N 1
ATOM 9564 C CA . GLU B 1 434 ? -23.641 -40.031 -15.852 1 98.38 434 GLU B CA 1
ATOM 9565 C C . GLU B 1 434 ? -23.891 -38.906 -16.828 1 98.38 434 GLU B C 1
ATOM 9567 O O . GLU B 1 434 ? -24.812 -38.969 -17.656 1 98.38 434 GLU B O 1
ATOM 9572 N N . MET B 1 435 ? -23.109 -37.938 -16.781 1 98.06 435 MET B N 1
ATOM 9573 C CA . MET B 1 435 ? -23.312 -36.688 -17.547 1 98.06 435 MET B CA 1
ATOM 9574 C C . MET B 1 435 ? -23.109 -36.938 -19.031 1 98.06 435 MET B C 1
ATOM 9576 O O . MET B 1 435 ? -23.641 -36.219 -19.859 1 98.06 435 MET B O 1
ATOM 9580 N N . ILE B 1 436 ? -22.375 -37.969 -19.406 1 97.88 436 ILE B N 1
ATOM 9581 C CA . ILE B 1 436 ? -22.172 -38.25 -20.828 1 97.88 436 ILE B CA 1
ATOM 9582 C C . ILE B 1 436 ? -22.938 -39.5 -21.219 1 97.88 436 ILE B C 1
ATOM 9584 O O . ILE B 1 436 ? -22.734 -40.062 -22.312 1 97.88 436 ILE B O 1
ATOM 9588 N N . ARG B 1 437 ? -23.703 -40.062 -20.297 1 97.06 437 ARG B N 1
ATOM 9589 C CA . ARG B 1 437 ? -24.422 -41.312 -20.531 1 97.06 437 ARG B CA 1
ATOM 9590 C C . ARG B 1 437 ? -23.469 -42.406 -20.984 1 97.06 437 ARG B C 1
ATOM 9592 O O . ARG B 1 437 ? -23.688 -43.031 -22.031 1 97.06 437 ARG B O 1
ATOM 9599 N N . TYR B 1 438 ? -22.531 -42.594 -20.203 1 97.44 438 TYR B N 1
ATOM 9600 C CA . TYR B 1 438 ? -21.484 -43.562 -20.5 1 97.44 438 TYR B CA 1
ATOM 9601 C C . TYR B 1 438 ? -22.078 -44.938 -20.719 1 97.44 438 TYR B C 1
ATOM 9603 O O . TYR B 1 438 ? -22.953 -45.375 -19.984 1 97.44 438 TYR B O 1
ATOM 9611 N N . GLY B 1 439 ? -21.625 -45.625 -21.734 1 92 439 GLY B N 1
ATOM 9612 C CA . GLY B 1 439 ? -22.062 -46.969 -22.031 1 92 439 GLY B CA 1
ATOM 9613 C C . GLY B 1 439 ? -23.266 -47.031 -22.953 1 92 439 GLY B C 1
ATOM 9614 O O . GLY B 1 439 ? -23.641 -48.125 -23.422 1 92 439 GLY B O 1
ATOM 9615 N N . GLU B 1 440 ? -23.781 -45.906 -23.156 1 93.75 440 GLU B N 1
ATOM 9616 C CA . GLU B 1 440 ? -24.953 -45.844 -24.031 1 93.75 440 GLU B CA 1
ATOM 9617 C C . GLU B 1 440 ? -24.75 -44.844 -25.172 1 93.75 440 GLU B C 1
ATOM 9619 O O . GLU B 1 440 ? -24.125 -43.781 -24.969 1 93.75 440 GLU B O 1
ATOM 9624 N N . VAL B 1 441 ? -25.219 -45.25 -26.312 1 93.06 441 VAL B N 1
ATOM 9625 C CA . VAL B 1 441 ? -25.25 -44.344 -27.438 1 93.06 441 VAL B CA 1
ATOM 9626 C C . VAL B 1 441 ? -26.672 -43.812 -27.625 1 93.06 441 VAL B C 1
ATOM 9628 O O . VAL B 1 441 ? -27.609 -44.562 -27.812 1 93.06 441 VAL B O 1
ATOM 9631 N N . SER B 1 442 ? -26.781 -42.562 -27.547 1 93.81 442 SER B N 1
ATOM 9632 C CA . SER B 1 442 ? -28.109 -41.969 -27.656 1 93.81 442 SER B CA 1
ATOM 9633 C C . SER B 1 442 ? -28.625 -42.031 -29.094 1 93.81 442 SER B C 1
ATOM 9635 O O . SER B 1 442 ? -27.844 -42.156 -30.031 1 93.81 442 SER B O 1
ATOM 9637 N N . PRO B 1 443 ? -29.969 -41.844 -29.219 1 93.94 443 PRO B N 1
ATOM 9638 C CA . PRO B 1 443 ? -30.531 -41.812 -30.578 1 93.94 443 PRO B CA 1
ATOM 9639 C C . PRO B 1 443 ? -29.938 -40.688 -31.406 1 93.94 443 PRO B C 1
ATOM 9641 O O . PRO B 1 443 ? -29.719 -40.844 -32.625 1 93.94 443 PRO B O 1
ATOM 9644 N N . GLU B 1 444 ? -29.734 -39.688 -30.75 1 94 444 GLU B N 1
ATOM 9645 C CA . GLU B 1 444 ? -29.156 -38.531 -31.438 1 94 444 GLU B CA 1
ATOM 9646 C C . GLU B 1 444 ? -27.734 -38.844 -31.922 1 94 444 GLU B C 1
ATOM 9648 O O . GLU B 1 444 ? -27.359 -38.469 -33.031 1 94 444 GLU B O 1
ATOM 9653 N N . GLU B 1 445 ? -27.047 -39.469 -31.125 1 94.56 445 GLU B N 1
ATOM 9654 C CA . GLU B 1 445 ? -25.688 -39.875 -31.484 1 94.56 445 GLU B CA 1
ATOM 9655 C C . GLU B 1 445 ? -25.688 -40.906 -32.594 1 94.56 445 GLU B C 1
ATOM 9657 O O . GLU B 1 445 ? -24.844 -40.844 -33.5 1 94.56 445 GLU B O 1
ATOM 9662 N N . GLU B 1 446 ? -26.578 -41.781 -32.562 1 94 446 GLU B N 1
ATOM 9663 C CA . GLU B 1 446 ? -26.734 -42.781 -33.625 1 94 446 GLU B CA 1
ATOM 9664 C C . GLU B 1 446 ? -27.078 -42.125 -34.938 1 94 446 GLU B C 1
ATOM 9666 O O . GLU B 1 446 ? -26.547 -42.531 -36 1 94 446 GLU B O 1
ATOM 9671 N N . ALA B 1 447 ? -27.953 -41.25 -34.781 1 95.75 447 ALA B N 1
ATOM 9672 C CA . ALA B 1 447 ? -28.359 -40.531 -36 1 95.75 447 ALA B CA 1
ATOM 9673 C C . ALA B 1 447 ? -27.188 -39.781 -36.594 1 95.75 447 ALA B C 1
ATOM 9675 O O . ALA B 1 447 ? -27.047 -39.719 -37.812 1 95.75 447 ALA B O 1
ATOM 9676 N N . LEU B 1 448 ? -26.484 -39.188 -35.75 1 94.19 448 LEU B N 1
ATOM 9677 C CA . LEU B 1 448 ? -25.312 -38.469 -36.188 1 94.19 448 LEU B CA 1
ATOM 9678 C C . LEU B 1 448 ? -24.312 -39.406 -36.875 1 94.19 448 LEU B C 1
ATOM 9680 O O . LEU B 1 448 ? -23.766 -39.094 -37.906 1 94.19 448 LEU B O 1
ATOM 9684 N N . ALA B 1 449 ? -24.031 -40.469 -36.25 1 94 449 ALA B N 1
ATOM 9685 C CA . ALA B 1 449 ? -23.125 -41.469 -36.812 1 94 449 ALA B CA 1
ATOM 9686 C C . ALA B 1 449 ? -23.594 -41.969 -38.156 1 94 449 ALA B C 1
ATOM 9688 O O . ALA B 1 449 ? -22.797 -42.125 -39.094 1 94 449 ALA B O 1
ATOM 9689 N N . ALA B 1 450 ? -24.859 -42.188 -38.312 1 94.44 450 ALA B N 1
ATOM 9690 C CA . ALA B 1 450 ? -25.438 -42.688 -39.562 1 94.44 450 ALA B CA 1
ATOM 9691 C C . ALA B 1 450 ? -25.328 -41.656 -40.656 1 94.44 450 ALA B C 1
ATOM 9693 O O . ALA B 1 450 ? -25.031 -41.969 -41.812 1 94.44 450 ALA B O 1
ATOM 9694 N N . ARG B 1 451 ? -25.594 -40.531 -40.344 1 94.94 451 ARG B N 1
ATOM 9695 C CA . ARG B 1 451 ? -25.609 -39.438 -41.312 1 94.94 451 ARG B CA 1
ATOM 9696 C C . ARG B 1 451 ? -24.188 -39.062 -41.75 1 94.94 451 ARG B C 1
ATOM 9698 O O . ARG B 1 451 ? -23.953 -38.719 -42.906 1 94.94 451 ARG B O 1
ATOM 9705 N N . SER B 1 452 ? -23.312 -39.094 -40.812 1 93.88 452 SER B N 1
ATOM 9706 C CA . SER B 1 452 ? -21.969 -38.562 -41.062 1 93.88 452 SER B CA 1
ATOM 9707 C C . SER B 1 452 ? -21 -39.688 -41.469 1 93.88 452 SER B C 1
ATOM 9709 O O . SER B 1 452 ? -19.938 -39.406 -42.031 1 93.88 452 SER B O 1
ATOM 9711 N N . GLY B 1 453 ? -21.312 -40.906 -41.125 1 94.75 453 GLY B N 1
ATOM 9712 C CA . GLY B 1 453 ? -20.391 -42 -41.312 1 94.75 453 GLY B CA 1
ATOM 9713 C C . GLY B 1 453 ? -19.328 -42.094 -40.219 1 94.75 453 GLY B C 1
ATOM 9714 O O . GLY B 1 453 ? -18.484 -42.969 -40.25 1 94.75 453 GLY B O 1
ATOM 9715 N N . LYS B 1 454 ? -19.359 -41.219 -39.25 1 96.62 454 LYS B N 1
ATOM 9716 C CA . LYS B 1 454 ? -18.406 -41.188 -38.156 1 96.62 454 LYS B CA 1
ATOM 9717 C C . LYS B 1 454 ? -18.812 -42.188 -37.062 1 96.62 454 LYS B C 1
ATOM 9719 O O . LYS B 1 454 ? -19.969 -42.594 -37 1 96.62 454 LYS B O 1
ATOM 9724 N N . LYS B 1 455 ? -17.844 -42.531 -36.281 1 97 455 LYS B N 1
ATOM 9725 C CA . LYS B 1 455 ? -18.062 -43.438 -35.156 1 97 455 LYS B CA 1
ATOM 9726 C C . LYS B 1 455 ? -18 -42.688 -33.812 1 97 455 LYS B C 1
ATOM 9728 O O . LYS B 1 455 ? -17.172 -41.781 -33.656 1 97 455 LYS B O 1
ATOM 9733 N N . ILE B 1 456 ? -18.922 -43.062 -32.938 1 97.62 456 ILE B N 1
ATOM 9734 C CA . ILE B 1 456 ? -19.016 -42.375 -31.656 1 97.62 456 ILE B CA 1
ATOM 9735 C C . ILE B 1 456 ? -18.156 -43.094 -30.609 1 97.62 456 ILE B C 1
ATOM 9737 O O . ILE B 1 456 ? -18.188 -44.344 -30.531 1 97.62 456 ILE B O 1
ATOM 9741 N N . GLY B 1 457 ? -17.344 -42.344 -29.875 1 97.69 457 GLY B N 1
ATOM 9742 C CA . GLY B 1 457 ? -16.594 -42.844 -28.75 1 97.69 457 GLY B CA 1
ATOM 9743 C C . GLY B 1 457 ? -16.797 -42.031 -27.484 1 97.69 457 GLY B C 1
ATOM 9744 O O . GLY B 1 457 ? -16.906 -40.812 -27.531 1 97.69 457 GLY B O 1
ATOM 9745 N N . LYS B 1 458 ? -16.906 -42.781 -26.344 1 98.25 458 LYS B N 1
ATOM 9746 C CA . LYS B 1 458 ? -17.047 -42.156 -25.031 1 98.25 458 LYS B CA 1
ATOM 9747 C C . LYS B 1 458 ? -15.961 -42.625 -24.062 1 98.25 458 LYS B C 1
ATOM 9749 O O . LYS B 1 458 ? -15.57 -43.781 -24.109 1 98.25 458 LYS B O 1
ATOM 9754 N N . ALA B 1 459 ? -15.492 -41.688 -23.234 1 98.38 459 ALA B N 1
ATOM 9755 C CA . ALA B 1 459 ? -14.484 -42.062 -22.25 1 98.38 459 ALA B CA 1
ATOM 9756 C C . ALA B 1 459 ? -14.664 -41.25 -20.969 1 98.38 459 ALA B C 1
ATOM 9758 O O . ALA B 1 459 ? -15.195 -40.156 -20.984 1 98.38 459 ALA B O 1
ATOM 9759 N N . VAL B 1 460 ? -14.305 -41.812 -19.828 1 98.69 460 VAL B N 1
ATOM 9760 C CA . VAL B 1 460 ? -14.258 -41.188 -18.516 1 98.69 460 VAL B CA 1
ATOM 9761 C C . VAL B 1 460 ? -12.867 -41.375 -17.906 1 98.69 460 VAL B C 1
ATOM 9763 O O . VAL B 1 460 ? -12.305 -42.469 -17.938 1 98.69 460 VAL B O 1
ATOM 9766 N N . VAL B 1 461 ? -12.297 -40.344 -17.453 1 98.75 461 VAL B N 1
ATOM 9767 C CA . VAL B 1 461 ? -10.969 -40.375 -16.859 1 98.75 461 VAL B CA 1
ATOM 9768 C C . VAL B 1 461 ? -10.984 -39.656 -15.492 1 98.75 461 VAL B C 1
ATOM 9770 O O . VAL B 1 461 ? -11.875 -38.844 -15.219 1 98.75 461 VAL B O 1
ATOM 9773 N N . GLY B 1 462 ? -10.055 -40.031 -14.602 1 98.5 462 GLY B N 1
ATOM 9774 C CA . GLY B 1 462 ? -9.922 -39.406 -13.289 1 98.5 462 GLY B CA 1
ATOM 9775 C C . GLY B 1 462 ? -8.672 -38.562 -13.156 1 98.5 462 GLY B C 1
ATOM 9776 O O . GLY B 1 462 ? -7.812 -38.562 -14.031 1 98.5 462 GLY B O 1
ATOM 9777 N N . LEU B 1 463 ? -8.656 -37.781 -12.086 1 98.38 463 LEU B N 1
ATOM 9778 C CA . LEU B 1 463 ? -7.484 -36.938 -11.781 1 98.38 463 LEU B CA 1
ATOM 9779 C C . LEU B 1 463 ? -7.43 -36.594 -10.297 1 98.38 463 LEU B C 1
ATOM 9781 O O . LEU B 1 463 ? -8.43 -36.719 -9.594 1 98.38 463 LEU B O 1
ATOM 9785 N N . HIS B 1 464 ? -6.277 -36.25 -9.836 1 96.56 464 HIS B N 1
ATOM 9786 C CA . HIS B 1 464 ? -6.09 -35.656 -8.516 1 96.56 464 HIS B CA 1
ATOM 9787 C C . HIS B 1 464 ? -4.836 -34.781 -8.477 1 96.56 464 HIS B C 1
ATOM 9789 O O . HIS B 1 464 ? -3.936 -34.938 -9.305 1 96.56 464 HIS B O 1
ATOM 9795 N N . LYS B 1 465 ? -4.781 -33.875 -7.648 1 97.06 465 LYS B N 1
ATOM 9796 C CA . LYS B 1 465 ? -3.617 -33.031 -7.391 1 97.06 465 LYS B CA 1
ATOM 9797 C C . LYS B 1 465 ? -3.703 -32.375 -6.016 1 97.06 465 LYS B C 1
ATOM 9799 O O . LYS B 1 465 ? -4.789 -32.031 -5.566 1 97.06 465 LYS B O 1
ATOM 9804 N N . ALA B 1 466 ? -2.604 -32.375 -5.375 1 95.12 466 ALA B N 1
ATOM 9805 C CA . ALA B 1 466 ? -2.434 -31.547 -4.176 1 95.12 466 ALA B CA 1
ATOM 9806 C C . ALA B 1 466 ? -1.563 -30.328 -4.461 1 95.12 466 ALA B C 1
ATOM 9808 O O . ALA B 1 466 ? -0.817 -30.297 -5.441 1 95.12 466 ALA B O 1
ATOM 9809 N N . PRO B 1 467 ? -1.687 -29.297 -3.631 1 93.69 467 PRO B N 1
ATOM 9810 C CA . PRO B 1 467 ? -0.779 -28.156 -3.814 1 93.69 467 PRO B CA 1
ATOM 9811 C C . PRO B 1 467 ? 0.692 -28.562 -3.752 1 93.69 467 PRO B C 1
ATOM 9813 O O . PRO B 1 467 ? 1.127 -29.172 -2.771 1 93.69 467 PRO B O 1
ATOM 9816 N N . ALA B 1 468 ? 1.405 -28.312 -4.793 1 93.44 468 ALA B N 1
ATOM 9817 C CA . ALA B 1 468 ? 2.85 -28.531 -4.812 1 93.44 468 ALA B CA 1
ATOM 9818 C C . ALA B 1 468 ? 3.594 -27.328 -4.215 1 93.44 468 ALA B C 1
ATOM 9820 O O . ALA B 1 468 ? 3.91 -26.375 -4.922 1 93.44 468 ALA B O 1
ATOM 9821 N N . MET B 1 469 ? 3.824 -27.406 -2.945 1 91.44 469 MET B N 1
ATOM 9822 C CA . MET B 1 469 ? 4.367 -26.266 -2.211 1 91.44 469 MET B CA 1
ATOM 9823 C C . MET B 1 469 ? 5.242 -26.734 -1.052 1 91.44 469 MET B C 1
ATOM 9825 O O . MET B 1 469 ? 5.164 -27.891 -0.635 1 91.44 469 MET B O 1
ATOM 9829 N N . PRO B 1 470 ? 6.148 -25.859 -0.646 1 91.19 470 PRO B N 1
ATOM 9830 C CA . PRO B 1 470 ? 6.898 -26.188 0.566 1 91.19 470 PRO B CA 1
ATOM 9831 C C . PRO B 1 470 ? 6.027 -26.172 1.821 1 91.19 470 PRO B C 1
ATOM 9833 O O . PRO B 1 470 ? 4.98 -25.531 1.844 1 91.19 470 PRO B O 1
ATOM 9836 N N . PRO B 1 471 ? 6.535 -26.891 2.807 1 90.19 471 PRO B N 1
ATOM 9837 C CA . PRO B 1 471 ? 5.723 -27 4.02 1 90.19 471 PRO B CA 1
ATOM 9838 C C . PRO B 1 471 ? 5.602 -25.688 4.785 1 90.19 471 PRO B C 1
ATOM 9840 O O . PRO B 1 471 ? 4.742 -25.562 5.664 1 90.19 471 PRO B O 1
ATOM 9843 N N . PHE B 1 472 ? 6.398 -24.688 4.441 1 90.19 472 PHE B N 1
ATOM 9844 C CA . PHE B 1 472 ? 6.387 -23.438 5.191 1 90.19 472 PHE B CA 1
ATOM 9845 C C . PHE B 1 472 ? 5.57 -22.375 4.465 1 90.19 472 PHE B C 1
ATOM 9847 O O . PHE B 1 472 ? 5.688 -21.188 4.762 1 90.19 472 PHE B O 1
ATOM 9854 N N . THR B 1 473 ? 4.75 -22.766 3.51 1 95.31 473 THR B N 1
ATOM 9855 C CA . THR B 1 473 ? 3.939 -21.812 2.764 1 95.31 473 THR B CA 1
ATOM 9856 C C . THR B 1 473 ? 2.982 -21.062 3.693 1 95.31 473 THR B C 1
ATOM 9858 O O . THR B 1 473 ? 2.225 -21.688 4.438 1 95.31 473 THR B O 1
ATOM 9861 N N . ALA B 1 474 ? 3.07 -19.75 3.635 1 97.12 474 ALA B N 1
ATOM 9862 C CA . ALA B 1 474 ? 2.273 -18.938 4.555 1 97.12 474 ALA B CA 1
ATOM 9863 C C . ALA B 1 474 ? 1.752 -17.688 3.865 1 97.12 474 ALA B C 1
ATOM 9865 O O . ALA B 1 474 ? 2.217 -17.328 2.781 1 97.12 474 ALA B O 1
ATOM 9866 N N . THR B 1 475 ? 0.741 -17.062 4.469 1 97.44 475 THR B N 1
ATOM 9867 C CA . THR B 1 475 ? 0.152 -15.828 3.971 1 97.44 475 THR B CA 1
ATOM 9868 C C . THR B 1 475 ? -0.442 -15.016 5.117 1 97.44 475 THR B C 1
ATOM 9870 O O . THR B 1 475 ? -0.654 -15.539 6.211 1 97.44 475 THR B O 1
ATOM 9873 N N . THR B 1 476 ? -0.543 -13.727 4.883 1 98.06 476 THR B N 1
ATOM 9874 C CA . THR B 1 476 ? -1.195 -12.812 5.812 1 98.06 476 THR B CA 1
ATOM 9875 C C . THR B 1 476 ? -2.207 -11.93 5.086 1 98.06 476 THR B C 1
ATOM 9877 O O . THR B 1 476 ? -1.993 -11.562 3.93 1 98.06 476 THR B O 1
ATOM 9880 N N . VAL B 1 477 ? -3.348 -11.695 5.734 1 98.25 477 VAL B N 1
ATOM 9881 C CA . VAL B 1 477 ? -4.348 -10.734 5.277 1 98.25 477 VAL B CA 1
ATOM 9882 C C . VAL B 1 477 ? -4.559 -9.664 6.344 1 98.25 477 VAL B C 1
ATOM 9884 O O . VAL B 1 477 ? -4.574 -9.961 7.539 1 98.25 477 VAL B O 1
ATOM 9887 N N . ILE B 1 478 ? -4.586 -8.391 5.922 1 98.69 478 ILE B N 1
ATOM 9888 C CA . ILE B 1 478 ? -4.895 -7.281 6.812 1 98.69 478 ILE B CA 1
ATOM 9889 C C . ILE B 1 478 ? -6.203 -6.621 6.383 1 98.69 478 ILE B C 1
ATOM 9891 O O . ILE B 1 478 ? -6.387 -6.305 5.207 1 98.69 478 ILE B O 1
ATOM 9895 N N . ILE B 1 479 ? -7.164 -6.473 7.316 1 98.62 479 ILE B N 1
ATOM 9896 C CA . ILE B 1 479 ? -8.414 -5.766 7.07 1 98.62 479 ILE B CA 1
ATOM 9897 C C . ILE B 1 479 ? -8.453 -4.48 7.891 1 98.62 479 ILE B C 1
ATOM 9899 O O . ILE B 1 479 ? -8.203 -4.496 9.102 1 98.62 479 ILE B O 1
ATOM 9903 N N . LYS B 1 480 ? -8.719 -3.363 7.246 1 98.56 480 LYS B N 1
ATOM 9904 C CA . LYS B 1 480 ? -8.883 -2.062 7.891 1 98.56 480 LYS B CA 1
ATOM 9905 C C . LYS B 1 480 ? -10.312 -1.552 7.75 1 98.56 480 LYS B C 1
ATOM 9907 O O . LYS B 1 480 ? -10.898 -1.631 6.668 1 98.56 480 LYS B O 1
ATOM 9912 N N . MET B 1 481 ? -10.867 -1.066 8.781 1 98.31 481 MET B N 1
ATOM 9913 C CA . MET B 1 481 ? -12.188 -0.457 8.688 1 98.31 481 MET B CA 1
ATOM 9914 C C . MET B 1 481 ? -12.078 1.019 8.32 1 98.31 481 MET B C 1
ATOM 9916 O O . MET B 1 481 ? -11.281 1.754 8.898 1 98.31 481 MET B O 1
ATOM 9920 N N . ASN B 1 482 ? -12.844 1.392 7.285 1 98 482 ASN B N 1
ATOM 9921 C CA . ASN B 1 482 ? -12.91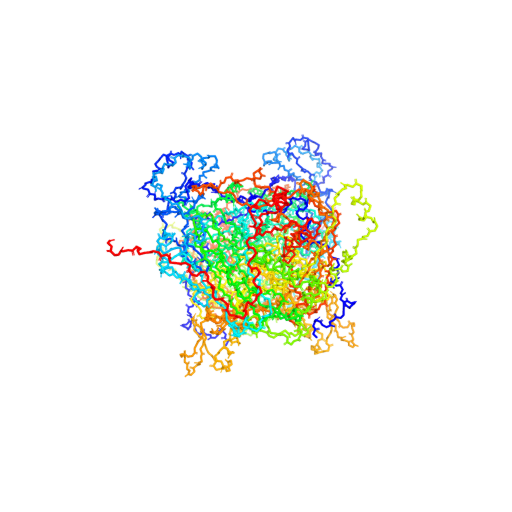4 2.783 6.852 1 98 482 ASN B CA 1
ATOM 9922 C C . ASN B 1 482 ? -13.836 3.605 7.75 1 98 482 ASN B C 1
ATOM 9924 O O . ASN B 1 482 ? -14.641 3.047 8.492 1 98 482 ASN B O 1
ATOM 9928 N N . GLU B 1 483 ? -13.758 4.863 7.621 1 96.56 483 GLU B N 1
ATOM 9929 C CA . GLU B 1 483 ? -14.484 5.793 8.484 1 96.56 483 GLU B CA 1
ATOM 9930 C C . GLU B 1 483 ? -15.992 5.562 8.398 1 96.56 483 GLU B C 1
ATOM 9932 O O . GLU B 1 483 ? -16.719 5.812 9.359 1 96.56 483 GLU B O 1
ATOM 9937 N N . ASP B 1 484 ? -16.484 5.043 7.336 1 96.88 484 ASP B N 1
ATOM 9938 C CA . ASP B 1 484 ? -17.922 4.871 7.16 1 96.88 484 ASP B CA 1
ATOM 9939 C C . ASP B 1 484 ? -18.359 3.471 7.574 1 96.88 484 ASP B C 1
ATOM 9941 O O . ASP B 1 484 ? -19.516 3.088 7.359 1 96.88 484 ASP B O 1
ATOM 9945 N N . GLY B 1 485 ? -17.5 2.68 8.086 1 97.19 485 GLY B N 1
ATOM 9946 C CA . GLY B 1 485 ? -17.828 1.344 8.547 1 97.19 485 GLY B CA 1
ATOM 9947 C C . GLY B 1 485 ? -17.609 0.272 7.5 1 97.19 485 GLY B C 1
ATOM 9948 O O . GLY B 1 485 ? -17.719 -0.921 7.789 1 97.19 485 GLY B O 1
ATOM 9949 N N . SER B 1 486 ? -17.266 0.656 6.297 1 97.81 486 SER B N 1
ATOM 9950 C CA . SER B 1 486 ? -16.828 -0.314 5.297 1 97.81 486 SER B CA 1
ATOM 9951 C C . SER B 1 486 ? -15.422 -0.807 5.59 1 97.81 486 SER B C 1
ATOM 9953 O O . SER B 1 486 ? -14.727 -0.259 6.453 1 97.81 486 SER B O 1
ATOM 9955 N N . VAL B 1 487 ? -15.062 -1.881 4.898 1 98.25 487 VAL B N 1
ATOM 9956 C CA . VAL B 1 487 ? -13.727 -2.414 5.176 1 98.25 487 VAL B CA 1
ATOM 9957 C C . VAL B 1 487 ? -12.945 -2.551 3.873 1 98.25 487 VAL B C 1
ATOM 9959 O O . VAL B 1 487 ? -13.539 -2.73 2.803 1 98.25 487 VAL B O 1
ATOM 9962 N N . THR B 1 488 ? -11.625 -2.389 3.967 1 98.19 488 THR B N 1
ATOM 9963 C CA . THR B 1 488 ? -10.672 -2.658 2.896 1 98.19 488 THR B CA 1
ATOM 9964 C C . THR B 1 488 ? -9.695 -3.756 3.305 1 98.19 488 THR B C 1
ATOM 9966 O O . THR B 1 488 ? -9.047 -3.66 4.348 1 98.19 488 THR B O 1
ATOM 9969 N N . ALA B 1 489 ? -9.617 -4.758 2.463 1 98.25 489 ALA B N 1
ATOM 9970 C CA . ALA B 1 489 ? -8.719 -5.879 2.725 1 98.25 489 ALA B CA 1
ATOM 9971 C C . ALA B 1 489 ? -7.492 -5.82 1.816 1 98.25 489 ALA B C 1
ATOM 9973 O O . ALA B 1 489 ? -7.613 -5.551 0.619 1 98.25 489 ALA B O 1
ATOM 9974 N N . ASN B 1 490 ? -6.316 -6.008 2.449 1 97.81 490 ASN B N 1
ATOM 9975 C CA . ASN B 1 490 ? -5.059 -6.113 1.714 1 97.81 490 ASN B CA 1
ATOM 9976 C C . ASN B 1 490 ? -4.551 -7.551 1.67 1 97.81 490 ASN B C 1
ATOM 9978 O O . ASN B 1 490 ? -4.406 -8.195 2.711 1 97.81 490 ASN B O 1
ATOM 9982 N N . ILE B 1 491 ? -4.34 -8.008 0.489 1 96.06 491 ILE B N 1
ATOM 9983 C CA . ILE B 1 491 ? -3.779 -9.328 0.23 1 96.06 491 ILE B CA 1
ATOM 9984 C C . ILE B 1 491 ? -2.721 -9.234 -0.866 1 96.06 491 ILE B C 1
ATOM 9986 O O . ILE B 1 491 ? -2.711 -8.281 -1.648 1 96.06 491 ILE B O 1
ATOM 9990 N N . SER B 1 492 ? -1.77 -10.195 -0.915 1 96.44 492 SER B N 1
ATOM 9991 C CA . SER B 1 492 ? -0.738 -10.164 -1.947 1 96.44 492 SER B CA 1
ATOM 9992 C C . SER B 1 492 ? -0.833 -11.375 -2.867 1 96.44 492 SER B C 1
ATOM 9994 O O . SER B 1 492 ? 0.078 -11.633 -3.656 1 96.44 492 SER B O 1
ATOM 9996 N N . LEU B 1 493 ? -1.939 -12.125 -2.666 1 95.56 493 LEU B N 1
ATOM 9997 C CA . LEU B 1 493 ? -2.312 -13.094 -3.691 1 95.56 493 LEU B CA 1
ATOM 9998 C C . LEU B 1 493 ? -2.793 -12.391 -4.957 1 95.56 493 LEU B C 1
ATOM 10000 O O . LEU B 1 493 ? -3.682 -11.539 -4.898 1 95.56 493 LEU B O 1
ATOM 10004 N N . ILE B 1 494 ? -2.213 -12.766 -6.113 1 95.56 494 ILE B N 1
ATOM 10005 C CA . ILE B 1 494 ? -2.531 -12.062 -7.348 1 95.56 494 ILE B CA 1
ATOM 10006 C C . ILE B 1 494 ? -3.641 -12.797 -8.094 1 95.56 494 ILE B C 1
ATOM 10008 O O . ILE B 1 494 ? -3.572 -14.016 -8.273 1 95.56 494 ILE B O 1
ATOM 10012 N N . ASP B 1 495 ? -4.656 -12.047 -8.461 1 93.88 495 ASP B N 1
ATOM 10013 C CA . ASP B 1 495 ? -5.719 -12.57 -9.32 1 93.88 495 ASP B CA 1
ATOM 10014 C C . ASP B 1 495 ? -5.504 -12.148 -10.773 1 93.88 495 ASP B C 1
ATOM 10016 O O . ASP B 1 495 ? -5.57 -10.969 -11.102 1 93.88 495 ASP B O 1
ATOM 10020 N N . TYR B 1 496 ? -5.219 -13.031 -11.617 1 91.31 496 TYR B N 1
ATOM 10021 C CA . TYR B 1 496 ? -5.09 -12.727 -13.039 1 91.31 496 TYR B CA 1
ATOM 10022 C C . TYR B 1 496 ? -6.043 -13.578 -13.867 1 91.31 496 TYR B C 1
ATOM 10024 O O . TYR B 1 496 ? -5.684 -14.055 -14.953 1 91.31 496 TYR B O 1
ATOM 10032 N N . GLY B 1 497 ? -7.223 -13.906 -13.242 1 89.12 497 GLY B N 1
ATOM 10033 C CA . GLY B 1 497 ? -8.289 -14.594 -13.961 1 89.12 497 GLY B CA 1
ATOM 10034 C C . GLY B 1 497 ? -8.992 -15.641 -13.125 1 89.12 497 GLY B C 1
ATOM 10035 O O . GLY B 1 497 ? -10.055 -16.141 -13.508 1 89.12 497 GLY B O 1
ATOM 10036 N N . GLN B 1 498 ? -8.586 -15.922 -11.93 1 90.19 498 GLN B N 1
ATOM 10037 C CA . GLN B 1 498 ? -9.141 -17.031 -11.156 1 90.19 498 GLN B CA 1
ATOM 10038 C C . GLN B 1 498 ? -10.32 -16.562 -10.305 1 90.19 498 GLN B C 1
ATOM 10040 O O . GLN B 1 498 ? -11.062 -17.391 -9.773 1 90.19 498 GLN B O 1
ATOM 10045 N N . GLY B 1 499 ? -10.461 -15.289 -10.086 1 91.69 499 GLY B N 1
ATOM 10046 C CA . GLY B 1 499 ? -11.609 -14.805 -9.328 1 91.69 499 GLY B CA 1
ATOM 10047 C C . GLY B 1 499 ? -11.383 -14.836 -7.828 1 91.69 499 GLY B C 1
ATOM 10048 O O . GLY B 1 499 ? -12.344 -14.82 -7.051 1 91.69 499 GLY B O 1
ATOM 10049 N N . THR B 1 500 ? -10.211 -14.812 -7.395 1 91.94 500 THR B N 1
ATOM 10050 C CA . THR B 1 500 ? -9.891 -14.977 -5.98 1 91.94 500 THR B CA 1
ATOM 10051 C C . THR B 1 500 ? -10.273 -13.734 -5.184 1 91.94 500 THR B C 1
ATOM 10053 O O . THR B 1 500 ? -10.672 -13.836 -4.023 1 91.94 500 THR B O 1
ATOM 10056 N N . TYR B 1 501 ? -10.188 -12.562 -5.781 1 95.06 501 TYR B N 1
ATOM 10057 C CA . TYR B 1 501 ? -10.555 -11.344 -5.062 1 95.06 501 TYR B CA 1
ATOM 10058 C C . TYR B 1 501 ? -12.023 -11.383 -4.652 1 95.06 501 TYR B C 1
ATOM 10060 O O . TYR B 1 501 ? -12.367 -11.031 -3.523 1 95.06 501 TYR B O 1
ATOM 10068 N N . THR B 1 502 ? -12.828 -11.82 -5.594 1 96.44 502 THR B N 1
ATOM 10069 C CA . THR B 1 502 ? -14.258 -11.922 -5.328 1 96.44 502 THR B CA 1
ATOM 10070 C C . THR B 1 502 ? -14.547 -12.961 -4.25 1 96.44 502 THR B C 1
ATOM 10072 O O . THR B 1 502 ? -15.344 -12.719 -3.34 1 96.44 502 THR B O 1
ATOM 10075 N N . ALA B 1 503 ? -13.906 -14.094 -4.352 1 96.81 503 ALA B N 1
ATOM 10076 C CA . ALA B 1 503 ? -14.125 -15.164 -3.379 1 96.81 503 ALA B CA 1
ATOM 10077 C C . ALA B 1 503 ? -13.711 -14.719 -1.978 1 96.81 503 ALA B C 1
ATOM 10079 O O . ALA B 1 503 ? -14.406 -15 -1.001 1 96.81 503 ALA B O 1
ATOM 10080 N N . VAL B 1 504 ? -12.602 -14.07 -1.849 1 97.06 504 VAL B N 1
ATOM 10081 C CA . VAL B 1 504 ? -12.117 -13.594 -0.557 1 97.06 504 VAL B CA 1
ATOM 10082 C C . VAL B 1 504 ? -13.078 -12.547 0.001 1 97.06 504 VAL B C 1
ATOM 10084 O O . VAL B 1 504 ? -13.383 -12.547 1.196 1 97.06 504 VAL B O 1
ATOM 10087 N N . ALA B 1 505 ? -13.5 -11.641 -0.879 1 97.81 505 ALA B N 1
ATOM 10088 C CA . ALA B 1 505 ? -14.484 -10.656 -0.451 1 97.81 505 ALA B CA 1
ATOM 10089 C C . ALA B 1 505 ? -15.734 -11.336 0.093 1 97.81 505 ALA B C 1
ATOM 10091 O O . ALA B 1 505 ? -16.312 -10.891 1.095 1 97.81 505 ALA B O 1
ATOM 10092 N N . GLN B 1 506 ? -16.203 -12.391 -0.585 1 97.94 506 GLN B N 1
ATOM 10093 C CA . GLN B 1 506 ? -17.375 -13.141 -0.14 1 97.94 506 GLN B CA 1
ATOM 10094 C C . GLN B 1 506 ? -17.141 -13.75 1.242 1 97.94 506 GLN B C 1
ATOM 10096 O O . GLN B 1 506 ? -18.031 -13.711 2.096 1 97.94 506 GLN B O 1
ATOM 10101 N N . MET B 1 507 ? -16 -14.289 1.481 1 97.75 507 MET B N 1
ATOM 10102 C CA . MET B 1 507 ? -15.68 -14.898 2.768 1 97.75 507 MET B CA 1
ATOM 10103 C C . MET B 1 507 ? -15.625 -13.852 3.871 1 97.75 507 MET B C 1
ATOM 10105 O O . MET B 1 507 ? -16.109 -14.078 4.98 1 97.75 507 MET B O 1
ATOM 10109 N N . ILE B 1 508 ? -15.016 -12.68 3.574 1 98.38 508 ILE B N 1
ATOM 10110 C CA . ILE B 1 508 ? -14.938 -11.594 4.547 1 98.38 508 ILE B CA 1
ATOM 10111 C C . ILE B 1 508 ? -16.344 -11.102 4.887 1 98.38 508 ILE B C 1
ATOM 10113 O O . ILE B 1 508 ? -16.672 -10.93 6.062 1 98.38 508 ILE B O 1
ATOM 10117 N N . ALA B 1 509 ? -17.125 -10.844 3.857 1 98.19 509 ALA B N 1
ATOM 10118 C CA . ALA B 1 509 ? -18.5 -10.391 4.066 1 98.19 509 ALA B CA 1
ATOM 10119 C C . ALA B 1 509 ? -19.281 -11.383 4.934 1 98.19 509 ALA B C 1
ATOM 10121 O O . ALA B 1 509 ? -20 -10.977 5.848 1 98.19 509 ALA B O 1
ATOM 10122 N N . GLU B 1 510 ? -19.156 -12.695 4.574 1 97.5 510 GLU B N 1
ATOM 10123 C CA . GLU B 1 510 ? -19.844 -13.742 5.32 1 97.5 510 GLU B CA 1
ATOM 10124 C C . GLU B 1 510 ? -19.422 -13.734 6.789 1 97.5 510 GLU B C 1
ATOM 10126 O O . GLU B 1 510 ? -20.281 -13.789 7.68 1 97.5 510 GLU B O 1
ATOM 10131 N N . ARG B 1 511 ? -18.156 -13.617 7.09 1 96.88 511 ARG B N 1
ATOM 10132 C CA . ARG B 1 511 ? -17.641 -13.75 8.445 1 96.88 511 ARG B CA 1
ATOM 10133 C C . ARG B 1 511 ? -17.984 -12.516 9.281 1 96.88 511 ARG B C 1
ATOM 10135 O O . ARG B 1 511 ? -18.266 -12.617 10.469 1 96.88 511 ARG B O 1
ATOM 10142 N N . LEU B 1 512 ? -17.891 -11.367 8.656 1 97.62 512 LEU B N 1
ATOM 10143 C CA . LEU B 1 512 ? -18.188 -10.125 9.359 1 97.62 512 LEU B CA 1
ATOM 10144 C C . LEU B 1 512 ? -19.688 -9.93 9.516 1 97.62 512 LEU B C 1
ATOM 10146 O O . LEU B 1 512 ? -20.141 -9.172 10.375 1 97.62 512 LEU B O 1
ATOM 10150 N N . GLY B 1 513 ? -20.438 -10.586 8.641 1 96.81 513 GLY B N 1
ATOM 10151 C CA . GLY B 1 513 ? -21.859 -10.305 8.57 1 96.81 513 GLY B CA 1
ATOM 10152 C C . GLY B 1 513 ? -22.172 -8.984 7.891 1 96.81 513 GLY B C 1
ATOM 10153 O O . GLY B 1 513 ? -23.141 -8.305 8.25 1 96.81 513 GLY B O 1
ATOM 10154 N N . PHE B 1 514 ? -21.328 -8.531 7.031 1 97.44 514 PHE B N 1
ATOM 10155 C CA . PHE B 1 514 ? -21.5 -7.281 6.293 1 97.44 514 PHE B CA 1
ATOM 10156 C C . PHE B 1 514 ? -22.094 -7.547 4.914 1 97.44 514 PHE B C 1
ATOM 10158 O O . PHE B 1 514 ? -21.906 -8.625 4.348 1 97.44 514 PHE B O 1
ATOM 10165 N N . PRO B 1 515 ? -22.844 -6.543 4.367 1 97.12 515 PRO B N 1
ATOM 10166 C CA . PRO B 1 515 ? -23.109 -6.625 2.93 1 97.12 515 PRO B CA 1
ATOM 10167 C C . PRO B 1 515 ? -21.828 -6.648 2.096 1 97.12 515 PRO B C 1
ATOM 10169 O O . PRO B 1 515 ? -20.859 -5.965 2.43 1 97.12 515 PRO B O 1
ATOM 10172 N N . LEU B 1 516 ? -21.844 -7.449 0.986 1 96.62 516 LEU B N 1
ATOM 10173 C CA . LEU B 1 516 ? -20.672 -7.605 0.123 1 96.62 516 LEU B CA 1
ATOM 10174 C C . LEU B 1 516 ? -20.188 -6.25 -0.386 1 96.62 516 LEU B C 1
ATOM 10176 O O . LEU B 1 516 ? -18.984 -6.043 -0.563 1 96.62 516 LEU B O 1
ATOM 10180 N N . GLU B 1 517 ? -21.094 -5.332 -0.548 1 94.94 517 GLU B N 1
ATOM 10181 C CA . GLU B 1 517 ? -20.781 -4.012 -1.099 1 94.94 517 GLU B CA 1
ATOM 10182 C C . GLU B 1 517 ? -19.938 -3.191 -0.128 1 94.94 517 GLU B C 1
ATOM 10184 O O . GLU B 1 517 ? -19.344 -2.182 -0.514 1 94.94 517 GLU B O 1
ATOM 10189 N N . ARG B 1 518 ? -19.875 -3.582 1.13 1 96.81 518 ARG B N 1
ATOM 10190 C CA . ARG B 1 518 ? -19.078 -2.855 2.125 1 96.81 518 ARG B CA 1
ATOM 10191 C C . ARG B 1 518 ? -17.672 -3.418 2.225 1 96.81 518 ARG B C 1
ATOM 10193 O O . ARG B 1 518 ? -16.875 -2.963 3.047 1 96.81 518 ARG B O 1
ATOM 10200 N N . VAL B 1 519 ? -17.391 -4.398 1.418 1 97.56 519 VAL B N 1
ATOM 10201 C CA . VAL B 1 519 ? -16.078 -5.039 1.457 1 97.56 519 VAL B CA 1
ATOM 10202 C C . VAL B 1 519 ? -15.305 -4.723 0.178 1 97.56 519 VAL B C 1
ATOM 10204 O O . VAL B 1 519 ? -15.773 -5.012 -0.926 1 97.56 519 VAL B O 1
ATOM 10207 N N . LYS B 1 520 ? -14.156 -4.094 0.376 1 96.88 520 LYS B N 1
ATOM 10208 C CA . LYS B 1 520 ? -13.242 -3.854 -0.733 1 96.88 520 LYS B CA 1
ATOM 10209 C C . LYS B 1 520 ? -11.969 -4.684 -0.583 1 96.88 520 LYS B C 1
ATOM 10211 O O . LYS B 1 520 ? -11.414 -4.789 0.514 1 96.88 520 LYS B O 1
ATOM 10216 N N . VAL B 1 521 ? -11.578 -5.344 -1.665 1 96 521 VAL B N 1
ATOM 10217 C CA . VAL B 1 521 ? -10.258 -5.949 -1.746 1 96 521 VAL B CA 1
ATOM 10218 C C . VAL B 1 521 ? -9.352 -5.109 -2.645 1 96 521 VAL B C 1
ATOM 10220 O O . VAL B 1 521 ? -9.688 -4.859 -3.807 1 96 521 VAL B O 1
ATOM 10223 N N . ALA B 1 522 ? -8.242 -4.672 -2.076 1 92.94 522 ALA B N 1
ATOM 10224 C CA . ALA B 1 522 ? -7.301 -3.908 -2.889 1 92.94 522 ALA B CA 1
ATOM 10225 C C . ALA B 1 522 ? -6.57 -4.809 -3.877 1 92.94 522 ALA B C 1
ATOM 10227 O O . ALA B 1 522 ? -6.016 -5.844 -3.494 1 92.94 522 ALA B O 1
ATOM 10228 N N . PHE B 1 523 ? -6.512 -4.453 -5.152 1 85.94 523 PHE B N 1
ATOM 10229 C CA . PHE B 1 523 ? -6.082 -5.367 -6.203 1 85.94 523 PHE B CA 1
ATOM 10230 C C . PHE B 1 523 ? -4.582 -5.242 -6.449 1 85.94 523 PHE B C 1
ATOM 10232 O O . PHE B 1 523 ? -3.904 -6.234 -6.715 1 85.94 523 PHE B O 1
ATOM 10239 N N . GLU B 1 524 ? -3.957 -4.184 -6.441 1 88.94 524 GLU B N 1
ATOM 10240 C CA . GLU B 1 524 ? -2.525 -4.035 -6.684 1 88.94 524 GLU B CA 1
ATOM 10241 C C . GLU B 1 524 ? -1.71 -4.504 -5.48 1 88.94 524 GLU B C 1
ATOM 10243 O O . GLU B 1 524 ? -2.197 -4.48 -4.348 1 88.94 524 GLU B O 1
ATOM 10248 N N . SER B 1 525 ? -0.616 -5.059 -5.797 1 93.62 525 SER B N 1
ATOM 10249 C CA . SER B 1 525 ? 0.249 -5.48 -4.699 1 93.62 525 SER B CA 1
ATOM 10250 C C . SER B 1 525 ? 1.52 -4.641 -4.641 1 93.62 525 SER B C 1
ATOM 10252 O O . SER B 1 525 ? 2.088 -4.289 -5.676 1 93.62 525 SER B O 1
ATOM 10254 N N . ASP B 1 526 ? 1.919 -4.324 -3.443 1 96.5 526 ASP B N 1
ATOM 10255 C CA . ASP B 1 526 ? 3.111 -3.549 -3.111 1 96.5 526 ASP B CA 1
ATOM 10256 C C . ASP B 1 526 ? 3.82 -4.125 -1.889 1 96.5 526 ASP B C 1
ATOM 10258 O O . ASP B 1 526 ? 3.299 -4.059 -0.773 1 96.5 526 ASP B O 1
ATOM 10262 N N . THR B 1 527 ? 5.039 -4.562 -2.098 1 97.44 527 THR B N 1
ATOM 10263 C CA . THR B 1 527 ? 5.711 -5.309 -1.039 1 97.44 527 THR B CA 1
ATOM 10264 C C . THR B 1 527 ? 6.082 -4.387 0.119 1 97.44 527 THR B C 1
ATOM 10266 O O . THR B 1 527 ? 6.379 -4.855 1.222 1 97.44 527 THR B O 1
ATOM 10269 N N . ASP B 1 528 ? 6.09 -3.111 -0.081 1 95.69 528 ASP B N 1
ATOM 10270 C CA . ASP B 1 528 ? 6.375 -2.184 1.01 1 95.69 528 ASP B CA 1
ATOM 10271 C C . ASP B 1 528 ? 5.133 -1.937 1.859 1 95.69 528 ASP B C 1
ATOM 10273 O O . ASP B 1 528 ? 5.23 -1.433 2.98 1 95.69 528 ASP B O 1
ATOM 10277 N N . ARG B 1 529 ? 3.971 -2.332 1.325 1 95.62 529 ARG B N 1
ATOM 10278 C CA . ARG B 1 529 ? 2.756 -1.885 1.998 1 95.62 529 ARG B CA 1
ATOM 10279 C C . ARG B 1 529 ? 1.839 -3.061 2.311 1 95.62 529 ARG B C 1
ATOM 10281 O O . ARG B 1 529 ? 1.161 -3.07 3.34 1 95.62 529 ARG B O 1
ATOM 10288 N N . ASP B 1 530 ? 1.812 -3.955 1.487 1 96.81 530 ASP B N 1
ATOM 10289 C CA . ASP B 1 530 ? 0.876 -5.07 1.618 1 96.81 530 ASP B CA 1
ATOM 10290 C C . ASP B 1 530 ? 1.5 -6.223 2.402 1 96.81 530 ASP B C 1
ATOM 10292 O O . ASP B 1 530 ? 2.723 -6.301 2.529 1 96.81 530 ASP B O 1
ATOM 10296 N N . PRO B 1 531 ? 0.646 -7.086 2.957 1 97.31 531 PRO B N 1
ATOM 10297 C CA . PRO B 1 531 ? 1.154 -8.203 3.762 1 97.31 531 PRO B CA 1
ATOM 10298 C C . PRO B 1 531 ? 1.721 -9.336 2.91 1 97.31 531 PRO B C 1
ATOM 10300 O O . PRO B 1 531 ? 1.373 -9.461 1.732 1 97.31 531 PRO B O 1
ATOM 10303 N N . TYR B 1 532 ? 2.449 -10.18 3.561 1 97.62 532 TYR B N 1
ATOM 10304 C CA . TYR B 1 532 ? 3.193 -11.258 2.918 1 97.62 532 TYR B CA 1
ATOM 10305 C C . TYR B 1 532 ? 2.25 -12.297 2.332 1 97.62 532 TYR B C 1
ATOM 10307 O O . TYR B 1 532 ? 1.234 -12.641 2.941 1 97.62 532 TYR B O 1
ATOM 10315 N N . ASP B 1 533 ? 2.592 -12.773 1.141 1 97.44 533 ASP B N 1
ATOM 10316 C CA . ASP B 1 533 ? 2.092 -14 0.529 1 97.44 533 ASP B CA 1
ATOM 10317 C C . ASP B 1 533 ? 3.219 -14.773 -0.157 1 97.44 533 ASP B C 1
ATOM 10319 O O . ASP B 1 533 ? 4.047 -14.18 -0.853 1 97.44 533 ASP B O 1
ATOM 10323 N N . TRP B 1 534 ? 3.195 -16.031 0.01 1 96.19 534 TRP B N 1
ATOM 10324 C CA . TRP B 1 534 ? 4.281 -16.828 -0.55 1 96.19 534 TRP B CA 1
ATOM 10325 C C . TRP B 1 534 ? 4.289 -16.734 -2.072 1 96.19 534 TRP B C 1
ATOM 10327 O O . TRP B 1 534 ? 5.234 -16.219 -2.668 1 96.19 534 TRP B O 1
ATOM 10337 N N . GLN B 1 535 ? 3.209 -17.266 -2.732 1 95.56 535 GLN B N 1
ATOM 10338 C CA . GLN B 1 535 ? 3.139 -17.266 -4.191 1 95.56 535 GLN B CA 1
ATOM 10339 C C . GLN B 1 535 ? 1.711 -17.5 -4.672 1 95.56 535 GLN B C 1
ATOM 10341 O O . GLN B 1 535 ? 0.899 -18.094 -3.967 1 95.56 535 GLN B O 1
ATOM 10346 N N . THR B 1 536 ? 1.472 -17.016 -5.824 1 94.81 536 THR B N 1
ATOM 10347 C CA . THR B 1 536 ? 0.245 -17.391 -6.52 1 94.81 536 THR B CA 1
ATOM 10348 C C . THR B 1 536 ? 0.473 -18.609 -7.398 1 94.81 536 THR B C 1
ATOM 10350 O O . THR B 1 536 ? 0.711 -18.484 -8.602 1 94.81 536 THR B O 1
ATOM 10353 N N . VAL B 1 537 ? 0.416 -19.781 -6.73 1 93.44 537 VAL B N 1
ATOM 10354 C CA . VAL B 1 537 ? 0.677 -21.062 -7.375 1 93.44 537 VAL B CA 1
ATOM 10355 C C . VAL B 1 537 ? -0.032 -22.188 -6.605 1 93.44 537 VAL B C 1
ATOM 10357 O O . VAL B 1 537 ? -0.686 -21.922 -5.594 1 93.44 537 VAL B O 1
ATOM 10360 N N . ALA B 1 538 ? -0.1 -23.359 -7.176 1 92.56 538 ALA B N 1
ATOM 10361 C CA . ALA B 1 538 ? -0.317 -24.641 -6.492 1 92.56 538 ALA B CA 1
ATOM 10362 C C . ALA B 1 538 ? -1.778 -24.797 -6.086 1 92.56 538 ALA B C 1
ATOM 10364 O O . ALA B 1 538 ? -2.105 -25.641 -5.242 1 92.56 538 ALA B O 1
ATOM 10365 N N . SER B 1 539 ? -2.645 -23.906 -6.547 1 91.81 539 SER B N 1
ATOM 10366 C CA . SER B 1 539 ? -4.047 -23.969 -6.152 1 91.81 539 SER B CA 1
ATOM 10367 C C . SER B 1 539 ? -4.199 -23.828 -4.641 1 91.81 539 SER B C 1
ATOM 10369 O O . SER B 1 539 ? -5.098 -24.438 -4.047 1 91.81 539 SER B O 1
ATOM 10371 N N . LYS B 1 540 ? -3.326 -23.109 -4.039 1 93.25 540 LYS B N 1
ATOM 10372 C CA . LYS B 1 540 ? -3.34 -22.953 -2.588 1 93.25 540 LYS B CA 1
ATOM 10373 C C . LYS B 1 540 ? -4.004 -21.641 -2.188 1 93.25 540 LYS B C 1
ATOM 10375 O O . LYS B 1 540 ? -4.395 -21.453 -1.032 1 93.25 540 LYS B O 1
ATOM 10380 N N . GLY B 1 541 ? -4.145 -20.781 -3.123 1 92.94 541 GLY B N 1
ATOM 10381 C CA . GLY B 1 541 ? -4.484 -19.406 -2.826 1 92.94 541 GLY B CA 1
ATOM 10382 C C . GLY B 1 541 ? -5.781 -19.266 -2.047 1 92.94 541 GLY B C 1
ATOM 10383 O O . GLY B 1 541 ? -5.805 -18.656 -0.98 1 92.94 541 GLY B O 1
ATOM 10384 N N . LEU B 1 542 ? -6.793 -19.844 -2.586 1 92.31 542 LEU B N 1
ATOM 10385 C CA . LEU B 1 542 ? -8.094 -19.734 -1.938 1 92.31 542 LEU B CA 1
ATOM 10386 C C . LEU B 1 542 ? -8.055 -20.344 -0.538 1 92.31 542 LEU B C 1
ATOM 10388 O O . LEU B 1 542 ? -8.664 -19.797 0.39 1 92.31 542 LEU B O 1
ATOM 10392 N N . LEU B 1 543 ? -7.359 -21.406 -0.39 1 93.25 543 LEU B N 1
ATOM 10393 C CA . LEU B 1 543 ? -7.297 -22.109 0.891 1 93.25 543 LEU B CA 1
ATOM 10394 C C . LEU B 1 543 ? -6.57 -21.266 1.933 1 93.25 543 LEU B C 1
ATOM 10396 O O . LEU B 1 543 ? -7.102 -21.016 3.018 1 93.25 543 LEU B O 1
ATOM 10400 N N . LEU B 1 544 ? -5.387 -20.844 1.623 1 95.88 544 LEU B N 1
ATOM 10401 C CA . LEU B 1 544 ? -4.562 -20.156 2.611 1 95.88 544 LEU B CA 1
ATOM 10402 C C . LEU B 1 544 ? -5.031 -18.719 2.809 1 95.88 544 LEU B C 1
ATOM 10404 O O . LEU B 1 544 ? -5.219 -18.281 3.943 1 95.88 544 LEU B O 1
ATOM 10408 N N . SER B 1 545 ? -5.281 -18 1.75 1 96.31 545 SER B N 1
ATOM 10409 C CA . SER B 1 545 ? -5.719 -16.625 1.862 1 96.31 545 SER B CA 1
ATOM 10410 C C . SER B 1 545 ? -7.145 -16.531 2.391 1 96.31 545 SER B C 1
ATOM 10412 O O . SER B 1 545 ? -7.496 -15.578 3.086 1 96.31 545 SER B O 1
ATOM 10414 N N . GLY B 1 546 ? -7.965 -17.531 1.993 1 97 546 GLY B N 1
ATOM 10415 C CA . GLY B 1 546 ? -9.305 -17.578 2.561 1 97 546 GLY B CA 1
ATOM 10416 C C . GLY B 1 546 ? -9.305 -17.719 4.07 1 97 546 GLY B C 1
ATOM 10417 O O . GLY B 1 546 ? -10.023 -17 4.77 1 97 546 GLY B O 1
ATOM 10418 N N . ASN B 1 547 ? -8.508 -18.641 4.582 1 97.5 547 ASN B N 1
ATOM 10419 C CA . ASN B 1 547 ? -8.391 -18.812 6.027 1 97.5 547 ASN B CA 1
ATOM 10420 C C . ASN B 1 547 ? -7.805 -17.578 6.699 1 97.5 547 ASN B C 1
ATOM 10422 O O . ASN B 1 547 ? -8.258 -17.172 7.77 1 97.5 547 ASN B O 1
ATOM 10426 N N . ALA B 1 548 ? -6.77 -17.016 6.102 1 98.25 548 ALA B N 1
ATOM 10427 C CA . ALA B 1 548 ? -6.18 -15.805 6.645 1 98.25 548 ALA B CA 1
ATOM 10428 C C . ALA B 1 548 ? -7.199 -14.672 6.695 1 98.25 548 ALA B C 1
ATOM 10430 O O . ALA B 1 548 ? -7.215 -13.883 7.641 1 98.25 548 ALA B O 1
ATOM 10431 N N . ALA B 1 549 ? -8.023 -14.578 5.672 1 98.25 549 ALA B N 1
ATOM 10432 C CA . ALA B 1 549 ? -9.055 -13.547 5.617 1 98.25 549 ALA B CA 1
ATOM 10433 C C . ALA B 1 549 ? -10.086 -13.742 6.73 1 98.25 549 ALA B C 1
ATOM 10435 O O . ALA B 1 549 ? -10.531 -12.773 7.344 1 98.25 549 ALA B O 1
ATOM 10436 N N . ILE B 1 550 ? -10.516 -14.961 6.941 1 98.12 550 ILE B N 1
ATOM 10437 C CA . ILE B 1 550 ? -11.453 -15.273 8.016 1 98.12 550 ILE B CA 1
ATOM 10438 C C . ILE B 1 550 ? -10.844 -14.883 9.359 1 98.12 550 ILE B C 1
ATOM 10440 O O . ILE B 1 550 ? -11.508 -14.242 10.18 1 98.12 550 ILE B O 1
ATOM 10444 N N . LEU B 1 551 ? -9.555 -15.242 9.562 1 98.31 551 LEU B N 1
ATOM 10445 C CA . LEU B 1 551 ? -8.875 -14.914 10.812 1 98.31 551 LEU B CA 1
ATOM 10446 C C . LEU B 1 551 ? -8.742 -13.406 10.969 1 98.31 551 LEU B C 1
ATOM 10448 O O . LEU B 1 551 ? -8.859 -12.883 12.086 1 98.31 551 LEU B O 1
ATOM 10452 N N . ALA B 1 552 ? -8.469 -12.711 9.906 1 98.69 552 ALA B N 1
ATOM 10453 C CA . ALA B 1 552 ? -8.391 -11.25 9.945 1 98.69 552 ALA B CA 1
ATOM 10454 C C . ALA B 1 552 ? -9.734 -10.641 10.32 1 98.69 552 ALA B C 1
ATOM 10456 O O . ALA B 1 552 ? -9.789 -9.68 11.094 1 98.69 552 ALA B O 1
ATOM 10457 N N . ALA B 1 553 ? -10.812 -11.125 9.711 1 98.38 553 ALA B N 1
ATOM 10458 C CA . ALA B 1 553 ? -12.156 -10.656 10.031 1 98.38 553 ALA B CA 1
ATOM 10459 C C . ALA B 1 553 ? -12.477 -10.883 11.508 1 98.38 553 ALA B C 1
ATOM 10461 O O . ALA B 1 553 ? -13.039 -10.008 12.172 1 98.38 553 ALA B O 1
ATOM 10462 N N . GLU B 1 554 ? -12.133 -12.039 12.016 1 98.19 554 GLU B N 1
ATOM 10463 C CA . GLU B 1 554 ? -12.359 -12.359 13.422 1 98.19 554 GLU B CA 1
ATOM 10464 C C . GLU B 1 554 ? -11.562 -11.43 14.328 1 98.19 554 GLU B C 1
ATOM 10466 O O . GLU B 1 554 ? -12.055 -11 15.375 1 98.19 554 GLU B O 1
ATOM 10471 N N . ASP B 1 555 ? -10.297 -11.234 13.945 1 98.44 555 ASP B N 1
ATOM 10472 C CA . ASP B 1 555 ? -9.461 -10.312 14.703 1 98.44 555 ASP B CA 1
ATOM 10473 C C . ASP B 1 555 ? -10.055 -8.906 14.719 1 98.44 555 ASP B C 1
ATOM 10475 O O . ASP B 1 555 ? -10.047 -8.234 15.75 1 98.44 555 ASP B O 1
ATOM 10479 N N . LEU B 1 556 ? -10.508 -8.422 13.594 1 98.44 556 LEU B N 1
ATOM 10480 C CA . LEU B 1 556 ? -11.164 -7.125 13.492 1 98.44 556 LEU B CA 1
ATOM 10481 C C . LEU B 1 556 ? -12.367 -7.051 14.43 1 98.44 556 LEU B C 1
ATOM 10483 O O . LEU B 1 556 ? -12.539 -6.062 15.148 1 98.44 556 LEU B O 1
ATOM 10487 N N . LEU B 1 557 ? -13.234 -8.094 14.414 1 98.19 557 LEU B N 1
ATOM 10488 C CA . LEU B 1 557 ? -14.422 -8.141 15.266 1 98.19 557 LEU B CA 1
ATOM 10489 C C . LEU B 1 557 ? -14.031 -8.156 16.734 1 98.19 557 LEU B C 1
ATOM 10491 O O . LEU B 1 557 ? -14.68 -7.508 17.562 1 98.19 557 LEU B O 1
ATOM 10495 N N . ARG B 1 558 ? -13.016 -8.93 17.047 1 97.81 558 ARG B N 1
ATOM 10496 C CA . ARG B 1 558 ? -12.562 -8.977 18.422 1 97.81 558 ARG B CA 1
ATOM 10497 C C . ARG B 1 558 ? -12.203 -7.586 18.938 1 97.81 558 ARG B C 1
ATOM 10499 O O . ARG B 1 558 ? -12.578 -7.203 20.047 1 97.81 558 ARG B O 1
ATOM 10506 N N . ASN B 1 559 ? -11.453 -6.82 18.172 1 97.56 559 ASN B N 1
ATOM 10507 C CA . ASN B 1 559 ? -11.086 -5.457 18.531 1 97.56 559 ASN B CA 1
ATOM 10508 C C . ASN B 1 559 ? -12.312 -4.555 18.641 1 97.56 559 ASN B C 1
ATOM 10510 O O . ASN B 1 559 ? -12.398 -3.738 19.562 1 97.56 559 ASN B O 1
ATOM 10514 N N . ALA B 1 560 ? -13.227 -4.68 17.719 1 98.19 560 ALA B N 1
ATOM 10515 C CA . ALA B 1 560 ? -14.453 -3.891 17.75 1 98.19 560 ALA B CA 1
ATOM 10516 C C . ALA B 1 560 ? -15.289 -4.219 18.984 1 98.19 560 ALA B C 1
ATOM 10518 O O . ALA B 1 560 ? -15.859 -3.32 19.609 1 98.19 560 ALA B O 1
ATOM 10519 N N . TYR B 1 561 ? -15.406 -5.523 19.312 1 98 561 TYR B N 1
ATOM 10520 C CA . TYR B 1 561 ? -16.172 -5.965 20.484 1 98 561 TYR B CA 1
ATOM 10521 C C . TYR B 1 561 ? -15.57 -5.406 21.766 1 98 561 TYR B C 1
ATOM 10523 O O . TYR B 1 561 ? -16.297 -4.996 22.672 1 98 561 TYR B O 1
ATOM 10531 N N . ASN B 1 562 ? -14.258 -5.449 21.859 1 97.75 562 ASN B N 1
ATOM 10532 C CA . ASN B 1 562 ? -13.594 -4.898 23.031 1 97.75 562 ASN B CA 1
ATOM 10533 C C . ASN B 1 562 ? -13.898 -3.414 23.203 1 97.75 562 ASN B C 1
ATOM 10535 O O . ASN B 1 562 ? -14.164 -2.961 24.328 1 97.75 562 ASN B O 1
ATOM 10539 N N . ASP B 1 563 ? -13.812 -2.682 22.156 1 97.31 563 ASP B N 1
ATOM 10540 C CA . ASP B 1 563 ? -14.148 -1.262 22.219 1 97.31 563 ASP B CA 1
ATOM 10541 C C . ASP B 1 563 ? -15.625 -1.062 22.578 1 97.31 563 ASP B C 1
ATOM 10543 O O . ASP B 1 563 ? -15.961 -0.216 23.406 1 97.31 563 ASP B O 1
ATOM 10547 N N . ALA B 1 564 ? -16.484 -1.806 21.922 1 97.94 564 ALA B N 1
ATOM 10548 C CA . ALA B 1 564 ? -17.922 -1.691 22.141 1 97.94 564 ALA B CA 1
ATOM 10549 C C . ALA B 1 564 ? -18.281 -2.025 23.594 1 97.94 564 ALA B C 1
ATOM 10551 O O . ALA B 1 564 ? -19.188 -1.432 24.156 1 97.94 564 ALA B O 1
ATOM 10552 N N . ALA B 1 565 ? -17.609 -3.033 24.141 1 97.81 565 ALA B N 1
ATOM 10553 C CA . ALA B 1 565 ? -17.859 -3.43 25.531 1 97.81 565 ALA B CA 1
ATOM 10554 C C . ALA B 1 565 ? -17.641 -2.26 26.484 1 97.81 565 ALA B C 1
ATOM 10556 O O . ALA B 1 565 ? -18.391 -2.076 27.438 1 97.81 565 ALA B O 1
ATOM 10557 N N . GLN B 1 566 ? -16.594 -1.514 26.266 1 95.94 566 GLN B N 1
ATOM 10558 C CA . GLN B 1 566 ? -16.312 -0.342 27.094 1 95.94 566 GLN B CA 1
ATOM 10559 C C . GLN B 1 566 ? -17.375 0.741 26.891 1 95.94 566 GLN B C 1
ATOM 10561 O O . GLN B 1 566 ? -17.844 1.341 27.859 1 95.94 566 GLN B O 1
ATOM 10566 N N . VAL B 1 567 ? -17.781 0.916 25.656 1 96.25 567 VAL B N 1
ATOM 10567 C CA . VAL B 1 567 ? -18.734 1.962 25.312 1 96.25 567 VAL B CA 1
ATOM 10568 C C . VAL B 1 567 ? -20.094 1.635 25.922 1 96.25 567 VAL B C 1
ATOM 10570 O O . VAL B 1 567 ? -20.766 2.516 26.469 1 96.25 567 VAL B O 1
ATOM 10573 N N . LEU B 1 568 ? -20.5 0.401 25.828 1 96.12 568 LEU B N 1
ATOM 10574 C CA . LEU B 1 568 ? -21.844 -0.034 26.219 1 96.12 568 LEU B CA 1
ATOM 10575 C C . LEU B 1 568 ? -21.844 -0.503 27.672 1 96.12 568 LEU B C 1
ATOM 10577 O O . LEU B 1 568 ? -22.906 -0.851 28.219 1 96.12 568 LEU B O 1
ATOM 10581 N N . ARG B 1 569 ? -20.656 -0.535 28.281 1 94.94 569 ARG B N 1
ATOM 10582 C CA . ARG B 1 569 ? -20.516 -0.977 29.656 1 94.94 569 ARG B CA 1
ATOM 10583 C C . ARG B 1 569 ? -21.078 -2.381 29.844 1 94.94 569 ARG B C 1
ATOM 10585 O O . ARG B 1 569 ? -21.906 -2.611 30.734 1 94.94 569 ARG B O 1
ATOM 10592 N N . ALA B 1 570 ? -20.641 -3.254 28.984 1 95.06 570 ALA B N 1
ATOM 10593 C CA . ALA B 1 570 ? -21.109 -4.637 28.984 1 95.06 570 ALA B CA 1
ATOM 10594 C C . ALA B 1 570 ? -19.938 -5.609 28.844 1 95.06 570 ALA B C 1
ATOM 10596 O O . ALA B 1 570 ? -18.859 -5.227 28.375 1 95.06 570 ALA B O 1
ATOM 10597 N N . ASN B 1 571 ? -20.188 -6.766 29.312 1 93.94 571 ASN B N 1
ATOM 10598 C CA . ASN B 1 571 ? -19.203 -7.805 29.031 1 93.94 571 ASN B CA 1
ATOM 10599 C C . ASN B 1 571 ? -19.203 -8.203 27.562 1 93.94 571 ASN B C 1
ATOM 10601 O O . ASN B 1 571 ? -20.266 -8.289 26.938 1 93.94 571 ASN B O 1
ATOM 10605 N N . VAL B 1 572 ? -18.031 -8.484 27.109 1 96.38 572 VAL B N 1
ATOM 10606 C CA . VAL B 1 572 ? -17.891 -8.859 25.703 1 96.38 572 VAL B CA 1
ATOM 10607 C C . VAL B 1 572 ? -18.797 -10.047 25.391 1 96.38 572 VAL B C 1
ATOM 10609 O O . VAL B 1 572 ? -19.391 -10.102 24.312 1 96.38 572 VAL B O 1
ATOM 10612 N N . ILE B 1 573 ? -18.969 -11.023 26.219 1 94.06 573 ILE B N 1
ATOM 10613 C CA . ILE B 1 573 ? -19.703 -12.266 26 1 94.06 573 ILE B CA 1
ATOM 10614 C C . ILE B 1 573 ? -21.188 -11.961 25.875 1 94.06 573 ILE B C 1
ATOM 10616 O O . ILE B 1 573 ? -21.953 -12.773 25.344 1 94.06 573 ILE B O 1
ATOM 10620 N N . ASP B 1 574 ? -21.609 -10.82 26.328 1 95 574 ASP B N 1
ATOM 10621 C CA . ASP B 1 574 ? -23.016 -10.445 26.297 1 95 574 ASP B CA 1
ATOM 10622 C C . ASP B 1 574 ? -23.344 -9.641 25.031 1 95 574 ASP B C 1
ATOM 10624 O O . ASP B 1 574 ? -24.469 -9.164 24.875 1 95 574 ASP B O 1
ATOM 10628 N N . LEU B 1 575 ? -22.359 -9.516 24.203 1 96.88 575 LEU B N 1
ATOM 10629 C CA . LEU B 1 575 ? -22.547 -8.688 23.016 1 96.88 575 LEU B CA 1
ATOM 10630 C C . LEU B 1 575 ? -22.812 -9.555 21.781 1 96.88 575 LEU B C 1
ATOM 10632 O O . LEU B 1 575 ? -22.484 -10.742 21.781 1 96.88 575 LEU B O 1
ATOM 10636 N N . ASP B 1 576 ? -23.516 -8.992 20.797 1 96.38 576 ASP B N 1
ATOM 10637 C CA . ASP B 1 576 ? -23.672 -9.516 19.438 1 96.38 576 ASP B CA 1
ATOM 10638 C C . ASP B 1 576 ? -23.672 -8.391 18.406 1 96.38 576 ASP B C 1
ATOM 10640 O O . ASP B 1 576 ? -23.531 -7.215 18.766 1 96.38 576 ASP B O 1
ATOM 10644 N N . HIS B 1 577 ? -23.609 -8.773 17.125 1 97.62 577 HIS B N 1
ATOM 10645 C CA . HIS B 1 577 ? -23.562 -7.711 16.125 1 97.62 577 HIS B CA 1
ATOM 10646 C C . HIS B 1 577 ? -24.406 -8.062 14.906 1 97.62 577 HIS B C 1
ATOM 10648 O O . HIS B 1 577 ? -24.75 -9.227 14.695 1 97.62 577 HIS B O 1
ATOM 10654 N N . ASP B 1 578 ? -24.844 -7.109 14.156 1 95.81 578 ASP B N 1
ATOM 10655 C CA . ASP B 1 578 ? -25.328 -7.188 12.789 1 95.81 578 ASP B CA 1
ATOM 10656 C C . ASP B 1 578 ? -24.5 -6.309 11.852 1 95.81 578 ASP B C 1
ATOM 10658 O O . ASP B 1 578 ? -23.359 -5.969 12.164 1 95.81 578 ASP B O 1
ATOM 10662 N N . SER B 1 579 ? -25 -6.047 10.664 1 94.62 579 SER B N 1
ATOM 10663 C CA . SER B 1 579 ? -24.203 -5.328 9.664 1 94.62 579 SER B CA 1
ATOM 10664 C C . SER B 1 579 ? -24.016 -3.865 10.062 1 94.62 579 SER B C 1
ATOM 10666 O O . SER B 1 579 ? -23.141 -3.184 9.531 1 94.62 579 SER B O 1
ATOM 10668 N N . GLU B 1 580 ? -24.797 -3.43 10.984 1 96 580 GLU B N 1
ATOM 10669 C CA . GLU B 1 580 ? -24.766 -2.008 11.312 1 96 580 GLU B CA 1
ATOM 10670 C C . GLU B 1 580 ? -23.859 -1.732 12.508 1 96 580 GLU B C 1
ATOM 10672 O O . GLU B 1 580 ? -23.297 -0.643 12.633 1 96 580 GLU B O 1
ATOM 10677 N N . GLY B 1 581 ? -23.969 -2.678 13.445 1 97.69 581 GLY B N 1
ATOM 10678 C CA . GLY B 1 581 ? -23.156 -2.418 14.625 1 97.69 581 GLY B CA 1
ATOM 10679 C C . GLY B 1 581 ? -23.25 -3.516 15.672 1 97.69 581 GLY B C 1
ATOM 10680 O O . GLY B 1 581 ? -23.719 -4.617 15.375 1 97.69 581 GLY B O 1
ATOM 10681 N N . ILE B 1 582 ? -22.703 -3.24 16.859 1 98.19 582 ILE B N 1
ATOM 10682 C CA . ILE B 1 582 ? -22.656 -4.156 17.984 1 98.19 582 ILE B CA 1
ATOM 10683 C C . ILE B 1 582 ? -23.656 -3.725 19.047 1 98.19 582 ILE B C 1
ATOM 10685 O O . ILE B 1 582 ? -23.844 -2.529 19.281 1 98.19 582 ILE B O 1
ATOM 10689 N N . PHE B 1 583 ? -24.328 -4.746 19.625 1 97.25 583 PHE B N 1
ATOM 10690 C CA . PHE B 1 583 ? -25.375 -4.434 20.594 1 97.25 583 PHE B CA 1
ATOM 10691 C C . PHE B 1 583 ? -25.391 -5.449 21.719 1 97.25 583 PHE B C 1
ATOM 10693 O O . PHE B 1 583 ? -24.766 -6.508 21.625 1 97.25 583 PHE B O 1
ATOM 10700 N N . VAL B 1 584 ? -26.016 -5.035 22.812 1 94.62 584 VAL B N 1
ATOM 10701 C CA . VAL B 1 584 ? -26.234 -5.949 23.922 1 94.62 584 VAL B CA 1
ATOM 10702 C C . VAL B 1 584 ? -27.344 -6.938 23.578 1 94.62 584 VAL B C 1
ATOM 10704 O O . VAL B 1 584 ? -28.469 -6.535 23.281 1 94.62 584 VAL B O 1
ATOM 10707 N N . ARG B 1 585 ? -27.078 -8.172 23.641 1 93.25 585 ARG B N 1
ATOM 10708 C CA . ARG B 1 585 ? -27.953 -9.234 23.141 1 93.25 585 ARG B CA 1
ATOM 10709 C C . ARG B 1 585 ? -29.344 -9.125 23.75 1 93.25 585 ARG B C 1
ATOM 10711 O O . ARG B 1 585 ? -30.344 -9.281 23.047 1 93.25 585 ARG B O 1
ATOM 10718 N N . HIS B 1 586 ? -29.438 -8.867 25 1 93.69 586 HIS B N 1
ATOM 10719 C CA . HIS B 1 586 ? -30.734 -8.891 25.688 1 93.69 586 HIS B CA 1
ATOM 10720 C C . HIS B 1 586 ? -31.391 -7.516 25.656 1 93.69 586 HIS B C 1
ATOM 10722 O O . HIS B 1 586 ? -32.531 -7.352 26.125 1 93.69 586 HIS B O 1
ATOM 10728 N N . ARG B 1 587 ? -30.641 -6.508 25.156 1 94 587 ARG B N 1
ATOM 10729 C CA . ARG B 1 587 ? -31.141 -5.141 24.984 1 94 587 ARG B CA 1
ATOM 10730 C C . ARG B 1 587 ? -30.594 -4.523 23.688 1 94 587 ARG B C 1
ATOM 10732 O O . ARG B 1 587 ? -29.812 -3.582 23.734 1 94 587 ARG B O 1
ATOM 10739 N N . GLU B 1 588 ? -31.109 -4.84 22.625 1 91.62 588 GLU B N 1
ATOM 10740 C CA . GLU B 1 588 ? -30.547 -4.523 21.312 1 91.62 588 GLU B CA 1
ATOM 10741 C C . GLU B 1 588 ? -30.562 -3.02 21.062 1 91.62 588 GLU B C 1
ATOM 10743 O O . GLU B 1 588 ? -29.797 -2.521 20.234 1 91.62 588 GLU B O 1
ATOM 10748 N N . GLU B 1 589 ? -31.422 -2.352 21.734 1 93.75 589 GLU B N 1
ATOM 10749 C CA . GLU B 1 589 ? -31.469 -0.903 21.578 1 93.75 589 GLU B CA 1
ATOM 10750 C C . GLU B 1 589 ? -30.203 -0.239 22.094 1 93.75 589 GLU B C 1
ATOM 10752 O O . GLU B 1 589 ? -29.875 0.887 21.703 1 93.75 589 GLU B O 1
ATOM 10757 N N . GLU B 1 590 ? -29.578 -0.895 23.031 1 95.56 590 GLU B N 1
ATOM 10758 C CA . GLU B 1 590 ? -28.25 -0.451 23.469 1 95.56 590 GLU B CA 1
ATOM 10759 C C . GLU B 1 590 ? -27.172 -0.894 22.5 1 95.56 590 GLU B C 1
ATOM 10761 O O . GLU B 1 590 ? -26.656 -2.008 22.594 1 95.56 590 GLU B O 1
ATOM 10766 N N . ARG B 1 591 ? -26.859 -0.029 21.594 1 97.19 591 ARG B N 1
ATOM 10767 C CA . ARG B 1 591 ? -25.969 -0.421 20.5 1 97.19 591 ARG B CA 1
ATOM 10768 C C . ARG B 1 591 ? -25.031 0.722 20.125 1 97.19 591 ARG B C 1
ATOM 10770 O O . ARG B 1 591 ? -25.281 1.879 20.469 1 97.19 591 ARG B O 1
ATOM 10777 N N . VAL B 1 592 ? -23.969 0.419 19.531 1 97.81 592 VAL B N 1
ATOM 10778 C CA . VAL B 1 592 ? -23.016 1.334 18.906 1 97.81 592 VAL B CA 1
ATOM 10779 C C . VAL B 1 592 ? -22.703 0.871 17.484 1 97.81 592 VAL B C 1
ATOM 10781 O O . VAL B 1 592 ? -22.562 -0.329 17.234 1 97.81 592 VAL B O 1
ATOM 10784 N N . SER B 1 593 ? -22.719 1.757 16.516 1 97.94 593 SER B N 1
ATOM 10785 C CA . SER B 1 593 ? -22.531 1.401 15.117 1 97.94 593 SER B CA 1
ATOM 10786 C C . SER B 1 593 ? -21.047 1.187 14.789 1 97.94 593 SER B C 1
ATOM 10788 O O . SER B 1 593 ? -20.172 1.698 15.492 1 97.94 593 SER B O 1
ATOM 10790 N N . PHE B 1 594 ? -20.781 0.393 13.719 1 97.81 594 PHE B N 1
ATOM 10791 C CA . PHE B 1 594 ? -19.422 0.226 13.242 1 97.81 594 PHE B CA 1
ATOM 10792 C C . PHE B 1 594 ? -18.844 1.561 12.789 1 97.81 594 PHE B C 1
ATOM 10794 O O . PHE B 1 594 ? -17.641 1.803 12.938 1 97.81 594 PHE B O 1
ATOM 10801 N N . ARG B 1 595 ? -19.656 2.412 12.234 1 96.5 595 ARG B N 1
ATOM 10802 C CA . ARG B 1 595 ? -19.219 3.75 11.836 1 96.5 595 ARG B CA 1
ATOM 10803 C C . ARG B 1 595 ? -18.672 4.523 13.031 1 96.5 595 ARG B C 1
ATOM 10805 O O . ARG B 1 595 ? -17.656 5.207 12.914 1 96.5 595 ARG B O 1
ATOM 10812 N N . GLN B 1 596 ? -19.297 4.41 14.156 1 96.69 596 GLN B N 1
ATOM 10813 C CA . GLN B 1 596 ? -18.891 5.121 15.367 1 96.69 596 GLN B CA 1
ATOM 10814 C C . GLN B 1 596 ? -17.625 4.527 15.961 1 96.69 596 GLN B C 1
ATOM 10816 O O . GLN B 1 596 ? -16.875 5.223 16.656 1 96.69 596 GLN B O 1
ATOM 10821 N N . LEU B 1 597 ? -17.359 3.279 15.656 1 97.38 597 LEU B N 1
ATOM 10822 C CA . LEU B 1 597 ? -16.219 2.57 16.234 1 97.38 597 LEU B CA 1
ATOM 10823 C C . LEU B 1 597 ? -15.016 2.611 15.297 1 97.38 597 LEU B C 1
ATOM 10825 O O . LEU B 1 597 ? -13.891 2.344 15.719 1 97.38 597 LEU B O 1
ATOM 10829 N N . ALA B 1 598 ? -15.219 2.928 14.047 1 97.44 598 ALA B N 1
ATOM 10830 C CA . ALA B 1 598 ? -14.273 2.701 12.961 1 97.44 598 ALA B CA 1
ATOM 10831 C C . ALA B 1 598 ? -12.898 3.283 13.297 1 97.44 598 ALA B C 1
ATOM 10833 O O . ALA B 1 598 ? -11.875 2.633 13.078 1 97.44 598 ALA B O 1
ATOM 10834 N N . ILE B 1 599 ? -12.883 4.512 13.836 1 95.31 599 ILE B N 1
ATOM 10835 C CA . ILE B 1 599 ? -11.617 5.184 14.109 1 95.31 599 ILE B CA 1
ATOM 10836 C C . ILE B 1 599 ? -11.492 5.457 15.602 1 95.31 599 ILE B C 1
ATOM 10838 O O . ILE B 1 599 ? -10.75 6.352 16.016 1 95.31 599 ILE B O 1
ATOM 10842 N N . GLY B 1 600 ? -12.18 4.738 16.422 1 94.38 600 GLY B N 1
ATOM 10843 C CA . GLY B 1 600 ? -12.367 4.996 17.828 1 94.38 600 GLY B CA 1
ATOM 10844 C C . GLY B 1 600 ? -13.719 5.602 18.156 1 94.38 600 GLY B C 1
ATOM 10845 O O . GLY B 1 600 ? -14.469 5.977 17.266 1 94.38 600 GLY B O 1
ATOM 10846 N N . TYR B 1 601 ? -14.062 5.578 19.484 1 96.19 601 TYR B N 1
ATOM 10847 C CA . TYR B 1 601 ? -15.359 6.094 19.906 1 96.19 601 TYR B CA 1
ATOM 10848 C C . TYR B 1 601 ? -15.195 7.387 20.703 1 96.19 601 TYR B C 1
ATOM 10850 O O . TYR B 1 601 ? -14.383 7.457 21.625 1 96.19 601 TYR B O 1
ATOM 10858 N N . ALA B 1 602 ? -15.898 8.375 20.281 1 93.81 602 ALA B N 1
ATOM 10859 C CA . ALA B 1 602 ? -15.945 9.648 20.984 1 93.81 602 ALA B CA 1
ATOM 10860 C C . ALA B 1 602 ? -17.219 9.75 21.828 1 93.81 602 ALA B C 1
ATOM 10862 O O . ALA B 1 602 ? -18.328 9.672 21.312 1 93.81 602 ALA B O 1
ATOM 10863 N N . TYR B 1 603 ? -17.031 9.984 23.094 1 94 603 TYR B N 1
ATOM 10864 C CA . TYR B 1 603 ? -18.156 10.219 23.984 1 94 603 TYR B CA 1
ATOM 10865 C C . TYR B 1 603 ? -18.734 11.609 23.766 1 94 603 TYR B C 1
ATOM 10867 O O . TYR B 1 603 ? -18.062 12.5 23.234 1 94 603 TYR B O 1
ATOM 10875 N N . PRO B 1 604 ? -19.984 11.812 24.219 1 90.31 604 PRO B N 1
ATOM 10876 C CA . PRO B 1 604 ? -20.625 13.117 24.031 1 90.31 604 PRO B CA 1
ATOM 10877 C C . PRO B 1 604 ? -19.844 14.258 24.672 1 90.31 604 PRO B C 1
ATOM 10879 O O . PRO B 1 604 ? -19.906 15.398 24.188 1 90.31 604 PRO B O 1
ATOM 10882 N N . ASN B 1 605 ? -19.125 13.969 25.703 1 91.25 605 ASN B N 1
ATOM 10883 C CA . ASN B 1 605 ? -18.375 15.023 26.375 1 91.25 605 ASN B CA 1
ATOM 10884 C C . ASN B 1 605 ? -17.016 15.273 25.703 1 91.25 605 ASN B C 1
ATOM 10886 O O . ASN B 1 605 ? -16.266 16.156 26.125 1 91.25 605 ASN B O 1
ATOM 10890 N N . GLY B 1 606 ? -16.656 14.445 24.719 1 91.12 606 GLY B N 1
ATOM 10891 C CA . GLY B 1 606 ? -15.422 14.641 23.984 1 91.12 606 GLY B CA 1
ATOM 10892 C C . GLY B 1 606 ? -14.367 13.594 24.281 1 91.12 606 GLY B C 1
ATOM 10893 O O . GLY B 1 606 ? -13.43 13.406 23.5 1 91.12 606 GLY B O 1
ATOM 10894 N N . ASN B 1 607 ? -14.477 12.875 25.391 1 93.06 607 ASN B N 1
ATOM 10895 C CA . ASN B 1 607 ? -13.547 11.789 25.672 1 93.06 607 ASN B CA 1
ATOM 10896 C C . ASN B 1 607 ? -13.586 10.734 24.562 1 93.06 607 ASN B C 1
ATOM 10898 O O . ASN B 1 607 ? -14.625 10.516 23.938 1 93.06 607 ASN B O 1
ATOM 10902 N N . ALA B 1 608 ? -12.398 10.195 24.312 1 95.12 608 ALA B N 1
ATOM 10903 C CA . ALA B 1 608 ? -12.375 9.172 23.266 1 95.12 608 ALA B CA 1
ATOM 10904 C C . ALA B 1 608 ? -11.594 7.945 23.734 1 95.12 608 ALA B C 1
ATOM 10906 O O . ALA B 1 608 ? -10.688 8.055 24.562 1 95.12 608 ALA B O 1
ATOM 10907 N N . ILE B 1 609 ? -11.953 6.758 23.219 1 95.38 609 ILE B N 1
ATOM 10908 C CA . ILE B 1 609 ? -11.281 5.504 23.547 1 95.38 609 ILE B CA 1
ATOM 10909 C C . ILE B 1 609 ? -11.109 4.668 22.281 1 95.38 609 ILE B C 1
ATOM 10911 O O . ILE B 1 609 ? -11.703 4.973 21.25 1 95.38 609 ILE B O 1
ATOM 10915 N N . GLY B 1 610 ? -10.258 3.668 22.438 1 95.38 610 GLY B N 1
ATOM 10916 C CA . GLY B 1 610 ? -10.039 2.75 21.328 1 95.38 610 GLY B CA 1
ATOM 10917 C C . GLY B 1 610 ? -9.062 3.281 20.297 1 95.38 610 GLY B C 1
ATOM 10918 O O . GLY B 1 610 ? -7.941 3.666 20.641 1 95.38 610 GLY B O 1
ATOM 10919 N N . GLY B 1 611 ? -9.469 3.385 19.062 1 95.88 611 GLY B N 1
ATOM 10920 C CA . GLY B 1 611 ? -8.672 3.756 17.906 1 95.88 611 GLY B CA 1
ATOM 10921 C C . GLY B 1 611 ? -9.109 3.055 16.625 1 95.88 611 GLY B C 1
ATOM 10922 O O . GLY B 1 611 ? -10.039 2.252 16.641 1 95.88 611 GLY B O 1
ATOM 10923 N N . PRO B 1 612 ? -8.383 3.404 15.531 1 98 612 PRO B N 1
ATOM 10924 C CA . PRO B 1 612 ? -8.805 2.816 14.25 1 98 612 PRO B CA 1
ATOM 10925 C C . PRO B 1 612 ? -8.766 1.29 14.266 1 98 612 PRO B C 1
ATOM 10927 O O . PRO B 1 612 ? -7.785 0.698 14.734 1 98 612 PRO B O 1
ATOM 10930 N N . LEU B 1 613 ? -9.812 0.662 13.758 1 98.31 613 LEU B N 1
ATOM 10931 C CA . LEU B 1 613 ? -9.961 -0.79 13.797 1 98.31 613 LEU B CA 1
ATOM 10932 C C . LEU B 1 613 ? -9.188 -1.447 12.664 1 98.31 613 LEU B C 1
ATOM 10934 O O . LEU B 1 613 ? -9.359 -1.085 11.5 1 98.31 613 LEU B O 1
ATOM 10938 N N . VAL B 1 614 ? -8.312 -2.377 13 1 98.5 614 VAL B N 1
ATOM 10939 C CA . VAL B 1 614 ? -7.52 -3.18 12.07 1 98.5 614 VAL B CA 1
ATOM 10940 C C . VAL B 1 614 ? -7.539 -4.641 12.508 1 98.5 614 VAL B C 1
ATOM 10942 O O . VAL B 1 614 ? -7.488 -4.941 13.703 1 98.5 614 VAL B O 1
ATOM 10945 N N . GLY B 1 615 ? -7.785 -5.523 11.57 1 98.69 615 GLY B N 1
ATOM 10946 C CA . GLY B 1 615 ? -7.672 -6.957 11.805 1 98.69 615 GLY B CA 1
ATOM 10947 C C . GLY B 1 615 ? -6.562 -7.605 11 1 98.69 615 GLY B C 1
ATOM 10948 O O . GLY B 1 615 ? -6.344 -7.254 9.836 1 98.69 615 GLY B O 1
ATOM 10949 N N . VAL B 1 616 ? -5.805 -8.539 11.656 1 98.62 616 VAL B N 1
ATOM 10950 C CA . VAL B 1 616 ? -4.723 -9.273 11 1 98.62 616 VAL B CA 1
ATOM 10951 C C . VAL B 1 616 ? -4.992 -10.773 11.078 1 98.62 616 VAL B C 1
ATOM 10953 O O . VAL B 1 616 ? -5.375 -11.289 12.133 1 98.62 616 VAL B O 1
ATOM 10956 N N . GLY B 1 617 ? -4.895 -11.422 9.93 1 98.56 617 GLY B N 1
ATOM 10957 C CA . GLY B 1 617 ? -4.957 -12.875 9.875 1 98.56 617 GLY B CA 1
ATOM 10958 C C . GLY B 1 617 ? -3.709 -13.508 9.281 1 98.56 617 GLY B C 1
ATOM 10959 O O . GLY B 1 617 ? -3.336 -13.203 8.148 1 98.56 617 GLY B O 1
ATOM 10960 N N . ARG B 1 618 ? -3.045 -14.375 10.078 1 97.5 618 ARG B N 1
ATOM 10961 C CA . ARG B 1 618 ? -1.894 -15.156 9.641 1 97.5 618 ARG B CA 1
ATOM 10962 C C . ARG B 1 618 ? -2.258 -16.625 9.484 1 97.5 618 ARG B C 1
ATOM 10964 O O . ARG B 1 618 ? -2.945 -17.188 10.336 1 97.5 618 ARG B O 1
ATOM 10971 N N . TYR B 1 619 ? -1.868 -17.172 8.367 1 97.12 619 TYR B N 1
ATOM 10972 C CA . TYR B 1 619 ? -2.141 -18.594 8.141 1 97.12 619 TYR B CA 1
ATOM 10973 C C . TYR B 1 619 ? -0.942 -19.281 7.492 1 97.12 619 TYR B C 1
ATOM 10975 O O . TYR B 1 619 ? -0.316 -18.719 6.586 1 97.12 619 TYR B O 1
ATOM 10983 N N . ILE B 1 620 ? -0.579 -20.438 7.984 1 96.12 620 ILE B N 1
ATOM 10984 C CA . ILE B 1 620 ? 0.536 -21.234 7.48 1 96.12 620 ILE B CA 1
ATOM 10985 C C . ILE B 1 620 ? 0.088 -22.672 7.277 1 96.12 620 ILE B C 1
ATOM 10987 O O . ILE B 1 620 ? -0.753 -23.188 8.023 1 96.12 620 ILE B O 1
ATOM 10991 N N . ALA B 1 621 ? 0.612 -23.281 6.18 1 93.94 621 ALA B N 1
ATOM 10992 C CA . ALA B 1 621 ? 0.302 -24.688 5.941 1 93.94 621 ALA B CA 1
ATOM 10993 C C . ALA B 1 621 ? 0.807 -25.562 7.086 1 93.94 621 ALA B C 1
ATOM 10995 O O . ALA B 1 621 ? 1.958 -25.422 7.512 1 93.94 621 ALA B O 1
ATOM 10996 N N . GLN B 1 622 ? -0.053 -26.438 7.586 1 91.19 622 GLN B N 1
ATOM 10997 C CA . GLN B 1 622 ? 0.343 -27.281 8.711 1 91.19 622 GLN B CA 1
ATOM 10998 C C . GLN B 1 622 ? 0.181 -28.75 8.375 1 91.19 622 GLN B C 1
ATOM 11000 O O . GLN B 1 622 ? -0.669 -29.125 7.566 1 91.19 622 GLN B O 1
ATOM 11005 N N . GLY B 1 623 ? 1.04 -29.562 8.938 1 90.06 623 GLY B N 1
ATOM 11006 C CA . GLY B 1 623 ? 0.913 -31.016 8.852 1 90.06 623 GLY B CA 1
ATOM 11007 C C . GLY B 1 623 ? 1.739 -31.625 7.734 1 90.06 623 GLY B C 1
ATOM 11008 O O . GLY B 1 623 ? 1.805 -32.844 7.598 1 90.06 623 GLY B O 1
ATOM 11009 N N . LEU B 1 624 ? 2.395 -30.828 6.996 1 94.25 624 LEU B N 1
ATOM 11010 C CA . LEU B 1 624 ? 3.223 -31.312 5.898 1 94.25 624 LEU B CA 1
ATOM 11011 C C . LEU B 1 624 ? 4.605 -31.719 6.398 1 94.25 624 LEU B C 1
ATOM 11013 O O . LEU B 1 624 ? 5.047 -31.25 7.453 1 94.25 624 LEU B O 1
ATOM 11017 N N . THR B 1 625 ? 5.277 -32.656 5.645 1 94.81 625 THR B N 1
ATOM 11018 C CA . THR B 1 625 ? 6.648 -33.062 5.953 1 94.81 625 THR B CA 1
ATOM 11019 C C . THR B 1 625 ? 7.508 -33.062 4.691 1 94.81 625 THR B C 1
ATOM 11021 O O . THR B 1 625 ? 6.984 -33.094 3.578 1 94.81 625 THR B O 1
ATOM 11024 N N . HIS B 1 626 ? 8.789 -33 4.926 1 94 626 HIS B N 1
ATOM 11025 C CA . HIS B 1 626 ? 9.695 -33.344 3.832 1 94 626 HIS B CA 1
ATOM 11026 C C . HIS B 1 626 ? 9.578 -34.812 3.453 1 94 626 HIS B C 1
ATOM 11028 O O . HIS B 1 626 ? 9.305 -35.656 4.309 1 94 626 HIS B O 1
ATOM 11034 N N . LEU B 1 627 ? 9.781 -35.031 2.201 1 95.94 627 LEU B N 1
ATOM 11035 C CA . LEU B 1 627 ? 9.773 -36.406 1.749 1 95.94 627 LEU B CA 1
ATOM 11036 C C . LEU B 1 627 ? 11.148 -37.062 1.914 1 95.94 627 LEU B C 1
ATOM 11038 O O . LEU B 1 627 ? 12.164 -36.406 1.691 1 95.94 627 LEU B O 1
ATOM 11042 N N . ASN B 1 628 ? 11.094 -38.344 2.357 1 95.94 628 ASN B N 1
ATOM 11043 C CA . ASN B 1 628 ? 12.352 -39.062 2.379 1 95.94 628 ASN B CA 1
ATOM 11044 C C . ASN B 1 628 ? 12.961 -39.188 0.984 1 95.94 628 ASN B C 1
ATOM 11046 O O . ASN B 1 628 ? 12.312 -39.688 0.06 1 95.94 628 ASN B O 1
ATOM 11050 N N . LYS B 1 629 ? 14.148 -38.844 0.809 1 93.75 629 LYS B N 1
ATOM 11051 C CA . LYS B 1 629 ? 14.758 -38.75 -0.515 1 93.75 629 LYS B CA 1
ATOM 11052 C C . LYS B 1 629 ? 14.961 -40.125 -1.13 1 93.75 629 LYS B C 1
ATOM 11054 O O . LYS B 1 629 ? 14.977 -40.281 -2.354 1 93.75 629 LYS B O 1
ATOM 11059 N N . GLU B 1 630 ? 15.07 -41.156 -0.316 1 94.56 630 GLU B N 1
ATOM 11060 C CA . GLU B 1 630 ? 15.328 -42.5 -0.808 1 94.56 630 GLU B CA 1
ATOM 11061 C C . GLU B 1 630 ? 14.023 -43.25 -1.08 1 94.56 630 GLU B C 1
ATOM 11063 O O . GLU B 1 630 ? 13.938 -44.031 -2.025 1 94.56 630 GLU B O 1
ATOM 11068 N N . THR B 1 631 ? 13.031 -43 -0.251 1 96.38 631 THR B N 1
ATOM 11069 C CA . THR B 1 631 ? 11.82 -43.812 -0.352 1 96.38 631 THR B CA 1
ATOM 11070 C C . THR B 1 631 ? 10.648 -42.969 -0.858 1 96.38 631 THR B C 1
ATOM 11072 O O . THR B 1 631 ? 9.625 -43.531 -1.282 1 96.38 631 THR B O 1
ATOM 11075 N N . GLY B 1 632 ? 10.805 -41.719 -0.773 1 96.38 632 GLY B N 1
ATOM 11076 C CA . GLY B 1 632 ? 9.719 -40.844 -1.197 1 96.38 632 GLY B CA 1
ATOM 11077 C C . GLY B 1 632 ? 8.57 -40.781 -0.208 1 96.38 632 GLY B C 1
ATOM 11078 O O . GLY B 1 632 ? 7.531 -40.188 -0.479 1 96.38 632 GLY B O 1
ATOM 11079 N N . GLN B 1 633 ? 8.703 -41.375 0.944 1 96.56 633 GLN B N 1
ATOM 11080 C CA . GLN B 1 633 ? 7.645 -41.438 1.945 1 96.56 633 GLN B CA 1
ATOM 11081 C C . GLN B 1 633 ? 7.555 -40.125 2.721 1 96.56 633 GLN B C 1
ATOM 11083 O O . GLN B 1 633 ? 8.578 -39.469 2.973 1 96.56 633 GLN B O 1
ATOM 11088 N N . GLY B 1 634 ? 6.359 -39.656 3.078 1 95.5 634 GLY B N 1
ATOM 11089 C CA . GLY B 1 634 ? 6.078 -38.438 3.809 1 95.5 634 GLY B CA 1
ATOM 11090 C C . GLY B 1 634 ? 4.695 -37.875 3.523 1 95.5 634 GLY B C 1
ATOM 11091 O O . GLY B 1 634 ? 3.83 -38.594 3 1 95.5 634 GLY B O 1
ATOM 11092 N N . LEU B 1 635 ? 4.445 -36.656 3.996 1 95 635 LEU B N 1
ATOM 11093 C CA . LEU B 1 635 ? 3.145 -36 3.85 1 95 635 LEU B CA 1
ATOM 11094 C C . LEU B 1 635 ? 3.252 -34.75 2.986 1 95 635 LEU B C 1
ATOM 11096 O O . LEU B 1 635 ? 3.291 -33.625 3.508 1 95 635 LEU B O 1
ATOM 11100 N N . PRO B 1 636 ? 3.201 -34.906 1.727 1 93.44 636 PRO B N 1
ATOM 11101 C CA . PRO B 1 636 ? 3.375 -33.75 0.842 1 93.44 636 PRO B CA 1
ATOM 11102 C C . PRO B 1 636 ? 2.078 -33 0.621 1 93.44 636 PRO B C 1
ATOM 11104 O O . PRO B 1 636 ? 2.107 -31.844 0.16 1 93.44 636 PRO B O 1
ATOM 11107 N N . ALA B 1 637 ? 0.934 -33.562 0.888 1 91.88 637 ALA B N 1
ATOM 11108 C CA . ALA B 1 637 ? -0.333 -32.969 0.461 1 91.88 637 ALA B CA 1
ATOM 11109 C C . ALA B 1 637 ? -1.074 -32.344 1.641 1 91.88 637 ALA B C 1
ATOM 11111 O O . ALA B 1 637 ? -1.369 -33.031 2.625 1 91.88 637 ALA B O 1
ATOM 11112 N N . LEU B 1 638 ? -1.304 -31.047 1.527 1 88.56 638 LEU B N 1
ATOM 11113 C CA . LEU B 1 638 ? -2.248 -30.453 2.467 1 88.56 638 LEU B CA 1
ATOM 11114 C C . LEU B 1 638 ? -3.623 -31.094 2.34 1 88.56 638 LEU B C 1
ATOM 11116 O O . LEU B 1 638 ? -4.273 -31.391 3.346 1 88.56 638 LEU B O 1
ATOM 11120 N N . ASP B 1 639 ? -4.043 -31.297 1.04 1 85.62 639 ASP B N 1
ATOM 11121 C CA . ASP B 1 639 ? -5.203 -32.094 0.68 1 85.62 639 ASP B CA 1
ATOM 11122 C C . ASP B 1 639 ? -5.152 -32.5 -0.79 1 85.62 639 ASP B C 1
ATOM 11124 O O . ASP B 1 639 ? -4.531 -31.828 -1.609 1 85.62 639 ASP B O 1
ATOM 11128 N N . TRP B 1 640 ? -5.734 -33.594 -0.996 1 93.5 640 TRP B N 1
ATOM 11129 C CA . TRP B 1 640 ? -5.895 -34.062 -2.377 1 93.5 640 TRP B CA 1
ATOM 11130 C C . TRP B 1 640 ? -7.223 -33.562 -2.953 1 93.5 640 TRP B C 1
ATOM 11132 O O . TRP B 1 640 ? -8.273 -33.719 -2.324 1 93.5 640 TRP B O 1
ATOM 11142 N N . THR B 1 641 ? -7.148 -32.906 -4.055 1 96.12 641 THR B N 1
ATOM 11143 C CA . THR B 1 641 ? -8.336 -32.531 -4.812 1 96.12 641 THR B CA 1
ATOM 11144 C C . THR B 1 641 ? -8.539 -33.469 -6 1 96.12 641 THR B C 1
ATOM 11146 O O . THR B 1 641 ? -7.609 -33.719 -6.766 1 96.12 641 THR B O 1
ATOM 11149 N N . TYR B 1 642 ? -9.773 -33.969 -6.121 1 97.75 642 TYR B N 1
ATOM 11150 C CA . TYR B 1 642 ? -10.078 -34.938 -7.145 1 97.75 642 TYR B CA 1
ATOM 11151 C C . TYR B 1 642 ? -10.977 -34.375 -8.227 1 97.75 642 TYR B C 1
ATOM 11153 O O . TYR B 1 642 ? -11.68 -33.375 -7.992 1 97.75 642 TYR B O 1
ATOM 11161 N N . GLY B 1 643 ? -10.906 -34.969 -9.398 1 98.38 643 GLY B N 1
ATOM 11162 C CA . GLY B 1 643 ? -11.812 -34.625 -10.484 1 98.38 643 GLY B CA 1
ATOM 11163 C C . GLY B 1 643 ? -11.891 -35.719 -11.555 1 98.38 643 GLY B C 1
ATOM 11164 O O . GLY B 1 643 ? -11.227 -36.75 -11.453 1 98.38 643 GLY B O 1
ATOM 11165 N N . ALA B 1 644 ? -12.781 -35.438 -12.5 1 98.81 644 ALA B N 1
ATOM 11166 C CA . ALA B 1 644 ? -12.984 -36.344 -13.625 1 98.81 644 ALA B CA 1
ATOM 11167 C C . ALA B 1 644 ? -13.508 -35.625 -14.844 1 98.81 644 ALA B C 1
ATOM 11169 O O . ALA B 1 644 ? -14.141 -34.562 -14.719 1 98.81 644 ALA B O 1
ATOM 11170 N N . HIS B 1 645 ? -13.164 -36.156 -15.953 1 98.75 645 HIS B N 1
ATOM 11171 C CA . HIS B 1 645 ? -13.75 -35.719 -17.203 1 98.75 645 HIS B CA 1
ATOM 11172 C C . HIS B 1 645 ? -14.484 -36.844 -17.906 1 98.75 645 HIS B C 1
ATOM 11174 O O . HIS B 1 645 ? -14.023 -38 -17.891 1 98.75 645 HIS B O 1
ATOM 11180 N N . GLY B 1 646 ? -15.664 -36.562 -18.453 1 98.69 646 GLY B N 1
ATOM 11181 C CA . GLY B 1 646 ? -16.328 -37.344 -19.469 1 98.69 646 GLY B CA 1
ATOM 11182 C C . GLY B 1 646 ? -16.312 -36.688 -20.828 1 98.69 646 GLY B C 1
ATOM 11183 O O . GLY B 1 646 ? -16.484 -35.469 -20.938 1 98.69 646 GLY B O 1
ATOM 11184 N N . MET B 1 647 ? -16.094 -37.562 -21.875 1 98.5 647 MET B N 1
ATOM 11185 C CA . MET B 1 647 ? -15.992 -36.969 -23.203 1 98.5 647 MET B CA 1
ATOM 11186 C C . MET B 1 647 ? -16.688 -37.844 -24.234 1 98.5 647 MET B C 1
ATOM 11188 O O . MET B 1 647 ? -16.641 -39.062 -24.156 1 98.5 647 MET B O 1
ATOM 11192 N N . ILE B 1 648 ? -17.406 -37.188 -25.172 1 98.38 648 ILE B N 1
ATOM 11193 C CA . ILE B 1 648 ? -17.984 -37.812 -26.344 1 98.38 648 ILE B CA 1
ATOM 11194 C C . ILE B 1 648 ? -17.312 -37.281 -27.609 1 98.38 648 ILE B C 1
ATOM 11196 O O . ILE B 1 648 ? -17.266 -36.062 -27.812 1 98.38 648 ILE B O 1
ATOM 11200 N N . VAL B 1 649 ? -16.859 -38.219 -28.453 1 97.69 649 VAL B N 1
ATOM 11201 C CA . VAL B 1 649 ? -16.25 -37.781 -29.703 1 97.69 649 VAL B CA 1
ATOM 11202 C C . VAL B 1 649 ? -16.875 -38.531 -30.891 1 97.69 649 VAL B C 1
ATOM 11204 O O . VAL B 1 649 ? -17.469 -39.594 -30.703 1 97.69 649 VAL B O 1
ATOM 11207 N N . ALA B 1 650 ? -16.859 -37.875 -32.031 1 97.44 650 ALA B N 1
ATOM 11208 C CA . ALA B 1 650 ? -17.172 -38.5 -33.312 1 97.44 650 ALA B CA 1
ATOM 11209 C C . ALA B 1 650 ? -15.938 -38.531 -34.188 1 97.44 650 ALA B C 1
ATOM 11211 O O . ALA B 1 650 ? -15.305 -37.5 -34.438 1 97.44 650 ALA B O 1
ATOM 11212 N N . VAL B 1 651 ? -15.578 -39.812 -34.656 1 97.38 651 VAL B N 1
ATOM 11213 C CA . VAL B 1 651 ? -14.344 -39.969 -35.406 1 97.38 651 VAL B CA 1
ATOM 11214 C C . VAL B 1 651 ? -14.656 -40.531 -36.812 1 97.38 651 VAL B C 1
ATOM 11216 O O . VAL B 1 651 ? -15.422 -41.469 -36.938 1 97.38 651 VAL B O 1
ATOM 11219 N N . ASP B 1 652 ? -14.086 -39.875 -37.844 1 96.94 652 ASP B N 1
ATOM 11220 C CA . ASP B 1 652 ? -14.125 -40.406 -39.188 1 96.94 652 ASP B CA 1
ATOM 11221 C C . ASP B 1 652 ? -13.086 -41.531 -39.344 1 96.94 652 ASP B C 1
ATOM 11223 O O . ASP B 1 652 ? -11.883 -41.25 -39.344 1 96.94 652 ASP B O 1
ATOM 11227 N N . PRO B 1 653 ? -13.531 -42.688 -39.531 1 92.69 653 PRO B N 1
ATOM 11228 C CA . PRO B 1 653 ? -12.586 -43.812 -39.562 1 92.69 653 PRO B CA 1
ATOM 11229 C C . PRO B 1 653 ? -11.703 -43.812 -40.781 1 92.69 653 PRO B C 1
ATOM 11231 O O . PRO B 1 653 ? -10.711 -44.531 -40.844 1 92.69 653 PRO B O 1
ATOM 11234 N N . GLU B 1 654 ? -12 -43.031 -41.781 1 92.56 654 GLU B N 1
ATOM 11235 C CA . GLU B 1 654 ? -11.211 -42.969 -43.031 1 92.56 654 GLU B CA 1
ATOM 11236 C C . GLU B 1 654 ? -10.188 -41.844 -42.969 1 92.56 654 GLU B C 1
ATOM 11238 O O . GLU B 1 654 ? -9.047 -42.031 -43.406 1 92.56 654 GLU B O 1
ATOM 11243 N N . THR B 1 655 ? -10.578 -40.781 -42.469 1 93.62 655 THR B N 1
ATOM 11244 C CA . THR B 1 655 ? -9.711 -39.594 -42.562 1 93.62 655 THR B CA 1
ATOM 11245 C C . THR B 1 655 ? -8.992 -39.344 -41.25 1 93.62 655 THR B C 1
ATOM 11247 O O . THR B 1 655 ? -8.008 -38.594 -41.188 1 93.62 655 THR B O 1
ATOM 11250 N N . GLY B 1 656 ? -9.492 -39.906 -40.188 1 93.31 656 GLY B N 1
ATOM 11251 C CA . GLY B 1 656 ? -8.922 -39.625 -38.875 1 93.31 656 GLY B CA 1
ATOM 11252 C C . GLY B 1 656 ? -9.414 -38.312 -38.25 1 93.31 656 GLY B C 1
ATOM 11253 O O . GLY B 1 656 ? -9.117 -38.031 -37.094 1 93.31 656 GLY B O 1
ATOM 11254 N N . GLU B 1 657 ? -10.258 -37.594 -39.031 1 95.19 657 GLU B N 1
ATOM 11255 C CA . GLU B 1 657 ? -10.844 -36.375 -38.5 1 95.19 657 GLU B CA 1
ATOM 11256 C C . GLU B 1 657 ? -11.852 -36.656 -37.375 1 95.19 657 GLU B C 1
ATOM 11258 O O . GLU B 1 657 ? -12.57 -37.656 -37.438 1 95.19 657 GLU B O 1
ATOM 11263 N N . TYR B 1 658 ? -11.836 -35.781 -36.344 1 95.88 658 TYR B N 1
ATOM 11264 C CA . TYR B 1 658 ? -12.773 -36 -35.25 1 95.88 658 TYR B CA 1
ATOM 11265 C C . TYR B 1 658 ? -13.383 -34.719 -34.75 1 95.88 658 TYR B C 1
ATOM 11267 O O . TYR B 1 658 ? -12.828 -33.625 -35 1 95.88 658 TYR B O 1
ATOM 11275 N N . ASP B 1 659 ? -14.555 -34.781 -34.125 1 95.06 659 ASP B N 1
ATOM 11276 C CA . ASP B 1 659 ? -15.242 -33.719 -33.438 1 95.06 659 ASP B CA 1
ATOM 11277 C C . ASP B 1 659 ? -15.453 -34.062 -31.953 1 95.06 659 ASP B C 1
ATOM 11279 O O . ASP B 1 659 ? -15.844 -35.188 -31.625 1 95.06 659 ASP B O 1
ATOM 11283 N N . VAL B 1 660 ? -15.07 -33.125 -31.094 1 97 660 VAL B N 1
ATOM 11284 C CA . VAL B 1 660 ? -15.438 -33.281 -29.688 1 97 660 VAL B CA 1
ATOM 11285 C C . VAL B 1 660 ? -16.875 -32.812 -29.484 1 97 660 VAL B C 1
ATOM 11287 O O . VAL B 1 660 ? -17.141 -31.594 -29.531 1 97 660 VAL B O 1
ATOM 11290 N N . LEU B 1 661 ? -17.75 -33.688 -29.172 1 96.69 661 LEU B N 1
ATOM 11291 C CA . LEU B 1 661 ? -19.172 -33.375 -29.094 1 96.69 661 LEU B CA 1
ATOM 11292 C C . LEU B 1 661 ? -19.547 -32.812 -27.734 1 96.69 661 LEU B C 1
ATOM 11294 O O . LEU B 1 661 ? -20.328 -31.875 -27.625 1 96.69 661 LEU B O 1
ATOM 11298 N N . LYS B 1 662 ? -19.047 -33.469 -26.734 1 97.56 662 LYS B N 1
ATOM 11299 C CA . LYS B 1 662 ? -19.406 -33.094 -25.375 1 97.56 662 LYS B CA 1
ATOM 11300 C C . LYS B 1 662 ? -18.25 -33.344 -24.406 1 97.56 662 LYS B C 1
ATOM 11302 O O . LYS B 1 662 ? -17.562 -34.375 -24.516 1 97.56 662 LYS B O 1
ATOM 11307 N N . VAL B 1 663 ? -18.031 -32.406 -23.516 1 98.25 663 VAL B N 1
ATOM 11308 C CA . VAL B 1 663 ? -17.125 -32.625 -22.391 1 98.25 663 VAL B CA 1
ATOM 11309 C C . VAL B 1 663 ? -17.859 -32.344 -21.078 1 98.25 663 VAL B C 1
ATOM 11311 O O . VAL B 1 663 ? -18.5 -31.281 -20.938 1 98.25 663 VAL B O 1
ATOM 11314 N N . ALA B 1 664 ? -17.844 -33.25 -20.188 1 98.5 664 ALA B N 1
ATOM 11315 C CA . ALA B 1 664 ? -18.328 -33.062 -18.828 1 98.5 664 ALA B CA 1
ATOM 11316 C C . ALA B 1 664 ? -17.172 -33.062 -17.828 1 98.5 664 ALA B C 1
ATOM 11318 O O . ALA B 1 664 ? -16.359 -34 -17.812 1 98.5 664 ALA B O 1
ATOM 11319 N N . SER B 1 665 ? -17.062 -31.969 -17.094 1 98.44 665 SER B N 1
ATOM 11320 C CA . SER B 1 665 ? -15.992 -31.859 -16.109 1 98.44 665 SER B CA 1
ATOM 11321 C C . SER B 1 665 ? -16.562 -31.781 -14.695 1 98.44 665 SER B C 1
ATOM 11323 O O . SER B 1 665 ? -17.438 -30.953 -14.414 1 98.44 665 SER B O 1
ATOM 11325 N N . VAL B 1 666 ? -16.047 -32.625 -13.828 1 98.62 666 VAL B N 1
ATOM 11326 C CA . VAL B 1 666 ? -16.5 -32.719 -12.445 1 98.62 666 VAL B CA 1
ATOM 11327 C C . VAL B 1 666 ? -15.305 -32.594 -11.492 1 98.62 666 VAL B C 1
ATOM 11329 O O . VAL B 1 666 ? -14.273 -33.25 -11.68 1 98.62 666 VAL B O 1
ATOM 11332 N N . PHE B 1 667 ? -15.438 -31.719 -10.492 1 98.25 667 PHE B N 1
ATOM 11333 C CA . PHE B 1 667 ? -14.375 -31.547 -9.516 1 98.25 667 PHE B CA 1
ATOM 11334 C C . PHE B 1 667 ? -14.938 -31.516 -8.102 1 98.25 667 PHE B C 1
ATOM 11336 O O . PHE B 1 667 ? -16.016 -30.953 -7.863 1 98.25 667 PHE B O 1
ATOM 11343 N N . ASP B 1 668 ? -14.219 -32.188 -7.203 1 97.44 668 ASP B N 1
ATOM 11344 C CA . ASP B 1 668 ? -14.539 -32.031 -5.785 1 97.44 668 ASP B CA 1
ATOM 11345 C C . ASP B 1 668 ? -13.891 -30.781 -5.199 1 97.44 668 ASP B C 1
ATOM 11347 O O . ASP B 1 668 ? -12.758 -30.844 -4.719 1 97.44 668 ASP B O 1
ATOM 11351 N N . ALA B 1 669 ? -14.648 -29.781 -5.117 1 95.06 669 ALA B N 1
ATOM 11352 C CA . ALA B 1 669 ? -14.125 -28.484 -4.699 1 95.06 669 ALA B CA 1
ATOM 11353 C C . ALA B 1 669 ? -14.352 -28.266 -3.205 1 95.06 669 ALA B C 1
ATOM 11355 O O . ALA B 1 669 ? -14.086 -27.172 -2.688 1 95.06 669 ALA B O 1
ATOM 11356 N N . GLY B 1 670 ? -14.703 -29.312 -2.535 1 94 670 GLY B N 1
ATOM 11357 C CA . GLY B 1 670 ? -15.219 -29.062 -1.198 1 94 670 GLY B CA 1
ATOM 11358 C C . GLY B 1 670 ? -16.469 -28.219 -1.197 1 94 670 GLY B C 1
ATOM 11359 O O . GLY B 1 670 ? -17.484 -28.594 -1.795 1 94 670 GLY B O 1
ATOM 11360 N N . ARG B 1 671 ? -16.328 -27 -0.717 1 93.94 671 ARG B N 1
ATOM 11361 C CA . ARG B 1 671 ? -17.406 -26.031 -0.878 1 93.94 671 ARG B CA 1
ATOM 11362 C C . ARG B 1 671 ? -17.109 -25.078 -2.029 1 93.94 671 ARG B C 1
ATOM 11364 O O . ARG B 1 671 ? -16.047 -24.453 -2.07 1 93.94 671 ARG B O 1
ATOM 11371 N N . VAL B 1 672 ? -18.031 -25.047 -2.934 1 95.56 672 VAL B N 1
ATOM 11372 C CA . VAL B 1 672 ? -17.891 -24.062 -3.996 1 95.56 672 VAL B CA 1
ATOM 11373 C C . VAL B 1 672 ? -18.219 -22.672 -3.447 1 95.56 672 VAL B C 1
ATOM 11375 O O . VAL B 1 672 ? -19.344 -22.406 -3.021 1 95.56 672 VAL B O 1
ATOM 11378 N N . ILE B 1 673 ? -17.25 -21.766 -3.52 1 96.19 673 ILE B N 1
ATOM 11379 C CA . ILE B 1 673 ? -17.422 -20.453 -2.93 1 96.19 673 ILE B CA 1
ATOM 11380 C C . ILE B 1 673 ? -18.234 -19.562 -3.871 1 96.19 673 ILE B C 1
ATOM 11382 O O . ILE B 1 673 ? -19.141 -18.828 -3.432 1 96.19 673 ILE B O 1
ATOM 11386 N N . ASN B 1 674 ? -17.922 -19.562 -5.102 1 96.5 674 ASN B N 1
ATOM 11387 C CA . ASN B 1 674 ? -18.594 -18.844 -6.164 1 96.5 674 ASN B CA 1
ATOM 11388 C C . ASN B 1 674 ? -18.859 -19.734 -7.379 1 96.5 674 ASN B C 1
ATOM 11390 O O . ASN B 1 674 ? -17.984 -19.891 -8.234 1 96.5 674 ASN B O 1
ATOM 11394 N N . PRO B 1 675 ? -20.078 -20.188 -7.527 1 96.19 675 PRO B N 1
ATOM 11395 C CA . PRO B 1 675 ? -20.406 -21.125 -8.602 1 96.19 675 PRO B CA 1
ATOM 11396 C C . PRO B 1 675 ? -20.062 -20.578 -9.984 1 96.19 675 PRO B C 1
ATOM 11398 O O . PRO B 1 675 ? -19.625 -21.344 -10.859 1 96.19 675 PRO B O 1
ATOM 11401 N N . GLY B 1 676 ? -20.312 -19.328 -10.172 1 95.25 676 GLY B N 1
ATOM 11402 C CA . GLY B 1 676 ? -19.969 -18.734 -11.453 1 95.25 676 GLY B CA 1
ATOM 11403 C C . GLY B 1 676 ? -18.484 -18.781 -11.742 1 95.25 676 GLY B C 1
ATOM 11404 O O . GLY B 1 676 ? -18.062 -19.125 -12.852 1 95.25 676 GLY B O 1
ATOM 11405 N N . ALA B 1 677 ? -17.719 -18.375 -10.82 1 94.38 677 ALA B N 1
ATOM 11406 C CA . ALA B 1 677 ? -16.266 -18.406 -10.969 1 94.38 677 ALA B CA 1
ATOM 11407 C C . ALA B 1 677 ? -15.766 -19.844 -11.117 1 94.38 677 ALA B C 1
ATOM 11409 O O . ALA B 1 677 ? -14.836 -20.094 -11.891 1 94.38 677 ALA B O 1
ATOM 11410 N N . PHE B 1 678 ? -16.359 -20.734 -10.352 1 95.81 678 PHE B N 1
ATOM 11411 C CA . PHE B 1 678 ? -16.031 -22.156 -10.445 1 95.81 678 PHE B CA 1
ATOM 11412 C C . PHE B 1 678 ? -16.25 -22.672 -11.859 1 95.81 678 PHE B C 1
ATOM 11414 O O . PHE B 1 678 ? -15.375 -23.312 -12.438 1 95.81 678 PHE B O 1
ATOM 11421 N N . ARG B 1 679 ? -17.328 -22.359 -12.422 1 95.94 679 ARG B N 1
ATOM 11422 C CA . ARG B 1 679 ? -17.672 -22.781 -13.773 1 95.94 679 ARG B CA 1
ATOM 11423 C C . ARG B 1 679 ? -16.703 -22.188 -14.789 1 95.94 679 ARG B C 1
ATOM 11425 O O . ARG B 1 679 ? -16.219 -22.891 -15.688 1 95.94 679 ARG B O 1
ATOM 11432 N N . GLY B 1 680 ? -16.484 -20.922 -14.609 1 94.31 680 GLY B N 1
ATOM 11433 C CA . GLY B 1 680 ? -15.531 -20.266 -15.508 1 94.31 680 GLY B CA 1
ATOM 11434 C C . GLY B 1 680 ? -14.164 -20.906 -15.5 1 94.31 680 GLY B C 1
ATOM 11435 O O . GLY B 1 680 ? -13.562 -21.125 -16.562 1 94.31 680 GLY B O 1
ATOM 11436 N N . GLN B 1 681 ? -13.68 -21.234 -14.375 1 94.31 681 GLN B N 1
ATOM 11437 C CA . GLN B 1 681 ? -12.375 -21.875 -14.227 1 94.31 681 GLN B CA 1
ATOM 11438 C C . GLN B 1 681 ? -12.383 -23.281 -14.812 1 94.31 681 GLN B C 1
ATOM 11440 O O . GLN B 1 681 ? -11.414 -23.703 -15.445 1 94.31 681 GLN B O 1
ATOM 11445 N N . ALA B 1 682 ? -13.414 -24 -14.555 1 96.06 682 ALA B N 1
ATOM 11446 C CA . ALA B 1 682 ? -13.555 -25.375 -15.062 1 96.06 682 ALA B CA 1
ATOM 11447 C C . ALA B 1 682 ? -13.539 -25.391 -16.594 1 96.06 682 ALA B C 1
ATOM 11449 O O . ALA B 1 682 ? -12.844 -26.219 -17.203 1 96.06 682 ALA B O 1
ATOM 11450 N N . ILE B 1 683 ? -14.273 -24.484 -17.188 1 95.44 683 ILE B N 1
ATOM 11451 C CA . ILE B 1 683 ? -14.375 -24.438 -18.641 1 95.44 683 ILE B CA 1
ATOM 11452 C C . ILE B 1 683 ? -13.055 -23.953 -19.234 1 95.44 683 ILE B C 1
ATOM 11454 O O . ILE B 1 683 ? -12.531 -24.547 -20.172 1 95.44 683 ILE B O 1
ATOM 11458 N N . GLY B 1 684 ? -12.547 -22.844 -18.656 1 93.88 684 GLY B N 1
ATOM 11459 C CA . GLY B 1 684 ? -11.305 -22.297 -19.172 1 93.88 684 GLY B CA 1
ATOM 11460 C C . GLY B 1 684 ? -10.148 -23.266 -19.109 1 93.88 684 GLY B C 1
ATOM 11461 O O . GLY B 1 684 ? -9.375 -23.375 -20.062 1 93.88 684 GLY B O 1
ATOM 11462 N N . GLY B 1 685 ? -9.977 -23.953 -17.953 1 95.19 685 GLY B N 1
ATOM 11463 C CA . GLY B 1 685 ? -8.906 -24.922 -17.828 1 95.19 685 GLY B CA 1
ATOM 11464 C C . GLY B 1 685 ? -9.07 -26.109 -18.766 1 95.19 685 GLY B C 1
ATOM 11465 O O . GLY B 1 685 ? -8.086 -26.609 -19.328 1 95.19 685 GLY B O 1
ATOM 11466 N N . MET B 1 686 ? -10.266 -26.562 -18.906 1 96.19 686 MET B N 1
ATOM 11467 C CA . MET B 1 686 ? -10.555 -27.672 -19.812 1 96.19 686 MET B CA 1
ATOM 11468 C C . MET B 1 686 ? -10.219 -27.297 -21.25 1 96.19 686 MET B C 1
ATOM 11470 O O . MET B 1 686 ? -9.625 -28.094 -21.984 1 96.19 686 MET B O 1
ATOM 11474 N N . LEU B 1 687 ? -10.539 -26.109 -21.672 1 95.62 687 LEU B N 1
ATOM 11475 C CA . LEU B 1 687 ? -10.25 -25.641 -23.016 1 95.62 687 LEU B CA 1
ATOM 11476 C C . LEU B 1 687 ? -8.742 -25.531 -23.25 1 95.62 687 LEU B C 1
ATOM 11478 O O . LEU B 1 687 ? -8.25 -25.875 -24.328 1 95.62 687 LEU B O 1
ATOM 11482 N N . GLN B 1 688 ? -8.07 -25.078 -22.281 1 95.25 688 GLN B N 1
ATOM 11483 C CA . GLN B 1 688 ? -6.617 -25.062 -22.375 1 95.25 688 GLN B CA 1
ATOM 11484 C C . GLN B 1 688 ? -6.062 -26.469 -22.5 1 95.25 688 GLN B C 1
ATOM 11486 O O . GLN B 1 688 ? -5.094 -26.703 -23.234 1 95.25 688 GLN B O 1
ATOM 11491 N N . GLY B 1 689 ? -6.648 -27.391 -21.75 1 96.25 689 GLY B N 1
ATOM 11492 C CA . GLY B 1 689 ? -6.277 -28.797 -21.875 1 96.25 689 GLY B CA 1
ATOM 11493 C C . GLY B 1 689 ? -6.516 -29.359 -23.25 1 96.25 689 GLY B C 1
ATOM 11494 O O . GLY B 1 689 ? -5.715 -30.156 -23.75 1 96.25 689 GLY B O 1
ATOM 11495 N N . LEU B 1 690 ? -7.598 -28.969 -23.875 1 95.56 690 LEU B N 1
ATOM 11496 C CA . LEU B 1 690 ? -7.883 -29.406 -25.234 1 95.56 690 LEU B CA 1
ATOM 11497 C C . LEU B 1 690 ? -6.855 -28.828 -26.203 1 95.56 690 LEU B C 1
ATOM 11499 O O . LEU B 1 690 ? -6.488 -29.484 -27.188 1 95.56 690 LEU B O 1
ATOM 11503 N N . GLY B 1 691 ? -6.488 -27.609 -25.938 1 94.56 691 GLY B N 1
ATOM 11504 C CA . GLY B 1 691 ? -5.473 -27 -26.781 1 94.56 691 GLY B CA 1
ATOM 11505 C C . GLY B 1 691 ? -4.18 -27.781 -26.812 1 94.56 691 GLY B C 1
ATOM 11506 O O . GLY B 1 691 ? -3.646 -28.062 -27.891 1 94.56 691 GLY B O 1
ATOM 11507 N N . THR B 1 692 ? -3.699 -28.188 -25.688 1 94.31 692 THR B N 1
ATOM 11508 C CA . THR B 1 692 ? -2.453 -28.938 -25.641 1 94.31 692 THR B CA 1
ATOM 11509 C C . THR B 1 692 ? -2.643 -30.344 -26.219 1 94.31 692 THR B C 1
ATOM 11511 O O . THR B 1 692 ? -1.696 -30.938 -26.734 1 94.31 692 THR B O 1
ATOM 11514 N N . ALA B 1 693 ? -3.816 -30.875 -26.094 1 95.44 693 ALA B N 1
ATOM 11515 C CA . ALA B 1 693 ? -4.117 -32.219 -26.609 1 95.44 693 ALA B CA 1
ATOM 11516 C C . ALA B 1 693 ? -4.156 -32.219 -28.141 1 95.44 693 ALA B C 1
ATOM 11518 O O . ALA B 1 693 ? -3.74 -33.188 -28.766 1 95.44 693 ALA B O 1
ATOM 11519 N N . THR B 1 694 ? -4.547 -31.156 -28.734 1 93.5 694 THR B N 1
ATOM 11520 C CA . THR B 1 694 ? -4.934 -31.234 -30.141 1 93.5 694 THR B CA 1
ATOM 11521 C C . THR B 1 694 ? -3.883 -30.594 -31.031 1 93.5 694 THR B C 1
ATOM 11523 O O . THR B 1 694 ? -3.672 -31.016 -32.188 1 93.5 694 THR B O 1
ATOM 11526 N N . VAL B 1 695 ? -3.289 -29.438 -30.516 1 90.88 695 VAL B N 1
ATOM 11527 C CA . VAL B 1 695 ? -2.568 -28.719 -31.547 1 90.88 695 VAL B CA 1
ATOM 11528 C C . VAL B 1 695 ? -1.278 -28.141 -30.984 1 90.88 695 VAL B C 1
ATOM 11530 O O . VAL B 1 695 ? -0.326 -27.875 -31.719 1 90.88 695 VAL B O 1
ATOM 11533 N N . GLU B 1 696 ? -1.154 -27.906 -29.797 1 93.25 696 GLU B N 1
ATOM 11534 C CA . GLU B 1 696 ? -0.028 -27.156 -29.25 1 93.25 696 GLU B CA 1
ATOM 11535 C C . GLU B 1 696 ? 1.217 -28.031 -29.141 1 93.25 696 GLU B C 1
ATOM 11537 O O . GLU B 1 696 ? 1.114 -29.234 -28.891 1 93.25 696 GLU B O 1
ATOM 11542 N N . GLY B 1 697 ? 2.465 -27.359 -29.312 1 94.19 697 GLY B N 1
ATOM 11543 C CA . GLY B 1 697 ? 3.729 -28.062 -29.125 1 94.19 697 GLY B CA 1
ATOM 11544 C C . GLY B 1 697 ? 4.879 -27.422 -29.875 1 94.19 697 GLY B C 1
ATOM 11545 O O . GLY B 1 697 ? 4.695 -26.922 -30.984 1 94.19 697 GLY B O 1
ATOM 11546 N N . TYR B 1 698 ? 6.031 -27.484 -29.266 1 95 698 TYR B N 1
ATOM 11547 C CA . TYR B 1 698 ? 7.238 -26.953 -29.875 1 95 698 TYR B CA 1
ATOM 11548 C C . TYR B 1 698 ? 7.781 -27.922 -30.922 1 95 698 TYR B C 1
ATOM 11550 O O . TYR B 1 698 ? 7.723 -29.141 -30.75 1 95 698 TYR B O 1
ATOM 11558 N N . ILE B 1 699 ? 8.281 -27.359 -31.984 1 93.88 699 ILE B N 1
ATOM 11559 C CA . ILE B 1 699 ? 8.922 -28.125 -33.062 1 93.88 699 ILE B CA 1
ATOM 11560 C C . ILE B 1 699 ? 10.344 -27.609 -33.281 1 93.88 699 ILE B C 1
ATOM 11562 O O . ILE B 1 699 ? 10.57 -26.422 -33.438 1 93.88 699 ILE B O 1
ATOM 11566 N N . TYR B 1 700 ? 11.297 -28.594 -33.219 1 94.88 700 TYR B N 1
ATOM 11567 C CA . TYR B 1 700 ? 12.703 -28.234 -33.375 1 94.88 700 TYR B CA 1
ATOM 11568 C C . TYR B 1 700 ? 13.297 -28.906 -34.625 1 94.88 700 TYR B C 1
ATOM 11570 O O . TYR B 1 700 ? 12.828 -29.953 -35.062 1 94.88 700 TYR B O 1
ATOM 11578 N N . ASP B 1 701 ? 14.273 -28.266 -35.219 1 94.62 701 ASP B N 1
ATOM 11579 C CA . ASP B 1 701 ? 15.094 -28.969 -36.188 1 94.62 701 ASP B CA 1
ATOM 11580 C C . ASP B 1 701 ? 16.234 -29.719 -35.531 1 94.62 701 ASP B C 1
ATOM 11582 O O . ASP B 1 701 ? 16.344 -29.734 -34.281 1 94.62 701 ASP B O 1
ATOM 11586 N N . GLN B 1 702 ? 17.031 -30.312 -36.281 1 93 702 GLN B N 1
ATOM 11587 C CA . GLN B 1 702 ? 18.078 -31.188 -35.75 1 93 702 GLN B CA 1
ATOM 11588 C C . GLN B 1 702 ? 19.203 -30.359 -35.094 1 93 702 GLN B C 1
ATOM 11590 O O . GLN B 1 702 ? 20.031 -30.891 -34.375 1 93 702 GLN B O 1
ATOM 11595 N N . LYS B 1 703 ? 19.141 -29.062 -35.375 1 94.81 703 LYS B N 1
ATOM 11596 C CA . LYS B 1 703 ? 20.156 -28.172 -34.812 1 94.81 703 LYS B CA 1
ATOM 11597 C C . LYS B 1 703 ? 19.641 -27.484 -33.531 1 94.81 703 LYS B C 1
ATOM 11599 O O . LYS B 1 703 ? 20.359 -26.703 -32.906 1 94.81 703 LYS B O 1
ATOM 11604 N N . GLY B 1 704 ? 18.469 -27.812 -33.188 1 95.12 704 GLY B N 1
ATOM 11605 C CA . GLY B 1 704 ? 17.906 -27.266 -31.953 1 95.12 704 GLY B CA 1
ATOM 11606 C C . GLY B 1 704 ? 17.25 -25.922 -32.156 1 95.12 704 GLY B C 1
ATOM 11607 O O . GLY B 1 704 ? 16.906 -25.234 -31.172 1 95.12 704 GLY B O 1
ATOM 11608 N N . HIS B 1 705 ? 17.047 -25.562 -33.406 1 95.31 705 HIS B N 1
ATOM 11609 C CA . HIS B 1 705 ? 16.312 -24.328 -33.688 1 95.31 705 HIS B CA 1
ATOM 11610 C C . HIS B 1 705 ? 14.805 -24.531 -33.5 1 95.31 705 HIS B C 1
ATOM 11612 O O . HIS B 1 705 ? 14.234 -25.5 -34 1 95.31 705 HIS B O 1
ATOM 11618 N N . LEU B 1 706 ? 14.273 -23.625 -32.719 1 94.81 706 LEU B N 1
ATOM 11619 C CA . LEU B 1 706 ? 12.812 -23.641 -32.594 1 94.81 706 LEU B CA 1
ATOM 11620 C C . LEU B 1 706 ? 12.164 -23.141 -33.875 1 94.81 706 LEU B C 1
ATOM 11622 O O . LEU B 1 706 ? 12.367 -21.984 -34.281 1 94.81 706 LEU B O 1
ATOM 11626 N N . LEU B 1 707 ? 11.273 -23.875 -34.469 1 93.88 707 LEU B N 1
ATOM 11627 C CA . LEU B 1 707 ? 10.781 -23.609 -35.812 1 93.88 707 LEU B CA 1
ATOM 11628 C C . LEU B 1 707 ? 9.445 -22.859 -35.75 1 93.88 707 LEU B C 1
ATOM 11630 O O . LEU B 1 707 ? 9.031 -22.266 -36.75 1 93.88 707 LEU B O 1
ATOM 11634 N N . ASN B 1 708 ? 8.758 -22.875 -34.688 1 92.81 708 ASN B N 1
ATOM 11635 C CA . ASN B 1 708 ? 7.422 -22.297 -34.625 1 92.81 708 ASN B CA 1
ATOM 11636 C C . ASN B 1 708 ? 7.266 -21.328 -33.469 1 92.81 708 ASN B C 1
ATOM 11638 O O . ASN B 1 708 ? 6.332 -21.438 -32.688 1 92.81 708 ASN B O 1
ATOM 11642 N N . PRO B 1 709 ? 8.094 -20.266 -33.469 1 92.56 709 PRO B N 1
ATOM 11643 C CA . PRO B 1 709 ? 8.055 -19.297 -32.375 1 92.56 709 PRO B CA 1
ATOM 11644 C C . PRO B 1 709 ? 7.043 -18.172 -32.625 1 92.56 709 PRO B C 1
ATOM 11646 O O . PRO B 1 709 ? 7.355 -17 -32.438 1 92.56 709 PRO B O 1
ATOM 11649 N N . SER B 1 710 ? 5.789 -18.578 -33.125 1 91.38 710 SER B N 1
ATOM 11650 C CA . SER B 1 710 ? 4.742 -17.609 -33.406 1 91.38 710 SER B CA 1
ATOM 11651 C C . SER B 1 710 ? 3.361 -18.25 -33.375 1 91.38 710 SER B C 1
ATOM 11653 O O . SER B 1 710 ? 3.24 -19.469 -33.406 1 91.38 710 SER B O 1
ATOM 11655 N N . PHE B 1 711 ? 2.344 -17.344 -33.438 1 89.81 711 PHE B N 1
ATOM 11656 C CA . PHE B 1 711 ? 0.968 -17.828 -33.406 1 89.81 711 PHE B CA 1
ATOM 11657 C C . PHE B 1 711 ? 0.578 -18.406 -34.781 1 89.81 711 PHE B C 1
ATOM 11659 O O . PHE B 1 711 ? -0.413 -19.141 -34.875 1 89.81 711 PHE B O 1
ATOM 11666 N N . THR B 1 712 ? 1.32 -18.047 -35.719 1 85.56 712 THR B N 1
ATOM 11667 C CA . THR B 1 712 ? 1.047 -18.594 -37.031 1 85.56 712 THR B CA 1
ATOM 11668 C C . THR B 1 712 ? 1.406 -20.062 -37.125 1 85.56 712 THR B C 1
ATOM 11670 O O . THR B 1 712 ? 0.67 -20.859 -37.688 1 85.56 712 THR B O 1
ATOM 11673 N N . ASP B 1 713 ? 2.477 -20.359 -36.469 1 86.69 713 ASP B N 1
ATOM 11674 C CA . ASP B 1 713 ? 3.004 -21.719 -36.594 1 86.69 713 ASP B CA 1
ATOM 11675 C C . ASP B 1 713 ? 2.725 -22.547 -35.344 1 86.69 713 ASP B C 1
ATOM 11677 O O . ASP B 1 713 ? 2.666 -23.766 -35.406 1 86.69 713 ASP B O 1
ATOM 11681 N N . ASN B 1 714 ? 2.732 -21.953 -34.312 1 88.81 714 ASN B N 1
ATOM 11682 C CA . ASN B 1 714 ? 2.32 -22.562 -33.031 1 88.81 714 ASN B CA 1
ATOM 11683 C C . ASN B 1 714 ? 0.901 -22.156 -32.656 1 88.81 714 ASN B C 1
ATOM 11685 O O . ASN B 1 714 ? 0.709 -21.297 -31.812 1 88.81 714 ASN B O 1
ATOM 11689 N N . LYS B 1 715 ? -0.035 -22.922 -33.062 1 86.88 715 LYS B N 1
ATOM 11690 C CA . LYS B 1 715 ? -1.441 -22.531 -33 1 86.88 715 LYS B CA 1
ATOM 11691 C C . LYS B 1 715 ? -2.047 -22.859 -31.641 1 86.88 715 LYS B C 1
ATOM 11693 O O . LYS B 1 715 ? -1.546 -23.734 -30.922 1 86.88 715 LYS B O 1
ATOM 11698 N N . ILE B 1 716 ? -3.041 -22.078 -31.344 1 87.81 716 ILE B N 1
ATOM 11699 C CA . ILE B 1 716 ? -3.922 -22.375 -30.219 1 87.81 716 ILE B CA 1
ATOM 11700 C C . ILE B 1 716 ? -5.359 -22.531 -30.719 1 87.81 716 ILE B C 1
ATOM 11702 O O . ILE B 1 716 ? -5.703 -22.047 -31.797 1 87.81 716 ILE B O 1
ATOM 11706 N N . PRO B 1 717 ? -6.164 -23.203 -29.906 1 88.25 717 PRO B N 1
ATOM 11707 C CA . PRO B 1 717 ? -7.539 -23.391 -30.359 1 88.25 717 PRO B CA 1
ATOM 11708 C C . PRO B 1 717 ? -8.281 -22.078 -30.578 1 88.25 717 PRO B C 1
ATOM 11710 O O . PRO B 1 717 ? -8.055 -21.109 -29.844 1 88.25 717 PRO B O 1
ATOM 11713 N N . THR B 1 718 ? -9.141 -22.109 -31.594 1 87.56 718 THR B N 1
ATOM 11714 C CA . THR B 1 718 ? -10.055 -21 -31.844 1 87.56 718 THR B CA 1
ATOM 11715 C C . THR B 1 718 ? -11.469 -21.359 -31.406 1 87.56 718 THR B C 1
ATOM 11717 O O . THR B 1 718 ? -11.719 -22.469 -30.938 1 87.56 718 THR B O 1
ATOM 11720 N N . SER B 1 719 ? -12.375 -20.469 -31.531 1 85.38 719 SER B N 1
ATOM 11721 C CA . SER B 1 719 ? -13.773 -20.688 -31.156 1 85.38 719 SER B CA 1
ATOM 11722 C C . SER B 1 719 ? -14.383 -21.828 -31.969 1 85.38 719 SER B C 1
ATOM 11724 O O . SER B 1 719 ? -15.359 -22.438 -31.531 1 85.38 719 SER B O 1
ATOM 11726 N N . ARG B 1 720 ? -13.797 -22.141 -33.031 1 82.88 720 ARG B N 1
ATOM 11727 C CA . ARG B 1 720 ? -14.32 -23.188 -33.906 1 82.88 720 ARG B CA 1
ATOM 11728 C C . ARG B 1 720 ? -13.867 -24.562 -33.438 1 82.88 720 ARG B C 1
ATOM 11730 O O . ARG B 1 720 ? -14.414 -25.578 -33.875 1 82.88 720 ARG B O 1
ATOM 11737 N N . ASP B 1 721 ? -12.961 -24.578 -32.562 1 83.88 721 ASP B N 1
ATOM 11738 C CA . ASP B 1 721 ? -12.391 -25.844 -32.094 1 83.88 721 ASP B CA 1
ATOM 11739 C C . ASP B 1 721 ? -13.039 -26.281 -30.781 1 83.88 721 ASP B C 1
ATOM 11741 O O . ASP B 1 721 ? -12.695 -27.344 -30.234 1 83.88 721 ASP B O 1
ATOM 11745 N N . LEU B 1 722 ? -14 -25.594 -30.359 1 87.06 722 LEU B N 1
ATOM 11746 C CA . LEU B 1 722 ? -14.602 -25.844 -29.062 1 87.06 722 LEU B CA 1
ATOM 11747 C C . LEU B 1 722 ? -15.617 -26.969 -29.141 1 87.06 722 LEU B C 1
ATOM 11749 O O . LEU B 1 722 ? -16.234 -27.188 -30.188 1 87.06 722 LEU B O 1
ATOM 11753 N N . PRO B 1 723 ? -15.711 -27.688 -28 1 89.69 723 PRO B N 1
ATOM 11754 C CA . PRO B 1 723 ? -16.781 -28.688 -27.953 1 89.69 723 PRO B CA 1
ATOM 11755 C C . PRO B 1 723 ? -18.156 -28.094 -28.188 1 89.69 723 PRO B C 1
ATOM 11757 O O . PRO B 1 723 ? -18.406 -26.938 -27.844 1 89.69 723 PRO B O 1
ATOM 11760 N N . LEU B 1 724 ? -18.984 -28.891 -28.609 1 84.69 724 LEU B N 1
ATOM 11761 C CA . LEU B 1 724 ? -20.344 -28.422 -28.875 1 84.69 724 LEU B CA 1
ATOM 11762 C C . LEU B 1 724 ? -21.125 -28.219 -27.578 1 84.69 724 LEU B C 1
ATOM 11764 O O . LEU B 1 724 ? -21.938 -27.312 -27.484 1 84.69 724 LEU B O 1
ATOM 11768 N N . GLU B 1 725 ? -20.828 -29.078 -26.688 1 93.31 725 GLU B N 1
ATOM 11769 C CA . GLU B 1 725 ? -21.469 -29 -25.375 1 93.31 725 GLU B CA 1
ATOM 11770 C C . GLU B 1 725 ? -20.453 -29.156 -24.25 1 93.31 725 GLU B C 1
ATOM 11772 O O . GLU B 1 725 ? -19.578 -30.031 -24.312 1 93.31 725 GLU B O 1
ATOM 11777 N N . VAL B 1 726 ? -20.547 -28.219 -23.266 1 96.44 726 VAL B N 1
ATOM 11778 C CA . VAL B 1 726 ? -19.688 -28.281 -22.094 1 96.44 726 VAL B CA 1
ATOM 11779 C C . VAL B 1 726 ? -20.531 -28.203 -20.828 1 96.44 726 VAL B C 1
ATOM 11781 O O . VAL B 1 726 ? -21.406 -27.328 -20.703 1 96.44 726 VAL B O 1
ATOM 11784 N N . GLU B 1 727 ? -20.359 -29.109 -19.953 1 96.81 727 GLU B N 1
ATOM 11785 C CA . GLU B 1 727 ? -21.031 -29.125 -18.656 1 96.81 727 GLU B CA 1
ATOM 11786 C C . GLU B 1 727 ? -20.047 -29.281 -17.516 1 96.81 727 GLU B C 1
ATOM 11788 O O . GLU B 1 727 ? -19.016 -29.938 -17.672 1 96.81 727 GLU B O 1
ATOM 11793 N N . THR B 1 728 ? -20.328 -28.641 -16.438 1 97.44 728 THR B N 1
ATOM 11794 C CA . THR B 1 728 ? -19.484 -28.734 -15.258 1 97.44 728 THR B CA 1
ATOM 11795 C C . THR B 1 728 ? -20.312 -29.062 -14.016 1 97.44 728 THR B C 1
ATOM 11797 O O . THR B 1 728 ? -21.5 -28.719 -13.961 1 97.44 728 THR B O 1
ATOM 11800 N N . PHE B 1 729 ? -19.75 -29.703 -13.055 1 97.25 729 PHE B N 1
ATOM 11801 C CA . PHE B 1 729 ? -20.406 -30 -11.789 1 97.25 729 PHE B CA 1
ATOM 11802 C C . PHE B 1 729 ? -19.406 -30 -10.641 1 97.25 729 PHE B C 1
ATOM 11804 O O . PHE B 1 729 ? -18.281 -30.469 -10.797 1 97.25 729 PHE B O 1
ATOM 11811 N N . GLY B 1 730 ? -19.828 -29.375 -9.539 1 96.44 730 GLY B N 1
ATOM 11812 C CA . GLY B 1 730 ? -19.016 -29.391 -8.336 1 96.44 730 GLY B CA 1
ATOM 11813 C C . GLY B 1 730 ? -19.484 -30.391 -7.297 1 96.44 730 GLY B C 1
ATOM 11814 O O . GLY B 1 730 ? -20.609 -30.266 -6.785 1 96.44 730 GLY B O 1
ATOM 11815 N N . VAL B 1 731 ? -18.609 -31.422 -7.07 1 95.75 731 VAL B N 1
ATOM 11816 C CA . VAL B 1 731 ? -18.828 -32.281 -5.914 1 95.75 731 VAL B CA 1
ATOM 11817 C C . VAL B 1 731 ? -18.391 -31.562 -4.641 1 95.75 731 VAL B C 1
ATOM 11819 O O . VAL B 1 731 ? -17.375 -30.875 -4.625 1 95.75 731 VAL B O 1
ATOM 11822 N N . GLU B 1 732 ? -19.203 -31.672 -3.594 1 94.12 732 GLU B N 1
ATOM 11823 C CA . GLU B 1 732 ? -18.875 -30.938 -2.371 1 94.12 732 GLU B CA 1
ATOM 11824 C C . GLU B 1 732 ? -18.672 -31.891 -1.198 1 94.12 732 GLU B C 1
ATOM 11826 O O . GLU B 1 732 ? -19.609 -32.219 -0.479 1 94.12 732 GLU B O 1
ATOM 11831 N N . CYS B 1 733 ? -17.5 -32.281 -1.028 1 93.06 733 CYS B N 1
ATOM 11832 C CA . CYS B 1 733 ? -16.984 -32.938 0.172 1 93.06 733 CYS B CA 1
ATOM 11833 C C . CYS B 1 733 ? -16.109 -31.969 0.972 1 93.06 733 CYS B C 1
ATOM 11835 O O . CYS B 1 733 ? -14.891 -31.922 0.773 1 93.06 733 CYS B O 1
ATOM 11837 N N . PRO B 1 734 ? -16.688 -31.312 1.938 1 91.44 734 PRO B N 1
ATOM 11838 C CA . PRO B 1 734 ? -16 -30.203 2.598 1 91.44 734 PRO B CA 1
ATOM 11839 C C . PRO B 1 734 ? -14.656 -30.625 3.189 1 91.44 734 PRO B C 1
ATOM 11841 O O . PRO B 1 734 ? -14.555 -31.672 3.834 1 91.44 734 PRO B O 1
ATOM 11844 N N . GLN B 1 735 ? -13.664 -29.844 2.891 1 91.56 735 GLN B N 1
ATOM 11845 C CA . GLN B 1 735 ? -12.367 -30 3.533 1 91.56 735 GLN B CA 1
ATOM 11846 C C . GLN B 1 735 ? -12.367 -29.391 4.934 1 91.56 735 GLN B C 1
ATOM 11848 O O . GLN B 1 735 ? -12.758 -28.234 5.113 1 91.56 735 GLN B O 1
ATOM 11853 N N . LEU B 1 736 ? -11.859 -30.094 5.945 1 89.31 736 LEU B N 1
ATOM 11854 C CA . LEU B 1 736 ? -11.977 -29.688 7.34 1 89.31 736 LEU B CA 1
ATOM 11855 C C . LEU B 1 736 ? -11.242 -28.375 7.594 1 89.31 736 LEU B C 1
ATOM 11857 O O . LEU B 1 736 ? -11.734 -27.5 8.32 1 89.31 736 LEU B O 1
ATOM 11861 N N . ASP B 1 737 ? -10.062 -28.203 7.004 1 90.25 737 ASP B N 1
ATOM 11862 C CA . ASP B 1 737 ? -9.266 -27.016 7.266 1 90.25 737 ASP B CA 1
ATOM 11863 C C . ASP B 1 737 ? -9.438 -25.984 6.148 1 90.25 737 ASP B C 1
ATOM 11865 O O . ASP B 1 737 ? -8.688 -25.016 6.07 1 90.25 737 ASP B O 1
ATOM 11869 N N . GLY B 1 738 ? -10.375 -26.234 5.262 1 93.81 738 GLY B N 1
ATOM 11870 C CA . GLY B 1 738 ? -10.664 -25.281 4.199 1 93.81 738 GLY B CA 1
ATOM 11871 C C . GLY B 1 738 ? -11.594 -24.172 4.637 1 93.81 738 GLY B C 1
ATOM 11872 O O . GLY B 1 738 ? -12.484 -24.375 5.457 1 93.81 738 GLY B O 1
ATOM 11873 N N . PRO B 1 739 ? -11.336 -22.938 4.152 1 95.94 739 PRO B N 1
ATOM 11874 C CA . PRO B 1 739 ? -12.281 -21.875 4.469 1 95.94 739 PRO B CA 1
ATOM 11875 C C . PRO B 1 739 ? -13.703 -22.203 4.031 1 95.94 739 PRO B C 1
ATOM 11877 O O . PRO B 1 739 ? -13.977 -22.297 2.83 1 95.94 739 PRO B O 1
ATOM 11880 N N . TYR B 1 740 ? -14.594 -22.406 4.973 1 95.25 740 TYR B N 1
ATOM 11881 C CA . TYR B 1 740 ? -15.977 -22.844 4.785 1 95.25 740 TYR B CA 1
ATOM 11882 C C . TYR B 1 740 ? -16.031 -24.203 4.094 1 95.25 740 TYR B C 1
ATOM 11884 O O . TYR B 1 740 ? -17.016 -24.531 3.432 1 95.25 740 TYR B O 1
ATOM 11892 N N . GLY B 1 741 ? -14.898 -24.938 4.074 1 94.25 741 GLY B N 1
ATOM 11893 C CA . GLY B 1 741 ? -14.836 -26.281 3.52 1 94.25 741 GLY B CA 1
ATOM 11894 C C . GLY B 1 741 ? -14.32 -26.312 2.096 1 94.25 741 GLY B C 1
ATOM 11895 O O . GLY B 1 741 ? -14.32 -27.359 1.453 1 94.25 741 GLY B O 1
ATOM 11896 N N . ALA B 1 742 ? -13.828 -25.25 1.621 1 94.12 742 ALA B N 1
ATOM 11897 C CA . ALA B 1 742 ? -13.461 -25.125 0.214 1 94.12 742 ALA B CA 1
ATOM 11898 C C . ALA B 1 742 ? -12.094 -25.766 -0.049 1 94.12 742 ALA B C 1
ATOM 11900 O O . ALA B 1 742 ? -11.25 -25.828 0.849 1 94.12 742 ALA B O 1
ATOM 11901 N N . ARG B 1 743 ? -11.906 -26.234 -1.334 1 92.75 743 ARG B N 1
ATOM 11902 C CA . ARG B 1 743 ? -10.641 -26.656 -1.906 1 92.75 743 ARG B CA 1
ATOM 11903 C C . ARG B 1 743 ? -10.297 -25.859 -3.156 1 92.75 743 ARG B C 1
ATOM 11905 O O . ARG B 1 743 ? -11.195 -25.375 -3.848 1 92.75 743 ARG B O 1
ATOM 11912 N N . GLY B 1 744 ? -9 -25.766 -3.381 1 92 744 GLY B N 1
ATOM 11913 C CA . GLY B 1 744 ? -8.602 -25.141 -4.629 1 92 744 GLY B CA 1
ATOM 11914 C C . GLY B 1 744 ? -8.789 -26.031 -5.836 1 92 744 GLY B C 1
ATOM 11915 O O . GLY B 1 744 ? -8.578 -27.25 -5.762 1 92 744 GLY B O 1
ATOM 11916 N N . VAL B 1 745 ? -9.227 -25.422 -6.961 1 93.12 745 VAL B N 1
ATOM 11917 C CA . VAL B 1 745 ? -9.445 -26.219 -8.164 1 93.12 745 VAL B CA 1
ATOM 11918 C C . VAL B 1 745 ? -8.859 -25.484 -9.375 1 93.12 745 VAL B C 1
ATOM 11920 O O . VAL B 1 745 ? -9.188 -25.812 -10.516 1 93.12 745 VAL B O 1
ATOM 11923 N N . GLY B 1 746 ? -8.047 -24.531 -9.148 1 91.12 746 GLY B N 1
ATOM 11924 C CA . GLY B 1 746 ? -7.535 -23.688 -10.227 1 91.12 746 GLY B CA 1
ATOM 11925 C C . GLY B 1 746 ? -6.746 -24.469 -11.258 1 91.12 746 GLY B C 1
ATOM 11926 O O . GLY B 1 746 ? -6.863 -24.219 -12.461 1 91.12 746 GLY B O 1
ATOM 11927 N N . GLU B 1 747 ? -6 -25.438 -10.852 1 93.75 747 GLU B N 1
ATOM 11928 C CA . GLU B 1 747 ? -5.117 -26.172 -11.75 1 93.75 747 GLU B CA 1
ATOM 11929 C C . GLU B 1 747 ? -5.785 -27.453 -12.242 1 93.75 747 GLU B C 1
ATOM 11931 O O . GLU B 1 747 ? -5.453 -27.969 -13.312 1 93.75 747 GLU B O 1
ATOM 11936 N N . HIS B 1 748 ? -6.773 -27.984 -11.656 1 96.69 748 HIS B N 1
ATOM 11937 C CA . HIS B 1 748 ? -7.348 -29.312 -11.859 1 96.69 748 HIS B CA 1
ATOM 11938 C C . HIS B 1 748 ? -8.109 -29.391 -13.172 1 96.69 748 HIS B C 1
ATOM 11940 O O . HIS B 1 748 ? -8.172 -30.453 -13.805 1 96.69 748 HIS B O 1
ATOM 11946 N N . SER B 1 749 ? -8.617 -28.312 -13.609 1 95.69 749 SER B N 1
ATOM 11947 C CA . SER B 1 749 ? -9.531 -28.297 -14.75 1 95.69 749 SER B CA 1
ATOM 11948 C C . SER B 1 749 ? -8.82 -28.688 -16.047 1 95.69 749 SER B C 1
ATOM 11950 O O . SER B 1 749 ? -9.453 -29.141 -16.984 1 95.69 749 SER B O 1
ATOM 11952 N N . MET B 1 750 ? -7.527 -28.547 -16.031 1 96.69 750 MET B N 1
ATOM 11953 C CA . MET B 1 750 ? -6.754 -28.828 -17.25 1 96.69 750 MET B CA 1
ATOM 11954 C C . MET B 1 750 ? -6.262 -30.266 -17.25 1 96.69 750 MET B C 1
ATOM 11956 O O . MET B 1 750 ? -5.918 -30.812 -18.312 1 96.69 750 MET B O 1
ATOM 11960 N N . ILE B 1 751 ? -6.309 -30.938 -16.188 1 98.25 751 ILE B N 1
ATOM 11961 C CA . ILE B 1 751 ? -5.668 -32.25 -16 1 98.25 751 ILE B CA 1
ATOM 11962 C C . ILE B 1 751 ? -6.527 -33.344 -16.609 1 98.25 751 ILE B C 1
ATOM 11964 O O . ILE B 1 751 ? -7.75 -33.344 -16.453 1 98.25 751 ILE B O 1
ATOM 11968 N N . SER B 1 752 ? -5.965 -34.312 -17.391 1 98.5 752 SER B N 1
ATOM 11969 C CA . SER B 1 752 ? -6.516 -35.531 -17.922 1 98.5 752 SER B CA 1
ATOM 11970 C C . SER B 1 752 ? -7.402 -35.281 -19.125 1 98.5 752 SER B C 1
ATOM 11972 O O . SER B 1 752 ? -8.008 -36.219 -19.672 1 98.5 752 SER B O 1
ATOM 11974 N N . VAL B 1 753 ? -7.496 -34.094 -19.578 1 98.19 753 VAL B N 1
ATOM 11975 C CA . VAL B 1 753 ? -8.336 -33.781 -20.734 1 98.19 753 VAL B CA 1
ATOM 11976 C C . VAL B 1 753 ? -7.812 -34.531 -21.969 1 98.19 753 VAL B C 1
ATOM 11978 O O . VAL B 1 753 ? -8.586 -35.125 -22.719 1 98.19 753 VAL B O 1
ATOM 11981 N N . ALA B 1 754 ? -6.535 -34.469 -22.172 1 97.75 754 ALA B N 1
ATOM 11982 C CA . ALA B 1 754 ? -5.918 -35.156 -23.312 1 97.75 754 ALA B CA 1
ATOM 11983 C C . ALA B 1 754 ? -6.176 -36.656 -23.281 1 97.75 754 ALA B C 1
ATOM 11985 O O . ALA B 1 754 ? -6.402 -37.281 -24.328 1 97.75 754 ALA B O 1
ATOM 11986 N N . ALA B 1 755 ? -6.086 -37.25 -22.109 1 98.38 755 ALA B N 1
ATOM 11987 C CA . ALA B 1 755 ? -6.332 -38.688 -21.969 1 98.38 755 ALA B CA 1
ATOM 11988 C C . ALA B 1 755 ? -7.785 -39.031 -22.297 1 98.38 755 ALA B C 1
ATOM 11990 O O . ALA B 1 755 ? -8.062 -40.062 -22.906 1 98.38 755 ALA B O 1
ATOM 11991 N N . ALA B 1 756 ? -8.695 -38.188 -21.797 1 98.62 756 ALA B N 1
ATOM 11992 C CA . ALA B 1 756 ? -10.102 -38.375 -22.125 1 98.62 756 ALA B CA 1
ATOM 11993 C C . ALA B 1 756 ? -10.312 -38.375 -23.641 1 98.62 756 ALA B C 1
ATOM 11995 O O . ALA B 1 756 ? -11.031 -39.25 -24.172 1 98.62 756 ALA B O 1
ATOM 11996 N N . LEU B 1 757 ? -9.695 -37.5 -24.297 1 98 757 LEU B N 1
ATOM 11997 C CA . LEU B 1 757 ? -9.805 -37.406 -25.75 1 98 757 LEU B CA 1
ATOM 11998 C C . LEU B 1 757 ? -9.203 -38.625 -26.422 1 98 757 LEU B C 1
ATOM 12000 O O . LEU B 1 757 ? -9.844 -39.25 -27.281 1 98 757 LEU B O 1
ATOM 12004 N N . GLY B 1 758 ? -7.953 -38.969 -26.047 1 97.56 758 GLY B N 1
ATOM 12005 C CA . GLY B 1 758 ? -7.309 -40.125 -26.625 1 97.56 758 GLY B CA 1
ATOM 12006 C C . GLY B 1 758 ? -8.102 -41.406 -26.438 1 97.56 758 GLY B C 1
ATOM 12007 O O . GLY B 1 758 ? -8.219 -42.219 -27.359 1 97.56 758 GLY B O 1
ATOM 12008 N N . ASN B 1 759 ? -8.617 -41.625 -25.266 1 98.38 759 ASN B N 1
ATOM 12009 C CA . ASN B 1 759 ? -9.414 -42.812 -24.953 1 98.38 759 ASN B CA 1
ATOM 12010 C C . ASN B 1 759 ? -10.711 -42.844 -25.766 1 98.38 759 ASN B C 1
ATOM 12012 O O . ASN B 1 759 ? -11.117 -43.906 -26.266 1 98.38 759 ASN B O 1
ATOM 12016 N N . ALA B 1 760 ? -11.375 -41.688 -25.859 1 98.19 760 ALA B N 1
ATOM 12017 C CA . ALA B 1 760 ? -12.617 -41.625 -26.625 1 98.19 760 ALA B CA 1
ATOM 12018 C C . ALA B 1 760 ? -12.367 -41.906 -28.109 1 98.19 760 ALA B C 1
ATOM 12020 O O . ALA B 1 760 ? -13.164 -42.562 -28.766 1 98.19 760 ALA B O 1
ATOM 12021 N N . ILE B 1 761 ? -11.32 -41.375 -28.641 1 97.12 761 ILE B N 1
ATOM 12022 C CA . ILE B 1 761 ? -10.961 -41.594 -30.047 1 97.12 761 ILE B CA 1
ATOM 12023 C C . ILE B 1 761 ? -10.719 -43.062 -30.281 1 97.12 761 ILE B C 1
ATOM 12025 O O . ILE B 1 761 ? -11.203 -43.656 -31.266 1 97.12 761 ILE B O 1
ATOM 12029 N N . GLN B 1 762 ? -9.961 -43.719 -29.406 1 95.56 762 GLN B N 1
ATOM 12030 C CA . GLN B 1 762 ? -9.672 -45.125 -29.562 1 95.56 762 GLN B CA 1
ATOM 12031 C C . GLN B 1 762 ? -10.945 -45.969 -29.484 1 95.56 762 GLN B C 1
ATOM 12033 O O . GLN B 1 762 ? -11.102 -46.938 -30.203 1 95.56 762 GLN B O 1
ATOM 12038 N N . ARG B 1 763 ? -11.828 -45.656 -28.594 1 95.81 763 ARG B N 1
ATOM 12039 C CA . ARG B 1 763 ? -13.094 -46.344 -28.453 1 95.81 763 ARG B CA 1
ATOM 12040 C C . ARG B 1 763 ? -13.914 -46.25 -29.734 1 95.81 763 ARG B C 1
ATOM 12042 O O . ARG B 1 763 ? -14.609 -47.219 -30.109 1 95.81 763 ARG B O 1
ATOM 12049 N N . ALA B 1 764 ? -13.859 -45.125 -30.328 1 96.06 764 ALA B N 1
ATOM 12050 C CA . ALA B 1 764 ? -14.656 -44.875 -31.531 1 96.06 764 ALA B CA 1
ATOM 12051 C C . ALA B 1 764 ? -14.047 -45.594 -32.75 1 96.06 764 ALA B C 1
ATOM 12053 O O . ALA B 1 764 ? -14.773 -46.125 -33.594 1 96.06 764 ALA B O 1
ATOM 12054 N N . SER B 1 765 ? -12.742 -45.625 -32.844 1 93.81 765 SER B N 1
ATOM 12055 C CA . SER B 1 765 ? -12.141 -45.938 -34.125 1 93.81 765 SER B CA 1
ATOM 12056 C C . SER B 1 765 ? -11.117 -47.062 -34 1 93.81 765 SER B C 1
ATOM 12058 O O . SER B 1 765 ? -10.719 -47.625 -35 1 93.81 765 SER B O 1
ATOM 12060 N N . GLY B 1 766 ? -10.602 -47.25 -32.781 1 91.38 766 GLY B N 1
ATOM 12061 C CA . GLY B 1 766 ? -9.547 -48.219 -32.562 1 91.38 766 GLY B CA 1
ATOM 12062 C C . GLY B 1 766 ? -8.156 -47.625 -32.688 1 91.38 766 GLY B C 1
ATOM 12063 O O . GLY B 1 766 ? -7.164 -48.312 -32.406 1 91.38 766 GLY B O 1
ATOM 12064 N N . ALA B 1 767 ? -8.062 -46.375 -33 1 91.94 767 ALA B N 1
ATOM 12065 C CA . ALA B 1 767 ? -6.758 -45.75 -33.125 1 91.94 767 ALA B CA 1
ATOM 12066 C C . ALA B 1 767 ? -6.047 -45.688 -31.781 1 91.94 767 ALA B C 1
ATOM 12068 O O . ALA B 1 767 ? -6.531 -45.031 -30.844 1 91.94 767 ALA B O 1
ATOM 12069 N N . GLU B 1 768 ? -4.961 -46.312 -31.672 1 90 768 GLU B N 1
ATOM 12070 C CA . GLU B 1 768 ? -4.172 -46.281 -30.438 1 90 768 GLU B CA 1
ATOM 12071 C C . GLU B 1 768 ? -3.121 -45.188 -30.5 1 90 768 GLU B C 1
ATOM 12073 O O . GLU B 1 768 ? -2.217 -45.219 -31.328 1 90 768 GLU B O 1
ATOM 12078 N N . LEU B 1 769 ? -3.27 -44.219 -29.656 1 91.44 769 LEU B N 1
ATOM 12079 C CA . LEU B 1 769 ? -2.373 -43.062 -29.609 1 91.44 769 LEU B CA 1
ATOM 12080 C C . LEU B 1 769 ? -1.579 -43.062 -28.312 1 91.44 769 LEU B C 1
ATOM 12082 O O . LEU B 1 769 ? -2.146 -43.25 -27.234 1 91.44 769 LEU B O 1
ATOM 12086 N N . THR B 1 770 ? -0.216 -42.812 -28.359 1 91.94 770 THR B N 1
ATOM 12087 C CA . THR B 1 770 ? 0.626 -42.812 -27.172 1 91.94 770 THR B CA 1
ATOM 12088 C C . THR B 1 770 ? 1.49 -41.531 -27.141 1 91.94 770 THR B C 1
ATOM 12090 O O . THR B 1 770 ? 2.465 -41.469 -26.391 1 91.94 770 THR B O 1
ATOM 12093 N N . HIS B 1 771 ? 1.182 -40.625 -27.969 1 92.06 771 HIS B N 1
ATOM 12094 C CA . HIS B 1 771 ? 1.864 -39.312 -27.969 1 92.06 771 HIS B CA 1
ATOM 12095 C C . HIS B 1 771 ? 0.871 -38.188 -28.094 1 92.06 771 HIS B C 1
ATOM 12097 O O . HIS B 1 771 ? -0.277 -38.375 -28.5 1 92.06 771 HIS B O 1
ATOM 12103 N N . MET B 1 772 ? 1.286 -37.031 -27.703 1 91.62 772 MET B N 1
ATOM 12104 C CA . MET B 1 772 ? 0.578 -35.781 -27.969 1 91.62 772 MET B CA 1
ATOM 12105 C C . MET B 1 772 ? 1.361 -34.906 -28.938 1 91.62 772 MET B C 1
ATOM 12107 O O . MET B 1 772 ? 2.588 -35 -29.016 1 91.62 772 MET B O 1
ATOM 12111 N N . PRO B 1 773 ? 0.775 -34.062 -29.625 1 92.75 773 PRO B N 1
ATOM 12112 C CA . PRO B 1 773 ? -0.666 -33.844 -29.719 1 92.75 773 PRO B CA 1
ATOM 12113 C C . PRO B 1 773 ? -1.392 -34.875 -30.562 1 92.75 773 PRO B C 1
ATOM 12115 O O . PRO B 1 773 ? -0.748 -35.688 -31.234 1 92.75 773 PRO B O 1
ATOM 12118 N N . LEU B 1 774 ? -2.654 -34.844 -30.422 1 94.38 774 LEU B N 1
ATOM 12119 C CA . LEU B 1 774 ? -3.525 -35.719 -31.172 1 94.38 774 LEU B CA 1
ATOM 12120 C C . LEU B 1 774 ? -4.113 -35.031 -32.406 1 94.38 774 LEU B C 1
ATOM 12122 O O . LEU B 1 774 ? -5.324 -34.812 -32.469 1 94.38 774 LEU B O 1
ATOM 12126 N N . ARG B 1 775 ? -3.291 -34.781 -33.406 1 91.69 775 ARG B N 1
ATOM 12127 C CA . ARG B 1 775 ? -3.762 -34.156 -34.656 1 91.69 775 ARG B CA 1
ATOM 12128 C C . ARG B 1 775 ? -4.531 -35.125 -35.5 1 91.69 775 ARG B C 1
ATOM 12130 O O . ARG B 1 775 ? -4.344 -36.344 -35.406 1 91.69 775 ARG B O 1
ATOM 12137 N N . PHE B 1 776 ? -5.332 -34.531 -36.406 1 92 776 PHE B N 1
ATOM 12138 C CA . PHE B 1 776 ? -6.074 -35.406 -37.312 1 92 776 PHE B CA 1
ATOM 12139 C C . PHE B 1 776 ? -5.141 -36.375 -38.031 1 92 776 PHE B C 1
ATOM 12141 O O . PHE B 1 776 ? -5.465 -37.531 -38.219 1 92 776 PHE B O 1
ATOM 12148 N N . GLU B 1 777 ? -4.059 -35.844 -38.406 1 90.75 777 GLU B N 1
ATOM 12149 C CA . GLU B 1 777 ? -3.066 -36.656 -39.094 1 90.75 777 GLU B CA 1
ATOM 12150 C C . GLU B 1 777 ? -2.541 -37.781 -38.188 1 90.75 777 GLU B C 1
ATOM 12152 O O . GLU B 1 777 ? -2.271 -38.906 -38.656 1 90.75 777 GLU B O 1
ATOM 12157 N N . ASP B 1 778 ? -2.33 -37.562 -36.938 1 91.19 778 ASP B N 1
ATOM 12158 C CA . ASP B 1 778 ? -1.874 -38.562 -36 1 91.19 778 ASP B CA 1
ATOM 12159 C C . ASP B 1 778 ? -2.893 -39.688 -35.844 1 91.19 778 ASP B C 1
ATOM 12161 O O . ASP B 1 778 ? -2.521 -40.875 -35.781 1 91.19 778 ASP B O 1
ATOM 12165 N N . VAL B 1 779 ? -4.125 -39.344 -35.781 1 93.56 779 VAL B N 1
ATOM 12166 C CA . VAL B 1 779 ? -5.203 -40.344 -35.688 1 93.56 779 VAL B CA 1
ATOM 12167 C C . VAL B 1 779 ? -5.234 -41.188 -36.969 1 93.56 779 VAL B C 1
ATOM 12169 O O . VAL B 1 779 ? -5.355 -42.406 -36.906 1 93.56 779 VAL B O 1
ATOM 12172 N N . TRP B 1 780 ? -5.152 -40.5 -38.062 1 93.12 780 TRP B N 1
ATOM 12173 C CA . TRP B 1 780 ? -5.137 -41.188 -39.344 1 93.12 780 TRP B CA 1
ATOM 12174 C C . TRP B 1 780 ? -3.982 -42.188 -39.438 1 93.12 780 TRP B C 1
ATOM 12176 O O . TRP B 1 780 ? -4.156 -43.312 -39.875 1 93.12 780 TRP B O 1
ATOM 12186 N N . ARG B 1 781 ? -2.887 -41.75 -38.969 1 90.69 781 ARG B N 1
ATOM 12187 C CA . ARG B 1 781 ? -1.716 -42.625 -38.969 1 90.69 781 ARG B CA 1
ATOM 12188 C C . ARG B 1 781 ? -1.92 -43.812 -38.062 1 90.69 781 ARG B C 1
ATOM 12190 O O . ARG B 1 781 ? -1.493 -44.938 -38.375 1 90.69 781 ARG B O 1
ATOM 12197 N N . ALA B 1 782 ? -2.52 -43.625 -36.938 1 90.75 782 ALA B N 1
ATOM 12198 C CA . ALA B 1 782 ? -2.779 -44.719 -35.969 1 90.75 782 ALA B CA 1
ATOM 12199 C C . ALA B 1 782 ? -3.775 -45.719 -36.562 1 90.75 782 ALA B C 1
ATOM 12201 O O . ALA B 1 782 ? -3.682 -46.906 -36.281 1 90.75 782 ALA B O 1
ATOM 12202 N N . LEU B 1 783 ? -4.684 -45.219 -37.344 1 90.38 783 LEU B N 1
ATOM 12203 C CA . LEU B 1 783 ? -5.688 -46.062 -37.969 1 90.38 783 LEU B CA 1
ATOM 12204 C C . LEU B 1 783 ? -5.066 -46.938 -39.062 1 90.38 783 LEU B C 1
ATOM 12206 O O . LEU B 1 783 ? -5.516 -48.062 -39.312 1 90.38 783 LEU B O 1
ATOM 12210 N N . ASN B 1 784 ? -4.113 -46.406 -39.75 1 83.94 784 ASN B N 1
ATOM 12211 C CA . ASN B 1 784 ? -3.492 -47.094 -40.875 1 83.94 784 ASN B CA 1
ATOM 12212 C C . ASN B 1 784 ? -2.176 -47.75 -40.469 1 83.94 784 ASN B C 1
ATOM 12214 O O . ASN B 1 784 ? -1.43 -48.219 -41.312 1 83.94 784 ASN B O 1
ATOM 12218 N N . ARG B 1 785 ? -2.02 -48.344 -39.469 1 64.88 785 ARG B N 1
ATOM 12219 C CA . ARG B 1 785 ? -1.007 -49.062 -38.688 1 64.88 785 ARG B CA 1
ATOM 12220 C C . ARG B 1 785 ? 0.358 -48.969 -39.375 1 64.88 785 ARG B C 1
ATOM 12222 O O . ARG B 1 785 ? 0.739 -49.844 -40.156 1 64.88 785 ARG B O 1
ATOM 12229 N N . LYS B 1 786 ? 0.842 -47.938 -39.656 1 54.84 786 LYS B N 1
ATOM 12230 C CA . LYS B 1 786 ? 2.25 -48 -40.031 1 54.84 786 LYS B CA 1
ATOM 12231 C C . LYS B 1 786 ? 3.115 -48.438 -38.844 1 54.84 786 LYS B C 1
ATOM 12233 O O . LYS B 1 786 ? 2.609 -48.625 -37.75 1 54.84 786 LYS B O 1
ATOM 12238 N N . GLU B 1 787 ? 3.936 -47.969 -38.031 1 48.81 787 GLU B N 1
ATOM 12239 C CA . GLU B 1 787 ? 4.801 -48.469 -36.969 1 48.81 787 GLU B CA 1
ATOM 12240 C C . GLU B 1 787 ? 4.039 -48.625 -35.656 1 48.81 787 GLU B C 1
ATOM 12242 O O . GLU B 1 787 ? 3.355 -47.688 -35.25 1 48.81 787 GLU B O 1
ATOM 12247 N N . PRO B 1 788 ? 3.734 -50 -35.375 1 41.62 788 PRO B N 1
ATOM 12248 C CA . PRO B 1 788 ? 2.939 -50.438 -34.219 1 41.62 788 PRO B CA 1
ATOM 12249 C C . PRO B 1 788 ? 3.396 -49.75 -32.906 1 41.62 788 PRO B C 1
ATOM 12251 O O . PRO B 1 788 ? 4.57 -49.406 -32.781 1 41.62 788 PRO B O 1
ATOM 12254 N N . VAL B 1 789 ? 2.426 -49.438 -32.062 1 41.25 789 VAL B N 1
ATOM 12255 C CA . VAL B 1 789 ? 2.633 -49.188 -30.625 1 41.25 789 VAL B CA 1
ATOM 12256 C C . VAL B 1 789 ? 3.318 -50.375 -29.984 1 41.25 789 VAL B C 1
ATOM 12258 O O . VAL B 1 789 ? 2.816 -51.5 -30.047 1 41.25 789 VAL B O 1
ATOM 12261 N N . ASP B 1 790 ? 4.508 -50.469 -29.844 1 35.25 790 ASP B N 1
ATOM 12262 C CA . ASP B 1 790 ? 5.234 -51.5 -29.125 1 35.25 790 ASP B CA 1
ATOM 12263 C C . ASP B 1 790 ? 4.543 -51.844 -27.812 1 35.25 790 ASP B C 1
ATOM 12265 O O . ASP B 1 790 ? 4.641 -51.094 -26.844 1 35.25 790 ASP B O 1
ATOM 12269 N N . ASN B 1 791 ? 3.332 -52.406 -27.812 1 37.06 791 ASN B N 1
ATOM 12270 C CA . ASN B 1 791 ? 2.637 -52.844 -26.625 1 37.06 791 ASN B CA 1
ATOM 12271 C C . ASN B 1 791 ? 3.311 -54.094 -26.016 1 37.06 791 ASN B C 1
ATOM 12273 O O . ASN B 1 791 ? 3.553 -55.062 -26.719 1 37.06 791 ASN B O 1
ATOM 12277 N N . TRP B 1 792 ? 4.168 -54 -25.016 1 40.66 792 TRP B N 1
ATOM 12278 C CA . TRP B 1 792 ? 4.695 -55.156 -24.312 1 40.66 792 TRP B CA 1
ATOM 12279 C C . TRP B 1 792 ? 3.664 -55.719 -23.344 1 40.66 792 TRP B C 1
ATOM 12281 O O . TRP B 1 792 ? 3.645 -55.344 -22.172 1 40.66 792 TRP B O 1
ATOM 12291 N N . ILE B 1 793 ? 2.455 -56.062 -23.797 1 36.38 793 ILE B N 1
ATOM 12292 C CA . ILE B 1 793 ? 1.556 -56.812 -22.906 1 36.38 793 ILE B CA 1
ATOM 12293 C C . ILE B 1 793 ? 2.008 -58.25 -22.812 1 36.38 793 ILE B C 1
ATOM 12295 O O . ILE B 1 793 ? 2.076 -58.969 -23.812 1 36.38 793 ILE B O 1
ATOM 12299 N N . THR B 1 794 ? 2.953 -58.781 -21.922 1 34.91 794 THR B N 1
ATOM 12300 C CA . THR B 1 794 ? 3.293 -60.188 -21.781 1 34.91 794 THR B CA 1
ATOM 12301 C C . THR B 1 794 ? 2.418 -60.844 -20.719 1 34.91 794 THR B C 1
ATOM 12303 O O . THR B 1 794 ? 2.07 -60.219 -19.719 1 34.91 794 THR B O 1
ATOM 12306 N N . LYS B 1 795 ? 1.676 -61.812 -21.062 1 36.84 795 LYS B N 1
ATOM 12307 C CA . LYS B 1 795 ? 1.175 -62.719 -20.031 1 36.84 795 LYS B CA 1
ATOM 12308 C C . LYS B 1 795 ? 2.318 -63.281 -19.203 1 36.84 795 LYS B C 1
ATOM 12310 O O . LYS B 1 795 ? 3.418 -63.5 -19.719 1 36.84 795 LYS B O 1
ATOM 12315 N N . SER B 1 796 ? 2.504 -63.219 -17.984 1 33.03 796 SER B N 1
ATOM 12316 C CA . SER B 1 796 ? 3.549 -63.875 -17.219 1 33.03 796 SER B CA 1
ATOM 12317 C C . SER B 1 796 ? 3.73 -65.312 -17.672 1 33.03 796 SER B C 1
ATOM 12319 O O . SER B 1 796 ? 2.795 -66.125 -17.594 1 33.03 796 SER B O 1
ATOM 12321 N N . PRO B 1 797 ? 4.652 -65.812 -18.641 1 30.5 797 PRO B N 1
ATOM 12322 C CA . PRO B 1 797 ? 4.98 -67.188 -18.812 1 30.5 797 PRO B CA 1
ATOM 12323 C C . PRO B 1 797 ? 5.367 -67.875 -17.516 1 30.5 797 PRO B C 1
ATOM 12325 O O . PRO B 1 797 ? 5.867 -67.25 -16.594 1 30.5 797 PRO B O 1
ATOM 12328 N N . ARG B 1 798 ? 5.082 -69.312 -16.953 1 32.41 798 ARG B N 1
ATOM 12329 C CA . ARG B 1 798 ? 5.918 -70.188 -16.094 1 32.41 798 ARG B CA 1
ATOM 12330 C C . ARG B 1 798 ? 7.363 -70.188 -16.578 1 32.41 798 ARG B C 1
ATOM 12332 O O . ARG B 1 798 ? 8.289 -69.938 -15.797 1 32.41 798 ARG B O 1
ATOM 12339 N N . GLY B 1 799 ? 8.039 -71.25 -17.422 1 25.56 799 GLY B N 1
ATOM 12340 C CA . GLY B 1 799 ? 9.406 -71.625 -17.734 1 25.56 799 GLY B CA 1
ATOM 12341 C C . GLY B 1 799 ? 10.117 -70.625 -18.625 1 25.56 799 GLY B C 1
ATOM 12342 O O . GLY B 1 799 ? 11.297 -70.312 -18.422 1 25.56 799 GLY B O 1
ATOM 12343 N N . SER B 1 800 ? 9.938 -70.312 -19.969 1 22.95 800 SER B N 1
ATOM 12344 C CA . SER B 1 800 ? 11.016 -70.25 -20.953 1 22.95 800 SER B CA 1
ATOM 12345 C C . SER B 1 800 ? 11.742 -68.875 -20.875 1 22.95 800 SER B C 1
ATOM 12347 O O . SER B 1 800 ? 11.102 -67.875 -20.75 1 22.95 800 SER B O 1
ATOM 12349 N N . CYS B 1 801 ? 13.156 -68.688 -20.562 1 23.8 801 CYS B N 1
ATOM 12350 C CA . CYS B 1 801 ? 13.898 -67.5 -20.828 1 23.8 801 CYS B CA 1
ATOM 12351 C C . CYS B 1 801 ? 13.82 -67.125 -22.312 1 23.8 801 CYS B C 1
ATOM 12353 O O . CYS B 1 801 ? 14.312 -66.062 -22.719 1 23.8 801 CYS B O 1
ATOM 12355 N N . LYS B 1 802 ? 13.586 -67.438 -23.438 1 24.83 802 LYS B N 1
ATOM 12356 C CA . LYS B 1 802 ? 14.609 -67.688 -24.469 1 24.83 802 LYS B CA 1
ATOM 12357 C C . LYS B 1 802 ? 15.422 -66.375 -24.688 1 24.83 802 LYS B C 1
ATOM 12359 O O . LYS B 1 802 ? 16.656 -66.438 -24.766 1 24.83 802 LYS B O 1
ATOM 12364 N N . SER B 1 803 ? 15.234 -65.25 -25.438 1 21.97 803 SER B N 1
ATOM 12365 C CA . SER B 1 803 ? 16.109 -64.75 -26.5 1 21.97 803 SER B CA 1
ATOM 12366 C C . SER B 1 803 ? 17.234 -63.875 -25.922 1 21.97 803 SER B C 1
ATOM 12368 O O . SER B 1 803 ? 16.984 -62.75 -25.484 1 21.97 803 SER B O 1
ATOM 12370 N N . ALA B 1 804 ? 18.188 -64.188 -24.984 1 23.28 804 ALA B N 1
ATOM 12371 C CA . ALA B 1 804 ? 19.422 -63.438 -24.938 1 23.28 804 ALA B CA 1
ATOM 12372 C C . ALA B 1 804 ? 20.266 -63.656 -26.188 1 23.28 804 ALA B C 1
ATOM 12374 O O . ALA B 1 804 ? 20.844 -64.75 -26.359 1 23.28 804 ALA B O 1
ATOM 12375 N N . PRO B 1 805 ? 20 -63.344 -27.547 1 24.31 805 PRO B N 1
ATOM 12376 C CA . PRO B 1 805 ? 21.172 -63.656 -28.359 1 24.31 805 PRO B CA 1
ATOM 12377 C C . PRO B 1 805 ? 22.453 -63.031 -27.797 1 24.31 805 PRO B C 1
ATOM 12379 O O . PRO B 1 805 ? 22.391 -62.125 -26.953 1 24.31 805 PRO B O 1
ATOM 12382 N N . GLU B 1 806 ? 23.672 -63.625 -28.219 1 22.69 806 GLU B N 1
ATOM 12383 C CA . GLU B 1 806 ? 25.125 -63.438 -28.234 1 22.69 806 GLU B CA 1
ATOM 12384 C C . GLU B 1 806 ? 25.5 -62.062 -28.812 1 22.69 806 GLU B C 1
ATOM 12386 O O . GLU B 1 806 ? 25.234 -61.781 -29.984 1 22.69 806 GLU B O 1
ATOM 12391 N N . ILE B 1 807 ? 25.203 -60.844 -28.328 1 21.31 807 ILE B N 1
ATOM 12392 C CA . ILE B 1 807 ? 26.141 -59.781 -28.672 1 21.31 807 ILE B CA 1
ATOM 12393 C C . ILE B 1 807 ? 27.578 -60.312 -28.547 1 21.31 807 ILE B C 1
ATOM 12395 O O . ILE B 1 807 ? 27.953 -60.875 -27.531 1 21.31 807 ILE B O 1
ATOM 12399 N N . GLY B 1 808 ? 28.203 -60.656 -29.688 1 21.73 808 GLY B N 1
ATOM 12400 C CA . GLY B 1 808 ? 29.594 -60.812 -30.094 1 21.73 808 GLY B CA 1
ATOM 12401 C C . GLY B 1 808 ? 30.547 -59.906 -29.312 1 21.73 808 GLY B C 1
ATOM 12402 O O . GLY B 1 808 ? 30.109 -58.969 -28.672 1 21.73 808 GLY B O 1
ATOM 12403 N N . LYS B 1 809 ? 31.891 -60.312 -29.281 1 25.33 809 LYS B N 1
ATOM 12404 C CA . LYS B 1 809 ? 33.25 -60.094 -28.766 1 25.33 809 LYS B CA 1
ATOM 12405 C C . LYS B 1 809 ? 33.781 -58.75 -29.172 1 25.33 809 LYS B C 1
ATOM 12407 O O . LYS B 1 809 ? 34.188 -58.531 -30.312 1 25.33 809 LYS B O 1
ATOM 12412 N N . TYR B 1 810 ? 33.094 -57.531 -29.125 1 20.41 810 TYR B N 1
ATOM 12413 C CA . TYR B 1 810 ? 34.156 -56.531 -29.188 1 20.41 810 TYR B CA 1
ATOM 12414 C C . TYR B 1 810 ? 35.219 -56.812 -28.156 1 20.41 810 TYR B C 1
ATOM 12416 O O . TYR B 1 810 ? 34.938 -57.031 -26.984 1 20.41 810 TYR B O 1
ATOM 12424 N N . GLN B 1 811 ? 36.312 -57.469 -28.578 1 19.83 811 GLN B N 1
ATOM 12425 C CA . GLN B 1 811 ? 37.719 -57.562 -28.219 1 19.83 811 GLN B CA 1
ATOM 12426 C C . GLN B 1 811 ? 38.219 -56.188 -27.75 1 19.83 811 GLN B C 1
ATOM 12428 O O . GLN B 1 811 ? 37.812 -55.156 -28.266 1 19.83 811 GLN B O 1
ATOM 12433 N N . CYS B 1 812 ? 38.875 -56.188 -26.547 1 22.78 812 CYS B N 1
ATOM 12434 C CA . CYS B 1 812 ? 39.938 -55.375 -25.984 1 22.78 812 CYS B CA 1
ATOM 12435 C C . CYS B 1 812 ? 41.031 -55.156 -27.031 1 22.78 812 CYS B C 1
ATOM 12437 O O . CYS B 1 812 ? 42.062 -54.531 -26.734 1 22.78 812 CYS B O 1
ATOM 12439 N N . ASP B 1 813 ? 40.781 -55.25 -28.453 1 20.48 813 ASP B N 1
ATOM 12440 C CA . ASP B 1 813 ? 41.812 -54.406 -29.031 1 20.48 813 ASP B CA 1
ATOM 12441 C C . ASP B 1 813 ? 41.438 -52.906 -28.953 1 20.48 813 ASP B C 1
ATOM 12443 O O . ASP B 1 813 ? 40.25 -52.562 -29.141 1 20.48 813 ASP B O 1
#

pLDDT: mean 93.26, std 12.56, range [17.08, 98.88]

InterPro domains:
  IPR000674 Aldehyde oxidase/xanthine dehydrogenase, a/b hammerhead [PF01315] (27-130)
  IPR000674 Aldehyde oxidase/xanthine dehydrogenase, a/b hammerhead [SM01008] (27-131)
  IPR008274 Aldehyde oxidase/xanthine dehydrogenase, first molybdopterin binding domain [PF02738] (167-404)
  IPR016208 Aldehyde oxidase/xanthine dehydrogenase-like [PTHR11908] (11-782)
  IPR036856 Aldehyde oxidase/xanthine dehydrogenase, a/b hammerhead superfamily [SSF54665] (8-152)
  IPR037165 Aldehyde oxidase/xanthine dehydrogenase, molybdopterin binding domain superfamily [SSF56003] (123-787)
  IPR046867 Aldehyde oxidase/xanthine dehydrogenase, second molybdopterin binding domain [PF20256] (431-723)

Nearest PDB structures (foldseek):
  8uem-assembly1_D  TM=8.798E-01  e=2.618E-79  Mycolicibacterium smegmatis MC2 155
  1ffv-assembly1_B  TM=8.737E-01  e=3.355E-77  Hydrogenophaga pseudoflava
  2w54-assembly2_D  TM=9.063E-01  e=5.175E-73  Rhodobacter capsulatus
  3hrd-assembly1_E  TM=9.194E-01  e=2.418E-44  Eubacterium barkeri
  3hrd-assembly1_F  TM=8.658E-01  e=1.553E-30  Eubacterium barkeri

Organism: NCBI:txid159291

Solvent-accessible surface area (backbone atoms only — not comparable to full-atom values): 79530 Å² total; per-residue (Å²): 112,61,41,70,59,54,67,88,78,43,84,37,43,54,33,72,60,78,64,76,69,45,62,43,54,76,68,66,65,56,55,37,59,86,70,60,75,55,86,75,45,27,19,43,35,68,31,53,36,91,42,7,23,26,37,53,74,46,74,46,52,64,63,22,64,67,38,84,55,50,54,26,77,50,47,14,86,77,52,94,46,48,39,54,85,45,37,36,72,34,58,76,28,34,56,57,48,41,45,12,24,30,35,44,37,35,37,25,29,7,67,36,61,67,51,9,50,54,26,40,68,45,41,45,71,45,70,49,79,47,89,59,44,80,44,53,73,58,24,68,39,91,84,36,78,60,81,44,79,58,53,70,72,44,57,58,46,68,79,80,52,47,59,41,57,89,45,29,35,62,17,57,33,33,32,52,28,75,52,45,68,61,18,47,70,65,23,53,36,36,43,40,48,66,22,39,38,54,30,37,72,69,79,41,82,43,52,61,29,32,36,15,24,28,32,86,89,66,34,31,43,34,38,33,41,48,38,9,54,53,39,27,47,51,51,50,21,63,46,71,71,46,64,59,89,38,52,38,33,34,28,55,50,36,47,38,41,60,38,63,27,42,57,80,74,65,53,65,54,33,28,55,42,4,44,60,42,75,25,34,32,20,35,38,65,49,49,73,46,38,48,55,29,55,36,54,26,30,49,22,40,40,38,36,41,34,38,14,23,33,90,88,56,40,56,33,12,37,43,36,41,36,45,32,33,12,10,53,36,46,46,39,26,46,53,27,34,42,46,35,45,66,46,63,68,55,56,39,44,51,65,6,29,38,34,44,21,33,18,22,36,27,21,32,55,24,10,31,43,30,70,37,43,45,42,37,62,54,30,29,39,48,50,40,45,50,43,53,51,16,57,72,74,72,42,55,47,64,59,41,48,66,69,28,43,53,43,66,74,33,48,45,77,25,64,41,73,35,40,87,49,44,45,52,47,61,59,19,40,51,50,12,29,59,72,60,41,63,97,55,80,48,71,67,55,49,50,47,25,68,73,69,65,25,28,68,9,62,25,66,29,65,39,56,52,44,39,67,62,64,34,55,44,26,23,28,21,38,33,36,43,34,71,74,44,30,35,38,30,32,40,38,68,57,61,55,79,71,50,51,60,41,47,43,36,26,46,36,17,51,72,58,45,38,61,58,90,40,46,39,64,47,77,55,30,35,64,68,61,41,40,57,31,49,56,52,53,47,42,40,49,61,30,45,50,31,40,4,34,44,41,5,41,50,38,27,49,51,55,50,41,56,45,46,18,65,74,68,70,44,59,60,88,51,46,44,70,55,66,59,27,41,22,32,65,93,43,60,86,54,58,50,41,39,42,52,41,13,44,20,39,62,45,95,60,22,36,26,50,64,16,45,40,59,9,62,7,58,24,45,45,59,79,25,30,49,49,39,71,76,34,29,40,37,33,65,50,84,47,51,29,27,21,13,36,10,28,35,28,36,31,30,76,82,63,25,43,68,47,55,48,33,39,25,42,21,34,36,24,10,34,56,47,30,51,54,46,51,48,51,45,43,51,53,26,33,51,53,19,46,24,46,24,40,61,31,46,69,46,66,53,98,67,36,40,70,71,40,52,41,69,86,65,34,42,68,72,53,85,84,68,53,54,75,36,78,46,73,47,77,42,67,42,43,23,80,88,18,45,54,1,21,47,45,56,73,33,56,32,27,38,25,41,40,16,22,50,50,46,5,47,23,63,28,62,62,25,68,76,54,54,49,40,55,32,42,65,53,39,28,47,34,62,62,52,73,76,75,77,76,68,45,64,43,62,62,69,91,75,88,77,67,88,68,80,78,87,74,31,98,64,34,113,112,63,42,71,59,55,68,88,78,41,85,37,43,54,34,72,63,78,64,76,67,45,62,41,54,76,69,68,65,56,55,37,58,86,69,58,73,57,85,74,48,27,18,43,34,68,30,54,35,90,42,8,22,25,37,53,73,47,74,46,52,64,63,21,64,66,39,85,57,50,54,28,75,49,47,15,87,77,50,94,47,49,38,54,86,47,37,35,72,33,58,76,29,34,56,58,48,41,44,13,23,30,34,43,38,35,37,24,29,8,65,35,61,67,52,9,50,54,26,39,69,47,42,45,70,44,69,47,78,47,89,62,44,81,42,52,74,58,23,67,40,90,84,37,78,60,82,44,78,57,54,69,72,45,57,57,46,67,81,81,51,46,60,42,59,86,45,30,34,60,16,55,35,34,32,52,28,74,50,46,67,61,20,47,71,66,23,52,39,35,43,40,45,66,24,40,39,54,30,35,73,70,77,40,83,43,52,63,28,33,36,16,25,28,31,85,88,64,34,32,44,34,38,35,41,48,40,10,54,52,40,29,46,51,52,50,21,62,44,72,72,45,64,60,87,37,51,36,34,34,28,56,51,36,47,38,39,61,37,63,26,40,56,79,73,64,54,66,55,32,27,54,42,4,45,60,42,75,26,35,32,21,35,37,66,49,49,74,45,39,48,56,29,55,37,55,26,31,48,23,39,41,37,36,42,36,38,14,23,33,89,88,55,42,55,33,13,38,43,36,40,35,46,32,33,12,8,53,36,46,47,38,26,47,54,28,32,42,46,36,45,67,47,63,68,54,57,38,45,50,65,6,30,38,34,43,19,33,18,21,36,26,21,32,54,22,10,31,41,29,70,37,42,43,40,37,63,54,31,29,38,49,50,39,46,49,43,52,50,16,57,74,73,74,43,54,48,64,58,41,48,67,70,28,44,52,42,66,76,33,50,45,76,24,64,41,73,37,40,85,50,45,45,53,48,61,58,17,40,52,50,12,30,59,72,61,40,63,96,54,80,47,70,67,54,49,49,47,25,67,74,69,65,26,29,67,9,62,24,64,32,64,38,57,53,44,38,69,63,65,34,54,42,27,24,28,21,39,33,35,43,35,71,74,45,30,34,37,31,32,40,37,70,58,60,55,80,74,49,51,60,42,47,43,37,26,46,36,17,51,71,59,46,39,61,58,88,41,46,39,66,47,76,58,31,34,65,67,60,40,42,57,30,49,58,52,52,48,42,38,48,60,32,45,50,30,40,4,34,45,41,6,40,51,38,29,48,51,53,50,41,56,45,47,18,65,73,69,71,46,57,59,89,51,49,44,71,54,67,60,26,42,22,32,65,94,43,60,87,53,56,50,42,36,40,51,42,12,44,20,38,62,45,96,61,22,35,26,49,64,15,45,41,60,8,61,8,58,24,46,44,59,78,25,31,48,48,38,70,75,34,29,40,38,34,64,51,85,48,52,31,26,22,13,37,11,28,33,29,38,31,30,76,82,63,26,42,68,44,54,48,33,39,26,40,19,34,36,24,10,32,56,46,30,50,54,46,51,47,51,45,43,52,53,24,33,51,53,18,46,23,47,24,40,60,32,47,70,46,66,51,98,66,35,40,71,72,37,51,40,69,87,65,34,42,71,74,54,86,84,68,52,54,75,36,79,47,73,48,76,41,65,43,44,23,80,86,18,47,53,1,21,46,44,56,72,32,58,31,26,38,26,41,40,16,20,49,49,45,6,46,23,63,28,62,61,24,68,77,53,54,48,40,55,31,41,66,52,38,28,46,36,62,61,64,57,88,74,77,77,68,47,66,46,66,69,76,93,83,85,78,75,86,72,78,81,81,75,79,82,63,93,117

Secondary structure (DSSP, 8-state):
-GGGS-GGG-SSTTS----TTHHHHHTT---BGGG---TT-EEEEEEE-SSSSEEEEEEE-HHHHTSTTEEEEEEGGG---EE-SSB--EESS--SEE-STT-EEEEEEESSHHHHHHHHHH-EEEEEE-PPP-SHHHHTSTTPPPS-TTGGGS-B-TTT---BTTTTEEEEEEEEES-HHHHHHT-SEEEEEEEEE--B----SS--EEEEEEETTTEEEEEE--S-HHHHHHHHHHHHT--GGGEEEEE-B-S--TTTTSS--SHHHHHHHHHHTTS--EEEE--HHHHHHTS-BBPEEEEEEEEEE-TTS-EEEEEEEEEEEEET--TTHHHHHHHHHHTTTTTB--SEEEEEEEEEE-SSPPB---TTTTHHHHHHHHHHHHHHHHHHHT--HHHHHHHHB--TT-B-TTSPBP-TTS--HHHHHHHHHHHTTTT---HHHHHHHHHH--EEEEEEEEEEE-----TT-EEEEEEEE-TTS-EEEE-----SSS-HHHHHHHHHHHHHT--GGGEEEE-SEETTTSPPB--S-TT-HHHHHHHHHHHHHHHHHHHHHHHHHHHHT--GGGEEE-SSEEEETTEEEEEEEHHHHBEEEE-TTS-EEEEE-EEEEEEE--S--PPPTTT--S---S--EEEEEEEEEEE-TTT--EEEEEEEEEEE-BS-S-HHHHHHHHHHHHHHHHHHHHT----B-TT--BS--STTTS----GGGS-SEEEEEEE----TTSGGGB---TTGGGTTHHHHHHHHHHHHH-----BS---HHHHHHHHT-SS----EEEE--SS----------SS--/-GGGS-GGG-SSTTS----TTHHHHHTT---BGGG---TT-EEEEEEE-SSSSEEEEEEE-HHHHTSTTEEEEEEGGG---EE-SSB--EESS--SEE-STT-EEEEEEESSHHHHHHHHHH-EEEEEE-----SHHHHTSTTPPPS-TTGGGS-B-TTT---BTTTTEEEEEEEEES-HHHHHHT-SEEEEEEEEE--B----SS--EEEEEEEGGGEEEEEE--S-HHHHHHHHHHHHT--GGGEEEEE-B----TTTTSS--SHHHHHHHHHHTTS--EEEE--HHHHHHTS-BBPEEEEEEEEEE-TTS-EEEEEEEEEEEEET--TTHHHHHHHHHHTTTTTB--SEEEEEEEEEE-SSPPB---TTTTHHHHHHHHHHHHHHHHHHHT--HHHHHHHHB--TT-B-TTSPBP-TTS--HHHHHHHHHHHTTTT---HHHHHHHHHH--EEEEEEEEEEE-----TT-EEEEEEEE-TTS-EEEE-----SSS-HHHHHHHHHHHHHT--GGGEEEE-SEETTTSPPB--S-TT-HHHHHHHHHHHHHHHHHHHHHHHHHHHHT--GGGEEE-SSEEEETTEEEEEEEHHHHBEEEE-TTS-EEEEE-EEEEEEE--S--PPPTTT--S---S--EEEEEEEEEEE-TTT--EEEEEEEEEEE-BS-S-HHHHHHHHHHHHHHHHHHHHT----B-TT--BS--STTTS----GGGS-SEEEEEEE----TTSGGGB---TTGGGTTHHHHHHHHHHHHH-----BS---HHHHHHHHTTSS----EEEE--SS--------------

Radius of gyration: 39.32 Å; Cα contacts (8 Å, |Δi|>4): 4371; chains: 2; bounding box: 73×141×86 Å

Sequence (1626 aa):
MLDQIPAQDLKYVGRETARIDAVEKLTGRATYVSDMAVPGMLFARVKTSPHARAKILSIDTSAARAIPGVRAVVTGKDLEYKLGLYVVDKDILARDEVRHFGEAVAAVAADTLETAQKAVEAIQIDYEVLEPVLHPKDALKEDAPLVHPDLGSYSYMEAAFTPKPGTNIANHTRLRKGDLERGFASSEWIIDREYTNPSVQHVPMETHVAIVQWSAGDQVQIWSSAQSPFTLRNLFCIAFGLPHRNVRVQIPYVGGGFGGKAGIGIEPLVAVLSRAAGGRPVKLTATREEEFSLLPCRSQLTYRIKTGISREGKILAQQMTMYWDSGAYADYAVNVTRASGYSAGGPYEIPNAAVDAYTVYTNKPFGTAYRGFGHVEFFWGLERHMDLIAQAIGMDPLEFRLKNTLKPGSVTLTGEKITSHTGDIDKCLTKAAEMIRYGEVSPEEEALAARSGKKIGKAVVGLHKAPAMPPFTATTVIIKMNEDGSVTANISLIDYGQGTYTAVAQMIAERLGFPLERVKVAFESDTDRDPYDWQTVASKGLLLSGNAAILAAEDLLRNAYNDAAQVLRANVIDLDHDSEGIFVRHREEERVSFRQLAIGYAYPNGNAIGGPLVGVGRYIAQGLTHLNKETGQGLPALDWTYGAHGMIVAVDPETGEYDVLKVASVFDAGRVINPGAFRGQAIGGMLQGLGTATVEGYIYDQKGHLLNPSFTDNKIPTSRDLPLEVETFGVECPQLDGPYGARGVGEHSMISVAAALGNAIQRASGAELTHMPLRFEDVWRALNRKEPVDNWITKSPRGSCKSAPEIGKYQCDMLDQIPAQDLKYVGRETARIDAVEKLTGRATYVSDMAVPGMLFARVKTSPHARAKILSIDTSAARAIPGVRAVVTGKDLEYKLGLYVVDKDILARDEVRHFGEAVAAVAADTLETAQKAVEAIQIDYEVLEPVLHPKDALKEDAPLVHPDLGSYSYMEAAFTPKPGTNIANHTRLRKGDLERGFASSEWIIDREYTNPSVQHVPMETHVAIVQWSAGDQVQIWSSAQSPFTLRNLFCIAFGLPHRNVRVQIPYVGGGFGGKAGIGIEPLVAVLSRAAGGRPVKLTATREEEFSLLPCRSQLTYRIKTGISREGKILAQQMTMYWDSGAYADYAVNVTRASGYSAGGPYEIPNAAVDAYTVYTNKPFGTAYRGFGHVEFFWGLERHMDLIAQAIGMDPLEFRLKNTLKPGSVTLTGEKITSHTGDIDKCLTKAAEMIRYGEVSPEEEALAARSGKKIGKAVVGLHKAPAMPPFTATTVIIKMNEDGSVTANISLIDYGQGTYTAVAQMIAERLGFPLERVKVAFESDTDRDPYDWQTVASKGLLLSGNAAILAAEDLLRNAYNDAAQVLRANVIDLDHDSEGIFVRHREEERVSFRQLAIGYAYPNGNAIGGPLVGVGRYIAQGLTHLNKETGQGLPALDWTYGAHGMIVAVDPETGEYDVLKVASVFDAGRVINPGAFRGQAIGGMLQGLGTATVEGYIYDQKGHLLNPSFTDNKIPTSRDLPLEVETFGVECPQLDGPYGARGVGEHSMISVAAALGNAIQRASGAELTHMPLRFEDVWRALNRKEPVDNWITKSPRGSCKSAPEIGKYQCD